Protein 2EJ7 (pdb70)

Sequence (82 aa):
GSSGSSGMVDYYEVLDVPRQASSEAIKKAYRKLALKWHPDKNPENKEEAERRFKQVAEAYEVLSDAKKRDIYDRYGSGPSSGGSSGSSGMVDYYEVLDVPRQASSEAIKKAYRKLALKWHPDKNPENKEEAERRFKQVAEAYEVLSDAKKRDIYDRYGSGPSSGGSSGSSGMVDYYEVLDVPRQASSEAIKKAYRKLALKWHPDKNPENKEEAERRFKQVAEAYEVLSDAKKRDIYDRYGSGPSSGGSSGSSGMVDYYEVLDVPRQASSEAIKKAYRKLALKWHPDKNPENKEEAERRFKQVAEAYEVLSDAKKRDIYDRYGSGPSSGGSSGSSGMVDYYEVLDVPRQASSEAIKKAYRKLALKWHPDKNPENKEEAERRFKQVAEAYEVLSDAKKRDIYDRYGSGPSSGGSSGSSGMVDYYEVLDVPRQASSEAIKKAYRKLALKWHPDKNPENKEEAERRFKQVAEAYEVLSDAKKRDIYDRYGSGPSSGGSSGSSGMVDYYEVLDVPRQASSEAIKKAYRKLALKWHPDKNPENKEEAERRFKQVAEAYEVLSDAKKRDIYDRYGSGPSSGGSSGSSGMVDYYEVLDVPRQASSEAIKKAYRKLALKWHPDKNPENKEEAERRFKQVAEAYEVLSDAKKRDIYDRYGSGPSSGGSSGSSGMVDYYEVLDVPRQASSEAIKKAYRKLALKWHPDKNPENKEEAERRFKQVAEAYEVLSDAKKRDIYDRYGSGPSSGGSSGSSGMVDYYEVLDVPRQASSEAIKKAYRKLALKWHPDKNPENKEEAERRFKQVAEAYEVLSDAKKRDIYDRYGSGPSSGGSSGSSGMVDYYEVLDVPRQASSEAIKKAYRKLALKWHPDKNPENKEEAERRFKQVAEAYEVLSDAKKRDIYDRYGSGPSSGGSSGSSGMVDYYEVLDVPRQASSEAIKKAYRKLALKWHPDKNPENKEEAERRFKQVAEAYEVLSDAKKRDIYDRYGSGPSSGGSSGSSGMVDYYEVLDVPRQASSEAIKKAYRKLALKWHPDKNPENKEEAERRFKQVAEAYEVLSDAKKRDIYDRYGSGPSSGGSSGSSGMVDYYEVLDVPRQASSEAIKKAYRKLALKWHPDKNPENKEEAERRFKQVAEAYEVLSDAKKRDIYDRYGSGPSSGGSSGSSGMVDYYEVLDVPRQASSEAIKKAYRKLALKWHPDKNPENKEEAERRFKQVAEAYEVLSDAKKRDIYDRYGSGPSSGGSSGSSGMVDYYEVLDVPRQASSEAIKKAYRKLALKWHPDKNPENKEEAERRFKQVAEAYEVLSDAKKRDIYDRYGSGPSSGGSSGSSGMVDYYEVLDVPRQASSEAIKKAYRKLALKWHPDKNPENKEEAERRFKQVAEAYEVLSDAKKRDIYDRYGSGPSSGGSSGSSGMVDYYEVLDVPRQASSEAIKKAYRKLALKWHPDKNPENKEEAERRFKQVAEAYEVLSDAKKRDIYDRYGSGPSSGGSSGSSGMVDYYEVLDVPRQASSEAIKKAYRKLALKWHPDKNPENKEEAERRFKQVAEAYEVLSDAKKRDIYDRYGSGPSSGGSSGSSGMVDYYEVLDVPRQASSEAIKKAYRKLALKWHPDKNPENKEEAERRFKQVAEAYEVLSDAKKRDIYDRYGSGPSSG

Foldseek 3Di:
DDDDPPDDQQLCVLLPHDPPQDLVRSCVSLVCLLQVLPLVNCVPVSVRSVVSNVSSVVSNVQCNDPVSVVCCVVPNDDPPHD

InterPro domains:
  IPR001623 DnaJ domain [PF00226] (3-66)
  IPR001623 DnaJ domain [PR00625] (5-23)
  IPR001623 DnaJ domain [PR00625] (23-38)
  IPR001623 DnaJ domain [PR00625] (41-61)
  IPR001623 DnaJ domain [PR00625] (61-80)
  IPR001623 DnaJ domain [PS50076] (3-69)
  IPR001623 DnaJ domain [SM00271] (2-61)
  IPR001623 DnaJ domain [cd06257] (3-58)
  IPR018253 DnaJ domain, conserved site [PS00636] (46-65)
  IPR036869 Chaperone J-domain superfamily [G3DSA:1.10.287.110] (2-113)
  IPR036869 Chaperone J-domain superfamily [SSF46565] (1-105)
  IPR043183 DnaJ homolog subfamily B member 2/6-like [PTHR45168] (1-122)

Secondary structure (DSSP, 8-state):
--S--SSS--HHHHTT--TT--HHHHHHHHHHHHTTS-TTT-STTHHHHHHHHHHHHHHHHHHSSTTHHHHHHHT---S---

Solvent-accessible surface area: 6365 Å² total; per-residue (Å²): 122,134,122,65,92,126,70,159,67,44,35,12,118,10,0,106,14,85,186,148,4,75,62,100,42,0,73,129,14,30,153,126,16,9,104,114,47,46,28,122,120,28,76,144,46,90,133,86,0,88,192,60,49,152,49,0,21,79,0,53,99,9,2,42,53,82,154,76,57,74,91,42,90,163,160,24,109,65,126,126,111,134

Structure (mmCIF, N/CA/C/O backbone):
data_2EJ7
#
_entry.id   2EJ7
#
loop_
_atom_site.group_PDB
_atom_site.id
_atom_site.type_symbol
_atom_site.label_atom_id
_atom_site.label_alt_id
_atom_site.label_comp_id
_atom_site.label_asym_id
_atom_site.label_entity_id
_atom_site.label_seq_id
_atom_site.pdbx_PDB_ins_code
_atom_site.Cartn_x
_atom_site.Cartn_y
_atom_site.Cartn_z
_atom_site.occupancy
_atom_site.B_iso_or_equiv
_atom_site.auth_seq_id
_atom_site.auth_comp_id
_atom_site.auth_asym_id
_atom_site.auth_atom_id
_atom_site.pdbx_PDB_model_num
ATOM 1 N N . GLY A 1 1 ? 12.078 -7.947 -15.166 1.00 0.00 1 GLY A N 1
ATOM 2 C CA . GLY A 1 1 ? 11.824 -6.638 -15.739 1.00 0.00 1 GLY A CA 1
ATOM 3 C C . GLY A 1 1 ? 12.956 -5.663 -15.482 1.00 0.00 1 GLY A C 1
ATOM 4 O O . GLY A 1 1 ? 13.538 -5.649 -14.397 1.00 0.00 1 GLY A O 1
ATOM 8 N N . SER A 1 2 ? 13.269 -4.845 -16.482 1.00 0.00 2 SER A N 1
ATOM 9 C CA . SER A 1 2 ? 14.343 -3.866 -16.361 1.00 0.00 2 SER A CA 1
ATOM 10 C C . SER A 1 2 ? 13.993 -2.801 -15.325 1.00 0.00 2 SER A C 1
ATOM 11 O O . SER A 1 2 ? 14.815 -2.447 -14.481 1.00 0.00 2 SER A O 1
ATOM 19 N N . SER A 1 3 ? 12.766 -2.295 -15.398 1.00 0.00 3 SER A N 1
ATOM 20 C CA . SER A 1 3 ? 12.306 -1.268 -14.470 1.00 0.00 3 SER A CA 1
ATOM 21 C C . SER A 1 3 ? 10.929 -1.616 -13.913 1.00 0.00 3 SER A C 1
ATOM 22 O O . SER A 1 3 ? 10.702 -1.553 -12.706 1.00 0.00 3 SER A O 1
ATOM 30 N N . GLY A 1 4 ? 10.013 -1.984 -14.803 1.00 0.00 4 GLY A N 1
ATOM 31 C CA . GLY A 1 4 ? 8.669 -2.336 -14.383 1.00 0.00 4 GLY A CA 1
ATOM 32 C C . GLY A 1 4 ? 7.613 -1.869 -15.365 1.00 0.00 4 GLY A C 1
ATOM 33 O O . GLY A 1 4 ? 7.561 -2.340 -16.501 1.00 0.00 4 GLY A O 1
ATOM 37 N N . SER A 1 5 ? 6.768 -0.942 -14.927 1.00 0.00 5 SER A N 1
ATOM 38 C CA . SER A 1 5 ? 5.704 -0.415 -15.774 1.00 0.00 5 SER A CA 1
ATOM 39 C C . SER A 1 5 ? 5.247 0.955 -15.282 1.00 0.00 5 SER A C 1
ATOM 40 O O . SER A 1 5 ? 5.198 1.210 -14.079 1.00 0.00 5 SER A O 1
ATOM 48 N N . SER A 1 6 ? 4.913 1.832 -16.223 1.00 0.00 6 SER A N 1
ATOM 49 C CA . SER A 1 6 ? 4.463 3.178 -15.887 1.00 0.00 6 SER A CA 1
ATOM 50 C C . SER A 1 6 ? 2.987 3.358 -16.229 1.00 0.00 6 SER A C 1
ATOM 51 O O . SER A 1 6 ? 2.590 3.261 -17.389 1.00 0.00 6 SER A O 1
ATOM 59 N N . GLY A 1 7 ? 2.178 3.622 -15.207 1.00 0.00 7 GLY A N 1
ATOM 60 C CA . GLY A 1 7 ? 0.754 3.811 -15.418 1.00 0.00 7 GLY A CA 1
ATOM 61 C C . GLY A 1 7 ? -0.057 3.554 -14.164 1.00 0.00 7 GLY A C 1
ATOM 62 O O . GLY A 1 7 ? -0.202 4.437 -13.319 1.00 0.00 7 GLY A O 1
ATOM 66 N N . MET A 1 8 ? -0.588 2.342 -14.043 1.00 0.00 8 MET A N 1
ATOM 67 C CA . MET A 1 8 ? -1.390 1.972 -12.882 1.00 0.00 8 MET A CA 1
ATOM 68 C C . MET A 1 8 ? -0.501 1.694 -11.674 1.00 0.00 8 MET A C 1
ATOM 69 O O . MET A 1 8 ? 0.724 1.771 -11.761 1.00 0.00 8 MET A O 1
ATOM 83 N N . VAL A 1 9 ? -1.127 1.373 -10.546 1.00 0.00 9 VAL A N 1
ATOM 84 C CA . VAL A 1 9 ? -0.393 1.084 -9.320 1.00 0.00 9 VAL A CA 1
ATOM 85 C C . VAL A 1 9 ? -0.872 -0.218 -8.687 1.00 0.00 9 VAL A C 1
ATOM 86 O O . VAL A 1 9 ? -1.809 -0.224 -7.889 1.00 0.00 9 VAL A O 1
ATOM 99 N N . ASP A 1 10 ? -0.221 -1.319 -9.048 1.00 0.00 10 ASP A N 1
ATOM 100 C CA . ASP A 1 10 ? -0.579 -2.628 -8.513 1.00 0.00 10 ASP A CA 1
ATOM 101 C C . ASP A 1 10 ? 0.168 -2.907 -7.213 1.00 0.00 10 ASP A C 1
ATOM 102 O O . ASP A 1 10 ? 1.341 -3.278 -7.227 1.00 0.00 10 ASP A O 1
ATOM 111 N N . TYR A 1 11 ? -0.520 -2.725 -6.091 1.00 0.00 11 TYR A N 1
ATOM 112 C CA . TYR A 1 11 ? 0.079 -2.953 -4.782 1.00 0.00 11 TYR A CA 1
ATOM 113 C C . TYR A 1 11 ? 1.076 -4.107 -4.833 1.00 0.00 11 TYR A C 1
ATOM 114 O O . TYR A 1 11 ? 2.276 -3.914 -4.636 1.00 0.00 11 TYR A O 1
ATOM 132 N N . TYR A 1 12 ? 0.570 -5.306 -5.099 1.00 0.00 12 TYR A N 1
ATOM 133 C CA . TYR A 1 12 ? 1.415 -6.492 -5.175 1.00 0.00 12 TYR A CA 1
ATOM 134 C C . TYR A 1 12 ? 2.722 -6.185 -5.900 1.00 0.00 12 TYR A C 1
ATOM 135 O O . TYR A 1 12 ? 3.801 -6.560 -5.443 1.00 0.00 12 TYR A O 1
ATOM 153 N N . GLU A 1 13 ? 2.614 -5.499 -7.034 1.00 0.00 13 GLU A N 1
ATOM 154 C CA . GLU A 1 13 ? 3.787 -5.142 -7.823 1.00 0.00 13 GLU A CA 1
ATOM 155 C C . GLU A 1 13 ? 4.520 -3.955 -7.203 1.00 0.00 13 GLU A C 1
ATOM 156 O O . GLU A 1 13 ? 5.711 -3.754 -7.440 1.00 0.00 13 GLU A O 1
ATOM 168 N N . VAL A 1 14 ? 3.798 -3.172 -6.408 1.00 0.00 14 VAL A N 1
ATOM 169 C CA . VAL A 1 14 ? 4.378 -2.006 -5.752 1.00 0.00 14 VAL A CA 1
ATOM 170 C C . VAL A 1 14 ? 5.203 -2.413 -4.536 1.00 0.00 14 VAL A C 1
ATOM 171 O O . VAL A 1 14 ? 6.170 -1.741 -4.176 1.00 0.00 14 VAL A O 1
ATOM 184 N N . LEU A 1 15 ? 4.814 -3.516 -3.907 1.00 0.00 15 LEU A N 1
ATOM 185 C CA . LEU A 1 15 ? 5.518 -4.014 -2.730 1.00 0.00 15 LEU A CA 1
ATOM 186 C C . LEU A 1 15 ? 6.512 -5.105 -3.112 1.00 0.00 15 LEU A C 1
ATOM 187 O O . LEU A 1 15 ? 7.096 -5.758 -2.246 1.00 0.00 15 LEU A O 1
ATOM 203 N N . ASP A 1 16 ? 6.702 -5.297 -4.412 1.00 0.00 16 ASP A N 1
ATOM 204 C CA . ASP A 1 16 ? 7.629 -6.307 -4.909 1.00 0.00 16 ASP A CA 1
ATOM 205 C C . ASP A 1 16 ? 7.227 -7.698 -4.428 1.00 0.00 16 ASP A C 1
ATOM 206 O O . ASP A 1 16 ? 8.049 -8.443 -3.894 1.00 0.00 16 ASP A O 1
ATOM 215 N N . VAL A 1 17 ? 5.957 -8.040 -4.619 1.00 0.00 17 VAL A N 1
ATOM 216 C CA . VAL A 1 17 ? 5.445 -9.341 -4.204 1.00 0.00 17 VAL A CA 1
ATOM 217 C C . VAL A 1 17 ? 4.399 -9.858 -5.185 1.00 0.00 17 VAL A C 1
ATOM 218 O O . VAL A 1 17 ? 3.700 -9.091 -5.847 1.00 0.00 17 VAL A O 1
ATOM 231 N N . PRO A 1 18 ? 4.285 -11.191 -5.281 1.00 0.00 18 PRO A N 1
ATOM 232 C CA . PRO A 1 18 ? 3.325 -11.841 -6.178 1.00 0.00 18 PRO A CA 1
ATOM 233 C C . PRO A 1 18 ? 1.884 -11.654 -5.718 1.00 0.00 18 PRO A C 1
ATOM 234 O O . PRO A 1 18 ? 1.632 -11.263 -4.578 1.00 0.00 18 PRO A O 1
ATOM 245 N N . ARG A 1 19 ? 0.941 -11.936 -6.611 1.00 0.00 19 ARG A N 1
ATOM 246 C CA . ARG A 1 19 ? -0.476 -11.797 -6.296 1.00 0.00 19 ARG A CA 1
ATOM 247 C C . ARG A 1 19 ? -0.871 -12.722 -5.148 1.00 0.00 19 ARG A C 1
ATOM 248 O O . ARG A 1 19 ? -1.768 -12.408 -4.367 1.00 0.00 19 ARG A O 1
ATOM 269 N N . GLN A 1 20 ? -0.194 -13.862 -5.054 1.00 0.00 20 GLN A N 1
ATOM 270 C CA . GLN A 1 20 ? -0.475 -14.832 -4.002 1.00 0.00 20 GLN A CA 1
ATOM 271 C C . GLN A 1 20 ? 0.455 -14.629 -2.811 1.00 0.00 20 GLN A C 1
ATOM 272 O O . GLN A 1 20 ? 0.434 -15.403 -1.855 1.00 0.00 20 GLN A O 1
ATOM 286 N N . ALA A 1 21 ? 1.272 -13.582 -2.876 1.00 0.00 21 ALA A N 1
ATOM 287 C CA . ALA A 1 21 ? 2.209 -13.276 -1.802 1.00 0.00 21 ALA A CA 1
ATOM 288 C C . ALA A 1 21 ? 1.531 -13.367 -0.439 1.00 0.00 21 ALA A C 1
ATOM 289 O O . ALA A 1 21 ? 0.474 -12.775 -0.221 1.00 0.00 21 ALA A O 1
ATOM 296 N N . SER A 1 22 ? 2.145 -14.112 0.474 1.00 0.00 22 SER A N 1
ATOM 297 C CA . SER A 1 22 ? 1.598 -14.283 1.815 1.00 0.00 22 SER A CA 1
ATOM 298 C C . SER A 1 22 ? 1.817 -13.029 2.656 1.00 0.00 22 SER A C 1
ATOM 299 O O . SER A 1 22 ? 2.817 -12.329 2.498 1.00 0.00 22 SER A O 1
ATOM 307 N N . SER A 1 23 ? 0.874 -12.752 3.550 1.00 0.00 23 SER A N 1
ATOM 308 C CA . SER A 1 23 ? 0.960 -11.580 4.414 1.00 0.00 23 SER A CA 1
ATOM 309 C C . SER A 1 23 ? 2.407 -11.301 4.807 1.00 0.00 23 SER A C 1
ATOM 310 O O . SER A 1 23 ? 2.937 -10.223 4.540 1.00 0.00 23 SER A O 1
ATOM 318 N N . GLU A 1 24 ? 3.040 -12.281 5.444 1.00 0.00 24 GLU A N 1
ATOM 319 C CA . GLU A 1 24 ? 4.426 -12.140 5.875 1.00 0.00 24 GLU A CA 1
ATOM 320 C C . GLU A 1 24 ? 5.315 -11.702 4.715 1.00 0.00 24 GLU A C 1
ATOM 321 O O . GLU A 1 24 ? 6.222 -10.887 4.887 1.00 0.00 24 GLU A O 1
ATOM 333 N N . ALA A 1 25 ? 5.049 -12.250 3.534 1.00 0.00 25 ALA A N 1
ATOM 334 C CA . ALA A 1 25 ? 5.823 -11.915 2.345 1.00 0.00 25 ALA A CA 1
ATOM 335 C C . ALA A 1 25 ? 5.512 -10.501 1.867 1.00 0.00 25 ALA A C 1
ATOM 336 O O . ALA A 1 25 ? 6.331 -9.866 1.202 1.00 0.00 25 ALA A O 1
ATOM 343 N N . ILE A 1 26 ? 4.323 -10.015 2.209 1.00 0.00 26 ILE A N 1
ATOM 344 C CA . ILE A 1 26 ? 3.904 -8.676 1.814 1.00 0.00 26 ILE A CA 1
ATOM 345 C C . ILE A 1 26 ? 4.502 -7.619 2.736 1.00 0.00 26 ILE A C 1
ATOM 346 O O . ILE A 1 26 ? 4.935 -6.558 2.285 1.00 0.00 26 ILE A O 1
ATOM 362 N N . LYS A 1 27 ? 4.525 -7.916 4.031 1.00 0.00 27 LYS A N 1
ATOM 363 C CA . LYS A 1 27 ? 5.072 -6.993 5.019 1.00 0.00 27 LYS A CA 1
ATOM 364 C C . LYS A 1 27 ? 6.596 -6.963 4.949 1.00 0.00 27 LYS A C 1
ATOM 365 O O . LYS A 1 27 ? 7.210 -5.898 5.021 1.00 0.00 27 LYS A O 1
ATOM 384 N N . LYS A 1 28 ? 7.201 -8.137 4.806 1.00 0.00 28 LYS A N 1
ATOM 385 C CA . LYS A 1 28 ? 8.652 -8.245 4.723 1.00 0.00 28 LYS A CA 1
ATOM 386 C C . LYS A 1 28 ? 9.172 -7.621 3.431 1.00 0.00 28 LYS A C 1
ATOM 387 O O . LYS A 1 28 ? 10.329 -7.212 3.350 1.00 0.00 28 LYS A O 1
ATOM 406 N N . ALA A 1 29 ? 8.307 -7.550 2.424 1.00 0.00 29 ALA A N 1
ATOM 407 C CA . ALA A 1 29 ? 8.678 -6.973 1.138 1.00 0.00 29 ALA A CA 1
ATOM 408 C C . ALA A 1 29 ? 8.299 -5.497 1.070 1.00 0.00 29 ALA A C 1
ATOM 409 O O . ALA A 1 29 ? 8.805 -4.755 0.227 1.00 0.00 29 ALA A O 1
ATOM 416 N N . TYR A 1 30 ? 7.406 -5.079 1.960 1.00 0.00 30 TYR A N 1
ATOM 417 C CA . TYR A 1 30 ? 6.957 -3.692 1.998 1.00 0.00 30 TYR A CA 1
ATOM 418 C C . TYR A 1 30 ? 7.784 -2.879 2.989 1.00 0.00 30 TYR A C 1
ATOM 419 O O . TYR A 1 30 ? 8.333 -1.832 2.645 1.00 0.00 30 TYR A O 1
ATOM 437 N N . ARG A 1 31 ? 7.868 -3.369 4.221 1.00 0.00 31 ARG A N 1
ATOM 438 C CA . ARG A 1 31 ? 8.627 -2.689 5.264 1.00 0.00 31 ARG A CA 1
ATOM 439 C C . ARG A 1 31 ? 9.976 -2.213 4.732 1.00 0.00 31 ARG A C 1
ATOM 440 O O . ARG A 1 31 ? 10.520 -1.211 5.197 1.00 0.00 31 ARG A O 1
ATOM 461 N N . LYS A 1 32 ? 10.510 -2.938 3.756 1.00 0.00 32 LYS A N 1
ATOM 462 C CA . LYS A 1 32 ? 11.794 -2.591 3.159 1.00 0.00 32 LYS A CA 1
ATOM 463 C C . LYS A 1 32 ? 11.650 -1.409 2.207 1.00 0.00 32 LYS A C 1
ATOM 464 O O . LYS A 1 32 ? 12.553 -0.579 2.090 1.00 0.00 32 LYS A O 1
ATOM 483 N N . LEU A 1 33 ? 10.510 -1.337 1.529 1.00 0.00 33 LEU A N 1
ATOM 484 C CA . LEU A 1 33 ? 10.247 -0.254 0.587 1.00 0.00 33 LEU A CA 1
ATOM 485 C C . LEU A 1 33 ? 9.794 1.006 1.318 1.00 0.00 33 LEU A C 1
ATOM 486 O O . LEU A 1 33 ? 10.300 2.099 1.063 1.00 0.00 33 LEU A O 1
ATOM 502 N N . ALA A 1 34 ? 8.840 0.845 2.229 1.00 0.00 34 ALA A N 1
ATOM 503 C CA . ALA A 1 34 ? 8.323 1.968 3.000 1.00 0.00 34 ALA A CA 1
ATOM 504 C C . ALA A 1 34 ? 9.456 2.765 3.637 1.00 0.00 34 ALA A C 1
ATOM 505 O O . ALA A 1 34 ? 9.351 3.979 3.817 1.00 0.00 34 ALA A O 1
ATOM 512 N N . LEU A 1 35 ? 10.540 2.076 3.978 1.00 0.00 35 LEU A N 1
ATOM 513 C CA . LEU A 1 35 ? 11.694 2.720 4.596 1.00 0.00 35 LEU A CA 1
ATOM 514 C C . LEU A 1 35 ? 12.755 3.052 3.552 1.00 0.00 35 LEU A C 1
ATOM 515 O O . LEU A 1 35 ? 13.700 3.792 3.826 1.00 0.00 35 LEU A O 1
ATOM 531 N N . LYS A 1 36 ? 12.592 2.502 2.354 1.00 0.00 36 LYS A N 1
ATOM 532 C CA . LYS A 1 36 ? 13.534 2.743 1.267 1.00 0.00 36 LYS A CA 1
ATOM 533 C C . LYS A 1 36 ? 13.151 3.993 0.482 1.00 0.00 36 LYS A C 1
ATOM 534 O O . LYS A 1 36 ? 14.017 4.720 -0.005 1.00 0.00 36 LYS A O 1
ATOM 553 N N . TRP A 1 37 ? 11.851 4.239 0.366 1.00 0.00 37 TRP A N 1
ATOM 554 C CA . TRP A 1 37 ? 11.355 5.403 -0.359 1.00 0.00 37 TRP A CA 1
ATOM 555 C C . TRP A 1 37 ? 10.788 6.441 0.603 1.00 0.00 37 TRP A C 1
ATOM 556 O O . TRP A 1 37 ? 10.050 7.340 0.197 1.00 0.00 37 TRP A O 1
ATOM 577 N N . HIS A 1 38 ? 11.136 6.312 1.879 1.00 0.00 38 HIS A N 1
ATOM 578 C CA . HIS A 1 38 ? 10.661 7.241 2.899 1.00 0.00 38 HIS A CA 1
ATOM 579 C C . HIS A 1 38 ? 11.305 8.613 2.726 1.00 0.00 38 HIS A C 1
ATOM 580 O O . HIS A 1 38 ? 12.489 8.735 2.411 1.00 0.00 38 HIS A O 1
ATOM 594 N N . PRO A 1 39 ? 10.509 9.672 2.936 1.00 0.00 39 PRO A N 1
ATOM 595 C CA . PRO A 1 39 ? 10.980 11.054 2.809 1.00 0.00 39 PRO A CA 1
ATOM 596 C C . PRO A 1 39 ? 11.951 11.441 3.920 1.00 0.00 39 PRO A C 1
ATOM 597 O O . PRO A 1 39 ? 12.737 12.377 3.772 1.00 0.00 39 PRO A O 1
ATOM 608 N N . ASP A 1 40 ? 11.892 10.714 5.030 1.00 0.00 40 ASP A N 1
ATOM 609 C CA . ASP A 1 40 ? 12.767 10.980 6.166 1.00 0.00 40 ASP A CA 1
ATOM 610 C C . ASP A 1 40 ? 14.101 10.258 6.004 1.00 0.00 40 ASP A C 1
ATOM 611 O O . ASP A 1 40 ? 15.069 10.554 6.705 1.00 0.00 40 ASP A O 1
ATOM 620 N N . LYS A 1 41 ? 14.145 9.308 5.076 1.00 0.00 41 LYS A N 1
ATOM 621 C CA . LYS A 1 41 ? 15.360 8.543 4.821 1.00 0.00 41 LYS A CA 1
ATOM 622 C C . LYS A 1 41 ? 16.011 8.976 3.511 1.00 0.00 41 LYS A C 1
ATOM 623 O O . LYS A 1 41 ? 17.226 8.875 3.348 1.00 0.00 41 LYS A O 1
ATOM 642 N N . ASN A 1 42 ? 15.194 9.460 2.581 1.00 0.00 42 ASN A N 1
ATOM 643 C CA . ASN A 1 42 ? 15.692 9.910 1.286 1.00 0.00 42 ASN A CA 1
ATOM 644 C C . ASN A 1 42 ? 15.593 11.427 1.162 1.00 0.00 42 ASN A C 1
ATOM 645 O O . ASN A 1 42 ? 14.646 11.968 0.590 1.00 0.00 42 ASN A O 1
ATOM 656 N N . PRO A 1 43 ? 16.593 12.132 1.711 1.00 0.00 43 PRO A N 1
ATOM 657 C CA . PRO A 1 43 ? 16.643 13.597 1.674 1.00 0.00 43 PRO A CA 1
ATOM 658 C C . PRO A 1 43 ? 16.903 14.133 0.271 1.00 0.00 43 PRO A C 1
ATOM 659 O O . PRO A 1 43 ? 16.188 15.010 -0.211 1.00 0.00 43 PRO A O 1
ATOM 670 N N . GLU A 1 44 ? 17.932 13.599 -0.380 1.00 0.00 44 GLU A N 1
ATOM 671 C CA . GLU A 1 44 ? 18.287 14.026 -1.729 1.00 0.00 44 GLU A CA 1
ATOM 672 C C . GLU A 1 44 ? 17.166 13.704 -2.713 1.00 0.00 44 GLU A C 1
ATOM 673 O O . GLU A 1 44 ? 16.885 14.481 -3.625 1.00 0.00 44 GLU A O 1
ATOM 685 N N . ASN A 1 45 ? 16.529 12.554 -2.521 1.00 0.00 45 ASN A N 1
ATOM 686 C CA . ASN A 1 45 ? 15.439 12.128 -3.392 1.00 0.00 45 ASN A CA 1
ATOM 687 C C . ASN A 1 45 ? 14.095 12.255 -2.682 1.00 0.00 45 ASN A C 1
ATOM 688 O O . ASN A 1 45 ? 13.116 11.613 -3.063 1.00 0.00 45 ASN A O 1
ATOM 699 N N . LYS A 1 46 ? 14.054 13.088 -1.648 1.00 0.00 46 LYS A N 1
ATOM 700 C CA . LYS A 1 46 ? 12.830 13.303 -0.885 1.00 0.00 46 LYS A CA 1
ATOM 701 C C . LYS A 1 46 ? 11.643 13.536 -1.815 1.00 0.00 46 LYS A C 1
ATOM 702 O O . LYS A 1 46 ? 10.542 13.047 -1.564 1.00 0.00 46 LYS A O 1
ATOM 721 N N . GLU A 1 47 ? 11.876 14.284 -2.888 1.00 0.00 47 GLU A N 1
ATOM 722 C CA . GLU A 1 47 ? 10.826 14.581 -3.855 1.00 0.00 47 GLU A CA 1
ATOM 723 C C . GLU A 1 47 ? 10.235 13.296 -4.428 1.00 0.00 47 GLU A C 1
ATOM 724 O O . GLU A 1 47 ? 9.020 13.172 -4.577 1.00 0.00 47 GLU A O 1
ATOM 736 N N . GLU A 1 48 ? 11.106 12.343 -4.749 1.00 0.00 48 GLU A N 1
ATOM 737 C CA . GLU A 1 48 ? 10.671 11.068 -5.307 1.00 0.00 48 GLU A CA 1
ATOM 738 C C . GLU A 1 48 ? 10.117 10.157 -4.216 1.00 0.00 48 GLU A C 1
ATOM 739 O O . GLU A 1 48 ? 9.012 9.629 -4.335 1.00 0.00 48 GLU A O 1
ATOM 751 N N . ALA A 1 49 ? 10.893 9.978 -3.152 1.00 0.00 49 ALA A N 1
ATOM 752 C CA . ALA A 1 49 ? 10.481 9.132 -2.039 1.00 0.00 49 ALA A CA 1
ATOM 753 C C . ALA A 1 49 ? 9.124 9.565 -1.494 1.00 0.00 49 ALA A C 1
ATOM 754 O O . ALA A 1 49 ? 8.298 8.730 -1.125 1.00 0.00 49 ALA A O 1
ATOM 761 N N . GLU A 1 50 ? 8.900 10.875 -1.447 1.00 0.00 50 GLU A N 1
ATOM 762 C CA . GLU A 1 50 ? 7.643 11.417 -0.945 1.00 0.00 50 GLU A CA 1
ATOM 763 C C . GLU A 1 50 ? 6.465 10.914 -1.774 1.00 0.00 50 GLU A C 1
ATOM 764 O O . GLU A 1 50 ? 5.333 10.857 -1.292 1.00 0.00 50 GLU A O 1
ATOM 776 N N . ARG A 1 51 ? 6.739 10.550 -3.022 1.00 0.00 51 ARG A N 1
ATOM 777 C CA . ARG A 1 51 ? 5.702 10.053 -3.918 1.00 0.00 51 ARG A CA 1
ATOM 778 C C . ARG A 1 51 ? 5.662 8.528 -3.911 1.00 0.00 51 ARG A C 1
ATOM 779 O O . ARG A 1 51 ? 4.589 7.926 -3.867 1.00 0.00 51 ARG A O 1
ATOM 800 N N . ARG A 1 52 ? 6.837 7.909 -3.954 1.00 0.00 52 ARG A N 1
ATOM 801 C CA . ARG A 1 52 ? 6.936 6.455 -3.953 1.00 0.00 52 ARG A CA 1
ATOM 802 C C . ARG A 1 52 ? 6.377 5.872 -2.659 1.00 0.00 52 ARG A C 1
ATOM 803 O O . ARG A 1 52 ? 5.717 4.833 -2.668 1.00 0.00 52 ARG A O 1
ATOM 824 N N . PHE A 1 53 ? 6.646 6.549 -1.547 1.00 0.00 53 PHE A N 1
ATOM 825 C CA . PHE A 1 53 ? 6.171 6.098 -0.244 1.00 0.00 53 PHE A CA 1
ATOM 826 C C . PHE A 1 53 ? 4.648 6.161 -0.168 1.00 0.00 53 PHE A C 1
ATOM 827 O O . PHE A 1 53 ? 4.019 5.405 0.572 1.00 0.00 53 PHE A O 1
ATOM 844 N N . LYS A 1 54 ? 4.061 7.070 -0.940 1.00 0.00 54 LYS A N 1
ATOM 845 C CA . LYS A 1 54 ? 2.612 7.233 -0.963 1.00 0.00 54 LYS A CA 1
ATOM 846 C C . LYS A 1 54 ? 1.935 6.004 -1.560 1.00 0.00 54 LYS A C 1
ATOM 847 O O . LYS A 1 54 ? 0.903 5.551 -1.065 1.00 0.00 54 LYS A O 1
ATOM 866 N N . GLN A 1 55 ? 2.523 5.470 -2.626 1.00 0.00 55 GLN A N 1
ATOM 867 C CA . GLN A 1 55 ? 1.975 4.292 -3.289 1.00 0.00 55 GLN A CA 1
ATOM 868 C C . GLN A 1 55 ? 2.340 3.021 -2.531 1.00 0.00 55 GLN A C 1
ATOM 869 O O . GLN A 1 55 ? 1.537 2.093 -2.430 1.00 0.00 55 GLN A O 1
ATOM 883 N N . VAL A 1 56 ? 3.557 2.984 -1.998 1.00 0.00 56 VAL A N 1
ATOM 884 C CA . VAL A 1 56 ? 4.029 1.826 -1.247 1.00 0.00 56 VAL A CA 1
ATOM 885 C C . VAL A 1 56 ? 3.197 1.612 0.012 1.00 0.00 56 VAL A C 1
ATOM 886 O O . VAL A 1 56 ? 2.756 0.499 0.296 1.00 0.00 56 VAL A O 1
ATOM 899 N N . ALA A 1 57 ? 2.986 2.687 0.765 1.00 0.00 57 ALA A N 1
ATOM 900 C CA . ALA A 1 57 ? 2.205 2.618 1.994 1.00 0.00 57 ALA A CA 1
ATOM 901 C C . ALA A 1 57 ? 0.786 2.134 1.715 1.00 0.00 57 ALA A C 1
ATOM 902 O O . ALA A 1 57 ? 0.287 1.230 2.384 1.00 0.00 57 ALA A O 1
ATOM 909 N N . GLU A 1 58 ? 0.141 2.743 0.725 1.00 0.00 58 GLU A N 1
ATOM 910 C CA . GLU A 1 58 ? -1.222 2.373 0.360 1.00 0.00 58 GLU A CA 1
ATOM 911 C C . GLU A 1 58 ? -1.290 0.915 -0.084 1.00 0.00 58 GLU A C 1
ATOM 912 O O . GLU A 1 58 ? -2.267 0.218 0.188 1.00 0.00 58 GLU A O 1
ATOM 924 N N . ALA A 1 59 ? -0.245 0.461 -0.768 1.00 0.00 59 ALA A N 1
ATOM 925 C CA . ALA A 1 59 ? -0.185 -0.914 -1.248 1.00 0.00 59 ALA A CA 1
ATOM 926 C C . ALA A 1 59 ? -0.222 -1.903 -0.088 1.00 0.00 59 ALA A C 1
ATOM 927 O O . ALA A 1 59 ? -1.076 -2.789 -0.042 1.00 0.00 59 ALA A O 1
ATOM 934 N N . TYR A 1 60 ? 0.709 -1.746 0.847 1.00 0.00 60 TYR A N 1
ATOM 935 C CA . TYR A 1 60 ? 0.784 -2.628 2.005 1.00 0.00 60 TYR A CA 1
ATOM 936 C C . TYR A 1 60 ? -0.421 -2.428 2.921 1.00 0.00 60 TYR A C 1
ATOM 937 O O . TYR A 1 60 ? -0.897 -3.371 3.551 1.00 0.00 60 TYR A O 1
ATOM 955 N N . GLU A 1 61 ? -0.907 -1.193 2.987 1.00 0.00 61 GLU A N 1
ATOM 956 C CA . GLU A 1 61 ? -2.055 -0.868 3.825 1.00 0.00 61 GLU A CA 1
ATOM 957 C C . GLU A 1 61 ? -3.313 -1.567 3.318 1.00 0.00 61 GLU A C 1
ATOM 958 O O . GLU A 1 61 ? -4.272 -1.763 4.066 1.00 0.00 61 GLU A O 1
ATOM 970 N N . VAL A 1 62 ? -3.303 -1.940 2.043 1.00 0.00 62 VAL A N 1
ATOM 971 C CA . VAL A 1 62 ? -4.442 -2.618 1.435 1.00 0.00 62 VAL A CA 1
ATOM 972 C C . VAL A 1 62 ? -4.221 -4.125 1.383 1.00 0.00 62 VAL A C 1
ATOM 973 O O . VAL A 1 62 ? -5.142 -4.907 1.621 1.00 0.00 62 VAL A O 1
ATOM 986 N N . LEU A 1 63 ? -2.994 -4.527 1.069 1.00 0.00 63 LEU A N 1
ATOM 987 C CA . LEU A 1 63 ? -2.650 -5.942 0.986 1.00 0.00 63 LEU A CA 1
ATOM 988 C C . LEU A 1 63 ? -2.504 -6.550 2.378 1.00 0.00 63 LEU A C 1
ATOM 989 O O . LEU A 1 63 ? -3.041 -7.621 2.658 1.00 0.00 63 LEU A O 1
ATOM 1005 N N . SER A 1 64 ? -1.773 -5.857 3.246 1.00 0.00 64 SER A N 1
ATOM 1006 C CA . SER A 1 64 ? -1.554 -6.329 4.608 1.00 0.00 64 SER A CA 1
ATOM 1007 C C . SER A 1 64 ? -2.880 -6.506 5.342 1.00 0.00 64 SER A C 1
ATOM 1008 O O . SER A 1 64 ? -2.963 -7.234 6.331 1.00 0.00 64 SER A O 1
ATOM 1016 N N . ASP A 1 65 ? -3.915 -5.834 4.849 1.00 0.00 65 ASP A N 1
ATOM 1017 C CA . ASP A 1 65 ? -5.238 -5.917 5.456 1.00 0.00 65 ASP A CA 1
ATOM 1018 C C . ASP A 1 65 ? -5.999 -7.134 4.940 1.00 0.00 65 ASP A C 1
ATOM 1019 O O . ASP A 1 65 ? -5.766 -7.595 3.822 1.00 0.00 65 ASP A O 1
ATOM 1028 N N . ALA A 1 66 ? -6.907 -7.651 5.761 1.00 0.00 66 ALA A N 1
ATOM 1029 C CA . ALA A 1 66 ? -7.701 -8.814 5.386 1.00 0.00 66 ALA A CA 1
ATOM 1030 C C . ALA A 1 66 ? -9.005 -8.395 4.715 1.00 0.00 66 ALA A C 1
ATOM 1031 O O . ALA A 1 66 ? -9.637 -9.187 4.015 1.00 0.00 66 ALA A O 1
ATOM 1038 N N . LYS A 1 67 ? -9.402 -7.146 4.932 1.00 0.00 67 LYS A N 1
ATOM 1039 C CA . LYS A 1 67 ? -10.631 -6.621 4.348 1.00 0.00 67 LYS A CA 1
ATOM 1040 C C . LYS A 1 67 ? -10.338 -5.860 3.059 1.00 0.00 67 LYS A C 1
ATOM 1041 O O . LYS A 1 67 ? -10.985 -6.080 2.035 1.00 0.00 67 LYS A O 1
ATOM 1060 N N . LYS A 1 68 ? -9.357 -4.965 3.115 1.00 0.00 68 LYS A N 1
ATOM 1061 C CA . LYS A 1 68 ? -8.976 -4.173 1.952 1.00 0.00 68 LYS A CA 1
ATOM 1062 C C . LYS A 1 68 ? -8.398 -5.061 0.855 1.00 0.00 68 LYS A C 1
ATOM 1063 O O . LYS A 1 68 ? -8.725 -4.902 -0.322 1.00 0.00 68 LYS A O 1
ATOM 1082 N N . ARG A 1 69 ? -7.540 -5.997 1.247 1.00 0.00 69 ARG A N 1
ATOM 1083 C CA . ARG A 1 69 ? -6.918 -6.910 0.297 1.00 0.00 69 ARG A CA 1
ATOM 1084 C C . ARG A 1 69 ? -7.972 -7.739 -0.431 1.00 0.00 69 ARG A C 1
ATOM 1085 O O . ARG A 1 69 ? -8.048 -7.725 -1.660 1.00 0.00 69 ARG A O 1
ATOM 1106 N N . ASP A 1 70 ? -8.783 -8.460 0.336 1.00 0.00 70 ASP A N 1
ATOM 1107 C CA . ASP A 1 70 ? -9.833 -9.295 -0.235 1.00 0.00 70 ASP A CA 1
ATOM 1108 C C . ASP A 1 70 ? -10.659 -8.511 -1.250 1.00 0.00 70 ASP A C 1
ATOM 1109 O O . ASP A 1 70 ? -10.923 -8.991 -2.353 1.00 0.00 70 ASP A O 1
ATOM 1118 N N . ILE A 1 71 ? -11.064 -7.304 -0.870 1.00 0.00 71 ILE A N 1
ATOM 1119 C CA . ILE A 1 71 ? -11.860 -6.454 -1.748 1.00 0.00 71 ILE A CA 1
ATOM 1120 C C . ILE A 1 71 ? -11.081 -6.079 -3.004 1.00 0.00 71 ILE A C 1
ATOM 1121 O O . ILE A 1 71 ? -11.613 -6.124 -4.113 1.00 0.00 71 ILE A O 1
ATOM 1137 N N . TYR A 1 72 ? -9.817 -5.712 -2.822 1.00 0.00 72 TYR A N 1
ATOM 1138 C CA . TYR A 1 72 ? -8.964 -5.329 -3.941 1.00 0.00 72 TYR A CA 1
ATOM 1139 C C . TYR A 1 72 ? -8.790 -6.489 -4.915 1.00 0.00 72 TYR A C 1
ATOM 1140 O O . TYR A 1 72 ? -9.127 -6.381 -6.094 1.00 0.00 72 TYR A O 1
ATOM 1158 N N . ASP A 1 73 ? -8.260 -7.600 -4.413 1.00 0.00 73 ASP A N 1
ATOM 1159 C CA . ASP A 1 73 ? -8.041 -8.783 -5.238 1.00 0.00 73 ASP A CA 1
ATOM 1160 C C . ASP A 1 73 ? -9.329 -9.201 -5.941 1.00 0.00 73 ASP A C 1
ATOM 1161 O O . ASP A 1 73 ? -9.316 -9.565 -7.117 1.00 0.00 73 ASP A O 1
ATOM 1170 N N . ARG A 1 74 ? -10.439 -9.148 -5.212 1.00 0.00 74 ARG A N 1
ATOM 1171 C CA . ARG A 1 74 ? -11.735 -9.523 -5.765 1.00 0.00 74 ARG A CA 1
ATOM 1172 C C . ARG A 1 74 ? -12.169 -8.540 -6.848 1.00 0.00 74 ARG A C 1
ATOM 1173 O O . ARG A 1 74 ? -12.254 -8.894 -8.024 1.00 0.00 74 ARG A O 1
ATOM 1194 N N . TYR A 1 75 ? -12.444 -7.305 -6.442 1.00 0.00 75 TYR A N 1
ATOM 1195 C CA . TYR A 1 75 ? -12.872 -6.271 -7.377 1.00 0.00 75 TYR A CA 1
ATOM 1196 C C . TYR A 1 75 ? -11.692 -5.409 -7.814 1.00 0.00 75 TYR A C 1
ATOM 1197 O O . TYR A 1 75 ? -11.361 -5.344 -8.998 1.00 0.00 75 TYR A O 1
ATOM 1215 N N . GLY A 1 76 ? -11.060 -4.748 -6.849 1.00 0.00 76 GLY A N 1
ATOM 1216 C CA . GLY A 1 76 ? -9.924 -3.899 -7.153 1.00 0.00 76 GLY A CA 1
ATOM 1217 C C . GLY A 1 76 ? -10.211 -2.433 -6.897 1.00 0.00 76 GLY A C 1
ATOM 1218 O O . GLY A 1 76 ? -9.913 -1.913 -5.822 1.00 0.00 76 GLY A O 1
ATOM 1222 N N . SER A 1 77 ? -10.790 -1.763 -7.889 1.00 0.00 77 SER A N 1
ATOM 1223 C CA . SER A 1 77 ? -11.113 -0.346 -7.768 1.00 0.00 77 SER A CA 1
ATOM 1224 C C . SER A 1 77 ? -12.288 0.022 -8.668 1.00 0.00 77 SER A C 1
ATOM 1225 O O . SER A 1 77 ? -12.305 -0.309 -9.853 1.00 0.00 77 SER A O 1
ATOM 1233 N N . GLY A 1 78 ? -13.272 0.709 -8.095 1.00 0.00 78 GLY A N 1
ATOM 1234 C CA . GLY A 1 78 ? -14.439 1.111 -8.859 1.00 0.00 78 GLY A CA 1
ATOM 1235 C C . GLY A 1 78 ? -14.371 2.559 -9.301 1.00 0.00 78 GLY A C 1
ATOM 1236 O O . GLY A 1 78 ? -13.483 3.312 -8.902 1.00 0.00 78 GLY A O 1
ATOM 1240 N N . PRO A 1 79 ? -15.328 2.969 -10.148 1.00 0.00 79 PRO A N 1
ATOM 1241 C CA . PRO A 1 79 ? -15.395 4.339 -10.664 1.00 0.00 79 PRO A CA 1
ATOM 1242 C C . PRO A 1 79 ? -15.780 5.346 -9.587 1.00 0.00 79 PRO A C 1
ATOM 1243 O O . PRO A 1 79 ? -16.059 4.974 -8.447 1.00 0.00 79 PRO A O 1
ATOM 1254 N N . SE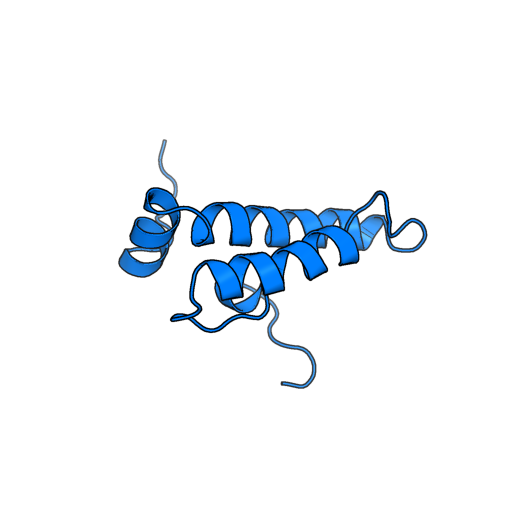R A 1 80 ? -15.795 6.623 -9.955 1.00 0.00 80 SER A N 1
ATOM 1255 C CA . SER A 1 80 ? -16.144 7.685 -9.018 1.00 0.00 80 SER A CA 1
ATOM 1256 C C . SER A 1 80 ? -17.371 7.304 -8.197 1.00 0.00 80 SER A C 1
ATOM 1257 O O . SER A 1 80 ? -18.402 6.914 -8.746 1.00 0.00 80 SER A O 1
ATOM 1265 N N . SER A 1 81 ? -17.253 7.419 -6.878 1.00 0.00 81 SER A N 1
ATOM 1266 C CA . SER A 1 81 ? -18.351 7.083 -5.979 1.00 0.00 81 SER A CA 1
ATOM 1267 C C . SER A 1 81 ? -18.582 8.198 -4.964 1.00 0.00 81 SER A C 1
ATOM 1268 O O . SER A 1 81 ? -17.795 8.381 -4.036 1.00 0.00 81 SER A O 1
ATOM 1276 N N . GLY A 1 82 ? -19.670 8.940 -5.147 1.00 0.00 82 GLY A N 1
ATOM 1277 C CA . GLY A 1 82 ? -19.987 10.028 -4.240 1.00 0.00 82 GLY A CA 1
ATOM 1278 C C . GLY A 1 82 ? -20.023 11.373 -4.939 1.00 0.00 82 GLY A C 1
ATOM 1279 O O . GLY A 1 82 ? -20.366 12.387 -4.330 1.00 0.00 82 GLY A O 1
ATOM 1283 N N . GLY A 1 1 ? 14.649 -7.111 -15.430 1.00 0.00 1 GLY A N 2
ATOM 1284 C CA . GLY A 1 1 ? 15.223 -6.069 -16.260 1.00 0.00 1 GLY A CA 2
ATOM 1285 C C . GLY A 1 1 ? 14.287 -4.890 -16.441 1.00 0.00 1 GLY A C 2
ATOM 1286 O O . GLY A 1 1 ? 13.200 -5.033 -17.001 1.00 0.00 1 GLY A O 2
ATOM 1290 N N . SER A 1 2 ? 14.708 -3.723 -15.963 1.00 0.00 2 SER A N 2
ATOM 1291 C CA . SER A 1 2 ? 13.896 -2.517 -16.070 1.00 0.00 2 SER A CA 2
ATOM 1292 C C . SER A 1 2 ? 12.528 -2.724 -15.429 1.00 0.00 2 SER A C 2
ATOM 1293 O O . SER A 1 2 ? 11.505 -2.312 -15.976 1.00 0.00 2 SER A O 2
ATOM 1301 N N . SER A 1 3 ? 12.517 -3.365 -14.264 1.00 0.00 3 SER A N 2
ATOM 1302 C CA . SER A 1 3 ? 11.275 -3.631 -13.549 1.00 0.00 3 SER A CA 2
ATOM 1303 C C . SER A 1 3 ? 10.529 -2.333 -13.255 1.00 0.00 3 SER A C 2
ATOM 1304 O O . SER A 1 3 ? 11.139 -1.278 -13.084 1.00 0.00 3 SER A O 2
ATOM 1312 N N . GLY A 1 4 ? 9.203 -2.420 -13.197 1.00 0.00 4 GLY A N 2
ATOM 1313 C CA . GLY A 1 4 ? 8.395 -1.246 -12.924 1.00 0.00 4 GLY A CA 2
ATOM 1314 C C . GLY A 1 4 ? 7.595 -0.799 -14.132 1.00 0.00 4 GLY A C 2
ATOM 1315 O O . GLY A 1 4 ? 7.694 -1.393 -15.205 1.00 0.00 4 GLY A O 2
ATOM 1319 N N . SER A 1 5 ? 6.799 0.251 -13.957 1.00 0.00 5 SER A N 2
ATOM 1320 C CA . SER A 1 5 ? 5.975 0.775 -15.040 1.00 0.00 5 SER A CA 2
ATOM 1321 C C . SER A 1 5 ? 5.343 2.106 -14.647 1.00 0.00 5 SER A C 2
ATOM 1322 O O . SER A 1 5 ? 5.095 2.365 -13.470 1.00 0.00 5 SER A O 2
ATOM 1330 N N . SER A 1 6 ? 5.085 2.949 -15.643 1.00 0.00 6 SER A N 2
ATOM 1331 C CA . SER A 1 6 ? 4.486 4.256 -15.402 1.00 0.00 6 SER A CA 2
ATOM 1332 C C . SER A 1 6 ? 3.056 4.304 -15.932 1.00 0.00 6 SER A C 2
ATOM 1333 O O . SER A 1 6 ? 2.830 4.525 -17.121 1.00 0.00 6 SER A O 2
ATOM 1341 N N . GLY A 1 7 ? 2.093 4.094 -15.039 1.00 0.00 7 GLY A N 2
ATOM 1342 C CA . GLY A 1 7 ? 0.697 4.116 -15.435 1.00 0.00 7 GLY A CA 2
ATOM 1343 C C . GLY A 1 7 ? -0.238 3.829 -14.278 1.00 0.00 7 GLY A C 2
ATOM 1344 O O . GLY A 1 7 ? -0.875 4.737 -13.745 1.00 0.00 7 GLY A O 2
ATOM 1348 N N . MET A 1 8 ? -0.323 2.561 -13.888 1.00 0.00 8 MET A N 2
ATOM 1349 C CA . MET A 1 8 ? -1.189 2.156 -12.787 1.00 0.00 8 MET A CA 2
ATOM 1350 C C . MET A 1 8 ? -0.376 1.907 -11.520 1.00 0.00 8 MET A C 2
ATOM 1351 O O . MET A 1 8 ? 0.850 2.028 -11.523 1.00 0.00 8 MET A O 2
ATOM 1365 N N . VAL A 1 9 ? -1.065 1.559 -10.438 1.00 0.00 9 VAL A N 2
ATOM 1366 C CA . VAL A 1 9 ? -0.407 1.292 -9.165 1.00 0.00 9 VAL A CA 2
ATOM 1367 C C . VAL A 1 9 ? -0.895 -0.019 -8.559 1.00 0.00 9 VAL A C 2
ATOM 1368 O O . VAL A 1 9 ? -1.840 -0.036 -7.770 1.00 0.00 9 VAL A O 2
ATOM 1381 N N . ASP A 1 10 ? -0.244 -1.116 -8.932 1.00 0.00 10 ASP A N 2
ATOM 1382 C CA . ASP A 1 10 ? -0.610 -2.432 -8.423 1.00 0.00 10 ASP A CA 2
ATOM 1383 C C . ASP A 1 10 ? 0.125 -2.735 -7.121 1.00 0.00 10 ASP A C 2
ATOM 1384 O O . ASP A 1 10 ? 1.298 -3.108 -7.130 1.00 0.00 10 ASP A O 2
ATOM 1393 N N . TYR A 1 11 ? -0.573 -2.572 -6.002 1.00 0.00 11 TYR A N 2
ATOM 1394 C CA . TYR A 1 11 ? 0.013 -2.825 -4.692 1.00 0.00 11 TYR A CA 2
ATOM 1395 C C . TYR A 1 11 ? 1.008 -3.980 -4.753 1.00 0.00 11 TYR A C 2
ATOM 1396 O O . TYR A 1 11 ? 2.201 -3.801 -4.506 1.00 0.00 11 TYR A O 2
ATOM 1414 N N . TYR A 1 12 ? 0.508 -5.165 -5.085 1.00 0.00 12 TYR A N 2
ATOM 1415 C CA . TYR A 1 12 ? 1.350 -6.351 -5.178 1.00 0.00 12 TYR A CA 2
ATOM 1416 C C . TYR A 1 12 ? 2.657 -6.036 -5.899 1.00 0.00 12 TYR A C 2
ATOM 1417 O O . TYR A 1 12 ? 3.734 -6.430 -5.453 1.00 0.00 12 TYR A O 2
ATOM 1435 N N . GLU A 1 13 ? 2.552 -5.322 -7.016 1.00 0.00 13 GLU A N 2
ATOM 1436 C CA . GLU A 1 13 ? 3.726 -4.954 -7.799 1.00 0.00 13 GLU A CA 2
ATOM 1437 C C . GLU A 1 13 ? 4.445 -3.762 -7.173 1.00 0.00 13 GLU A C 2
ATOM 1438 O O . GLU A 1 13 ? 5.619 -3.516 -7.451 1.00 0.00 13 GLU A O 2
ATOM 1450 N N . VAL A 1 14 ? 3.732 -3.025 -6.327 1.00 0.00 14 VAL A N 2
ATOM 1451 C CA . VAL A 1 14 ? 4.301 -1.860 -5.662 1.00 0.00 14 VAL A CA 2
ATOM 1452 C C . VAL A 1 14 ? 5.123 -2.269 -4.444 1.00 0.00 14 VAL A C 2
ATOM 1453 O O . VAL A 1 14 ? 6.070 -1.581 -4.061 1.00 0.00 14 VAL A O 2
ATOM 1466 N N . LEU A 1 15 ? 4.755 -3.393 -3.840 1.00 0.00 15 LEU A N 2
ATOM 1467 C CA . LEU A 1 15 ? 5.459 -3.896 -2.665 1.00 0.00 15 LEU A CA 2
ATOM 1468 C C . LEU A 1 15 ? 6.470 -4.970 -3.054 1.00 0.00 15 LEU A C 2
ATOM 1469 O O . LEU A 1 15 ? 7.080 -5.603 -2.193 1.00 0.00 15 LEU A O 2
ATOM 1485 N N . ASP A 1 16 ? 6.644 -5.168 -4.356 1.00 0.00 16 ASP A N 2
ATOM 1486 C CA . ASP A 1 16 ? 7.584 -6.162 -4.860 1.00 0.00 16 ASP A CA 2
ATOM 1487 C C . ASP A 1 16 ? 7.175 -7.566 -4.424 1.00 0.00 16 ASP A C 2
ATOM 1488 O O . ASP A 1 16 ? 8.012 -8.366 -4.006 1.00 0.00 16 ASP A O 2
ATOM 1497 N N . VAL A 1 17 ? 5.882 -7.858 -4.524 1.00 0.00 17 VAL A N 2
ATOM 1498 C CA . VAL A 1 17 ? 5.361 -9.165 -4.140 1.00 0.00 17 VAL A CA 2
ATOM 1499 C C . VAL A 1 17 ? 4.329 -9.662 -5.145 1.00 0.00 17 VAL A C 2
ATOM 1500 O O . VAL A 1 17 ? 3.637 -8.881 -5.800 1.00 0.00 17 VAL A O 2
ATOM 1513 N N . PRO A 1 18 ? 4.220 -10.993 -5.273 1.00 0.00 18 PRO A N 2
ATOM 1514 C CA . PRO A 1 18 ? 3.273 -11.625 -6.196 1.00 0.00 18 PRO A CA 2
ATOM 1515 C C . PRO A 1 18 ? 1.825 -11.451 -5.751 1.00 0.00 18 PRO A C 2
ATOM 1516 O O . PRO A 1 18 ? 1.558 -11.077 -4.608 1.00 0.00 18 PRO A O 2
ATOM 1527 N N . ARG A 1 19 ? 0.895 -11.724 -6.659 1.00 0.00 19 ARG A N 2
ATOM 1528 C CA . ARG A 1 19 ? -0.526 -11.596 -6.360 1.00 0.00 19 ARG A CA 2
ATOM 1529 C C . ARG A 1 19 ? -0.928 -12.530 -5.222 1.00 0.00 19 ARG A C 2
ATOM 1530 O O . ARG A 1 19 ? -1.828 -12.221 -4.441 1.00 0.00 19 ARG A O 2
ATOM 1551 N N . GLN A 1 20 ? -0.255 -13.673 -5.135 1.00 0.00 20 GLN A N 2
ATOM 1552 C CA . GLN A 1 20 ? -0.543 -14.652 -4.094 1.00 0.00 20 GLN A CA 2
ATOM 1553 C C . GLN A 1 20 ? 0.374 -14.453 -2.892 1.00 0.00 20 GLN A C 2
ATOM 1554 O O . GLN A 1 20 ? 0.346 -15.235 -1.942 1.00 0.00 20 GLN A O 2
ATOM 1568 N N . ALA A 1 21 ? 1.186 -13.402 -2.940 1.00 0.00 21 ALA A N 2
ATOM 1569 C CA . ALA A 1 21 ? 2.110 -13.100 -1.854 1.00 0.00 21 ALA A CA 2
ATOM 1570 C C . ALA A 1 21 ? 1.422 -13.220 -0.499 1.00 0.00 21 ALA A C 2
ATOM 1571 O O . ALA A 1 21 ? 0.346 -12.662 -0.287 1.00 0.00 21 ALA A O 2
ATOM 1578 N N . SER A 1 22 ? 2.050 -13.952 0.416 1.00 0.00 22 SER A N 2
ATOM 1579 C CA . SER A 1 22 ? 1.496 -14.149 1.750 1.00 0.00 22 SER A CA 2
ATOM 1580 C C . SER A 1 22 ? 1.686 -12.901 2.607 1.00 0.00 22 SER A C 2
ATOM 1581 O O . SER A 1 22 ? 2.704 -12.215 2.506 1.00 0.00 22 SER A O 2
ATOM 1589 N N . SER A 1 23 ? 0.700 -12.613 3.450 1.00 0.00 23 SER A N 2
ATOM 1590 C CA . SER A 1 23 ? 0.756 -11.446 4.322 1.00 0.00 23 SER A CA 2
ATOM 1591 C C . SER A 1 23 ? 2.180 -11.201 4.812 1.00 0.00 23 SER A C 2
ATOM 1592 O O . SER A 1 23 ? 2.763 -10.149 4.555 1.00 0.00 23 SER A O 2
ATOM 1600 N N . GLU A 1 24 ? 2.732 -12.182 5.520 1.00 0.00 24 GLU A N 2
ATOM 1601 C CA . GLU A 1 24 ? 4.087 -12.074 6.047 1.00 0.00 24 GLU A CA 2
ATOM 1602 C C . GLU A 1 24 ? 5.069 -11.681 4.947 1.00 0.00 24 GLU A C 2
ATOM 1603 O O . GLU A 1 24 ? 6.007 -10.919 5.180 1.00 0.00 24 GLU A O 2
ATOM 1615 N N . ALA A 1 25 ? 4.846 -12.208 3.747 1.00 0.00 25 ALA A N 2
ATOM 1616 C CA . ALA A 1 25 ? 5.709 -11.913 2.610 1.00 0.00 25 ALA A CA 2
ATOM 1617 C C . ALA A 1 25 ? 5.517 -10.477 2.134 1.00 0.00 25 ALA A C 2
ATOM 1618 O O . ALA A 1 25 ? 6.440 -9.861 1.600 1.00 0.00 25 ALA A O 2
ATOM 1625 N N . ILE A 1 26 ? 4.313 -9.950 2.330 1.00 0.00 26 ILE A N 2
ATOM 1626 C CA . ILE A 1 26 ? 4.001 -8.586 1.920 1.00 0.00 26 ILE A CA 2
ATOM 1627 C C . ILE A 1 26 ? 4.665 -7.569 2.843 1.00 0.00 26 ILE A C 2
ATOM 1628 O O . ILE A 1 26 ? 5.328 -6.639 2.385 1.00 0.00 26 ILE A O 2
ATOM 1644 N N . LYS A 1 27 ? 4.482 -7.754 4.146 1.00 0.00 27 LYS A N 2
ATOM 1645 C CA . LYS A 1 27 ? 5.065 -6.856 5.135 1.00 0.00 27 LYS A CA 2
ATOM 1646 C C . LYS A 1 27 ? 6.588 -6.856 5.040 1.00 0.00 27 LYS A C 2
ATOM 1647 O O . LYS A 1 27 ? 7.227 -5.808 5.138 1.00 0.00 27 LYS A O 2
ATOM 1666 N N . LYS A 1 28 ? 7.164 -8.038 4.848 1.00 0.00 28 LYS A N 2
ATOM 1667 C CA . LYS A 1 28 ? 8.611 -8.175 4.737 1.00 0.00 28 LYS A CA 2
ATOM 1668 C C . LYS A 1 28 ? 9.122 -7.525 3.455 1.00 0.00 28 LYS A C 2
ATOM 1669 O O . LYS A 1 28 ? 10.272 -7.091 3.384 1.00 0.00 28 LYS A O 2
ATOM 1688 N N . ALA A 1 29 ? 8.261 -7.460 2.445 1.00 0.00 29 ALA A N 2
ATOM 1689 C CA . ALA A 1 29 ? 8.624 -6.859 1.168 1.00 0.00 29 ALA A CA 2
ATOM 1690 C C . ALA A 1 29 ? 8.206 -5.394 1.111 1.00 0.00 29 ALA A C 2
ATOM 1691 O O . ALA A 1 29 ? 8.678 -4.636 0.263 1.00 0.00 29 ALA A O 2
ATOM 1698 N N . TYR A 1 30 ? 7.318 -5.002 2.018 1.00 0.00 30 TYR A N 2
ATOM 1699 C CA . TYR A 1 30 ? 6.834 -3.627 2.068 1.00 0.00 30 TYR A CA 2
ATOM 1700 C C . TYR A 1 30 ? 7.655 -2.796 3.050 1.00 0.00 30 TYR A C 2
ATOM 1701 O O . TYR A 1 30 ? 8.178 -1.739 2.699 1.00 0.00 30 TYR A O 2
ATOM 1719 N N . ARG A 1 31 ? 7.763 -3.284 4.282 1.00 0.00 31 ARG A N 2
ATOM 1720 C CA . ARG A 1 31 ? 8.519 -2.587 5.315 1.00 0.00 31 ARG A CA 2
ATOM 1721 C C . ARG A 1 31 ? 9.882 -2.149 4.789 1.00 0.00 31 ARG A C 2
ATOM 1722 O O . ARG A 1 31 ? 10.448 -1.156 5.249 1.00 0.00 31 ARG A O 2
ATOM 1743 N N . LYS A 1 32 ? 10.406 -2.895 3.823 1.00 0.00 32 LYS A N 2
ATOM 1744 C CA . LYS A 1 32 ? 11.702 -2.585 3.233 1.00 0.00 32 LYS A CA 2
ATOM 1745 C C . LYS A 1 32 ? 11.591 -1.415 2.260 1.00 0.00 32 LYS A C 2
ATOM 1746 O O . LYS A 1 32 ? 12.535 -0.641 2.094 1.00 0.00 32 LYS A O 2
ATOM 1765 N N . LEU A 1 33 ? 10.434 -1.291 1.621 1.00 0.00 33 LEU A N 2
ATOM 1766 C CA . LEU A 1 33 ? 10.199 -0.214 0.666 1.00 0.00 33 LEU A CA 2
ATOM 1767 C C . LEU A 1 33 ? 9.764 1.062 1.379 1.00 0.00 33 LEU A C 2
ATOM 1768 O O . LEU A 1 33 ? 10.241 2.153 1.067 1.00 0.00 33 LEU A O 2
ATOM 1784 N N . ALA A 1 34 ? 8.859 0.917 2.341 1.00 0.00 34 ALA A N 2
ATOM 1785 C CA . ALA A 1 34 ? 8.364 2.057 3.102 1.00 0.00 34 ALA A CA 2
ATOM 1786 C C . ALA A 1 34 ? 9.514 2.852 3.711 1.00 0.00 34 ALA A C 2
ATOM 1787 O O . ALA A 1 34 ? 9.424 4.070 3.873 1.00 0.00 34 ALA A O 2
ATOM 1794 N N . LEU A 1 35 ? 10.594 2.156 4.048 1.00 0.00 35 LEU A N 2
ATOM 1795 C CA . LEU A 1 35 ? 11.763 2.797 4.640 1.00 0.00 35 LEU A CA 2
ATOM 1796 C C . LEU A 1 35 ? 12.816 3.098 3.578 1.00 0.00 35 LEU A C 2
ATOM 1797 O O . LEU A 1 35 ? 13.769 3.838 3.824 1.00 0.00 35 LEU A O 2
ATOM 1813 N N . LYS A 1 36 ? 12.637 2.520 2.395 1.00 0.00 36 LYS A N 2
ATOM 1814 C CA . LYS A 1 36 ? 13.569 2.728 1.293 1.00 0.00 36 LYS A CA 2
ATOM 1815 C C . LYS A 1 36 ? 13.197 3.972 0.493 1.00 0.00 36 LYS A C 2
ATOM 1816 O O . LYS A 1 36 ? 14.068 4.678 -0.014 1.00 0.00 36 LYS A O 2
ATOM 1835 N N . TRP A 1 37 ? 11.900 4.235 0.386 1.00 0.00 37 TRP A N 2
ATOM 1836 C CA . TRP A 1 37 ? 11.413 5.395 -0.351 1.00 0.00 37 TRP A CA 2
ATOM 1837 C C . TRP A 1 37 ? 10.874 6.458 0.600 1.00 0.00 37 TRP A C 2
ATOM 1838 O O . TRP A 1 37 ? 10.160 7.372 0.186 1.00 0.00 37 TRP A O 2
ATOM 1859 N N . HIS A 1 38 ? 11.219 6.332 1.878 1.00 0.00 38 HIS A N 2
ATOM 1860 C CA . HIS A 1 38 ? 10.769 7.283 2.888 1.00 0.00 38 HIS A CA 2
ATOM 1861 C C . HIS A 1 38 ? 11.436 8.641 2.692 1.00 0.00 38 HIS A C 2
ATOM 1862 O O . HIS A 1 38 ? 12.620 8.736 2.367 1.00 0.00 38 HIS A O 2
ATOM 1876 N N . PRO A 1 39 ? 10.661 9.716 2.892 1.00 0.00 39 PRO A N 2
ATOM 1877 C CA . PRO A 1 39 ? 11.156 11.088 2.742 1.00 0.00 39 PRO A CA 2
ATOM 1878 C C . PRO A 1 39 ? 12.141 11.472 3.841 1.00 0.00 39 PRO A C 2
ATOM 1879 O O . PRO A 1 39 ? 12.895 12.435 3.703 1.00 0.00 39 PRO A O 2
ATOM 1890 N N . ASP A 1 40 ? 12.130 10.713 4.931 1.00 0.00 40 ASP A N 2
ATOM 1891 C CA . ASP A 1 40 ? 13.024 10.973 6.053 1.00 0.00 40 ASP A CA 2
ATOM 1892 C C . ASP A 1 40 ? 14.353 10.248 5.868 1.00 0.00 40 ASP A C 2
ATOM 1893 O O . ASP A 1 40 ? 15.352 10.588 6.504 1.00 0.00 40 ASP A O 2
ATOM 1902 N N . LYS A 1 41 ? 14.359 9.247 4.995 1.00 0.00 41 LYS A N 2
ATOM 1903 C CA . LYS A 1 41 ? 15.565 8.473 4.725 1.00 0.00 41 LYS A CA 2
ATOM 1904 C C . LYS A 1 41 ? 16.180 8.874 3.388 1.00 0.00 41 LYS A C 2
ATOM 1905 O O . LYS A 1 41 ? 17.375 8.686 3.164 1.00 0.00 41 LYS A O 2
ATOM 1924 N N . ASN A 1 42 ? 15.356 9.427 2.504 1.00 0.00 42 ASN A N 2
ATOM 1925 C CA . ASN A 1 42 ? 15.821 9.854 1.189 1.00 0.00 42 ASN A CA 2
ATOM 1926 C C . ASN A 1 42 ? 15.745 11.372 1.053 1.00 0.00 42 ASN A C 2
ATOM 1927 O O . ASN A 1 42 ? 14.795 11.924 0.498 1.00 0.00 42 ASN A O 2
ATOM 1938 N N . PRO A 1 43 ? 16.771 12.064 1.571 1.00 0.00 43 PRO A N 2
ATOM 1939 C CA . PRO A 1 43 ? 16.845 13.527 1.519 1.00 0.00 43 PRO A CA 2
ATOM 1940 C C . PRO A 1 43 ? 17.082 14.045 0.104 1.00 0.00 43 PRO A C 2
ATOM 1941 O O . PRO A 1 43 ? 16.415 14.976 -0.345 1.00 0.00 43 PRO A O 2
ATOM 1952 N N . GLU A 1 44 ? 18.037 13.436 -0.592 1.00 0.00 44 GLU A N 2
ATOM 1953 C CA . GLU A 1 44 ? 18.361 13.838 -1.956 1.00 0.00 44 GLU A CA 2
ATOM 1954 C C . GLU A 1 44 ? 17.195 13.554 -2.898 1.00 0.00 44 GLU A C 2
ATOM 1955 O O . GLU A 1 44 ? 16.853 14.379 -3.745 1.00 0.00 44 GLU A O 2
ATOM 1967 N N . ASN A 1 45 ? 16.588 12.382 -2.744 1.00 0.00 45 ASN A N 2
ATOM 1968 C CA . ASN A 1 45 ? 15.461 11.988 -3.581 1.00 0.00 45 ASN A CA 2
ATOM 1969 C C . ASN A 1 45 ? 14.142 12.159 -2.833 1.00 0.00 45 ASN A C 2
ATOM 1970 O O . ASN A 1 45 ? 13.130 11.557 -3.191 1.00 0.00 45 ASN A O 2
ATOM 1981 N N . LYS A 1 46 ? 14.161 12.985 -1.793 1.00 0.00 46 LYS A N 2
ATOM 1982 C CA . LYS A 1 46 ? 12.968 13.237 -0.994 1.00 0.00 46 LYS A CA 2
ATOM 1983 C C . LYS A 1 46 ? 11.750 13.449 -1.888 1.00 0.00 46 LYS A C 2
ATOM 1984 O O . LYS A 1 46 ? 10.676 12.906 -1.627 1.00 0.00 46 LYS A O 2
ATOM 2003 N N . GLU A 1 47 ? 11.925 14.238 -2.943 1.00 0.00 47 GLU A N 2
ATOM 2004 C CA . GLU A 1 47 ? 10.839 14.519 -3.874 1.00 0.00 47 GLU A CA 2
ATOM 2005 C C . GLU A 1 47 ? 10.218 13.225 -4.392 1.00 0.00 47 GLU A C 2
ATOM 2006 O O . GLU A 1 47 ? 9.001 13.049 -4.350 1.00 0.00 47 GLU A O 2
ATOM 2018 N N . GLU A 1 48 ? 11.064 12.324 -4.880 1.00 0.00 48 GLU A N 2
ATOM 2019 C CA . GLU A 1 48 ? 10.598 11.046 -5.408 1.00 0.00 48 GLU A CA 2
ATOM 2020 C C . GLU A 1 48 ? 10.075 10.153 -4.287 1.00 0.00 48 GLU A C 2
ATOM 2021 O O . GLU A 1 48 ? 8.945 9.669 -4.341 1.00 0.00 48 GLU A O 2
ATOM 2033 N N . ALA A 1 49 ? 10.905 9.940 -3.271 1.00 0.00 49 ALA A N 2
ATOM 2034 C CA . ALA A 1 49 ? 10.527 9.107 -2.137 1.00 0.00 49 ALA A CA 2
ATOM 2035 C C . ALA A 1 49 ? 9.176 9.531 -1.570 1.00 0.00 49 ALA A C 2
ATOM 2036 O O . ALA A 1 49 ? 8.369 8.692 -1.173 1.00 0.00 49 ALA A O 2
ATOM 2043 N N . GLU A 1 50 ? 8.938 10.839 -1.537 1.00 0.00 50 GLU A N 2
ATOM 2044 C CA . GLU A 1 50 ? 7.684 11.373 -1.018 1.00 0.00 50 GLU A CA 2
ATOM 2045 C C . GLU A 1 50 ? 6.496 10.852 -1.821 1.00 0.00 50 GLU A C 2
ATOM 2046 O O . GLU A 1 50 ? 5.372 10.796 -1.322 1.00 0.00 50 GLU A O 2
ATOM 2058 N N . ARG A 1 51 ? 6.754 10.473 -3.069 1.00 0.00 51 ARG A N 2
ATOM 2059 C CA . ARG A 1 51 ? 5.706 9.959 -3.943 1.00 0.00 51 ARG A CA 2
ATOM 2060 C C . ARG A 1 51 ? 5.673 8.434 -3.912 1.00 0.00 51 ARG A C 2
ATOM 2061 O O . ARG A 1 51 ? 4.603 7.826 -3.926 1.00 0.00 51 ARG A O 2
ATOM 2082 N N . ARG A 1 52 ? 6.852 7.822 -3.871 1.00 0.00 52 ARG A N 2
ATOM 2083 C CA . ARG A 1 52 ? 6.958 6.368 -3.841 1.00 0.00 52 ARG A CA 2
ATOM 2084 C C . ARG A 1 52 ? 6.418 5.811 -2.527 1.00 0.00 52 ARG A C 2
ATOM 2085 O O . ARG A 1 52 ? 5.748 4.779 -2.507 1.00 0.00 52 ARG A O 2
ATOM 2106 N N . PHE A 1 53 ? 6.716 6.502 -1.431 1.00 0.00 53 PHE A N 2
ATOM 2107 C CA . PHE A 1 53 ? 6.262 6.076 -0.112 1.00 0.00 53 PHE A CA 2
ATOM 2108 C C . PHE A 1 53 ? 4.741 6.150 -0.010 1.00 0.00 53 PHE A C 2
ATOM 2109 O O . PHE A 1 53 ? 4.115 5.361 0.698 1.00 0.00 53 PHE A O 2
ATOM 2126 N N . LYS A 1 54 ? 4.153 7.106 -0.722 1.00 0.00 54 LYS A N 2
ATOM 2127 C CA . LYS A 1 54 ? 2.706 7.285 -0.714 1.00 0.00 54 LYS A CA 2
ATOM 2128 C C . LYS A 1 54 ? 2.003 6.067 -1.305 1.00 0.00 54 LYS A C 2
ATOM 2129 O O . LYS A 1 54 ? 1.006 5.591 -0.763 1.00 0.00 54 LYS A O 2
ATOM 2148 N N . GLN A 1 55 ? 2.531 5.567 -2.418 1.00 0.00 55 GLN A N 2
ATOM 2149 C CA . GLN A 1 55 ? 1.953 4.404 -3.081 1.00 0.00 55 GLN A CA 2
ATOM 2150 C C . GLN A 1 55 ? 2.306 3.122 -2.335 1.00 0.00 55 GLN A C 2
ATOM 2151 O O . GLN A 1 55 ? 1.485 2.210 -2.223 1.00 0.00 55 GLN A O 2
ATOM 2165 N N . VAL A 1 56 ? 3.532 3.057 -1.825 1.00 0.00 56 VAL A N 2
ATOM 2166 C CA . VAL A 1 56 ? 3.993 1.886 -1.089 1.00 0.00 56 VAL A CA 2
ATOM 2167 C C . VAL A 1 56 ? 3.157 1.662 0.167 1.00 0.00 56 VAL A C 2
ATOM 2168 O O . VAL A 1 56 ? 2.746 0.540 0.459 1.00 0.00 56 VAL A O 2
ATOM 2181 N N . ALA A 1 57 ? 2.910 2.739 0.906 1.00 0.00 57 ALA A N 2
ATOM 2182 C CA . ALA A 1 57 ? 2.121 2.661 2.129 1.00 0.00 57 ALA A CA 2
ATOM 2183 C C . ALA A 1 57 ? 0.713 2.151 1.842 1.00 0.00 57 ALA A C 2
ATOM 2184 O O . ALA A 1 57 ? 0.239 1.216 2.487 1.00 0.00 57 ALA A O 2
ATOM 2191 N N . GLU A 1 58 ? 0.049 2.771 0.872 1.00 0.00 58 GLU A N 2
ATOM 2192 C CA . GLU A 1 58 ? -1.306 2.379 0.503 1.00 0.00 58 GLU A CA 2
ATOM 2193 C C . GLU A 1 58 ? -1.346 0.925 0.044 1.00 0.00 58 GLU A C 2
ATOM 2194 O O . GLU A 1 58 ? -2.262 0.179 0.388 1.00 0.00 58 GLU A O 2
ATOM 2206 N N . ALA A 1 59 ? -0.345 0.529 -0.736 1.00 0.00 59 ALA A N 2
ATOM 2207 C CA . ALA A 1 59 ? -0.264 -0.836 -1.241 1.00 0.00 59 ALA A CA 2
ATOM 2208 C C . ALA A 1 59 ? -0.294 -1.847 -0.099 1.00 0.00 59 ALA A C 2
ATOM 2209 O O . ALA A 1 59 ? -1.091 -2.785 -0.109 1.00 0.00 59 ALA A O 2
ATOM 2216 N N . TYR A 1 60 ? 0.579 -1.649 0.882 1.00 0.00 60 TYR A N 2
ATOM 2217 C CA . TYR A 1 60 ? 0.655 -2.545 2.030 1.00 0.00 60 TYR A CA 2
ATOM 2218 C C . TYR A 1 60 ? -0.559 -2.371 2.938 1.00 0.00 60 TYR A C 2
ATOM 2219 O O . TYR A 1 60 ? -1.014 -3.322 3.573 1.00 0.00 60 TYR A O 2
ATOM 2237 N N . GLU A 1 61 ? -1.079 -1.149 2.992 1.00 0.00 61 GLU A N 2
ATOM 2238 C CA . GLU A 1 61 ? -2.240 -0.850 3.822 1.00 0.00 61 GLU A CA 2
ATOM 2239 C C . GLU A 1 61 ? -3.468 -1.612 3.335 1.00 0.00 61 GLU A C 2
ATOM 2240 O O . GLU A 1 61 ? -4.334 -1.988 4.126 1.00 0.00 61 GLU A O 2
ATOM 2252 N N . VAL A 1 62 ? -3.538 -1.837 2.026 1.00 0.00 62 VAL A N 2
ATOM 2253 C CA . VAL A 1 62 ? -4.659 -2.555 1.432 1.00 0.00 62 VAL A CA 2
ATOM 2254 C C . VAL A 1 62 ? -4.383 -4.053 1.372 1.00 0.00 62 VAL A C 2
ATOM 2255 O O . VAL A 1 62 ? -5.280 -4.870 1.584 1.00 0.00 62 VAL A O 2
ATOM 2268 N N . LEU A 1 63 ? -3.136 -4.408 1.083 1.00 0.00 63 LEU A N 2
ATOM 2269 C CA . LEU A 1 63 ? -2.739 -5.809 0.996 1.00 0.00 63 LEU A CA 2
ATOM 2270 C C . LEU A 1 63 ? -2.590 -6.420 2.385 1.00 0.00 63 LEU A C 2
ATOM 2271 O O . LEU A 1 63 ? -3.198 -7.445 2.692 1.00 0.00 63 LEU A O 2
ATOM 2287 N N . SER A 1 64 ? -1.777 -5.783 3.222 1.00 0.00 64 SER A N 2
ATOM 2288 C CA . SER A 1 64 ? -1.547 -6.264 4.579 1.00 0.00 64 SER A CA 2
ATOM 2289 C C . SER A 1 64 ? -2.868 -6.552 5.286 1.00 0.00 64 SER A C 2
ATOM 2290 O O . SER A 1 64 ? -2.914 -7.308 6.256 1.00 0.00 64 SER A O 2
ATOM 2298 N N . ASP A 1 65 ? -3.940 -5.942 4.792 1.00 0.00 65 ASP A N 2
ATOM 2299 C CA . ASP A 1 65 ? -5.263 -6.132 5.374 1.00 0.00 65 ASP A CA 2
ATOM 2300 C C . ASP A 1 65 ? -5.963 -7.336 4.751 1.00 0.00 65 ASP A C 2
ATOM 2301 O O . ASP A 1 65 ? -5.822 -7.600 3.558 1.00 0.00 65 ASP A O 2
ATOM 2310 N N . ALA A 1 66 ? -6.718 -8.063 5.569 1.00 0.00 66 ALA A N 2
ATOM 2311 C CA . ALA A 1 66 ? -7.441 -9.238 5.098 1.00 0.00 66 ALA A CA 2
ATOM 2312 C C . ALA A 1 66 ? -8.772 -8.847 4.465 1.00 0.00 66 ALA A C 2
ATOM 2313 O O . ALA A 1 66 ? -9.355 -9.613 3.697 1.00 0.00 66 ALA A O 2
ATOM 2320 N N . LYS A 1 67 ? -9.248 -7.651 4.792 1.00 0.00 67 LYS A N 2
ATOM 2321 C CA . LYS A 1 67 ? -10.511 -7.157 4.256 1.00 0.00 67 LYS A CA 2
ATOM 2322 C C . LYS A 1 67 ? -10.280 -6.334 2.992 1.00 0.00 67 LYS A C 2
ATOM 2323 O O . LYS A 1 67 ? -10.925 -6.558 1.967 1.00 0.00 67 LYS A O 2
ATOM 2342 N N . LYS A 1 68 ? -9.357 -5.382 3.072 1.00 0.00 68 LYS A N 2
ATOM 2343 C CA . LYS A 1 68 ? -9.039 -4.528 1.934 1.00 0.00 68 LYS A CA 2
ATOM 2344 C C . LYS A 1 68 ? -8.384 -5.332 0.816 1.00 0.00 68 LYS A C 2
ATOM 2345 O O . LYS A 1 68 ? -8.696 -5.145 -0.360 1.00 0.00 68 LYS A O 2
ATOM 2364 N N . ARG A 1 69 ? -7.476 -6.228 1.190 1.00 0.00 69 ARG A N 2
ATOM 2365 C CA . ARG A 1 69 ? -6.778 -7.061 0.218 1.00 0.00 69 ARG A CA 2
ATOM 2366 C C . ARG A 1 69 ? -7.758 -7.960 -0.530 1.00 0.00 69 ARG A C 2
ATOM 2367 O O . ARG A 1 69 ? -7.811 -7.949 -1.760 1.00 0.00 69 ARG A O 2
ATOM 2388 N N . ASP A 1 70 ? -8.530 -8.738 0.221 1.00 0.00 70 ASP A N 2
ATOM 2389 C CA . ASP A 1 70 ? -9.508 -9.644 -0.371 1.00 0.00 70 ASP A CA 2
ATOM 2390 C C . ASP A 1 70 ? -10.427 -8.898 -1.332 1.00 0.00 70 ASP A C 2
ATOM 2391 O O . ASP A 1 70 ? -10.700 -9.368 -2.437 1.00 0.00 70 ASP A O 2
ATOM 2400 N N . ILE A 1 71 ? -10.903 -7.733 -0.904 1.00 0.00 71 ILE A N 2
ATOM 2401 C CA . ILE A 1 71 ? -11.792 -6.922 -1.727 1.00 0.00 71 ILE A CA 2
ATOM 2402 C C . ILE A 1 71 ? -11.075 -6.413 -2.973 1.00 0.00 71 ILE A C 2
ATOM 2403 O O . ILE A 1 71 ? -11.635 -6.416 -4.069 1.00 0.00 71 ILE A O 2
ATOM 2419 N N . TYR A 1 72 ? -9.833 -5.977 -2.797 1.00 0.00 72 TYR A N 2
ATOM 2420 C CA . TYR A 1 72 ? -9.038 -5.463 -3.906 1.00 0.00 72 TYR A CA 2
ATOM 2421 C C . TYR A 1 72 ? -8.781 -6.553 -4.943 1.00 0.00 72 TYR A C 2
ATOM 2422 O O . TYR A 1 72 ? -9.086 -6.387 -6.124 1.00 0.00 72 TYR A O 2
ATOM 2440 N N . ASP A 1 73 ? -8.219 -7.669 -4.491 1.00 0.00 73 ASP A N 2
ATOM 2441 C CA . ASP A 1 73 ? -7.922 -8.788 -5.378 1.00 0.00 73 ASP A CA 2
ATOM 2442 C C . ASP A 1 73 ? -9.184 -9.271 -6.085 1.00 0.00 73 ASP A C 2
ATOM 2443 O O . ASP A 1 73 ? -9.138 -9.688 -7.242 1.00 0.00 73 ASP A O 2
ATOM 2452 N N . ARG A 1 74 ? -10.310 -9.213 -5.381 1.00 0.00 74 ARG A N 2
ATOM 2453 C CA . ARG A 1 74 ? -11.584 -9.647 -5.941 1.00 0.00 74 ARG A CA 2
ATOM 2454 C C . ARG A 1 74 ? -12.106 -8.633 -6.955 1.00 0.00 74 ARG A C 2
ATOM 2455 O O . ARG A 1 74 ? -12.207 -8.927 -8.146 1.00 0.00 74 ARG A O 2
ATOM 2476 N N . TYR A 1 75 ? -12.436 -7.439 -6.475 1.00 0.00 75 TYR A N 2
ATOM 2477 C CA . TYR A 1 75 ? -12.949 -6.383 -7.339 1.00 0.00 75 TYR A CA 2
ATOM 2478 C C . TYR A 1 75 ? -11.832 -5.436 -7.765 1.00 0.00 75 TYR A C 2
ATOM 2479 O O . TYR A 1 75 ? -11.571 -5.261 -8.954 1.00 0.00 75 TYR A O 2
ATOM 2497 N N . GLY A 1 76 ? -11.174 -4.827 -6.782 1.00 0.00 76 GLY A N 2
ATOM 2498 C CA . GLY A 1 76 ? -10.092 -3.906 -7.074 1.00 0.00 76 GLY A CA 2
ATOM 2499 C C . GLY A 1 76 ? -10.420 -2.481 -6.674 1.00 0.00 76 GLY A C 2
ATOM 2500 O O . GLY A 1 76 ? -10.112 -2.055 -5.560 1.00 0.00 76 GLY A O 2
ATOM 2504 N N . SER A 1 77 ? -11.044 -1.741 -7.584 1.00 0.00 77 SER A N 2
ATOM 2505 C CA . SER A 1 77 ? -11.409 -0.353 -7.322 1.00 0.00 77 SER A CA 2
ATOM 2506 C C . SER A 1 77 ? -12.888 -0.117 -7.612 1.00 0.00 77 SER A C 2
ATOM 2507 O O . SER A 1 77 ? -13.269 0.198 -8.739 1.00 0.00 77 SER A O 2
ATOM 2515 N N . GLY A 1 78 ? -13.719 -0.270 -6.585 1.00 0.00 78 GLY A N 2
ATOM 2516 C CA . GLY A 1 78 ? -15.146 -0.070 -6.748 1.00 0.00 78 GLY A CA 2
ATOM 2517 C C . GLY A 1 78 ? -15.815 0.406 -5.474 1.00 0.00 78 GLY A C 2
ATOM 2518 O O . GLY A 1 78 ? -15.837 1.598 -5.167 1.00 0.00 78 GLY A O 2
ATOM 2522 N N . PRO A 1 79 ? -16.378 -0.541 -4.708 1.00 0.00 79 PRO A N 2
ATOM 2523 C CA . PRO A 1 79 ? -17.062 -0.236 -3.448 1.00 0.00 79 PRO A CA 2
ATOM 2524 C C . PRO A 1 79 ? -16.095 0.211 -2.356 1.00 0.00 79 PRO A C 2
ATOM 2525 O O . PRO A 1 79 ? -16.511 0.586 -1.260 1.00 0.00 79 PRO A O 2
ATOM 2536 N N . SER A 1 80 ? -14.802 0.169 -2.664 1.00 0.00 80 SER A N 2
ATOM 2537 C CA . SER A 1 80 ? -13.776 0.567 -1.708 1.00 0.00 80 SER A CA 2
ATOM 2538 C C . SER A 1 80 ? -14.156 1.872 -1.014 1.00 0.00 80 SER A C 2
ATOM 2539 O O . SER A 1 80 ? -13.943 2.958 -1.552 1.00 0.00 80 SER A O 2
ATOM 2547 N N . SER A 1 81 ? -14.719 1.755 0.184 1.00 0.00 81 SER A N 2
ATOM 2548 C CA . SER A 1 81 ? -15.133 2.925 0.951 1.00 0.00 81 SER A CA 2
ATOM 2549 C C . SER A 1 81 ? -13.920 3.701 1.454 1.00 0.00 81 SER A C 2
ATOM 2550 O O . SER A 1 81 ? -12.845 3.135 1.653 1.00 0.00 81 SER A O 2
ATOM 2558 N N . GLY A 1 82 ? -14.101 5.002 1.658 1.00 0.00 82 GLY A N 2
ATOM 2559 C CA . GLY A 1 82 ? -13.014 5.836 2.137 1.00 0.00 82 GLY A CA 2
ATOM 2560 C C . GLY A 1 82 ? -13.178 7.289 1.736 1.00 0.00 82 GLY A C 2
ATOM 2561 O O . GLY A 1 82 ? -12.800 8.192 2.482 1.00 0.00 82 GLY A O 2
ATOM 2565 N N . GLY A 1 1 ? 21.256 -0.599 -12.135 1.00 0.00 1 GLY A N 3
ATOM 2566 C CA . GLY A 1 1 ? 19.936 -1.197 -12.217 1.00 0.00 1 GLY A CA 3
ATOM 2567 C C . GLY A 1 1 ? 19.008 -0.431 -13.139 1.00 0.00 1 GLY A C 3
ATOM 2568 O O . GLY A 1 1 ? 19.329 0.674 -13.575 1.00 0.00 1 GLY A O 3
ATOM 2572 N N . SER A 1 2 ? 17.855 -1.020 -13.438 1.00 0.00 2 SER A N 3
ATOM 2573 C CA . SER A 1 2 ? 16.880 -0.388 -14.319 1.00 0.00 2 SER A CA 3
ATOM 2574 C C . SER A 1 2 ? 15.507 -0.328 -13.656 1.00 0.00 2 SER A C 3
ATOM 2575 O O . SER A 1 2 ? 15.232 -1.061 -12.706 1.00 0.00 2 SER A O 3
ATOM 2583 N N . SER A 1 3 ? 14.649 0.551 -14.164 1.00 0.00 3 SER A N 3
ATOM 2584 C CA . SER A 1 3 ? 13.305 0.710 -13.620 1.00 0.00 3 SER A CA 3
ATOM 2585 C C . SER A 1 3 ? 12.448 1.579 -14.535 1.00 0.00 3 SER A C 3
ATOM 2586 O O . SER A 1 3 ? 12.854 2.671 -14.932 1.00 0.00 3 SER A O 3
ATOM 2594 N N . GLY A 1 4 ? 11.259 1.086 -14.866 1.00 0.00 4 GLY A N 3
ATOM 2595 C CA . GLY A 1 4 ? 10.362 1.829 -15.732 1.00 0.00 4 GLY A CA 3
ATOM 2596 C C . GLY A 1 4 ? 8.942 1.865 -15.202 1.00 0.00 4 GLY A C 3
ATOM 2597 O O . GLY A 1 4 ? 8.364 0.826 -14.884 1.00 0.00 4 GLY A O 3
ATOM 2601 N N . SER A 1 5 ? 8.379 3.065 -15.105 1.00 0.00 5 SER A N 3
ATOM 2602 C CA . SER A 1 5 ? 7.019 3.233 -14.605 1.00 0.00 5 SER A CA 3
ATOM 2603 C C . SER A 1 5 ? 6.000 3.022 -15.720 1.00 0.00 5 SER A C 3
ATOM 2604 O O . SER A 1 5 ? 5.949 3.787 -16.683 1.00 0.00 5 SER A O 3
ATOM 2612 N N . SER A 1 6 ? 5.190 1.977 -15.583 1.00 0.00 6 SER A N 3
ATOM 2613 C CA . SER A 1 6 ? 4.173 1.661 -16.580 1.00 0.00 6 SER A CA 3
ATOM 2614 C C . SER A 1 6 ? 3.013 2.649 -16.504 1.00 0.00 6 SER A C 3
ATOM 2615 O O . SER A 1 6 ? 2.691 3.322 -17.481 1.00 0.00 6 SER A O 3
ATOM 2623 N N . GLY A 1 7 ? 2.387 2.728 -15.333 1.00 0.00 7 GLY A N 3
ATOM 2624 C CA . GLY A 1 7 ? 1.268 3.634 -15.150 1.00 0.00 7 GLY A CA 3
ATOM 2625 C C . GLY A 1 7 ? 0.446 3.299 -13.921 1.00 0.00 7 GLY A C 3
ATOM 2626 O O . GLY A 1 7 ? 0.597 3.929 -12.875 1.00 0.00 7 GLY A O 3
ATOM 2630 N N . MET A 1 8 ? -0.428 2.306 -14.049 1.00 0.00 8 MET A N 3
ATOM 2631 C CA . MET A 1 8 ? -1.278 1.890 -12.939 1.00 0.00 8 MET A CA 3
ATOM 2632 C C . MET A 1 8 ? -0.453 1.669 -11.675 1.00 0.00 8 MET A C 3
ATOM 2633 O O . MET A 1 8 ? 0.768 1.825 -11.684 1.00 0.00 8 MET A O 3
ATOM 2647 N N . VAL A 1 9 ? -1.128 1.305 -10.590 1.00 0.00 9 VAL A N 3
ATOM 2648 C CA . VAL A 1 9 ? -0.457 1.062 -9.318 1.00 0.00 9 VAL A CA 3
ATOM 2649 C C . VAL A 1 9 ? -0.935 -0.238 -8.684 1.00 0.00 9 VAL A C 3
ATOM 2650 O O . VAL A 1 9 ? -1.901 -0.250 -7.920 1.00 0.00 9 VAL A O 3
ATOM 2663 N N . ASP A 1 10 ? -0.254 -1.333 -9.005 1.00 0.00 10 ASP A N 3
ATOM 2664 C CA . ASP A 1 10 ? -0.609 -2.640 -8.465 1.00 0.00 10 ASP A CA 3
ATOM 2665 C C . ASP A 1 10 ? 0.134 -2.909 -7.160 1.00 0.00 10 ASP A C 3
ATOM 2666 O O . ASP A 1 10 ? 1.314 -3.261 -7.166 1.00 0.00 10 ASP A O 3
ATOM 2675 N N . TYR A 1 11 ? -0.564 -2.739 -6.042 1.00 0.00 11 TYR A N 3
ATOM 2676 C CA . TYR A 1 11 ? 0.030 -2.960 -4.729 1.00 0.00 11 TYR A CA 3
ATOM 2677 C C . TYR A 1 11 ? 1.043 -4.100 -4.774 1.00 0.00 11 TYR A C 3
ATOM 2678 O O . TYR A 1 11 ? 2.228 -3.903 -4.505 1.00 0.00 11 TYR A O 3
ATOM 2696 N N . TYR A 1 12 ? 0.567 -5.291 -5.117 1.00 0.00 12 TYR A N 3
ATOM 2697 C CA . TYR A 1 12 ? 1.429 -6.465 -5.195 1.00 0.00 12 TYR A CA 3
ATOM 2698 C C . TYR A 1 12 ? 2.724 -6.141 -5.934 1.00 0.00 12 TYR A C 3
ATOM 2699 O O . TYR A 1 12 ? 3.811 -6.518 -5.498 1.00 0.00 12 TYR A O 3
ATOM 2717 N N . GLU A 1 13 ? 2.598 -5.438 -7.056 1.00 0.00 13 GLU A N 3
ATOM 2718 C CA . GLU A 1 13 ? 3.758 -5.062 -7.856 1.00 0.00 13 GLU A CA 3
ATOM 2719 C C . GLU A 1 13 ? 4.467 -3.854 -7.252 1.00 0.00 13 GLU A C 3
ATOM 2720 O O . GLU A 1 13 ? 5.626 -3.581 -7.564 1.00 0.00 13 GLU A O 3
ATOM 2732 N N . VAL A 1 14 ? 3.762 -3.133 -6.386 1.00 0.00 14 VAL A N 3
ATOM 2733 C CA . VAL A 1 14 ? 4.324 -1.954 -5.737 1.00 0.00 14 VAL A CA 3
ATOM 2734 C C . VAL A 1 14 ? 5.148 -2.340 -4.514 1.00 0.00 14 VAL A C 3
ATOM 2735 O O . VAL A 1 14 ? 6.101 -1.650 -4.151 1.00 0.00 14 VAL A O 3
ATOM 2748 N N . LEU A 1 15 ? 4.774 -3.447 -3.881 1.00 0.00 15 LEU A N 3
ATOM 2749 C CA . LEU A 1 15 ? 5.479 -3.926 -2.697 1.00 0.00 15 LEU A CA 3
ATOM 2750 C C . LEU A 1 15 ? 6.489 -5.008 -3.065 1.00 0.00 15 LEU A C 3
ATOM 2751 O O . LEU A 1 15 ? 7.090 -5.633 -2.192 1.00 0.00 15 LEU A O 3
ATOM 2767 N N . ASP A 1 16 ? 6.672 -5.222 -4.364 1.00 0.00 16 ASP A N 3
ATOM 2768 C CA . ASP A 1 16 ? 7.612 -6.226 -4.848 1.00 0.00 16 ASP A CA 3
ATOM 2769 C C . ASP A 1 16 ? 7.219 -7.618 -4.362 1.00 0.00 16 ASP A C 3
ATOM 2770 O O . ASP A 1 16 ? 8.048 -8.360 -3.836 1.00 0.00 16 ASP A O 3
ATOM 2779 N N . VAL A 1 17 ? 5.948 -7.964 -4.540 1.00 0.00 17 VAL A N 3
ATOM 2780 C CA . VAL A 1 17 ? 5.444 -9.267 -4.120 1.00 0.00 17 VAL A CA 3
ATOM 2781 C C . VAL A 1 17 ? 4.438 -9.817 -5.125 1.00 0.00 17 VAL A C 3
ATOM 2782 O O . VAL A 1 17 ? 3.748 -9.073 -5.821 1.00 0.00 17 VAL A O 3
ATOM 2795 N N . PRO A 1 18 ? 4.352 -11.154 -5.203 1.00 0.00 18 PRO A N 3
ATOM 2796 C CA . PRO A 1 18 ? 3.432 -11.835 -6.119 1.00 0.00 18 PRO A CA 3
ATOM 2797 C C . PRO A 1 18 ? 1.973 -11.666 -5.707 1.00 0.00 18 PRO A C 3
ATOM 2798 O O . PRO A 1 18 ? 1.679 -11.269 -4.580 1.00 0.00 18 PRO A O 3
ATOM 2809 N N . ARG A 1 19 ? 1.064 -11.971 -6.628 1.00 0.00 19 ARG A N 3
ATOM 2810 C CA . ARG A 1 19 ? -0.364 -11.852 -6.360 1.00 0.00 19 ARG A CA 3
ATOM 2811 C C . ARG A 1 19 ? -0.777 -12.757 -5.203 1.00 0.00 19 ARG A C 3
ATOM 2812 O O . ARG A 1 19 ? -1.698 -12.438 -4.452 1.00 0.00 19 ARG A O 3
ATOM 2833 N N . GLN A 1 20 ? -0.090 -13.887 -5.068 1.00 0.00 20 GLN A N 3
ATOM 2834 C CA . GLN A 1 20 ? -0.388 -14.839 -4.004 1.00 0.00 20 GLN A CA 3
ATOM 2835 C C . GLN A 1 20 ? 0.496 -14.587 -2.787 1.00 0.00 20 GLN A C 3
ATOM 2836 O O . GLN A 1 20 ? 0.454 -15.337 -1.812 1.00 0.00 20 GLN A O 3
ATOM 2850 N N . ALA A 1 21 ? 1.295 -13.528 -2.851 1.00 0.00 21 ALA A N 3
ATOM 2851 C CA . ALA A 1 21 ? 2.188 -13.177 -1.753 1.00 0.00 21 ALA A CA 3
ATOM 2852 C C . ALA A 1 21 ? 1.469 -13.267 -0.411 1.00 0.00 21 ALA A C 3
ATOM 2853 O O . ALA A 1 21 ? 0.395 -12.692 -0.231 1.00 0.00 21 ALA A O 3
ATOM 2860 N N . SER A 1 22 ? 2.068 -13.992 0.528 1.00 0.00 22 SER A N 3
ATOM 2861 C CA . SER A 1 22 ? 1.482 -14.160 1.853 1.00 0.00 22 SER A CA 3
ATOM 2862 C C . SER A 1 22 ? 1.709 -12.918 2.710 1.00 0.00 22 SER A C 3
ATOM 2863 O O . SER A 1 22 ? 2.729 -12.241 2.583 1.00 0.00 22 SER A O 3
ATOM 2871 N N . SER A 1 23 ? 0.749 -12.625 3.582 1.00 0.00 23 SER A N 3
ATOM 2872 C CA . SER A 1 23 ? 0.841 -11.463 4.457 1.00 0.00 23 SER A CA 3
ATOM 2873 C C . SER A 1 23 ? 2.286 -11.212 4.877 1.00 0.00 23 SER A C 3
ATOM 2874 O O . SER A 1 23 ? 2.874 -10.186 4.535 1.00 0.00 23 SER A O 3
ATOM 2882 N N . GLU A 1 24 ? 2.852 -12.157 5.621 1.00 0.00 24 GLU A N 3
ATOM 2883 C CA . GLU A 1 24 ? 4.229 -12.038 6.089 1.00 0.00 24 GLU A CA 3
ATOM 2884 C C . GLU A 1 24 ? 5.165 -11.680 4.938 1.00 0.00 24 GLU A C 3
ATOM 2885 O O . GLU A 1 24 ? 6.114 -10.915 5.112 1.00 0.00 24 GLU A O 3
ATOM 2897 N N . ALA A 1 25 ? 4.891 -12.239 3.764 1.00 0.00 25 ALA A N 3
ATOM 2898 C CA . ALA A 1 25 ? 5.707 -11.978 2.585 1.00 0.00 25 ALA A CA 3
ATOM 2899 C C . ALA A 1 25 ? 5.473 -10.567 2.056 1.00 0.00 25 ALA A C 3
ATOM 2900 O O . ALA A 1 25 ? 6.336 -9.991 1.393 1.00 0.00 25 ALA A O 3
ATOM 2907 N N . ILE A 1 26 ? 4.301 -10.016 2.354 1.00 0.00 26 ILE A N 3
ATOM 2908 C CA . ILE A 1 26 ? 3.955 -8.672 1.908 1.00 0.00 26 ILE A CA 3
ATOM 2909 C C . ILE A 1 26 ? 4.578 -7.615 2.814 1.00 0.00 26 ILE A C 3
ATOM 2910 O O . ILE A 1 26 ? 5.087 -6.598 2.341 1.00 0.00 26 ILE A O 3
ATOM 2926 N N . LYS A 1 27 ? 4.537 -7.862 4.118 1.00 0.00 27 LYS A N 3
ATOM 2927 C CA . LYS A 1 27 ? 5.100 -6.934 5.092 1.00 0.00 27 LYS A CA 3
ATOM 2928 C C . LYS A 1 27 ? 6.623 -6.926 5.017 1.00 0.00 27 LYS A C 3
ATOM 2929 O O . LYS A 1 27 ? 7.257 -5.879 5.154 1.00 0.00 27 LYS A O 3
ATOM 2948 N N . LYS A 1 28 ? 7.207 -8.099 4.797 1.00 0.00 28 LYS A N 3
ATOM 2949 C CA . LYS A 1 28 ? 8.656 -8.227 4.701 1.00 0.00 28 LYS A CA 3
ATOM 2950 C C . LYS A 1 28 ? 9.174 -7.600 3.411 1.00 0.00 28 LYS A C 3
ATOM 2951 O O . LYS A 1 28 ? 10.338 -7.212 3.322 1.00 0.00 28 LYS A O 3
ATOM 2970 N N . ALA A 1 29 ? 8.300 -7.503 2.414 1.00 0.00 29 ALA A N 3
ATOM 2971 C CA . ALA A 1 29 ? 8.668 -6.919 1.130 1.00 0.00 29 ALA A CA 3
ATOM 2972 C C . ALA A 1 29 ? 8.284 -5.445 1.067 1.00 0.00 29 ALA A C 3
ATOM 2973 O O . ALA A 1 29 ? 8.797 -4.695 0.235 1.00 0.00 29 ALA A O 3
ATOM 2980 N N . TYR A 1 30 ? 7.380 -5.036 1.949 1.00 0.00 30 TYR A N 3
ATOM 2981 C CA . TYR A 1 30 ? 6.925 -3.651 1.991 1.00 0.00 30 TYR A CA 3
ATOM 2982 C C . TYR A 1 30 ? 7.773 -2.828 2.955 1.00 0.00 30 TYR A C 3
ATOM 2983 O O . TYR A 1 30 ? 8.364 -1.818 2.572 1.00 0.00 30 TYR A O 3
ATOM 3001 N N . ARG A 1 31 ? 7.830 -3.268 4.207 1.00 0.00 31 ARG A N 3
ATOM 3002 C CA . ARG A 1 31 ? 8.605 -2.573 5.228 1.00 0.00 31 ARG A CA 3
ATOM 3003 C C . ARG A 1 31 ? 9.947 -2.109 4.668 1.00 0.00 31 ARG A C 3
ATOM 3004 O O . ARG A 1 31 ? 10.487 -1.085 5.088 1.00 0.00 31 ARG A O 3
ATOM 3025 N N . LYS A 1 32 ? 10.481 -2.869 3.718 1.00 0.00 32 LYS A N 3
ATOM 3026 C CA . LYS A 1 32 ? 11.759 -2.537 3.100 1.00 0.00 32 LYS A CA 3
ATOM 3027 C C . LYS A 1 32 ? 11.613 -1.351 2.152 1.00 0.00 32 LYS A C 3
ATOM 3028 O O . LYS A 1 32 ? 12.495 -0.495 2.071 1.00 0.00 32 LYS A O 3
ATOM 3047 N N . LEU A 1 33 ? 10.494 -1.305 1.438 1.00 0.00 33 LEU A N 3
ATOM 3048 C CA . LEU A 1 33 ? 10.231 -0.222 0.496 1.00 0.00 33 LEU A CA 3
ATOM 3049 C C . LEU A 1 33 ? 9.775 1.037 1.227 1.00 0.00 33 LEU A C 3
ATOM 3050 O O . LEU A 1 33 ? 10.240 2.138 0.937 1.00 0.00 33 LEU A O 3
ATOM 3066 N N . ALA A 1 34 ? 8.863 0.864 2.178 1.00 0.00 34 ALA A N 3
ATOM 3067 C CA . ALA A 1 34 ? 8.347 1.985 2.954 1.00 0.00 34 ALA A CA 3
ATOM 3068 C C . ALA A 1 34 ? 9.483 2.810 3.549 1.00 0.00 34 ALA A C 3
ATOM 3069 O O . ALA A 1 34 ? 9.359 4.024 3.720 1.00 0.00 34 ALA A O 3
ATOM 3076 N N . LEU A 1 35 ? 10.589 2.145 3.863 1.00 0.00 35 LEU A N 3
ATOM 3077 C CA . LEU A 1 35 ? 11.748 2.817 4.440 1.00 0.00 35 LEU A CA 3
ATOM 3078 C C . LEU A 1 35 ? 12.774 3.154 3.363 1.00 0.00 35 LEU A C 3
ATOM 3079 O O . LEU A 1 35 ? 13.682 3.956 3.584 1.00 0.00 35 LEU A O 3
ATOM 3095 N N . LYS A 1 36 ? 12.624 2.537 2.196 1.00 0.00 36 LYS A N 3
ATOM 3096 C CA . LYS A 1 36 ? 13.535 2.773 1.082 1.00 0.00 36 LYS A CA 3
ATOM 3097 C C . LYS A 1 36 ? 13.149 4.038 0.323 1.00 0.00 36 LYS A C 3
ATOM 3098 O O . LYS A 1 36 ? 14.011 4.755 -0.185 1.00 0.00 36 LYS A O 3
ATOM 3117 N N . TRP A 1 37 ? 11.851 4.306 0.250 1.00 0.00 37 TRP A N 3
ATOM 3118 C CA . TRP A 1 37 ? 11.352 5.487 -0.446 1.00 0.00 37 TRP A CA 3
ATOM 3119 C C . TRP A 1 37 ? 10.800 6.509 0.541 1.00 0.00 37 TRP A C 3
ATOM 3120 O O . TRP A 1 37 ? 10.065 7.421 0.160 1.00 0.00 37 TRP A O 3
ATOM 3141 N N . HIS A 1 38 ? 11.159 6.352 1.812 1.00 0.00 38 HIS A N 3
ATOM 3142 C CA . HIS A 1 38 ? 10.699 7.263 2.854 1.00 0.00 38 HIS A CA 3
ATOM 3143 C C . HIS A 1 38 ? 11.344 8.637 2.697 1.00 0.00 38 HIS A C 3
ATOM 3144 O O . HIS A 1 38 ? 12.528 8.762 2.386 1.00 0.00 38 HIS A O 3
ATOM 3158 N N . PRO A 1 39 ? 10.547 9.693 2.917 1.00 0.00 39 PRO A N 3
ATOM 3159 C CA . PRO A 1 39 ? 11.019 11.077 2.806 1.00 0.00 39 PRO A CA 3
ATOM 3160 C C . PRO A 1 39 ? 11.987 11.451 3.923 1.00 0.00 39 PRO A C 3
ATOM 3161 O O . PRO A 1 39 ? 12.724 12.432 3.816 1.00 0.00 39 PRO A O 3
ATOM 3172 N N . ASP A 1 40 ? 11.981 10.664 4.993 1.00 0.00 40 ASP A N 3
ATOM 3173 C CA . ASP A 1 40 ? 12.860 10.912 6.130 1.00 0.00 40 ASP A CA 3
ATOM 3174 C C . ASP A 1 40 ? 14.186 10.176 5.962 1.00 0.00 40 ASP A C 3
ATOM 3175 O O . ASP A 1 40 ? 15.173 10.493 6.625 1.00 0.00 40 ASP A O 3
ATOM 3184 N N . LYS A 1 41 ? 14.201 9.190 5.071 1.00 0.00 41 LYS A N 3
ATOM 3185 C CA . LYS A 1 41 ? 15.404 8.408 4.814 1.00 0.00 41 LYS A CA 3
ATOM 3186 C C . LYS A 1 41 ? 16.067 8.841 3.510 1.00 0.00 41 LYS A C 3
ATOM 3187 O O . LYS A 1 41 ? 17.282 8.733 3.355 1.00 0.00 41 LYS A O 3
ATOM 3206 N N . ASN A 1 42 ? 15.259 9.331 2.576 1.00 0.00 42 ASN A N 3
ATOM 3207 C CA . ASN A 1 42 ? 15.768 9.782 1.285 1.00 0.00 42 ASN A CA 3
ATOM 3208 C C . ASN A 1 42 ? 15.677 11.300 1.164 1.00 0.00 42 ASN A C 3
ATOM 3209 O O . ASN A 1 42 ? 14.737 11.846 0.587 1.00 0.00 42 ASN A O 3
ATOM 3220 N N . PRO A 1 43 ? 16.678 11.999 1.720 1.00 0.00 43 PRO A N 3
ATOM 3221 C CA . PRO A 1 43 ? 16.735 13.463 1.687 1.00 0.00 43 PRO A CA 3
ATOM 3222 C C . PRO A 1 43 ? 17.006 14.001 0.286 1.00 0.00 43 PRO A C 3
ATOM 3223 O O . PRO A 1 43 ? 16.379 14.965 -0.151 1.00 0.00 43 PRO A O 3
ATOM 3234 N N . GLU A 1 44 ? 17.946 13.371 -0.413 1.00 0.00 44 GLU A N 3
ATOM 3235 C CA . GLU A 1 44 ? 18.300 13.788 -1.765 1.00 0.00 44 GLU A CA 3
ATOM 3236 C C . GLU A 1 44 ? 17.136 13.562 -2.726 1.00 0.00 44 GLU A C 3
ATOM 3237 O O . GLU A 1 44 ? 16.816 14.425 -3.543 1.00 0.00 44 GLU A O 3
ATOM 3249 N N . ASN A 1 45 ? 16.508 12.396 -2.622 1.00 0.00 45 ASN A N 3
ATOM 3250 C CA . ASN A 1 45 ? 15.380 12.056 -3.482 1.00 0.00 45 ASN A CA 3
ATOM 3251 C C . ASN A 1 45 ? 14.057 12.254 -2.749 1.00 0.00 45 ASN A C 3
ATOM 3252 O O . ASN A 1 45 ? 13.025 11.715 -3.150 1.00 0.00 45 ASN A O 3
ATOM 3263 N N . LYS A 1 46 ? 14.094 13.032 -1.673 1.00 0.00 46 LYS A N 3
ATOM 3264 C CA . LYS A 1 46 ? 12.899 13.305 -0.883 1.00 0.00 46 LYS A CA 3
ATOM 3265 C C . LYS A 1 46 ? 11.697 13.558 -1.787 1.00 0.00 46 LYS A C 3
ATOM 3266 O O . LYS A 1 46 ? 10.592 13.093 -1.509 1.00 0.00 46 LYS A O 3
ATOM 3285 N N . GLU A 1 47 ? 11.920 14.297 -2.869 1.00 0.00 47 GLU A N 3
ATOM 3286 C CA . GLU A 1 47 ? 10.854 14.611 -3.813 1.00 0.00 47 GLU A CA 3
ATOM 3287 C C . GLU A 1 47 ? 10.219 13.335 -4.360 1.00 0.00 47 GLU A C 3
ATOM 3288 O O . GLU A 1 47 ? 8.996 13.203 -4.389 1.00 0.00 47 GLU A O 3
ATOM 3300 N N . GLU A 1 48 ? 11.060 12.401 -4.792 1.00 0.00 48 GLU A N 3
ATOM 3301 C CA . GLU A 1 48 ? 10.580 11.137 -5.339 1.00 0.00 48 GLU A CA 3
ATOM 3302 C C . GLU A 1 48 ? 10.048 10.232 -4.232 1.00 0.00 48 GLU A C 3
ATOM 3303 O O . GLU A 1 48 ? 8.926 9.732 -4.310 1.00 0.00 48 GLU A O 3
ATOM 3315 N N . ALA A 1 49 ? 10.862 10.026 -3.201 1.00 0.00 49 ALA A N 3
ATOM 3316 C CA . ALA A 1 49 ? 10.473 9.183 -2.077 1.00 0.00 49 ALA A CA 3
ATOM 3317 C C . ALA A 1 49 ? 9.124 9.612 -1.510 1.00 0.00 49 ALA A C 3
ATOM 3318 O O . ALA A 1 49 ? 8.308 8.775 -1.126 1.00 0.00 49 ALA A O 3
ATOM 3325 N N . GLU A 1 50 ? 8.897 10.921 -1.460 1.00 0.00 50 GLU A N 3
ATOM 3326 C CA . GLU A 1 50 ? 7.647 11.460 -0.938 1.00 0.00 50 GLU A CA 3
ATOM 3327 C C . GLU A 1 50 ? 6.458 10.968 -1.758 1.00 0.00 50 GLU A C 3
ATOM 3328 O O . GLU A 1 50 ? 5.329 10.921 -1.268 1.00 0.00 50 GLU A O 3
ATOM 3340 N N . ARG A 1 51 ? 6.720 10.604 -3.009 1.00 0.00 51 ARG A N 3
ATOM 3341 C CA . ARG A 1 51 ? 5.672 10.118 -3.899 1.00 0.00 51 ARG A CA 3
ATOM 3342 C C . ARG A 1 51 ? 5.618 8.593 -3.893 1.00 0.00 51 ARG A C 3
ATOM 3343 O O . ARG A 1 51 ? 4.540 8.000 -3.882 1.00 0.00 51 ARG A O 3
ATOM 3364 N N . ARG A 1 52 ? 6.790 7.965 -3.901 1.00 0.00 52 ARG A N 3
ATOM 3365 C CA . ARG A 1 52 ? 6.876 6.510 -3.899 1.00 0.00 52 ARG A CA 3
ATOM 3366 C C . ARG A 1 52 ? 6.335 5.935 -2.593 1.00 0.00 52 ARG A C 3
ATOM 3367 O O . ARG A 1 52 ? 5.606 4.943 -2.594 1.00 0.00 52 ARG A O 3
ATOM 3388 N N . PHE A 1 53 ? 6.697 6.565 -1.480 1.00 0.00 53 PHE A N 3
ATOM 3389 C CA . PHE A 1 53 ? 6.249 6.116 -0.167 1.00 0.00 53 PHE A CA 3
ATOM 3390 C C . PHE A 1 53 ? 4.729 6.201 -0.052 1.00 0.00 53 PHE A C 3
ATOM 3391 O O . PHE A 1 53 ? 4.114 5.485 0.738 1.00 0.00 53 PHE A O 3
ATOM 3408 N N . LYS A 1 54 ? 4.131 7.082 -0.846 1.00 0.00 54 LYS A N 3
ATOM 3409 C CA . LYS A 1 54 ? 2.684 7.262 -0.836 1.00 0.00 54 LYS A CA 3
ATOM 3410 C C . LYS A 1 54 ? 1.979 6.037 -1.410 1.00 0.00 54 LYS A C 3
ATOM 3411 O O . LYS A 1 54 ? 0.968 5.584 -0.874 1.00 0.00 54 LYS A O 3
ATOM 3430 N N . GLN A 1 55 ? 2.520 5.506 -2.502 1.00 0.00 55 GLN A N 3
ATOM 3431 C CA . GLN A 1 55 ? 1.942 4.332 -3.147 1.00 0.00 55 GLN A CA 3
ATOM 3432 C C . GLN A 1 55 ? 2.312 3.059 -2.393 1.00 0.00 55 GLN A C 3
ATOM 3433 O O . GLN A 1 55 ? 1.500 2.142 -2.267 1.00 0.00 55 GLN A O 3
ATOM 3447 N N . VAL A 1 56 ? 3.543 3.009 -1.894 1.00 0.00 56 VAL A N 3
ATOM 3448 C CA . VAL A 1 56 ? 4.021 1.849 -1.152 1.00 0.00 56 VAL A CA 3
ATOM 3449 C C . VAL A 1 56 ? 3.194 1.624 0.109 1.00 0.00 56 VAL A C 3
ATOM 3450 O O . VAL A 1 56 ? 2.751 0.510 0.383 1.00 0.00 56 VAL A O 3
ATOM 3463 N N . ALA A 1 57 ? 2.990 2.692 0.874 1.00 0.00 57 ALA A N 3
ATOM 3464 C CA . ALA A 1 57 ? 2.214 2.613 2.105 1.00 0.00 57 ALA A CA 3
ATOM 3465 C C . ALA A 1 57 ? 0.798 2.117 1.831 1.00 0.00 57 ALA A C 3
ATOM 3466 O O . ALA A 1 57 ? 0.303 1.219 2.511 1.00 0.00 57 ALA A O 3
ATOM 3473 N N . GLU A 1 58 ? 0.152 2.708 0.831 1.00 0.00 58 GLU A N 3
ATOM 3474 C CA . GLU A 1 58 ? -1.208 2.326 0.469 1.00 0.00 58 GLU A CA 3
ATOM 3475 C C . GLU A 1 58 ? -1.263 0.868 0.023 1.00 0.00 58 GLU A C 3
ATOM 3476 O O . GLU A 1 58 ? -2.198 0.141 0.357 1.00 0.00 58 GLU A O 3
ATOM 3488 N N . ALA A 1 59 ? -0.254 0.448 -0.734 1.00 0.00 59 ALA A N 3
ATOM 3489 C CA . ALA A 1 59 ? -0.187 -0.923 -1.225 1.00 0.00 59 ALA A CA 3
ATOM 3490 C C . ALA A 1 59 ? -0.217 -1.921 -0.072 1.00 0.00 59 ALA A C 3
ATOM 3491 O O . ALA A 1 59 ? -1.051 -2.826 -0.044 1.00 0.00 59 ALA A O 3
ATOM 3498 N N . TYR A 1 60 ? 0.697 -1.750 0.876 1.00 0.00 60 TYR A N 3
ATOM 3499 C CA . TYR A 1 60 ? 0.777 -2.638 2.030 1.00 0.00 60 TYR A CA 3
ATOM 3500 C C . TYR A 1 60 ? -0.434 -2.458 2.940 1.00 0.00 60 TYR A C 3
ATOM 3501 O O . TYR A 1 60 ? -0.913 -3.414 3.550 1.00 0.00 60 TYR A O 3
ATOM 3519 N N . GLU A 1 61 ? -0.925 -1.226 3.025 1.00 0.00 61 GLU A N 3
ATOM 3520 C CA . GLU A 1 61 ? -2.081 -0.920 3.860 1.00 0.00 61 GLU A CA 3
ATOM 3521 C C . GLU A 1 61 ? -3.322 -1.655 3.362 1.00 0.00 61 GLU A C 3
ATOM 3522 O O . GLU A 1 61 ? -4.226 -1.966 4.137 1.00 0.00 61 GLU A O 3
ATOM 3534 N N . VAL A 1 62 ? -3.358 -1.929 2.062 1.00 0.00 62 VAL A N 3
ATOM 3535 C CA . VAL A 1 62 ? -4.487 -2.627 1.459 1.00 0.00 62 VAL A CA 3
ATOM 3536 C C . VAL A 1 62 ? -4.242 -4.131 1.412 1.00 0.00 62 VAL A C 3
ATOM 3537 O O . VAL A 1 62 ? -5.130 -4.926 1.721 1.00 0.00 62 VAL A O 3
ATOM 3550 N N . LEU A 1 63 ? -3.031 -4.515 1.024 1.00 0.00 63 LEU A N 3
ATOM 3551 C CA . LEU A 1 63 ? -2.667 -5.925 0.937 1.00 0.00 63 LEU A CA 3
ATOM 3552 C C . LEU A 1 63 ? -2.538 -6.541 2.326 1.00 0.00 63 LEU A C 3
ATOM 3553 O O . LEU A 1 63 ? -3.117 -7.591 2.607 1.00 0.00 63 LEU A O 3
ATOM 3569 N N . SER A 1 64 ? -1.778 -5.880 3.193 1.00 0.00 64 SER A N 3
ATOM 3570 C CA . SER A 1 64 ? -1.573 -6.363 4.554 1.00 0.00 64 SER A CA 3
ATOM 3571 C C . SER A 1 64 ? -2.905 -6.534 5.277 1.00 0.00 64 SER A C 3
ATOM 3572 O O . SER A 1 64 ? -2.988 -7.222 6.294 1.00 0.00 64 SER A O 3
ATOM 3580 N N . ASP A 1 65 ? -3.945 -5.902 4.744 1.00 0.00 65 ASP A N 3
ATOM 3581 C CA . ASP A 1 65 ? -5.275 -5.984 5.336 1.00 0.00 65 ASP A CA 3
ATOM 3582 C C . ASP A 1 65 ? -6.037 -7.191 4.798 1.00 0.00 65 ASP A C 3
ATOM 3583 O O . ASP A 1 65 ? -5.874 -7.574 3.640 1.00 0.00 65 ASP A O 3
ATOM 3592 N N . ALA A 1 66 ? -6.867 -7.787 5.648 1.00 0.00 66 ALA A N 3
ATOM 3593 C CA . ALA A 1 66 ? -7.654 -8.950 5.258 1.00 0.00 66 ALA A CA 3
ATOM 3594 C C . ALA A 1 66 ? -8.954 -8.531 4.580 1.00 0.00 66 ALA A C 3
ATOM 3595 O O . ALA A 1 66 ? -9.576 -9.318 3.865 1.00 0.00 66 ALA A O 3
ATOM 3602 N N . LYS A 1 67 ? -9.361 -7.287 4.808 1.00 0.00 67 LYS A N 3
ATOM 3603 C CA . LYS A 1 67 ? -10.587 -6.762 4.219 1.00 0.00 67 LYS A CA 3
ATOM 3604 C C . LYS A 1 67 ? -10.285 -5.967 2.953 1.00 0.00 67 LYS A C 3
ATOM 3605 O O . LYS A 1 67 ? -10.955 -6.128 1.932 1.00 0.00 67 LYS A O 3
ATOM 3624 N N . LYS A 1 68 ? -9.273 -5.110 3.025 1.00 0.00 68 LYS A N 3
ATOM 3625 C CA . LYS A 1 68 ? -8.880 -4.292 1.884 1.00 0.00 68 LYS A CA 3
ATOM 3626 C C . LYS A 1 68 ? -8.251 -5.149 0.790 1.00 0.00 68 LYS A C 3
ATOM 3627 O O . LYS A 1 68 ? -8.506 -4.942 -0.397 1.00 0.00 68 LYS A O 3
ATOM 3646 N N . ARG A 1 69 ? -7.432 -6.113 1.197 1.00 0.00 69 ARG A N 3
ATOM 3647 C CA . ARG A 1 69 ? -6.767 -7.001 0.252 1.00 0.00 69 ARG A CA 3
ATOM 3648 C C . ARG A 1 69 ? -7.785 -7.858 -0.496 1.00 0.00 69 ARG A C 3
ATOM 3649 O O . ARG A 1 69 ? -7.829 -7.855 -1.727 1.00 0.00 69 ARG A O 3
ATOM 3670 N N . ASP A 1 70 ? -8.601 -8.589 0.255 1.00 0.00 70 ASP A N 3
ATOM 3671 C CA . ASP A 1 70 ? -9.619 -9.450 -0.336 1.00 0.00 70 ASP A CA 3
ATOM 3672 C C . ASP A 1 70 ? -10.510 -8.662 -1.290 1.00 0.00 70 ASP A C 3
ATOM 3673 O O . ASP A 1 70 ? -10.801 -9.113 -2.399 1.00 0.00 70 ASP A O 3
ATOM 3682 N N . ILE A 1 71 ? -10.941 -7.484 -0.852 1.00 0.00 71 ILE A N 3
ATOM 3683 C CA . ILE A 1 71 ? -11.799 -6.633 -1.668 1.00 0.00 71 ILE A CA 3
ATOM 3684 C C . ILE A 1 71 ? -11.075 -6.168 -2.927 1.00 0.00 71 ILE A C 3
ATOM 3685 O O . ILE A 1 71 ? -11.678 -6.050 -3.994 1.00 0.00 71 ILE A O 3
ATOM 3701 N N . TYR A 1 72 ? -9.779 -5.908 -2.796 1.00 0.00 72 TYR A N 3
ATOM 3702 C CA . TYR A 1 72 ? -8.973 -5.456 -3.923 1.00 0.00 72 TYR A CA 3
ATOM 3703 C C . TYR A 1 72 ? -8.859 -6.547 -4.984 1.00 0.00 72 TYR A C 3
ATOM 3704 O O . TYR A 1 72 ? -9.200 -6.335 -6.148 1.00 0.00 72 TYR A O 3
ATOM 3722 N N . ASP A 1 73 ? -8.377 -7.714 -4.573 1.00 0.00 73 ASP A N 3
ATOM 3723 C CA . ASP A 1 73 ? -8.219 -8.841 -5.486 1.00 0.00 73 ASP A CA 3
ATOM 3724 C C . ASP A 1 73 ? -9.560 -9.241 -6.092 1.00 0.00 73 ASP A C 3
ATOM 3725 O O . ASP A 1 73 ? -9.619 -9.747 -7.213 1.00 0.00 73 ASP A O 3
ATOM 3734 N N . ARG A 1 74 ? -10.634 -9.011 -5.344 1.00 0.00 74 ARG A N 3
ATOM 3735 C CA . ARG A 1 74 ? -11.974 -9.350 -5.807 1.00 0.00 74 ARG A CA 3
ATOM 3736 C C . ARG A 1 74 ? -12.465 -8.338 -6.839 1.00 0.00 74 ARG A C 3
ATOM 3737 O O . ARG A 1 74 ? -12.683 -8.678 -8.002 1.00 0.00 74 ARG A O 3
ATOM 3758 N N . TYR A 1 75 ? -12.637 -7.095 -6.404 1.00 0.00 75 TYR A N 3
ATOM 3759 C CA . TYR A 1 75 ? -13.105 -6.034 -7.289 1.00 0.00 75 TYR A CA 3
ATOM 3760 C C . TYR A 1 75 ? -11.947 -5.148 -7.737 1.00 0.00 75 TYR A C 3
ATOM 3761 O O . TYR A 1 75 ? -11.700 -4.987 -8.932 1.00 0.00 75 TYR A O 3
ATOM 3779 N N . GLY A 1 76 ? -11.238 -4.576 -6.768 1.00 0.00 76 GLY A N 3
ATOM 3780 C CA . GLY A 1 76 ? -10.113 -3.714 -7.082 1.00 0.00 76 GLY A CA 3
ATOM 3781 C C . GLY A 1 76 ? -10.221 -2.356 -6.418 1.00 0.00 76 GLY A C 3
ATOM 3782 O O . GLY A 1 76 ? -10.080 -2.240 -5.201 1.00 0.00 76 GLY A O 3
ATOM 3786 N N . SER A 1 77 ? -10.471 -1.325 -7.219 1.00 0.00 77 SER A N 3
ATOM 3787 C CA . SER A 1 77 ? -10.592 0.033 -6.703 1.00 0.00 77 SER A CA 3
ATOM 3788 C C . SER A 1 77 ? -12.027 0.535 -6.827 1.00 0.00 77 SER A C 3
ATOM 3789 O O . SER A 1 77 ? -12.371 1.236 -7.778 1.00 0.00 77 SER A O 3
ATOM 3797 N N . GLY A 1 78 ? -12.861 0.171 -5.858 1.00 0.00 78 GLY A N 3
ATOM 3798 C CA . GLY A 1 78 ? -14.250 0.593 -5.877 1.00 0.00 78 GLY A CA 3
ATOM 3799 C C . GLY A 1 78 ? -14.421 2.042 -5.466 1.00 0.00 78 GLY A C 3
ATOM 3800 O O . GLY A 1 78 ? -13.617 2.597 -4.718 1.00 0.00 78 GLY A O 3
ATOM 3804 N N . PRO A 1 79 ? -15.491 2.679 -5.964 1.00 0.00 79 PRO A N 3
ATOM 3805 C CA . PRO A 1 79 ? -15.790 4.082 -5.660 1.00 0.00 79 PRO A CA 3
ATOM 3806 C C . PRO A 1 79 ? -16.223 4.281 -4.211 1.00 0.00 79 PRO A C 3
ATOM 3807 O O . PRO A 1 79 ? -16.589 3.326 -3.526 1.00 0.00 79 PRO A O 3
ATOM 3818 N N . SER A 1 80 ? -16.180 5.527 -3.751 1.00 0.00 80 SER A N 3
ATOM 3819 C CA . SER A 1 80 ? -16.565 5.850 -2.382 1.00 0.00 80 SER A CA 3
ATOM 3820 C C . SER A 1 80 ? -15.918 4.885 -1.394 1.00 0.00 80 SER A C 3
ATOM 3821 O O . SER A 1 80 ? -16.561 4.419 -0.454 1.00 0.00 80 SER A O 3
ATOM 3829 N N . SER A 1 81 ? -14.641 4.590 -1.614 1.00 0.00 81 SER A N 3
ATOM 3830 C CA . SER A 1 81 ? -13.907 3.678 -0.745 1.00 0.00 81 SER A CA 3
ATOM 3831 C C . SER A 1 81 ? -12.402 3.830 -0.945 1.00 0.00 81 SER A C 3
ATOM 3832 O O . SER A 1 81 ? -11.952 4.459 -1.902 1.00 0.00 81 SER A O 3
ATOM 3840 N N . GLY A 1 82 ? -11.628 3.247 -0.034 1.00 0.00 82 GLY A N 3
ATOM 3841 C CA . GLY A 1 82 ? -10.182 3.329 -0.128 1.00 0.00 82 GLY A CA 3
ATOM 3842 C C . GLY A 1 82 ? -9.650 2.734 -1.416 1.00 0.00 82 GLY A C 3
ATOM 3843 O O . GLY A 1 82 ? -10.124 1.693 -1.869 1.00 0.00 82 GLY A O 3
ATOM 3847 N N . GLY A 1 1 ? 18.291 -1.347 -13.127 1.00 0.00 1 GLY A N 4
ATOM 3848 C CA . GLY A 1 1 ? 18.295 -1.147 -14.564 1.00 0.00 1 GLY A CA 4
ATOM 3849 C C . GLY A 1 1 ? 17.349 -0.045 -14.999 1.00 0.00 1 GLY A C 4
ATOM 3850 O O . GLY A 1 1 ? 17.768 1.092 -15.216 1.00 0.00 1 GLY A O 4
ATOM 3854 N N . SER A 1 2 ? 16.070 -0.382 -15.127 1.00 0.00 2 SER A N 4
ATOM 3855 C CA . SER A 1 2 ? 15.062 0.586 -15.543 1.00 0.00 2 SER A CA 4
ATOM 3856 C C . SER A 1 2 ? 13.981 0.738 -14.478 1.00 0.00 2 SER A C 4
ATOM 3857 O O . SER A 1 2 ? 13.563 -0.241 -13.859 1.00 0.00 2 SER A O 4
ATOM 3865 N N . SER A 1 3 ? 13.533 1.972 -14.270 1.00 0.00 3 SER A N 4
ATOM 3866 C CA . SER A 1 3 ? 12.503 2.254 -13.277 1.00 0.00 3 SER A CA 4
ATOM 3867 C C . SER A 1 3 ? 11.285 2.903 -13.927 1.00 0.00 3 SER A C 4
ATOM 3868 O O . SER A 1 3 ? 11.313 4.079 -14.287 1.00 0.00 3 SER A O 4
ATOM 3876 N N . GLY A 1 4 ? 10.215 2.127 -14.073 1.00 0.00 4 GLY A N 4
ATOM 3877 C CA . GLY A 1 4 ? 9.002 2.643 -14.679 1.00 0.00 4 GLY A CA 4
ATOM 3878 C C . GLY A 1 4 ? 7.911 2.906 -13.660 1.00 0.00 4 GLY A C 4
ATOM 3879 O O . GLY A 1 4 ? 8.021 3.824 -12.846 1.00 0.00 4 GLY A O 4
ATOM 3883 N N . SER A 1 5 ? 6.855 2.100 -13.704 1.00 0.00 5 SER A N 4
ATOM 3884 C CA . SER A 1 5 ? 5.737 2.254 -12.781 1.00 0.00 5 SER A CA 4
ATOM 3885 C C . SER A 1 5 ? 4.912 3.490 -13.128 1.00 0.00 5 SER A C 4
ATOM 3886 O O . SER A 1 5 ? 4.505 4.246 -12.246 1.00 0.00 5 SER A O 4
ATOM 3894 N N . SER A 1 6 ? 4.670 3.689 -14.420 1.00 0.00 6 SER A N 4
ATOM 3895 C CA . SER A 1 6 ? 3.897 4.834 -14.885 1.00 0.00 6 SER A CA 4
ATOM 3896 C C . SER A 1 6 ? 2.550 4.389 -15.446 1.00 0.00 6 SER A C 4
ATOM 3897 O O . SER A 1 6 ? 2.486 3.682 -16.450 1.00 0.00 6 SER A O 4
ATOM 3905 N N . GLY A 1 7 ? 1.474 4.809 -14.787 1.00 0.00 7 GLY A N 4
ATOM 3906 C CA . GLY A 1 7 ? 0.142 4.445 -15.233 1.00 0.00 7 GLY A CA 4
ATOM 3907 C C . GLY A 1 7 ? -0.713 3.889 -14.111 1.00 0.00 7 GLY A C 4
ATOM 3908 O O . GLY A 1 7 ? -1.429 4.633 -13.441 1.00 0.00 7 GLY A O 4
ATOM 3912 N N . MET A 1 8 ? -0.640 2.578 -13.907 1.00 0.00 8 MET A N 4
ATOM 3913 C CA . MET A 1 8 ? -1.415 1.924 -12.859 1.00 0.00 8 MET A CA 4
ATOM 3914 C C . MET A 1 8 ? -0.541 1.622 -11.645 1.00 0.00 8 MET A C 4
ATOM 3915 O O . MET A 1 8 ? 0.684 1.564 -11.749 1.00 0.00 8 MET A O 4
ATOM 3929 N N . VAL A 1 9 ? -1.179 1.430 -10.495 1.00 0.00 9 VAL A N 4
ATOM 3930 C CA . VAL A 1 9 ? -0.460 1.133 -9.262 1.00 0.00 9 VAL A CA 4
ATOM 3931 C C . VAL A 1 9 ? -0.910 -0.198 -8.670 1.00 0.00 9 VAL A C 4
ATOM 3932 O O . VAL A 1 9 ? -1.860 -0.251 -7.888 1.00 0.00 9 VAL A O 4
ATOM 3945 N N . ASP A 1 10 ? -0.223 -1.270 -9.048 1.00 0.00 10 ASP A N 4
ATOM 3946 C CA . ASP A 1 10 ? -0.552 -2.602 -8.553 1.00 0.00 10 ASP A CA 4
ATOM 3947 C C . ASP A 1 10 ? 0.185 -2.894 -7.249 1.00 0.00 10 ASP A C 4
ATOM 3948 O O . ASP A 1 10 ? 1.370 -3.227 -7.255 1.00 0.00 10 ASP A O 4
ATOM 3957 N N . TYR A 1 11 ? -0.525 -2.766 -6.133 1.00 0.00 11 TYR A N 4
ATOM 3958 C CA . TYR A 1 11 ? 0.062 -3.013 -4.822 1.00 0.00 11 TYR A CA 4
ATOM 3959 C C . TYR A 1 11 ? 1.104 -4.125 -4.891 1.00 0.00 11 TYR A C 4
ATOM 3960 O O . TYR A 1 11 ? 2.286 -3.901 -4.628 1.00 0.00 11 TYR A O 4
ATOM 3978 N N . TYR A 1 12 ? 0.657 -5.323 -5.249 1.00 0.00 12 TYR A N 4
ATOM 3979 C CA . TYR A 1 12 ? 1.549 -6.472 -5.352 1.00 0.00 12 TYR A CA 4
ATOM 3980 C C . TYR A 1 12 ? 2.855 -6.087 -6.042 1.00 0.00 12 TYR A C 4
ATOM 3981 O O . TYR A 1 12 ? 3.940 -6.442 -5.581 1.00 0.00 12 TYR A O 4
ATOM 3999 N N . GLU A 1 13 ? 2.740 -5.360 -7.148 1.00 0.00 13 GLU A N 4
ATOM 4000 C CA . GLU A 1 13 ? 3.911 -4.927 -7.902 1.00 0.00 13 GLU A CA 4
ATOM 4001 C C . GLU A 1 13 ? 4.578 -3.730 -7.230 1.00 0.00 13 GLU A C 4
ATOM 4002 O O . GLU A 1 13 ? 5.748 -3.437 -7.478 1.00 0.00 13 GLU A O 4
ATOM 4014 N N . VAL A 1 14 ? 3.825 -3.040 -6.379 1.00 0.00 14 VAL A N 4
ATOM 4015 C CA . VAL A 1 14 ? 4.342 -1.875 -5.671 1.00 0.00 14 VAL A CA 4
ATOM 4016 C C . VAL A 1 14 ? 5.158 -2.291 -4.452 1.00 0.00 14 VAL A C 4
ATOM 4017 O O . VAL A 1 14 ? 6.098 -1.601 -4.056 1.00 0.00 14 VAL A O 4
ATOM 4030 N N . LEU A 1 15 ? 4.792 -3.423 -3.860 1.00 0.00 15 LEU A N 4
ATOM 4031 C CA . LEU A 1 15 ? 5.491 -3.932 -2.685 1.00 0.00 15 LEU A CA 4
ATOM 4032 C C . LEU A 1 15 ? 6.524 -4.983 -3.078 1.00 0.00 15 LEU A C 4
ATOM 4033 O O . LEU A 1 15 ? 7.098 -5.654 -2.221 1.00 0.00 15 LEU A O 4
ATOM 4049 N N . ASP A 1 16 ? 6.756 -5.119 -4.379 1.00 0.00 16 ASP A N 4
ATOM 4050 C CA . ASP A 1 16 ? 7.722 -6.086 -4.886 1.00 0.00 16 ASP A CA 4
ATOM 4051 C C . ASP A 1 16 ? 7.359 -7.500 -4.444 1.00 0.00 16 ASP A C 4
ATOM 4052 O O . ASP A 1 16 ? 8.216 -8.261 -3.995 1.00 0.00 16 ASP A O 4
ATOM 4061 N N . VAL A 1 17 ? 6.082 -7.846 -4.574 1.00 0.00 17 VAL A N 4
ATOM 4062 C CA . VAL A 1 17 ? 5.604 -9.168 -4.188 1.00 0.00 17 VAL A CA 4
ATOM 4063 C C . VAL A 1 17 ? 4.620 -9.718 -5.215 1.00 0.00 17 VAL A C 4
ATOM 4064 O O . VAL A 1 17 ? 3.920 -8.973 -5.901 1.00 0.00 17 VAL A O 4
ATOM 4077 N N . PRO A 1 18 ? 4.564 -11.054 -5.324 1.00 0.00 18 PRO A N 4
ATOM 4078 C CA . PRO A 1 18 ? 3.668 -11.734 -6.263 1.00 0.00 18 PRO A CA 4
ATOM 4079 C C . PRO A 1 18 ? 2.202 -11.607 -5.862 1.00 0.00 18 PRO A C 4
ATOM 4080 O O . PRO A 1 18 ? 1.887 -11.147 -4.765 1.00 0.00 18 PRO A O 4
ATOM 4091 N N . ARG A 1 19 ? 1.310 -12.018 -6.758 1.00 0.00 19 ARG A N 4
ATOM 4092 C CA . ARG A 1 19 ? -0.122 -11.949 -6.497 1.00 0.00 19 ARG A CA 4
ATOM 4093 C C . ARG A 1 19 ? -0.513 -12.883 -5.356 1.00 0.00 19 ARG A C 4
ATOM 4094 O O . ARG A 1 19 ? -1.450 -12.607 -4.608 1.00 0.00 19 ARG A O 4
ATOM 4115 N N . GLN A 1 20 ? 0.212 -13.990 -5.230 1.00 0.00 20 GLN A N 4
ATOM 4116 C CA . GLN A 1 20 ? -0.060 -14.966 -4.181 1.00 0.00 20 GLN A CA 4
ATOM 4117 C C . GLN A 1 20 ? 0.831 -14.723 -2.967 1.00 0.00 20 GLN A C 4
ATOM 4118 O O . GLN A 1 20 ? 0.837 -15.510 -2.022 1.00 0.00 20 GLN A O 4
ATOM 4132 N N . ALA A 1 21 ? 1.583 -13.628 -3.002 1.00 0.00 21 ALA A N 4
ATOM 4133 C CA . ALA A 1 21 ? 2.477 -13.280 -1.904 1.00 0.00 21 ALA A CA 4
ATOM 4134 C C . ALA A 1 21 ? 1.779 -13.436 -0.557 1.00 0.00 21 ALA A C 4
ATOM 4135 O O . ALA A 1 21 ? 0.701 -12.884 -0.338 1.00 0.00 21 ALA A O 4
ATOM 4142 N N . SER A 1 22 ? 2.400 -14.192 0.342 1.00 0.00 22 SER A N 4
ATOM 4143 C CA . SER A 1 22 ? 1.836 -14.425 1.667 1.00 0.00 22 SER A CA 4
ATOM 4144 C C . SER A 1 22 ? 1.909 -13.161 2.518 1.00 0.00 22 SER A C 4
ATOM 4145 O O . SER A 1 22 ? 2.810 -12.338 2.351 1.00 0.00 22 SER A O 4
ATOM 4153 N N . SER A 1 23 ? 0.955 -13.014 3.432 1.00 0.00 23 SER A N 4
ATOM 4154 C CA . SER A 1 23 ? 0.908 -11.849 4.308 1.00 0.00 23 SER A CA 4
ATOM 4155 C C . SER A 1 23 ? 2.304 -11.490 4.810 1.00 0.00 23 SER A C 4
ATOM 4156 O O . SER A 1 23 ? 2.793 -10.385 4.577 1.00 0.00 23 SER A O 4
ATOM 4164 N N . GLU A 1 24 ? 2.939 -12.433 5.499 1.00 0.00 24 GLU A N 4
ATOM 4165 C CA . GLU A 1 24 ? 4.277 -12.216 6.035 1.00 0.00 24 GLU A CA 4
ATOM 4166 C C . GLU A 1 24 ? 5.245 -11.800 4.930 1.00 0.00 24 GLU A C 4
ATOM 4167 O O . GLU A 1 24 ? 6.211 -11.078 5.176 1.00 0.00 24 GLU A O 4
ATOM 4179 N N . ALA A 1 25 ? 4.977 -12.261 3.713 1.00 0.00 25 ALA A N 4
ATOM 4180 C CA . ALA A 1 25 ? 5.822 -11.936 2.570 1.00 0.00 25 ALA A CA 4
ATOM 4181 C C . ALA A 1 25 ? 5.537 -10.528 2.060 1.00 0.00 25 ALA A C 4
ATOM 4182 O O . ALA A 1 25 ? 6.412 -9.876 1.488 1.00 0.00 25 ALA A O 4
ATOM 4189 N N . ILE A 1 26 ? 4.309 -10.064 2.269 1.00 0.00 26 ILE A N 4
ATOM 4190 C CA . ILE A 1 26 ? 3.911 -8.733 1.830 1.00 0.00 26 ILE A CA 4
ATOM 4191 C C . ILE A 1 26 ? 4.481 -7.658 2.749 1.00 0.00 26 ILE A C 4
ATOM 4192 O O . ILE A 1 26 ? 4.827 -6.564 2.304 1.00 0.00 26 ILE A O 4
ATOM 4208 N N . LYS A 1 27 ? 4.577 -7.977 4.036 1.00 0.00 27 LYS A N 4
ATOM 4209 C CA . LYS A 1 27 ? 5.108 -7.040 5.019 1.00 0.00 27 LYS A CA 4
ATOM 4210 C C . LYS A 1 27 ? 6.630 -6.971 4.938 1.00 0.00 27 LYS A C 4
ATOM 4211 O O . LYS A 1 27 ? 7.215 -5.888 4.973 1.00 0.00 27 LYS A O 4
ATOM 4230 N N . LYS A 1 28 ? 7.266 -8.132 4.827 1.00 0.00 28 LYS A N 4
ATOM 4231 C CA . LYS A 1 28 ? 8.719 -8.203 4.738 1.00 0.00 28 LYS A CA 4
ATOM 4232 C C . LYS A 1 28 ? 9.218 -7.551 3.452 1.00 0.00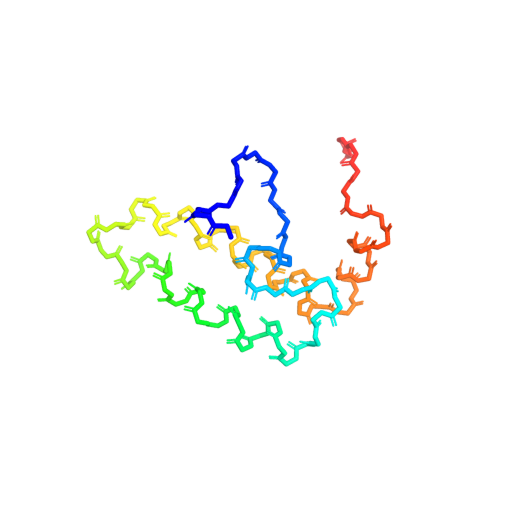 28 LYS A C 4
ATOM 4233 O O . LYS A 1 28 ? 10.366 -7.117 3.371 1.00 0.00 28 LYS A O 4
ATOM 4252 N N . ALA A 1 29 ? 8.346 -7.485 2.451 1.00 0.00 29 ALA A N 4
ATOM 4253 C CA . ALA A 1 29 ? 8.698 -6.882 1.171 1.00 0.00 29 ALA A CA 4
ATOM 4254 C C . ALA A 1 29 ? 8.289 -5.414 1.125 1.00 0.00 29 ALA A C 4
ATOM 4255 O O . ALA A 1 29 ? 8.765 -4.653 0.283 1.00 0.00 29 ALA A O 4
ATOM 4262 N N . TYR A 1 30 ? 7.404 -5.022 2.035 1.00 0.00 30 TYR A N 4
ATOM 4263 C CA . TYR A 1 30 ? 6.929 -3.645 2.096 1.00 0.00 30 TYR A CA 4
ATOM 4264 C C . TYR A 1 30 ? 7.758 -2.826 3.081 1.00 0.00 30 TYR A C 4
ATOM 4265 O O . TYR A 1 30 ? 8.311 -1.784 2.728 1.00 0.00 30 TYR A O 4
ATOM 4283 N N . ARG A 1 31 ? 7.839 -3.305 4.318 1.00 0.00 31 ARG A N 4
ATOM 4284 C CA . ARG A 1 31 ? 8.599 -2.618 5.355 1.00 0.00 31 ARG A CA 4
ATOM 4285 C C . ARG A 1 31 ? 9.937 -2.125 4.812 1.00 0.00 31 ARG A C 4
ATOM 4286 O O . ARG A 1 31 ? 10.467 -1.109 5.264 1.00 0.00 31 ARG A O 4
ATOM 4307 N N . LYS A 1 32 ? 10.479 -2.851 3.840 1.00 0.00 32 LYS A N 4
ATOM 4308 C CA . LYS A 1 32 ? 11.754 -2.488 3.233 1.00 0.00 32 LYS A CA 4
ATOM 4309 C C . LYS A 1 32 ? 11.586 -1.317 2.271 1.00 0.00 32 LYS A C 4
ATOM 4310 O O . LYS A 1 32 ? 12.466 -0.464 2.155 1.00 0.00 32 LYS A O 4
ATOM 4329 N N . LEU A 1 33 ? 10.449 -1.281 1.583 1.00 0.00 33 LEU A N 4
ATOM 4330 C CA . LEU A 1 33 ? 10.165 -0.213 0.632 1.00 0.00 33 LEU A CA 4
ATOM 4331 C C . LEU A 1 33 ? 9.710 1.052 1.353 1.00 0.00 33 LEU A C 4
ATOM 4332 O O . LEU A 1 33 ? 10.189 2.149 1.064 1.00 0.00 33 LEU A O 4
ATOM 4348 N N . ALA A 1 34 ? 8.785 0.891 2.293 1.00 0.00 34 ALA A N 4
ATOM 4349 C CA . ALA A 1 34 ? 8.269 2.020 3.059 1.00 0.00 34 ALA A CA 4
ATOM 4350 C C . ALA A 1 34 ? 9.405 2.828 3.678 1.00 0.00 34 ALA A C 4
ATOM 4351 O O . ALA A 1 34 ? 9.296 4.043 3.845 1.00 0.00 34 ALA A O 4
ATOM 4358 N N . LEU A 1 35 ? 10.493 2.146 4.018 1.00 0.00 35 LEU A N 4
ATOM 4359 C CA . LEU A 1 35 ? 11.649 2.800 4.620 1.00 0.00 35 LEU A CA 4
ATOM 4360 C C . LEU A 1 35 ? 12.701 3.126 3.565 1.00 0.00 35 LEU A C 4
ATOM 4361 O O . LEU A 1 35 ? 13.630 3.895 3.814 1.00 0.00 35 LEU A O 4
ATOM 4377 N N . LYS A 1 36 ? 12.549 2.538 2.383 1.00 0.00 36 LYS A N 4
ATOM 4378 C CA . LYS A 1 36 ? 13.483 2.767 1.287 1.00 0.00 36 LYS A CA 4
ATOM 4379 C C . LYS A 1 36 ? 13.103 4.017 0.501 1.00 0.00 36 LYS A C 4
ATOM 4380 O O . LYS A 1 36 ? 13.970 4.752 0.028 1.00 0.00 36 LYS A O 4
ATOM 4399 N N . TRP A 1 37 ? 11.803 4.253 0.366 1.00 0.00 37 TRP A N 4
ATOM 4400 C CA . TRP A 1 37 ? 11.309 5.416 -0.362 1.00 0.00 37 TRP A CA 4
ATOM 4401 C C . TRP A 1 37 ? 10.764 6.469 0.598 1.00 0.00 37 TRP A C 4
ATOM 4402 O O . TRP A 1 37 ? 10.060 7.392 0.188 1.00 0.00 37 TRP A O 4
ATOM 4423 N N . HIS A 1 38 ? 11.095 6.324 1.877 1.00 0.00 38 HIS A N 4
ATOM 4424 C CA . HIS A 1 38 ? 10.639 7.264 2.895 1.00 0.00 38 HIS A CA 4
ATOM 4425 C C . HIS A 1 38 ? 11.290 8.630 2.704 1.00 0.00 38 HIS A C 4
ATOM 4426 O O . HIS A 1 38 ? 12.480 8.742 2.410 1.00 0.00 38 HIS A O 4
ATOM 4440 N N . PRO A 1 39 ? 10.492 9.695 2.872 1.00 0.00 39 PRO A N 4
ATOM 4441 C CA . PRO A 1 39 ? 10.969 11.073 2.723 1.00 0.00 39 PRO A CA 4
ATOM 4442 C C . PRO A 1 39 ? 11.918 11.483 3.844 1.00 0.00 39 PRO A C 4
ATOM 4443 O O . PRO A 1 39 ? 12.659 12.458 3.717 1.00 0.00 39 PRO A O 4
ATOM 4454 N N . ASP A 1 40 ? 11.889 10.734 4.940 1.00 0.00 40 ASP A N 4
ATOM 4455 C CA . ASP A 1 40 ? 12.748 11.019 6.084 1.00 0.00 40 ASP A CA 4
ATOM 4456 C C . ASP A 1 40 ? 14.066 10.259 5.976 1.00 0.00 40 ASP A C 4
ATOM 4457 O O . ASP A 1 40 ? 15.025 10.553 6.691 1.00 0.00 40 ASP A O 4
ATOM 4466 N N . LYS A 1 41 ? 14.106 9.279 5.080 1.00 0.00 41 LYS A N 4
ATOM 4467 C CA . LYS A 1 41 ? 15.306 8.476 4.878 1.00 0.00 41 LYS A CA 4
ATOM 4468 C C . LYS A 1 41 ? 16.000 8.852 3.572 1.00 0.00 41 LYS A C 4
ATOM 4469 O O . LYS A 1 41 ? 17.208 8.672 3.426 1.00 0.00 41 LYS A O 4
ATOM 4488 N N . ASN A 1 42 ? 15.227 9.377 2.627 1.00 0.00 42 ASN A N 4
ATOM 4489 C CA . ASN A 1 42 ? 15.768 9.780 1.334 1.00 0.00 42 ASN A CA 4
ATOM 4490 C C . ASN A 1 42 ? 15.685 11.294 1.157 1.00 0.00 42 ASN A C 4
ATOM 4491 O O . ASN A 1 42 ? 14.763 11.821 0.535 1.00 0.00 42 ASN A O 4
ATOM 4502 N N . PRO A 1 43 ? 16.672 12.009 1.717 1.00 0.00 43 PRO A N 4
ATOM 4503 C CA . PRO A 1 43 ? 16.734 13.472 1.634 1.00 0.00 43 PRO A CA 4
ATOM 4504 C C . PRO A 1 43 ? 17.047 13.959 0.224 1.00 0.00 43 PRO A C 4
ATOM 4505 O O . PRO A 1 43 ? 16.470 14.939 -0.246 1.00 0.00 43 PRO A O 4
ATOM 4516 N N . GLU A 1 44 ? 17.965 13.269 -0.446 1.00 0.00 44 GLU A N 4
ATOM 4517 C CA . GLU A 1 44 ? 18.354 13.634 -1.803 1.00 0.00 44 GLU A CA 4
ATOM 4518 C C . GLU A 1 44 ? 17.205 13.401 -2.780 1.00 0.00 44 GLU A C 4
ATOM 4519 O O . GLU A 1 44 ? 16.932 14.233 -3.644 1.00 0.00 44 GLU A O 4
ATOM 4531 N N . ASN A 1 45 ? 16.535 12.262 -2.636 1.00 0.00 45 ASN A N 4
ATOM 4532 C CA . ASN A 1 45 ? 15.416 11.918 -3.505 1.00 0.00 45 ASN A CA 4
ATOM 4533 C C . ASN A 1 45 ? 14.087 12.083 -2.773 1.00 0.00 45 ASN A C 4
ATOM 4534 O O . ASN A 1 45 ? 13.121 11.371 -3.049 1.00 0.00 45 ASN A O 4
ATOM 4545 N N . LYS A 1 46 ? 14.046 13.026 -1.839 1.00 0.00 46 LYS A N 4
ATOM 4546 C CA . LYS A 1 46 ? 12.837 13.287 -1.067 1.00 0.00 46 LYS A CA 4
ATOM 4547 C C . LYS A 1 46 ? 11.635 13.479 -1.987 1.00 0.00 46 LYS A C 4
ATOM 4548 O O . LYS A 1 46 ? 10.536 13.012 -1.692 1.00 0.00 46 LYS A O 4
ATOM 4567 N N . GLU A 1 47 ? 11.854 14.169 -3.102 1.00 0.00 47 GLU A N 4
ATOM 4568 C CA . GLU A 1 47 ? 10.788 14.421 -4.065 1.00 0.00 47 GLU A CA 4
ATOM 4569 C C . GLU A 1 47 ? 10.161 13.113 -4.538 1.00 0.00 47 GLU A C 4
ATOM 4570 O O . GLU A 1 47 ? 8.943 12.945 -4.493 1.00 0.00 47 GLU A O 4
ATOM 4582 N N . GLU A 1 48 ? 11.003 12.189 -4.991 1.00 0.00 48 GLU A N 4
ATOM 4583 C CA . GLU A 1 48 ? 10.532 10.897 -5.474 1.00 0.00 48 GLU A CA 4
ATOM 4584 C C . GLU A 1 48 ? 9.997 10.049 -4.324 1.00 0.00 48 GLU A C 4
ATOM 4585 O O . GLU A 1 48 ? 8.861 9.578 -4.362 1.00 0.00 48 GLU A O 4
ATOM 4597 N N . ALA A 1 49 ? 10.826 9.858 -3.302 1.00 0.00 49 ALA A N 4
ATOM 4598 C CA . ALA A 1 49 ? 10.437 9.068 -2.141 1.00 0.00 49 ALA A CA 4
ATOM 4599 C C . ALA A 1 49 ? 9.084 9.518 -1.599 1.00 0.00 49 ALA A C 4
ATOM 4600 O O . ALA A 1 49 ? 8.264 8.695 -1.194 1.00 0.00 49 ALA A O 4
ATOM 4607 N N . GLU A 1 50 ? 8.860 10.828 -1.594 1.00 0.00 50 GLU A N 4
ATOM 4608 C CA . GLU A 1 50 ? 7.607 11.386 -1.100 1.00 0.00 50 GLU A CA 4
ATOM 4609 C C . GLU A 1 50 ? 6.422 10.858 -1.904 1.00 0.00 50 GLU A C 4
ATOM 4610 O O . GLU A 1 50 ? 5.296 10.808 -1.410 1.00 0.00 50 GLU A O 4
ATOM 4622 N N . ARG A 1 51 ? 6.685 10.467 -3.146 1.00 0.00 51 ARG A N 4
ATOM 4623 C CA . ARG A 1 51 ? 5.641 9.945 -4.020 1.00 0.00 51 ARG A CA 4
ATOM 4624 C C . ARG A 1 51 ? 5.607 8.420 -3.976 1.00 0.00 51 ARG A C 4
ATOM 4625 O O . ARG A 1 51 ? 4.536 7.812 -3.985 1.00 0.00 51 ARG A O 4
ATOM 4646 N N . ARG A 1 52 ? 6.786 7.808 -3.928 1.00 0.00 52 ARG A N 4
ATOM 4647 C CA . ARG A 1 52 ? 6.891 6.354 -3.884 1.00 0.00 52 ARG A CA 4
ATOM 4648 C C . ARG A 1 52 ? 6.332 5.808 -2.574 1.00 0.00 52 ARG A C 4
ATOM 4649 O O . ARG A 1 52 ? 5.660 4.777 -2.555 1.00 0.00 52 ARG A O 4
ATOM 4670 N N . PHE A 1 53 ? 6.614 6.507 -1.479 1.00 0.00 53 PHE A N 4
ATOM 4671 C CA . PHE A 1 53 ? 6.141 6.091 -0.164 1.00 0.00 53 PHE A CA 4
ATOM 4672 C C . PHE A 1 53 ? 4.618 6.155 -0.089 1.00 0.00 53 PHE A C 4
ATOM 4673 O O . PHE A 1 53 ? 3.988 5.383 0.634 1.00 0.00 53 PHE A O 4
ATOM 4690 N N . LYS A 1 54 ? 4.033 7.081 -0.841 1.00 0.00 54 LYS A N 4
ATOM 4691 C CA . LYS A 1 54 ? 2.585 7.247 -0.861 1.00 0.00 54 LYS A CA 4
ATOM 4692 C C . LYS A 1 54 ? 1.903 6.010 -1.437 1.00 0.00 54 LYS A C 4
ATOM 4693 O O . LYS A 1 54 ? 0.885 5.554 -0.918 1.00 0.00 54 LYS A O 4
ATOM 4712 N N . GLN A 1 55 ? 2.474 5.471 -2.510 1.00 0.00 55 GLN A N 4
ATOM 4713 C CA . GLN A 1 55 ? 1.921 4.285 -3.154 1.00 0.00 55 GLN A CA 4
ATOM 4714 C C . GLN A 1 55 ? 2.286 3.024 -2.379 1.00 0.00 55 GLN A C 4
ATOM 4715 O O . GLN A 1 55 ? 1.481 2.099 -2.262 1.00 0.00 55 GLN A O 4
ATOM 4729 N N . VAL A 1 56 ? 3.505 2.992 -1.850 1.00 0.00 56 VAL A N 4
ATOM 4730 C CA . VAL A 1 56 ? 3.977 1.844 -1.085 1.00 0.00 56 VAL A CA 4
ATOM 4731 C C . VAL A 1 56 ? 3.135 1.636 0.169 1.00 0.00 56 VAL A C 4
ATOM 4732 O O . VAL A 1 56 ? 2.655 0.534 0.431 1.00 0.00 56 VAL A O 4
ATOM 4745 N N . ALA A 1 57 ? 2.960 2.703 0.942 1.00 0.00 57 ALA A N 4
ATOM 4746 C CA . ALA A 1 57 ? 2.174 2.639 2.168 1.00 0.00 57 ALA A CA 4
ATOM 4747 C C . ALA A 1 57 ? 0.752 2.166 1.884 1.00 0.00 57 ALA A C 4
ATOM 4748 O O . ALA A 1 57 ? 0.269 1.219 2.503 1.00 0.00 57 ALA A O 4
ATOM 4755 N N . GLU A 1 58 ? 0.089 2.832 0.944 1.00 0.00 58 GLU A N 4
ATOM 4756 C CA . GLU A 1 58 ? -1.279 2.479 0.580 1.00 0.00 58 GLU A CA 4
ATOM 4757 C C . GLU A 1 58 ? -1.359 1.032 0.103 1.00 0.00 58 GLU A C 4
ATOM 4758 O O . GLU A 1 58 ? -2.350 0.343 0.341 1.00 0.00 58 GLU A O 4
ATOM 4770 N N . ALA A 1 59 ? -0.308 0.579 -0.573 1.00 0.00 59 ALA A N 4
ATOM 4771 C CA . ALA A 1 59 ? -0.258 -0.785 -1.083 1.00 0.00 59 ALA A CA 4
ATOM 4772 C C . ALA A 1 59 ? -0.291 -1.799 0.056 1.00 0.00 59 ALA A C 4
ATOM 4773 O O . ALA A 1 59 ? -1.175 -2.654 0.113 1.00 0.00 59 ALA A O 4
ATOM 4780 N N . TYR A 1 60 ? 0.677 -1.698 0.960 1.00 0.00 60 TYR A N 4
ATOM 4781 C CA . TYR A 1 60 ? 0.760 -2.608 2.096 1.00 0.00 60 TYR A CA 4
ATOM 4782 C C . TYR A 1 60 ? -0.466 -2.471 2.994 1.00 0.00 60 TYR A C 4
ATOM 4783 O O . TYR A 1 60 ? -0.900 -3.437 3.620 1.00 0.00 60 TYR A O 4
ATOM 4801 N N . GLU A 1 61 ? -1.019 -1.264 3.050 1.00 0.00 61 GLU A N 4
ATOM 4802 C CA . GLU A 1 61 ? -2.195 -1.000 3.871 1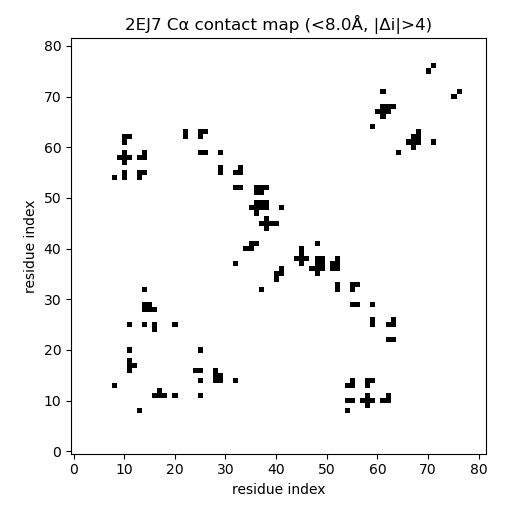.00 0.00 61 GLU A CA 4
ATOM 4803 C C . GLU A 1 61 ? -3.405 -1.771 3.352 1.00 0.00 61 GLU A C 4
ATOM 4804 O O . GLU A 1 61 ? -4.246 -2.225 4.128 1.00 0.00 61 GLU A O 4
ATOM 4816 N N . VAL A 1 62 ? -3.487 -1.914 2.033 1.00 0.00 62 VAL A N 4
ATOM 4817 C CA . VAL A 1 62 ? -4.593 -2.630 1.408 1.00 0.00 62 VAL A CA 4
ATOM 4818 C C . VAL A 1 62 ? -4.313 -4.127 1.347 1.00 0.00 62 VAL A C 4
ATOM 4819 O O . VAL A 1 62 ? -5.218 -4.946 1.513 1.00 0.00 62 VAL A O 4
ATOM 4832 N N . LEU A 1 63 ? -3.055 -4.479 1.108 1.00 0.00 63 LEU A N 4
ATOM 4833 C CA . LEU A 1 63 ? -2.655 -5.880 1.025 1.00 0.00 63 LEU A CA 4
ATOM 4834 C C . LEU A 1 63 ? -2.529 -6.493 2.416 1.00 0.00 63 LEU A C 4
ATOM 4835 O O . LEU A 1 63 ? -3.176 -7.494 2.725 1.00 0.00 63 LEU A O 4
ATOM 4851 N N . SER A 1 64 ? -1.694 -5.885 3.252 1.00 0.00 64 SER A N 4
ATOM 4852 C CA . SER A 1 64 ? -1.482 -6.372 4.610 1.00 0.00 64 SER A CA 4
ATOM 4853 C C . SER A 1 64 ? -2.813 -6.579 5.327 1.00 0.00 64 SER A C 4
ATOM 4854 O O . SER A 1 64 ? -2.908 -7.369 6.266 1.00 0.00 64 SER A O 4
ATOM 4862 N N . ASP A 1 65 ? -3.837 -5.863 4.876 1.00 0.00 65 ASP A N 4
ATOM 4863 C CA . ASP A 1 65 ? -5.164 -5.967 5.473 1.00 0.00 65 ASP A CA 4
ATOM 4864 C C . ASP A 1 65 ? -5.913 -7.177 4.923 1.00 0.00 65 ASP A C 4
ATOM 4865 O O . ASP A 1 65 ? -5.610 -7.666 3.835 1.00 0.00 65 ASP A O 4
ATOM 4874 N N . ALA A 1 66 ? -6.893 -7.655 5.683 1.00 0.00 66 ALA A N 4
ATOM 4875 C CA . ALA A 1 66 ? -7.686 -8.806 5.272 1.00 0.00 66 ALA A CA 4
ATOM 4876 C C . ALA A 1 66 ? -8.934 -8.370 4.511 1.00 0.00 66 ALA A C 4
ATOM 4877 O O . ALA A 1 66 ? -9.325 -8.997 3.526 1.00 0.00 66 ALA A O 4
ATOM 4884 N N . LYS A 1 67 ? -9.557 -7.292 4.975 1.00 0.00 67 LYS A N 4
ATOM 4885 C CA . LYS A 1 67 ? -10.760 -6.770 4.338 1.00 0.00 67 LYS A CA 4
ATOM 4886 C C . LYS A 1 67 ? -10.410 -5.952 3.099 1.00 0.00 67 LYS A C 4
ATOM 4887 O O . LYS A 1 67 ? -10.986 -6.150 2.029 1.00 0.00 67 LYS A O 4
ATOM 4906 N N . LYS A 1 68 ? -9.461 -5.035 3.250 1.00 0.00 68 LYS A N 4
ATOM 4907 C CA . LYS A 1 68 ? -9.031 -4.188 2.143 1.00 0.00 68 LYS A CA 4
ATOM 4908 C C . LYS A 1 68 ? -8.475 -5.030 0.999 1.00 0.00 68 LYS A C 4
ATOM 4909 O O . LYS A 1 68 ? -8.850 -4.846 -0.158 1.00 0.00 68 LYS A O 4
ATOM 4928 N N . ARG A 1 69 ? -7.579 -5.954 1.332 1.00 0.00 69 ARG A N 4
ATOM 4929 C CA . ARG A 1 69 ? -6.972 -6.824 0.332 1.00 0.00 69 ARG A CA 4
ATOM 4930 C C . ARG A 1 69 ? -8.040 -7.587 -0.445 1.00 0.00 69 ARG A C 4
ATOM 4931 O O . ARG A 1 69 ? -8.120 -7.489 -1.670 1.00 0.00 69 ARG A O 4
ATOM 4952 N N . ASP A 1 70 ? -8.857 -8.348 0.274 1.00 0.00 70 ASP A N 4
ATOM 4953 C CA . ASP A 1 70 ? -9.921 -9.128 -0.348 1.00 0.00 70 ASP A CA 4
ATOM 4954 C C . ASP A 1 70 ? -10.717 -8.276 -1.330 1.00 0.00 70 ASP A C 4
ATOM 4955 O O . ASP A 1 70 ? -10.957 -8.683 -2.468 1.00 0.00 70 ASP A O 4
ATOM 4964 N N . ILE A 1 71 ? -11.124 -7.092 -0.884 1.00 0.00 71 ILE A N 4
ATOM 4965 C CA . ILE A 1 71 ? -11.893 -6.183 -1.724 1.00 0.00 71 ILE A CA 4
ATOM 4966 C C . ILE A 1 71 ? -11.130 -5.833 -2.997 1.00 0.00 71 ILE A C 4
ATOM 4967 O O . ILE A 1 71 ? -11.701 -5.806 -4.088 1.00 0.00 71 ILE A O 4
ATOM 4983 N N . TYR A 1 72 ? -9.837 -5.566 -2.851 1.00 0.00 72 TYR A N 4
ATOM 4984 C CA . TYR A 1 72 ? -8.995 -5.217 -3.989 1.00 0.00 72 TYR A CA 4
ATOM 4985 C C . TYR A 1 72 ? -8.865 -6.393 -4.951 1.00 0.00 72 TYR A C 4
ATOM 4986 O O . TYR A 1 72 ? -9.154 -6.270 -6.142 1.00 0.00 72 TYR A O 4
ATOM 5004 N N . ASP A 1 73 ? -8.429 -7.533 -4.427 1.00 0.00 73 ASP A N 4
ATOM 5005 C CA . ASP A 1 73 ? -8.263 -8.734 -5.238 1.00 0.00 73 ASP A CA 4
ATOM 5006 C C . ASP A 1 73 ? -9.583 -9.140 -5.885 1.00 0.00 73 ASP A C 4
ATOM 5007 O O . ASP A 1 73 ? -9.604 -9.667 -6.998 1.00 0.00 73 ASP A O 4
ATOM 5016 N N . ARG A 1 74 ? -10.682 -8.893 -5.180 1.00 0.00 74 ARG A N 4
ATOM 5017 C CA . ARG A 1 74 ? -12.006 -9.236 -5.685 1.00 0.00 74 ARG A CA 4
ATOM 5018 C C . ARG A 1 74 ? -12.419 -8.294 -6.813 1.00 0.00 74 ARG A C 4
ATOM 5019 O O . ARG A 1 74 ? -12.554 -8.710 -7.964 1.00 0.00 74 ARG A O 4
ATOM 5040 N N . TYR A 1 75 ? -12.618 -7.025 -6.474 1.00 0.00 75 TYR A N 4
ATOM 5041 C CA . TYR A 1 75 ? -13.017 -6.025 -7.457 1.00 0.00 75 TYR A CA 4
ATOM 5042 C C . TYR A 1 75 ? -11.821 -5.191 -7.903 1.00 0.00 75 TYR A C 4
ATOM 5043 O O . TYR A 1 75 ? -11.504 -5.122 -9.090 1.00 0.00 75 TYR A O 4
ATOM 5061 N N . GLY A 1 76 ? -11.158 -4.557 -6.940 1.00 0.00 76 GLY A N 4
ATOM 5062 C CA . GLY A 1 76 ? -10.003 -3.735 -7.251 1.00 0.00 76 GLY A CA 4
ATOM 5063 C C . GLY A 1 76 ? -10.163 -2.306 -6.774 1.00 0.00 76 GLY A C 4
ATOM 5064 O O . GLY A 1 76 ? -10.125 -2.037 -5.573 1.00 0.00 76 GLY A O 4
ATOM 5068 N N . SER A 1 77 ? -10.341 -1.385 -7.716 1.00 0.00 77 SER A N 4
ATOM 5069 C CA . SER A 1 77 ? -10.501 0.026 -7.385 1.00 0.00 77 SER A CA 4
ATOM 5070 C C . SER A 1 77 ? -11.971 0.368 -7.160 1.00 0.00 77 SER A C 4
ATOM 5071 O O . SER A 1 77 ? -12.766 0.388 -8.099 1.00 0.00 77 SER A O 4
ATOM 5079 N N . GLY A 1 78 ? -12.325 0.636 -5.907 1.00 0.00 78 GLY A N 4
ATOM 5080 C CA . GLY A 1 78 ? -13.698 0.973 -5.580 1.00 0.00 78 GLY A CA 4
ATOM 5081 C C . GLY A 1 78 ? -13.815 1.721 -4.266 1.00 0.00 78 GLY A C 4
ATOM 5082 O O . GLY A 1 78 ? -12.883 1.757 -3.463 1.00 0.00 78 GLY A O 4
ATOM 5086 N N . PRO A 1 79 ? -14.983 2.337 -4.033 1.00 0.00 79 PRO A N 4
ATOM 5087 C CA . PRO A 1 79 ? -15.245 3.100 -2.809 1.00 0.00 79 PRO A CA 4
ATOM 5088 C C . PRO A 1 79 ? -15.362 2.204 -1.581 1.00 0.00 79 PRO A C 4
ATOM 5089 O O . PRO A 1 79 ? -16.006 1.156 -1.625 1.00 0.00 79 PRO A O 4
ATOM 5100 N N . SER A 1 80 ? -14.735 2.623 -0.487 1.00 0.00 80 SER A N 4
ATOM 5101 C CA . SER A 1 80 ? -14.766 1.856 0.753 1.00 0.00 80 SER A CA 4
ATOM 5102 C C . SER A 1 80 ? -16.196 1.705 1.263 1.00 0.00 80 SER A C 4
ATOM 5103 O O . SER A 1 80 ? -16.932 2.685 1.377 1.00 0.00 80 SER A O 4
ATOM 5111 N N . SER A 1 81 ? -16.581 0.471 1.570 1.00 0.00 81 SER A N 4
ATOM 5112 C CA . SER A 1 81 ? -17.924 0.190 2.065 1.00 0.00 81 SER A CA 4
ATOM 5113 C C . SER A 1 81 ? -18.144 0.831 3.431 1.00 0.00 81 SER A C 4
ATOM 5114 O O . SER A 1 81 ? -17.344 0.654 4.349 1.00 0.00 81 SER A O 4
ATOM 5122 N N . GLY A 1 82 ? -19.237 1.578 3.558 1.00 0.00 82 GLY A N 4
ATOM 5123 C CA . GLY A 1 82 ? -19.545 2.235 4.815 1.00 0.00 82 GLY A CA 4
ATOM 5124 C C . GLY A 1 82 ? -20.597 3.315 4.663 1.00 0.00 82 GLY A C 4
ATOM 5125 O O . GLY A 1 82 ? -21.254 3.692 5.633 1.00 0.00 82 GLY A O 4
ATOM 5129 N N . GLY A 1 1 ? 12.858 9.735 -21.994 1.00 0.00 1 GLY A N 5
ATOM 5130 C CA . GLY A 1 1 ? 12.013 10.755 -21.400 1.00 0.00 1 GLY A CA 5
ATOM 5131 C C . GLY A 1 1 ? 12.177 10.840 -19.896 1.00 0.00 1 GLY A C 5
ATOM 5132 O O . GLY A 1 1 ? 12.595 9.876 -19.254 1.00 0.00 1 GLY A O 5
ATOM 5136 N N . SER A 1 2 ? 11.849 11.998 -19.331 1.00 0.00 2 SER A N 5
ATOM 5137 C CA . SER A 1 2 ? 11.968 12.207 -17.893 1.00 0.00 2 SER A CA 5
ATOM 5138 C C . SER A 1 2 ? 10.594 12.222 -17.230 1.00 0.00 2 SER A C 5
ATOM 5139 O O . SER A 1 2 ? 10.314 11.422 -16.338 1.00 0.00 2 SER A O 5
ATOM 5147 N N . SER A 1 3 ? 9.740 13.139 -17.675 1.00 0.00 3 SER A N 5
ATOM 5148 C CA . SER A 1 3 ? 8.396 13.262 -17.123 1.00 0.00 3 SER A CA 5
ATOM 5149 C C . SER A 1 3 ? 7.561 12.026 -17.444 1.00 0.00 3 SER A C 5
ATOM 5150 O O . SER A 1 3 ? 7.097 11.851 -18.570 1.00 0.00 3 SER A O 5
ATOM 5158 N N . GLY A 1 4 ? 7.375 11.169 -16.445 1.00 0.00 4 GLY A N 5
ATOM 5159 C CA . GLY A 1 4 ? 6.598 9.959 -16.639 1.00 0.00 4 GLY A CA 5
ATOM 5160 C C . GLY A 1 4 ? 5.533 9.777 -15.576 1.00 0.00 4 GLY A C 5
ATOM 5161 O O . GLY A 1 4 ? 4.461 10.376 -15.652 1.00 0.00 4 GLY A O 5
ATOM 5165 N N . SER A 1 5 ? 5.829 8.946 -14.581 1.00 0.00 5 SER A N 5
ATOM 5166 C CA . SER A 1 5 ? 4.886 8.682 -13.500 1.00 0.00 5 SER A CA 5
ATOM 5167 C C . SER A 1 5 ? 3.508 8.335 -14.054 1.00 0.00 5 SER A C 5
ATOM 5168 O O . SER A 1 5 ? 2.488 8.813 -13.555 1.00 0.00 5 SER A O 5
ATOM 5176 N N . SER A 1 6 ? 3.485 7.502 -15.089 1.00 0.00 6 SER A N 5
ATOM 5177 C CA . SER A 1 6 ? 2.233 7.093 -15.714 1.00 0.00 6 SER A CA 5
ATOM 5178 C C . SER A 1 6 ? 2.036 5.585 -15.601 1.00 0.00 6 SER A C 5
ATOM 5179 O O . SER A 1 6 ? 2.992 4.835 -15.406 1.00 0.00 6 SER A O 5
ATOM 5187 N N . GLY A 1 7 ? 0.786 5.146 -15.725 1.00 0.00 7 GLY A N 5
ATOM 5188 C CA . GLY A 1 7 ? 0.485 3.730 -15.634 1.00 0.00 7 GLY A CA 5
ATOM 5189 C C . GLY A 1 7 ? -0.442 3.407 -14.479 1.00 0.00 7 GLY A C 5
ATOM 5190 O O . GLY A 1 7 ? -1.168 4.276 -13.997 1.00 0.00 7 GLY A O 5
ATOM 5194 N N . MET A 1 8 ? -0.420 2.154 -14.036 1.00 0.00 8 MET A N 5
ATOM 5195 C CA . MET A 1 8 ? -1.266 1.720 -12.931 1.00 0.00 8 MET A CA 5
ATOM 5196 C C . MET A 1 8 ? -0.444 1.525 -11.661 1.00 0.00 8 MET A C 5
ATOM 5197 O O . MET A 1 8 ? 0.771 1.726 -11.659 1.00 0.00 8 MET A O 5
ATOM 5211 N N . VAL A 1 9 ? -1.114 1.132 -10.582 1.00 0.00 9 VAL A N 5
ATOM 5212 C CA . VAL A 1 9 ? -0.445 0.909 -9.306 1.00 0.00 9 VAL A CA 5
ATOM 5213 C C . VAL A 1 9 ? -0.894 -0.402 -8.672 1.00 0.00 9 VAL A C 5
ATOM 5214 O O . VAL A 1 9 ? -1.842 -0.432 -7.887 1.00 0.00 9 VAL A O 5
ATOM 5227 N N . ASP A 1 10 ? -0.206 -1.485 -9.017 1.00 0.00 10 ASP A N 5
ATOM 5228 C CA . ASP A 1 10 ? -0.533 -2.801 -8.480 1.00 0.00 10 ASP A CA 5
ATOM 5229 C C . ASP A 1 10 ? 0.210 -3.054 -7.172 1.00 0.00 10 ASP A C 5
ATOM 5230 O O . ASP A 1 10 ? 1.392 -3.401 -7.174 1.00 0.00 10 ASP A O 5
ATOM 5239 N N . TYR A 1 11 ? -0.489 -2.877 -6.056 1.00 0.00 11 TYR A N 5
ATOM 5240 C CA . TYR A 1 11 ? 0.105 -3.083 -4.741 1.00 0.00 11 TYR A CA 5
ATOM 5241 C C . TYR A 1 11 ? 1.130 -4.213 -4.776 1.00 0.00 11 TYR A C 5
ATOM 5242 O O . TYR A 1 11 ? 2.310 -4.005 -4.491 1.00 0.00 11 TYR A O 5
ATOM 5260 N N . TYR A 1 12 ? 0.671 -5.408 -5.129 1.00 0.00 12 TYR A N 5
ATOM 5261 C CA . TYR A 1 12 ? 1.546 -6.572 -5.201 1.00 0.00 12 TYR A CA 5
ATOM 5262 C C . TYR A 1 12 ? 2.848 -6.231 -5.920 1.00 0.00 12 TYR A C 5
ATOM 5263 O O . TYR A 1 12 ? 3.932 -6.601 -5.470 1.00 0.00 12 TYR A O 5
ATOM 5281 N N . GLU A 1 13 ? 2.731 -5.524 -7.039 1.00 0.00 13 GLU A N 5
ATOM 5282 C CA . GLU A 1 13 ? 3.898 -5.133 -7.820 1.00 0.00 13 GLU A CA 5
ATOM 5283 C C . GLU A 1 13 ? 4.590 -3.924 -7.197 1.00 0.00 13 GLU A C 5
ATOM 5284 O O . GLU A 1 13 ? 5.761 -3.657 -7.469 1.00 0.00 13 GLU A O 5
ATOM 5296 N N . VAL A 1 14 ? 3.857 -3.196 -6.361 1.00 0.00 14 VAL A N 5
ATOM 5297 C CA . VAL A 1 14 ? 4.399 -2.016 -5.698 1.00 0.00 14 VAL A CA 5
ATOM 5298 C C . VAL A 1 14 ? 5.210 -2.401 -4.465 1.00 0.00 14 VAL A C 5
ATOM 5299 O O . VAL A 1 14 ? 6.149 -1.702 -4.083 1.00 0.00 14 VAL A O 5
ATOM 5312 N N . LEU A 1 15 ? 4.841 -3.518 -3.847 1.00 0.00 15 LEU A N 5
ATOM 5313 C CA . LEU A 1 15 ? 5.534 -3.998 -2.657 1.00 0.00 15 LEU A CA 5
ATOM 5314 C C . LEU A 1 15 ? 6.571 -5.056 -3.020 1.00 0.00 15 LEU A C 5
ATOM 5315 O O . LEU A 1 15 ? 7.197 -5.652 -2.143 1.00 0.00 15 LEU A O 5
ATOM 5331 N N . ASP A 1 16 ? 6.749 -5.282 -4.317 1.00 0.00 16 ASP A N 5
ATOM 5332 C CA . ASP A 1 16 ? 7.712 -6.266 -4.796 1.00 0.00 16 ASP A CA 5
ATOM 5333 C C . ASP A 1 16 ? 7.338 -7.668 -4.326 1.00 0.00 16 ASP A C 5
ATOM 5334 O O . ASP A 1 16 ? 8.173 -8.400 -3.796 1.00 0.00 16 ASP A O 5
ATOM 5343 N N . VAL A 1 17 ? 6.075 -8.035 -4.524 1.00 0.00 17 VAL A N 5
ATOM 5344 C CA . VAL A 1 17 ? 5.589 -9.349 -4.120 1.00 0.00 17 VAL A CA 5
ATOM 5345 C C . VAL A 1 17 ? 4.580 -9.894 -5.124 1.00 0.00 17 VAL A C 5
ATOM 5346 O O . VAL A 1 17 ? 3.880 -9.145 -5.806 1.00 0.00 17 VAL A O 5
ATOM 5359 N N . PRO A 1 18 ? 4.501 -11.229 -5.219 1.00 0.00 18 PRO A N 5
ATOM 5360 C CA . PRO A 1 18 ? 3.579 -11.905 -6.137 1.00 0.00 18 PRO A CA 5
ATOM 5361 C C . PRO A 1 18 ? 2.123 -11.751 -5.713 1.00 0.00 18 PRO A C 5
ATOM 5362 O O . PRO A 1 18 ? 1.834 -11.372 -4.578 1.00 0.00 18 PRO A O 5
ATOM 5373 N N . ARG A 1 19 ? 1.209 -12.048 -6.631 1.00 0.00 19 ARG A N 5
ATOM 5374 C CA . ARG A 1 19 ? -0.217 -11.942 -6.352 1.00 0.00 19 ARG A CA 5
ATOM 5375 C C . ARG A 1 19 ? -0.619 -12.874 -5.212 1.00 0.00 19 ARG A C 5
ATOM 5376 O O . ARG A 1 19 ? -1.544 -12.580 -4.455 1.00 0.00 19 ARG A O 5
ATOM 5397 N N . GLN A 1 20 ? 0.082 -13.997 -5.098 1.00 0.00 20 GLN A N 5
ATOM 5398 C CA . GLN A 1 20 ? -0.203 -14.972 -4.052 1.00 0.00 20 GLN A CA 5
ATOM 5399 C C . GLN A 1 20 ? 0.685 -14.738 -2.834 1.00 0.00 20 GLN A C 5
ATOM 5400 O O . GLN A 1 20 ? 0.648 -15.504 -1.871 1.00 0.00 20 GLN A O 5
ATOM 5414 N N . ALA A 1 21 ? 1.481 -13.676 -2.884 1.00 0.00 21 ALA A N 5
ATOM 5415 C CA . ALA A 1 21 ? 2.377 -13.340 -1.784 1.00 0.00 21 ALA A CA 5
ATOM 5416 C C . ALA A 1 21 ? 1.666 -13.461 -0.440 1.00 0.00 21 ALA A C 5
ATOM 5417 O O . ALA A 1 21 ? 0.574 -12.923 -0.254 1.00 0.00 21 ALA A O 5
ATOM 5424 N N . SER A 1 22 ? 2.292 -14.170 0.494 1.00 0.00 22 SER A N 5
ATOM 5425 C CA . SER A 1 22 ? 1.716 -14.365 1.819 1.00 0.00 22 SER A CA 5
ATOM 5426 C C . SER A 1 22 ? 1.851 -13.100 2.661 1.00 0.00 22 SER A C 5
ATOM 5427 O O . SER A 1 22 ? 2.818 -12.350 2.524 1.00 0.00 22 SER A O 5
ATOM 5435 N N . SER A 1 23 ? 0.875 -12.870 3.534 1.00 0.00 23 SER A N 5
ATOM 5436 C CA . SER A 1 23 ? 0.882 -11.694 4.396 1.00 0.00 23 SER A CA 5
ATOM 5437 C C . SER A 1 23 ? 2.297 -11.373 4.866 1.00 0.00 23 SER A C 5
ATOM 5438 O O . SER A 1 23 ? 2.803 -10.275 4.640 1.00 0.00 23 SER A O 5
ATOM 5446 N N . GLU A 1 24 ? 2.930 -12.342 5.522 1.00 0.00 24 GLU A N 5
ATOM 5447 C CA . GLU A 1 24 ? 4.287 -12.162 6.025 1.00 0.00 24 GLU A CA 5
ATOM 5448 C C . GLU A 1 24 ? 5.229 -11.729 4.905 1.00 0.00 24 GLU A C 5
ATOM 5449 O O . GLU A 1 24 ? 6.151 -10.943 5.124 1.00 0.00 24 GLU A O 5
ATOM 5461 N N . ALA A 1 25 ? 4.992 -12.250 3.705 1.00 0.00 25 ALA A N 5
ATOM 5462 C CA . ALA A 1 25 ? 5.817 -11.917 2.551 1.00 0.00 25 ALA A CA 5
ATOM 5463 C C . ALA A 1 25 ? 5.525 -10.505 2.056 1.00 0.00 25 ALA A C 5
ATOM 5464 O O . ALA A 1 25 ? 6.389 -9.852 1.469 1.00 0.00 25 ALA A O 5
ATOM 5471 N N . ILE A 1 26 ? 4.304 -10.039 2.296 1.00 0.00 26 ILE A N 5
ATOM 5472 C CA . ILE A 1 26 ? 3.899 -8.704 1.874 1.00 0.00 26 ILE A CA 5
ATOM 5473 C C . ILE A 1 26 ? 4.489 -7.636 2.790 1.00 0.00 26 ILE A C 5
ATOM 5474 O O . ILE A 1 26 ? 4.867 -6.555 2.338 1.00 0.00 26 ILE A O 5
ATOM 5490 N N . LYS A 1 27 ? 4.565 -7.947 4.079 1.00 0.00 27 LYS A N 5
ATOM 5491 C CA . LYS A 1 27 ? 5.111 -7.017 5.060 1.00 0.00 27 LYS A CA 5
ATOM 5492 C C . LYS A 1 27 ? 6.633 -6.969 4.976 1.00 0.00 27 LYS A C 5
ATOM 5493 O O . LYS A 1 27 ? 7.235 -5.897 5.043 1.00 0.00 27 LYS A O 5
ATOM 5512 N N . LYS A 1 28 ? 7.250 -8.136 4.826 1.00 0.00 28 LYS A N 5
ATOM 5513 C CA . LYS A 1 28 ? 8.702 -8.227 4.730 1.00 0.00 28 LYS A CA 5
ATOM 5514 C C . LYS A 1 28 ? 9.202 -7.599 3.433 1.00 0.00 28 LYS A C 5
ATOM 5515 O O . LYS A 1 28 ? 10.361 -7.198 3.333 1.00 0.00 28 LYS A O 5
ATOM 5534 N N . ALA A 1 29 ? 8.319 -7.514 2.443 1.00 0.00 29 ALA A N 5
ATOM 5535 C CA . ALA A 1 29 ? 8.670 -6.930 1.154 1.00 0.00 29 ALA A CA 5
ATOM 5536 C C . ALA A 1 29 ? 8.278 -5.458 1.093 1.00 0.00 29 ALA A C 5
ATOM 5537 O O . ALA A 1 29 ? 8.754 -4.714 0.236 1.00 0.00 29 ALA A O 5
ATOM 5544 N N . TYR A 1 30 ? 7.407 -5.044 2.007 1.00 0.00 30 TYR A N 5
ATOM 5545 C CA . TYR A 1 30 ? 6.949 -3.661 2.055 1.00 0.00 30 TYR A CA 5
ATOM 5546 C C . TYR A 1 30 ? 7.792 -2.841 3.026 1.00 0.00 30 TYR A C 5
ATOM 5547 O O . TYR A 1 30 ? 8.323 -1.789 2.669 1.00 0.00 30 TYR A O 5
ATOM 5565 N N . ARG A 1 31 ? 7.912 -3.331 4.256 1.00 0.00 31 ARG A N 5
ATOM 5566 C CA . ARG A 1 31 ? 8.690 -2.644 5.280 1.00 0.00 31 ARG A CA 5
ATOM 5567 C C . ARG A 1 31 ? 10.028 -2.171 4.720 1.00 0.00 31 ARG A C 5
ATOM 5568 O O . ARG A 1 31 ? 10.581 -1.167 5.169 1.00 0.00 31 ARG A O 5
ATOM 5589 N N . LYS A 1 32 ? 10.543 -2.901 3.736 1.00 0.00 32 LYS A N 5
ATOM 5590 C CA . LYS A 1 32 ? 11.816 -2.557 3.113 1.00 0.00 32 LYS A CA 5
ATOM 5591 C C . LYS A 1 32 ? 11.654 -1.374 2.163 1.00 0.00 32 LYS A C 5
ATOM 5592 O O . LYS A 1 32 ? 12.560 -0.552 2.020 1.00 0.00 32 LYS A O 5
ATOM 5611 N N . LEU A 1 33 ? 10.496 -1.294 1.518 1.00 0.00 33 LEU A N 5
ATOM 5612 C CA . LEU A 1 33 ? 10.216 -0.210 0.582 1.00 0.00 33 LEU A CA 5
ATOM 5613 C C . LEU A 1 33 ? 9.781 1.050 1.324 1.00 0.00 33 LEU A C 5
ATOM 5614 O O . LEU A 1 33 ? 10.272 2.144 1.049 1.00 0.00 33 LEU A O 5
ATOM 5630 N N . ALA A 1 34 ? 8.857 0.887 2.266 1.00 0.00 34 ALA A N 5
ATOM 5631 C CA . ALA A 1 34 ? 8.359 2.010 3.049 1.00 0.00 34 ALA A CA 5
ATOM 5632 C C . ALA A 1 34 ? 9.509 2.817 3.644 1.00 0.00 34 ALA A C 5
ATOM 5633 O O . ALA A 1 34 ? 9.403 4.032 3.819 1.00 0.00 34 ALA A O 5
ATOM 5640 N N . LEU A 1 35 ? 10.606 2.136 3.954 1.00 0.00 35 LEU A N 5
ATOM 5641 C CA . LEU A 1 35 ? 11.776 2.789 4.530 1.00 0.00 35 LEU A CA 5
ATOM 5642 C C . LEU A 1 35 ? 12.804 3.116 3.451 1.00 0.00 35 LEU A C 5
ATOM 5643 O O . LEU A 1 35 ? 13.754 3.861 3.688 1.00 0.00 35 LEU A O 5
ATOM 5659 N N . LYS A 1 36 ? 12.606 2.553 2.263 1.00 0.00 36 LYS A N 5
ATOM 5660 C CA . LYS A 1 36 ? 13.513 2.786 1.145 1.00 0.00 36 LYS A CA 5
ATOM 5661 C C . LYS A 1 36 ? 13.114 4.040 0.374 1.00 0.00 36 LYS A C 5
ATOM 5662 O O . LYS A 1 36 ? 13.969 4.758 -0.145 1.00 0.00 36 LYS A O 5
ATOM 5681 N N . TRP A 1 37 ? 11.813 4.297 0.303 1.00 0.00 37 TRP A N 5
ATOM 5682 C CA . TRP A 1 37 ? 11.303 5.466 -0.404 1.00 0.00 37 TRP A CA 5
ATOM 5683 C C . TRP A 1 37 ? 10.744 6.493 0.574 1.00 0.00 37 TRP A C 5
ATOM 5684 O O . TRP A 1 37 ? 9.989 7.386 0.188 1.00 0.00 37 TRP A O 5
ATOM 5705 N N . HIS A 1 38 ? 11.120 6.363 1.842 1.00 0.00 38 HIS A N 5
ATOM 5706 C CA . HIS A 1 38 ? 10.657 7.281 2.876 1.00 0.00 38 HIS A CA 5
ATOM 5707 C C . HIS A 1 38 ? 11.320 8.648 2.725 1.00 0.00 38 HIS A C 5
ATOM 5708 O O . HIS A 1 38 ? 12.511 8.758 2.433 1.00 0.00 38 HIS A O 5
ATOM 5722 N N . PRO A 1 39 ? 10.532 9.714 2.928 1.00 0.00 39 PRO A N 5
ATOM 5723 C CA . PRO A 1 39 ? 11.021 11.091 2.820 1.00 0.00 39 PRO A CA 5
ATOM 5724 C C . PRO A 1 39 ? 11.975 11.459 3.951 1.00 0.00 39 PRO A C 5
ATOM 5725 O O . PRO A 1 39 ? 12.719 12.435 3.856 1.00 0.00 39 PRO A O 5
ATOM 5736 N N . ASP A 1 40 ? 11.948 10.671 5.020 1.00 0.00 40 ASP A N 5
ATOM 5737 C CA . ASP A 1 40 ? 12.812 10.912 6.170 1.00 0.00 40 ASP A CA 5
ATOM 5738 C C . ASP A 1 40 ? 14.146 10.191 6.008 1.00 0.00 40 ASP A C 5
ATOM 5739 O O . ASP A 1 40 ? 15.106 10.468 6.728 1.00 0.00 40 ASP A O 5
ATOM 5748 N N . LYS A 1 41 ? 14.200 9.263 5.059 1.00 0.00 41 LYS A N 5
ATOM 5749 C CA . LYS A 1 41 ? 15.416 8.500 4.801 1.00 0.00 41 LYS A CA 5
ATOM 5750 C C . LYS A 1 41 ? 16.078 8.955 3.504 1.00 0.00 41 LYS A C 5
ATOM 5751 O O . LYS A 1 41 ? 17.292 8.836 3.341 1.00 0.00 41 LYS A O 5
ATOM 5770 N N . ASN A 1 42 ? 15.272 9.476 2.584 1.00 0.00 42 ASN A N 5
ATOM 5771 C CA . ASN A 1 42 ? 15.781 9.949 1.302 1.00 0.00 42 ASN A CA 5
ATOM 5772 C C . ASN A 1 42 ? 15.666 11.467 1.197 1.00 0.00 42 ASN A C 5
ATOM 5773 O O . ASN A 1 42 ? 14.722 12.004 0.617 1.00 0.00 42 ASN A O 5
ATOM 5784 N N . PRO A 1 43 ? 16.649 12.176 1.772 1.00 0.00 43 PRO A N 5
ATOM 5785 C CA . PRO A 1 43 ? 16.681 13.641 1.756 1.00 0.00 43 PRO A CA 5
ATOM 5786 C C . PRO A 1 43 ? 16.958 14.200 0.364 1.00 0.00 43 PRO A C 5
ATOM 5787 O O . PRO A 1 43 ? 16.425 15.242 -0.013 1.00 0.00 43 PRO A O 5
ATOM 5798 N N . GLU A 1 44 ? 17.795 13.499 -0.395 1.00 0.00 44 GLU A N 5
ATOM 5799 C CA . GLU A 1 44 ? 18.142 13.926 -1.745 1.00 0.00 44 GLU A CA 5
ATOM 5800 C C . GLU A 1 44 ? 16.987 13.674 -2.709 1.00 0.00 44 GLU A C 5
ATOM 5801 O O . GLU A 1 44 ? 16.601 14.555 -3.476 1.00 0.00 44 GLU A O 5
ATOM 5813 N N . ASN A 1 45 ? 16.440 12.463 -2.664 1.00 0.00 45 ASN A N 5
ATOM 5814 C CA . ASN A 1 45 ? 15.330 12.093 -3.535 1.00 0.00 45 ASN A CA 5
ATOM 5815 C C . ASN A 1 45 ? 13.999 12.209 -2.798 1.00 0.00 45 ASN A C 5
ATOM 5816 O O . ASN A 1 45 ? 13.036 11.513 -3.118 1.00 0.00 45 ASN A O 5
ATOM 5827 N N . LYS A 1 46 ? 13.952 13.095 -1.808 1.00 0.00 46 LYS A N 5
ATOM 5828 C CA . LYS A 1 46 ? 12.740 13.305 -1.026 1.00 0.00 46 LYS A CA 5
ATOM 5829 C C . LYS A 1 46 ? 11.539 13.540 -1.936 1.00 0.00 46 LYS A C 5
ATOM 5830 O O . LYS A 1 46 ? 10.432 13.085 -1.647 1.00 0.00 46 LYS A O 5
ATOM 5849 N N . GLU A 1 47 ? 11.766 14.250 -3.036 1.00 0.00 47 GLU A N 5
ATOM 5850 C CA . GLU A 1 47 ? 10.701 14.544 -3.988 1.00 0.00 47 GLU A CA 5
ATOM 5851 C C . GLU A 1 47 ? 10.088 13.257 -4.532 1.00 0.00 47 GLU A C 5
ATOM 5852 O O . GLU A 1 47 ? 8.868 13.134 -4.636 1.00 0.00 47 GLU A O 5
ATOM 5864 N N . GLU A 1 48 ? 10.944 12.300 -4.878 1.00 0.00 48 GLU A N 5
ATOM 5865 C CA . GLU A 1 48 ? 10.486 11.023 -5.413 1.00 0.00 48 GLU A CA 5
ATOM 5866 C C . GLU A 1 48 ? 9.959 10.124 -4.299 1.00 0.00 48 GLU A C 5
ATOM 5867 O O . GLU A 1 48 ? 8.844 9.610 -4.377 1.00 0.00 48 GLU A O 5
ATOM 5879 N N . ALA A 1 49 ? 10.771 9.939 -3.263 1.00 0.00 49 ALA A N 5
ATOM 5880 C CA . ALA A 1 49 ? 10.387 9.103 -2.132 1.00 0.00 49 ALA A CA 5
ATOM 5881 C C . ALA A 1 49 ? 9.034 9.528 -1.570 1.00 0.00 49 ALA A C 5
ATOM 5882 O O . ALA A 1 49 ? 8.225 8.689 -1.176 1.00 0.00 49 ALA A O 5
ATOM 5889 N N . GLU A 1 50 ? 8.797 10.836 -1.535 1.00 0.00 50 GLU A N 5
ATOM 5890 C CA . GLU A 1 50 ? 7.543 11.371 -1.019 1.00 0.00 50 GLU A CA 5
ATOM 5891 C C . GLU A 1 50 ? 6.359 10.869 -1.841 1.00 0.00 50 GLU A C 5
ATOM 5892 O O . GLU A 1 50 ? 5.229 10.815 -1.353 1.00 0.00 50 GLU A O 5
ATOM 5904 N N . ARG A 1 51 ? 6.625 10.505 -3.091 1.00 0.00 51 ARG A N 5
ATOM 5905 C CA . ARG A 1 51 ? 5.582 10.010 -3.981 1.00 0.00 51 ARG A CA 5
ATOM 5906 C C . ARG A 1 51 ? 5.538 8.484 -3.971 1.00 0.00 51 ARG A C 5
ATOM 5907 O O . ARG A 1 51 ? 4.465 7.884 -4.034 1.00 0.00 51 ARG A O 5
ATOM 5928 N N . ARG A 1 52 ? 6.711 7.864 -3.892 1.00 0.00 52 ARG A N 5
ATOM 5929 C CA . ARG A 1 52 ? 6.806 6.409 -3.875 1.00 0.00 52 ARG A CA 5
ATOM 5930 C C . ARG A 1 52 ? 6.252 5.843 -2.571 1.00 0.00 52 ARG A C 5
ATOM 5931 O O . ARG A 1 52 ? 5.507 4.863 -2.574 1.00 0.00 52 ARG A O 5
ATOM 5952 N N . PHE A 1 53 ? 6.621 6.467 -1.457 1.00 0.00 53 PHE A N 5
ATOM 5953 C CA . PHE A 1 53 ? 6.163 6.024 -0.145 1.00 0.00 53 PHE A CA 5
ATOM 5954 C C . PHE A 1 53 ? 4.640 6.074 -0.056 1.00 0.00 53 PHE A C 5
ATOM 5955 O O . PHE A 1 53 ? 4.024 5.302 0.679 1.00 0.00 53 PHE A O 5
ATOM 5972 N N . LYS A 1 54 ? 4.039 6.988 -0.810 1.00 0.00 54 LYS A N 5
ATOM 5973 C CA . LYS A 1 54 ? 2.589 7.141 -0.818 1.00 0.00 54 LYS A CA 5
ATOM 5974 C C . LYS A 1 54 ? 1.915 5.898 -1.391 1.00 0.00 54 LYS A C 5
ATOM 5975 O O . LYS A 1 54 ? 0.937 5.400 -0.834 1.00 0.00 54 LYS A O 5
ATOM 5994 N N . GLN A 1 55 ? 2.445 5.403 -2.504 1.00 0.00 55 GLN A N 5
ATOM 5995 C CA . GLN A 1 55 ? 1.893 4.218 -3.151 1.00 0.00 55 GLN A CA 5
ATOM 5996 C C . GLN A 1 55 ? 2.289 2.953 -2.397 1.00 0.00 55 GLN A C 5
ATOM 5997 O O . GLN A 1 55 ? 1.498 2.017 -2.276 1.00 0.00 55 GLN A O 5
ATOM 6011 N N . VAL A 1 56 ? 3.518 2.931 -1.890 1.00 0.00 56 VAL A N 5
ATOM 6012 C CA . VAL A 1 56 ? 4.018 1.781 -1.147 1.00 0.00 56 VAL A CA 5
ATOM 6013 C C . VAL A 1 56 ? 3.188 1.534 0.108 1.00 0.00 56 VAL A C 5
ATOM 6014 O O . VAL A 1 56 ? 2.753 0.412 0.365 1.00 0.00 56 VAL A O 5
ATOM 6027 N N . ALA A 1 57 ? 2.972 2.590 0.885 1.00 0.00 57 ALA A N 5
ATOM 6028 C CA . ALA A 1 57 ? 2.191 2.489 2.112 1.00 0.00 57 ALA A CA 5
ATOM 6029 C C . ALA A 1 57 ? 0.777 1.997 1.823 1.00 0.00 57 ALA A C 5
ATOM 6030 O O . ALA A 1 57 ? 0.284 1.078 2.477 1.00 0.00 57 ALA A O 5
ATOM 6037 N N . GLU A 1 58 ? 0.129 2.617 0.842 1.00 0.00 58 GLU A N 5
ATOM 6038 C CA . GLU A 1 58 ? -1.231 2.242 0.469 1.00 0.00 58 GLU A CA 5
ATOM 6039 C C . GLU A 1 58 ? -1.290 0.785 0.020 1.00 0.00 58 GLU A C 5
ATOM 6040 O O . GLU A 1 58 ? -2.236 0.064 0.337 1.00 0.00 58 GLU A O 5
ATOM 6052 N N . ALA A 1 59 ? -0.272 0.358 -0.720 1.00 0.00 59 ALA A N 5
ATOM 6053 C CA . ALA A 1 59 ? -0.206 -1.013 -1.212 1.00 0.00 59 ALA A CA 5
ATOM 6054 C C . ALA A 1 59 ? -0.205 -2.010 -0.059 1.00 0.00 59 ALA A C 5
ATOM 6055 O O . ALA A 1 59 ? -1.027 -2.925 -0.016 1.00 0.00 59 ALA A O 5
ATOM 6062 N N . TYR A 1 60 ? 0.724 -1.828 0.874 1.00 0.00 60 TYR A N 5
ATOM 6063 C CA . TYR A 1 60 ? 0.834 -2.714 2.026 1.00 0.00 60 TYR A CA 5
ATOM 6064 C C . TYR A 1 60 ? -0.380 -2.574 2.939 1.00 0.00 60 TYR A C 5
ATOM 6065 O O . TYR A 1 60 ? -0.839 -3.550 3.532 1.00 0.00 60 TYR A O 5
ATOM 6083 N N . GLU A 1 61 ? -0.896 -1.353 3.045 1.00 0.00 61 GLU A N 5
ATOM 6084 C CA . GLU A 1 61 ? -2.057 -1.086 3.885 1.00 0.00 61 GLU A CA 5
ATOM 6085 C C . GLU A 1 61 ? -3.279 -1.850 3.384 1.00 0.00 61 GLU A C 5
ATOM 6086 O O . GLU A 1 61 ? -4.086 -2.340 4.175 1.00 0.00 61 GLU A O 5
ATOM 6098 N N . VAL A 1 62 ? -3.409 -1.948 2.065 1.00 0.00 62 VAL A N 5
ATOM 6099 C CA . VAL A 1 62 ? -4.531 -2.653 1.458 1.00 0.00 62 VAL A CA 5
ATOM 6100 C C . VAL A 1 62 ? -4.276 -4.155 1.410 1.00 0.00 62 VAL A C 5
ATOM 6101 O O . VAL A 1 62 ? -5.168 -4.957 1.690 1.00 0.00 62 VAL A O 5
ATOM 6114 N N . LEU A 1 63 ? -3.053 -4.530 1.053 1.00 0.00 63 LEU A N 5
ATOM 6115 C CA . LEU A 1 63 ? -2.678 -5.938 0.969 1.00 0.00 63 LEU A CA 5
ATOM 6116 C C . LEU A 1 63 ? -2.547 -6.550 2.360 1.00 0.00 63 LEU A C 5
ATOM 6117 O O . LEU A 1 63 ? -3.218 -7.531 2.683 1.00 0.00 63 LEU A O 5
ATOM 6133 N N . SER A 1 64 ? -1.680 -5.965 3.179 1.00 0.00 64 SER A N 5
ATOM 6134 C CA . SER A 1 64 ? -1.460 -6.454 4.535 1.00 0.00 64 SER A CA 5
ATOM 6135 C C . SER A 1 64 ? -2.785 -6.642 5.267 1.00 0.00 64 SER A C 5
ATOM 6136 O O . SER A 1 64 ? -2.866 -7.383 6.247 1.00 0.00 64 SER A O 5
ATOM 6144 N N . ASP A 1 65 ? -3.821 -5.966 4.784 1.00 0.00 65 ASP A N 5
ATOM 6145 C CA . ASP A 1 65 ? -5.144 -6.058 5.391 1.00 0.00 65 ASP A CA 5
ATOM 6146 C C . ASP A 1 65 ? -5.934 -7.220 4.798 1.00 0.00 65 ASP A C 5
ATOM 6147 O O . ASP A 1 65 ? -5.737 -7.592 3.641 1.00 0.00 65 ASP A O 5
ATOM 6156 N N . ALA A 1 66 ? -6.828 -7.791 5.598 1.00 0.00 66 ALA A N 5
ATOM 6157 C CA . ALA A 1 66 ? -7.648 -8.911 5.153 1.00 0.00 66 ALA A CA 5
ATOM 6158 C C . ALA A 1 66 ? -8.929 -8.422 4.486 1.00 0.00 66 ALA A C 5
ATOM 6159 O O . ALA A 1 66 ? -9.517 -9.120 3.660 1.00 0.00 66 ALA A O 5
ATOM 6166 N N . LYS A 1 67 ? -9.358 -7.218 4.850 1.00 0.00 67 LYS A N 5
ATOM 6167 C CA . LYS A 1 67 ? -10.570 -6.634 4.287 1.00 0.00 67 LYS A CA 5
ATOM 6168 C C . LYS A 1 67 ? -10.252 -5.825 3.034 1.00 0.00 67 LYS A C 5
ATOM 6169 O O . LYS A 1 67 ? -10.857 -6.027 1.981 1.00 0.00 67 LYS A O 5
ATOM 6188 N N . LYS A 1 68 ? -9.298 -4.907 3.154 1.00 0.00 68 LYS A N 5
ATOM 6189 C CA . LYS A 1 68 ? -8.898 -4.068 2.031 1.00 0.00 68 LYS A CA 5
ATOM 6190 C C . LYS A 1 68 ? -8.345 -4.915 0.889 1.00 0.00 68 LYS A C 5
ATOM 6191 O O . LYS A 1 68 ? -8.688 -4.705 -0.274 1.00 0.00 68 LYS A O 5
ATOM 6210 N N . ARG A 1 69 ? -7.488 -5.873 1.230 1.00 0.00 69 ARG A N 5
ATOM 6211 C CA . ARG A 1 69 ? -6.889 -6.751 0.232 1.00 0.00 69 ARG A CA 5
ATOM 6212 C C . ARG A 1 69 ? -7.964 -7.499 -0.551 1.00 0.00 69 ARG A C 5
ATOM 6213 O O . ARG A 1 69 ? -8.027 -7.412 -1.777 1.00 0.00 69 ARG A O 5
ATOM 6234 N N . ASP A 1 70 ? -8.808 -8.233 0.166 1.00 0.00 70 ASP A N 5
ATOM 6235 C CA . ASP A 1 70 ? -9.881 -8.996 -0.461 1.00 0.00 70 ASP A CA 5
ATOM 6236 C C . ASP A 1 70 ? -10.683 -8.119 -1.417 1.00 0.00 70 ASP A C 5
ATOM 6237 O O . ASP A 1 70 ? -10.946 -8.506 -2.556 1.00 0.00 70 ASP A O 5
ATOM 6246 N N . ILE A 1 71 ? -11.069 -6.938 -0.947 1.00 0.00 71 ILE A N 5
ATOM 6247 C CA . ILE A 1 71 ? -11.842 -6.007 -1.760 1.00 0.00 71 ILE A CA 5
ATOM 6248 C C . ILE A 1 71 ? -11.090 -5.637 -3.035 1.00 0.00 71 ILE A C 5
ATOM 6249 O O . ILE A 1 71 ? -11.676 -5.570 -4.116 1.00 0.00 71 ILE A O 5
ATOM 6265 N N . TYR A 1 72 ? -9.790 -5.401 -2.901 1.00 0.00 72 TYR A N 5
ATOM 6266 C CA . TYR A 1 72 ? -8.958 -5.037 -4.042 1.00 0.00 72 TYR A CA 5
ATOM 6267 C C . TYR A 1 72 ? -8.839 -6.200 -5.022 1.00 0.00 72 TYR A C 5
ATOM 6268 O O . TYR A 1 72 ? -8.978 -6.023 -6.232 1.00 0.00 72 TYR A O 5
ATOM 6286 N N . ASP A 1 73 ? -8.581 -7.390 -4.489 1.00 0.00 73 ASP A N 5
ATOM 6287 C CA . ASP A 1 73 ? -8.445 -8.584 -5.315 1.00 0.00 73 ASP A CA 5
ATOM 6288 C C . ASP A 1 73 ? -9.777 -8.955 -5.958 1.00 0.00 73 ASP A C 5
ATOM 6289 O O . ASP A 1 73 ? -9.814 -9.509 -7.057 1.00 0.00 73 ASP A O 5
ATOM 6298 N N . ARG A 1 74 ? -10.869 -8.646 -5.266 1.00 0.00 74 ARG A N 5
ATOM 6299 C CA . ARG A 1 74 ? -12.203 -8.949 -5.769 1.00 0.00 74 ARG A CA 5
ATOM 6300 C C . ARG A 1 74 ? -12.630 -7.934 -6.825 1.00 0.00 74 ARG A C 5
ATOM 6301 O O . ARG A 1 74 ? -12.848 -8.284 -7.985 1.00 0.00 74 ARG A O 5
ATOM 6322 N N . TYR A 1 75 ? -12.749 -6.676 -6.414 1.00 0.00 75 TYR A N 5
ATOM 6323 C CA . TYR A 1 75 ? -13.152 -5.610 -7.324 1.00 0.00 75 TYR A CA 5
ATOM 6324 C C . TYR A 1 75 ? -11.942 -4.811 -7.798 1.00 0.00 75 TYR A C 5
ATOM 6325 O O . TYR A 1 75 ? -11.703 -4.677 -8.997 1.00 0.00 75 TYR A O 5
ATOM 6343 N N . GLY A 1 76 ? -11.181 -4.281 -6.845 1.00 0.00 76 GLY A N 5
ATOM 6344 C CA . GLY A 1 76 ? -10.005 -3.502 -7.183 1.00 0.00 76 GLY A CA 5
ATOM 6345 C C . GLY A 1 76 ? -10.213 -2.015 -6.970 1.00 0.00 76 GLY A C 5
ATOM 6346 O O . GLY A 1 76 ? -9.775 -1.457 -5.965 1.00 0.00 76 GLY A O 5
ATOM 6350 N N . SER A 1 77 ? -10.883 -1.372 -7.921 1.00 0.00 77 SER A N 5
ATOM 6351 C CA . SER A 1 77 ? -11.144 0.060 -7.836 1.00 0.00 77 SER A CA 5
ATOM 6352 C C . SER A 1 77 ? -12.620 0.359 -8.083 1.00 0.00 77 SER A C 5
ATOM 6353 O O . SER A 1 77 ? -13.106 0.256 -9.208 1.00 0.00 77 SER A O 5
ATOM 6361 N N . GLY A 1 78 ? -13.328 0.732 -7.021 1.00 0.00 78 GLY A N 5
ATOM 6362 C CA . GLY A 1 78 ? -14.741 1.040 -7.142 1.00 0.00 78 GLY A CA 5
ATOM 6363 C C . GLY A 1 78 ? -15.131 2.283 -6.368 1.00 0.00 78 GLY A C 5
ATOM 6364 O O . GLY A 1 78 ? -14.298 3.135 -6.059 1.00 0.00 78 GLY A O 5
ATOM 6368 N N . PRO A 1 79 ? -16.427 2.401 -6.044 1.00 0.00 79 PRO A N 5
ATOM 6369 C CA . PRO A 1 79 ? -16.957 3.546 -5.298 1.00 0.00 79 PRO A CA 5
ATOM 6370 C C . PRO A 1 79 ? -16.491 3.558 -3.846 1.00 0.00 79 PRO A C 5
ATOM 6371 O O . PRO A 1 79 ? -16.860 2.686 -3.059 1.00 0.00 79 PRO A O 5
ATOM 6382 N N . SER A 1 80 ? -15.680 4.552 -3.497 1.00 0.00 80 SER A N 5
ATOM 6383 C CA . SER A 1 80 ? -15.162 4.674 -2.139 1.00 0.00 80 SER A CA 5
ATOM 6384 C C . SER A 1 80 ? -16.228 5.228 -1.199 1.00 0.00 80 SER A C 5
ATOM 6385 O O . SER A 1 80 ? -16.504 4.652 -0.146 1.00 0.00 80 SER A O 5
ATOM 6393 N N . SER A 1 81 ? -16.825 6.350 -1.587 1.00 0.00 81 SER A N 5
ATOM 6394 C CA . SER A 1 81 ? -17.859 6.986 -0.777 1.00 0.00 81 SER A CA 5
ATOM 6395 C C . SER A 1 81 ? -19.219 6.893 -1.463 1.00 0.00 81 SER A C 5
ATOM 6396 O O . SER A 1 81 ? -19.472 7.571 -2.458 1.00 0.00 81 SER A O 5
ATOM 6404 N N . GLY A 1 82 ? -20.091 6.049 -0.921 1.00 0.00 82 GLY A N 5
ATOM 6405 C CA . GLY A 1 82 ? -21.415 5.882 -1.493 1.00 0.00 82 GLY A CA 5
ATOM 6406 C C . GLY A 1 82 ? -22.370 6.982 -1.074 1.00 0.00 82 GLY A C 5
ATOM 6407 O O . GLY A 1 82 ? -23.484 7.074 -1.588 1.00 0.00 82 GLY A O 5
ATOM 6411 N N . GLY A 1 1 ? 15.859 -8.358 -19.704 1.00 0.00 1 GLY A N 6
ATOM 6412 C CA . GLY A 1 1 ? 16.205 -7.770 -18.423 1.00 0.00 1 GLY A CA 6
ATOM 6413 C C . GLY A 1 1 ? 14.997 -7.218 -17.693 1.00 0.00 1 GLY A C 6
ATOM 6414 O O . GLY A 1 1 ? 14.544 -7.794 -16.703 1.00 0.00 1 GLY A O 6
ATOM 6418 N N . SER A 1 2 ? 14.473 -6.098 -18.181 1.00 0.00 2 SER A N 6
ATOM 6419 C CA . SER A 1 2 ? 13.313 -5.465 -17.565 1.00 0.00 2 SER A CA 6
ATOM 6420 C C . SER A 1 2 ? 12.583 -4.576 -18.568 1.00 0.00 2 SER A C 6
ATOM 6421 O O . SER A 1 2 ? 13.167 -4.121 -19.551 1.00 0.00 2 SER A O 6
ATOM 6429 N N . SER A 1 3 ? 11.302 -4.334 -18.311 1.00 0.00 3 SER A N 6
ATOM 6430 C CA . SER A 1 3 ? 10.490 -3.503 -19.191 1.00 0.00 3 SER A CA 6
ATOM 6431 C C . SER A 1 3 ? 9.971 -2.272 -18.453 1.00 0.00 3 SER A C 6
ATOM 6432 O O . SER A 1 3 ? 10.171 -1.141 -18.892 1.00 0.00 3 SER A O 6
ATOM 6440 N N . GLY A 1 4 ? 9.304 -2.504 -17.326 1.00 0.00 4 GLY A N 6
ATOM 6441 C CA . GLY A 1 4 ? 8.767 -1.406 -16.543 1.00 0.00 4 GLY A CA 6
ATOM 6442 C C . GLY A 1 4 ? 7.366 -1.018 -16.973 1.00 0.00 4 GLY A C 6
ATOM 6443 O O . GLY A 1 4 ? 7.190 -0.252 -17.920 1.00 0.00 4 GLY A O 6
ATOM 6447 N N . SER A 1 5 ? 6.367 -1.549 -16.276 1.00 0.00 5 SER A N 6
ATOM 6448 C CA . SER A 1 5 ? 4.974 -1.259 -16.595 1.00 0.00 5 SER A CA 6
ATOM 6449 C C . SER A 1 5 ? 4.503 0.000 -15.873 1.00 0.00 5 SER A C 6
ATOM 6450 O O . SER A 1 5 ? 4.185 -0.035 -14.684 1.00 0.00 5 SER A O 6
ATOM 6458 N N . SER A 1 6 ? 4.460 1.111 -16.601 1.00 0.00 6 SER A N 6
ATOM 6459 C CA . SER A 1 6 ? 4.032 2.383 -16.031 1.00 0.00 6 SER A CA 6
ATOM 6460 C C . SER A 1 6 ? 2.608 2.720 -16.463 1.00 0.00 6 SER A C 6
ATOM 6461 O O . SER A 1 6 ? 2.209 2.446 -17.594 1.00 0.00 6 SER A O 6
ATOM 6469 N N . GLY A 1 7 ? 1.845 3.317 -15.552 1.00 0.00 7 GLY A N 6
ATOM 6470 C CA . GLY A 1 7 ? 0.474 3.682 -15.856 1.00 0.00 7 GLY A CA 6
ATOM 6471 C C . GLY A 1 7 ? -0.473 3.387 -14.710 1.00 0.00 7 GLY A C 6
ATOM 6472 O O . GLY A 1 7 ? -1.332 4.204 -14.380 1.00 0.00 7 GLY A O 6
ATOM 6476 N N . MET A 1 8 ? -0.316 2.216 -14.101 1.00 0.00 8 MET A N 6
ATOM 6477 C CA . MET A 1 8 ? -1.165 1.816 -12.985 1.00 0.00 8 MET A CA 6
ATOM 6478 C C . MET A 1 8 ? -0.335 1.591 -11.725 1.00 0.00 8 MET A C 6
ATOM 6479 O O . MET A 1 8 ? 0.888 1.729 -11.742 1.00 0.00 8 MET A O 6
ATOM 6493 N N . VAL A 1 9 ? -1.008 1.243 -10.632 1.00 0.00 9 VAL A N 6
ATOM 6494 C CA . VAL A 1 9 ? -0.333 0.998 -9.364 1.00 0.00 9 VAL A CA 6
ATOM 6495 C C . VAL A 1 9 ? -0.824 -0.294 -8.721 1.00 0.00 9 VAL A C 6
ATOM 6496 O O . VAL A 1 9 ? -1.786 -0.292 -7.953 1.00 0.00 9 VAL A O 6
ATOM 6509 N N . ASP A 1 10 ? -0.155 -1.397 -9.039 1.00 0.00 10 ASP A N 6
ATOM 6510 C CA . ASP A 1 10 ? -0.522 -2.698 -8.492 1.00 0.00 10 ASP A CA 6
ATOM 6511 C C . ASP A 1 10 ? 0.208 -2.960 -7.178 1.00 0.00 10 ASP A C 6
ATOM 6512 O O . ASP A 1 10 ? 1.388 -3.311 -7.170 1.00 0.00 10 ASP A O 6
ATOM 6521 N N . TYR A 1 11 ? -0.502 -2.785 -6.068 1.00 0.00 11 TYR A N 6
ATOM 6522 C CA . TYR A 1 11 ? 0.079 -2.999 -4.748 1.00 0.00 11 TYR A CA 6
ATOM 6523 C C . TYR A 1 11 ? 1.094 -4.138 -4.777 1.00 0.00 11 TYR A C 6
ATOM 6524 O O . TYR A 1 11 ? 2.289 -3.925 -4.569 1.00 0.00 11 TYR A O 6
ATOM 6542 N N . TYR A 1 12 ? 0.609 -5.347 -5.038 1.00 0.00 12 TYR A N 6
ATOM 6543 C CA . TYR A 1 12 ? 1.472 -6.521 -5.093 1.00 0.00 12 TYR A CA 6
ATOM 6544 C C . TYR A 1 12 ? 2.775 -6.205 -5.820 1.00 0.00 12 TYR A C 6
ATOM 6545 O O . TYR A 1 12 ? 3.857 -6.577 -5.367 1.00 0.00 12 TYR A O 6
ATOM 6563 N N . GLU A 1 13 ? 2.662 -5.516 -6.952 1.00 0.00 13 GLU A N 6
ATOM 6564 C CA . GLU A 1 13 ? 3.831 -5.150 -7.743 1.00 0.00 13 GLU A CA 6
ATOM 6565 C C . GLU A 1 13 ? 4.559 -3.962 -7.120 1.00 0.00 13 GLU A C 6
ATOM 6566 O O . GLU A 1 13 ? 5.751 -3.758 -7.353 1.00 0.00 13 GLU A O 6
ATOM 6578 N N . VAL A 1 14 ? 3.834 -3.181 -6.327 1.00 0.00 14 VAL A N 6
ATOM 6579 C CA . VAL A 1 14 ? 4.409 -2.013 -5.670 1.00 0.00 14 VAL A CA 6
ATOM 6580 C C . VAL A 1 14 ? 5.211 -2.415 -4.438 1.00 0.00 14 VAL A C 6
ATOM 6581 O O . VAL A 1 14 ? 6.173 -1.743 -4.063 1.00 0.00 14 VAL A O 6
ATOM 6594 N N . LEU A 1 15 ? 4.811 -3.516 -3.812 1.00 0.00 15 LEU A N 6
ATOM 6595 C CA . LEU A 1 15 ? 5.493 -4.010 -2.621 1.00 0.00 15 LEU A CA 6
ATOM 6596 C C . LEU A 1 15 ? 6.505 -5.094 -2.982 1.00 0.00 15 LEU A C 6
ATOM 6597 O O . LEU A 1 15 ? 7.043 -5.771 -2.107 1.00 0.00 15 LEU A O 6
ATOM 6613 N N . ASP A 1 16 ? 6.759 -5.250 -4.277 1.00 0.00 16 ASP A N 6
ATOM 6614 C CA . ASP A 1 16 ? 7.708 -6.248 -4.755 1.00 0.00 16 ASP A CA 6
ATOM 6615 C C . ASP A 1 16 ? 7.305 -7.646 -4.293 1.00 0.00 16 ASP A C 6
ATOM 6616 O O . ASP A 1 16 ? 8.134 -8.411 -3.800 1.00 0.00 16 ASP A O 6
ATOM 6625 N N . VAL A 1 17 ? 6.027 -7.972 -4.457 1.00 0.00 17 VAL A N 6
ATOM 6626 C CA . VAL A 1 17 ? 5.514 -9.277 -4.058 1.00 0.00 17 VAL A CA 6
ATOM 6627 C C . VAL A 1 17 ? 4.497 -9.800 -5.067 1.00 0.00 17 VAL A C 6
ATOM 6628 O O . VAL A 1 17 ? 3.813 -9.036 -5.749 1.00 0.00 17 VAL A O 6
ATOM 6641 N N . PRO A 1 18 ? 4.394 -11.133 -5.165 1.00 0.00 18 PRO A N 6
ATOM 6642 C CA . PRO A 1 18 ? 3.462 -11.789 -6.088 1.00 0.00 18 PRO A CA 6
ATOM 6643 C C . PRO A 1 18 ? 2.008 -11.609 -5.668 1.00 0.00 18 PRO A C 6
ATOM 6644 O O . PRO A 1 18 ? 1.722 -11.238 -4.529 1.00 0.00 18 PRO A O 6
ATOM 6655 N N . ARG A 1 19 ? 1.092 -11.874 -6.594 1.00 0.00 19 ARG A N 6
ATOM 6656 C CA . ARG A 1 19 ? -0.333 -11.740 -6.320 1.00 0.00 19 ARG A CA 6
ATOM 6657 C C . ARG A 1 19 ? -0.759 -12.673 -5.190 1.00 0.00 19 ARG A C 6
ATOM 6658 O O . ARG A 1 19 ? -1.684 -12.369 -4.437 1.00 0.00 19 ARG A O 6
ATOM 6679 N N . GLN A 1 20 ? -0.079 -13.809 -5.080 1.00 0.00 20 GLN A N 6
ATOM 6680 C CA . GLN A 1 20 ? -0.388 -14.787 -4.043 1.00 0.00 20 GLN A CA 6
ATOM 6681 C C . GLN A 1 20 ? 0.495 -14.579 -2.817 1.00 0.00 20 GLN A C 6
ATOM 6682 O O . GLN A 1 20 ? 0.422 -15.337 -1.851 1.00 0.00 20 GLN A O 6
ATOM 6696 N N . ALA A 1 21 ? 1.331 -13.546 -2.865 1.00 0.00 21 ALA A N 6
ATOM 6697 C CA . ALA A 1 21 ? 2.228 -13.238 -1.758 1.00 0.00 21 ALA A CA 6
ATOM 6698 C C . ALA A 1 21 ? 1.502 -13.331 -0.421 1.00 0.00 21 ALA A C 6
ATOM 6699 O O . ALA A 1 21 ? 0.433 -12.747 -0.242 1.00 0.00 21 ALA A O 6
ATOM 6706 N N . SER A 1 22 ? 2.088 -14.070 0.516 1.00 0.00 22 SER A N 6
ATOM 6707 C CA . SER A 1 22 ? 1.494 -14.244 1.836 1.00 0.00 22 SER A CA 6
ATOM 6708 C C . SER A 1 22 ? 1.713 -13.004 2.697 1.00 0.00 22 SER A C 6
ATOM 6709 O O . SER A 1 22 ? 2.723 -12.313 2.566 1.00 0.00 22 SER A O 6
ATOM 6717 N N . SER A 1 23 ? 0.758 -12.727 3.579 1.00 0.00 23 SER A N 6
ATOM 6718 C CA . SER A 1 23 ? 0.842 -11.569 4.460 1.00 0.00 23 SER A CA 6
ATOM 6719 C C . SER A 1 23 ? 2.289 -11.297 4.863 1.00 0.00 23 SER A C 6
ATOM 6720 O O . SER A 1 23 ? 2.845 -10.247 4.545 1.00 0.00 23 SER A O 6
ATOM 6728 N N . GLU A 1 24 ? 2.890 -12.252 5.565 1.00 0.00 24 GLU A N 6
ATOM 6729 C CA . GLU A 1 24 ? 4.271 -12.116 6.012 1.00 0.00 24 GLU A CA 6
ATOM 6730 C C . GLU A 1 24 ? 5.175 -11.680 4.862 1.00 0.00 24 GLU A C 6
ATOM 6731 O O . GLU A 1 24 ? 6.063 -10.847 5.038 1.00 0.00 24 GLU A O 6
ATOM 6743 N N . ALA A 1 25 ? 4.942 -12.251 3.685 1.00 0.00 25 ALA A N 6
ATOM 6744 C CA . ALA A 1 25 ? 5.733 -11.921 2.506 1.00 0.00 25 ALA A CA 6
ATOM 6745 C C . ALA A 1 25 ? 5.423 -10.511 2.014 1.00 0.00 25 ALA A C 6
ATOM 6746 O O . ALA A 1 25 ? 6.236 -9.890 1.329 1.00 0.00 25 ALA A O 6
ATOM 6753 N N . ILE A 1 26 ? 4.243 -10.012 2.367 1.00 0.00 26 ILE A N 6
ATOM 6754 C CA . ILE A 1 26 ? 3.828 -8.675 1.961 1.00 0.00 26 ILE A CA 6
ATOM 6755 C C . ILE A 1 26 ? 4.414 -7.613 2.885 1.00 0.00 26 ILE A C 6
ATOM 6756 O O . ILE A 1 26 ? 4.800 -6.532 2.441 1.00 0.00 26 ILE A O 6
ATOM 6772 N N . LYS A 1 27 ? 4.479 -7.929 4.174 1.00 0.00 27 LYS A N 6
ATOM 6773 C CA . LYS A 1 27 ? 5.021 -7.004 5.163 1.00 0.00 27 LYS A CA 6
ATOM 6774 C C . LYS A 1 27 ? 6.545 -6.978 5.105 1.00 0.00 27 LYS A C 6
ATOM 6775 O O . LYS A 1 27 ? 7.163 -5.918 5.207 1.00 0.00 27 LYS A O 6
ATOM 6794 N N . LYS A 1 28 ? 7.147 -8.151 4.939 1.00 0.00 28 LYS A N 6
ATOM 6795 C CA . LYS A 1 28 ? 8.598 -8.263 4.864 1.00 0.00 28 LYS A CA 6
ATOM 6796 C C . LYS A 1 28 ? 9.126 -7.649 3.572 1.00 0.00 28 LYS A C 6
ATOM 6797 O O . LYS A 1 28 ? 10.290 -7.259 3.489 1.00 0.00 28 LYS A O 6
ATOM 6816 N N . ALA A 1 29 ? 8.261 -7.564 2.566 1.00 0.00 29 ALA A N 6
ATOM 6817 C CA . ALA A 1 29 ? 8.640 -6.994 1.279 1.00 0.00 29 ALA A CA 6
ATOM 6818 C C . ALA A 1 29 ? 8.267 -5.517 1.202 1.00 0.00 29 ALA A C 6
ATOM 6819 O O . ALA A 1 29 ? 8.783 -4.779 0.363 1.00 0.00 29 ALA A O 6
ATOM 6826 N N . TYR A 1 30 ? 7.367 -5.093 2.082 1.00 0.00 30 TYR A N 6
ATOM 6827 C CA . TYR A 1 30 ? 6.922 -3.704 2.112 1.00 0.00 30 TYR A CA 6
ATOM 6828 C C . TYR A 1 30 ? 7.775 -2.879 3.071 1.00 0.00 30 TYR A C 6
ATOM 6829 O O . TYR A 1 30 ? 8.349 -1.860 2.689 1.00 0.00 30 TYR A O 6
ATOM 6847 N N . ARG A 1 31 ? 7.852 -3.329 4.319 1.00 0.00 31 ARG A N 6
ATOM 6848 C CA . ARG A 1 31 ? 8.634 -2.633 5.335 1.00 0.00 31 ARG A CA 6
ATOM 6849 C C . ARG A 1 31 ? 9.969 -2.163 4.765 1.00 0.00 31 ARG A C 6
ATOM 6850 O O . ARG A 1 31 ? 10.512 -1.143 5.189 1.00 0.00 31 ARG A O 6
ATOM 6871 N N . LYS A 1 32 ? 10.493 -2.913 3.802 1.00 0.00 32 LYS A N 6
ATOM 6872 C CA . LYS A 1 32 ? 11.764 -2.574 3.173 1.00 0.00 32 LYS A CA 6
ATOM 6873 C C . LYS A 1 32 ? 11.602 -1.392 2.221 1.00 0.00 32 LYS A C 6
ATOM 6874 O O . LYS A 1 32 ? 12.483 -0.538 2.120 1.00 0.00 32 LYS A O 6
ATOM 6893 N N . LEU A 1 33 ? 10.470 -1.349 1.527 1.00 0.00 33 LEU A N 6
ATOM 6894 C CA . LEU A 1 33 ? 10.192 -0.271 0.585 1.00 0.00 33 LEU A CA 6
ATOM 6895 C C . LEU A 1 33 ? 9.741 0.990 1.317 1.00 0.00 33 LEU A C 6
ATOM 6896 O O . LEU A 1 33 ? 10.208 2.090 1.024 1.00 0.00 33 LEU A O 6
ATOM 6912 N N . ALA A 1 34 ? 8.832 0.820 2.272 1.00 0.00 34 ALA A N 6
ATOM 6913 C CA . ALA A 1 34 ? 8.322 1.943 3.049 1.00 0.00 34 ALA A CA 6
ATOM 6914 C C . ALA A 1 34 ? 9.463 2.766 3.638 1.00 0.00 34 ALA A C 6
ATOM 6915 O O . ALA A 1 34 ? 9.342 3.979 3.811 1.00 0.00 34 ALA A O 6
ATOM 6922 N N . LEU A 1 35 ? 10.570 2.099 3.945 1.00 0.00 35 LEU A N 6
ATOM 6923 C CA . LEU A 1 35 ? 11.733 2.769 4.516 1.00 0.00 35 LEU A CA 6
ATOM 6924 C C . LEU A 1 35 ? 12.754 3.106 3.434 1.00 0.00 35 LEU A C 6
ATOM 6925 O O . LEU A 1 35 ? 13.662 3.909 3.649 1.00 0.00 35 LEU A O 6
ATOM 6941 N N . LYS A 1 36 ? 12.597 2.488 2.268 1.00 0.00 36 LYS A N 6
ATOM 6942 C CA . LYS A 1 36 ? 13.502 2.724 1.149 1.00 0.00 36 LYS A CA 6
ATOM 6943 C C . LYS A 1 36 ? 13.113 3.989 0.392 1.00 0.00 36 LYS A C 6
ATOM 6944 O O . LYS A 1 36 ? 13.974 4.725 -0.090 1.00 0.00 36 LYS A O 6
ATOM 6963 N N . TRP A 1 37 ? 11.812 4.236 0.291 1.00 0.00 37 TRP A N 6
ATOM 6964 C CA . TRP A 1 37 ? 11.309 5.414 -0.407 1.00 0.00 37 TRP A CA 6
ATOM 6965 C C . TRP A 1 37 ? 10.816 6.464 0.583 1.00 0.00 37 TRP A C 6
ATOM 6966 O O . TRP A 1 37 ? 10.122 7.409 0.206 1.00 0.00 37 TRP A O 6
ATOM 6987 N N . HIS A 1 38 ? 11.177 6.292 1.851 1.00 0.00 38 HIS A N 6
ATOM 6988 C CA . HIS A 1 38 ? 10.771 7.227 2.894 1.00 0.00 38 HIS A CA 6
ATOM 6989 C C . HIS A 1 38 ? 11.423 8.590 2.687 1.00 0.00 38 HIS A C 6
ATOM 6990 O O . HIS A 1 38 ? 12.595 8.696 2.324 1.00 0.00 38 HIS A O 6
ATOM 7004 N N . PRO A 1 39 ? 10.648 9.659 2.922 1.00 0.00 39 PRO A N 6
ATOM 7005 C CA . PRO A 1 39 ? 11.129 11.035 2.767 1.00 0.00 39 PRO A CA 6
ATOM 7006 C C . PRO A 1 39 ? 12.148 11.417 3.835 1.00 0.00 39 PRO A C 6
ATOM 7007 O O . PRO A 1 39 ? 12.901 12.377 3.673 1.00 0.00 39 PRO A O 6
ATOM 7018 N N . ASP A 1 40 ? 12.166 10.659 4.926 1.00 0.00 40 ASP A N 6
ATOM 7019 C CA . ASP A 1 40 ? 13.094 10.918 6.021 1.00 0.00 40 ASP A CA 6
ATOM 7020 C C . ASP A 1 40 ? 14.415 10.189 5.797 1.00 0.00 40 ASP A C 6
ATOM 7021 O O . ASP A 1 40 ? 15.428 10.511 6.418 1.00 0.00 40 ASP A O 6
ATOM 7030 N N . LYS A 1 41 ? 14.398 9.204 4.905 1.00 0.00 41 LYS A N 6
ATOM 7031 C CA . LYS A 1 41 ? 15.594 8.428 4.598 1.00 0.00 41 LYS A CA 6
ATOM 7032 C C . LYS A 1 41 ? 16.196 8.862 3.265 1.00 0.00 41 LYS A C 6
ATOM 7033 O O . LYS A 1 41 ? 17.388 8.677 3.023 1.00 0.00 41 LYS A O 6
ATOM 7052 N N . ASN A 1 42 ? 15.365 9.443 2.406 1.00 0.00 42 ASN A N 6
ATOM 7053 C CA . ASN A 1 42 ? 15.817 9.905 1.099 1.00 0.00 42 ASN A CA 6
ATOM 7054 C C . ASN A 1 42 ? 15.688 11.421 0.983 1.00 0.00 42 ASN A C 6
ATOM 7055 O O . ASN A 1 42 ? 14.717 11.947 0.439 1.00 0.00 42 ASN A O 6
ATOM 7066 N N . PRO A 1 43 ? 16.691 12.141 1.506 1.00 0.00 43 PRO A N 6
ATOM 7067 C CA . PRO A 1 43 ? 16.714 13.607 1.473 1.00 0.00 43 PRO A CA 6
ATOM 7068 C C . PRO A 1 43 ? 16.927 14.151 0.065 1.00 0.00 43 PRO A C 6
ATOM 7069 O O . PRO A 1 43 ? 16.183 15.018 -0.394 1.00 0.00 43 PRO A O 6
ATOM 7080 N N . GLU A 1 44 ? 17.947 13.637 -0.616 1.00 0.00 44 GLU A N 6
ATOM 7081 C CA . GLU A 1 44 ? 18.257 14.074 -1.972 1.00 0.00 44 GLU A CA 6
ATOM 7082 C C . GLU A 1 44 ? 17.100 13.768 -2.919 1.00 0.00 44 GLU A C 6
ATOM 7083 O O . GLU A 1 44 ? 16.799 14.549 -3.821 1.00 0.00 44 GLU A O 6
ATOM 7095 N N . ASN A 1 45 ? 16.457 12.624 -2.708 1.00 0.00 45 ASN A N 6
ATOM 7096 C CA . ASN A 1 45 ? 15.334 12.213 -3.543 1.00 0.00 45 ASN A CA 6
ATOM 7097 C C . ASN A 1 45 ? 14.017 12.332 -2.782 1.00 0.00 45 ASN A C 6
ATOM 7098 O O . ASN A 1 45 ? 13.039 11.656 -3.101 1.00 0.00 45 ASN A O 6
ATOM 7109 N N . LYS A 1 46 ? 13.999 13.198 -1.774 1.00 0.00 46 LYS A N 6
ATOM 7110 C CA . LYS A 1 46 ? 12.803 13.409 -0.967 1.00 0.00 46 LYS A CA 6
ATOM 7111 C C . LYS A 1 46 ? 11.579 13.615 -1.853 1.00 0.00 46 LYS A C 6
ATOM 7112 O O . LYS A 1 46 ? 10.495 13.113 -1.556 1.00 0.00 46 LYS A O 6
ATOM 7131 N N . GLU A 1 47 ? 11.759 14.356 -2.942 1.00 0.00 47 GLU A N 6
ATOM 7132 C CA . GLU A 1 47 ? 10.668 14.627 -3.871 1.00 0.00 47 GLU A CA 6
ATOM 7133 C C . GLU A 1 47 ? 10.061 13.327 -4.391 1.00 0.00 47 GLU A C 6
ATOM 7134 O O . GLU A 1 47 ? 8.842 13.155 -4.388 1.00 0.00 47 GLU A O 6
ATOM 7146 N N . GLU A 1 48 ? 10.920 12.415 -4.836 1.00 0.00 48 GLU A N 6
ATOM 7147 C CA . GLU A 1 48 ? 10.468 11.132 -5.360 1.00 0.00 48 GLU A CA 6
ATOM 7148 C C . GLU A 1 48 ? 9.967 10.231 -4.235 1.00 0.00 48 GLU A C 6
ATOM 7149 O O . GLU A 1 48 ? 8.846 9.726 -4.282 1.00 0.00 48 GLU A O 6
ATOM 7161 N N . ALA A 1 49 ? 10.807 10.034 -3.224 1.00 0.00 49 ALA A N 6
ATOM 7162 C CA . ALA A 1 49 ? 10.450 9.195 -2.086 1.00 0.00 49 ALA A CA 6
ATOM 7163 C C . ALA A 1 49 ? 9.103 9.609 -1.501 1.00 0.00 49 ALA A C 6
ATOM 7164 O O . ALA A 1 49 ? 8.295 8.762 -1.123 1.00 0.00 49 ALA A O 6
ATOM 7171 N N . GLU A 1 50 ? 8.871 10.916 -1.429 1.00 0.00 50 GLU A N 6
ATOM 7172 C CA . GLU A 1 50 ? 7.622 11.440 -0.888 1.00 0.00 50 GLU A CA 6
ATOM 7173 C C . GLU A 1 50 ? 6.426 10.930 -1.687 1.00 0.00 50 GLU A C 6
ATOM 7174 O O . GLU A 1 50 ? 5.306 10.874 -1.180 1.00 0.00 50 GLU A O 6
ATOM 7186 N N . ARG A 1 51 ? 6.673 10.561 -2.939 1.00 0.00 51 ARG A N 6
ATOM 7187 C CA . ARG A 1 51 ? 5.618 10.057 -3.810 1.00 0.00 51 ARG A CA 6
ATOM 7188 C C . ARG A 1 51 ? 5.579 8.532 -3.792 1.00 0.00 51 ARG A C 6
ATOM 7189 O O . ARG A 1 51 ? 4.507 7.929 -3.753 1.00 0.00 51 ARG A O 6
ATOM 7210 N N . ARG A 1 52 ? 6.756 7.916 -3.823 1.00 0.00 52 ARG A N 6
ATOM 7211 C CA . ARG A 1 52 ? 6.857 6.461 -3.812 1.00 0.00 52 ARG A CA 6
ATOM 7212 C C . ARG A 1 52 ? 6.286 5.886 -2.519 1.00 0.00 52 ARG A C 6
ATOM 7213 O O . ARG A 1 52 ? 5.562 4.890 -2.537 1.00 0.00 52 ARG A O 6
ATOM 7234 N N . PHE A 1 53 ? 6.618 6.519 -1.399 1.00 0.00 53 PHE A N 6
ATOM 7235 C CA . PHE A 1 53 ? 6.140 6.070 -0.096 1.00 0.00 53 PHE A CA 6
ATOM 7236 C C . PHE A 1 53 ? 4.615 6.094 -0.039 1.00 0.00 53 PHE A C 6
ATOM 7237 O O . PHE A 1 53 ? 3.996 5.290 0.658 1.00 0.00 53 PHE A O 6
ATOM 7254 N N . LYS A 1 54 ? 4.016 7.023 -0.775 1.00 0.00 54 LYS A N 6
ATOM 7255 C CA . LYS A 1 54 ? 2.565 7.154 -0.810 1.00 0.00 54 LYS A CA 6
ATOM 7256 C C . LYS A 1 54 ? 1.920 5.906 -1.404 1.00 0.00 54 LYS A C 6
ATOM 7257 O O . LYS A 1 54 ? 0.962 5.368 -0.850 1.00 0.00 54 LYS A O 6
ATOM 7276 N N . GLN A 1 55 ? 2.452 5.451 -2.534 1.00 0.00 55 GLN A N 6
ATOM 7277 C CA . GLN A 1 55 ? 1.928 4.265 -3.201 1.00 0.00 55 GLN A CA 6
ATOM 7278 C C . GLN A 1 55 ? 2.319 2.998 -2.447 1.00 0.00 55 GLN A C 6
ATOM 7279 O O . GLN A 1 55 ? 1.533 2.055 -2.348 1.00 0.00 55 GLN A O 6
ATOM 7293 N N . VAL A 1 56 ? 3.538 2.983 -1.918 1.00 0.00 56 VAL A N 6
ATOM 7294 C CA . VAL A 1 56 ? 4.033 1.832 -1.172 1.00 0.00 56 VAL A CA 6
ATOM 7295 C C . VAL A 1 56 ? 3.218 1.608 0.098 1.00 0.00 56 VAL A C 6
ATOM 7296 O O . VAL A 1 56 ? 2.782 0.493 0.378 1.00 0.00 56 VAL A O 6
ATOM 7309 N N . ALA A 1 57 ? 3.018 2.677 0.861 1.00 0.00 57 ALA A N 6
ATOM 7310 C CA . ALA A 1 57 ? 2.253 2.599 2.100 1.00 0.00 57 ALA A CA 6
ATOM 7311 C C . ALA A 1 57 ? 0.834 2.104 1.839 1.00 0.00 57 ALA A C 6
ATOM 7312 O O . ALA A 1 57 ? 0.347 1.203 2.521 1.00 0.00 57 ALA A O 6
ATOM 7319 N N . GLU A 1 58 ? 0.177 2.700 0.849 1.00 0.00 58 GLU A N 6
ATOM 7320 C CA . GLU A 1 58 ? -1.186 2.320 0.500 1.00 0.00 58 GLU A CA 6
ATOM 7321 C C . GLU A 1 58 ? -1.248 0.862 0.055 1.00 0.00 58 GLU A C 6
ATOM 7322 O O . GLU A 1 58 ? -2.196 0.144 0.372 1.00 0.00 58 GLU A O 6
ATOM 7334 N N . ALA A 1 59 ? -0.229 0.431 -0.682 1.00 0.00 59 ALA A N 6
ATOM 7335 C CA . ALA A 1 59 ? -0.166 -0.941 -1.170 1.00 0.00 59 ALA A CA 6
ATOM 7336 C C . ALA A 1 59 ? -0.195 -1.937 -0.015 1.00 0.00 59 ALA A C 6
ATOM 7337 O O . ALA A 1 59 ? -1.032 -2.839 0.018 1.00 0.00 59 ALA A O 6
ATOM 7344 N N . TYR A 1 60 ? 0.723 -1.766 0.930 1.00 0.00 60 TYR A N 6
ATOM 7345 C CA . TYR A 1 60 ? 0.803 -2.652 2.085 1.00 0.00 60 TYR A CA 6
ATOM 7346 C C . TYR A 1 60 ? -0.411 -2.476 2.992 1.00 0.00 60 TYR A C 6
ATOM 7347 O O . TYR A 1 60 ? -0.882 -3.432 3.608 1.00 0.00 60 TYR A O 6
ATOM 7365 N N . GLU A 1 61 ? -0.911 -1.247 3.068 1.00 0.00 61 GLU A N 6
ATOM 7366 C CA . GLU A 1 61 ? -2.070 -0.945 3.900 1.00 0.00 61 GLU A CA 6
ATOM 7367 C C . GLU A 1 61 ? -3.311 -1.674 3.390 1.00 0.00 61 GLU A C 6
ATOM 7368 O O . GLU A 1 61 ? -4.215 -1.996 4.160 1.00 0.00 61 GLU A O 6
ATOM 7380 N N . VAL A 1 62 ? -3.346 -1.929 2.086 1.00 0.00 62 VAL A N 6
ATOM 7381 C CA . VAL A 1 62 ? -4.473 -2.619 1.472 1.00 0.00 62 VAL A CA 6
ATOM 7382 C C . VAL A 1 62 ? -4.227 -4.122 1.405 1.00 0.00 62 VAL A C 6
ATOM 7383 O O . VAL A 1 62 ? -5.134 -4.922 1.639 1.00 0.00 62 VAL A O 6
ATOM 7396 N N . LEU A 1 63 ? -2.995 -4.500 1.083 1.00 0.00 63 LEU A N 6
ATOM 7397 C CA . LEU A 1 63 ? -2.628 -5.909 0.986 1.00 0.00 63 LEU A CA 6
ATOM 7398 C C . LEU A 1 63 ? -2.502 -6.536 2.370 1.00 0.00 63 LEU A C 6
ATOM 7399 O O . LEU A 1 63 ? -3.094 -7.580 2.646 1.00 0.00 63 LEU A O 6
ATOM 7415 N N . SER A 1 64 ? -1.729 -5.892 3.238 1.00 0.00 64 SER A N 6
ATOM 7416 C CA . SER A 1 64 ? -1.524 -6.388 4.594 1.00 0.00 64 SER A CA 6
ATOM 7417 C C . SER A 1 64 ? -2.859 -6.604 5.301 1.00 0.00 64 SER A C 6
ATOM 7418 O O . SER A 1 64 ? -2.934 -7.309 6.307 1.00 0.00 64 SER A O 6
ATOM 7426 N N . ASP A 1 65 ? -3.910 -5.992 4.766 1.00 0.00 65 ASP A N 6
ATOM 7427 C CA . ASP A 1 65 ? -5.243 -6.117 5.344 1.00 0.00 65 ASP A CA 6
ATOM 7428 C C . ASP A 1 65 ? -5.980 -7.317 4.756 1.00 0.00 65 ASP A C 6
ATOM 7429 O O . ASP A 1 65 ? -5.790 -7.663 3.590 1.00 0.00 65 ASP A O 6
ATOM 7438 N N . ALA A 1 66 ? -6.819 -7.947 5.571 1.00 0.00 66 ALA A N 6
ATOM 7439 C CA . ALA A 1 66 ? -7.584 -9.107 5.131 1.00 0.00 66 ALA A CA 6
ATOM 7440 C C . ALA A 1 66 ? -8.880 -8.683 4.448 1.00 0.00 66 ALA A C 6
ATOM 7441 O O . ALA A 1 66 ? -9.455 -9.436 3.662 1.00 0.00 66 ALA A O 6
ATOM 7448 N N . LYS A 1 67 ? -9.336 -7.473 4.753 1.00 0.00 67 LYS A N 6
ATOM 7449 C CA . LYS A 1 67 ? -10.564 -6.947 4.169 1.00 0.00 67 LYS A CA 6
ATOM 7450 C C . LYS A 1 67 ? -10.265 -6.140 2.910 1.00 0.00 67 LYS A C 6
ATOM 7451 O O . LYS A 1 67 ? -10.852 -6.378 1.854 1.00 0.00 67 LYS A O 6
ATOM 7470 N N . LYS A 1 68 ? -9.348 -5.185 3.028 1.00 0.00 68 LYS A N 6
ATOM 7471 C CA . LYS A 1 68 ? -8.969 -4.345 1.898 1.00 0.00 68 LYS A CA 6
ATOM 7472 C C . LYS A 1 68 ? -8.354 -5.180 0.780 1.00 0.00 68 LYS A C 6
ATOM 7473 O O . LYS A 1 68 ? -8.673 -4.994 -0.394 1.00 0.00 68 LYS A O 6
ATOM 7492 N N . ARG A 1 69 ? -7.471 -6.101 1.153 1.00 0.00 69 ARG A N 6
ATOM 7493 C CA . ARG A 1 69 ? -6.812 -6.965 0.182 1.00 0.00 69 ARG A CA 6
ATOM 7494 C C . ARG A 1 69 ? -7.835 -7.788 -0.596 1.00 0.00 69 ARG A C 6
ATOM 7495 O O . ARG A 1 69 ? -7.888 -7.730 -1.825 1.00 0.00 69 ARG A O 6
ATOM 7516 N N . ASP A 1 70 ? -8.643 -8.554 0.127 1.00 0.00 70 ASP A N 6
ATOM 7517 C CA . ASP A 1 70 ? -9.665 -9.389 -0.495 1.00 0.00 70 ASP A CA 6
ATOM 7518 C C . ASP A 1 70 ? -10.548 -8.564 -1.426 1.00 0.00 70 ASP A C 6
ATOM 7519 O O . ASP A 1 70 ? -10.817 -8.965 -2.559 1.00 0.00 70 ASP A O 6
ATOM 7528 N N . ILE A 1 71 ? -10.997 -7.412 -0.940 1.00 0.00 71 ILE A N 6
ATOM 7529 C CA . ILE A 1 71 ? -11.850 -6.531 -1.728 1.00 0.00 71 ILE A CA 6
ATOM 7530 C C . ILE A 1 71 ? -11.109 -5.998 -2.950 1.00 0.00 71 ILE A C 6
ATOM 7531 O O . ILE A 1 71 ? -11.692 -5.842 -4.023 1.00 0.00 71 ILE A O 6
ATOM 7547 N N . TYR A 1 72 ? -9.820 -5.723 -2.781 1.00 0.00 72 TYR A N 6
ATOM 7548 C CA . TYR A 1 72 ? -8.999 -5.208 -3.869 1.00 0.00 72 TYR A CA 6
ATOM 7549 C C . TYR A 1 72 ? -8.879 -6.232 -4.993 1.00 0.00 72 TYR A C 6
ATOM 7550 O O . TYR A 1 72 ? -9.181 -5.939 -6.150 1.00 0.00 72 TYR A O 6
ATOM 7568 N N . ASP A 1 73 ? -8.436 -7.435 -4.644 1.00 0.00 73 ASP A N 6
ATOM 7569 C CA . ASP A 1 73 ? -8.277 -8.505 -5.622 1.00 0.00 73 ASP A CA 6
ATOM 7570 C C . ASP A 1 73 ? -9.603 -8.812 -6.312 1.00 0.00 73 ASP A C 6
ATOM 7571 O O . ASP A 1 73 ? -9.633 -9.159 -7.492 1.00 0.00 73 ASP A O 6
ATOM 7580 N N . ARG A 1 74 ? -10.696 -8.683 -5.567 1.00 0.00 74 ARG A N 6
ATOM 7581 C CA . ARG A 1 74 ? -12.024 -8.949 -6.106 1.00 0.00 74 ARG A CA 6
ATOM 7582 C C . ARG A 1 74 ? -12.456 -7.838 -7.058 1.00 0.00 74 ARG A C 6
ATOM 7583 O O . ARG A 1 74 ? -12.628 -8.065 -8.256 1.00 0.00 74 ARG A O 6
ATOM 7604 N N . TYR A 1 75 ? -12.631 -6.637 -6.518 1.00 0.00 75 TYR A N 6
ATOM 7605 C CA . TYR A 1 75 ? -13.046 -5.492 -7.318 1.00 0.00 75 TYR A CA 6
ATOM 7606 C C . TYR A 1 75 ? -11.852 -4.609 -7.666 1.00 0.00 75 TYR A C 6
ATOM 7607 O O . TYR A 1 75 ? -11.558 -4.376 -8.838 1.00 0.00 75 TYR A O 6
ATOM 7625 N N . GLY A 1 76 ? -11.166 -4.119 -6.638 1.00 0.00 76 GLY A N 6
ATOM 7626 C CA . GLY A 1 76 ? -10.011 -3.268 -6.855 1.00 0.00 76 GLY A CA 6
ATOM 7627 C C . GLY A 1 76 ? -10.239 -1.848 -6.375 1.00 0.00 76 GLY A C 6
ATOM 7628 O O . GLY A 1 76 ? -9.779 -1.467 -5.299 1.00 0.00 76 GLY A O 6
ATOM 7632 N N . SER A 1 77 ? -10.951 -1.062 -7.177 1.00 0.00 77 SER A N 6
ATOM 7633 C CA . SER A 1 77 ? -11.235 0.326 -6.831 1.00 0.00 77 SER A CA 6
ATOM 7634 C C . SER A 1 77 ? -12.500 0.812 -7.531 1.00 0.00 77 SER A C 6
ATOM 7635 O O . SER A 1 77 ? -12.850 0.333 -8.609 1.00 0.00 77 SER A O 6
ATOM 7643 N N . GLY A 1 78 ? -13.183 1.769 -6.910 1.00 0.00 78 GLY A N 6
ATOM 7644 C CA . GLY A 1 78 ? -14.402 2.306 -7.487 1.00 0.00 78 GLY A CA 6
ATOM 7645 C C . GLY A 1 78 ? -14.742 3.681 -6.949 1.00 0.00 78 GLY A C 6
ATOM 7646 O O . GLY A 1 78 ? -14.242 4.700 -7.427 1.00 0.00 78 GLY A O 6
ATOM 7650 N N . PRO A 1 79 ? -15.613 3.724 -5.930 1.00 0.00 79 PRO A N 6
ATOM 7651 C CA . PRO A 1 79 ? -16.040 4.979 -5.305 1.00 0.00 79 PRO A CA 6
ATOM 7652 C C . PRO A 1 79 ? -14.921 5.637 -4.504 1.00 0.00 79 PRO A C 6
ATOM 7653 O O . PRO A 1 79 ? -14.312 5.009 -3.639 1.00 0.00 79 PRO A O 6
ATOM 7664 N N . SER A 1 80 ? -14.658 6.907 -4.798 1.00 0.00 80 SER A N 6
ATOM 7665 C CA . SER A 1 80 ? -13.610 7.649 -4.107 1.00 0.00 80 SER A CA 6
ATOM 7666 C C . SER A 1 80 ? -14.211 8.657 -3.133 1.00 0.00 80 SER A C 6
ATOM 7667 O O . SER A 1 80 ? -14.009 8.564 -1.922 1.00 0.00 80 SER A O 6
ATOM 7675 N N . SER A 1 81 ? -14.951 9.622 -3.670 1.00 0.00 81 SER A N 6
ATOM 7676 C CA . SER A 1 81 ? -15.579 10.651 -2.850 1.00 0.00 81 SER A CA 6
ATOM 7677 C C . SER A 1 81 ? -16.735 10.070 -2.041 1.00 0.00 81 SER A C 6
ATOM 7678 O O . SER A 1 81 ? -16.879 10.353 -0.852 1.00 0.00 81 SER A O 6
ATOM 7686 N N . GLY A 1 82 ? -17.557 9.255 -2.696 1.00 0.00 82 GLY A N 6
ATOM 7687 C CA . GLY A 1 82 ? -18.690 8.647 -2.023 1.00 0.00 82 GLY A CA 6
ATOM 7688 C C . GLY A 1 82 ? -19.904 9.554 -1.998 1.00 0.00 82 GLY A C 6
ATOM 7689 O O . GLY A 1 82 ? -20.115 10.294 -1.036 1.00 0.00 82 GLY A O 6
ATOM 7693 N N . GLY A 1 1 ? 1.480 -11.090 -25.142 1.00 0.00 1 GLY A N 7
ATOM 7694 C CA . GLY A 1 1 ? 1.968 -10.041 -24.266 1.00 0.00 1 GLY A CA 7
ATOM 7695 C C . GLY A 1 1 ? 1.180 -8.754 -24.408 1.00 0.00 1 GLY A C 7
ATOM 7696 O O . GLY A 1 1 ? 0.203 -8.696 -25.155 1.00 0.00 1 GLY A O 7
ATOM 7700 N N . SER A 1 2 ? 1.604 -7.721 -23.687 1.00 0.00 2 SER A N 7
ATOM 7701 C CA . SER A 1 2 ? 0.927 -6.430 -23.732 1.00 0.00 2 SER A CA 7
ATOM 7702 C C . SER A 1 2 ? 1.929 -5.298 -23.944 1.00 0.00 2 SER A C 7
ATOM 7703 O O . SER A 1 2 ? 1.744 -4.446 -24.812 1.00 0.00 2 SER A O 7
ATOM 7711 N N . SER A 1 3 ? 2.990 -5.298 -23.143 1.00 0.00 3 SER A N 7
ATOM 7712 C CA . SER A 1 3 ? 4.020 -4.270 -23.240 1.00 0.00 3 SER A CA 7
ATOM 7713 C C . SER A 1 3 ? 3.395 -2.880 -23.297 1.00 0.00 3 SER A C 7
ATOM 7714 O O . SER A 1 3 ? 3.826 -2.025 -24.070 1.00 0.00 3 SER A O 7
ATOM 7722 N N . GLY A 1 4 ? 2.376 -2.661 -22.473 1.00 0.00 4 GLY A N 7
ATOM 7723 C CA . GLY A 1 4 ? 1.707 -1.373 -22.445 1.00 0.00 4 GLY A CA 7
ATOM 7724 C C . GLY A 1 4 ? 1.149 -1.039 -21.076 1.00 0.00 4 GLY A C 7
ATOM 7725 O O . GLY A 1 4 ? 0.023 -1.415 -20.749 1.00 0.00 4 GLY A O 7
ATOM 7729 N N . SER A 1 5 ? 1.937 -0.331 -20.273 1.00 0.00 5 SER A N 7
ATOM 7730 C CA . SER A 1 5 ? 1.517 0.048 -18.929 1.00 0.00 5 SER A CA 7
ATOM 7731 C C . SER A 1 5 ? 1.382 1.563 -18.810 1.00 0.00 5 SER A C 7
ATOM 7732 O O . SER A 1 5 ? 2.342 2.258 -18.477 1.00 0.00 5 SER A O 7
ATOM 7740 N N . SER A 1 6 ? 0.184 2.068 -19.085 1.00 0.00 6 SER A N 7
ATOM 7741 C CA . SER A 1 6 ? -0.077 3.501 -19.012 1.00 0.00 6 SER A CA 7
ATOM 7742 C C . SER A 1 6 ? 0.496 4.094 -17.728 1.00 0.00 6 SER A C 7
ATOM 7743 O O . SER A 1 6 ? 1.302 5.022 -17.765 1.00 0.00 6 SER A O 7
ATOM 7751 N N . GLY A 1 7 ? 0.072 3.548 -16.592 1.00 0.00 7 GLY A N 7
ATOM 7752 C CA . GLY A 1 7 ? 0.552 4.034 -15.311 1.00 0.00 7 GLY A CA 7
ATOM 7753 C C . GLY A 1 7 ? -0.316 3.578 -14.156 1.00 0.00 7 GLY A C 7
ATOM 7754 O O . GLY A 1 7 ? -0.858 4.398 -13.417 1.00 0.00 7 GLY A O 7
ATOM 7758 N N . MET A 1 8 ? -0.448 2.264 -14.000 1.00 0.00 8 MET A N 7
ATOM 7759 C CA . MET A 1 8 ? -1.257 1.701 -12.926 1.00 0.00 8 MET A CA 7
ATOM 7760 C C . MET A 1 8 ? -0.401 1.402 -11.699 1.00 0.00 8 MET A C 7
ATOM 7761 O O . MET A 1 8 ? 0.819 1.270 -11.799 1.00 0.00 8 MET A O 7
ATOM 7775 N N . VAL A 1 9 ? -1.048 1.298 -10.543 1.00 0.00 9 VAL A N 7
ATOM 7776 C CA . VAL A 1 9 ? -0.345 1.015 -9.297 1.00 0.00 9 VAL A CA 7
ATOM 7777 C C . VAL A 1 9 ? -0.809 -0.306 -8.692 1.00 0.00 9 VAL A C 7
ATOM 7778 O O . VAL A 1 9 ? -1.768 -0.345 -7.922 1.00 0.00 9 VAL A O 7
ATOM 7791 N N . ASP A 1 10 ? -0.122 -1.386 -9.047 1.00 0.00 10 ASP A N 7
ATOM 7792 C CA . ASP A 1 10 ? -0.462 -2.710 -8.538 1.00 0.00 10 ASP A CA 7
ATOM 7793 C C . ASP A 1 10 ? 0.267 -2.992 -7.228 1.00 0.00 10 ASP A C 7
ATOM 7794 O O . ASP A 1 10 ? 1.449 -3.334 -7.225 1.00 0.00 10 ASP A O 7
ATOM 7803 N N . TYR A 1 11 ? -0.447 -2.846 -6.117 1.00 0.00 11 TYR A N 7
ATOM 7804 C CA . TYR A 1 11 ? 0.133 -3.081 -4.800 1.00 0.00 11 TYR A CA 7
ATOM 7805 C C . TYR A 1 11 ? 1.167 -4.202 -4.852 1.00 0.00 11 TYR A C 7
ATOM 7806 O O . TYR A 1 11 ? 2.343 -3.991 -4.558 1.00 0.00 11 TYR A O 7
ATOM 7824 N N . TYR A 1 12 ? 0.718 -5.394 -5.230 1.00 0.00 12 TYR A N 7
ATOM 7825 C CA . TYR A 1 12 ? 1.603 -6.550 -5.320 1.00 0.00 12 TYR A CA 7
ATOM 7826 C C . TYR A 1 12 ? 2.906 -6.185 -6.025 1.00 0.00 12 TYR A C 7
ATOM 7827 O O . TYR A 1 12 ? 3.991 -6.551 -5.574 1.00 0.00 12 TYR A O 7
ATOM 7845 N N . GLU A 1 13 ? 2.789 -5.461 -7.134 1.00 0.00 13 GLU A N 7
ATOM 7846 C CA . GLU A 1 13 ? 3.957 -5.047 -7.902 1.00 0.00 13 GLU A CA 7
ATOM 7847 C C . GLU A 1 13 ? 4.644 -3.852 -7.245 1.00 0.00 13 GLU A C 7
ATOM 7848 O O . GLU A 1 13 ? 5.808 -3.562 -7.522 1.00 0.00 13 GLU A O 7
ATOM 7860 N N . VAL A 1 14 ? 3.914 -3.163 -6.374 1.00 0.00 14 VAL A N 7
ATOM 7861 C CA . VAL A 1 14 ? 4.452 -2.000 -5.677 1.00 0.00 14 VAL A CA 7
ATOM 7862 C C . VAL A 1 14 ? 5.270 -2.419 -4.461 1.00 0.00 14 VAL A C 7
ATOM 7863 O O . VAL A 1 14 ? 6.227 -1.743 -4.080 1.00 0.00 14 VAL A O 7
ATOM 7876 N N . LEU A 1 15 ? 4.888 -3.537 -3.854 1.00 0.00 15 LEU A N 7
ATOM 7877 C CA . LEU A 1 15 ? 5.586 -4.047 -2.680 1.00 0.00 15 LEU A CA 7
ATOM 7878 C C . LEU A 1 15 ? 6.603 -5.114 -3.072 1.00 0.00 15 LEU A C 7
ATOM 7879 O O . LEU A 1 15 ? 7.155 -5.805 -2.215 1.00 0.00 15 LEU A O 7
ATOM 7895 N N . ASP A 1 16 ? 6.848 -5.242 -4.371 1.00 0.00 16 ASP A N 7
ATOM 7896 C CA . ASP A 1 16 ? 7.801 -6.223 -4.877 1.00 0.00 16 ASP A CA 7
ATOM 7897 C C . ASP A 1 16 ? 7.391 -7.636 -4.476 1.00 0.00 16 ASP A C 7
ATOM 7898 O O . ASP A 1 16 ? 8.237 -8.471 -4.153 1.00 0.00 16 ASP A O 7
ATOM 7907 N N . VAL A 1 17 ? 6.088 -7.898 -4.497 1.00 0.00 17 VAL A N 7
ATOM 7908 C CA . VAL A 1 17 ? 5.566 -9.210 -4.135 1.00 0.00 17 VAL A CA 7
ATOM 7909 C C . VAL A 1 17 ? 4.582 -9.718 -5.183 1.00 0.00 17 VAL A C 7
ATOM 7910 O O . VAL A 1 17 ? 3.915 -8.945 -5.871 1.00 0.00 17 VAL A O 7
ATOM 7923 N N . PRO A 1 18 ? 4.487 -11.050 -5.309 1.00 0.00 18 PRO A N 7
ATOM 7924 C CA . PRO A 1 18 ? 3.586 -11.692 -6.271 1.00 0.00 18 PRO A CA 7
ATOM 7925 C C . PRO A 1 18 ? 2.119 -11.525 -5.891 1.00 0.00 18 PRO A C 7
ATOM 7926 O O . PRO A 1 18 ? 1.799 -10.964 -4.843 1.00 0.00 18 PRO A O 7
ATOM 7937 N N . ARG A 1 19 ? 1.231 -12.017 -6.749 1.00 0.00 19 ARG A N 7
ATOM 7938 C CA . ARG A 1 19 ? -0.203 -11.921 -6.503 1.00 0.00 19 ARG A CA 7
ATOM 7939 C C . ARG A 1 19 ? -0.616 -12.822 -5.343 1.00 0.00 19 ARG A C 7
ATOM 7940 O O . ARG A 1 19 ? -1.535 -12.498 -4.591 1.00 0.00 19 ARG A O 7
ATOM 7961 N N . GLN A 1 20 ? 0.069 -13.953 -5.205 1.00 0.00 20 GLN A N 7
ATOM 7962 C CA . GLN A 1 20 ? -0.229 -14.900 -4.137 1.00 0.00 20 GLN A CA 7
ATOM 7963 C C . GLN A 1 20 ? 0.661 -14.650 -2.924 1.00 0.00 20 GLN A C 7
ATOM 7964 O O . GLN A 1 20 ? 0.660 -15.428 -1.971 1.00 0.00 20 GLN A O 7
ATOM 7978 N N . ALA A 1 21 ? 1.419 -13.559 -2.967 1.00 0.00 21 ALA A N 7
ATOM 7979 C CA . ALA A 1 21 ? 2.312 -13.206 -1.871 1.00 0.00 21 ALA A CA 7
ATOM 7980 C C . ALA A 1 21 ? 1.612 -13.351 -0.524 1.00 0.00 21 ALA A C 7
ATOM 7981 O O . ALA A 1 21 ? 0.538 -12.789 -0.308 1.00 0.00 21 ALA A O 7
ATOM 7988 N N . SER A 1 22 ? 2.227 -14.108 0.379 1.00 0.00 22 SER A N 7
ATOM 7989 C CA . SER A 1 22 ? 1.660 -14.330 1.704 1.00 0.00 22 SER A CA 7
ATOM 7990 C C . SER A 1 22 ? 1.773 -13.073 2.561 1.00 0.00 22 SER A C 7
ATOM 7991 O O . SER A 1 22 ? 2.743 -12.322 2.458 1.00 0.00 22 SER A O 7
ATOM 7999 N N . SER A 1 23 ? 0.772 -12.850 3.408 1.00 0.00 23 SER A N 7
ATOM 8000 C CA . SER A 1 23 ? 0.756 -11.682 4.281 1.00 0.00 23 SER A CA 7
ATOM 8001 C C . SER A 1 23 ? 2.156 -11.374 4.802 1.00 0.00 23 SER A C 7
ATOM 8002 O O . SER A 1 23 ? 2.730 -10.330 4.490 1.00 0.00 23 SER A O 7
ATOM 8010 N N . GLU A 1 24 ? 2.700 -12.289 5.598 1.00 0.00 24 GLU A N 7
ATOM 8011 C CA . GLU A 1 24 ? 4.032 -12.115 6.163 1.00 0.00 24 GLU A CA 7
ATOM 8012 C C . GLU A 1 24 ? 5.040 -11.747 5.078 1.00 0.00 24 GLU A C 7
ATOM 8013 O O . GLU A 1 24 ? 5.980 -10.990 5.320 1.00 0.00 24 GLU A O 7
ATOM 8025 N N . ALA A 1 25 ? 4.837 -12.289 3.882 1.00 0.00 25 ALA A N 7
ATOM 8026 C CA . ALA A 1 25 ? 5.725 -12.017 2.759 1.00 0.00 25 ALA A CA 7
ATOM 8027 C C . ALA A 1 25 ? 5.489 -10.619 2.198 1.00 0.00 25 ALA A C 7
ATOM 8028 O O . ALA A 1 25 ? 6.372 -10.036 1.567 1.00 0.00 25 ALA A O 7
ATOM 8035 N N . ILE A 1 26 ? 4.294 -10.087 2.430 1.00 0.00 26 ILE A N 7
ATOM 8036 C CA . ILE A 1 26 ? 3.944 -8.757 1.948 1.00 0.00 26 ILE A CA 7
ATOM 8037 C C . ILE A 1 26 ? 4.526 -7.674 2.850 1.00 0.00 26 ILE A C 7
ATOM 8038 O O . ILE A 1 26 ? 4.971 -6.629 2.376 1.00 0.00 26 ILE A O 7
ATOM 8054 N N . LYS A 1 27 ? 4.521 -7.932 4.153 1.00 0.00 27 LYS A N 7
ATOM 8055 C CA . LYS A 1 27 ? 5.052 -6.981 5.123 1.00 0.00 27 LYS A CA 7
ATOM 8056 C C . LYS A 1 27 ? 6.575 -6.932 5.060 1.00 0.00 27 LYS A C 7
ATOM 8057 O O . LYS A 1 27 ? 7.177 -5.864 5.173 1.00 0.00 27 LYS A O 7
ATOM 8076 N N . LYS A 1 28 ? 7.193 -8.093 4.876 1.00 0.00 28 LYS A N 7
ATOM 8077 C CA . LYS A 1 28 ? 8.646 -8.183 4.795 1.00 0.00 28 LYS A CA 7
ATOM 8078 C C . LYS A 1 28 ? 9.157 -7.563 3.498 1.00 0.00 28 LYS A C 7
ATOM 8079 O O . LYS A 1 28 ? 10.305 -7.126 3.419 1.00 0.00 28 LYS A O 7
ATOM 8098 N N . ALA A 1 29 ? 8.297 -7.527 2.485 1.00 0.00 29 ALA A N 7
ATOM 8099 C CA . ALA A 1 29 ? 8.662 -6.957 1.194 1.00 0.00 29 ALA A CA 7
ATOM 8100 C C . ALA A 1 29 ? 8.280 -5.483 1.118 1.00 0.00 29 ALA A C 7
ATOM 8101 O O . ALA A 1 29 ? 8.769 -4.749 0.259 1.00 0.00 29 ALA A O 7
ATOM 8108 N N . TYR A 1 30 ? 7.404 -5.056 2.020 1.00 0.00 30 TYR A N 7
ATOM 8109 C CA . TYR A 1 30 ? 6.955 -3.669 2.053 1.00 0.00 30 TYR A CA 7
ATOM 8110 C C . TYR A 1 30 ? 7.793 -2.847 3.027 1.00 0.00 30 TYR A C 7
ATOM 8111 O O . TYR A 1 30 ? 8.353 -1.813 2.663 1.00 0.00 30 TYR A O 7
ATOM 8129 N N . ARG A 1 31 ? 7.875 -3.316 4.268 1.00 0.00 31 ARG A N 7
ATOM 8130 C CA . ARG A 1 31 ? 8.644 -2.626 5.296 1.00 0.00 31 ARG A CA 7
ATOM 8131 C C . ARG A 1 31 ? 9.990 -2.161 4.749 1.00 0.00 31 ARG A C 7
ATOM 8132 O O . ARG A 1 31 ? 10.539 -1.153 5.192 1.00 0.00 31 ARG A O 7
ATOM 8153 N N . LYS A 1 32 ? 10.518 -2.904 3.782 1.00 0.00 32 LYS A N 7
ATOM 8154 C CA . LYS A 1 32 ? 11.799 -2.570 3.172 1.00 0.00 32 LYS A CA 7
ATOM 8155 C C . LYS A 1 32 ? 11.657 -1.385 2.221 1.00 0.00 32 LYS A C 7
ATOM 8156 O O . LYS A 1 32 ? 12.558 -0.553 2.111 1.00 0.00 32 LYS A O 7
ATOM 8175 N N . LEU A 1 33 ? 10.520 -1.314 1.538 1.00 0.00 33 LEU A N 7
ATOM 8176 C CA . LEU A 1 33 ? 10.259 -0.230 0.598 1.00 0.00 33 LEU A CA 7
ATOM 8177 C C . LEU A 1 33 ? 9.814 1.032 1.332 1.00 0.00 33 LEU A C 7
ATOM 8178 O O . LEU A 1 33 ? 10.280 2.131 1.035 1.00 0.00 33 LEU A O 7
ATOM 8194 N N . ALA A 1 34 ? 8.911 0.864 2.293 1.00 0.00 34 ALA A N 7
ATOM 8195 C CA . ALA A 1 34 ? 8.407 1.988 3.072 1.00 0.00 34 ALA A CA 7
ATOM 8196 C C . ALA A 1 34 ? 9.552 2.802 3.665 1.00 0.00 34 ALA A C 7
ATOM 8197 O O . ALA A 1 34 ? 9.440 4.017 3.836 1.00 0.00 34 ALA A O 7
ATOM 8204 N N . LEU A 1 35 ? 10.652 2.127 3.978 1.00 0.00 35 LEU A N 7
ATOM 8205 C CA . LEU A 1 35 ? 11.818 2.788 4.554 1.00 0.00 35 LEU A CA 7
ATOM 8206 C C . LEU A 1 35 ? 12.847 3.112 3.476 1.00 0.00 35 LEU A C 7
ATOM 8207 O O . LEU A 1 35 ? 13.783 3.879 3.705 1.00 0.00 35 LEU A O 7
ATOM 8223 N N . LYS A 1 36 ? 12.668 2.524 2.298 1.00 0.00 36 LYS A N 7
ATOM 8224 C CA . LYS A 1 36 ? 13.578 2.751 1.182 1.00 0.00 36 LYS A CA 7
ATOM 8225 C C . LYS A 1 36 ? 13.195 4.013 0.415 1.00 0.00 36 LYS A C 7
ATOM 8226 O O . LYS A 1 36 ? 14.059 4.738 -0.076 1.00 0.00 36 LYS A O 7
ATOM 8245 N N . TRP A 1 37 ? 11.895 4.268 0.319 1.00 0.00 37 TRP A N 7
ATOM 8246 C CA . TRP A 1 37 ? 11.398 5.444 -0.387 1.00 0.00 37 TRP A CA 7
ATOM 8247 C C . TRP A 1 37 ? 10.873 6.486 0.594 1.00 0.00 37 TRP A C 7
ATOM 8248 O O . TRP A 1 37 ? 10.159 7.412 0.208 1.00 0.00 37 TRP A O 7
ATOM 8269 N N . HIS A 1 38 ? 11.232 6.331 1.865 1.00 0.00 38 HIS A N 7
ATOM 8270 C CA . HIS A 1 38 ? 10.797 7.260 2.901 1.00 0.00 38 HIS A CA 7
ATOM 8271 C C . HIS A 1 38 ? 11.446 8.628 2.711 1.00 0.00 38 HIS A C 7
ATOM 8272 O O . HIS A 1 38 ? 12.622 8.741 2.364 1.00 0.00 38 HIS A O 7
ATOM 8286 N N . PRO A 1 39 ? 10.664 9.692 2.943 1.00 0.00 39 PRO A N 7
ATOM 8287 C CA . PRO A 1 39 ? 11.142 11.071 2.804 1.00 0.00 39 PRO A CA 7
ATOM 8288 C C . PRO A 1 39 ? 12.145 11.450 3.888 1.00 0.00 39 PRO A C 7
ATOM 8289 O O . PRO A 1 39 ? 12.909 12.403 3.734 1.00 0.00 39 PRO A O 7
ATOM 8300 N N . ASP A 1 40 ? 12.138 10.697 4.983 1.00 0.00 40 ASP A N 7
ATOM 8301 C CA . ASP A 1 40 ? 13.049 10.953 6.092 1.00 0.00 40 ASP A CA 7
ATOM 8302 C C . ASP A 1 40 ? 14.374 10.227 5.885 1.00 0.00 40 ASP A C 7
ATOM 8303 O O . ASP A 1 40 ? 15.370 10.530 6.544 1.00 0.00 40 ASP A O 7
ATOM 8312 N N . LYS A 1 41 ? 14.380 9.267 4.967 1.00 0.00 41 LYS A N 7
ATOM 8313 C CA . LYS A 1 41 ? 15.582 8.496 4.673 1.00 0.00 41 LYS A CA 7
ATOM 8314 C C . LYS A 1 41 ? 16.191 8.926 3.342 1.00 0.00 41 LYS A C 7
ATOM 8315 O O . LYS A 1 41 ? 17.387 8.754 3.111 1.00 0.00 41 LYS A O 7
ATOM 8334 N N . ASN A 1 42 ? 15.360 9.488 2.470 1.00 0.00 42 ASN A N 7
ATOM 8335 C CA . ASN A 1 42 ? 15.817 9.943 1.162 1.00 0.00 42 ASN A CA 7
ATOM 8336 C C . ASN A 1 42 ? 15.714 11.461 1.048 1.00 0.00 42 ASN A C 7
ATOM 8337 O O . ASN A 1 42 ? 14.751 12.004 0.505 1.00 0.00 42 ASN A O 7
ATOM 8348 N N . PRO A 1 43 ? 16.730 12.164 1.570 1.00 0.00 43 PRO A N 7
ATOM 8349 C CA . PRO A 1 43 ? 16.778 13.628 1.539 1.00 0.00 43 PRO A CA 7
ATOM 8350 C C . PRO A 1 43 ? 16.998 14.171 0.131 1.00 0.00 43 PRO A C 7
ATOM 8351 O O . PRO A 1 43 ? 16.322 15.106 -0.296 1.00 0.00 43 PRO A O 7
ATOM 8362 N N . GLU A 1 44 ? 17.948 13.577 -0.586 1.00 0.00 44 GLU A N 7
ATOM 8363 C CA . GLU A 1 44 ? 18.256 14.003 -1.946 1.00 0.00 44 GLU A CA 7
ATOM 8364 C C . GLU A 1 44 ? 17.085 13.719 -2.883 1.00 0.00 44 GLU A C 7
ATOM 8365 O O . GLU A 1 44 ? 16.731 14.550 -3.719 1.00 0.00 44 GLU A O 7
ATOM 8377 N N . ASN A 1 45 ? 16.490 12.540 -2.737 1.00 0.00 45 ASN A N 7
ATOM 8378 C CA . ASN A 1 45 ? 15.360 12.146 -3.570 1.00 0.00 45 ASN A CA 7
ATOM 8379 C C . ASN A 1 45 ? 14.046 12.289 -2.808 1.00 0.00 45 ASN A C 7
ATOM 8380 O O . ASN A 1 45 ? 13.036 11.686 -3.171 1.00 0.00 45 ASN A O 7
ATOM 8391 N N . LYS A 1 46 ? 14.066 13.092 -1.750 1.00 0.00 46 LYS A N 7
ATOM 8392 C CA . LYS A 1 46 ? 12.877 13.318 -0.937 1.00 0.00 46 LYS A CA 7
ATOM 8393 C C . LYS A 1 46 ? 11.653 13.549 -1.816 1.00 0.00 46 LYS A C 7
ATOM 8394 O O . LYS A 1 46 ? 10.582 12.999 -1.561 1.00 0.00 46 LYS A O 7
ATOM 8413 N N . GLU A 1 47 ? 11.819 14.366 -2.852 1.00 0.00 47 GLU A N 7
ATOM 8414 C CA . GLU A 1 47 ? 10.726 14.669 -3.768 1.00 0.00 47 GLU A CA 7
ATOM 8415 C C . GLU A 1 47 ? 10.103 13.387 -4.314 1.00 0.00 47 GLU A C 7
ATOM 8416 O O . GLU A 1 47 ? 8.883 13.229 -4.314 1.00 0.00 47 GLU A O 7
ATOM 8428 N N . GLU A 1 48 ? 10.951 12.475 -4.780 1.00 0.00 48 GLU A N 7
ATOM 8429 C CA . GLU A 1 48 ? 10.484 11.208 -5.330 1.00 0.00 48 GLU A CA 7
ATOM 8430 C C . GLU A 1 48 ? 9.975 10.289 -4.223 1.00 0.00 48 GLU A C 7
ATOM 8431 O O . GLU A 1 48 ? 8.848 9.797 -4.280 1.00 0.00 48 GLU A O 7
ATOM 8443 N N . ALA A 1 49 ? 10.813 10.063 -3.217 1.00 0.00 49 ALA A N 7
ATOM 8444 C CA . ALA A 1 49 ? 10.448 9.205 -2.097 1.00 0.00 49 ALA A CA 7
ATOM 8445 C C . ALA A 1 49 ? 9.099 9.610 -1.512 1.00 0.00 49 ALA A C 7
ATOM 8446 O O . ALA A 1 49 ? 8.296 8.757 -1.136 1.00 0.00 49 ALA A O 7
ATOM 8453 N N . GLU A 1 50 ? 8.858 10.915 -1.439 1.00 0.00 50 GLU A N 7
ATOM 8454 C CA . GLU A 1 50 ? 7.607 11.431 -0.899 1.00 0.00 50 GLU A CA 7
ATOM 8455 C C . GLU A 1 50 ? 6.415 10.921 -1.704 1.00 0.00 50 GLU A C 7
ATOM 8456 O O . GLU A 1 50 ? 5.297 10.841 -1.195 1.00 0.00 50 GLU A O 7
ATOM 8468 N N . ARG A 1 51 ? 6.663 10.577 -2.963 1.00 0.00 51 ARG A N 7
ATOM 8469 C CA . ARG A 1 51 ? 5.611 10.077 -3.840 1.00 0.00 51 ARG A CA 7
ATOM 8470 C C . ARG A 1 51 ? 5.591 8.551 -3.849 1.00 0.00 51 ARG A C 7
ATOM 8471 O O . ARG A 1 51 ? 4.526 7.934 -3.846 1.00 0.00 51 ARG A O 7
ATOM 8492 N N . ARG A 1 52 ? 6.776 7.949 -3.862 1.00 0.00 52 ARG A N 7
ATOM 8493 C CA . ARG A 1 52 ? 6.895 6.496 -3.873 1.00 0.00 52 ARG A CA 7
ATOM 8494 C C . ARG A 1 52 ? 6.362 5.897 -2.575 1.00 0.00 52 ARG A C 7
ATOM 8495 O O . ARG A 1 52 ? 5.693 4.863 -2.585 1.00 0.00 52 ARG A O 7
ATOM 8516 N N . PHE A 1 53 ? 6.663 6.552 -1.459 1.00 0.00 53 PHE A N 7
ATOM 8517 C CA . PHE A 1 53 ? 6.216 6.083 -0.153 1.00 0.00 53 PHE A CA 7
ATOM 8518 C C . PHE A 1 53 ? 4.695 6.136 -0.048 1.00 0.00 53 PHE A C 7
ATOM 8519 O O . PHE A 1 53 ? 4.090 5.415 0.746 1.00 0.00 53 PHE A O 7
ATOM 8536 N N . LYS A 1 54 ? 4.082 6.996 -0.854 1.00 0.00 54 LYS A N 7
ATOM 8537 C CA . LYS A 1 54 ? 2.631 7.145 -0.854 1.00 0.00 54 LYS A CA 7
ATOM 8538 C C . LYS A 1 54 ? 1.957 5.905 -1.434 1.00 0.00 54 LYS A C 7
ATOM 8539 O O . LYS A 1 54 ? 0.958 5.424 -0.900 1.00 0.00 54 LYS A O 7
ATOM 8558 N N . GLN A 1 55 ? 2.511 5.393 -2.528 1.00 0.00 55 GLN A N 7
ATOM 8559 C CA . GLN A 1 55 ? 1.963 4.209 -3.179 1.00 0.00 55 GLN A CA 7
ATOM 8560 C C . GLN A 1 55 ? 2.324 2.946 -2.404 1.00 0.00 55 GLN A C 7
ATOM 8561 O O . GLN A 1 55 ? 1.517 2.023 -2.292 1.00 0.00 55 GLN A O 7
ATOM 8575 N N . VAL A 1 56 ? 3.541 2.912 -1.871 1.00 0.00 56 VAL A N 7
ATOM 8576 C CA . VAL A 1 56 ? 4.008 1.762 -1.106 1.00 0.00 56 VAL A CA 7
ATOM 8577 C C . VAL A 1 56 ? 3.167 1.558 0.149 1.00 0.00 56 VAL A C 7
ATOM 8578 O O . VAL A 1 56 ? 2.737 0.444 0.446 1.00 0.00 56 VAL A O 7
ATOM 8591 N N . ALA A 1 57 ? 2.934 2.642 0.881 1.00 0.00 57 ALA A N 7
ATOM 8592 C CA . ALA A 1 57 ? 2.141 2.583 2.103 1.00 0.00 57 ALA A CA 7
ATOM 8593 C C . ALA A 1 57 ? 0.728 2.085 1.817 1.00 0.00 57 ALA A C 7
ATOM 8594 O O . ALA A 1 57 ? 0.261 1.128 2.434 1.00 0.00 57 ALA A O 7
ATOM 8601 N N . GLU A 1 58 ? 0.053 2.740 0.878 1.00 0.00 58 GLU A N 7
ATOM 8602 C CA . GLU A 1 58 ? -1.307 2.363 0.512 1.00 0.00 58 GLU A CA 7
ATOM 8603 C C . GLU A 1 58 ? -1.361 0.916 0.032 1.00 0.00 58 GLU A C 7
ATOM 8604 O O . GLU A 1 58 ? -2.334 0.204 0.279 1.00 0.00 58 GLU A O 7
ATOM 8616 N N . ALA A 1 59 ? -0.307 0.488 -0.656 1.00 0.00 59 ALA A N 7
ATOM 8617 C CA . ALA A 1 59 ? -0.233 -0.874 -1.170 1.00 0.00 59 ALA A CA 7
ATOM 8618 C C . ALA A 1 59 ? -0.262 -1.892 -0.034 1.00 0.00 59 ALA A C 7
ATOM 8619 O O . ALA A 1 59 ? -1.095 -2.799 -0.022 1.00 0.00 59 ALA A O 7
ATOM 8626 N N . TYR A 1 60 ? 0.650 -1.735 0.918 1.00 0.00 60 TYR A N 7
ATOM 8627 C CA . TYR A 1 60 ? 0.730 -2.642 2.057 1.00 0.00 60 TYR A CA 7
ATOM 8628 C C . TYR A 1 60 ? -0.497 -2.503 2.952 1.00 0.00 60 TYR A C 7
ATOM 8629 O O . TYR A 1 60 ? -0.971 -3.480 3.531 1.00 0.00 60 TYR A O 7
ATOM 8647 N N . GLU A 1 61 ? -1.007 -1.280 3.059 1.00 0.00 61 GLU A N 7
ATOM 8648 C CA . GLU A 1 61 ? -2.180 -1.011 3.884 1.00 0.00 61 GLU A CA 7
ATOM 8649 C C . GLU A 1 61 ? -3.401 -1.757 3.352 1.00 0.00 61 GLU A C 7
ATOM 8650 O O . GLU A 1 61 ? -4.297 -2.124 4.112 1.00 0.00 61 GLU A O 7
ATOM 8662 N N . VAL A 1 62 ? -3.429 -1.977 2.042 1.00 0.00 62 VAL A N 7
ATOM 8663 C CA . VAL A 1 62 ? -4.539 -2.678 1.408 1.00 0.00 62 VAL A CA 7
ATOM 8664 C C . VAL A 1 62 ? -4.281 -4.180 1.356 1.00 0.00 62 VAL A C 7
ATOM 8665 O O . VAL A 1 62 ? -5.167 -4.983 1.651 1.00 0.00 62 VAL A O 7
ATOM 8678 N N . LEU A 1 63 ? -3.063 -4.553 0.980 1.00 0.00 63 LEU A N 7
ATOM 8679 C CA . LEU A 1 63 ? -2.688 -5.960 0.890 1.00 0.00 63 LEU A CA 7
ATOM 8680 C C . LEU A 1 63 ? -2.570 -6.582 2.278 1.00 0.00 63 LEU A C 7
ATOM 8681 O O . LEU A 1 63 ? -3.165 -7.624 2.554 1.00 0.00 63 LEU A O 7
ATOM 8697 N N . SER A 1 64 ? -1.801 -5.936 3.147 1.00 0.00 64 SER A N 7
ATOM 8698 C CA . SER A 1 64 ? -1.604 -6.426 4.506 1.00 0.00 64 SER A CA 7
ATOM 8699 C C . SER A 1 64 ? -2.940 -6.582 5.226 1.00 0.00 64 SER A C 7
ATOM 8700 O O . SER A 1 64 ? -3.043 -7.305 6.217 1.00 0.00 64 SER A O 7
ATOM 8708 N N . ASP A 1 65 ? -3.961 -5.899 4.720 1.00 0.00 65 ASP A N 7
ATOM 8709 C CA . ASP A 1 65 ? -5.292 -5.962 5.313 1.00 0.00 65 ASP A CA 7
ATOM 8710 C C . ASP A 1 65 ? -6.056 -7.181 4.806 1.00 0.00 65 ASP A C 7
ATOM 8711 O O . ASP A 1 65 ? -5.827 -7.649 3.691 1.00 0.00 65 ASP A O 7
ATOM 8720 N N . ALA A 1 66 ? -6.964 -7.690 5.632 1.00 0.00 66 ALA A N 7
ATOM 8721 C CA . ALA A 1 66 ? -7.762 -8.854 5.267 1.00 0.00 66 ALA A CA 7
ATOM 8722 C C . ALA A 1 66 ? -9.025 -8.440 4.519 1.00 0.00 66 ALA A C 7
ATOM 8723 O O . ALA A 1 66 ? -9.476 -9.136 3.609 1.00 0.00 66 ALA A O 7
ATOM 8730 N N . LYS A 1 67 ? -9.592 -7.303 4.908 1.00 0.00 67 LYS A N 7
ATOM 8731 C CA . LYS A 1 67 ? -10.803 -6.796 4.274 1.00 0.00 67 LYS A CA 7
ATOM 8732 C C . LYS A 1 67 ? -10.466 -6.000 3.017 1.00 0.00 67 LYS A C 7
ATOM 8733 O O . LYS A 1 67 ? -11.019 -6.249 1.945 1.00 0.00 67 LYS A O 7
ATOM 8752 N N . LYS A 1 68 ? -9.556 -5.042 3.154 1.00 0.00 68 LYS A N 7
ATOM 8753 C CA . LYS A 1 68 ? -9.143 -4.211 2.030 1.00 0.00 68 LYS A CA 7
ATOM 8754 C C . LYS A 1 68 ? -8.570 -5.065 0.903 1.00 0.00 68 LYS A C 7
ATOM 8755 O O . LYS A 1 68 ? -8.946 -4.910 -0.258 1.00 0.00 68 LYS A O 7
ATOM 8774 N N . ARG A 1 69 ? -7.660 -5.967 1.255 1.00 0.00 69 ARG A N 7
ATOM 8775 C CA . ARG A 1 69 ? -7.036 -6.846 0.274 1.00 0.00 69 ARG A CA 7
ATOM 8776 C C . ARG A 1 69 ? -8.086 -7.672 -0.462 1.00 0.00 69 ARG A C 7
ATOM 8777 O O . ARG A 1 69 ? -8.190 -7.615 -1.687 1.00 0.00 69 ARG A O 7
ATOM 8798 N N . ASP A 1 70 ? -8.863 -8.440 0.294 1.00 0.00 70 ASP A N 7
ATOM 8799 C CA . ASP A 1 70 ? -9.906 -9.278 -0.285 1.00 0.00 70 ASP A CA 7
ATOM 8800 C C . ASP A 1 70 ? -10.760 -8.482 -1.268 1.00 0.00 70 ASP A C 7
ATOM 8801 O O . ASP A 1 70 ? -11.058 -8.951 -2.367 1.00 0.00 70 ASP A O 7
ATOM 8810 N N . ILE A 1 71 ? -11.149 -7.278 -0.864 1.00 0.00 71 ILE A N 7
ATOM 8811 C CA . ILE A 1 71 ? -11.968 -6.418 -1.709 1.00 0.00 71 ILE A CA 7
ATOM 8812 C C . ILE A 1 71 ? -11.210 -5.996 -2.963 1.00 0.00 71 ILE A C 7
ATOM 8813 O O . ILE A 1 71 ? -11.775 -5.947 -4.056 1.00 0.00 71 ILE A O 7
ATOM 8829 N N . TYR A 1 72 ? -9.927 -5.693 -2.797 1.00 0.00 72 TYR A N 7
ATOM 8830 C CA . TYR A 1 72 ? -9.090 -5.274 -3.916 1.00 0.00 72 TYR A CA 7
ATOM 8831 C C . TYR A 1 72 ? -8.937 -6.401 -4.933 1.00 0.00 72 TYR A C 7
ATOM 8832 O O . TYR A 1 72 ? -9.222 -6.225 -6.118 1.00 0.00 72 TYR A O 7
ATOM 8850 N N . ASP A 1 73 ? -8.486 -7.557 -4.461 1.00 0.00 73 ASP A N 7
ATOM 8851 C CA . ASP A 1 73 ? -8.296 -8.715 -5.328 1.00 0.00 73 ASP A CA 7
ATOM 8852 C C . ASP A 1 73 ? -9.615 -9.140 -5.963 1.00 0.00 73 ASP A C 7
ATOM 8853 O O . ASP A 1 73 ? -9.659 -9.518 -7.134 1.00 0.00 73 ASP A O 7
ATOM 8862 N N . ARG A 1 74 ? -10.689 -9.078 -5.183 1.00 0.00 74 ARG A N 7
ATOM 8863 C CA . ARG A 1 74 ? -12.010 -9.459 -5.669 1.00 0.00 74 ARG A CA 7
ATOM 8864 C C . ARG A 1 74 ? -12.468 -8.527 -6.787 1.00 0.00 74 ARG A C 7
ATOM 8865 O O . ARG A 1 74 ? -12.586 -8.938 -7.942 1.00 0.00 74 ARG A O 7
ATOM 8886 N N . TYR A 1 75 ? -12.724 -7.272 -6.436 1.00 0.00 75 TYR A N 7
ATOM 8887 C CA . TYR A 1 75 ? -13.171 -6.283 -7.409 1.00 0.00 75 TYR A CA 7
ATOM 8888 C C . TYR A 1 75 ? -11.998 -5.456 -7.925 1.00 0.00 75 TYR A C 7
ATOM 8889 O O . TYR A 1 75 ? -11.733 -5.414 -9.125 1.00 0.00 75 TYR A O 7
ATOM 8907 N N . GLY A 1 76 ? -11.296 -4.799 -7.006 1.00 0.00 76 GLY A N 7
ATOM 8908 C CA . GLY A 1 76 ? -10.158 -3.982 -7.385 1.00 0.00 76 GLY A CA 7
ATOM 8909 C C . GLY A 1 76 ? -10.552 -2.810 -8.261 1.00 0.00 76 GLY A C 7
ATOM 8910 O O . GLY A 1 76 ? -10.744 -2.964 -9.467 1.00 0.00 76 GLY A O 7
ATOM 8914 N N . SER A 1 77 ? -10.675 -1.634 -7.654 1.00 0.00 77 SER A N 7
ATOM 8915 C CA . SER A 1 77 ? -11.055 -0.431 -8.385 1.00 0.00 77 SER A CA 7
ATOM 8916 C C . SER A 1 77 ? -10.205 -0.269 -9.641 1.00 0.00 77 SER A C 7
ATOM 8917 O O . SER A 1 77 ? -9.072 -0.746 -9.704 1.00 0.00 77 SER A O 7
ATOM 8925 N N . GLY A 1 78 ? -10.760 0.410 -10.641 1.00 0.00 78 GLY A N 7
ATOM 8926 C CA . GLY A 1 78 ? -10.040 0.624 -11.882 1.00 0.00 78 GLY A CA 7
ATOM 8927 C C . GLY A 1 78 ? -10.939 1.124 -12.996 1.00 0.00 78 GLY A C 7
ATOM 8928 O O . GLY A 1 78 ? -11.203 2.320 -13.120 1.00 0.00 78 GLY A O 7
ATOM 8932 N N . PRO A 1 79 ? -11.425 0.194 -13.831 1.00 0.00 79 PRO A N 7
ATOM 8933 C CA . PRO A 1 79 ? -12.307 0.523 -14.955 1.00 0.00 79 PRO A CA 7
ATOM 8934 C C . PRO A 1 79 ? -13.689 0.974 -14.496 1.00 0.00 79 PRO A C 7
ATOM 8935 O O . PRO A 1 79 ? -14.570 1.240 -15.313 1.00 0.00 79 PRO A O 7
ATOM 8946 N N . SER A 1 80 ? -13.873 1.058 -13.182 1.00 0.00 80 SER A N 7
ATOM 8947 C CA . SER A 1 80 ? -15.150 1.473 -12.613 1.00 0.00 80 SER A CA 7
ATOM 8948 C C . SER A 1 80 ? -15.299 2.991 -12.664 1.00 0.00 80 SER A C 7
ATOM 8949 O O . SER A 1 80 ? -15.474 3.643 -11.634 1.00 0.00 80 SER A O 7
ATOM 8957 N N . SER A 1 81 ? -15.228 3.546 -13.869 1.00 0.00 81 SER A N 7
ATOM 8958 C CA . SER A 1 81 ? -15.351 4.987 -14.055 1.00 0.00 81 SER A CA 7
ATOM 8959 C C . SER A 1 81 ? -16.745 5.353 -14.554 1.00 0.00 81 SER A C 7
ATOM 8960 O O . SER A 1 81 ? -17.559 4.480 -14.852 1.00 0.00 81 SER A O 7
ATOM 8968 N N . GLY A 1 82 ? -17.013 6.653 -14.643 1.00 0.00 82 GLY A N 7
ATOM 8969 C CA . GLY A 1 82 ? -18.309 7.113 -15.106 1.00 0.00 82 GLY A CA 7
ATOM 8970 C C . GLY A 1 82 ? -19.355 7.099 -14.009 1.00 0.00 82 GLY A C 7
ATOM 8971 O O . GLY A 1 82 ? -19.416 8.013 -13.187 1.00 0.00 82 GLY A O 7
ATOM 8975 N N . GLY A 1 1 ? 10.679 -5.361 -29.132 1.00 0.00 1 GLY A N 8
ATOM 8976 C CA . GLY A 1 1 ? 10.868 -4.019 -28.612 1.00 0.00 1 GLY A CA 8
ATOM 8977 C C . GLY A 1 1 ? 10.450 -3.896 -27.160 1.00 0.00 1 GLY A C 8
ATOM 8978 O O . GLY A 1 1 ? 9.260 -3.907 -26.846 1.00 0.00 1 GLY A O 8
ATOM 8982 N N . SER A 1 2 ? 11.431 -3.779 -26.271 1.00 0.00 2 SER A N 8
ATOM 8983 C CA . SER A 1 2 ? 11.160 -3.659 -24.844 1.00 0.00 2 SER A CA 8
ATOM 8984 C C . SER A 1 2 ? 11.646 -2.315 -24.309 1.00 0.00 2 SER A C 8
ATOM 8985 O O . SER A 1 2 ? 12.843 -2.028 -24.317 1.00 0.00 2 SER A O 8
ATOM 8993 N N . SER A 1 3 ? 10.708 -1.496 -23.846 1.00 0.00 3 SER A N 8
ATOM 8994 C CA . SER A 1 3 ? 11.038 -0.180 -23.311 1.00 0.00 3 SER A CA 8
ATOM 8995 C C . SER A 1 3 ? 10.421 0.016 -21.930 1.00 0.00 3 SER A C 8
ATOM 8996 O O . SER A 1 3 ? 9.216 -0.156 -21.746 1.00 0.00 3 SER A O 8
ATOM 9004 N N . GLY A 1 4 ? 11.256 0.377 -20.960 1.00 0.00 4 GLY A N 8
ATOM 9005 C CA . GLY A 1 4 ? 10.775 0.590 -19.608 1.00 0.00 4 GLY A CA 8
ATOM 9006 C C . GLY A 1 4 ? 9.635 1.588 -19.549 1.00 0.00 4 GLY A C 8
ATOM 9007 O O . GLY A 1 4 ? 9.823 2.773 -19.824 1.00 0.00 4 GLY A O 8
ATOM 9011 N N . SER A 1 5 ? 8.449 1.108 -19.189 1.00 0.00 5 SER A N 8
ATOM 9012 C CA . SER A 1 5 ? 7.273 1.965 -19.100 1.00 0.00 5 SER A CA 8
ATOM 9013 C C . SER A 1 5 ? 6.493 1.686 -17.819 1.00 0.00 5 SER A C 8
ATOM 9014 O O . SER A 1 5 ? 6.617 0.615 -17.224 1.00 0.00 5 SER A O 8
ATOM 9022 N N . SER A 1 6 ? 5.690 2.658 -17.399 1.00 0.00 6 SER A N 8
ATOM 9023 C CA . SER A 1 6 ? 4.892 2.520 -16.186 1.00 0.00 6 SER A CA 8
ATOM 9024 C C . SER A 1 6 ? 3.531 3.190 -16.351 1.00 0.00 6 SER A C 8
ATOM 9025 O O . SER A 1 6 ? 3.303 3.928 -17.308 1.00 0.00 6 SER A O 8
ATOM 9033 N N . GLY A 1 7 ? 2.630 2.927 -15.409 1.00 0.00 7 GLY A N 8
ATOM 9034 C CA . GLY A 1 7 ? 1.303 3.511 -15.468 1.00 0.00 7 GLY A CA 8
ATOM 9035 C C . GLY A 1 7 ? 0.472 3.187 -14.243 1.00 0.00 7 GLY A C 8
ATOM 9036 O O . GLY A 1 7 ? 0.489 3.927 -13.260 1.00 0.00 7 GLY A O 8
ATOM 9040 N N . MET A 1 8 ? -0.258 2.078 -14.302 1.00 0.00 8 MET A N 8
ATOM 9041 C CA . MET A 1 8 ? -1.100 1.658 -13.188 1.00 0.00 8 MET A CA 8
ATOM 9042 C C . MET A 1 8 ? -0.264 1.413 -11.936 1.00 0.00 8 MET A C 8
ATOM 9043 O O . MET A 1 8 ? 0.966 1.450 -11.982 1.00 0.00 8 MET A O 8
ATOM 9057 N N . VAL A 1 9 ? -0.938 1.162 -10.818 1.00 0.00 9 VAL A N 8
ATOM 9058 C CA . VAL A 1 9 ? -0.256 0.910 -9.554 1.00 0.00 9 VAL A CA 8
ATOM 9059 C C . VAL A 1 9 ? -0.780 -0.360 -8.892 1.00 0.00 9 VAL A C 8
ATOM 9060 O O . VAL A 1 9 ? -1.753 -0.323 -8.138 1.00 0.00 9 VAL A O 8
ATOM 9073 N N . ASP A 1 10 ? -0.127 -1.481 -9.176 1.00 0.00 10 ASP A N 8
ATOM 9074 C CA . ASP A 1 10 ? -0.525 -2.763 -8.606 1.00 0.00 10 ASP A CA 8
ATOM 9075 C C . ASP A 1 10 ? 0.205 -3.024 -7.293 1.00 0.00 10 ASP A C 8
ATOM 9076 O O . ASP A 1 10 ? 1.382 -3.388 -7.287 1.00 0.00 10 ASP A O 8
ATOM 9085 N N . TYR A 1 11 ? -0.499 -2.835 -6.183 1.00 0.00 11 TYR A N 8
ATOM 9086 C CA . TYR A 1 11 ? 0.084 -3.047 -4.863 1.00 0.00 11 TYR A CA 8
ATOM 9087 C C . TYR A 1 11 ? 1.085 -4.197 -4.887 1.00 0.00 11 TYR A C 8
ATOM 9088 O O . TYR A 1 11 ? 2.277 -4.003 -4.646 1.00 0.00 11 TYR A O 8
ATOM 9106 N N . TYR A 1 12 ? 0.593 -5.395 -5.181 1.00 0.00 12 TYR A N 8
ATOM 9107 C CA . TYR A 1 12 ? 1.443 -6.579 -5.236 1.00 0.00 12 TYR A CA 8
ATOM 9108 C C . TYR A 1 12 ? 2.744 -6.281 -5.976 1.00 0.00 12 TYR A C 8
ATOM 9109 O O . TYR A 1 12 ? 3.826 -6.657 -5.526 1.00 0.00 12 TYR A O 8
ATOM 9127 N N . GLU A 1 13 ? 2.629 -5.602 -7.113 1.00 0.00 13 GLU A N 8
ATOM 9128 C CA . GLU A 1 13 ? 3.795 -5.253 -7.915 1.00 0.00 13 GLU A CA 8
ATOM 9129 C C . GLU A 1 13 ? 4.519 -4.045 -7.328 1.00 0.00 13 GLU A C 8
ATOM 9130 O O . GLU A 1 13 ? 5.686 -3.798 -7.631 1.00 0.00 13 GLU A O 8
ATOM 9142 N N . VAL A 1 14 ? 3.816 -3.295 -6.485 1.00 0.00 14 VAL A N 8
ATOM 9143 C CA . VAL A 1 14 ? 4.390 -2.112 -5.853 1.00 0.00 14 VAL A CA 8
ATOM 9144 C C . VAL A 1 14 ? 5.208 -2.489 -4.623 1.00 0.00 14 VAL A C 8
ATOM 9145 O O . VAL A 1 14 ? 6.171 -1.806 -4.272 1.00 0.00 14 VAL A O 8
ATOM 9158 N N . LEU A 1 15 ? 4.819 -3.579 -3.972 1.00 0.00 15 LEU A N 8
ATOM 9159 C CA . LEU A 1 15 ? 5.517 -4.048 -2.780 1.00 0.00 15 LEU A CA 8
ATOM 9160 C C . LEU A 1 15 ? 6.532 -5.131 -3.133 1.00 0.00 15 LEU A C 8
ATOM 9161 O O . LEU A 1 15 ? 7.113 -5.762 -2.251 1.00 0.00 15 LEU A O 8
ATOM 9177 N N . ASP A 1 16 ? 6.741 -5.338 -4.428 1.00 0.00 16 ASP A N 8
ATOM 9178 C CA . ASP A 1 16 ? 7.688 -6.342 -4.899 1.00 0.00 16 ASP A CA 8
ATOM 9179 C C . ASP A 1 16 ? 7.266 -7.738 -4.453 1.00 0.00 16 ASP A C 8
ATOM 9180 O O . ASP A 1 16 ? 8.102 -8.561 -4.079 1.00 0.00 16 ASP A O 8
ATOM 9189 N N . VAL A 1 17 ? 5.964 -7.999 -4.495 1.00 0.00 17 VAL A N 8
ATOM 9190 C CA . VAL A 1 17 ? 5.430 -9.296 -4.095 1.00 0.00 17 VAL A CA 8
ATOM 9191 C C . VAL A 1 17 ? 4.416 -9.810 -5.111 1.00 0.00 17 VAL A C 8
ATOM 9192 O O . VAL A 1 17 ? 3.742 -9.040 -5.796 1.00 0.00 17 VAL A O 8
ATOM 9205 N N . PRO A 1 18 ? 4.303 -11.142 -5.212 1.00 0.00 18 PRO A N 8
ATOM 9206 C CA . PRO A 1 18 ? 3.372 -11.790 -6.142 1.00 0.00 18 PRO A CA 8
ATOM 9207 C C . PRO A 1 18 ? 1.916 -11.599 -5.730 1.00 0.00 18 PRO A C 8
ATOM 9208 O O . PRO A 1 18 ? 1.629 -11.101 -4.641 1.00 0.00 18 PRO A O 8
ATOM 9219 N N . ARG A 1 19 ? 1.001 -11.998 -6.608 1.00 0.00 19 ARG A N 8
ATOM 9220 C CA . ARG A 1 19 ? -0.425 -11.870 -6.336 1.00 0.00 19 ARG A CA 8
ATOM 9221 C C . ARG A 1 19 ? -0.840 -12.769 -5.174 1.00 0.00 19 ARG A C 8
ATOM 9222 O O . ARG A 1 19 ? -1.751 -12.438 -4.416 1.00 0.00 19 ARG A O 8
ATOM 9243 N N . GLN A 1 20 ? -0.164 -13.906 -5.042 1.00 0.00 20 GLN A N 8
ATOM 9244 C CA . GLN A 1 20 ? -0.464 -14.852 -3.975 1.00 0.00 20 GLN A CA 8
ATOM 9245 C C . GLN A 1 20 ? 0.435 -14.612 -2.766 1.00 0.00 20 GLN A C 8
ATOM 9246 O O . GLN A 1 20 ? 0.375 -15.346 -1.780 1.00 0.00 20 GLN A O 8
ATOM 9260 N N . ALA A 1 21 ? 1.268 -13.580 -2.851 1.00 0.00 21 ALA A N 8
ATOM 9261 C CA . ALA A 1 21 ? 2.179 -13.243 -1.764 1.00 0.00 21 ALA A CA 8
ATOM 9262 C C . ALA A 1 21 ? 1.474 -13.317 -0.414 1.00 0.00 21 ALA A C 8
ATOM 9263 O O . ALA A 1 21 ? 0.430 -12.696 -0.213 1.00 0.00 21 ALA A O 8
ATOM 9270 N N . SER A 1 22 ? 2.049 -14.082 0.508 1.00 0.00 22 SER A N 8
ATOM 9271 C CA . SER A 1 22 ? 1.473 -14.241 1.838 1.00 0.00 22 SER A CA 8
ATOM 9272 C C . SER A 1 22 ? 1.665 -12.975 2.669 1.00 0.00 22 SER A C 8
ATOM 9273 O O . SER A 1 22 ? 2.645 -12.250 2.498 1.00 0.00 22 SER A O 8
ATOM 9281 N N . SER A 1 23 ? 0.722 -12.717 3.568 1.00 0.00 23 SER A N 8
ATOM 9282 C CA . SER A 1 23 ? 0.784 -11.537 4.423 1.00 0.00 23 SER A CA 8
ATOM 9283 C C . SER A 1 23 ? 2.216 -11.266 4.872 1.00 0.00 23 SER A C 8
ATOM 9284 O O . SER A 1 23 ? 2.796 -10.233 4.542 1.00 0.00 23 SER A O 8
ATOM 9292 N N . GLU A 1 24 ? 2.780 -12.203 5.628 1.00 0.00 24 GLU A N 8
ATOM 9293 C CA . GLU A 1 24 ? 4.145 -12.066 6.123 1.00 0.00 24 GLU A CA 8
ATOM 9294 C C . GLU A 1 24 ? 5.104 -11.725 4.987 1.00 0.00 24 GLU A C 8
ATOM 9295 O O . GLU A 1 24 ? 6.060 -10.973 5.172 1.00 0.00 24 GLU A O 8
ATOM 9307 N N . ALA A 1 25 ? 4.841 -12.284 3.811 1.00 0.00 25 ALA A N 8
ATOM 9308 C CA . ALA A 1 25 ? 5.680 -12.039 2.644 1.00 0.00 25 ALA A CA 8
ATOM 9309 C C . ALA A 1 25 ? 5.453 -10.637 2.089 1.00 0.00 25 ALA A C 8
ATOM 9310 O O . ALA A 1 25 ? 6.327 -10.070 1.433 1.00 0.00 25 ALA A O 8
ATOM 9317 N N . ILE A 1 26 ? 4.274 -10.084 2.357 1.00 0.00 26 ILE A N 8
ATOM 9318 C CA . ILE A 1 26 ? 3.934 -8.747 1.885 1.00 0.00 26 ILE A CA 8
ATOM 9319 C C . ILE A 1 26 ? 4.567 -7.675 2.765 1.00 0.00 26 ILE A C 8
ATOM 9320 O O . ILE A 1 26 ? 5.066 -6.664 2.269 1.00 0.00 26 ILE A O 8
ATOM 9336 N N . LYS A 1 27 ? 4.546 -7.903 4.073 1.00 0.00 27 LYS A N 8
ATOM 9337 C CA . LYS A 1 27 ? 5.121 -6.959 5.024 1.00 0.00 27 LYS A CA 8
ATOM 9338 C C . LYS A 1 27 ? 6.642 -6.938 4.918 1.00 0.00 27 LYS A C 8
ATOM 9339 O O . LYS A 1 27 ? 7.262 -5.874 4.933 1.00 0.00 27 LYS A O 8
ATOM 9358 N N . LYS A 1 28 ? 7.240 -8.120 4.808 1.00 0.00 28 LYS A N 8
ATOM 9359 C CA . LYS A 1 28 ? 8.689 -8.238 4.696 1.00 0.00 28 LYS A CA 8
ATOM 9360 C C . LYS A 1 28 ? 9.188 -7.596 3.405 1.00 0.00 28 LYS A C 8
ATOM 9361 O O . LYS A 1 28 ? 10.340 -7.170 3.318 1.00 0.00 28 LYS A O 8
ATOM 9380 N N . ALA A 1 29 ? 8.315 -7.530 2.406 1.00 0.00 29 ALA A N 8
ATOM 9381 C CA . ALA A 1 29 ? 8.667 -6.937 1.122 1.00 0.00 29 ALA A CA 8
ATOM 9382 C C . ALA A 1 29 ? 8.281 -5.462 1.074 1.00 0.00 29 ALA A C 8
ATOM 9383 O O . ALA A 1 29 ? 8.793 -4.703 0.250 1.00 0.00 29 ALA A O 8
ATOM 9390 N N . TYR A 1 30 ? 7.376 -5.063 1.960 1.00 0.00 30 TYR A N 8
ATOM 9391 C CA . TYR A 1 30 ? 6.919 -3.680 2.016 1.00 0.00 30 TYR A CA 8
ATOM 9392 C C . TYR A 1 30 ? 7.775 -2.862 2.979 1.00 0.00 30 TYR A C 8
ATOM 9393 O O . TYR A 1 30 ? 8.360 -1.848 2.598 1.00 0.00 30 TYR A O 8
ATOM 9411 N N . ARG A 1 31 ? 7.844 -3.312 4.227 1.00 0.00 31 ARG A N 8
ATOM 9412 C CA . ARG A 1 31 ? 8.627 -2.624 5.246 1.00 0.00 31 ARG A CA 8
ATOM 9413 C C . ARG A 1 31 ? 9.957 -2.141 4.674 1.00 0.00 31 ARG A C 8
ATOM 9414 O O . ARG A 1 31 ? 10.493 -1.117 5.099 1.00 0.00 31 ARG A O 8
ATOM 9435 N N . LYS A 1 32 ? 10.486 -2.886 3.709 1.00 0.00 32 LYS A N 8
ATOM 9436 C CA . LYS A 1 32 ? 11.752 -2.535 3.078 1.00 0.00 32 LYS A CA 8
ATOM 9437 C C . LYS A 1 32 ? 11.584 -1.338 2.148 1.00 0.00 32 LYS A C 8
ATOM 9438 O O . LYS A 1 32 ? 12.453 -0.469 2.074 1.00 0.00 32 LYS A O 8
ATOM 9457 N N . LEU A 1 33 ? 10.460 -1.298 1.440 1.00 0.00 33 LEU A N 8
ATOM 9458 C CA . LEU A 1 33 ? 10.176 -0.206 0.515 1.00 0.00 33 LEU A CA 8
ATOM 9459 C C . LEU A 1 33 ? 9.721 1.040 1.267 1.00 0.00 33 LEU A C 8
ATOM 9460 O O . LEU A 1 33 ? 10.151 2.152 0.963 1.00 0.00 33 LEU A O 8
ATOM 9476 N N . ALA A 1 34 ? 8.851 0.846 2.253 1.00 0.00 34 ALA A N 8
ATOM 9477 C CA . ALA A 1 34 ? 8.341 1.953 3.052 1.00 0.00 34 ALA A CA 8
ATOM 9478 C C . ALA A 1 34 ? 9.482 2.780 3.636 1.00 0.00 34 ALA A C 8
ATOM 9479 O O . ALA A 1 34 ? 9.351 3.989 3.829 1.00 0.00 34 ALA A O 8
ATOM 9486 N N . LEU A 1 35 ? 10.601 2.120 3.917 1.00 0.00 35 LEU A N 8
ATOM 9487 C CA . LEU A 1 35 ? 11.766 2.794 4.480 1.00 0.00 35 LEU A CA 8
ATOM 9488 C C . LEU A 1 35 ? 12.766 3.156 3.387 1.00 0.00 35 LEU A C 8
ATOM 9489 O O . LEU A 1 35 ? 13.653 3.985 3.593 1.00 0.00 35 LEU A O 8
ATOM 9505 N N . LYS A 1 36 ? 12.617 2.531 2.224 1.00 0.00 36 LYS A N 8
ATOM 9506 C CA . LYS A 1 36 ? 13.505 2.789 1.097 1.00 0.00 36 LYS A CA 8
ATOM 9507 C C . LYS A 1 36 ? 13.101 4.067 0.368 1.00 0.00 36 LYS A C 8
ATOM 9508 O O . LYS A 1 36 ? 13.953 4.807 -0.124 1.00 0.00 36 LYS A O 8
ATOM 9527 N N . TRP A 1 37 ? 11.799 4.319 0.304 1.00 0.00 37 TRP A N 8
ATOM 9528 C CA . TRP A 1 37 ? 11.283 5.509 -0.364 1.00 0.00 37 TRP A CA 8
ATOM 9529 C C . TRP A 1 37 ? 10.764 6.521 0.651 1.00 0.00 37 TRP A C 8
ATOM 9530 O O . TRP A 1 37 ? 10.039 7.452 0.299 1.00 0.00 37 TRP A O 8
ATOM 9551 N N . HIS A 1 38 ? 11.140 6.334 1.912 1.00 0.00 38 HIS A N 8
ATOM 9552 C CA . HIS A 1 38 ? 10.713 7.233 2.979 1.00 0.00 38 HIS A CA 8
ATOM 9553 C C . HIS A 1 38 ? 11.355 8.608 2.821 1.00 0.00 38 HIS A C 8
ATOM 9554 O O . HIS A 1 38 ? 12.526 8.735 2.461 1.00 0.00 38 HIS A O 8
ATOM 9568 N N . PRO A 1 39 ? 10.573 9.662 3.096 1.00 0.00 39 PRO A N 8
ATOM 9569 C CA . PRO A 1 39 ? 11.045 11.046 2.991 1.00 0.00 39 PRO A CA 8
ATOM 9570 C C . PRO A 1 39 ? 12.062 11.396 4.071 1.00 0.00 39 PRO A C 8
ATOM 9571 O O . PRO A 1 39 ? 12.809 12.366 3.944 1.00 0.00 39 PRO A O 8
ATOM 9582 N N . ASP A 1 40 ? 12.087 10.598 5.134 1.00 0.00 40 ASP A N 8
ATOM 9583 C CA . ASP A 1 40 ? 13.015 10.823 6.236 1.00 0.00 40 ASP A CA 8
ATOM 9584 C C . ASP A 1 40 ? 14.316 10.056 6.017 1.00 0.00 40 ASP A C 8
ATOM 9585 O O . ASP A 1 40 ? 15.325 10.324 6.669 1.00 0.00 40 ASP A O 8
ATOM 9594 N N . LYS A 1 41 ? 14.284 9.100 5.094 1.00 0.00 41 LYS A N 8
ATOM 9595 C CA . LYS A 1 41 ? 15.460 8.294 4.787 1.00 0.00 41 LYS A CA 8
ATOM 9596 C C . LYS A 1 41 ? 16.095 8.736 3.473 1.00 0.00 41 LYS A C 8
ATOM 9597 O O . LYS A 1 41 ? 17.298 8.576 3.269 1.00 0.00 41 LYS A O 8
ATOM 9616 N N . ASN A 1 42 ? 15.279 9.295 2.585 1.00 0.00 42 ASN A N 8
ATOM 9617 C CA . ASN A 1 42 ? 15.762 9.762 1.290 1.00 0.00 42 ASN A CA 8
ATOM 9618 C C . ASN A 1 42 ? 15.685 11.283 1.197 1.00 0.00 42 ASN A C 8
ATOM 9619 O O . ASN A 1 42 ? 14.738 11.849 0.651 1.00 0.00 42 ASN A O 8
ATOM 9630 N N . PRO A 1 43 ? 16.706 11.961 1.742 1.00 0.00 43 PRO A N 8
ATOM 9631 C CA . PRO A 1 43 ? 16.778 13.425 1.732 1.00 0.00 43 PRO A CA 8
ATOM 9632 C C . PRO A 1 43 ? 17.025 13.984 0.335 1.00 0.00 43 PRO A C 8
ATOM 9633 O O . PRO A 1 43 ? 16.416 14.978 -0.061 1.00 0.00 43 PRO A O 8
ATOM 9644 N N . GLU A 1 44 ? 17.919 13.339 -0.406 1.00 0.00 44 GLU A N 8
ATOM 9645 C CA . GLU A 1 44 ? 18.245 13.773 -1.760 1.00 0.00 44 GLU A CA 8
ATOM 9646 C C . GLU A 1 44 ? 17.058 13.569 -2.697 1.00 0.00 44 GLU A C 8
ATOM 9647 O O . GLU A 1 44 ? 16.719 14.450 -3.486 1.00 0.00 44 GLU A O 8
ATOM 9659 N N . ASN A 1 45 ? 16.433 12.401 -2.605 1.00 0.00 45 ASN A N 8
ATOM 9660 C CA . ASN A 1 45 ? 15.284 12.080 -3.444 1.00 0.00 45 ASN A CA 8
ATOM 9661 C C . ASN A 1 45 ? 13.979 12.290 -2.684 1.00 0.00 45 ASN A C 8
ATOM 9662 O O . ASN A 1 45 ? 12.928 11.785 -3.081 1.00 0.00 45 ASN A O 8
ATOM 9673 N N . LYS A 1 46 ? 14.052 13.040 -1.590 1.00 0.00 46 LYS A N 8
ATOM 9674 C CA . LYS A 1 46 ? 12.876 13.320 -0.774 1.00 0.00 46 LYS A CA 8
ATOM 9675 C C . LYS A 1 46 ? 11.664 13.620 -1.650 1.00 0.00 46 LYS A C 8
ATOM 9676 O O . LYS A 1 46 ? 10.564 13.133 -1.390 1.00 0.00 46 LYS A O 8
ATOM 9695 N N . GLU A 1 47 ? 11.875 14.422 -2.689 1.00 0.00 47 GLU A N 8
ATOM 9696 C CA . GLU A 1 47 ? 10.798 14.785 -3.603 1.00 0.00 47 GLU A CA 8
ATOM 9697 C C . GLU A 1 47 ? 10.144 13.540 -4.195 1.00 0.00 47 GLU A C 8
ATOM 9698 O O . GLU A 1 47 ? 8.919 13.424 -4.223 1.00 0.00 47 GLU A O 8
ATOM 9710 N N . GLU A 1 48 ? 10.970 12.611 -4.667 1.00 0.00 48 GLU A N 8
ATOM 9711 C CA . GLU A 1 48 ? 10.472 11.376 -5.259 1.00 0.00 48 GLU A CA 8
ATOM 9712 C C . GLU A 1 48 ? 9.914 10.445 -4.186 1.00 0.00 48 GLU A C 8
ATOM 9713 O O . GLU A 1 48 ? 8.769 10.002 -4.268 1.00 0.00 48 GLU A O 8
ATOM 9725 N N . ALA A 1 49 ? 10.733 10.152 -3.181 1.00 0.00 49 ALA A N 8
ATOM 9726 C CA . ALA A 1 49 ? 10.322 9.275 -2.091 1.00 0.00 49 ALA A CA 8
ATOM 9727 C C . ALA A 1 49 ? 8.970 9.697 -1.527 1.00 0.00 49 ALA A C 8
ATOM 9728 O O . ALA A 1 49 ? 8.089 8.865 -1.315 1.00 0.00 49 ALA A O 8
ATOM 9735 N N . GLU A 1 50 ? 8.813 10.995 -1.287 1.00 0.00 50 GLU A N 8
ATOM 9736 C CA . GLU A 1 50 ? 7.567 11.526 -0.746 1.00 0.00 50 GLU A CA 8
ATOM 9737 C C . GLU A 1 50 ? 6.376 11.093 -1.596 1.00 0.00 50 GLU A C 8
ATOM 9738 O O . GLU A 1 50 ? 5.243 11.044 -1.116 1.00 0.00 50 GLU A O 8
ATOM 9750 N N . ARG A 1 51 ? 6.642 10.780 -2.860 1.00 0.00 51 ARG A N 8
ATOM 9751 C CA . ARG A 1 51 ? 5.593 10.352 -3.777 1.00 0.00 51 ARG A CA 8
ATOM 9752 C C . ARG A 1 51 ? 5.511 8.830 -3.839 1.00 0.00 51 ARG A C 8
ATOM 9753 O O . ARG A 1 51 ? 4.422 8.257 -3.868 1.00 0.00 51 ARG A O 8
ATOM 9774 N N . ARG A 1 52 ? 6.671 8.180 -3.857 1.00 0.00 52 ARG A N 8
ATOM 9775 C CA . ARG A 1 52 ? 6.731 6.725 -3.917 1.00 0.00 52 ARG A CA 8
ATOM 9776 C C . ARG A 1 52 ? 6.128 6.104 -2.660 1.00 0.00 52 ARG A C 8
ATOM 9777 O O . ARG A 1 52 ? 5.258 5.236 -2.740 1.00 0.00 52 ARG A O 8
ATOM 9798 N N . PHE A 1 53 ? 6.596 6.555 -1.501 1.00 0.00 53 PHE A N 8
ATOM 9799 C CA . PHE A 1 53 ? 6.104 6.043 -0.227 1.00 0.00 53 PHE A CA 8
ATOM 9800 C C . PHE A 1 53 ? 4.579 6.014 -0.205 1.00 0.00 53 PHE A C 8
ATOM 9801 O O . PHE A 1 53 ? 3.972 5.185 0.474 1.00 0.00 53 PHE A O 8
ATOM 9818 N N . LYS A 1 54 ? 3.965 6.926 -0.951 1.00 0.00 54 LYS A N 8
ATOM 9819 C CA . LYS A 1 54 ? 2.511 7.007 -1.019 1.00 0.00 54 LYS A CA 8
ATOM 9820 C C . LYS A 1 54 ? 1.923 5.733 -1.619 1.00 0.00 54 LYS A C 8
ATOM 9821 O O . LYS A 1 54 ? 1.056 5.098 -1.020 1.00 0.00 54 LYS A O 8
ATOM 9840 N N . GLN A 1 55 ? 2.401 5.367 -2.804 1.00 0.00 55 GLN A N 8
ATOM 9841 C CA . GLN A 1 55 ? 1.922 4.168 -3.483 1.00 0.00 55 GLN A CA 8
ATOM 9842 C C . GLN A 1 55 ? 2.313 2.912 -2.711 1.00 0.00 55 GLN A C 8
ATOM 9843 O O . GLN A 1 55 ? 1.547 1.952 -2.638 1.00 0.00 55 GLN A O 8
ATOM 9857 N N . VAL A 1 56 ? 3.512 2.926 -2.137 1.00 0.00 56 VAL A N 8
ATOM 9858 C CA . VAL A 1 56 ? 4.005 1.788 -1.370 1.00 0.00 56 VAL A CA 8
ATOM 9859 C C . VAL A 1 56 ? 3.213 1.610 -0.079 1.00 0.00 56 VAL A C 8
ATOM 9860 O O . VAL A 1 56 ? 2.891 0.490 0.314 1.00 0.00 56 VAL A O 8
ATOM 9873 N N . ALA A 1 57 ? 2.902 2.724 0.576 1.00 0.00 57 ALA A N 8
ATOM 9874 C CA . ALA A 1 57 ? 2.145 2.692 1.821 1.00 0.00 57 ALA A CA 8
ATOM 9875 C C . ALA A 1 57 ? 0.732 2.167 1.591 1.00 0.00 57 ALA A C 8
ATOM 9876 O O . ALA A 1 57 ? 0.241 1.330 2.348 1.00 0.00 57 ALA A O 8
ATOM 9883 N N . GLU A 1 58 ? 0.084 2.664 0.543 1.00 0.00 58 GLU A N 8
ATOM 9884 C CA . GLU A 1 58 ? -1.274 2.245 0.215 1.00 0.00 58 GLU A CA 8
ATOM 9885 C C . GLU A 1 58 ? -1.305 0.776 -0.195 1.00 0.00 58 GLU A C 8
ATOM 9886 O O . GLU A 1 58 ? -2.233 0.044 0.149 1.00 0.00 58 GLU A O 8
ATOM 9898 N N . ALA A 1 59 ? -0.285 0.351 -0.933 1.00 0.00 59 ALA A N 8
ATOM 9899 C CA . ALA A 1 59 ? -0.194 -1.030 -1.389 1.00 0.00 59 ALA A CA 8
ATOM 9900 C C . ALA A 1 59 ? -0.173 -1.997 -0.210 1.00 0.00 59 ALA A C 8
ATOM 9901 O O . ALA A 1 59 ? -0.962 -2.940 -0.153 1.00 0.00 59 ALA A O 8
ATOM 9908 N N . TYR A 1 60 ? 0.736 -1.758 0.729 1.00 0.00 60 TYR A N 8
ATOM 9909 C CA . TYR A 1 60 ? 0.863 -2.610 1.905 1.00 0.00 60 TYR A CA 8
ATOM 9910 C C . TYR A 1 60 ? -0.338 -2.441 2.831 1.00 0.00 60 TYR A C 8
ATOM 9911 O O . TYR A 1 60 ? -0.779 -3.395 3.473 1.00 0.00 60 TYR A O 8
ATOM 9929 N N . GLU A 1 61 ? -0.862 -1.221 2.895 1.00 0.00 61 GLU A N 8
ATOM 9930 C CA . GLU A 1 61 ? -2.011 -0.927 3.742 1.00 0.00 61 GLU A CA 8
ATOM 9931 C C . GLU A 1 61 ? -3.252 -1.667 3.252 1.00 0.00 61 GLU A C 8
ATOM 9932 O O . GLU A 1 61 ? -4.141 -1.999 4.036 1.00 0.00 61 GLU A O 8
ATOM 9944 N N . VAL A 1 62 ? -3.306 -1.922 1.948 1.00 0.00 62 VAL A N 8
ATOM 9945 C CA . VAL A 1 62 ? -4.436 -2.623 1.352 1.00 0.00 62 VAL A CA 8
ATOM 9946 C C . VAL A 1 62 ? -4.193 -4.127 1.315 1.00 0.00 62 VAL A C 8
ATOM 9947 O O . VAL A 1 62 ? -5.099 -4.920 1.576 1.00 0.00 62 VAL A O 8
ATOM 9960 N N . LEU A 1 63 ? -2.965 -4.515 0.990 1.00 0.00 63 LEU A N 8
ATOM 9961 C CA . LEU A 1 63 ? -2.601 -5.926 0.920 1.00 0.00 63 LEU A CA 8
ATOM 9962 C C . LEU A 1 63 ? -2.447 -6.519 2.317 1.00 0.00 63 LEU A C 8
ATOM 9963 O O . LEU A 1 63 ? -3.039 -7.551 2.632 1.00 0.00 63 LEU A O 8
ATOM 9979 N N . SER A 1 64 ? -1.649 -5.858 3.150 1.00 0.00 64 SER A N 8
ATOM 9980 C CA . SER A 1 64 ? -1.416 -6.321 4.513 1.00 0.00 64 SER A CA 8
ATOM 9981 C C . SER A 1 64 ? -2.733 -6.468 5.269 1.00 0.00 64 SER A C 8
ATOM 9982 O O . SER A 1 64 ? -2.804 -7.159 6.286 1.00 0.00 64 SER A O 8
ATOM 9990 N N . ASP A 1 65 ? -3.773 -5.813 4.766 1.00 0.00 65 ASP A N 8
ATOM 9991 C CA . ASP A 1 65 ? -5.089 -5.871 5.392 1.00 0.00 65 ASP A CA 8
ATOM 9992 C C . ASP A 1 65 ? -5.875 -7.081 4.895 1.00 0.00 65 ASP A C 8
ATOM 9993 O O . ASP A 1 65 ? -5.648 -7.569 3.789 1.00 0.00 65 ASP A O 8
ATOM 10002 N N . ALA A 1 66 ? -6.798 -7.560 5.722 1.00 0.00 66 ALA A N 8
ATOM 10003 C CA . ALA A 1 66 ? -7.617 -8.712 5.367 1.00 0.00 66 ALA A CA 8
ATOM 10004 C C . ALA A 1 66 ? -8.901 -8.278 4.667 1.00 0.00 66 ALA A C 8
ATOM 10005 O O . ALA A 1 66 ? -9.480 -9.033 3.885 1.00 0.00 66 ALA A O 8
ATOM 10012 N N . LYS A 1 67 ? -9.342 -7.058 4.953 1.00 0.00 67 LYS A N 8
ATOM 10013 C CA . LYS A 1 67 ? -10.557 -6.522 4.351 1.00 0.00 67 LYS A CA 8
ATOM 10014 C C . LYS A 1 67 ? -10.239 -5.766 3.065 1.00 0.00 67 LYS A C 8
ATOM 10015 O O . LYS A 1 67 ? -10.865 -5.992 2.029 1.00 0.00 67 LYS A O 8
ATOM 10034 N N . LYS A 1 68 ? -9.262 -4.868 3.138 1.00 0.00 68 LYS A N 8
ATOM 10035 C CA . LYS A 1 68 ? -8.858 -4.080 1.980 1.00 0.00 68 LYS A CA 8
ATOM 10036 C C . LYS A 1 68 ? -8.283 -4.975 0.886 1.00 0.00 68 LYS A C 8
ATOM 10037 O O . LYS A 1 68 ? -8.618 -4.827 -0.289 1.00 0.00 68 LYS A O 8
ATOM 10056 N N . ARG A 1 69 ? -7.419 -5.904 1.282 1.00 0.00 69 ARG A N 8
ATOM 10057 C CA . ARG A 1 69 ? -6.798 -6.822 0.335 1.00 0.00 69 ARG A CA 8
ATOM 10058 C C . ARG A 1 69 ? -7.855 -7.640 -0.401 1.00 0.00 69 ARG A C 8
ATOM 10059 O O . ARG A 1 69 ? -7.913 -7.634 -1.631 1.00 0.00 69 ARG A O 8
ATOM 10080 N N . ASP A 1 70 ? -8.687 -8.343 0.359 1.00 0.00 70 ASP A N 8
ATOM 10081 C CA . ASP A 1 70 ? -9.742 -9.166 -0.221 1.00 0.00 70 ASP A CA 8
ATOM 10082 C C . ASP A 1 70 ? -10.547 -8.374 -1.247 1.00 0.00 70 ASP A C 8
ATOM 10083 O O . ASP A 1 70 ? -10.795 -8.849 -2.356 1.00 0.00 70 ASP A O 8
ATOM 10092 N N . ILE A 1 71 ? -10.951 -7.166 -0.870 1.00 0.00 71 ILE A N 8
ATOM 10093 C CA . ILE A 1 71 ? -11.727 -6.309 -1.758 1.00 0.00 71 ILE A CA 8
ATOM 10094 C C . ILE A 1 71 ? -10.959 -6.006 -3.040 1.00 0.00 71 ILE A C 8
ATOM 10095 O O . ILE A 1 71 ? -11.524 -6.026 -4.134 1.00 0.00 71 ILE A O 8
ATOM 10111 N N . TYR A 1 72 ? -9.668 -5.728 -2.897 1.00 0.00 72 TYR A N 8
ATOM 10112 C CA . TYR A 1 72 ? -8.821 -5.421 -4.044 1.00 0.00 72 TYR A CA 8
ATOM 10113 C C . TYR A 1 72 ? -8.675 -6.636 -4.955 1.00 0.00 72 TYR A C 8
ATOM 10114 O O . TYR A 1 72 ? -8.979 -6.573 -6.146 1.00 0.00 72 TYR A O 8
ATOM 10132 N N . ASP A 1 73 ? -8.208 -7.741 -4.384 1.00 0.00 73 ASP A N 8
ATOM 10133 C CA . ASP A 1 73 ? -8.022 -8.973 -5.142 1.00 0.00 73 ASP A CA 8
ATOM 10134 C C . ASP A 1 73 ? -9.342 -9.446 -5.742 1.00 0.00 73 ASP A C 8
ATOM 10135 O O . ASP A 1 73 ? -9.368 -10.038 -6.822 1.00 0.00 73 ASP A O 8
ATOM 10144 N N . ARG A 1 74 ? -10.436 -9.182 -5.035 1.00 0.00 74 ARG A N 8
ATOM 10145 C CA . ARG A 1 74 ? -11.759 -9.583 -5.497 1.00 0.00 74 ARG A CA 8
ATOM 10146 C C . ARG A 1 74 ? -12.214 -8.715 -6.666 1.00 0.00 74 ARG A C 8
ATOM 10147 O O . ARG A 1 74 ? -12.380 -9.200 -7.785 1.00 0.00 74 ARG A O 8
ATOM 10168 N N . TYR A 1 75 ? -12.413 -7.429 -6.399 1.00 0.00 75 TYR A N 8
ATOM 10169 C CA . TYR A 1 75 ? -12.850 -6.493 -7.428 1.00 0.00 75 TYR A CA 8
ATOM 10170 C C . TYR A 1 75 ? -11.684 -5.643 -7.923 1.00 0.00 75 TYR A C 8
ATOM 10171 O O . TYR A 1 75 ? -11.378 -5.623 -9.114 1.00 0.00 75 TYR A O 8
ATOM 10189 N N . GLY A 1 76 ? -11.036 -4.942 -6.998 1.00 0.00 76 GLY A N 8
ATOM 10190 C CA . GLY A 1 76 ? -9.911 -4.100 -7.358 1.00 0.00 76 GLY A CA 8
ATOM 10191 C C . GLY A 1 76 ? -10.124 -2.650 -6.972 1.00 0.00 76 GLY A C 8
ATOM 10192 O O . GLY A 1 76 ? -10.092 -2.304 -5.791 1.00 0.00 76 GLY A O 8
ATOM 10196 N N . SER A 1 77 ? -10.342 -1.799 -7.970 1.00 0.00 77 SER A N 8
ATOM 10197 C CA . SER A 1 77 ? -10.556 -0.377 -7.729 1.00 0.00 77 SER A CA 8
ATOM 10198 C C . SER A 1 77 ? -11.722 0.146 -8.563 1.00 0.00 77 SER A C 8
ATOM 10199 O O . SER A 1 77 ? -11.698 0.083 -9.791 1.00 0.00 77 SER A O 8
ATOM 10207 N N . GLY A 1 78 ? -12.742 0.662 -7.885 1.00 0.00 78 GLY A N 8
ATOM 10208 C CA . GLY A 1 78 ? -13.903 1.189 -8.578 1.00 0.00 78 GLY A CA 8
ATOM 10209 C C . GLY A 1 78 ? -14.840 1.939 -7.652 1.00 0.00 78 GLY A C 8
ATOM 10210 O O . GLY A 1 78 ? -14.448 2.407 -6.583 1.00 0.00 78 GLY A O 8
ATOM 10214 N N . PRO A 1 79 ? -16.110 2.064 -8.064 1.00 0.00 79 PRO A N 8
ATOM 10215 C CA . PRO A 1 79 ? -17.132 2.763 -7.280 1.00 0.00 79 PRO A CA 8
ATOM 10216 C C . PRO A 1 79 ? -17.514 2.001 -6.015 1.00 0.00 79 PRO A C 8
ATOM 10217 O O . PRO A 1 79 ? -17.426 0.775 -5.968 1.00 0.00 79 PRO A O 8
ATOM 10228 N N . SER A 1 80 ? -17.938 2.737 -4.992 1.00 0.00 80 SER A N 8
ATOM 10229 C CA . SER A 1 80 ? -18.331 2.130 -3.726 1.00 0.00 80 SER A CA 8
ATOM 10230 C C . SER A 1 80 ? -19.642 2.724 -3.222 1.00 0.00 80 SER A C 8
ATOM 10231 O O . SER A 1 80 ? -19.933 3.899 -3.450 1.00 0.00 80 SER A O 8
ATOM 10239 N N . SER A 1 81 ? -20.432 1.904 -2.536 1.00 0.00 81 SER A N 8
ATOM 10240 C CA . SER A 1 81 ? -21.715 2.346 -2.002 1.00 0.00 81 SER A CA 8
ATOM 10241 C C . SER A 1 81 ? -21.516 3.338 -0.861 1.00 0.00 81 SER A C 8
ATOM 10242 O O . SER A 1 81 ? -20.618 3.180 -0.035 1.00 0.00 81 SER A O 8
ATOM 10250 N N . GLY A 1 82 ? -22.361 4.364 -0.822 1.00 0.00 82 GLY A N 8
ATOM 10251 C CA . GLY A 1 82 ? -22.263 5.368 0.221 1.00 0.00 82 GLY A CA 8
ATOM 10252 C C . GLY A 1 82 ? -23.455 5.352 1.156 1.00 0.00 82 GLY A C 8
ATOM 10253 O O . GLY A 1 82 ? -23.296 5.348 2.376 1.00 0.00 82 GLY A O 8
ATOM 10257 N N . GLY A 1 1 ? 16.257 -9.688 -10.935 1.00 0.00 1 GLY A N 9
ATOM 10258 C CA . GLY A 1 1 ? 15.088 -8.936 -10.518 1.00 0.00 1 GLY A CA 9
ATOM 10259 C C . GLY A 1 1 ? 14.804 -7.755 -11.426 1.00 0.00 1 GLY A C 9
ATOM 10260 O O . GLY A 1 1 ? 15.646 -6.871 -11.587 1.00 0.00 1 GLY A O 9
ATOM 10264 N N . SER A 1 2 ? 13.616 -7.740 -12.022 1.00 0.00 2 SER A N 9
ATOM 10265 C CA . SER A 1 2 ? 13.226 -6.662 -12.923 1.00 0.00 2 SER A CA 9
ATOM 10266 C C . SER A 1 2 ? 11.850 -6.116 -12.553 1.00 0.00 2 SER A C 9
ATOM 10267 O O . SER A 1 2 ? 10.845 -6.820 -12.648 1.00 0.00 2 SER A O 9
ATOM 10275 N N . SER A 1 3 ? 11.815 -4.856 -12.130 1.00 0.00 3 SER A N 9
ATOM 10276 C CA . SER A 1 3 ? 10.564 -4.216 -11.741 1.00 0.00 3 SER A CA 9
ATOM 10277 C C . SER A 1 3 ? 10.654 -2.702 -11.909 1.00 0.00 3 SER A C 9
ATOM 10278 O O . SER A 1 3 ? 11.703 -2.102 -11.681 1.00 0.00 3 SER A O 9
ATOM 10286 N N . GLY A 1 4 ? 9.543 -2.090 -12.310 1.00 0.00 4 GLY A N 9
ATOM 10287 C CA . GLY A 1 4 ? 9.517 -0.652 -12.502 1.00 0.00 4 GLY A CA 9
ATOM 10288 C C . GLY A 1 4 ? 8.728 -0.245 -13.731 1.00 0.00 4 GLY A C 9
ATOM 10289 O O . GLY A 1 4 ? 9.305 0.046 -14.779 1.00 0.00 4 GLY A O 9
ATOM 10293 N N . SER A 1 5 ? 7.405 -0.227 -13.604 1.00 0.00 5 SER A N 9
ATOM 10294 C CA . SER A 1 5 ? 6.535 0.141 -14.715 1.00 0.00 5 SER A CA 9
ATOM 10295 C C . SER A 1 5 ? 5.843 1.473 -14.444 1.00 0.00 5 SER A C 9
ATOM 10296 O O . SER A 1 5 ? 5.573 1.823 -13.295 1.00 0.00 5 SER A O 9
ATOM 10304 N N . SER A 1 6 ? 5.558 2.213 -15.511 1.00 0.00 6 SER A N 9
ATOM 10305 C CA . SER A 1 6 ? 4.901 3.509 -15.390 1.00 0.00 6 SER A CA 9
ATOM 10306 C C . SER A 1 6 ? 3.425 3.406 -15.761 1.00 0.00 6 SER A C 9
ATOM 10307 O O . SER A 1 6 ? 3.080 3.068 -16.893 1.00 0.00 6 SER A O 9
ATOM 10315 N N . GLY A 1 7 ? 2.557 3.701 -14.798 1.00 0.00 7 GLY A N 9
ATOM 10316 C CA . GLY A 1 7 ? 1.128 3.636 -15.042 1.00 0.00 7 GLY A CA 9
ATOM 10317 C C . GLY A 1 7 ? 0.345 3.252 -13.802 1.00 0.00 7 GLY A C 9
ATOM 10318 O O . GLY A 1 7 ? 0.544 3.826 -12.732 1.00 0.00 7 GLY A O 9
ATOM 10322 N N . MET A 1 8 ? -0.550 2.280 -13.947 1.00 0.00 8 MET A N 9
ATOM 10323 C CA . MET A 1 8 ? -1.366 1.821 -12.829 1.00 0.00 8 MET A CA 9
ATOM 10324 C C . MET A 1 8 ? -0.504 1.559 -11.598 1.00 0.00 8 MET A C 9
ATOM 10325 O O . MET A 1 8 ? 0.724 1.534 -11.681 1.00 0.00 8 MET A O 9
ATOM 10339 N N . VAL A 1 9 ? -1.155 1.367 -10.455 1.00 0.00 9 VAL A N 9
ATOM 10340 C CA . VAL A 1 9 ? -0.448 1.107 -9.207 1.00 0.00 9 VAL A CA 9
ATOM 10341 C C . VAL A 1 9 ? -0.929 -0.188 -8.562 1.00 0.00 9 VAL A C 9
ATOM 10342 O O . VAL A 1 9 ? -1.865 -0.185 -7.761 1.00 0.00 9 VAL A O 9
ATOM 10355 N N . ASP A 1 10 ? -0.283 -1.294 -8.915 1.00 0.00 10 ASP A N 9
ATOM 10356 C CA . ASP A 1 10 ? -0.644 -2.598 -8.370 1.00 0.00 10 ASP A CA 9
ATOM 10357 C C . ASP A 1 10 ? 0.118 -2.876 -7.078 1.00 0.00 10 ASP A C 9
ATOM 10358 O O . ASP A 1 10 ? 1.291 -3.249 -7.105 1.00 0.00 10 ASP A O 9
ATOM 10367 N N . TYR A 1 11 ? -0.555 -2.690 -5.948 1.00 0.00 11 TYR A N 9
ATOM 10368 C CA . TYR A 1 11 ? 0.059 -2.918 -4.646 1.00 0.00 11 TYR A CA 9
ATOM 10369 C C . TYR A 1 11 ? 1.054 -4.073 -4.707 1.00 0.00 11 TYR A C 9
ATOM 10370 O O . TYR A 1 11 ? 2.252 -3.888 -4.491 1.00 0.00 11 TYR A O 9
ATOM 10388 N N . TYR A 1 12 ? 0.548 -5.265 -5.003 1.00 0.00 12 TYR A N 9
ATOM 10389 C CA . TYR A 1 12 ? 1.390 -6.452 -5.092 1.00 0.00 12 TYR A CA 9
ATOM 10390 C C . TYR A 1 12 ? 2.683 -6.148 -5.842 1.00 0.00 12 TYR A C 9
ATOM 10391 O O . TYR A 1 12 ? 3.769 -6.534 -5.410 1.00 0.00 12 TYR A O 9
ATOM 10409 N N . GLU A 1 13 ? 2.558 -5.452 -6.967 1.00 0.00 13 GLU A N 9
ATOM 10410 C CA . GLU A 1 13 ? 3.716 -5.096 -7.778 1.00 0.00 13 GLU A CA 9
ATOM 10411 C C . GLU A 1 13 ? 4.448 -3.896 -7.183 1.00 0.00 13 GLU A C 9
ATOM 10412 O O . GLU A 1 13 ? 5.616 -3.653 -7.488 1.00 0.00 13 GLU A O 9
ATOM 10424 N N . VAL A 1 14 ? 3.752 -3.148 -6.332 1.00 0.00 14 VAL A N 9
ATOM 10425 C CA . VAL A 1 14 ? 4.335 -1.974 -5.694 1.00 0.00 14 VAL A CA 9
ATOM 10426 C C . VAL A 1 14 ? 5.187 -2.368 -4.493 1.00 0.00 14 VAL A C 9
ATOM 10427 O O . VAL A 1 14 ? 6.152 -1.683 -4.151 1.00 0.00 14 VAL A O 9
ATOM 10440 N N . LEU A 1 15 ? 4.825 -3.475 -3.855 1.00 0.00 15 LEU A N 9
ATOM 10441 C CA . LEU A 1 15 ? 5.557 -3.962 -2.691 1.00 0.00 15 LEU A CA 9
ATOM 10442 C C . LEU A 1 15 ? 6.545 -5.055 -3.086 1.00 0.00 15 LEU A C 9
ATOM 10443 O O . LEU A 1 15 ? 7.093 -5.749 -2.230 1.00 0.00 15 LEU A O 9
ATOM 10459 N N . ASP A 1 16 ? 6.770 -5.199 -4.388 1.00 0.00 16 ASP A N 9
ATOM 10460 C CA . ASP A 1 16 ? 7.695 -6.205 -4.897 1.00 0.00 16 ASP A CA 9
ATOM 10461 C C . ASP A 1 16 ? 7.286 -7.601 -4.438 1.00 0.00 16 ASP A C 9
ATOM 10462 O O . ASP A 1 16 ? 8.110 -8.368 -3.940 1.00 0.00 16 ASP A O 9
ATOM 10471 N N . VAL A 1 17 ? 6.008 -7.924 -4.609 1.00 0.00 17 VAL A N 9
ATOM 10472 C CA . VAL A 1 17 ? 5.490 -9.228 -4.213 1.00 0.00 17 VAL A CA 9
ATOM 10473 C C . VAL A 1 17 ? 4.433 -9.721 -5.195 1.00 0.00 17 VAL A C 9
ATOM 10474 O O . VAL A 1 17 ? 3.736 -8.937 -5.840 1.00 0.00 17 VAL A O 9
ATOM 10487 N N . PRO A 1 18 ? 4.308 -11.051 -5.312 1.00 0.00 18 PRO A N 9
ATOM 10488 C CA . PRO A 1 18 ? 3.337 -11.679 -6.213 1.00 0.00 18 PRO A CA 9
ATOM 10489 C C . PRO A 1 18 ? 1.900 -11.488 -5.740 1.00 0.00 18 PRO A C 9
ATOM 10490 O O . PRO A 1 18 ? 1.659 -10.986 -4.642 1.00 0.00 18 PRO A O 9
ATOM 10501 N N . ARG A 1 19 ? 0.949 -11.892 -6.576 1.00 0.00 19 ARG A N 9
ATOM 10502 C CA . ARG A 1 19 ? -0.465 -11.764 -6.243 1.00 0.00 19 ARG A CA 9
ATOM 10503 C C . ARG A 1 19 ? -0.832 -12.671 -5.073 1.00 0.00 19 ARG A C 9
ATOM 10504 O O . ARG A 1 19 ? -1.708 -12.344 -4.273 1.00 0.00 19 ARG A O 9
ATOM 10525 N N . GLN A 1 20 ? -0.157 -13.812 -4.981 1.00 0.00 20 GLN A N 9
ATOM 10526 C CA . GLN A 1 20 ? -0.414 -14.767 -3.909 1.00 0.00 20 GLN A CA 9
ATOM 10527 C C . GLN A 1 20 ? 0.537 -14.540 -2.738 1.00 0.00 20 GLN A C 9
ATOM 10528 O O . GLN A 1 20 ? 0.552 -15.312 -1.780 1.00 0.00 20 GLN A O 9
ATOM 10542 N N . ALA A 1 21 ? 1.329 -13.477 -2.824 1.00 0.00 21 ALA A N 9
ATOM 10543 C CA . ALA A 1 21 ? 2.282 -13.148 -1.770 1.00 0.00 21 ALA A CA 9
ATOM 10544 C C . ALA A 1 21 ? 1.645 -13.285 -0.392 1.00 0.00 21 ALA A C 9
ATOM 10545 O O . ALA A 1 21 ? 0.594 -12.704 -0.122 1.00 0.00 21 ALA A O 9
ATOM 10552 N N . SER A 1 22 ? 2.288 -14.059 0.477 1.00 0.00 22 SER A N 9
ATOM 10553 C CA . SER A 1 22 ? 1.782 -14.276 1.827 1.00 0.00 22 SER A CA 9
ATOM 10554 C C . SER A 1 22 ? 1.943 -13.020 2.677 1.00 0.00 22 SER A C 9
ATOM 10555 O O . SER A 1 22 ? 2.912 -12.276 2.527 1.00 0.00 22 SER A O 9
ATOM 10563 N N . SER A 1 23 ? 0.987 -12.791 3.571 1.00 0.00 23 SER A N 9
ATOM 10564 C CA . SER A 1 23 ? 1.020 -11.622 4.444 1.00 0.00 23 SER A CA 9
ATOM 10565 C C . SER A 1 23 ? 2.439 -11.348 4.930 1.00 0.00 23 SER A C 9
ATOM 10566 O O . SER A 1 23 ? 2.998 -10.281 4.676 1.00 0.00 23 SER A O 9
ATOM 10574 N N . GLU A 1 24 ? 3.017 -12.319 5.630 1.00 0.00 24 GLU A N 9
ATOM 10575 C CA . GLU A 1 24 ? 4.371 -12.181 6.153 1.00 0.00 24 GLU A CA 9
ATOM 10576 C C . GLU A 1 24 ? 5.340 -11.761 5.051 1.00 0.00 24 GLU A C 9
ATOM 10577 O O . GLU A 1 24 ? 6.297 -11.028 5.298 1.00 0.00 24 GLU A O 9
ATOM 10589 N N . ALA A 1 25 ? 5.084 -12.232 3.835 1.00 0.00 25 ALA A N 9
ATOM 10590 C CA . ALA A 1 25 ? 5.931 -11.905 2.695 1.00 0.00 25 ALA A CA 9
ATOM 10591 C C . ALA A 1 25 ? 5.702 -10.469 2.236 1.00 0.00 25 ALA A C 9
ATOM 10592 O O . ALA A 1 25 ? 6.642 -9.776 1.845 1.00 0.00 25 ALA A O 9
ATOM 10599 N N . ILE A 1 26 ? 4.449 -10.030 2.284 1.00 0.00 26 ILE A N 9
ATOM 10600 C CA . ILE A 1 26 ? 4.099 -8.676 1.873 1.00 0.00 26 ILE A CA 9
ATOM 10601 C C . ILE A 1 26 ? 4.749 -7.639 2.783 1.00 0.00 26 ILE A C 9
ATOM 10602 O O . ILE A 1 26 ? 5.296 -6.641 2.313 1.00 0.00 26 ILE A O 9
ATOM 10618 N N . LYS A 1 27 ? 4.689 -7.884 4.087 1.00 0.00 27 LYS A N 9
ATOM 10619 C CA . LYS A 1 27 ? 5.274 -6.974 5.064 1.00 0.00 27 LYS A CA 9
ATOM 10620 C C . LYS A 1 27 ? 6.796 -6.964 4.956 1.00 0.00 27 LYS A C 9
ATOM 10621 O O . LYS A 1 27 ? 7.429 -5.913 5.053 1.00 0.00 27 LYS A O 9
ATOM 10640 N N . LYS A 1 28 ? 7.377 -8.142 4.753 1.00 0.00 28 LYS A N 9
ATOM 10641 C CA . LYS A 1 28 ? 8.824 -8.270 4.628 1.00 0.00 28 LYS A CA 9
ATOM 10642 C C . LYS A 1 28 ? 9.319 -7.616 3.342 1.00 0.00 28 LYS A C 9
ATOM 10643 O O . LYS A 1 28 ? 10.467 -7.179 3.258 1.00 0.00 28 LYS A O 9
ATOM 10662 N N . ALA A 1 29 ? 8.446 -7.551 2.342 1.00 0.00 29 ALA A N 9
ATOM 10663 C CA . ALA A 1 29 ? 8.793 -6.947 1.062 1.00 0.00 29 ALA A CA 9
ATOM 10664 C C . ALA A 1 29 ? 8.376 -5.481 1.015 1.00 0.00 29 ALA A C 9
ATOM 10665 O O . ALA A 1 29 ? 8.838 -4.721 0.163 1.00 0.00 29 ALA A O 9
ATOM 10672 N N . TYR A 1 30 ? 7.500 -5.091 1.934 1.00 0.00 30 TYR A N 9
ATOM 10673 C CA . TYR A 1 30 ? 7.018 -3.716 1.996 1.00 0.00 30 TYR A CA 9
ATOM 10674 C C . TYR A 1 30 ? 7.845 -2.892 2.978 1.00 0.00 30 TYR A C 9
ATOM 10675 O O . TYR A 1 30 ? 8.373 -1.836 2.629 1.00 0.00 30 TYR A O 9
ATOM 10693 N N . ARG A 1 31 ? 7.954 -3.384 4.208 1.00 0.00 31 ARG A N 9
ATOM 10694 C CA . ARG A 1 31 ? 8.716 -2.694 5.242 1.00 0.00 31 ARG A CA 9
ATOM 10695 C C . ARG A 1 31 ? 10.057 -2.211 4.698 1.00 0.00 31 ARG A C 9
ATOM 10696 O O . ARG A 1 31 ? 10.600 -1.205 5.157 1.00 0.00 31 ARG A O 9
ATOM 10717 N N . LYS A 1 32 ? 10.587 -2.934 3.718 1.00 0.00 32 LYS A N 9
ATOM 10718 C CA . LYS A 1 32 ? 11.864 -2.581 3.110 1.00 0.00 32 LYS A CA 9
ATOM 10719 C C . LYS A 1 32 ? 11.706 -1.399 2.158 1.00 0.00 32 LYS A C 9
ATOM 10720 O O . LYS A 1 32 ? 12.609 -0.572 2.023 1.00 0.00 32 LYS A O 9
ATOM 10739 N N . LEU A 1 33 ? 10.553 -1.324 1.503 1.00 0.00 33 LEU A N 9
ATOM 10740 C CA . LEU A 1 33 ? 10.275 -0.241 0.565 1.00 0.00 33 LEU A CA 9
ATOM 10741 C C . LEU A 1 33 ? 9.818 1.014 1.302 1.00 0.00 33 LEU A C 9
ATOM 10742 O O . LEU A 1 33 ? 10.307 2.112 1.039 1.00 0.00 33 LEU A O 9
ATOM 10758 N N . ALA A 1 34 ? 8.879 0.842 2.227 1.00 0.00 34 ALA A N 9
ATOM 10759 C CA . ALA A 1 34 ? 8.360 1.960 3.005 1.00 0.00 34 ALA A CA 9
ATOM 10760 C C . ALA A 1 34 ? 9.493 2.772 3.623 1.00 0.00 34 ALA A C 9
ATOM 10761 O O . ALA A 1 34 ? 9.376 3.985 3.799 1.00 0.00 34 ALA A O 9
ATOM 10768 N N . LEU A 1 35 ? 10.588 2.096 3.952 1.00 0.00 35 LEU A N 9
ATOM 10769 C CA . LEU A 1 35 ? 11.743 2.755 4.552 1.00 0.00 35 LEU A CA 9
ATOM 10770 C C . LEU A 1 35 ? 12.786 3.096 3.493 1.00 0.00 35 LEU A C 9
ATOM 10771 O O . LEU A 1 35 ? 13.726 3.847 3.751 1.00 0.00 35 LEU A O 9
ATOM 10787 N N . LYS A 1 36 ? 12.613 2.540 2.298 1.00 0.00 36 LYS A N 9
ATOM 10788 C CA . LYS A 1 36 ? 13.537 2.787 1.198 1.00 0.00 36 LYS A CA 9
ATOM 10789 C C . LYS A 1 36 ? 13.125 4.027 0.410 1.00 0.00 36 LYS A C 9
ATOM 10790 O O . LYS A 1 36 ? 13.972 4.748 -0.117 1.00 0.00 36 LYS A O 9
ATOM 10809 N N . TRP A 1 37 ? 11.822 4.269 0.336 1.00 0.00 37 TRP A N 9
ATOM 10810 C CA . TRP A 1 37 ? 11.299 5.424 -0.386 1.00 0.00 37 TRP A CA 9
ATOM 10811 C C . TRP A 1 37 ? 10.709 6.447 0.577 1.00 0.00 37 TRP A C 9
ATOM 10812 O O . TRP A 1 37 ? 9.936 7.318 0.177 1.00 0.00 37 TRP A O 9
ATOM 10833 N N . HIS A 1 38 ? 11.079 6.338 1.850 1.00 0.00 38 HIS A N 9
ATOM 10834 C CA . HIS A 1 38 ? 10.586 7.255 2.871 1.00 0.00 38 HIS A CA 9
ATOM 10835 C C . HIS A 1 38 ? 11.204 8.640 2.700 1.00 0.00 38 HIS A C 9
ATOM 10836 O O . HIS A 1 38 ? 12.395 8.786 2.425 1.00 0.00 38 HIS A O 9
ATOM 10850 N N . PRO A 1 39 ? 10.376 9.683 2.866 1.00 0.00 39 PRO A N 9
ATOM 10851 C CA . PRO A 1 39 ? 10.819 11.074 2.735 1.00 0.00 39 PRO A CA 9
ATOM 10852 C C . PRO A 1 39 ? 11.740 11.499 3.873 1.00 0.00 39 PRO A C 9
ATOM 10853 O O . PRO A 1 39 ? 12.434 12.511 3.778 1.00 0.00 39 PRO A O 9
ATOM 10864 N N . ASP A 1 40 ? 11.742 10.719 4.949 1.00 0.00 40 ASP A N 9
ATOM 10865 C CA . ASP A 1 40 ? 12.579 11.014 6.106 1.00 0.00 40 ASP A CA 9
ATOM 10866 C C . ASP A 1 40 ? 13.924 10.302 5.999 1.00 0.00 40 ASP A C 9
ATOM 10867 O O . ASP A 1 40 ? 14.881 10.651 6.691 1.00 0.00 40 ASP A O 9
ATOM 10876 N N . LYS A 1 41 ? 13.990 9.301 5.127 1.00 0.00 41 LYS A N 9
ATOM 10877 C CA . LYS A 1 41 ? 15.217 8.539 4.928 1.00 0.00 41 LYS A CA 9
ATOM 10878 C C . LYS A 1 41 ? 15.882 8.913 3.607 1.00 0.00 41 LYS A C 9
ATOM 10879 O O . LYS A 1 41 ? 17.091 8.758 3.445 1.00 0.00 41 LYS A O 9
ATOM 10898 N N . ASN A 1 42 ? 15.083 9.407 2.667 1.00 0.00 42 ASN A N 9
ATOM 10899 C CA . ASN A 1 42 ? 15.595 9.804 1.361 1.00 0.00 42 ASN A CA 9
ATOM 10900 C C . ASN A 1 42 ? 15.509 11.317 1.180 1.00 0.00 42 ASN A C 9
ATOM 10901 O O . ASN A 1 42 ? 14.576 11.842 0.572 1.00 0.00 42 ASN A O 9
ATOM 10912 N N . PRO A 1 43 ? 16.506 12.034 1.719 1.00 0.00 43 PRO A N 9
ATOM 10913 C CA . PRO A 1 43 ? 16.567 13.496 1.629 1.00 0.00 43 PRO A CA 9
ATOM 10914 C C . PRO A 1 43 ? 16.855 13.979 0.211 1.00 0.00 43 PRO A C 9
ATOM 10915 O O . PRO A 1 43 ? 16.150 14.837 -0.317 1.00 0.00 43 PRO A O 9
ATOM 10926 N N . GLU A 1 44 ? 17.895 13.420 -0.399 1.00 0.00 44 GLU A N 9
ATOM 10927 C CA . GLU A 1 44 ? 18.276 13.794 -1.756 1.00 0.00 44 GLU A CA 9
ATOM 10928 C C . GLU A 1 44 ? 17.157 13.473 -2.743 1.00 0.00 44 GLU A C 9
ATOM 10929 O O . GLU A 1 44 ? 16.900 14.233 -3.676 1.00 0.00 44 GLU A O 9
ATOM 10941 N N . ASN A 1 45 ? 16.494 12.341 -2.530 1.00 0.00 45 ASN A N 9
ATOM 10942 C CA . ASN A 1 45 ? 15.404 11.917 -3.400 1.00 0.00 45 ASN A CA 9
ATOM 10943 C C . ASN A 1 45 ? 14.057 12.074 -2.701 1.00 0.00 45 ASN A C 9
ATOM 10944 O O . ASN A 1 45 ? 13.096 11.371 -3.014 1.00 0.00 45 ASN A O 9
ATOM 10955 N N . LYS A 1 46 ? 13.994 13.001 -1.751 1.00 0.00 46 LYS A N 9
ATOM 10956 C CA . LYS A 1 46 ? 12.766 13.253 -1.007 1.00 0.00 46 LYS A CA 9
ATOM 10957 C C . LYS A 1 46 ? 11.586 13.447 -1.954 1.00 0.00 46 LYS A C 9
ATOM 10958 O O . LYS A 1 46 ? 10.488 12.952 -1.701 1.00 0.00 46 LYS A O 9
ATOM 10977 N N . GLU A 1 47 ? 11.821 14.169 -3.045 1.00 0.00 47 GLU A N 9
ATOM 10978 C CA . GLU A 1 47 ? 10.777 14.427 -4.030 1.00 0.00 47 GLU A CA 9
ATOM 10979 C C . GLU A 1 47 ? 10.173 13.121 -4.536 1.00 0.00 47 GLU A C 9
ATOM 10980 O O . GLU A 1 47 ? 8.953 12.984 -4.628 1.00 0.00 47 GLU A O 9
ATOM 10992 N N . GLU A 1 48 ? 11.036 12.164 -4.864 1.00 0.00 48 GLU A N 9
ATOM 10993 C CA . GLU A 1 48 ? 10.587 10.869 -5.363 1.00 0.00 48 GLU A CA 9
ATOM 10994 C C . GLU A 1 48 ? 10.026 10.014 -4.230 1.00 0.00 48 GLU A C 9
ATOM 10995 O O . GLU A 1 48 ? 8.891 9.544 -4.297 1.00 0.00 48 GLU A O 9
ATOM 11007 N N . ALA A 1 49 ? 10.831 9.817 -3.192 1.00 0.00 49 ALA A N 9
ATOM 11008 C CA . ALA A 1 49 ? 10.416 9.020 -2.044 1.00 0.00 49 ALA A CA 9
ATOM 11009 C C . ALA A 1 49 ? 9.057 9.474 -1.523 1.00 0.00 49 ALA A C 9
ATOM 11010 O O . ALA A 1 49 ? 8.244 8.658 -1.092 1.00 0.00 49 ALA A O 9
ATOM 11017 N N . GLU A 1 50 ? 8.818 10.781 -1.567 1.00 0.00 50 GLU A N 9
ATOM 11018 C CA . GLU A 1 50 ? 7.556 11.342 -1.097 1.00 0.00 50 GLU A CA 9
ATOM 11019 C C . GLU A 1 50 ? 6.387 10.825 -1.930 1.00 0.00 50 GLU A C 9
ATOM 11020 O O . GLU A 1 50 ? 5.250 10.774 -1.460 1.00 0.00 50 GLU A O 9
ATOM 11032 N N . ARG A 1 51 ? 6.675 10.441 -3.170 1.00 0.00 51 ARG A N 9
ATOM 11033 C CA . ARG A 1 51 ? 5.649 9.929 -4.069 1.00 0.00 51 ARG A CA 9
ATOM 11034 C C . ARG A 1 51 ? 5.609 8.404 -4.037 1.00 0.00 51 ARG A C 9
ATOM 11035 O O . ARG A 1 51 ? 4.540 7.799 -4.112 1.00 0.00 51 ARG A O 9
ATOM 11056 N N . ARG A 1 52 ? 6.782 7.789 -3.926 1.00 0.00 52 ARG A N 9
ATOM 11057 C CA . ARG A 1 52 ? 6.882 6.335 -3.886 1.00 0.00 52 ARG A CA 9
ATOM 11058 C C . ARG A 1 52 ? 6.326 5.788 -2.574 1.00 0.00 52 ARG A C 9
ATOM 11059 O O . ARG A 1 52 ? 5.622 4.778 -2.560 1.00 0.00 52 ARG A O 9
ATOM 11080 N N . PHE A 1 53 ? 6.647 6.461 -1.475 1.00 0.00 53 PHE A N 9
ATOM 11081 C CA . PHE A 1 53 ? 6.180 6.042 -0.158 1.00 0.00 53 PHE A CA 9
ATOM 11082 C C . PHE A 1 53 ? 4.657 6.078 -0.084 1.00 0.00 53 PHE A C 9
ATOM 11083 O O . PHE A 1 53 ? 4.035 5.238 0.568 1.00 0.00 53 PHE A O 9
ATOM 11100 N N . LYS A 1 54 ? 4.060 7.056 -0.757 1.00 0.00 54 LYS A N 9
ATOM 11101 C CA . LYS A 1 54 ? 2.610 7.203 -0.769 1.00 0.00 54 LYS A CA 9
ATOM 11102 C C . LYS A 1 54 ? 1.943 5.967 -1.365 1.00 0.00 54 LYS A C 9
ATOM 11103 O O . LYS A 1 54 ? 0.990 5.432 -0.799 1.00 0.00 54 LYS A O 9
ATOM 11122 N N . GLN A 1 55 ? 2.451 5.519 -2.508 1.00 0.00 55 GLN A N 9
ATOM 11123 C CA . GLN A 1 55 ? 1.905 4.346 -3.179 1.00 0.00 55 GLN A CA 9
ATOM 11124 C C . GLN A 1 55 ? 2.287 3.068 -2.439 1.00 0.00 55 GLN A C 9
ATOM 11125 O O . GLN A 1 55 ? 1.491 2.134 -2.340 1.00 0.00 55 GLN A O 9
ATOM 11139 N N . VAL A 1 56 ? 3.510 3.034 -1.921 1.00 0.00 56 VAL A N 9
ATOM 11140 C CA . VAL A 1 56 ? 3.998 1.871 -1.188 1.00 0.00 56 VAL A CA 9
ATOM 11141 C C . VAL A 1 56 ? 3.170 1.626 0.068 1.00 0.00 56 VAL A C 9
ATOM 11142 O O . VAL A 1 56 ? 2.675 0.522 0.292 1.00 0.00 56 VAL A O 9
ATOM 11155 N N . ALA A 1 57 ? 3.024 2.663 0.886 1.00 0.00 57 ALA A N 9
ATOM 11156 C CA . ALA A 1 57 ? 2.254 2.561 2.119 1.00 0.00 57 ALA A CA 9
ATOM 11157 C C . ALA A 1 57 ? 0.848 2.036 1.847 1.00 0.00 57 ALA A C 9
ATOM 11158 O O . ALA A 1 57 ? 0.394 1.091 2.492 1.00 0.00 57 ALA A O 9
ATOM 11165 N N . GLU A 1 58 ? 0.165 2.654 0.888 1.00 0.00 58 GLU A N 9
ATOM 11166 C CA . GLU A 1 58 ? -1.189 2.248 0.533 1.00 0.00 58 GLU A CA 9
ATOM 11167 C C . GLU A 1 58 ? -1.221 0.789 0.087 1.00 0.00 58 GLU A C 9
ATOM 11168 O O . GLU A 1 58 ? -2.138 0.043 0.431 1.00 0.00 58 GLU A O 9
ATOM 11180 N N . ALA A 1 59 ? -0.212 0.389 -0.681 1.00 0.00 59 ALA A N 9
ATOM 11181 C CA . ALA A 1 59 ? -0.123 -0.980 -1.173 1.00 0.00 59 ALA A CA 9
ATOM 11182 C C . ALA A 1 59 ? -0.156 -1.980 -0.022 1.00 0.00 59 ALA A C 9
ATOM 11183 O O . ALA A 1 59 ? -0.978 -2.897 -0.008 1.00 0.00 59 ALA A O 9
ATOM 11190 N N . TYR A 1 60 ? 0.741 -1.798 0.940 1.00 0.00 60 TYR A N 9
ATOM 11191 C CA . TYR A 1 60 ? 0.816 -2.687 2.094 1.00 0.00 60 TYR A CA 9
ATOM 11192 C C . TYR A 1 60 ? -0.395 -2.502 3.003 1.00 0.00 60 TYR A C 9
ATOM 11193 O O . TYR A 1 60 ? -0.891 -3.459 3.597 1.00 0.00 60 TYR A O 9
ATOM 11211 N N . GLU A 1 61 ? -0.866 -1.263 3.106 1.00 0.00 61 GLU A N 9
ATOM 11212 C CA . GLU A 1 61 ? -2.019 -0.952 3.943 1.00 0.00 61 GLU A CA 9
ATOM 11213 C C . GLU A 1 61 ? -3.266 -1.673 3.441 1.00 0.00 61 GLU A C 9
ATOM 11214 O O . GLU A 1 61 ? -4.138 -2.049 4.225 1.00 0.00 61 GLU A O 9
ATOM 11226 N N . VAL A 1 62 ? -3.346 -1.862 2.128 1.00 0.00 62 VAL A N 9
ATOM 11227 C CA . VAL A 1 62 ? -4.485 -2.538 1.520 1.00 0.00 62 VAL A CA 9
ATOM 11228 C C . VAL A 1 62 ? -4.243 -4.040 1.418 1.00 0.00 62 VAL A C 9
ATOM 11229 O O . VAL A 1 62 ? -5.147 -4.843 1.655 1.00 0.00 62 VAL A O 9
ATOM 11242 N N . LEU A 1 63 ? -3.018 -4.413 1.065 1.00 0.00 63 LEU A N 9
ATOM 11243 C CA . LEU A 1 63 ? -2.656 -5.820 0.932 1.00 0.00 63 LEU A CA 9
ATOM 11244 C C . LEU A 1 63 ? -2.543 -6.484 2.301 1.00 0.00 63 LEU A C 9
ATOM 11245 O O . LEU A 1 63 ? -3.174 -7.509 2.558 1.00 0.00 63 LEU A O 9
ATOM 11261 N N . SER A 1 64 ? -1.735 -5.893 3.175 1.00 0.00 64 SER A N 9
ATOM 11262 C CA . SER A 1 64 ? -1.538 -6.429 4.517 1.00 0.00 64 SER A CA 9
ATOM 11263 C C . SER A 1 64 ? -2.874 -6.616 5.229 1.00 0.00 64 SER A C 9
ATOM 11264 O O . SER A 1 64 ? -2.975 -7.375 6.193 1.00 0.00 64 SER A O 9
ATOM 11272 N N . ASP A 1 65 ? -3.897 -5.919 4.747 1.00 0.00 65 ASP A N 9
ATOM 11273 C CA . ASP A 1 65 ? -5.228 -6.008 5.335 1.00 0.00 65 ASP A CA 9
ATOM 11274 C C . ASP A 1 65 ? -5.981 -7.220 4.794 1.00 0.00 65 ASP A C 9
ATOM 11275 O O . ASP A 1 65 ? -5.739 -7.664 3.672 1.00 0.00 65 ASP A O 9
ATOM 11284 N N . ALA A 1 66 ? -6.894 -7.751 5.601 1.00 0.00 66 ALA A N 9
ATOM 11285 C CA . ALA A 1 66 ? -7.683 -8.911 5.203 1.00 0.00 66 ALA A CA 9
ATOM 11286 C C . ALA A 1 66 ? -8.949 -8.487 4.468 1.00 0.00 66 ALA A C 9
ATOM 11287 O O . ALA A 1 66 ? -9.481 -9.233 3.645 1.00 0.00 66 ALA A O 9
ATOM 11294 N N . LYS A 1 67 ? -9.429 -7.285 4.769 1.00 0.00 67 LYS A N 9
ATOM 11295 C CA . LYS A 1 67 ? -10.633 -6.761 4.136 1.00 0.00 67 LYS A CA 9
ATOM 11296 C C . LYS A 1 67 ? -10.286 -5.959 2.885 1.00 0.00 67 LYS A C 9
ATOM 11297 O O . LYS A 1 67 ? -10.842 -6.192 1.812 1.00 0.00 67 LYS A O 9
ATOM 11316 N N . LYS A 1 68 ? -9.362 -5.016 3.031 1.00 0.00 68 LYS A N 9
ATOM 11317 C CA . LYS A 1 68 ? -8.937 -4.181 1.913 1.00 0.00 68 LYS A CA 9
ATOM 11318 C C . LYS A 1 68 ? -8.354 -5.032 0.789 1.00 0.00 68 LYS A C 9
ATOM 11319 O O . LYS A 1 68 ? -8.691 -4.848 -0.380 1.00 0.00 68 LYS A O 9
ATOM 11338 N N . ARG A 1 69 ? -7.480 -5.965 1.152 1.00 0.00 69 ARG A N 9
ATOM 11339 C CA . ARG A 1 69 ? -6.851 -6.845 0.174 1.00 0.00 69 ARG A CA 9
ATOM 11340 C C . ARG A 1 69 ? -7.900 -7.648 -0.588 1.00 0.00 69 ARG A C 9
ATOM 11341 O O . ARG A 1 69 ? -7.956 -7.607 -1.818 1.00 0.00 69 ARG A O 9
ATOM 11362 N N . ASP A 1 70 ? -8.729 -8.379 0.149 1.00 0.00 70 ASP A N 9
ATOM 11363 C CA . ASP A 1 70 ? -9.777 -9.192 -0.457 1.00 0.00 70 ASP A CA 9
ATOM 11364 C C . ASP A 1 70 ? -10.618 -8.363 -1.423 1.00 0.00 70 ASP A C 9
ATOM 11365 O O . ASP A 1 70 ? -10.867 -8.776 -2.556 1.00 0.00 70 ASP A O 9
ATOM 11374 N N . ILE A 1 71 ? -11.053 -7.193 -0.967 1.00 0.00 71 ILE A N 9
ATOM 11375 C CA . ILE A 1 71 ? -11.866 -6.307 -1.790 1.00 0.00 71 ILE A CA 9
ATOM 11376 C C . ILE A 1 71 ? -11.097 -5.843 -3.022 1.00 0.00 71 ILE A C 9
ATOM 11377 O O . ILE A 1 71 ? -11.651 -5.761 -4.119 1.00 0.00 71 ILE A O 9
ATOM 11393 N N . TYR A 1 72 ? -9.816 -5.542 -2.835 1.00 0.00 72 TYR A N 9
ATOM 11394 C CA . TYR A 1 72 ? -8.970 -5.085 -3.931 1.00 0.00 72 TYR A CA 9
ATOM 11395 C C . TYR A 1 72 ? -8.829 -6.166 -4.998 1.00 0.00 72 TYR A C 9
ATOM 11396 O O . TYR A 1 72 ? -9.091 -5.929 -6.177 1.00 0.00 72 TYR A O 9
ATOM 11414 N N . ASP A 1 73 ? -8.414 -7.355 -4.574 1.00 0.00 73 ASP A N 9
ATOM 11415 C CA . ASP A 1 73 ? -8.239 -8.475 -5.491 1.00 0.00 73 ASP A CA 9
ATOM 11416 C C . ASP A 1 73 ? -9.572 -8.881 -6.114 1.00 0.00 73 ASP A C 9
ATOM 11417 O O . ASP A 1 73 ? -9.638 -9.218 -7.296 1.00 0.00 73 ASP A O 9
ATOM 11426 N N . ARG A 1 74 ? -10.630 -8.845 -5.310 1.00 0.00 74 ARG A N 9
ATOM 11427 C CA . ARG A 1 74 ? -11.960 -9.211 -5.782 1.00 0.00 74 ARG A CA 9
ATOM 11428 C C . ARG A 1 74 ? -12.448 -8.232 -6.846 1.00 0.00 74 ARG A C 9
ATOM 11429 O O . ARG A 1 74 ? -12.661 -8.608 -7.999 1.00 0.00 74 ARG A O 9
ATOM 11450 N N . TYR A 1 75 ? -12.623 -6.976 -6.450 1.00 0.00 75 TYR A N 9
ATOM 11451 C CA . TYR A 1 75 ? -13.089 -5.944 -7.369 1.00 0.00 75 TYR A CA 9
ATOM 11452 C C . TYR A 1 75 ? -11.921 -5.114 -7.893 1.00 0.00 75 TYR A C 9
ATOM 11453 O O . TYR A 1 75 ? -11.697 -5.030 -9.100 1.00 0.00 75 TYR A O 9
ATOM 11471 N N . GLY A 1 76 ? -11.179 -4.502 -6.975 1.00 0.00 76 GLY A N 9
ATOM 11472 C CA . GLY A 1 76 ? -10.042 -3.687 -7.363 1.00 0.00 76 GLY A CA 9
ATOM 11473 C C . GLY A 1 76 ? -10.410 -2.228 -7.545 1.00 0.00 76 GLY A C 9
ATOM 11474 O O . GLY A 1 76 ? -10.272 -1.678 -8.638 1.00 0.00 76 GLY A O 9
ATOM 11478 N N . SER A 1 77 ? -10.881 -1.600 -6.473 1.00 0.00 77 SER A N 9
ATOM 11479 C CA . SER A 1 77 ? -11.276 -0.197 -6.520 1.00 0.00 77 SER A CA 9
ATOM 11480 C C . SER A 1 77 ? -12.452 0.005 -7.471 1.00 0.00 77 SER A C 9
ATOM 11481 O O . SER A 1 77 ? -12.484 0.962 -8.243 1.00 0.00 77 SER A O 9
ATOM 11489 N N . GLY A 1 78 ? -13.418 -0.907 -7.410 1.00 0.00 78 GLY A N 9
ATOM 11490 C CA . GLY A 1 78 ? -14.583 -0.812 -8.270 1.00 0.00 78 GLY A CA 9
ATOM 11491 C C . GLY A 1 78 ? -15.423 0.414 -7.975 1.00 0.00 78 GLY A C 9
ATOM 11492 O O . GLY A 1 78 ? -15.308 1.032 -6.916 1.00 0.00 78 GLY A O 9
ATOM 11496 N N . PRO A 1 79 ? -16.291 0.785 -8.928 1.00 0.00 79 PRO A N 9
ATOM 11497 C CA . PRO A 1 79 ? -17.171 1.949 -8.788 1.00 0.00 79 PRO A CA 9
ATOM 11498 C C . PRO A 1 79 ? -18.260 1.731 -7.743 1.00 0.00 79 PRO A C 9
ATOM 11499 O O . PRO A 1 79 ? -19.367 1.301 -8.067 1.00 0.00 79 PRO A O 9
ATOM 11510 N N . SER A 1 80 ? -17.939 2.031 -6.489 1.00 0.00 80 SER A N 9
ATOM 11511 C CA . SER A 1 80 ? -18.890 1.864 -5.396 1.00 0.00 80 SER A CA 9
ATOM 11512 C C . SER A 1 80 ? -20.062 2.829 -5.544 1.00 0.00 80 SER A C 9
ATOM 11513 O O . SER A 1 80 ? -20.039 3.937 -5.010 1.00 0.00 80 SER A O 9
ATOM 11521 N N . SER A 1 81 ? -21.086 2.398 -6.274 1.00 0.00 81 SER A N 9
ATOM 11522 C CA . SER A 1 81 ? -22.267 3.224 -6.496 1.00 0.00 81 SER A CA 9
ATOM 11523 C C . SER A 1 81 ? -23.472 2.362 -6.863 1.00 0.00 81 SER A C 9
ATOM 11524 O O . SER A 1 81 ? -23.327 1.292 -7.453 1.00 0.00 81 SER A O 9
ATOM 11532 N N . GLY A 1 82 ? -24.662 2.837 -6.508 1.00 0.00 82 GLY A N 9
ATOM 11533 C CA . GLY A 1 82 ? -25.875 2.099 -6.807 1.00 0.00 82 GLY A CA 9
ATOM 11534 C C . GLY A 1 82 ? -26.858 2.908 -7.630 1.00 0.00 82 GLY A C 9
ATOM 11535 O O . GLY A 1 82 ? -27.118 2.587 -8.789 1.00 0.00 82 GLY A O 9
ATOM 11539 N N . GLY A 1 1 ? 18.747 -5.891 -20.367 1.00 0.00 1 GLY A N 10
ATOM 11540 C CA . GLY A 1 1 ? 17.338 -5.556 -20.466 1.00 0.00 1 GLY A CA 10
ATOM 11541 C C . GLY A 1 1 ? 17.013 -4.223 -19.824 1.00 0.00 1 GLY A C 10
ATOM 11542 O O . GLY A 1 1 ? 17.643 -3.828 -18.843 1.00 0.00 1 GLY A O 10
ATOM 11546 N N . SER A 1 2 ? 16.026 -3.525 -20.379 1.00 0.00 2 SER A N 10
ATOM 11547 C CA . SER A 1 2 ? 15.622 -2.225 -19.857 1.00 0.00 2 SER A CA 10
ATOM 11548 C C . SER A 1 2 ? 14.128 -1.996 -20.067 1.00 0.00 2 SER A C 10
ATOM 11549 O O . SER A 1 2 ? 13.487 -2.693 -20.853 1.00 0.00 2 SER A O 10
ATOM 11557 N N . SER A 1 3 ? 13.581 -1.014 -19.358 1.00 0.00 3 SER A N 10
ATOM 11558 C CA . SER A 1 3 ? 12.162 -0.694 -19.464 1.00 0.00 3 SER A CA 10
ATOM 11559 C C . SER A 1 3 ? 11.831 0.572 -18.679 1.00 0.00 3 SER A C 10
ATOM 11560 O O . SER A 1 3 ? 12.295 0.758 -17.555 1.00 0.00 3 SER A O 10
ATOM 11568 N N . GLY A 1 4 ? 11.024 1.440 -19.281 1.00 0.00 4 GLY A N 10
ATOM 11569 C CA . GLY A 1 4 ? 10.644 2.678 -18.626 1.00 0.00 4 GLY A CA 10
ATOM 11570 C C . GLY A 1 4 ? 9.238 3.116 -18.985 1.00 0.00 4 GLY A C 10
ATOM 11571 O O . GLY A 1 4 ? 9.049 3.959 -19.862 1.00 0.00 4 GLY A O 10
ATOM 11575 N N . SER A 1 5 ? 8.249 2.542 -18.308 1.00 0.00 5 SER A N 10
ATOM 11576 C CA . SER A 1 5 ? 6.853 2.875 -18.565 1.00 0.00 5 SER A CA 10
ATOM 11577 C C . SER A 1 5 ? 5.974 2.483 -17.381 1.00 0.00 5 SER A C 10
ATOM 11578 O O . SER A 1 5 ? 6.132 1.405 -16.807 1.00 0.00 5 SER A O 10
ATOM 11586 N N . SER A 1 6 ? 5.048 3.366 -17.021 1.00 0.00 6 SER A N 10
ATOM 11587 C CA . SER A 1 6 ? 4.146 3.115 -15.903 1.00 0.00 6 SER A CA 10
ATOM 11588 C C . SER A 1 6 ? 2.760 3.686 -16.185 1.00 0.00 6 SER A C 10
ATOM 11589 O O . SER A 1 6 ? 2.527 4.294 -17.229 1.00 0.00 6 SER A O 10
ATOM 11597 N N . GLY A 1 7 ? 1.841 3.487 -15.244 1.00 0.00 7 GLY A N 10
ATOM 11598 C CA . GLY A 1 7 ? 0.489 3.987 -15.409 1.00 0.00 7 GLY A CA 10
ATOM 11599 C C . GLY A 1 7 ? -0.396 3.669 -14.220 1.00 0.00 7 GLY A C 10
ATOM 11600 O O . GLY A 1 7 ? -0.880 4.573 -13.539 1.00 0.00 7 GLY A O 10
ATOM 11604 N N . MET A 1 8 ? -0.609 2.381 -13.971 1.00 0.00 8 MET A N 10
ATOM 11605 C CA . MET A 1 8 ? -1.443 1.946 -12.856 1.00 0.00 8 MET A CA 10
ATOM 11606 C C . MET A 1 8 ? -0.600 1.712 -11.606 1.00 0.00 8 MET A C 10
ATOM 11607 O O . MET A 1 8 ? 0.621 1.868 -11.630 1.00 0.00 8 MET A O 10
ATOM 11621 N N . VAL A 1 9 ? -1.260 1.337 -10.515 1.00 0.00 9 VAL A N 10
ATOM 11622 C CA . VAL A 1 9 ? -0.571 1.080 -9.256 1.00 0.00 9 VAL A CA 10
ATOM 11623 C C . VAL A 1 9 ? -1.025 -0.239 -8.640 1.00 0.00 9 VAL A C 10
ATOM 11624 O O . VAL A 1 9 ? -1.943 -0.270 -7.821 1.00 0.00 9 VAL A O 10
ATOM 11637 N N . ASP A 1 10 ? -0.375 -1.326 -9.040 1.00 0.00 10 ASP A N 10
ATOM 11638 C CA . ASP A 1 10 ? -0.709 -2.650 -8.527 1.00 0.00 10 ASP A CA 10
ATOM 11639 C C . ASP A 1 10 ? 0.039 -2.934 -7.228 1.00 0.00 10 ASP A C 10
ATOM 11640 O O . ASP A 1 10 ? 1.210 -3.313 -7.245 1.00 0.00 10 ASP A O 10
ATOM 11649 N N . TYR A 1 11 ? -0.645 -2.747 -6.105 1.00 0.00 11 TYR A N 10
ATOM 11650 C CA . TYR A 1 11 ? -0.045 -2.980 -4.797 1.00 0.00 11 TYR A CA 10
ATOM 11651 C C . TYR A 1 11 ? 0.970 -4.117 -4.858 1.00 0.00 11 TYR A C 10
ATOM 11652 O O . TYR A 1 11 ? 2.170 -3.905 -4.678 1.00 0.00 11 TYR A O 10
ATOM 11670 N N . TYR A 1 12 ? 0.480 -5.325 -5.114 1.00 0.00 12 TYR A N 10
ATOM 11671 C CA . TYR A 1 12 ? 1.343 -6.498 -5.197 1.00 0.00 12 TYR A CA 10
ATOM 11672 C C . TYR A 1 12 ? 2.642 -6.168 -5.925 1.00 0.00 12 TYR A C 10
ATOM 11673 O O . TYR A 1 12 ? 3.728 -6.533 -5.475 1.00 0.00 12 TYR A O 10
ATOM 11691 N N . GLU A 1 13 ? 2.521 -5.474 -7.053 1.00 0.00 13 GLU A N 10
ATOM 11692 C CA . GLU A 1 13 ? 3.686 -5.094 -7.844 1.00 0.00 13 GLU A CA 10
ATOM 11693 C C . GLU A 1 13 ? 4.423 -3.924 -7.199 1.00 0.00 13 GLU A C 10
ATOM 11694 O O . GLU A 1 13 ? 5.625 -3.748 -7.397 1.00 0.00 13 GLU A O 10
ATOM 11706 N N . VAL A 1 14 ? 3.693 -3.125 -6.427 1.00 0.00 14 VAL A N 10
ATOM 11707 C CA . VAL A 1 14 ? 4.277 -1.972 -5.753 1.00 0.00 14 VAL A CA 10
ATOM 11708 C C . VAL A 1 14 ? 5.113 -2.401 -4.553 1.00 0.00 14 VAL A C 10
ATOM 11709 O O . VAL A 1 14 ? 6.103 -1.755 -4.209 1.00 0.00 14 VAL A O 10
ATOM 11722 N N . LEU A 1 15 ? 4.708 -3.496 -3.919 1.00 0.00 15 LEU A N 10
ATOM 11723 C CA . LEU A 1 15 ? 5.420 -4.014 -2.756 1.00 0.00 15 LEU A CA 10
ATOM 11724 C C . LEU A 1 15 ? 6.406 -5.105 -3.162 1.00 0.00 15 LEU A C 10
ATOM 11725 O O . LEU A 1 15 ? 6.841 -5.904 -2.332 1.00 0.00 15 LEU A O 10
ATOM 11741 N N . ASP A 1 16 ? 6.756 -5.131 -4.444 1.00 0.00 16 ASP A N 10
ATOM 11742 C CA . ASP A 1 16 ? 7.693 -6.122 -4.960 1.00 0.00 16 ASP A CA 10
ATOM 11743 C C . ASP A 1 16 ? 7.306 -7.525 -4.506 1.00 0.00 16 ASP A C 10
ATOM 11744 O O . ASP A 1 16 ? 8.154 -8.305 -4.071 1.00 0.00 16 ASP A O 10
ATOM 11753 N N . VAL A 1 17 ? 6.019 -7.841 -4.610 1.00 0.00 17 VAL A N 10
ATOM 11754 C CA . VAL A 1 17 ? 5.518 -9.151 -4.210 1.00 0.00 17 VAL A CA 10
ATOM 11755 C C . VAL A 1 17 ? 4.500 -9.680 -5.214 1.00 0.00 17 VAL A C 10
ATOM 11756 O O . VAL A 1 17 ? 3.802 -8.921 -5.886 1.00 0.00 17 VAL A O 10
ATOM 11769 N N . PRO A 1 18 ? 4.412 -11.015 -5.319 1.00 0.00 18 PRO A N 10
ATOM 11770 C CA . PRO A 1 18 ? 3.481 -11.676 -6.238 1.00 0.00 18 PRO A CA 10
ATOM 11771 C C . PRO A 1 18 ? 2.028 -11.516 -5.806 1.00 0.00 18 PRO A C 10
ATOM 11772 O O . PRO A 1 18 ? 1.747 -11.076 -4.691 1.00 0.00 18 PRO A O 10
ATOM 11783 N N . ARG A 1 19 ? 1.108 -11.877 -6.695 1.00 0.00 19 ARG A N 10
ATOM 11784 C CA . ARG A 1 19 ? -0.317 -11.772 -6.405 1.00 0.00 19 ARG A CA 10
ATOM 11785 C C . ARG A 1 19 ? -0.702 -12.675 -5.237 1.00 0.00 19 ARG A C 10
ATOM 11786 O O . ARG A 1 19 ? -1.602 -12.353 -4.462 1.00 0.00 19 ARG A O 10
ATOM 11807 N N . GLN A 1 20 ? -0.014 -1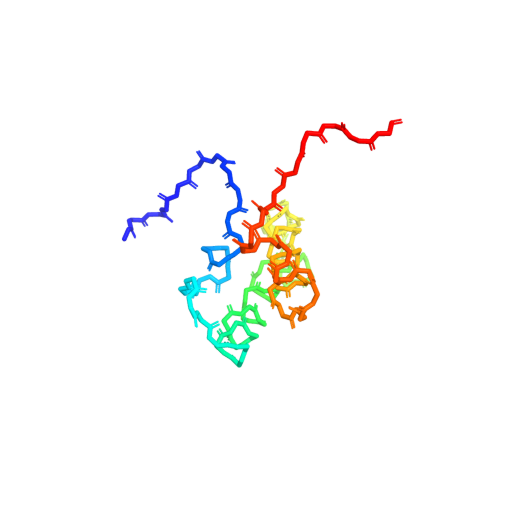3.806 -5.118 1.00 0.00 20 GLN A N 10
ATOM 11808 C CA . GLN A 1 20 ? -0.285 -14.756 -4.046 1.00 0.00 20 GLN A CA 10
ATOM 11809 C C . GLN A 1 20 ? 0.621 -14.496 -2.847 1.00 0.00 20 GLN A C 10
ATOM 11810 O O . GLN A 1 20 ? 0.630 -15.264 -1.885 1.00 0.00 20 GLN A O 10
ATOM 11824 N N . ALA A 1 21 ? 1.383 -13.409 -2.911 1.00 0.00 21 ALA A N 10
ATOM 11825 C CA . ALA A 1 21 ? 2.292 -13.048 -1.830 1.00 0.00 21 ALA A CA 10
ATOM 11826 C C . ALA A 1 21 ? 1.612 -13.187 -0.472 1.00 0.00 21 ALA A C 10
ATOM 11827 O O . ALA A 1 21 ? 0.567 -12.585 -0.226 1.00 0.00 21 ALA A O 10
ATOM 11834 N N . SER A 1 22 ? 2.212 -13.984 0.405 1.00 0.00 22 SER A N 10
ATOM 11835 C CA . SER A 1 22 ? 1.661 -14.206 1.738 1.00 0.00 22 SER A CA 10
ATOM 11836 C C . SER A 1 22 ? 1.818 -12.960 2.604 1.00 0.00 22 SER A C 10
ATOM 11837 O O . SER A 1 22 ? 2.738 -12.166 2.408 1.00 0.00 22 SER A O 10
ATOM 11845 N N . SER A 1 23 ? 0.913 -12.797 3.564 1.00 0.00 23 SER A N 10
ATOM 11846 C CA . SER A 1 23 ? 0.948 -11.646 4.459 1.00 0.00 23 SER A CA 10
ATOM 11847 C C . SER A 1 23 ? 2.375 -11.353 4.912 1.00 0.00 23 SER A C 10
ATOM 11848 O O . SER A 1 23 ? 2.917 -10.284 4.636 1.00 0.00 23 SER A O 10
ATOM 11856 N N . GLU A 1 24 ? 2.977 -12.312 5.609 1.00 0.00 24 GLU A N 10
ATOM 11857 C CA . GLU A 1 24 ? 4.341 -12.156 6.101 1.00 0.00 24 GLU A CA 10
ATOM 11858 C C . GLU A 1 24 ? 5.285 -11.756 4.971 1.00 0.00 24 GLU A C 10
ATOM 11859 O O . GLU A 1 24 ? 6.232 -10.998 5.178 1.00 0.00 24 GLU A O 10
ATOM 11871 N N . ALA A 1 25 ? 5.018 -12.272 3.775 1.00 0.00 25 ALA A N 10
ATOM 11872 C CA . ALA A 1 25 ? 5.842 -11.968 2.612 1.00 0.00 25 ALA A CA 10
ATOM 11873 C C . ALA A 1 25 ? 5.592 -10.546 2.119 1.00 0.00 25 ALA A C 10
ATOM 11874 O O . ALA A 1 25 ? 6.491 -9.899 1.580 1.00 0.00 25 ALA A O 10
ATOM 11881 N N . ILE A 1 26 ? 4.367 -10.067 2.305 1.00 0.00 26 ILE A N 10
ATOM 11882 C CA . ILE A 1 26 ? 4.001 -8.722 1.879 1.00 0.00 26 ILE A CA 10
ATOM 11883 C C . ILE A 1 26 ? 4.587 -7.670 2.815 1.00 0.00 26 ILE A C 10
ATOM 11884 O O . ILE A 1 26 ? 5.134 -6.662 2.368 1.00 0.00 26 ILE A O 10
ATOM 11900 N N . LYS A 1 27 ? 4.471 -7.913 4.116 1.00 0.00 27 LYS A N 10
ATOM 11901 C CA . LYS A 1 27 ? 4.991 -6.989 5.116 1.00 0.00 27 LYS A CA 10
ATOM 11902 C C . LYS A 1 27 ? 6.515 -6.943 5.074 1.00 0.00 27 LYS A C 10
ATOM 11903 O O . LYS A 1 27 ? 7.120 -5.884 5.243 1.00 0.00 27 LYS A O 10
ATOM 11922 N N . LYS A 1 28 ? 7.131 -8.098 4.845 1.00 0.00 28 LYS A N 10
ATOM 11923 C CA . LYS A 1 28 ? 8.585 -8.191 4.777 1.00 0.00 28 LYS A CA 10
ATOM 11924 C C . LYS A 1 28 ? 9.111 -7.554 3.494 1.00 0.00 28 LYS A C 10
ATOM 11925 O O . LYS A 1 28 ? 10.265 -7.133 3.428 1.00 0.00 28 LYS A O 10
ATOM 11944 N N . ALA A 1 29 ? 8.256 -7.486 2.479 1.00 0.00 29 ALA A N 10
ATOM 11945 C CA . ALA A 1 29 ? 8.634 -6.898 1.200 1.00 0.00 29 ALA A CA 10
ATOM 11946 C C . ALA A 1 29 ? 8.250 -5.424 1.139 1.00 0.00 29 ALA A C 10
ATOM 11947 O O . ALA A 1 29 ? 8.746 -4.677 0.294 1.00 0.00 29 ALA A O 10
ATOM 11954 N N . TYR A 1 30 ? 7.364 -5.010 2.039 1.00 0.00 30 TYR A N 10
ATOM 11955 C CA . TYR A 1 30 ? 6.911 -3.625 2.085 1.00 0.00 30 TYR A CA 10
ATOM 11956 C C . TYR A 1 30 ? 7.742 -2.813 3.073 1.00 0.00 30 TYR A C 10
ATOM 11957 O O . TYR A 1 30 ? 8.301 -1.773 2.724 1.00 0.00 30 TYR A O 10
ATOM 11975 N N . ARG A 1 31 ? 7.818 -3.296 4.309 1.00 0.00 31 ARG A N 10
ATOM 11976 C CA . ARG A 1 31 ? 8.579 -2.616 5.350 1.00 0.00 31 ARG A CA 10
ATOM 11977 C C . ARG A 1 31 ? 9.922 -2.131 4.812 1.00 0.00 31 ARG A C 10
ATOM 11978 O O . ARG A 1 31 ? 10.459 -1.122 5.270 1.00 0.00 31 ARG A O 10
ATOM 11999 N N . LYS A 1 32 ? 10.460 -2.856 3.837 1.00 0.00 32 LYS A N 10
ATOM 12000 C CA . LYS A 1 32 ? 11.740 -2.501 3.235 1.00 0.00 32 LYS A CA 10
ATOM 12001 C C . LYS A 1 32 ? 11.581 -1.328 2.272 1.00 0.00 32 LYS A C 10
ATOM 12002 O O . LYS A 1 32 ? 12.469 -0.482 2.157 1.00 0.00 32 LYS A O 10
ATOM 12021 N N . LEU A 1 33 ? 10.446 -1.283 1.584 1.00 0.00 33 LEU A N 10
ATOM 12022 C CA . LEU A 1 33 ? 10.170 -0.213 0.632 1.00 0.00 33 LEU A CA 10
ATOM 12023 C C . LEU A 1 33 ? 9.721 1.055 1.353 1.00 0.00 33 LEU A C 10
ATOM 12024 O O . LEU A 1 33 ? 10.201 2.149 1.061 1.00 0.00 33 LEU A O 10
ATOM 12040 N N . ALA A 1 34 ? 8.798 0.897 2.296 1.00 0.00 34 ALA A N 10
ATOM 12041 C CA . ALA A 1 34 ? 8.288 2.028 3.062 1.00 0.00 34 ALA A CA 10
ATOM 12042 C C . ALA A 1 34 ? 9.427 2.831 3.681 1.00 0.00 34 ALA A C 10
ATOM 12043 O O . ALA A 1 34 ? 9.325 4.047 3.846 1.00 0.00 34 ALA A O 10
ATOM 12050 N N . LEU A 1 35 ? 10.511 2.144 4.023 1.00 0.00 35 LEU A N 10
ATOM 12051 C CA . LEU A 1 35 ? 11.670 2.793 4.625 1.00 0.00 35 LEU A CA 10
ATOM 12052 C C . LEU A 1 35 ? 12.725 3.113 3.570 1.00 0.00 35 LEU A C 10
ATOM 12053 O O . LEU A 1 35 ? 13.657 3.877 3.820 1.00 0.00 35 LEU A O 10
ATOM 12069 N N . LYS A 1 36 ? 12.570 2.523 2.390 1.00 0.00 36 LYS A N 10
ATOM 12070 C CA . LYS A 1 36 ? 13.506 2.746 1.294 1.00 0.00 36 LYS A CA 10
ATOM 12071 C C . LYS A 1 36 ? 13.128 3.993 0.501 1.00 0.00 36 LYS A C 10
ATOM 12072 O O . LYS A 1 36 ? 13.996 4.715 0.010 1.00 0.00 36 LYS A O 10
ATOM 12091 N N . TRP A 1 37 ? 11.829 4.241 0.381 1.00 0.00 37 TRP A N 10
ATOM 12092 C CA . TRP A 1 37 ? 11.336 5.402 -0.351 1.00 0.00 37 TRP A CA 10
ATOM 12093 C C . TRP A 1 37 ? 10.787 6.456 0.604 1.00 0.00 37 TRP A C 10
ATOM 12094 O O . TRP A 1 37 ? 10.065 7.365 0.193 1.00 0.00 37 TRP A O 10
ATOM 12115 N N . HIS A 1 38 ? 11.132 6.328 1.881 1.00 0.00 38 HIS A N 10
ATOM 12116 C CA . HIS A 1 38 ? 10.674 7.271 2.895 1.00 0.00 38 HIS A CA 10
ATOM 12117 C C . HIS A 1 38 ? 11.313 8.641 2.692 1.00 0.00 38 HIS A C 10
ATOM 12118 O O . HIS A 1 38 ? 12.494 8.760 2.365 1.00 0.00 38 HIS A O 10
ATOM 12132 N N . PRO A 1 39 ? 10.515 9.702 2.889 1.00 0.00 39 PRO A N 10
ATOM 12133 C CA . PRO A 1 39 ? 10.982 11.083 2.732 1.00 0.00 39 PRO A CA 10
ATOM 12134 C C . PRO A 1 39 ? 11.961 11.492 3.828 1.00 0.00 39 PRO A C 10
ATOM 12135 O O . PRO A 1 39 ? 12.747 12.423 3.655 1.00 0.00 39 PRO A O 10
ATOM 12146 N N . ASP A 1 40 ? 11.907 10.789 4.954 1.00 0.00 40 ASP A N 10
ATOM 12147 C CA . ASP A 1 40 ? 12.791 11.079 6.078 1.00 0.00 40 ASP A CA 10
ATOM 12148 C C . ASP A 1 40 ? 14.097 10.301 5.957 1.00 0.00 40 ASP A C 10
ATOM 12149 O O . ASP A 1 40 ? 15.080 10.606 6.633 1.00 0.00 40 ASP A O 10
ATOM 12158 N N . LYS A 1 41 ? 14.101 9.293 5.091 1.00 0.00 41 LYS A N 10
ATOM 12159 C CA . LYS A 1 41 ? 15.286 8.469 4.880 1.00 0.00 41 LYS A CA 10
ATOM 12160 C C . LYS A 1 41 ? 15.970 8.828 3.564 1.00 0.00 41 LYS A C 10
ATOM 12161 O O . LYS A 1 41 ? 17.173 8.624 3.404 1.00 0.00 41 LYS A O 10
ATOM 12180 N N . ASN A 1 42 ? 15.195 9.364 2.626 1.00 0.00 42 ASN A N 10
ATOM 12181 C CA . ASN A 1 42 ? 15.727 9.751 1.325 1.00 0.00 42 ASN A CA 10
ATOM 12182 C C . ASN A 1 42 ? 15.650 11.263 1.134 1.00 0.00 42 ASN A C 10
ATOM 12183 O O . ASN A 1 42 ? 14.725 11.789 0.515 1.00 0.00 42 ASN A O 10
ATOM 12194 N N . PRO A 1 43 ? 16.646 11.979 1.677 1.00 0.00 43 PRO A N 10
ATOM 12195 C CA . PRO A 1 43 ? 16.714 13.440 1.579 1.00 0.00 43 PRO A CA 10
ATOM 12196 C C . PRO A 1 43 ? 17.017 13.913 0.161 1.00 0.00 43 PRO A C 10
ATOM 12197 O O . PRO A 1 43 ? 16.416 14.870 -0.325 1.00 0.00 43 PRO A O 10
ATOM 12208 N N . GLU A 1 44 ? 17.951 13.234 -0.497 1.00 0.00 44 GLU A N 10
ATOM 12209 C CA . GLU A 1 44 ? 18.333 13.586 -1.860 1.00 0.00 44 GLU A CA 10
ATOM 12210 C C . GLU A 1 44 ? 17.176 13.349 -2.827 1.00 0.00 44 GLU A C 10
ATOM 12211 O O . GLU A 1 44 ? 16.917 14.163 -3.712 1.00 0.00 44 GLU A O 10
ATOM 12223 N N . ASN A 1 45 ? 16.485 12.228 -2.649 1.00 0.00 45 ASN A N 10
ATOM 12224 C CA . ASN A 1 45 ? 15.356 11.882 -3.506 1.00 0.00 45 ASN A CA 10
ATOM 12225 C C . ASN A 1 45 ? 14.034 12.079 -2.770 1.00 0.00 45 ASN A C 10
ATOM 12226 O O . ASN A 1 45 ? 13.026 11.456 -3.104 1.00 0.00 45 ASN A O 10
ATOM 12237 N N . LYS A 1 46 ? 14.046 12.950 -1.767 1.00 0.00 46 LYS A N 10
ATOM 12238 C CA . LYS A 1 46 ? 12.848 13.231 -0.984 1.00 0.00 46 LYS A CA 10
ATOM 12239 C C . LYS A 1 46 ? 11.642 13.446 -1.892 1.00 0.00 46 LYS A C 10
ATOM 12240 O O . LYS A 1 46 ? 10.548 12.956 -1.613 1.00 0.00 46 LYS A O 10
ATOM 12259 N N . GLU A 1 47 ? 11.850 14.180 -2.981 1.00 0.00 47 GLU A N 10
ATOM 12260 C CA . GLU A 1 47 ? 10.778 14.457 -3.930 1.00 0.00 47 GLU A CA 10
ATOM 12261 C C . GLU A 1 47 ? 10.137 13.163 -4.422 1.00 0.00 47 GLU A C 10
ATOM 12262 O O . GLU A 1 47 ? 8.923 12.987 -4.332 1.00 0.00 47 GLU A O 10
ATOM 12274 N N . GLU A 1 48 ? 10.964 12.261 -4.942 1.00 0.00 48 GLU A N 10
ATOM 12275 C CA . GLU A 1 48 ? 10.478 10.983 -5.449 1.00 0.00 48 GLU A CA 10
ATOM 12276 C C . GLU A 1 48 ? 9.946 10.113 -4.313 1.00 0.00 48 GLU A C 10
ATOM 12277 O O . GLU A 1 48 ? 8.805 9.655 -4.350 1.00 0.00 48 GLU A O 10
ATOM 12289 N N . ALA A 1 49 ? 10.784 9.890 -3.306 1.00 0.00 49 ALA A N 10
ATOM 12290 C CA . ALA A 1 49 ? 10.399 9.077 -2.159 1.00 0.00 49 ALA A CA 10
ATOM 12291 C C . ALA A 1 49 ? 9.056 9.527 -1.593 1.00 0.00 49 ALA A C 10
ATOM 12292 O O . ALA A 1 49 ? 8.220 8.702 -1.226 1.00 0.00 49 ALA A O 10
ATOM 12299 N N . GLU A 1 50 ? 8.857 10.839 -1.526 1.00 0.00 50 GLU A N 10
ATOM 12300 C CA . GLU A 1 50 ? 7.616 11.397 -1.003 1.00 0.00 50 GLU A CA 10
ATOM 12301 C C . GLU A 1 50 ? 6.415 10.895 -1.799 1.00 0.00 50 GLU A C 10
ATOM 12302 O O . GLU A 1 50 ? 5.292 10.860 -1.295 1.00 0.00 50 GLU A O 10
ATOM 12314 N N . ARG A 1 51 ? 6.661 10.506 -3.046 1.00 0.00 51 ARG A N 10
ATOM 12315 C CA . ARG A 1 51 ? 5.601 10.007 -3.914 1.00 0.00 51 ARG A CA 10
ATOM 12316 C C . ARG A 1 51 ? 5.541 8.483 -3.878 1.00 0.00 51 ARG A C 10
ATOM 12317 O O . ARG A 1 51 ? 4.462 7.896 -3.793 1.00 0.00 51 ARG A O 10
ATOM 12338 N N . ARG A 1 52 ? 6.707 7.848 -3.943 1.00 0.00 52 ARG A N 10
ATOM 12339 C CA . ARG A 1 52 ? 6.787 6.393 -3.920 1.00 0.00 52 ARG A CA 10
ATOM 12340 C C . ARG A 1 52 ? 6.236 5.839 -2.609 1.00 0.00 52 ARG A C 10
ATOM 12341 O O . ARG A 1 52 ? 5.490 4.860 -2.601 1.00 0.00 52 ARG A O 10
ATOM 12362 N N . PHE A 1 53 ? 6.610 6.472 -1.502 1.00 0.00 53 PHE A N 10
ATOM 12363 C CA . PHE A 1 53 ? 6.155 6.042 -0.185 1.00 0.00 53 PHE A CA 10
ATOM 12364 C C . PHE A 1 53 ? 4.632 6.088 -0.094 1.00 0.00 53 PHE A C 10
ATOM 12365 O O . PHE A 1 53 ? 4.017 5.293 0.616 1.00 0.00 53 PHE A O 10
ATOM 12382 N N . LYS A 1 54 ? 4.030 7.026 -0.817 1.00 0.00 54 LYS A N 10
ATOM 12383 C CA . LYS A 1 54 ? 2.580 7.178 -0.820 1.00 0.00 54 LYS A CA 10
ATOM 12384 C C . LYS A 1 54 ? 1.904 5.934 -1.388 1.00 0.00 54 LYS A C 10
ATOM 12385 O O . LYS A 1 54 ? 0.956 5.411 -0.804 1.00 0.00 54 LYS A O 10
ATOM 12404 N N . GLN A 1 55 ? 2.400 5.465 -2.528 1.00 0.00 55 GLN A N 10
ATOM 12405 C CA . GLN A 1 55 ? 1.844 4.281 -3.173 1.00 0.00 55 GLN A CA 10
ATOM 12406 C C . GLN A 1 55 ? 2.234 3.015 -2.418 1.00 0.00 55 GLN A C 10
ATOM 12407 O O . GLN A 1 55 ? 1.440 2.082 -2.298 1.00 0.00 55 GLN A O 10
ATOM 12421 N N . VAL A 1 56 ? 3.462 2.989 -1.910 1.00 0.00 56 VAL A N 10
ATOM 12422 C CA . VAL A 1 56 ? 3.957 1.838 -1.165 1.00 0.00 56 VAL A CA 10
ATOM 12423 C C . VAL A 1 56 ? 3.146 1.615 0.106 1.00 0.00 56 VAL A C 10
ATOM 12424 O O . VAL A 1 56 ? 2.710 0.500 0.388 1.00 0.00 56 VAL A O 10
ATOM 12437 N N . ALA A 1 57 ? 2.946 2.685 0.869 1.00 0.00 57 ALA A N 10
ATOM 12438 C CA . ALA A 1 57 ? 2.185 2.607 2.109 1.00 0.00 57 ALA A CA 10
ATOM 12439 C C . ALA A 1 57 ? 0.755 2.144 1.848 1.00 0.00 57 ALA A C 10
ATOM 12440 O O . ALA A 1 57 ? 0.222 1.306 2.574 1.00 0.00 57 ALA A O 10
ATOM 12447 N N . GLU A 1 58 ? 0.141 2.696 0.806 1.00 0.00 58 GLU A N 10
ATOM 12448 C CA . GLU A 1 58 ? -1.228 2.340 0.451 1.00 0.00 58 GLU A CA 10
ATOM 12449 C C . GLU A 1 58 ? -1.306 0.895 -0.034 1.00 0.00 58 GLU A C 10
ATOM 12450 O O . GLU A 1 58 ? -2.308 0.213 0.175 1.00 0.00 58 GLU A O 10
ATOM 12462 N N . ALA A 1 59 ? -0.240 0.437 -0.683 1.00 0.00 59 ALA A N 10
ATOM 12463 C CA . ALA A 1 59 ? -0.187 -0.926 -1.197 1.00 0.00 59 ALA A CA 10
ATOM 12464 C C . ALA A 1 59 ? -0.196 -1.942 -0.060 1.00 0.00 59 ALA A C 10
ATOM 12465 O O . ALA A 1 59 ? -1.009 -2.866 -0.046 1.00 0.00 59 ALA A O 10
ATOM 12472 N N . TYR A 1 60 ? 0.714 -1.765 0.892 1.00 0.00 60 TYR A N 10
ATOM 12473 C CA . TYR A 1 60 ? 0.812 -2.669 2.032 1.00 0.00 60 TYR A CA 10
ATOM 12474 C C . TYR A 1 60 ? -0.381 -2.498 2.968 1.00 0.00 60 TYR A C 10
ATOM 12475 O O . TYR A 1 60 ? -0.840 -3.457 3.587 1.00 0.00 60 TYR A O 10
ATOM 12493 N N . GLU A 1 61 ? -0.878 -1.269 3.063 1.00 0.00 61 GLU A N 10
ATOM 12494 C CA . GLU A 1 61 ? -2.018 -0.972 3.923 1.00 0.00 61 GLU A CA 10
ATOM 12495 C C . GLU A 1 61 ? -3.273 -1.685 3.429 1.00 0.00 61 GLU A C 10
ATOM 12496 O O . GLU A 1 61 ? -4.183 -1.975 4.206 1.00 0.00 61 GLU A O 10
ATOM 12508 N N . VAL A 1 62 ? -3.315 -1.965 2.130 1.00 0.00 62 VAL A N 10
ATOM 12509 C CA . VAL A 1 62 ? -4.457 -2.645 1.531 1.00 0.00 62 VAL A CA 10
ATOM 12510 C C . VAL A 1 62 ? -4.206 -4.144 1.417 1.00 0.00 62 VAL A C 10
ATOM 12511 O O . VAL A 1 62 ? -5.100 -4.955 1.663 1.00 0.00 62 VAL A O 10
ATOM 12524 N N . LEU A 1 63 ? -2.984 -4.507 1.043 1.00 0.00 63 LEU A N 10
ATOM 12525 C CA . LEU A 1 63 ? -2.614 -5.911 0.896 1.00 0.00 63 LEU A CA 10
ATOM 12526 C C . LEU A 1 63 ? -2.444 -6.574 2.259 1.00 0.00 63 LEU A C 10
ATOM 12527 O O . LEU A 1 63 ? -2.992 -7.647 2.512 1.00 0.00 63 LEU A O 10
ATOM 12543 N N . SER A 1 64 ? -1.683 -5.927 3.136 1.00 0.00 64 SER A N 10
ATOM 12544 C CA . SER A 1 64 ? -1.439 -6.454 4.473 1.00 0.00 64 SER A CA 10
ATOM 12545 C C . SER A 1 64 ? -2.752 -6.676 5.217 1.00 0.00 64 SER A C 10
ATOM 12546 O O . SER A 1 64 ? -2.821 -7.474 6.152 1.00 0.00 64 SER A O 10
ATOM 12554 N N . ASP A 1 65 ? -3.791 -5.965 4.795 1.00 0.00 65 ASP A N 10
ATOM 12555 C CA . ASP A 1 65 ? -5.104 -6.083 5.420 1.00 0.00 65 ASP A CA 10
ATOM 12556 C C . ASP A 1 65 ? -5.858 -7.291 4.873 1.00 0.00 65 ASP A C 10
ATOM 12557 O O . ASP A 1 65 ? -5.595 -7.749 3.761 1.00 0.00 65 ASP A O 10
ATOM 12566 N N . ALA A 1 66 ? -6.796 -7.804 5.663 1.00 0.00 66 ALA A N 10
ATOM 12567 C CA . ALA A 1 66 ? -7.589 -8.958 5.259 1.00 0.00 66 ALA A CA 10
ATOM 12568 C C . ALA A 1 66 ? -8.865 -8.524 4.545 1.00 0.00 66 ALA A C 10
ATOM 12569 O O . ALA A 1 66 ? -9.411 -9.262 3.724 1.00 0.00 66 ALA A O 10
ATOM 12576 N N . LYS A 1 67 ? -9.336 -7.323 4.862 1.00 0.00 67 LYS A N 10
ATOM 12577 C CA . LYS A 1 67 ? -10.547 -6.790 4.251 1.00 0.00 67 LYS A CA 10
ATOM 12578 C C . LYS A 1 67 ? -10.214 -5.967 3.011 1.00 0.00 67 LYS A C 10
ATOM 12579 O O . LYS A 1 67 ? -10.784 -6.180 1.940 1.00 0.00 67 LYS A O 10
ATOM 12598 N N . LYS A 1 68 ? -9.287 -5.027 3.161 1.00 0.00 68 LYS A N 10
ATOM 12599 C CA . LYS A 1 68 ? -8.875 -4.174 2.053 1.00 0.00 68 LYS A CA 10
ATOM 12600 C C . LYS A 1 68 ? -8.284 -5.003 0.918 1.00 0.00 68 LYS A C 10
ATOM 12601 O O . LYS A 1 68 ? -8.580 -4.769 -0.254 1.00 0.00 68 LYS A O 10
ATOM 12620 N N . ARG A 1 69 ? -7.448 -5.973 1.273 1.00 0.00 69 ARG A N 10
ATOM 12621 C CA . ARG A 1 69 ? -6.816 -6.838 0.284 1.00 0.00 69 ARG A CA 10
ATOM 12622 C C . ARG A 1 69 ? -7.863 -7.611 -0.511 1.00 0.00 69 ARG A C 10
ATOM 12623 O O . ARG A 1 69 ? -7.947 -7.485 -1.733 1.00 0.00 69 ARG A O 10
ATOM 12644 N N . ASP A 1 70 ? -8.660 -8.410 0.190 1.00 0.00 70 ASP A N 10
ATOM 12645 C CA . ASP A 1 70 ? -9.702 -9.204 -0.450 1.00 0.00 70 ASP A CA 10
ATOM 12646 C C . ASP A 1 70 ? -10.536 -8.344 -1.395 1.00 0.00 70 ASP A C 10
ATOM 12647 O O . ASP A 1 70 ? -10.840 -8.753 -2.516 1.00 0.00 70 ASP A O 10
ATOM 12656 N N . ILE A 1 71 ? -10.904 -7.153 -0.935 1.00 0.00 71 ILE A N 10
ATOM 12657 C CA . ILE A 1 71 ? -11.702 -6.237 -1.739 1.00 0.00 71 ILE A CA 10
ATOM 12658 C C . ILE A 1 71 ? -10.962 -5.833 -3.010 1.00 0.00 71 ILE A C 10
ATOM 12659 O O . ILE A 1 71 ? -11.555 -5.746 -4.085 1.00 0.00 71 ILE A O 10
ATOM 12675 N N . TYR A 1 72 ? -9.663 -5.589 -2.879 1.00 0.00 72 TYR A N 10
ATOM 12676 C CA . TYR A 1 72 ? -8.841 -5.193 -4.017 1.00 0.00 72 TYR A CA 10
ATOM 12677 C C . TYR A 1 72 ? -8.686 -6.347 -5.003 1.00 0.00 72 TYR A C 10
ATOM 12678 O O . TYR A 1 72 ? -8.939 -6.195 -6.198 1.00 0.00 72 TYR A O 10
ATOM 12696 N N . ASP A 1 73 ? -8.268 -7.500 -4.493 1.00 0.00 73 ASP A N 10
ATOM 12697 C CA . ASP A 1 73 ? -8.080 -8.681 -5.328 1.00 0.00 73 ASP A CA 10
ATOM 12698 C C . ASP A 1 73 ? -9.395 -9.104 -5.975 1.00 0.00 73 ASP A C 10
ATOM 12699 O O . ASP A 1 73 ? -9.407 -9.653 -7.077 1.00 0.00 73 ASP A O 10
ATOM 12708 N N . ARG A 1 74 ? -10.500 -8.846 -5.283 1.00 0.00 74 ARG A N 10
ATOM 12709 C CA . ARG A 1 74 ? -11.819 -9.202 -5.790 1.00 0.00 74 ARG A CA 10
ATOM 12710 C C . ARG A 1 74 ? -12.257 -8.240 -6.890 1.00 0.00 74 ARG A C 10
ATOM 12711 O O . ARG A 1 74 ? -12.442 -8.638 -8.040 1.00 0.00 74 ARG A O 10
ATOM 12732 N N . TYR A 1 75 ? -12.422 -6.972 -6.528 1.00 0.00 75 TYR A N 10
ATOM 12733 C CA . TYR A 1 75 ? -12.841 -5.953 -7.483 1.00 0.00 75 TYR A CA 10
ATOM 12734 C C . TYR A 1 75 ? -11.658 -5.093 -7.916 1.00 0.00 75 TYR A C 10
ATOM 12735 O O . TYR A 1 75 ? -11.358 -4.982 -9.104 1.00 0.00 75 TYR A O 10
ATOM 12753 N N . GLY A 1 76 ? -10.988 -4.485 -6.941 1.00 0.00 76 GLY A N 10
ATOM 12754 C CA . GLY A 1 76 ? -9.845 -3.642 -7.239 1.00 0.00 76 GLY A CA 10
ATOM 12755 C C . GLY A 1 76 ? -10.039 -2.214 -6.769 1.00 0.00 76 GLY A C 10
ATOM 12756 O O . GLY A 1 76 ? -10.001 -1.937 -5.571 1.00 0.00 76 GLY A O 10
ATOM 12760 N N . SER A 1 77 ? -10.247 -1.304 -7.716 1.00 0.00 77 SER A N 10
ATOM 12761 C CA . SER A 1 77 ? -10.442 0.104 -7.392 1.00 0.00 77 SER A CA 10
ATOM 12762 C C . SER A 1 77 ? -11.884 0.528 -7.657 1.00 0.00 77 SER A C 10
ATOM 12763 O O . SER A 1 77 ? -12.707 -0.273 -8.098 1.00 0.00 77 SER A O 10
ATOM 12771 N N . GLY A 1 78 ? -12.182 1.794 -7.384 1.00 0.00 78 GLY A N 10
ATOM 12772 C CA . GLY A 1 78 ? -13.524 2.304 -7.598 1.00 0.00 78 GLY A CA 10
ATOM 12773 C C . GLY A 1 78 ? -14.203 2.710 -6.305 1.00 0.00 78 GLY A C 10
ATOM 12774 O O . GLY A 1 78 ? -13.723 2.420 -5.209 1.00 0.00 78 GLY A O 10
ATOM 12778 N N . PRO A 1 79 ? -15.347 3.400 -6.425 1.00 0.00 79 PRO A N 10
ATOM 12779 C CA . PRO A 1 79 ? -16.117 3.863 -5.266 1.00 0.00 79 PRO A CA 10
ATOM 12780 C C . PRO A 1 79 ? -16.774 2.713 -4.510 1.00 0.00 79 PRO A C 10
ATOM 12781 O O . PRO A 1 79 ? -17.964 2.447 -4.678 1.00 0.00 79 PRO A O 10
ATOM 12792 N N . SER A 1 80 ? -15.992 2.035 -3.676 1.00 0.00 80 SER A N 10
ATOM 12793 C CA . SER A 1 80 ? -16.498 0.912 -2.896 1.00 0.00 80 SER A CA 10
ATOM 12794 C C . SER A 1 80 ? -17.543 0.129 -3.686 1.00 0.00 80 SER A C 10
ATOM 12795 O O . SER A 1 80 ? -18.618 -0.183 -3.174 1.00 0.00 80 SER A O 10
ATOM 12803 N N . SER A 1 81 ? -17.219 -0.184 -4.936 1.00 0.00 81 SER A N 10
ATOM 12804 C CA . SER A 1 81 ? -18.130 -0.927 -5.799 1.00 0.00 81 SER A CA 10
ATOM 12805 C C . SER A 1 81 ? -17.358 -1.841 -6.746 1.00 0.00 81 SER A C 10
ATOM 12806 O O . SER A 1 81 ? -16.129 -1.807 -6.796 1.00 0.00 81 SER A O 10
ATOM 12814 N N . GLY A 1 82 ? -18.090 -2.659 -7.496 1.00 0.00 82 GLY A N 10
ATOM 12815 C CA . GLY A 1 82 ? -17.459 -3.572 -8.431 1.00 0.00 82 GLY A CA 10
ATOM 12816 C C . GLY A 1 82 ? -18.123 -4.934 -8.449 1.00 0.00 82 GLY A C 10
ATOM 12817 O O . GLY A 1 82 ? -19.307 -5.050 -8.763 1.00 0.00 82 GLY A O 10
ATOM 12821 N N . GLY A 1 1 ? 21.137 -2.242 -14.639 1.00 0.00 1 GLY A N 11
ATOM 12822 C CA . GLY A 1 1 ? 19.793 -2.294 -15.185 1.00 0.00 1 GLY A CA 11
ATOM 12823 C C . GLY A 1 1 ? 18.819 -1.432 -14.407 1.00 0.00 1 GLY A C 11
ATOM 12824 O O . GLY A 1 1 ? 18.533 -1.704 -13.240 1.00 0.00 1 GLY A O 11
ATOM 12828 N N . SER A 1 2 ? 18.307 -0.389 -15.052 1.00 0.00 2 SER A N 11
ATOM 12829 C CA . SER A 1 2 ? 17.363 0.519 -14.412 1.00 0.00 2 SER A CA 11
ATOM 12830 C C . SER A 1 2 ? 15.991 0.433 -15.074 1.00 0.00 2 SER A C 11
ATOM 12831 O O . SER A 1 2 ? 15.811 0.864 -16.213 1.00 0.00 2 SER A O 11
ATOM 12839 N N . SER A 1 3 ? 15.027 -0.129 -14.352 1.00 0.00 3 SER A N 11
ATOM 12840 C CA . SER A 1 3 ? 13.672 -0.276 -14.870 1.00 0.00 3 SER A CA 11
ATOM 12841 C C . SER A 1 3 ? 12.646 -0.174 -13.744 1.00 0.00 3 SER A C 11
ATOM 12842 O O . SER A 1 3 ? 12.996 -0.213 -12.566 1.00 0.00 3 SER A O 11
ATOM 12850 N N . GLY A 1 4 ? 11.377 -0.044 -14.119 1.00 0.00 4 GLY A N 11
ATOM 12851 C CA . GLY A 1 4 ? 10.319 0.062 -13.131 1.00 0.00 4 GLY A CA 11
ATOM 12852 C C . GLY A 1 4 ? 8.942 -0.131 -13.733 1.00 0.00 4 GLY A C 11
ATOM 12853 O O . GLY A 1 4 ? 8.686 -1.130 -14.406 1.00 0.00 4 GLY A O 11
ATOM 12857 N N . SER A 1 5 ? 8.052 0.825 -13.490 1.00 0.00 5 SER A N 11
ATOM 12858 C CA . SER A 1 5 ? 6.691 0.753 -14.009 1.00 0.00 5 SER A CA 11
ATOM 12859 C C . SER A 1 5 ? 6.110 2.150 -14.206 1.00 0.00 5 SER A C 11
ATOM 12860 O O . SER A 1 5 ? 6.741 3.150 -13.866 1.00 0.00 5 SER A O 11
ATOM 12868 N N . SER A 1 6 ? 4.903 2.209 -14.759 1.00 0.00 6 SER A N 11
ATOM 12869 C CA . SER A 1 6 ? 4.237 3.483 -15.006 1.00 0.00 6 SER A CA 11
ATOM 12870 C C . SER A 1 6 ? 2.795 3.264 -15.453 1.00 0.00 6 SER A C 11
ATOM 12871 O O . SER A 1 6 ? 2.491 2.305 -16.162 1.00 0.00 6 SER A O 11
ATOM 12879 N N . GLY A 1 7 ? 1.908 4.161 -15.033 1.00 0.00 7 GLY A N 11
ATOM 12880 C CA . GLY A 1 7 ? 0.509 4.050 -15.399 1.00 0.00 7 GLY A CA 11
ATOM 12881 C C . GLY A 1 7 ? -0.373 3.696 -14.217 1.00 0.00 7 GLY A C 11
ATOM 12882 O O . GLY A 1 7 ? -1.000 4.570 -13.619 1.00 0.00 7 GLY A O 11
ATOM 12886 N N . MET A 1 8 ? -0.422 2.412 -13.881 1.00 0.00 8 MET A N 11
ATOM 12887 C CA . MET A 1 8 ? -1.235 1.945 -12.763 1.00 0.00 8 MET A CA 11
ATOM 12888 C C . MET A 1 8 ? -0.365 1.650 -11.545 1.00 0.00 8 MET A C 11
ATOM 12889 O O . MET A 1 8 ? 0.863 1.658 -11.630 1.00 0.00 8 MET A O 11
ATOM 12903 N N . VAL A 1 9 ? -1.010 1.389 -10.412 1.00 0.00 9 VAL A N 11
ATOM 12904 C CA . VAL A 1 9 ? -0.295 1.091 -9.177 1.00 0.00 9 VAL A CA 11
ATOM 12905 C C . VAL A 1 9 ? -0.794 -0.207 -8.553 1.00 0.00 9 VAL A C 11
ATOM 12906 O O . VAL A 1 9 ? -1.742 -0.206 -7.767 1.00 0.00 9 VAL A O 11
ATOM 12919 N N . ASP A 1 10 ? -0.151 -1.314 -8.908 1.00 0.00 10 ASP A N 11
ATOM 12920 C CA . ASP A 1 10 ? -0.529 -2.621 -8.382 1.00 0.00 10 ASP A CA 11
ATOM 12921 C C . ASP A 1 10 ? 0.209 -2.916 -7.080 1.00 0.00 10 ASP A C 11
ATOM 12922 O O . ASP A 1 10 ? 1.381 -3.294 -7.091 1.00 0.00 10 ASP A O 11
ATOM 12931 N N . TYR A 1 11 ? -0.484 -2.739 -5.960 1.00 0.00 11 TYR A N 11
ATOM 12932 C CA . TYR A 1 11 ? 0.107 -2.983 -4.650 1.00 0.00 11 TYR A CA 11
ATOM 12933 C C . TYR A 1 11 ? 1.099 -4.141 -4.706 1.00 0.00 11 TYR A C 11
ATOM 12934 O O . TYR A 1 11 ? 2.290 -3.966 -4.447 1.00 0.00 11 TYR A O 11
ATOM 12952 N N . TYR A 1 12 ? 0.600 -5.323 -5.047 1.00 0.00 12 TYR A N 11
ATOM 12953 C CA . TYR A 1 12 ? 1.440 -6.511 -5.137 1.00 0.00 12 TYR A CA 11
ATOM 12954 C C . TYR A 1 12 ? 2.750 -6.199 -5.854 1.00 0.00 12 TYR A C 11
ATOM 12955 O O . TYR A 1 12 ? 3.825 -6.597 -5.406 1.00 0.00 12 TYR A O 11
ATOM 12973 N N . GLU A 1 13 ? 2.651 -5.482 -6.969 1.00 0.00 13 GLU A N 11
ATOM 12974 C CA . GLU A 1 13 ? 3.828 -5.116 -7.748 1.00 0.00 13 GLU A CA 11
ATOM 12975 C C . GLU A 1 13 ? 4.531 -3.908 -7.136 1.00 0.00 13 GLU A C 11
ATOM 12976 O O . GLU A 1 13 ? 5.700 -3.645 -7.422 1.00 0.00 13 GLU A O 11
ATOM 12988 N N . VAL A 1 14 ? 3.811 -3.176 -6.292 1.00 0.00 14 VAL A N 11
ATOM 12989 C CA . VAL A 1 14 ? 4.365 -1.996 -5.638 1.00 0.00 14 VAL A CA 11
ATOM 12990 C C . VAL A 1 14 ? 5.179 -2.381 -4.408 1.00 0.00 14 VAL A C 11
ATOM 12991 O O . VAL A 1 14 ? 6.099 -1.665 -4.010 1.00 0.00 14 VAL A O 11
ATOM 13004 N N . LEU A 1 15 ? 4.836 -3.516 -3.809 1.00 0.00 15 LEU A N 11
ATOM 13005 C CA . LEU A 1 15 ? 5.536 -3.997 -2.624 1.00 0.00 15 LEU A CA 11
ATOM 13006 C C . LEU A 1 15 ? 6.565 -5.061 -2.993 1.00 0.00 15 LEU A C 11
ATOM 13007 O O . LEU A 1 15 ? 7.142 -5.710 -2.120 1.00 0.00 15 LEU A O 11
ATOM 13023 N N . ASP A 1 16 ? 6.789 -5.234 -4.291 1.00 0.00 16 ASP A N 11
ATOM 13024 C CA . ASP A 1 16 ? 7.751 -6.217 -4.776 1.00 0.00 16 ASP A CA 11
ATOM 13025 C C . ASP A 1 16 ? 7.357 -7.625 -4.338 1.00 0.00 16 ASP A C 11
ATOM 13026 O O . ASP A 1 16 ? 8.203 -8.416 -3.920 1.00 0.00 16 ASP A O 11
ATOM 13035 N N . VAL A 1 17 ? 6.067 -7.930 -4.435 1.00 0.00 17 VAL A N 11
ATOM 13036 C CA . VAL A 1 17 ? 5.561 -9.242 -4.049 1.00 0.00 17 VAL A CA 11
ATOM 13037 C C . VAL A 1 17 ? 4.553 -9.763 -5.068 1.00 0.00 17 VAL A C 11
ATOM 13038 O O . VAL A 1 17 ? 3.865 -8.999 -5.745 1.00 0.00 17 VAL A O 11
ATOM 13051 N N . PRO A 1 18 ? 4.461 -11.096 -5.180 1.00 0.00 18 PRO A N 11
ATOM 13052 C CA . PRO A 1 18 ? 3.539 -11.751 -6.113 1.00 0.00 18 PRO A CA 11
ATOM 13053 C C . PRO A 1 18 ? 2.081 -11.587 -5.697 1.00 0.00 18 PRO A C 11
ATOM 13054 O O . PRO A 1 18 ? 1.788 -11.085 -4.612 1.00 0.00 18 PRO A O 11
ATOM 13065 N N . ARG A 1 19 ? 1.171 -12.015 -6.566 1.00 0.00 19 ARG A N 11
ATOM 13066 C CA . ARG A 1 19 ? -0.257 -11.915 -6.288 1.00 0.00 19 ARG A CA 11
ATOM 13067 C C . ARG A 1 19 ? -0.651 -12.828 -5.131 1.00 0.00 19 ARG A C 11
ATOM 13068 O O . ARG A 1 19 ? -1.565 -12.518 -4.367 1.00 0.00 19 ARG A O 11
ATOM 13089 N N . GLN A 1 20 ? 0.044 -13.954 -5.009 1.00 0.00 20 GLN A N 11
ATOM 13090 C CA . GLN A 1 20 ? -0.234 -14.912 -3.946 1.00 0.00 20 GLN A CA 11
ATOM 13091 C C . GLN A 1 20 ? 0.669 -14.667 -2.742 1.00 0.00 20 GLN A C 11
ATOM 13092 O O . GLN A 1 20 ? 0.651 -15.428 -1.775 1.00 0.00 20 GLN A O 11
ATOM 13106 N N . ALA A 1 21 ? 1.457 -13.599 -2.807 1.00 0.00 21 ALA A N 11
ATOM 13107 C CA . ALA A 1 21 ? 2.366 -13.253 -1.722 1.00 0.00 21 ALA A CA 11
ATOM 13108 C C . ALA A 1 21 ? 1.676 -13.378 -0.367 1.00 0.00 21 ALA A C 11
ATOM 13109 O O . ALA A 1 21 ? 0.578 -12.859 -0.169 1.00 0.00 21 ALA A O 11
ATOM 13116 N N . SER A 1 22 ? 2.328 -14.070 0.561 1.00 0.00 22 SER A N 11
ATOM 13117 C CA . SER A 1 22 ? 1.775 -14.268 1.896 1.00 0.00 22 SER A CA 11
ATOM 13118 C C . SER A 1 22 ? 1.943 -13.011 2.745 1.00 0.00 22 SER A C 11
ATOM 13119 O O . SER A 1 22 ? 2.944 -12.303 2.635 1.00 0.00 22 SER A O 11
ATOM 13127 N N . SER A 1 23 ? 0.955 -12.741 3.592 1.00 0.00 23 SER A N 11
ATOM 13128 C CA . SER A 1 23 ? 0.990 -11.568 4.458 1.00 0.00 23 SER A CA 11
ATOM 13129 C C . SER A 1 23 ? 2.410 -11.294 4.944 1.00 0.00 23 SER A C 11
ATOM 13130 O O . SER A 1 23 ? 2.974 -10.233 4.678 1.00 0.00 23 SER A O 11
ATOM 13138 N N . GLU A 1 24 ? 2.981 -12.259 5.658 1.00 0.00 24 GLU A N 11
ATOM 13139 C CA . GLU A 1 24 ? 4.335 -12.121 6.183 1.00 0.00 24 GLU A CA 11
ATOM 13140 C C . GLU A 1 24 ? 5.314 -11.755 5.071 1.00 0.00 24 GLU A C 11
ATOM 13141 O O . GLU A 1 24 ? 6.273 -11.016 5.293 1.00 0.00 24 GLU A O 11
ATOM 13153 N N . ALA A 1 25 ? 5.065 -12.278 3.875 1.00 0.00 25 ALA A N 11
ATOM 13154 C CA . ALA A 1 25 ? 5.923 -12.005 2.728 1.00 0.00 25 ALA A CA 11
ATOM 13155 C C . ALA A 1 25 ? 5.702 -10.591 2.201 1.00 0.00 25 ALA A C 11
ATOM 13156 O O . ALA A 1 25 ? 6.588 -10.006 1.578 1.00 0.00 25 ALA A O 11
ATOM 13163 N N . ILE A 1 26 ? 4.516 -10.049 2.455 1.00 0.00 26 ILE A N 11
ATOM 13164 C CA . ILE A 1 26 ? 4.180 -8.703 2.006 1.00 0.00 26 ILE A CA 11
ATOM 13165 C C . ILE A 1 26 ? 4.825 -7.649 2.899 1.00 0.00 26 ILE A C 11
ATOM 13166 O O . ILE A 1 26 ? 5.386 -6.667 2.413 1.00 0.00 26 ILE A O 11
ATOM 13182 N N . LYS A 1 27 ? 4.742 -7.859 4.208 1.00 0.00 27 LYS A N 11
ATOM 13183 C CA . LYS A 1 27 ? 5.320 -6.929 5.171 1.00 0.00 27 LYS A CA 11
ATOM 13184 C C . LYS A 1 27 ? 6.841 -6.914 5.067 1.00 0.00 27 LYS A C 11
ATOM 13185 O O . LYS A 1 27 ? 7.470 -5.860 5.163 1.00 0.00 27 LYS A O 11
ATOM 13204 N N . LYS A 1 28 ? 7.428 -8.089 4.868 1.00 0.00 28 LYS A N 11
ATOM 13205 C CA . LYS A 1 28 ? 8.876 -8.211 4.748 1.00 0.00 28 LYS A CA 11
ATOM 13206 C C . LYS A 1 28 ? 9.371 -7.564 3.459 1.00 0.00 28 LYS A C 11
ATOM 13207 O O . LYS A 1 28 ? 10.521 -7.134 3.371 1.00 0.00 28 LYS A O 11
ATOM 13226 N N . ALA A 1 29 ? 8.496 -7.496 2.461 1.00 0.00 29 ALA A N 11
ATOM 13227 C CA . ALA A 1 29 ? 8.843 -6.897 1.179 1.00 0.00 29 ALA A CA 11
ATOM 13228 C C . ALA A 1 29 ? 8.407 -5.437 1.118 1.00 0.00 29 ALA A C 11
ATOM 13229 O O . ALA A 1 29 ? 8.869 -4.676 0.267 1.00 0.00 29 ALA A O 11
ATOM 13236 N N . TYR A 1 30 ? 7.514 -5.054 2.024 1.00 0.00 30 TYR A N 11
ATOM 13237 C CA . TYR A 1 30 ? 7.013 -3.685 2.071 1.00 0.00 30 TYR A CA 11
ATOM 13238 C C . TYR A 1 30 ? 7.831 -2.839 3.042 1.00 0.00 30 TYR A C 11
ATOM 13239 O O . TYR A 1 30 ? 8.315 -1.763 2.690 1.00 0.00 30 TYR A O 11
ATOM 13257 N N . ARG A 1 31 ? 7.980 -3.334 4.267 1.00 0.00 31 ARG A N 11
ATOM 13258 C CA . ARG A 1 31 ? 8.738 -2.624 5.290 1.00 0.00 31 ARG A CA 11
ATOM 13259 C C . ARG A 1 31 ? 10.071 -2.131 4.736 1.00 0.00 31 ARG A C 11
ATOM 13260 O O . ARG A 1 31 ? 10.620 -1.133 5.203 1.00 0.00 31 ARG A O 11
ATOM 13281 N N . LYS A 1 32 ? 10.588 -2.838 3.737 1.00 0.00 32 LYS A N 11
ATOM 13282 C CA . LYS A 1 32 ? 11.857 -2.474 3.117 1.00 0.00 32 LYS A CA 11
ATOM 13283 C C . LYS A 1 32 ? 11.678 -1.297 2.163 1.00 0.00 32 LYS A C 11
ATOM 13284 O O . LYS A 1 32 ? 12.583 -0.479 1.995 1.00 0.00 32 LYS A O 11
ATOM 13303 N N . LEU A 1 33 ? 10.506 -1.216 1.543 1.00 0.00 33 LEU A N 11
ATOM 13304 C CA . LEU A 1 33 ? 10.209 -0.138 0.607 1.00 0.00 33 LEU A CA 11
ATOM 13305 C C . LEU A 1 33 ? 9.744 1.112 1.347 1.00 0.00 33 LEU A C 11
ATOM 13306 O O . LEU A 1 33 ? 10.150 2.227 1.020 1.00 0.00 33 LEU A O 11
ATOM 13322 N N . ALA A 1 34 ? 8.891 0.918 2.348 1.00 0.00 34 ALA A N 11
ATOM 13323 C CA . ALA A 1 34 ? 8.374 2.029 3.137 1.00 0.00 34 ALA A CA 11
ATOM 13324 C C . ALA A 1 34 ? 9.509 2.862 3.723 1.00 0.00 34 ALA A C 11
ATOM 13325 O O . ALA A 1 34 ? 9.377 4.073 3.900 1.00 0.00 34 ALA A O 11
ATOM 13332 N N . LEU A 1 35 ? 10.624 2.205 4.022 1.00 0.00 35 LEU A N 11
ATOM 13333 C CA . LEU A 1 35 ? 11.784 2.884 4.590 1.00 0.00 35 LEU A CA 11
ATOM 13334 C C . LEU A 1 35 ? 12.797 3.231 3.503 1.00 0.00 35 LEU A C 11
ATOM 13335 O O . LEU A 1 35 ? 13.715 4.021 3.724 1.00 0.00 35 LEU A O 11
ATOM 13351 N N . LYS A 1 36 ? 12.624 2.635 2.328 1.00 0.00 36 LYS A N 11
ATOM 13352 C CA . LYS A 1 36 ? 13.520 2.882 1.205 1.00 0.00 36 LYS A CA 11
ATOM 13353 C C . LYS A 1 36 ? 13.095 4.127 0.434 1.00 0.00 36 LYS A C 11
ATOM 13354 O O . LYS A 1 36 ? 13.935 4.873 -0.070 1.00 0.00 36 LYS A O 11
ATOM 13373 N N . TRP A 1 37 ? 11.788 4.346 0.346 1.00 0.00 37 TRP A N 11
ATOM 13374 C CA . TRP A 1 37 ? 11.253 5.503 -0.363 1.00 0.00 37 TRP A CA 11
ATOM 13375 C C . TRP A 1 37 ? 10.758 6.561 0.617 1.00 0.00 37 TRP A C 11
ATOM 13376 O O . TRP A 1 37 ? 10.049 7.492 0.234 1.00 0.00 37 TRP A O 11
ATOM 13397 N N . HIS A 1 38 ? 11.136 6.412 1.883 1.00 0.00 38 HIS A N 11
ATOM 13398 C CA . HIS A 1 38 ? 10.730 7.357 2.918 1.00 0.00 38 HIS A CA 11
ATOM 13399 C C . HIS A 1 38 ? 11.387 8.717 2.699 1.00 0.00 38 HIS A C 11
ATOM 13400 O O . HIS A 1 38 ? 12.564 8.816 2.353 1.00 0.00 38 HIS A O 11
ATOM 13414 N N . PRO A 1 39 ? 10.609 9.790 2.906 1.00 0.00 39 PRO A N 11
ATOM 13415 C CA . PRO A 1 39 ? 11.094 11.163 2.737 1.00 0.00 39 PRO A CA 11
ATOM 13416 C C . PRO A 1 39 ? 12.097 11.560 3.815 1.00 0.00 39 PRO A C 11
ATOM 13417 O O . PRO A 1 39 ? 12.847 12.523 3.654 1.00 0.00 39 PRO A O 11
ATOM 13428 N N . ASP A 1 40 ? 12.105 10.812 4.913 1.00 0.00 40 ASP A N 11
ATOM 13429 C CA . ASP A 1 40 ? 13.017 11.086 6.018 1.00 0.00 40 ASP A CA 11
ATOM 13430 C C . ASP A 1 40 ? 14.322 10.313 5.849 1.00 0.00 40 ASP A C 11
ATOM 13431 O O . ASP A 1 40 ? 15.334 10.639 6.469 1.00 0.00 40 ASP A O 11
ATOM 13440 N N . LYS A 1 41 ? 14.291 9.287 5.005 1.00 0.00 41 LYS A N 11
ATOM 13441 C CA . LYS A 1 41 ? 15.470 8.467 4.753 1.00 0.00 41 LYS A CA 11
ATOM 13442 C C . LYS A 1 41 ? 16.108 8.828 3.415 1.00 0.00 41 LYS A C 11
ATOM 13443 O O . LYS A 1 41 ? 17.305 8.630 3.215 1.00 0.00 41 LYS A O 11
ATOM 13462 N N . ASN A 1 42 ? 15.299 9.358 2.503 1.00 0.00 42 ASN A N 11
ATOM 13463 C CA . ASN A 1 42 ? 15.785 9.746 1.184 1.00 0.00 42 ASN A CA 11
ATOM 13464 C C . ASN A 1 42 ? 15.703 11.258 0.998 1.00 0.00 42 ASN A C 11
ATOM 13465 O O . ASN A 1 42 ? 14.762 11.786 0.406 1.00 0.00 42 ASN A O 11
ATOM 13476 N N . PRO A 1 43 ? 16.713 11.973 1.516 1.00 0.00 43 PRO A N 11
ATOM 13477 C CA . PRO A 1 43 ? 16.780 13.435 1.418 1.00 0.00 43 PRO A CA 11
ATOM 13478 C C . PRO A 1 43 ? 17.044 13.909 -0.007 1.00 0.00 43 PRO A C 11
ATOM 13479 O O . PRO A 1 43 ? 16.424 14.862 -0.477 1.00 0.00 43 PRO A O 11
ATOM 13490 N N . GLU A 1 44 ? 17.968 13.238 -0.688 1.00 0.00 44 GLU A N 11
ATOM 13491 C CA . GLU A 1 44 ? 18.313 13.593 -2.059 1.00 0.00 44 GLU A CA 11
ATOM 13492 C C . GLU A 1 44 ? 17.122 13.386 -2.991 1.00 0.00 44 GLU A C 11
ATOM 13493 O O . GLU A 1 44 ? 16.845 14.216 -3.855 1.00 0.00 44 GLU A O 11
ATOM 13505 N N . ASN A 1 45 ? 16.423 12.270 -2.808 1.00 0.00 45 ASN A N 11
ATOM 13506 C CA . ASN A 1 45 ? 15.263 11.952 -3.633 1.00 0.00 45 ASN A CA 11
ATOM 13507 C C . ASN A 1 45 ? 13.968 12.153 -2.851 1.00 0.00 45 ASN A C 11
ATOM 13508 O O . ASN A 1 45 ? 12.945 11.540 -3.155 1.00 0.00 45 ASN A O 11
ATOM 13519 N N . LYS A 1 46 ? 14.021 13.017 -1.843 1.00 0.00 46 LYS A N 11
ATOM 13520 C CA . LYS A 1 46 ? 12.853 13.302 -1.018 1.00 0.00 46 LYS A CA 11
ATOM 13521 C C . LYS A 1 46 ? 11.619 13.535 -1.883 1.00 0.00 46 LYS A C 11
ATOM 13522 O O . LYS A 1 46 ? 10.530 13.056 -1.568 1.00 0.00 46 LYS A O 11
ATOM 13541 N N . GLU A 1 47 ? 11.797 14.271 -2.975 1.00 0.00 47 GLU A N 11
ATOM 13542 C CA . GLU A 1 47 ? 10.697 14.565 -3.886 1.00 0.00 47 GLU A CA 11
ATOM 13543 C C . GLU A 1 47 ? 10.033 13.279 -4.370 1.00 0.00 47 GLU A C 11
ATOM 13544 O O . GLU A 1 47 ? 8.821 13.109 -4.242 1.00 0.00 47 GLU A O 11
ATOM 13556 N N . GLU A 1 48 ? 10.837 12.379 -4.928 1.00 0.00 48 GLU A N 11
ATOM 13557 C CA . GLU A 1 48 ? 10.326 11.109 -5.432 1.00 0.00 48 GLU A CA 11
ATOM 13558 C C . GLU A 1 48 ? 9.829 10.230 -4.289 1.00 0.00 48 GLU A C 11
ATOM 13559 O O . GLU A 1 48 ? 8.681 9.787 -4.287 1.00 0.00 48 GLU A O 11
ATOM 13571 N N . ALA A 1 49 ? 10.703 9.981 -3.319 1.00 0.00 49 ALA A N 11
ATOM 13572 C CA . ALA A 1 49 ? 10.353 9.156 -2.169 1.00 0.00 49 ALA A CA 11
ATOM 13573 C C . ALA A 1 49 ? 9.037 9.610 -1.547 1.00 0.00 49 ALA A C 11
ATOM 13574 O O . ALA A 1 49 ? 8.219 8.789 -1.135 1.00 0.00 49 ALA A O 11
ATOM 13581 N N . GLU A 1 50 ? 8.841 10.924 -1.482 1.00 0.00 50 GLU A N 11
ATOM 13582 C CA . GLU A 1 50 ? 7.624 11.486 -0.908 1.00 0.00 50 GLU A CA 11
ATOM 13583 C C . GLU A 1 50 ? 6.388 10.962 -1.634 1.00 0.00 50 GLU A C 11
ATOM 13584 O O . GLU A 1 50 ? 5.299 10.904 -1.063 1.00 0.00 50 GLU A O 11
ATOM 13596 N N . ARG A 1 51 ? 6.565 10.583 -2.895 1.00 0.00 51 ARG A N 11
ATOM 13597 C CA . ARG A 1 51 ? 5.465 10.066 -3.699 1.00 0.00 51 ARG A CA 11
ATOM 13598 C C . ARG A 1 51 ? 5.441 8.540 -3.671 1.00 0.00 51 ARG A C 11
ATOM 13599 O O . ARG A 1 51 ? 4.378 7.928 -3.570 1.00 0.00 51 ARG A O 11
ATOM 13620 N N . ARG A 1 52 ? 6.620 7.934 -3.762 1.00 0.00 52 ARG A N 11
ATOM 13621 C CA . ARG A 1 52 ? 6.734 6.480 -3.749 1.00 0.00 52 ARG A CA 11
ATOM 13622 C C . ARG A 1 52 ? 6.215 5.906 -2.434 1.00 0.00 52 ARG A C 11
ATOM 13623 O O . ARG A 1 52 ? 5.499 4.905 -2.421 1.00 0.00 52 ARG A O 11
ATOM 13644 N N . PHE A 1 53 ? 6.583 6.546 -1.329 1.00 0.00 53 PHE A N 11
ATOM 13645 C CA . PHE A 1 53 ? 6.156 6.098 -0.008 1.00 0.00 53 PHE A CA 11
ATOM 13646 C C . PHE A 1 53 ? 4.636 5.990 0.065 1.00 0.00 53 PHE A C 11
ATOM 13647 O O . PHE A 1 53 ? 4.096 5.115 0.742 1.00 0.00 53 PHE A O 11
ATOM 13664 N N . LYS A 1 54 ? 3.951 6.886 -0.638 1.00 0.00 54 LYS A N 11
ATOM 13665 C CA . LYS A 1 54 ? 2.493 6.892 -0.656 1.00 0.00 54 LYS A CA 11
ATOM 13666 C C . LYS A 1 54 ? 1.950 5.603 -1.263 1.00 0.00 54 LYS A C 11
ATOM 13667 O O . LYS A 1 54 ? 1.201 4.870 -0.617 1.00 0.00 54 LYS A O 11
ATOM 13686 N N . GLN A 1 55 ? 2.334 5.332 -2.506 1.00 0.00 55 GLN A N 11
ATOM 13687 C CA . GLN A 1 55 ? 1.886 4.130 -3.199 1.00 0.00 55 GLN A CA 11
ATOM 13688 C C . GLN A 1 55 ? 2.308 2.875 -2.441 1.00 0.00 55 GLN A C 11
ATOM 13689 O O . GLN A 1 55 ? 1.562 1.898 -2.374 1.00 0.00 55 GLN A O 11
ATOM 13703 N N . VAL A 1 56 ? 3.508 2.910 -1.872 1.00 0.00 56 VAL A N 11
ATOM 13704 C CA . VAL A 1 56 ? 4.030 1.776 -1.118 1.00 0.00 56 VAL A CA 11
ATOM 13705 C C . VAL A 1 56 ? 3.205 1.527 0.140 1.00 0.00 56 VAL A C 11
ATOM 13706 O O . VAL A 1 56 ? 2.814 0.395 0.424 1.00 0.00 56 VAL A O 11
ATOM 13719 N N . ALA A 1 57 ? 2.945 2.592 0.891 1.00 0.00 57 ALA A N 11
ATOM 13720 C CA . ALA A 1 57 ? 2.165 2.490 2.118 1.00 0.00 57 ALA A CA 11
ATOM 13721 C C . ALA A 1 57 ? 0.757 1.978 1.833 1.00 0.00 57 ALA A C 11
ATOM 13722 O O . ALA A 1 57 ? 0.280 1.053 2.488 1.00 0.00 57 ALA A O 11
ATOM 13729 N N . GLU A 1 58 ? 0.099 2.586 0.851 1.00 0.00 58 GLU A N 11
ATOM 1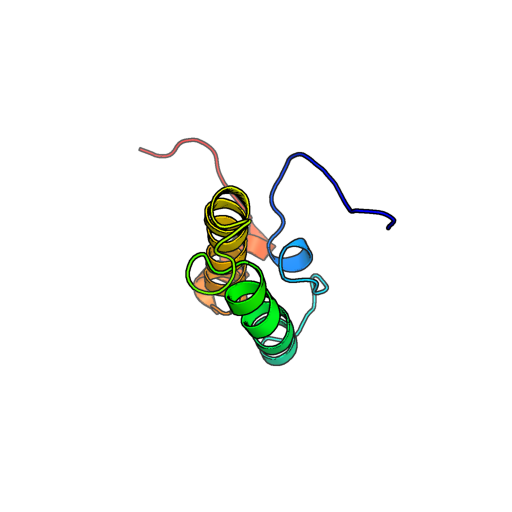3730 C CA . GLU A 1 58 ? -1.255 2.190 0.481 1.00 0.00 58 GLU A CA 11
ATOM 13731 C C . GLU A 1 58 ? -1.292 0.734 0.025 1.00 0.00 58 GLU A C 11
ATOM 13732 O O . GLU A 1 58 ? -2.244 0.008 0.308 1.00 0.00 58 GLU A O 11
ATOM 13744 N N . ALA A 1 59 ? -0.248 0.316 -0.683 1.00 0.00 59 ALA A N 11
ATOM 13745 C CA . ALA A 1 59 ? -0.159 -1.053 -1.177 1.00 0.00 59 ALA A CA 11
ATOM 13746 C C . ALA A 1 59 ? -0.167 -2.053 -0.026 1.00 0.00 59 ALA A C 11
ATOM 13747 O O . ALA A 1 59 ? -0.965 -2.991 -0.011 1.00 0.00 59 ALA A O 11
ATOM 13754 N N . TYR A 1 60 ? 0.726 -1.848 0.936 1.00 0.00 60 TYR A N 11
ATOM 13755 C CA . TYR A 1 60 ? 0.824 -2.735 2.089 1.00 0.00 60 TYR A CA 11
ATOM 13756 C C . TYR A 1 60 ? -0.392 -2.583 2.998 1.00 0.00 60 TYR A C 11
ATOM 13757 O O . TYR A 1 60 ? -0.881 -3.559 3.565 1.00 0.00 60 TYR A O 11
ATOM 13775 N N . GLU A 1 61 ? -0.874 -1.351 3.129 1.00 0.00 61 GLU A N 11
ATOM 13776 C CA . GLU A 1 61 ? -2.033 -1.070 3.969 1.00 0.00 61 GLU A CA 11
ATOM 13777 C C . GLU A 1 61 ? -3.272 -1.788 3.442 1.00 0.00 61 GLU A C 11
ATOM 13778 O O . GLU A 1 61 ? -4.168 -2.147 4.207 1.00 0.00 61 GLU A O 11
ATOM 13790 N N . VAL A 1 62 ? -3.317 -1.993 2.129 1.00 0.00 62 VAL A N 11
ATOM 13791 C CA . VAL A 1 62 ? -4.446 -2.667 1.499 1.00 0.00 62 VAL A CA 11
ATOM 13792 C C . VAL A 1 62 ? -4.200 -4.168 1.393 1.00 0.00 62 VAL A C 11
ATOM 13793 O O . VAL A 1 62 ? -5.096 -4.975 1.644 1.00 0.00 62 VAL A O 11
ATOM 13806 N N . LEU A 1 63 ? -2.979 -4.536 1.019 1.00 0.00 63 LEU A N 11
ATOM 13807 C CA . LEU A 1 63 ? -2.614 -5.941 0.879 1.00 0.00 63 LEU A CA 11
ATOM 13808 C C . LEU A 1 63 ? -2.523 -6.619 2.243 1.00 0.00 63 LEU A C 11
ATOM 13809 O O . LEU A 1 63 ? -3.130 -7.666 2.468 1.00 0.00 63 LEU A O 11
ATOM 13825 N N . SER A 1 64 ? -1.763 -6.013 3.149 1.00 0.00 64 SER A N 11
ATOM 13826 C CA . SER A 1 64 ? -1.592 -6.558 4.491 1.00 0.00 64 SER A CA 11
ATOM 13827 C C . SER A 1 64 ? -2.941 -6.742 5.179 1.00 0.00 64 SER A C 11
ATOM 13828 O O . SER A 1 64 ? -3.054 -7.473 6.163 1.00 0.00 64 SER A O 11
ATOM 13836 N N . ASP A 1 65 ? -3.962 -6.075 4.652 1.00 0.00 65 ASP A N 11
ATOM 13837 C CA . ASP A 1 65 ? -5.305 -6.165 5.214 1.00 0.00 65 ASP A CA 11
ATOM 13838 C C . ASP A 1 65 ? -6.066 -7.345 4.616 1.00 0.00 65 ASP A C 11
ATOM 13839 O O . ASP A 1 65 ? -5.797 -7.763 3.490 1.00 0.00 65 ASP A O 11
ATOM 13848 N N . ALA A 1 66 ? -7.016 -7.877 5.378 1.00 0.00 66 ALA A N 11
ATOM 13849 C CA . ALA A 1 66 ? -7.816 -9.007 4.924 1.00 0.00 66 ALA A CA 11
ATOM 13850 C C . ALA A 1 66 ? -9.031 -8.537 4.132 1.00 0.00 66 ALA A C 11
ATOM 13851 O O . ALA A 1 66 ? -9.397 -9.136 3.121 1.00 0.00 66 ALA A O 11
ATOM 13858 N N . LYS A 1 67 ? -9.655 -7.461 4.600 1.00 0.00 67 LYS A N 11
ATOM 13859 C CA . LYS A 1 67 ? -10.830 -6.908 3.936 1.00 0.00 67 LYS A CA 11
ATOM 13860 C C . LYS A 1 67 ? -10.429 -6.072 2.725 1.00 0.00 67 LYS A C 11
ATOM 13861 O O . LYS A 1 67 ? -10.940 -6.271 1.623 1.00 0.00 67 LYS A O 11
ATOM 13880 N N . LYS A 1 68 ? -9.509 -5.137 2.937 1.00 0.00 68 LYS A N 11
ATOM 13881 C CA . LYS A 1 68 ? -9.036 -4.272 1.863 1.00 0.00 68 LYS A CA 11
ATOM 13882 C C . LYS A 1 68 ? -8.436 -5.094 0.726 1.00 0.00 68 LYS A C 11
ATOM 13883 O O . LYS A 1 68 ? -8.767 -4.889 -0.442 1.00 0.00 68 LYS A O 11
ATOM 13902 N N . ARG A 1 69 ? -7.555 -6.025 1.076 1.00 0.00 69 ARG A N 11
ATOM 13903 C CA . ARG A 1 69 ? -6.910 -6.878 0.085 1.00 0.00 69 ARG A CA 11
ATOM 13904 C C . ARG A 1 69 ? -7.946 -7.680 -0.698 1.00 0.00 69 ARG A C 11
ATOM 13905 O O . ARG A 1 69 ? -8.010 -7.600 -1.924 1.00 0.00 69 ARG A O 11
ATOM 13926 N N . ASP A 1 70 ? -8.753 -8.453 0.020 1.00 0.00 70 ASP A N 11
ATOM 13927 C CA . ASP A 1 70 ? -9.786 -9.270 -0.607 1.00 0.00 70 ASP A CA 11
ATOM 13928 C C . ASP A 1 70 ? -10.689 -8.418 -1.493 1.00 0.00 70 ASP A C 11
ATOM 13929 O O . ASP A 1 70 ? -11.009 -8.799 -2.619 1.00 0.00 70 ASP A O 11
ATOM 13938 N N . ILE A 1 71 ? -11.098 -7.264 -0.976 1.00 0.00 71 ILE A N 11
ATOM 13939 C CA . ILE A 1 71 ? -11.964 -6.358 -1.721 1.00 0.00 71 ILE A CA 11
ATOM 13940 C C . ILE A 1 71 ? -11.243 -5.782 -2.935 1.00 0.00 71 ILE A C 11
ATOM 13941 O O . ILE A 1 71 ? -11.835 -5.620 -4.002 1.00 0.00 71 ILE A O 11
ATOM 13957 N N . TYR A 1 72 ? -9.962 -5.476 -2.765 1.00 0.00 72 TYR A N 11
ATOM 13958 C CA . TYR A 1 72 ? -9.160 -4.917 -3.846 1.00 0.00 72 TYR A CA 11
ATOM 13959 C C . TYR A 1 72 ? -9.094 -5.879 -5.029 1.00 0.00 72 TYR A C 11
ATOM 13960 O O . TYR A 1 72 ? -9.375 -5.501 -6.167 1.00 0.00 72 TYR A O 11
ATOM 13978 N N . ASP A 1 73 ? -8.721 -7.123 -4.751 1.00 0.00 73 ASP A N 11
ATOM 13979 C CA . ASP A 1 73 ? -8.620 -8.141 -5.790 1.00 0.00 73 ASP A CA 11
ATOM 13980 C C . ASP A 1 73 ? -9.996 -8.486 -6.349 1.00 0.00 73 ASP A C 11
ATOM 13981 O O . ASP A 1 73 ? -10.145 -8.747 -7.543 1.00 0.00 73 ASP A O 11
ATOM 13990 N N . ARG A 1 74 ? -11.000 -8.486 -5.478 1.00 0.00 74 ARG A N 11
ATOM 13991 C CA . ARG A 1 74 ? -12.364 -8.802 -5.885 1.00 0.00 74 ARG A CA 11
ATOM 13992 C C . ARG A 1 74 ? -12.874 -7.791 -6.908 1.00 0.00 74 ARG A C 11
ATOM 13993 O O . ARG A 1 74 ? -13.187 -8.146 -8.044 1.00 0.00 74 ARG A O 11
ATOM 14014 N N . TYR A 1 75 ? -12.956 -6.531 -6.496 1.00 0.00 75 TYR A N 11
ATOM 14015 C CA . TYR A 1 75 ? -13.430 -5.469 -7.375 1.00 0.00 75 TYR A CA 11
ATOM 14016 C C . TYR A 1 75 ? -12.263 -4.659 -7.932 1.00 0.00 75 TYR A C 11
ATOM 14017 O O . TYR A 1 75 ? -12.109 -4.523 -9.145 1.00 0.00 75 TYR A O 11
ATOM 14035 N N . GLY A 1 76 ? -11.441 -4.124 -7.034 1.00 0.00 76 GLY A N 11
ATOM 14036 C CA . GLY A 1 76 ? -10.297 -3.336 -7.453 1.00 0.00 76 GLY A CA 11
ATOM 14037 C C . GLY A 1 76 ? -9.647 -3.879 -8.710 1.00 0.00 76 GLY A C 11
ATOM 14038 O O . GLY A 1 76 ? -9.222 -3.115 -9.577 1.00 0.00 76 GLY A O 11
ATOM 14042 N N . SER A 1 77 ? -9.568 -5.202 -8.809 1.00 0.00 77 SER A N 11
ATOM 14043 C CA . SER A 1 77 ? -8.961 -5.847 -9.967 1.00 0.00 77 SER A CA 11
ATOM 14044 C C . SER A 1 77 ? -9.920 -6.854 -10.594 1.00 0.00 77 SER A C 11
ATOM 14045 O O . SER A 1 77 ? -10.337 -7.815 -9.949 1.00 0.00 77 SER A O 11
ATOM 14053 N N . GLY A 1 78 ? -10.266 -6.626 -11.857 1.00 0.00 78 GLY A N 11
ATOM 14054 C CA . GLY A 1 78 ? -11.173 -7.522 -12.551 1.00 0.00 78 GLY A CA 11
ATOM 14055 C C . GLY A 1 78 ? -10.497 -8.804 -12.994 1.00 0.00 78 GLY A C 11
ATOM 14056 O O . GLY A 1 78 ? -10.377 -9.763 -12.231 1.00 0.00 78 GLY A O 11
ATOM 14060 N N . PRO A 1 79 ? -10.042 -8.833 -14.255 1.00 0.00 79 PRO A N 11
ATOM 14061 C CA . PRO A 1 79 ? -9.368 -10.002 -14.827 1.00 0.00 79 PRO A CA 11
ATOM 14062 C C . PRO A 1 79 ? -7.987 -10.229 -14.221 1.00 0.00 79 PRO A C 11
ATOM 14063 O O . PRO A 1 79 ? -7.292 -9.279 -13.863 1.00 0.00 79 PRO A O 11
ATOM 14074 N N . SER A 1 80 ? -7.597 -11.495 -14.107 1.00 0.00 80 SER A N 11
ATOM 14075 C CA . SER A 1 80 ? -6.300 -11.847 -13.541 1.00 0.00 80 SER A CA 11
ATOM 14076 C C . SER A 1 80 ? -5.498 -12.707 -14.512 1.00 0.00 80 SER A C 11
ATOM 14077 O O . SER A 1 80 ? -4.304 -12.485 -14.716 1.00 0.00 80 SER A O 11
ATOM 14085 N N . SER A 1 81 ? -6.163 -13.690 -15.110 1.00 0.00 81 SER A N 11
ATOM 14086 C CA . SER A 1 81 ? -5.513 -14.588 -16.058 1.00 0.00 81 SER A CA 11
ATOM 14087 C C . SER A 1 81 ? -6.281 -14.636 -17.375 1.00 0.00 81 SER A C 11
ATOM 14088 O O . SER A 1 81 ? -7.425 -14.191 -17.456 1.00 0.00 81 SER A O 11
ATOM 14096 N N . GLY A 1 82 ? -5.642 -15.180 -18.406 1.00 0.00 82 GLY A N 11
ATOM 14097 C CA . GLY A 1 82 ? -6.279 -15.277 -19.707 1.00 0.00 82 GLY A CA 11
ATOM 14098 C C . GLY A 1 82 ? -5.835 -16.503 -20.480 1.00 0.00 82 GLY A C 11
ATOM 14099 O O . GLY A 1 82 ? -4.691 -16.941 -20.359 1.00 0.00 82 GLY A O 11
ATOM 14103 N N . GLY A 1 1 ? 21.621 -0.780 -17.477 1.00 0.00 1 GLY A N 12
ATOM 14104 C CA . GLY A 1 1 ? 20.495 -0.251 -16.730 1.00 0.00 1 GLY A CA 12
ATOM 14105 C C . GLY A 1 1 ? 19.169 -0.515 -17.416 1.00 0.00 1 GLY A C 12
ATOM 14106 O O . GLY A 1 1 ? 19.074 -0.458 -18.642 1.00 0.00 1 GLY A O 12
ATOM 14110 N N . SER A 1 2 ? 18.142 -0.805 -16.623 1.00 0.00 2 SER A N 12
ATOM 14111 C CA . SER A 1 2 ? 16.816 -1.085 -17.161 1.00 0.00 2 SER A CA 12
ATOM 14112 C C . SER A 1 2 ? 15.851 0.054 -16.845 1.00 0.00 2 SER A C 12
ATOM 14113 O O . SER A 1 2 ? 15.695 0.448 -15.689 1.00 0.00 2 SER A O 12
ATOM 14121 N N . SER A 1 3 ? 15.204 0.578 -17.882 1.00 0.00 3 SER A N 12
ATOM 14122 C CA . SER A 1 3 ? 14.257 1.674 -17.717 1.00 0.00 3 SER A CA 12
ATOM 14123 C C . SER A 1 3 ? 13.043 1.226 -16.908 1.00 0.00 3 SER A C 12
ATOM 14124 O O . SER A 1 3 ? 12.880 0.042 -16.617 1.00 0.00 3 SER A O 12
ATOM 14132 N N . GLY A 1 4 ? 12.193 2.183 -16.548 1.00 0.00 4 GLY A N 12
ATOM 14133 C CA . GLY A 1 4 ? 11.005 1.868 -15.776 1.00 0.00 4 GLY A CA 12
ATOM 14134 C C . GLY A 1 4 ? 9.727 2.148 -16.540 1.00 0.00 4 GLY A C 12
ATOM 14135 O O . GLY A 1 4 ? 9.711 2.967 -17.460 1.00 0.00 4 GLY A O 12
ATOM 14139 N N . SER A 1 5 ? 8.651 1.465 -16.161 1.00 0.00 5 SER A N 12
ATOM 14140 C CA . SER A 1 5 ? 7.363 1.640 -16.821 1.00 0.00 5 SER A CA 12
ATOM 14141 C C . SER A 1 5 ? 6.348 2.273 -15.873 1.00 0.00 5 SER A C 12
ATOM 14142 O O . SER A 1 5 ? 6.152 1.803 -14.753 1.00 0.00 5 SER A O 12
ATOM 14150 N N . SER A 1 6 ? 5.706 3.343 -16.332 1.00 0.00 6 SER A N 12
ATOM 14151 C CA . SER A 1 6 ? 4.715 4.044 -15.524 1.00 0.00 6 SER A CA 12
ATOM 14152 C C . SER A 1 6 ? 3.301 3.707 -15.988 1.00 0.00 6 SER A C 12
ATOM 14153 O O . SER A 1 6 ? 3.098 3.232 -17.105 1.00 0.00 6 SER A O 12
ATOM 14161 N N . GLY A 1 7 ? 2.324 3.958 -15.121 1.00 0.00 7 GLY A N 12
ATOM 14162 C CA . GLY A 1 7 ? 0.941 3.676 -15.459 1.00 0.00 7 GLY A CA 12
ATOM 14163 C C . GLY A 1 7 ? 0.110 3.315 -14.244 1.00 0.00 7 GLY A C 12
ATOM 14164 O O . GLY A 1 7 ? -0.037 4.119 -13.323 1.00 0.00 7 GLY A O 12
ATOM 14168 N N . MET A 1 8 ? -0.437 2.104 -14.242 1.00 0.00 8 MET A N 12
ATOM 14169 C CA . MET A 1 8 ? -1.259 1.639 -13.130 1.00 0.00 8 MET A CA 12
ATOM 14170 C C . MET A 1 8 ? -0.410 1.414 -11.883 1.00 0.00 8 MET A C 12
ATOM 14171 O O . MET A 1 8 ? 0.818 1.487 -11.934 1.00 0.00 8 MET A O 12
ATOM 14185 N N . VAL A 1 9 ? -1.072 1.141 -10.764 1.00 0.00 9 VAL A N 12
ATOM 14186 C CA . VAL A 1 9 ? -0.378 0.904 -9.503 1.00 0.00 9 VAL A CA 12
ATOM 14187 C C . VAL A 1 9 ? -0.859 -0.384 -8.844 1.00 0.00 9 VAL A C 12
ATOM 14188 O O . VAL A 1 9 ? -1.814 -0.377 -8.068 1.00 0.00 9 VAL A O 12
ATOM 14201 N N . ASP A 1 10 ? -0.189 -1.487 -9.158 1.00 0.00 10 ASP A N 12
ATOM 14202 C CA . ASP A 1 10 ? -0.547 -2.784 -8.596 1.00 0.00 10 ASP A CA 12
ATOM 14203 C C . ASP A 1 10 ? 0.191 -3.029 -7.283 1.00 0.00 10 ASP A C 12
ATOM 14204 O O . ASP A 1 10 ? 1.370 -3.381 -7.278 1.00 0.00 10 ASP A O 12
ATOM 14213 N N . TYR A 1 11 ? -0.512 -2.839 -6.171 1.00 0.00 11 TYR A N 12
ATOM 14214 C CA . TYR A 1 11 ? 0.077 -3.035 -4.852 1.00 0.00 11 TYR A CA 12
ATOM 14215 C C . TYR A 1 11 ? 1.099 -4.168 -4.874 1.00 0.00 11 TYR A C 12
ATOM 14216 O O . TYR A 1 11 ? 2.283 -3.957 -4.611 1.00 0.00 11 TYR A O 12
ATOM 14234 N N . TYR A 1 12 ? 0.632 -5.370 -5.191 1.00 0.00 12 TYR A N 12
ATOM 14235 C CA . TYR A 1 12 ? 1.503 -6.538 -5.247 1.00 0.00 12 TYR A CA 12
ATOM 14236 C C . TYR A 1 12 ? 2.802 -6.214 -5.978 1.00 0.00 12 TYR A C 12
ATOM 14237 O O . TYR A 1 12 ? 3.888 -6.573 -5.523 1.00 0.00 12 TYR A O 12
ATOM 14255 N N . GLU A 1 13 ? 2.682 -5.532 -7.112 1.00 0.00 13 GLU A N 12
ATOM 14256 C CA . GLU A 1 13 ? 3.846 -5.160 -7.906 1.00 0.00 13 GLU A CA 12
ATOM 14257 C C . GLU A 1 13 ? 4.545 -3.941 -7.309 1.00 0.00 13 GLU A C 12
ATOM 14258 O O . GLU A 1 13 ? 5.702 -3.661 -7.621 1.00 0.00 13 GLU A O 12
ATOM 14270 N N . VAL A 1 14 ? 3.833 -3.221 -6.448 1.00 0.00 14 VAL A N 12
ATOM 14271 C CA . VAL A 1 14 ? 4.383 -2.034 -5.806 1.00 0.00 14 VAL A CA 12
ATOM 14272 C C . VAL A 1 14 ? 5.217 -2.406 -4.585 1.00 0.00 14 VAL A C 12
ATOM 14273 O O . VAL A 1 14 ? 6.175 -1.713 -4.239 1.00 0.00 14 VAL A O 12
ATOM 14286 N N . LEU A 1 15 ? 4.847 -3.504 -3.935 1.00 0.00 15 LEU A N 12
ATOM 14287 C CA . LEU A 1 15 ? 5.562 -3.970 -2.752 1.00 0.00 15 LEU A CA 12
ATOM 14288 C C . LEU A 1 15 ? 6.576 -5.049 -3.118 1.00 0.00 15 LEU A C 12
ATOM 14289 O O . LEU A 1 15 ? 7.195 -5.655 -2.243 1.00 0.00 15 LEU A O 12
ATOM 14305 N N . ASP A 1 16 ? 6.742 -5.282 -4.415 1.00 0.00 16 ASP A N 12
ATOM 14306 C CA . ASP A 1 16 ? 7.684 -6.286 -4.897 1.00 0.00 16 ASP A CA 12
ATOM 14307 C C . ASP A 1 16 ? 7.295 -7.676 -4.404 1.00 0.00 16 ASP A C 12
ATOM 14308 O O . ASP A 1 16 ? 8.127 -8.414 -3.877 1.00 0.00 16 ASP A O 12
ATOM 14317 N N . VAL A 1 17 ? 6.025 -8.027 -4.579 1.00 0.00 17 VAL A N 12
ATOM 14318 C CA . VAL A 1 17 ? 5.526 -9.329 -4.153 1.00 0.00 17 VAL A CA 12
ATOM 14319 C C . VAL A 1 17 ? 4.515 -9.884 -5.151 1.00 0.00 17 VAL A C 12
ATOM 14320 O O . VAL A 1 17 ? 3.822 -9.142 -5.848 1.00 0.00 17 VAL A O 12
ATOM 14333 N N . PRO A 1 18 ? 4.427 -11.220 -5.222 1.00 0.00 18 PRO A N 12
ATOM 14334 C CA . PRO A 1 18 ? 3.503 -11.905 -6.131 1.00 0.00 18 PRO A CA 12
ATOM 14335 C C . PRO A 1 18 ? 2.046 -11.733 -5.714 1.00 0.00 18 PRO A C 12
ATOM 14336 O O . PRO A 1 18 ? 1.756 -11.341 -4.584 1.00 0.00 18 PRO A O 12
ATOM 14347 N N . ARG A 1 19 ? 1.133 -12.030 -6.633 1.00 0.00 19 ARG A N 12
ATOM 14348 C CA . ARG A 1 19 ? -0.294 -11.907 -6.361 1.00 0.00 19 ARG A CA 12
ATOM 14349 C C . ARG A 1 19 ? -0.707 -12.817 -5.207 1.00 0.00 19 ARG A C 12
ATOM 14350 O O . ARG A 1 19 ? -1.630 -12.502 -4.457 1.00 0.00 19 ARG A O 12
ATOM 14371 N N . GLN A 1 20 ? -0.016 -13.945 -5.073 1.00 0.00 20 GLN A N 12
ATOM 14372 C CA . GLN A 1 20 ? -0.313 -14.900 -4.011 1.00 0.00 20 GLN A CA 12
ATOM 14373 C C . GLN A 1 20 ? 0.579 -14.659 -2.798 1.00 0.00 20 GLN A C 12
ATOM 14374 O O . GLN A 1 20 ? 0.547 -15.420 -1.831 1.00 0.00 20 GLN A O 12
ATOM 14388 N N . ALA A 1 21 ? 1.375 -13.597 -2.856 1.00 0.00 21 ALA A N 12
ATOM 14389 C CA . ALA A 1 21 ? 2.275 -13.255 -1.762 1.00 0.00 21 ALA A CA 12
ATOM 14390 C C . ALA A 1 21 ? 1.560 -13.335 -0.418 1.00 0.00 21 ALA A C 12
ATOM 14391 O O . ALA A 1 21 ? 0.486 -12.760 -0.240 1.00 0.00 21 ALA A O 12
ATOM 14398 N N . SER A 1 22 ? 2.161 -14.052 0.526 1.00 0.00 22 SER A N 12
ATOM 14399 C CA . SER A 1 22 ? 1.578 -14.210 1.854 1.00 0.00 22 SER A CA 12
ATOM 14400 C C . SER A 1 22 ? 1.847 -12.980 2.715 1.00 0.00 22 SER A C 12
ATOM 14401 O O . SER A 1 22 ? 2.860 -12.300 2.548 1.00 0.00 22 SER A O 12
ATOM 14409 N N . SER A 1 23 ? 0.932 -12.700 3.638 1.00 0.00 23 SER A N 12
ATOM 14410 C CA . SER A 1 23 ? 1.067 -11.550 4.524 1.00 0.00 23 SER A CA 12
ATOM 14411 C C . SER A 1 23 ? 2.528 -11.319 4.895 1.00 0.00 23 SER A C 12
ATOM 14412 O O . SER A 1 23 ? 3.120 -10.305 4.526 1.00 0.00 23 SER A O 12
ATOM 14420 N N . GLU A 1 24 ? 3.103 -12.266 5.629 1.00 0.00 24 GLU A N 12
ATOM 14421 C CA . GLU A 1 24 ? 4.495 -12.166 6.052 1.00 0.00 24 GLU A CA 12
ATOM 14422 C C . GLU A 1 24 ? 5.396 -11.804 4.875 1.00 0.00 24 GLU A C 12
ATOM 14423 O O . GLU A 1 24 ? 6.402 -11.115 5.039 1.00 0.00 24 GLU A O 12
ATOM 14435 N N . ALA A 1 25 ? 5.027 -12.275 3.688 1.00 0.00 25 ALA A N 12
ATOM 14436 C CA . ALA A 1 25 ? 5.800 -12.001 2.483 1.00 0.00 25 ALA A CA 12
ATOM 14437 C C . ALA A 1 25 ? 5.594 -10.565 2.014 1.00 0.00 25 ALA A C 12
ATOM 14438 O O . ALA A 1 25 ? 6.521 -9.926 1.515 1.00 0.00 25 ALA A O 12
ATOM 14445 N N . ILE A 1 26 ? 4.375 -10.063 2.177 1.00 0.00 26 ILE A N 12
ATOM 14446 C CA . ILE A 1 26 ? 4.049 -8.702 1.771 1.00 0.00 26 ILE A CA 12
ATOM 14447 C C . ILE A 1 26 ? 4.695 -7.680 2.701 1.00 0.00 26 ILE A C 12
ATOM 14448 O O . ILE A 1 26 ? 5.292 -6.703 2.249 1.00 0.00 26 ILE A O 12
ATOM 14464 N N . LYS A 1 27 ? 4.573 -7.914 4.003 1.00 0.00 27 LYS A N 12
ATOM 14465 C CA . LYS A 1 27 ? 5.147 -7.017 4.999 1.00 0.00 27 LYS A CA 12
ATOM 14466 C C . LYS A 1 27 ? 6.668 -6.986 4.890 1.00 0.00 27 LYS A C 12
ATOM 14467 O O . LYS A 1 27 ? 7.283 -5.920 4.937 1.00 0.00 27 LYS A O 12
ATOM 14486 N N . LYS A 1 28 ? 7.270 -8.162 4.744 1.00 0.00 28 LYS A N 12
ATOM 14487 C CA . LYS A 1 28 ? 8.720 -8.270 4.626 1.00 0.00 28 LYS A CA 12
ATOM 14488 C C . LYS A 1 28 ? 9.217 -7.572 3.364 1.00 0.00 28 LYS A C 12
ATOM 14489 O O . LYS A 1 28 ? 10.345 -7.084 3.317 1.00 0.00 28 LYS A O 12
ATOM 14508 N N . ALA A 1 29 ? 8.366 -7.528 2.344 1.00 0.00 29 ALA A N 12
ATOM 14509 C CA . ALA A 1 29 ? 8.718 -6.887 1.083 1.00 0.00 29 ALA A CA 12
ATOM 14510 C C . ALA A 1 29 ? 8.310 -5.418 1.082 1.00 0.00 29 ALA A C 12
ATOM 14511 O O . ALA A 1 29 ? 8.805 -4.627 0.279 1.00 0.00 29 ALA A O 12
ATOM 14518 N N . TYR A 1 30 ? 7.406 -5.059 1.986 1.00 0.00 30 TYR A N 12
ATOM 14519 C CA . TYR A 1 30 ? 6.929 -3.685 2.087 1.00 0.00 30 TYR A CA 12
ATOM 14520 C C . TYR A 1 30 ? 7.760 -2.893 3.092 1.00 0.00 30 TYR A C 12
ATOM 14521 O O . TYR A 1 30 ? 8.379 -1.886 2.746 1.00 0.00 30 TYR A O 12
ATOM 14539 N N . ARG A 1 31 ? 7.768 -3.355 4.338 1.00 0.00 31 ARG A N 12
ATOM 14540 C CA . ARG A 1 31 ? 8.522 -2.691 5.394 1.00 0.00 31 ARG A CA 12
ATOM 14541 C C . ARG A 1 31 ? 9.824 -2.109 4.851 1.00 0.00 31 ARG A C 12
ATOM 14542 O O . ARG A 1 31 ? 10.287 -1.063 5.305 1.00 0.00 31 ARG A O 12
ATOM 14563 N N . LYS A 1 32 ? 10.410 -2.795 3.875 1.00 0.00 32 LYS A N 12
ATOM 14564 C CA . LYS A 1 32 ? 11.658 -2.348 3.268 1.00 0.00 32 LYS A CA 12
ATOM 14565 C C . LYS A 1 32 ? 11.418 -1.156 2.347 1.00 0.00 32 LYS A C 12
ATOM 14566 O O . LYS A 1 32 ? 12.131 -0.153 2.413 1.00 0.00 32 LYS A O 12
ATOM 14585 N N . LEU A 1 33 ? 10.410 -1.270 1.489 1.00 0.00 33 LEU A N 12
ATOM 14586 C CA . LEU A 1 33 ? 10.075 -0.201 0.555 1.00 0.00 33 LEU A CA 12
ATOM 14587 C C . LEU A 1 33 ? 9.589 1.039 1.298 1.00 0.00 33 LEU A C 12
ATOM 14588 O O . LEU A 1 33 ? 9.949 2.164 0.952 1.00 0.00 33 LEU A O 12
ATOM 14604 N N . A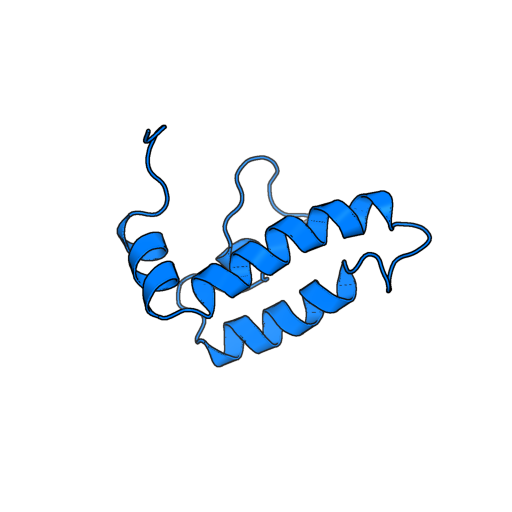LA A 1 34 ? 8.772 0.825 2.324 1.00 0.00 34 ALA A N 12
ATOM 14605 C CA . ALA A 1 34 ? 8.240 1.925 3.119 1.00 0.00 34 ALA A CA 12
ATOM 14606 C C . ALA A 1 34 ? 9.365 2.754 3.730 1.00 0.00 34 ALA A C 12
ATOM 14607 O O . ALA A 1 34 ? 9.244 3.972 3.875 1.00 0.00 34 ALA A O 12
ATOM 14614 N N . LEU A 1 35 ? 10.457 2.089 4.088 1.00 0.00 35 LEU A N 12
ATOM 14615 C CA . LEU A 1 35 ? 11.604 2.764 4.685 1.00 0.00 35 LEU A CA 12
ATOM 14616 C C . LEU A 1 35 ? 12.659 3.081 3.630 1.00 0.00 35 LEU A C 12
ATOM 14617 O O . LEU A 1 35 ? 13.592 3.845 3.878 1.00 0.00 35 LEU A O 12
ATOM 14633 N N . LYS A 1 36 ? 12.504 2.490 2.450 1.00 0.00 36 LYS A N 12
ATOM 14634 C CA . LYS A 1 36 ? 13.441 2.710 1.354 1.00 0.00 36 LYS A CA 12
ATOM 14635 C C . LYS A 1 36 ? 13.093 3.983 0.589 1.00 0.00 36 LYS A C 12
ATOM 14636 O O . LYS A 1 36 ? 13.979 4.726 0.167 1.00 0.00 36 LYS A O 12
ATOM 14655 N N . TRP A 1 37 ? 11.800 4.229 0.416 1.00 0.00 37 TRP A N 12
ATOM 14656 C CA . TRP A 1 37 ? 11.336 5.413 -0.298 1.00 0.00 37 TRP A CA 12
ATOM 14657 C C . TRP A 1 37 ? 10.802 6.460 0.674 1.00 0.00 37 TRP A C 12
ATOM 14658 O O . TRP A 1 37 ? 10.136 7.414 0.270 1.00 0.00 37 TRP A O 12
ATOM 14679 N N . HIS A 1 38 ? 11.097 6.275 1.957 1.00 0.00 38 HIS A N 12
ATOM 14680 C CA . HIS A 1 38 ? 10.646 7.205 2.987 1.00 0.00 38 HIS A CA 12
ATOM 14681 C C . HIS A 1 38 ? 11.267 8.583 2.784 1.00 0.00 38 HIS A C 12
ATOM 14682 O O . HIS A 1 38 ? 12.447 8.717 2.458 1.00 0.00 38 HIS A O 12
ATOM 14696 N N . PRO A 1 39 ? 10.456 9.633 2.979 1.00 0.00 39 PRO A N 12
ATOM 14697 C CA . PRO A 1 39 ? 10.904 11.020 2.822 1.00 0.00 39 PRO A CA 12
ATOM 14698 C C . PRO A 1 39 ? 11.876 11.442 3.919 1.00 0.00 39 PRO A C 12
ATOM 14699 O O . PRO A 1 39 ? 12.604 12.424 3.772 1.00 0.00 39 PRO A O 12
ATOM 14710 N N . ASP A 1 40 ? 11.883 10.695 5.017 1.00 0.00 40 ASP A N 12
ATOM 14711 C CA . ASP A 1 40 ? 12.766 10.991 6.138 1.00 0.00 40 ASP A CA 12
ATOM 14712 C C . ASP A 1 40 ? 14.094 10.254 5.994 1.00 0.00 40 ASP A C 12
ATOM 14713 O O . ASP A 1 40 ? 15.081 10.596 6.645 1.00 0.00 40 ASP A O 12
ATOM 14722 N N . LYS A 1 41 ? 14.110 9.238 5.137 1.00 0.00 41 LYS A N 12
ATOM 14723 C CA . LYS A 1 41 ? 15.316 8.451 4.905 1.00 0.00 41 LYS A CA 12
ATOM 14724 C C . LYS A 1 41 ? 16.002 8.875 3.610 1.00 0.00 41 LYS A C 12
ATOM 14725 O O . LYS A 1 41 ? 17.215 8.734 3.465 1.00 0.00 41 LYS A O 12
ATOM 14744 N N . ASN A 1 42 ? 15.216 9.395 2.673 1.00 0.00 42 ASN A N 12
ATOM 14745 C CA . ASN A 1 42 ? 15.749 9.840 1.390 1.00 0.00 42 ASN A CA 12
ATOM 14746 C C . ASN A 1 42 ? 15.650 11.357 1.256 1.00 0.00 42 ASN A C 12
ATOM 14747 O O . ASN A 1 42 ? 14.722 11.892 0.650 1.00 0.00 42 ASN A O 12
ATOM 14758 N N . PRO A 1 43 ? 16.629 12.067 1.836 1.00 0.00 43 PRO A N 12
ATOM 14759 C CA . PRO A 1 43 ? 16.676 13.531 1.794 1.00 0.00 43 PRO A CA 12
ATOM 14760 C C . PRO A 1 43 ? 16.983 14.062 0.398 1.00 0.00 43 PRO A C 12
ATOM 14761 O O . PRO A 1 43 ? 16.357 15.016 -0.064 1.00 0.00 43 PRO A O 12
ATOM 14772 N N . GLU A 1 44 ? 17.949 13.438 -0.268 1.00 0.00 44 GLU A N 12
ATOM 14773 C CA . GLU A 1 44 ? 18.338 13.849 -1.612 1.00 0.00 44 GLU A CA 12
ATOM 14774 C C . GLU A 1 44 ? 17.228 13.550 -2.616 1.00 0.00 44 GLU A C 12
ATOM 14775 O O . GLU A 1 44 ? 17.008 14.308 -3.559 1.00 0.00 44 GLU A O 12
ATOM 14787 N N . ASN A 1 45 ? 16.532 12.437 -2.405 1.00 0.00 45 ASN A N 12
ATOM 14788 C CA . ASN A 1 45 ? 15.446 12.036 -3.291 1.00 0.00 45 ASN A CA 12
ATOM 14789 C C . ASN A 1 45 ? 14.094 12.203 -2.604 1.00 0.00 45 ASN A C 12
ATOM 14790 O O . ASN A 1 45 ? 13.130 11.508 -2.927 1.00 0.00 45 ASN A O 12
ATOM 14801 N N . LYS A 1 46 ? 14.029 13.131 -1.655 1.00 0.00 46 LYS A N 12
ATOM 14802 C CA . LYS A 1 46 ? 12.796 13.393 -0.923 1.00 0.00 46 LYS A CA 12
ATOM 14803 C C . LYS A 1 46 ? 11.626 13.595 -1.882 1.00 0.00 46 LYS A C 12
ATOM 14804 O O . LYS A 1 46 ? 10.517 13.126 -1.629 1.00 0.00 46 LYS A O 12
ATOM 14823 N N . GLU A 1 47 ? 11.883 14.294 -2.983 1.00 0.00 47 GLU A N 12
ATOM 14824 C CA . GLU A 1 47 ? 10.851 14.556 -3.979 1.00 0.00 47 GLU A CA 12
ATOM 14825 C C . GLU A 1 47 ? 10.256 13.251 -4.502 1.00 0.00 47 GLU A C 12
ATOM 14826 O O . GLU A 1 47 ? 9.039 13.076 -4.519 1.00 0.00 47 GLU A O 12
ATOM 14838 N N . GLU A 1 48 ? 11.126 12.340 -4.928 1.00 0.00 48 GLU A N 12
ATOM 14839 C CA . GLU A 1 48 ? 10.686 11.053 -5.453 1.00 0.00 48 GLU A CA 12
ATOM 14840 C C . GLU A 1 48 ? 10.098 10.185 -4.344 1.00 0.00 48 GLU A C 12
ATOM 14841 O O . GLU A 1 48 ? 8.966 9.714 -4.444 1.00 0.00 48 GLU A O 12
ATOM 14853 N N . ALA A 1 49 ? 10.878 9.977 -3.288 1.00 0.00 49 ALA A N 12
ATOM 14854 C CA . ALA A 1 49 ? 10.435 9.168 -2.159 1.00 0.00 49 ALA A CA 12
ATOM 14855 C C . ALA A 1 49 ? 9.051 9.598 -1.684 1.00 0.00 49 ALA A C 12
ATOM 14856 O O . ALA A 1 49 ? 8.169 8.765 -1.479 1.00 0.00 49 ALA A O 12
ATOM 14863 N N . GLU A 1 50 ? 8.869 10.904 -1.511 1.00 0.00 50 GLU A N 12
ATOM 14864 C CA . GLU A 1 50 ? 7.592 11.443 -1.059 1.00 0.00 50 GLU A CA 12
ATOM 14865 C C . GLU A 1 50 ? 6.458 11.002 -1.980 1.00 0.00 50 GLU A C 12
ATOM 14866 O O . GLU A 1 50 ? 5.290 11.013 -1.593 1.00 0.00 50 GLU A O 12
ATOM 14878 N N . ARG A 1 51 ? 6.812 10.615 -3.201 1.00 0.00 51 ARG A N 12
ATOM 14879 C CA . ARG A 1 51 ? 5.825 10.172 -4.178 1.00 0.00 51 ARG A CA 12
ATOM 14880 C C . ARG A 1 51 ? 5.696 8.651 -4.170 1.00 0.00 51 ARG A C 12
ATOM 14881 O O . ARG A 1 51 ? 4.596 8.111 -4.283 1.00 0.00 51 ARG A O 12
ATOM 14902 N N . ARG A 1 52 ? 6.828 7.967 -4.035 1.00 0.00 52 ARG A N 12
ATOM 14903 C CA . ARG A 1 52 ? 6.841 6.510 -4.013 1.00 0.00 52 ARG A CA 12
ATOM 14904 C C . ARG A 1 52 ? 6.222 5.979 -2.724 1.00 0.00 52 ARG A C 12
ATOM 14905 O O . ARG A 1 52 ? 5.283 5.183 -2.756 1.00 0.00 52 ARG A O 12
ATOM 14926 N N . PHE A 1 53 ? 6.754 6.425 -1.591 1.00 0.00 53 PHE A N 12
ATOM 14927 C CA . PHE A 1 53 ? 6.254 5.994 -0.290 1.00 0.00 53 PHE A CA 12
ATOM 14928 C C . PHE A 1 53 ? 4.729 6.039 -0.252 1.00 0.00 53 PHE A C 12
ATOM 14929 O O . PHE A 1 53 ? 4.090 5.236 0.429 1.00 0.00 53 PHE A O 12
ATOM 14946 N N . LYS A 1 54 ? 4.152 6.983 -0.987 1.00 0.00 54 LYS A N 12
ATOM 14947 C CA . LYS A 1 54 ? 2.703 7.134 -1.039 1.00 0.00 54 LYS A CA 12
ATOM 14948 C C . LYS A 1 54 ? 2.044 5.875 -1.592 1.00 0.00 54 LYS A C 12
ATOM 14949 O O . LYS A 1 54 ? 1.182 5.280 -0.945 1.00 0.00 54 LYS A O 12
ATOM 14968 N N . GLN A 1 55 ? 2.456 5.474 -2.790 1.00 0.00 55 GLN A N 12
ATOM 14969 C CA . GLN A 1 55 ? 1.905 4.284 -3.428 1.00 0.00 55 GLN A CA 12
ATOM 14970 C C . GLN A 1 55 ? 2.260 3.029 -2.638 1.00 0.00 55 GLN A C 12
ATOM 14971 O O . GLN A 1 55 ? 1.451 2.108 -2.519 1.00 0.00 55 GLN A O 12
ATOM 14985 N N . VAL A 1 56 ? 3.474 2.998 -2.098 1.00 0.00 56 VAL A N 12
ATOM 14986 C CA . VAL A 1 56 ? 3.936 1.856 -1.318 1.00 0.00 56 VAL A CA 12
ATOM 14987 C C . VAL A 1 56 ? 3.077 1.657 -0.074 1.00 0.00 56 VAL A C 12
ATOM 14988 O O . VAL A 1 56 ? 2.558 0.568 0.166 1.00 0.00 56 VAL A O 12
ATOM 15001 N N . ALA A 1 57 ? 2.932 2.718 0.714 1.00 0.00 57 ALA A N 12
ATOM 15002 C CA . ALA A 1 57 ? 2.135 2.661 1.932 1.00 0.00 57 ALA A CA 12
ATOM 15003 C C . ALA A 1 57 ? 0.726 2.155 1.642 1.00 0.00 57 ALA A C 12
ATOM 15004 O O . ALA A 1 57 ? 0.259 1.201 2.264 1.00 0.00 57 ALA A O 12
ATOM 15011 N N . GLU A 1 58 ? 0.053 2.801 0.695 1.00 0.00 58 GLU A N 12
ATOM 15012 C CA . GLU A 1 58 ? -1.304 2.415 0.326 1.00 0.00 58 GLU A CA 12
ATOM 15013 C C . GLU A 1 58 ? -1.361 0.946 -0.083 1.00 0.00 58 GLU A C 12
ATOM 15014 O O . GLU A 1 58 ? -2.321 0.242 0.226 1.00 0.00 58 GLU A O 12
ATOM 15026 N N . ALA A 1 59 ? -0.324 0.492 -0.780 1.00 0.00 59 ALA A N 12
ATOM 15027 C CA . ALA A 1 59 ? -0.254 -0.893 -1.230 1.00 0.00 59 ALA A CA 12
ATOM 15028 C C . ALA A 1 59 ? -0.279 -1.856 -0.048 1.00 0.00 59 ALA A C 12
ATOM 15029 O O . ALA A 1 59 ? -1.190 -2.674 0.079 1.00 0.00 59 ALA A O 12
ATOM 15036 N N . TYR A 1 60 ? 0.727 -1.754 0.813 1.00 0.00 60 TYR A N 12
ATOM 15037 C CA . TYR A 1 60 ? 0.822 -2.619 1.983 1.00 0.00 60 TYR A CA 12
ATOM 15038 C C . TYR A 1 60 ? -0.376 -2.420 2.906 1.00 0.00 60 TYR A C 12
ATOM 15039 O O . TYR A 1 60 ? -0.842 -3.362 3.547 1.00 0.00 60 TYR A O 12
ATOM 15057 N N . GLU A 1 61 ? -0.870 -1.187 2.967 1.00 0.00 61 GLU A N 12
ATOM 15058 C CA . GLU A 1 61 ? -2.014 -0.865 3.812 1.00 0.00 61 GLU A CA 12
ATOM 15059 C C . GLU A 1 61 ? -3.255 -1.631 3.362 1.00 0.00 61 GLU A C 12
ATOM 15060 O O . GLU A 1 61 ? -4.110 -1.982 4.176 1.00 0.00 61 GLU A O 12
ATOM 15072 N N . VAL A 1 62 ? -3.348 -1.885 2.061 1.00 0.00 62 VAL A N 12
ATOM 15073 C CA . VAL A 1 62 ? -4.483 -2.609 1.502 1.00 0.00 62 VAL A CA 12
ATOM 15074 C C . VAL A 1 62 ? -4.222 -4.111 1.485 1.00 0.00 62 VAL A C 12
ATOM 15075 O O . VAL A 1 62 ? -5.102 -4.909 1.810 1.00 0.00 62 VAL A O 12
ATOM 15088 N N . LEU A 1 63 ? -3.007 -4.491 1.104 1.00 0.00 63 LEU A N 12
ATOM 15089 C CA . LEU A 1 63 ? -2.629 -5.898 1.045 1.00 0.00 63 LEU A CA 12
ATOM 15090 C C . LEU A 1 63 ? -2.479 -6.481 2.447 1.00 0.00 63 LEU A C 12
ATOM 15091 O O . LEU A 1 63 ? -3.085 -7.502 2.773 1.00 0.00 63 LEU A O 12
ATOM 15107 N N . SER A 1 64 ? -1.669 -5.825 3.271 1.00 0.00 64 SER A N 12
ATOM 15108 C CA . SER A 1 64 ? -1.438 -6.279 4.638 1.00 0.00 64 SER A CA 12
ATOM 15109 C C . SER A 1 64 ? -2.760 -6.502 5.367 1.00 0.00 64 SER A C 12
ATOM 15110 O O . SER A 1 64 ? -2.813 -7.201 6.379 1.00 0.00 64 SER A O 12
ATOM 15118 N N . ASP A 1 65 ? -3.825 -5.903 4.845 1.00 0.00 65 ASP A N 12
ATOM 15119 C CA . ASP A 1 65 ? -5.147 -6.036 5.444 1.00 0.00 65 ASP A CA 12
ATOM 15120 C C . ASP A 1 65 ? -5.869 -7.265 4.900 1.00 0.00 65 ASP A C 12
ATOM 15121 O O . ASP A 1 65 ? -5.622 -7.694 3.773 1.00 0.00 65 ASP A O 12
ATOM 15130 N N . ALA A 1 66 ? -6.762 -7.827 5.709 1.00 0.00 66 ALA A N 12
ATOM 15131 C CA . ALA A 1 66 ? -7.520 -9.006 5.308 1.00 0.00 66 ALA A CA 12
ATOM 15132 C C . ALA A 1 66 ? -8.793 -8.614 4.566 1.00 0.00 66 ALA A C 12
ATOM 15133 O O . ALA A 1 66 ? -9.342 -9.401 3.795 1.00 0.00 66 ALA A O 12
ATOM 15140 N N . LYS A 1 67 ? -9.259 -7.392 4.805 1.00 0.00 67 LYS A N 12
ATOM 15141 C CA . LYS A 1 67 ? -10.468 -6.894 4.159 1.00 0.00 67 LYS A CA 12
ATOM 15142 C C . LYS A 1 67 ? -10.125 -6.090 2.909 1.00 0.00 67 LYS A C 12
ATOM 15143 O O . LYS A 1 67 ? -10.668 -6.336 1.832 1.00 0.00 67 LYS A O 12
ATOM 15162 N N . LYS A 1 68 ? -9.220 -5.129 3.059 1.00 0.00 68 LYS A N 12
ATOM 15163 C CA . LYS A 1 68 ? -8.802 -4.289 1.943 1.00 0.00 68 LYS A CA 12
ATOM 15164 C C . LYS A 1 68 ? -8.186 -5.132 0.830 1.00 0.00 68 LYS A C 12
ATOM 15165 O O . LYS A 1 68 ? -8.423 -4.885 -0.352 1.00 0.00 68 LYS A O 12
ATOM 15184 N N . ARG A 1 69 ? -7.394 -6.127 1.217 1.00 0.00 69 ARG A N 12
ATOM 15185 C CA . ARG A 1 69 ? -6.744 -7.005 0.252 1.00 0.00 69 ARG A CA 12
ATOM 15186 C C . ARG A 1 69 ? -7.776 -7.820 -0.523 1.00 0.00 69 ARG A C 12
ATOM 15187 O O . ARG A 1 69 ? -7.816 -7.781 -1.753 1.00 0.00 69 ARG A O 12
ATOM 15208 N N . ASP A 1 70 ? -8.608 -8.557 0.205 1.00 0.00 70 ASP A N 12
ATOM 15209 C CA . ASP A 1 70 ? -9.640 -9.381 -0.413 1.00 0.00 70 ASP A CA 12
ATOM 15210 C C . ASP A 1 70 ? -10.577 -8.530 -1.265 1.00 0.00 70 ASP A C 12
ATOM 15211 O O . ASP A 1 70 ? -10.961 -8.925 -2.366 1.00 0.00 70 ASP A O 12
ATOM 15220 N N . ILE A 1 71 ? -10.941 -7.361 -0.747 1.00 0.00 71 ILE A N 12
ATOM 15221 C CA . ILE A 1 71 ? -11.833 -6.455 -1.460 1.00 0.00 71 ILE A CA 12
ATOM 15222 C C . ILE A 1 71 ? -11.178 -5.928 -2.732 1.00 0.00 71 ILE A C 12
ATOM 15223 O O . ILE A 1 71 ? -11.824 -5.816 -3.775 1.00 0.00 71 ILE A O 12
ATOM 15239 N N . TYR A 1 72 ? -9.892 -5.607 -2.640 1.00 0.00 72 TYR A N 12
ATOM 15240 C CA . TYR A 1 72 ? -9.150 -5.091 -3.784 1.00 0.00 72 TYR A CA 12
ATOM 15241 C C . TYR A 1 72 ? -9.117 -6.111 -4.917 1.00 0.00 72 TYR A C 12
ATOM 15242 O O . TYR A 1 72 ? -9.416 -5.788 -6.067 1.00 0.00 72 TYR A O 12
ATOM 15260 N N . ASP A 1 73 ? -8.751 -7.344 -4.584 1.00 0.00 73 ASP A N 12
ATOM 15261 C CA . ASP A 1 73 ? -8.680 -8.414 -5.573 1.00 0.00 73 ASP A CA 12
ATOM 15262 C C . ASP A 1 73 ? -10.074 -8.801 -6.055 1.00 0.00 73 ASP A C 12
ATOM 15263 O O . ASP A 1 73 ? -10.254 -9.205 -7.204 1.00 0.00 73 ASP A O 12
ATOM 15272 N N . ARG A 1 74 ? -11.057 -8.678 -5.169 1.00 0.00 74 ARG A N 12
ATOM 15273 C CA . ARG A 1 74 ? -12.435 -9.017 -5.504 1.00 0.00 74 ARG A CA 12
ATOM 15274 C C . ARG A 1 74 ? -12.998 -8.047 -6.538 1.00 0.00 74 ARG A C 12
ATOM 15275 O O . ARG A 1 74 ? -13.333 -8.441 -7.656 1.00 0.00 74 ARG A O 12
ATOM 15296 N N . TYR A 1 75 ? -13.099 -6.779 -6.159 1.00 0.00 75 TYR A N 12
ATOM 15297 C CA . TYR A 1 75 ? -13.624 -5.753 -7.052 1.00 0.00 75 TYR A CA 12
ATOM 15298 C C . TYR A 1 75 ? -12.492 -4.946 -7.680 1.00 0.00 75 TYR A C 12
ATOM 15299 O O . TYR A 1 75 ? -12.400 -4.829 -8.901 1.00 0.00 75 TYR A O 12
ATOM 15317 N N . GLY A 1 76 ? -11.629 -4.390 -6.833 1.00 0.00 76 GLY A N 12
ATOM 15318 C CA . GLY A 1 76 ? -10.514 -3.601 -7.322 1.00 0.00 76 GLY A CA 12
ATOM 15319 C C . GLY A 1 76 ? -9.956 -4.133 -8.628 1.00 0.00 76 GLY A C 12
ATOM 15320 O O . GLY A 1 76 ? -9.652 -3.364 -9.540 1.00 0.00 76 GLY A O 12
ATOM 15324 N N . SER A 1 77 ? -9.818 -5.452 -8.717 1.00 0.00 77 SER A N 12
ATOM 15325 C CA . SER A 1 77 ? -9.288 -6.085 -9.919 1.00 0.00 77 SER A CA 12
ATOM 15326 C C . SER A 1 77 ? -10.270 -7.114 -10.470 1.00 0.00 77 SER A C 12
ATOM 15327 O O . SER A 1 77 ? -10.940 -7.816 -9.715 1.00 0.00 77 SER A O 12
ATOM 15335 N N . GLY A 1 78 ? -10.351 -7.195 -11.795 1.00 0.00 78 GLY A N 12
ATOM 15336 C CA . GLY A 1 78 ? -11.254 -8.140 -12.426 1.00 0.00 78 GLY A CA 12
ATOM 15337 C C . GLY A 1 78 ? -11.994 -7.536 -13.604 1.00 0.00 78 GLY A C 12
ATOM 15338 O O . GLY A 1 78 ? -11.560 -6.548 -14.197 1.00 0.00 78 GLY A O 12
ATOM 15342 N N . PRO A 1 79 ? -13.139 -8.137 -13.959 1.00 0.00 79 PRO A N 12
ATOM 15343 C CA . PRO A 1 79 ? -13.965 -7.670 -15.077 1.00 0.00 79 PRO A CA 12
ATOM 15344 C C . PRO A 1 79 ? -14.642 -6.337 -14.779 1.00 0.00 79 PRO A C 12
ATOM 15345 O O . PRO A 1 79 ? -15.086 -5.638 -15.691 1.00 0.00 79 PRO A O 12
ATOM 15356 N N . SER A 1 80 ? -14.718 -5.989 -13.499 1.00 0.00 80 SER A N 12
ATOM 15357 C CA . SER A 1 80 ? -15.345 -4.740 -13.081 1.00 0.00 80 SER A CA 12
ATOM 15358 C C . SER A 1 80 ? -14.336 -3.832 -12.385 1.00 0.00 80 SER A C 12
ATOM 15359 O O . SER A 1 80 ? -13.577 -4.275 -11.523 1.00 0.00 80 SER A O 12
ATOM 15367 N N . SER A 1 81 ? -14.333 -2.559 -12.767 1.00 0.00 81 SER A N 12
ATOM 15368 C CA . SER A 1 81 ? -13.415 -1.588 -12.184 1.00 0.00 81 SER A CA 12
ATOM 15369 C C . SER A 1 81 ? -13.698 -1.398 -10.697 1.00 0.00 81 SER A C 12
ATOM 15370 O O . SER A 1 81 ? -14.739 -1.819 -10.193 1.00 0.00 81 SER A O 12
ATOM 15378 N N . GLY A 1 82 ? -12.763 -0.760 -9.999 1.00 0.00 82 GLY A N 12
ATOM 15379 C CA . GLY A 1 82 ? -12.929 -0.525 -8.577 1.00 0.00 82 GLY A CA 12
ATOM 15380 C C . GLY A 1 82 ? -12.958 0.951 -8.232 1.00 0.00 82 GLY A C 12
ATOM 15381 O O . GLY A 1 82 ? -12.779 1.328 -7.074 1.00 0.00 82 GLY A O 12
ATOM 15385 N N . GLY A 1 1 ? 17.303 -7.114 -18.880 1.00 0.00 1 GLY A N 13
ATOM 15386 C CA . GLY A 1 1 ? 16.848 -7.008 -17.507 1.00 0.00 1 GLY A CA 13
ATOM 15387 C C . GLY A 1 1 ? 16.566 -5.575 -17.099 1.00 0.00 1 GLY A C 13
ATOM 15388 O O . GLY A 1 1 ? 16.257 -4.732 -17.941 1.00 0.00 1 GLY A O 13
ATOM 15392 N N . SER A 1 2 ? 16.670 -5.299 -15.803 1.00 0.00 2 SER A N 13
ATOM 15393 C CA . SER A 1 2 ? 16.419 -3.959 -15.284 1.00 0.00 2 SER A CA 13
ATOM 15394 C C . SER A 1 2 ? 15.080 -3.425 -15.786 1.00 0.00 2 SER A C 13
ATOM 15395 O O . SER A 1 2 ? 14.967 -2.259 -16.162 1.00 0.00 2 SER A O 13
ATOM 15403 N N . SER A 1 3 ? 14.069 -4.288 -15.788 1.00 0.00 3 SER A N 13
ATOM 15404 C CA . SER A 1 3 ? 12.739 -3.906 -16.246 1.00 0.00 3 SER A CA 13
ATOM 15405 C C . SER A 1 3 ? 11.949 -3.238 -15.125 1.00 0.00 3 SER A C 13
ATOM 15406 O O . SER A 1 3 ? 12.098 -3.584 -13.954 1.00 0.00 3 SER A O 13
ATOM 15414 N N . GLY A 1 4 ? 11.108 -2.277 -15.493 1.00 0.00 4 GLY A N 13
ATOM 15415 C CA . GLY A 1 4 ? 10.306 -1.574 -14.508 1.00 0.00 4 GLY A CA 13
ATOM 15416 C C . GLY A 1 4 ? 8.835 -1.542 -14.874 1.00 0.00 4 GLY A C 13
ATOM 15417 O O . GLY A 1 4 ? 8.324 -2.470 -15.501 1.00 0.00 4 GLY A O 13
ATOM 15421 N N . SER A 1 5 ? 8.153 -0.472 -14.479 1.00 0.00 5 SER A N 13
ATOM 15422 C CA . SER A 1 5 ? 6.730 -0.325 -14.764 1.00 0.00 5 SER A CA 13
ATOM 15423 C C . SER A 1 5 ? 6.314 1.142 -14.713 1.00 0.00 5 SER A C 13
ATOM 15424 O O . SER A 1 5 ? 7.088 2.003 -14.295 1.00 0.00 5 SER A O 13
ATOM 15432 N N . SER A 1 6 ? 5.087 1.418 -15.141 1.00 0.00 6 SER A N 13
ATOM 15433 C CA . SER A 1 6 ? 4.568 2.780 -15.148 1.00 0.00 6 SER A CA 13
ATOM 15434 C C . SER A 1 6 ? 3.087 2.796 -15.516 1.00 0.00 6 SER A C 13
ATOM 15435 O O . SER A 1 6 ? 2.610 1.935 -16.252 1.00 0.00 6 SER A O 13
ATOM 15443 N N . GLY A 1 7 ? 2.365 3.784 -14.995 1.00 0.00 7 GLY A N 13
ATOM 15444 C CA . GLY A 1 7 ? 0.946 3.895 -15.278 1.00 0.00 7 GLY A CA 13
ATOM 15445 C C . GLY A 1 7 ? 0.086 3.529 -14.085 1.00 0.00 7 GLY A C 13
ATOM 15446 O O . GLY A 1 7 ? -0.095 4.335 -13.173 1.00 0.00 7 GLY A O 13
ATOM 15450 N N . MET A 1 8 ? -0.445 2.311 -14.091 1.00 0.00 8 MET A N 13
ATOM 15451 C CA . MET A 1 8 ? -1.291 1.841 -13.000 1.00 0.00 8 MET A CA 13
ATOM 15452 C C . MET A 1 8 ? -0.466 1.588 -11.742 1.00 0.00 8 MET A C 13
ATOM 15453 O O . MET A 1 8 ? 0.764 1.625 -11.777 1.00 0.00 8 MET A O 13
ATOM 15467 N N . VAL A 1 9 ? -1.151 1.333 -10.632 1.00 0.00 9 VAL A N 13
ATOM 15468 C CA . VAL A 1 9 ? -0.481 1.074 -9.363 1.00 0.00 9 VAL A CA 13
ATOM 15469 C C . VAL A 1 9 ? -0.936 -0.252 -8.762 1.00 0.00 9 VAL A C 13
ATOM 15470 O O . VAL A 1 9 ? -1.892 -0.298 -7.989 1.00 0.00 9 VAL A O 13
ATOM 15483 N N . ASP A 1 10 ? -0.245 -1.327 -9.123 1.00 0.00 10 ASP A N 13
ATOM 15484 C CA . ASP A 1 10 ? -0.576 -2.654 -8.619 1.00 0.00 10 ASP A CA 13
ATOM 15485 C C . ASP A 1 10 ? 0.139 -2.928 -7.299 1.00 0.00 10 ASP A C 13
ATOM 15486 O O . ASP A 1 10 ? 1.326 -3.255 -7.281 1.00 0.00 10 ASP A O 13
ATOM 15495 N N . TYR A 1 11 ? -0.590 -2.792 -6.198 1.00 0.00 11 TYR A N 13
ATOM 15496 C CA . TYR A 1 11 ? -0.025 -3.021 -4.873 1.00 0.00 11 TYR A CA 13
ATOM 15497 C C . TYR A 1 11 ? 1.023 -4.129 -4.913 1.00 0.00 11 TYR A C 13
ATOM 15498 O O . TYR A 1 11 ? 2.206 -3.890 -4.666 1.00 0.00 11 TYR A O 13
ATOM 15516 N N . TYR A 1 12 ? 0.581 -5.342 -5.226 1.00 0.00 12 TYR A N 13
ATOM 15517 C CA . TYR A 1 12 ? 1.478 -6.488 -5.297 1.00 0.00 12 TYR A CA 13
ATOM 15518 C C . TYR A 1 12 ? 2.785 -6.115 -5.991 1.00 0.00 12 TYR A C 13
ATOM 15519 O O . TYR A 1 12 ? 3.869 -6.467 -5.527 1.00 0.00 12 TYR A O 13
ATOM 15537 N N . GLU A 1 13 ? 2.672 -5.400 -7.106 1.00 0.00 13 GLU A N 13
ATOM 15538 C CA . GLU A 1 13 ? 3.843 -4.980 -7.866 1.00 0.00 13 GLU A CA 13
ATOM 15539 C C . GLU A 1 13 ? 4.524 -3.788 -7.199 1.00 0.00 13 GLU A C 13
ATOM 15540 O O . GLU A 1 13 ? 5.708 -3.532 -7.418 1.00 0.00 13 GLU A O 13
ATOM 15552 N N . VAL A 1 14 ? 3.767 -3.061 -6.383 1.00 0.00 14 VAL A N 13
ATOM 15553 C CA . VAL A 1 14 ? 4.296 -1.896 -5.683 1.00 0.00 14 VAL A CA 13
ATOM 15554 C C . VAL A 1 14 ? 5.122 -2.312 -4.471 1.00 0.00 14 VAL A C 13
ATOM 15555 O O . VAL A 1 14 ? 6.088 -1.642 -4.106 1.00 0.00 14 VAL A O 13
ATOM 15568 N N . LEU A 1 15 ? 4.735 -3.422 -3.851 1.00 0.00 15 LEU A N 13
ATOM 15569 C CA . LEU A 1 15 ? 5.440 -3.928 -2.679 1.00 0.00 15 LEU A CA 13
ATOM 15570 C C . LEU A 1 15 ? 6.474 -4.977 -3.077 1.00 0.00 15 LEU A C 13
ATOM 15571 O O . LEU A 1 15 ? 7.035 -5.665 -2.224 1.00 0.00 15 LEU A O 13
ATOM 15587 N N . ASP A 1 16 ? 6.723 -5.091 -4.377 1.00 0.00 16 ASP A N 13
ATOM 15588 C CA . ASP A 1 16 ? 7.693 -6.054 -4.888 1.00 0.00 16 ASP A CA 13
ATOM 15589 C C . ASP A 1 16 ? 7.325 -7.472 -4.464 1.00 0.00 16 ASP A C 13
ATOM 15590 O O . ASP A 1 16 ? 8.189 -8.258 -4.073 1.00 0.00 16 ASP A O 13
ATOM 15599 N N . VAL A 1 17 ? 6.038 -7.794 -4.543 1.00 0.00 17 VAL A N 13
ATOM 15600 C CA . VAL A 1 17 ? 5.556 -9.117 -4.168 1.00 0.00 17 VAL A CA 13
ATOM 15601 C C . VAL A 1 17 ? 4.573 -9.657 -5.201 1.00 0.00 17 VAL A C 13
ATOM 15602 O O . VAL A 1 17 ? 3.880 -8.906 -5.887 1.00 0.00 17 VAL A O 13
ATOM 15615 N N . PRO A 1 18 ? 4.508 -10.992 -5.315 1.00 0.00 18 PRO A N 13
ATOM 15616 C CA . PRO A 1 18 ? 3.612 -11.663 -6.261 1.00 0.00 18 PRO A CA 13
ATOM 15617 C C . PRO A 1 18 ? 2.146 -11.528 -5.866 1.00 0.00 18 PRO A C 13
ATOM 15618 O O . PRO A 1 18 ? 1.829 -11.157 -4.736 1.00 0.00 18 PRO A O 13
ATOM 15629 N N . ARG A 1 19 ? 1.254 -11.833 -6.804 1.00 0.00 19 ARG A N 13
ATOM 15630 C CA . ARG A 1 19 ? -0.179 -11.745 -6.553 1.00 0.00 19 ARG A CA 13
ATOM 15631 C C . ARG A 1 19 ? -0.594 -12.696 -5.433 1.00 0.00 19 ARG A C 13
ATOM 15632 O O . ARG A 1 19 ? -1.537 -12.421 -4.692 1.00 0.00 19 ARG A O 13
ATOM 15653 N N . GLN A 1 20 ? 0.116 -13.813 -5.319 1.00 0.00 20 GLN A N 13
ATOM 15654 C CA . GLN A 1 20 ? -0.181 -14.804 -4.291 1.00 0.00 20 GLN A CA 13
ATOM 15655 C C . GLN A 1 20 ? 0.681 -14.578 -3.053 1.00 0.00 20 GLN A C 13
ATOM 15656 O O . GLN A 1 20 ? 0.629 -15.354 -2.099 1.00 0.00 20 GLN A O 13
ATOM 15670 N N . ALA A 1 21 ? 1.472 -13.511 -3.076 1.00 0.00 21 ALA A N 13
ATOM 15671 C CA . ALA A 1 21 ? 2.344 -13.182 -1.954 1.00 0.00 21 ALA A CA 13
ATOM 15672 C C . ALA A 1 21 ? 1.605 -13.317 -0.627 1.00 0.00 21 ALA A C 13
ATOM 15673 O O . ALA A 1 21 ? 0.516 -12.770 -0.453 1.00 0.00 21 ALA A O 13
ATOM 15680 N N . SER A 1 22 ? 2.203 -14.051 0.306 1.00 0.00 22 SER A N 13
ATOM 15681 C CA . SER A 1 22 ? 1.599 -14.262 1.616 1.00 0.00 22 SER A CA 13
ATOM 15682 C C . SER A 1 22 ? 1.774 -13.030 2.499 1.00 0.00 22 SER A C 13
ATOM 15683 O O . SER A 1 22 ? 2.772 -12.317 2.398 1.00 0.00 22 SER A O 13
ATOM 15691 N N . SER A 1 23 ? 0.795 -12.787 3.365 1.00 0.00 23 SER A N 13
ATOM 15692 C CA . SER A 1 23 ? 0.838 -11.640 4.264 1.00 0.00 23 SER A CA 13
ATOM 15693 C C . SER A 1 23 ? 2.265 -11.363 4.726 1.00 0.00 23 SER A C 13
ATOM 15694 O O . SER A 1 23 ? 2.801 -10.278 4.504 1.00 0.00 23 SER A O 13
ATOM 15702 N N . GLU A 1 24 ? 2.875 -12.354 5.370 1.00 0.00 24 GLU A N 13
ATOM 15703 C CA . GLU A 1 24 ? 4.240 -12.218 5.863 1.00 0.00 24 GLU A CA 13
ATOM 15704 C C . GLU A 1 24 ? 5.177 -11.755 4.751 1.00 0.00 24 GLU A C 13
ATOM 15705 O O . GLU A 1 24 ? 6.082 -10.954 4.981 1.00 0.00 24 GLU A O 13
ATOM 15717 N N . ALA A 1 25 ? 4.952 -12.266 3.545 1.00 0.00 25 ALA A N 13
ATOM 15718 C CA . ALA A 1 25 ? 5.774 -11.905 2.397 1.00 0.00 25 ALA A CA 13
ATOM 15719 C C . ALA A 1 25 ? 5.469 -10.487 1.927 1.00 0.00 25 ALA A C 13
ATOM 15720 O O . ALA A 1 25 ? 6.294 -9.848 1.274 1.00 0.00 25 ALA A O 13
ATOM 15727 N N . ILE A 1 26 ? 4.279 -10.001 2.263 1.00 0.00 26 ILE A N 13
ATOM 15728 C CA . ILE A 1 26 ? 3.866 -8.658 1.876 1.00 0.00 26 ILE A CA 13
ATOM 15729 C C . ILE A 1 26 ? 4.449 -7.610 2.817 1.00 0.00 26 ILE A C 13
ATOM 15730 O O . ILE A 1 26 ? 4.863 -6.534 2.387 1.00 0.00 26 ILE A O 13
ATOM 15746 N N . LYS A 1 27 ? 4.480 -7.932 4.106 1.00 0.00 27 LYS A N 13
ATOM 15747 C CA . LYS A 1 27 ? 5.016 -7.021 5.110 1.00 0.00 27 LYS A CA 13
ATOM 15748 C C . LYS A 1 27 ? 6.539 -6.965 5.037 1.00 0.00 27 LYS A C 13
ATOM 15749 O O . LYS A 1 27 ? 7.135 -5.891 5.118 1.00 0.00 27 LYS A O 13
ATOM 15768 N N . LYS A 1 28 ? 7.162 -8.127 4.882 1.00 0.00 28 LYS A N 13
ATOM 15769 C CA . LYS A 1 28 ? 8.615 -8.211 4.794 1.00 0.00 28 LYS A CA 13
ATOM 15770 C C . LYS A 1 28 ? 9.123 -7.550 3.517 1.00 0.00 28 LYS A C 13
ATOM 15771 O O . LYS A 1 28 ? 10.264 -7.095 3.453 1.00 0.00 28 LYS A O 13
ATOM 15790 N N . ALA A 1 29 ? 8.266 -7.501 2.502 1.00 0.00 29 ALA A N 13
ATOM 15791 C CA . ALA A 1 29 ? 8.627 -6.892 1.227 1.00 0.00 29 ALA A CA 13
ATOM 15792 C C . ALA A 1 29 ? 8.225 -5.422 1.187 1.00 0.00 29 ALA A C 13
ATOM 15793 O O . ALA A 1 29 ? 8.706 -4.659 0.349 1.00 0.00 29 ALA A O 13
ATOM 15800 N N . TYR A 1 30 ? 7.340 -5.030 2.098 1.00 0.00 30 TYR A N 13
ATOM 15801 C CA . TYR A 1 30 ? 6.872 -3.651 2.164 1.00 0.00 30 TYR A CA 13
ATOM 15802 C C . TYR A 1 30 ? 7.709 -2.838 3.146 1.00 0.00 30 TYR A C 13
ATOM 15803 O O . TYR A 1 30 ? 8.259 -1.794 2.795 1.00 0.00 30 TYR A O 13
ATOM 15821 N N . ARG A 1 31 ? 7.803 -3.325 4.379 1.00 0.00 31 ARG A N 13
ATOM 15822 C CA . ARG A 1 31 ? 8.573 -2.644 5.413 1.00 0.00 31 ARG A CA 13
ATOM 15823 C C . ARG A 1 31 ? 9.923 -2.184 4.872 1.00 0.00 31 ARG A C 13
ATOM 15824 O O . ARG A 1 31 ? 10.476 -1.181 5.324 1.00 0.00 31 ARG A O 13
ATOM 15845 N N . LYS A 1 32 ? 10.448 -2.923 3.901 1.00 0.00 32 LYS A N 13
ATOM 15846 C CA . LYS A 1 32 ? 11.733 -2.592 3.296 1.00 0.00 32 LYS A CA 13
ATOM 15847 C C . LYS A 1 32 ? 11.593 -1.419 2.331 1.00 0.00 32 LYS A C 13
ATOM 15848 O O . LYS A 1 32 ? 12.507 -0.605 2.190 1.00 0.00 32 LYS A O 13
ATOM 15867 N N . LEU A 1 33 ? 10.444 -1.338 1.668 1.00 0.00 33 LEU A N 13
ATOM 15868 C CA . LEU A 1 33 ? 10.185 -0.263 0.717 1.00 0.00 33 LEU A CA 13
ATOM 15869 C C . LEU A 1 33 ? 9.757 1.011 1.438 1.00 0.00 33 LEU A C 13
ATOM 15870 O O . LEU A 1 33 ? 10.255 2.098 1.148 1.00 0.00 33 LEU A O 13
ATOM 15886 N N . ALA A 1 34 ? 8.831 0.869 2.382 1.00 0.00 34 ALA A N 13
ATOM 15887 C CA . ALA A 1 34 ? 8.340 2.007 3.148 1.00 0.00 34 ALA A CA 13
ATOM 15888 C C . ALA A 1 34 ? 9.492 2.799 3.756 1.00 0.00 34 ALA A C 13
ATOM 15889 O O . ALA A 1 34 ? 9.404 4.016 3.921 1.00 0.00 34 ALA A O 13
ATOM 15896 N N . LEU A 1 35 ? 10.573 2.101 4.088 1.00 0.00 35 LEU A N 13
ATOM 15897 C CA . LEU A 1 35 ? 11.744 2.739 4.679 1.00 0.00 35 LEU A CA 13
ATOM 15898 C C . LEU A 1 35 ? 12.793 3.044 3.615 1.00 0.00 35 LEU A C 13
ATOM 15899 O O . LEU A 1 35 ? 13.745 3.785 3.860 1.00 0.00 35 LEU A O 13
ATOM 15915 N N . LYS A 1 36 ? 12.611 2.470 2.431 1.00 0.00 36 LYS A N 13
ATOM 15916 C CA . LYS A 1 36 ? 13.539 2.682 1.326 1.00 0.00 36 LYS A CA 13
ATOM 15917 C C . LYS A 1 36 ? 13.160 3.926 0.528 1.00 0.00 36 LYS A C 13
ATOM 15918 O O . LYS A 1 36 ? 14.026 4.629 0.008 1.00 0.00 36 LYS A O 13
ATOM 15937 N N . TRP A 1 37 ? 11.862 4.192 0.438 1.00 0.00 37 TRP A N 13
ATOM 15938 C CA . TRP A 1 37 ? 11.369 5.352 -0.295 1.00 0.00 37 TRP A CA 13
ATOM 15939 C C . TRP A 1 37 ? 10.846 6.419 0.661 1.00 0.00 37 TRP A C 13
ATOM 15940 O O . TRP A 1 37 ? 10.128 7.333 0.254 1.00 0.00 37 TRP A O 13
ATOM 15961 N N . HIS A 1 38 ? 11.211 6.297 1.934 1.00 0.00 38 HIS A N 13
ATOM 15962 C CA . HIS A 1 38 ? 10.778 7.252 2.948 1.00 0.00 38 HIS A CA 13
ATOM 15963 C C . HIS A 1 38 ? 11.427 8.614 2.723 1.00 0.00 38 HIS A C 13
ATOM 15964 O O . HIS A 1 38 ? 12.608 8.719 2.391 1.00 0.00 38 HIS A O 13
ATOM 15978 N N . PRO A 1 39 ? 10.639 9.683 2.907 1.00 0.00 39 PRO A N 13
ATOM 15979 C CA . PRO A 1 39 ? 11.116 11.058 2.730 1.00 0.00 39 PRO A CA 13
ATOM 15980 C C . PRO A 1 39 ? 12.101 11.475 3.816 1.00 0.00 39 PRO A C 13
ATOM 15981 O O . PRO A 1 39 ? 12.860 12.430 3.647 1.00 0.00 39 PRO A O 13
ATOM 15992 N N . ASP A 1 40 ? 12.085 10.753 4.931 1.00 0.00 40 ASP A N 13
ATOM 15993 C CA . ASP A 1 40 ? 12.979 11.047 6.046 1.00 0.00 40 ASP A CA 13
ATOM 15994 C C . ASP A 1 40 ? 14.304 10.307 5.889 1.00 0.00 40 ASP A C 13
ATOM 15995 O O . ASP A 1 40 ? 15.292 10.637 6.545 1.00 0.00 40 ASP A O 13
ATOM 16004 N N . LYS A 1 41 ? 14.316 9.305 5.017 1.00 0.00 41 LYS A N 13
ATOM 16005 C CA . LYS A 1 41 ? 15.519 8.518 4.773 1.00 0.00 41 LYS A CA 13
ATOM 16006 C C . LYS A 1 41 ? 16.154 8.894 3.439 1.00 0.00 41 LYS A C 13
ATOM 16007 O O . LYS A 1 41 ? 17.356 8.721 3.242 1.00 0.00 41 LYS A O 13
ATOM 16026 N N . ASN A 1 42 ? 15.339 9.411 2.525 1.00 0.00 42 ASN A N 13
ATOM 16027 C CA . ASN A 1 42 ? 15.823 9.813 1.209 1.00 0.00 42 ASN A CA 13
ATOM 16028 C C . ASN A 1 42 ? 15.723 11.325 1.031 1.00 0.00 42 ASN A C 13
ATOM 16029 O O . ASN A 1 42 ? 14.771 11.844 0.448 1.00 0.00 42 ASN A O 13
ATOM 16040 N N . PRO A 1 43 ? 16.728 12.049 1.545 1.00 0.00 43 PRO A N 13
ATOM 16041 C CA . PRO A 1 43 ? 16.777 13.511 1.455 1.00 0.00 43 PRO A CA 13
ATOM 16042 C C . PRO A 1 43 ? 17.026 13.996 0.030 1.00 0.00 43 PRO A C 13
ATOM 16043 O O . PRO A 1 43 ? 16.320 14.871 -0.469 1.00 0.00 43 PRO A O 13
ATOM 16054 N N . GLU A 1 44 ? 18.034 13.420 -0.618 1.00 0.00 44 GLU A N 13
ATOM 16055 C CA . GLU A 1 44 ? 18.375 13.795 -1.985 1.00 0.00 44 GLU A CA 13
ATOM 16056 C C . GLU A 1 44 ? 17.221 13.491 -2.937 1.00 0.00 44 GLU A C 13
ATOM 16057 O O . GLU A 1 44 ? 16.939 14.262 -3.853 1.00 0.00 44 GLU A O 13
ATOM 16069 N N . ASN A 1 45 ? 16.558 12.362 -2.712 1.00 0.00 45 ASN A N 13
ATOM 16070 C CA . ASN A 1 45 ? 15.435 11.955 -3.549 1.00 0.00 45 ASN A CA 13
ATOM 16071 C C . ASN A 1 45 ? 14.115 12.112 -2.802 1.00 0.00 45 ASN A C 13
ATOM 16072 O O . ASN A 1 45 ? 13.141 11.413 -3.085 1.00 0.00 45 ASN A O 13
ATOM 16083 N N . LYS A 1 46 ? 14.088 13.035 -1.846 1.00 0.00 46 LYS A N 13
ATOM 16084 C CA . LYS A 1 46 ? 12.887 13.287 -1.059 1.00 0.00 46 LYS A CA 13
ATOM 16085 C C . LYS A 1 46 ? 11.675 13.487 -1.963 1.00 0.00 46 LYS A C 13
ATOM 16086 O O . LYS A 1 46 ? 10.589 12.983 -1.680 1.00 0.00 46 LYS A O 13
ATOM 16105 N N . GLU A 1 47 ? 11.870 14.224 -3.052 1.00 0.00 47 GLU A N 13
ATOM 16106 C CA . GLU A 1 47 ? 10.792 14.489 -3.998 1.00 0.00 47 GLU A CA 13
ATOM 16107 C C . GLU A 1 47 ? 10.170 13.186 -4.492 1.00 0.00 47 GLU A C 13
ATOM 16108 O O . GLU A 1 47 ? 8.949 13.034 -4.501 1.00 0.00 47 GLU A O 13
ATOM 16120 N N . GLU A 1 48 ? 11.019 12.250 -4.903 1.00 0.00 48 GLU A N 13
ATOM 16121 C CA . GLU A 1 48 ? 10.553 10.961 -5.400 1.00 0.00 48 GLU A CA 13
ATOM 16122 C C . GLU A 1 48 ? 10.012 10.102 -4.261 1.00 0.00 48 GLU A C 13
ATOM 16123 O O . GLU A 1 48 ? 8.875 9.632 -4.309 1.00 0.00 48 GLU A O 13
ATOM 16135 N N . ALA A 1 49 ? 10.836 9.900 -3.238 1.00 0.00 49 ALA A N 13
ATOM 16136 C CA . ALA A 1 49 ? 10.441 9.098 -2.086 1.00 0.00 49 ALA A CA 13
ATOM 16137 C C . ALA A 1 49 ? 9.088 9.546 -1.544 1.00 0.00 49 ALA A C 13
ATOM 16138 O O . ALA A 1 49 ? 8.268 8.723 -1.138 1.00 0.00 49 ALA A O 13
ATOM 16145 N N . GLU A 1 50 ? 8.861 10.856 -1.539 1.00 0.00 50 GLU A N 13
ATOM 16146 C CA . GLU A 1 50 ? 7.607 11.412 -1.045 1.00 0.00 50 GLU A CA 13
ATOM 16147 C C . GLU A 1 50 ? 6.427 10.914 -1.873 1.00 0.00 50 GLU A C 13
ATOM 16148 O O . GLU A 1 50 ? 5.293 10.871 -1.395 1.00 0.00 50 GLU A O 13
ATOM 16160 N N . ARG A 1 51 ? 6.702 10.538 -3.118 1.00 0.00 51 ARG A N 13
ATOM 16161 C CA . ARG A 1 51 ? 5.663 10.044 -4.014 1.00 0.00 51 ARG A CA 13
ATOM 16162 C C . ARG A 1 51 ? 5.607 8.519 -3.994 1.00 0.00 51 ARG A C 13
ATOM 16163 O O . ARG A 1 51 ? 4.529 7.927 -4.034 1.00 0.00 51 ARG A O 13
ATOM 16184 N N . ARG A 1 52 ? 6.776 7.890 -3.931 1.00 0.00 52 ARG A N 13
ATOM 16185 C CA . ARG A 1 52 ? 6.861 6.435 -3.907 1.00 0.00 52 ARG A CA 13
ATOM 16186 C C . ARG A 1 52 ? 6.304 5.880 -2.599 1.00 0.00 52 ARG A C 13
ATOM 16187 O O . ARG A 1 52 ? 5.586 4.880 -2.592 1.00 0.00 52 ARG A O 13
ATOM 16208 N N . PHE A 1 53 ? 6.643 6.535 -1.493 1.00 0.00 53 PHE A N 13
ATOM 16209 C CA . PHE A 1 53 ? 6.179 6.106 -0.178 1.00 0.00 53 PHE A CA 13
ATOM 16210 C C . PHE A 1 53 ? 4.658 6.187 -0.086 1.00 0.00 53 PHE A C 13
ATOM 16211 O O . PHE A 1 53 ? 4.029 5.438 0.663 1.00 0.00 53 PHE A O 13
ATOM 16228 N N . LYS A 1 54 ? 4.072 7.101 -0.851 1.00 0.00 54 LYS A N 13
ATOM 16229 C CA . LYS A 1 54 ? 2.625 7.282 -0.858 1.00 0.00 54 LYS A CA 13
ATOM 16230 C C . LYS A 1 54 ? 1.925 6.046 -1.415 1.00 0.00 54 LYS A C 13
ATOM 16231 O O . LYS A 1 54 ? 0.931 5.581 -0.858 1.00 0.00 54 LYS A O 13
ATOM 16250 N N . GLN A 1 55 ? 2.452 5.519 -2.515 1.00 0.00 55 GLN A N 13
ATOM 16251 C CA . GLN A 1 55 ? 1.878 4.337 -3.146 1.00 0.00 55 GLN A CA 13
ATOM 16252 C C . GLN A 1 55 ? 2.235 3.076 -2.367 1.00 0.00 55 GLN A C 13
ATOM 16253 O O . GLN A 1 55 ? 1.419 2.163 -2.235 1.00 0.00 55 GLN A O 13
ATOM 16267 N N . VAL A 1 56 ? 3.459 3.031 -1.852 1.00 0.00 56 VAL A N 13
ATOM 16268 C CA . VAL A 1 56 ? 3.925 1.882 -1.084 1.00 0.00 56 VAL A CA 13
ATOM 16269 C C . VAL A 1 56 ? 3.081 1.681 0.169 1.00 0.00 56 VAL A C 13
ATOM 16270 O O . VAL A 1 56 ? 2.556 0.594 0.408 1.00 0.00 56 VAL A O 13
ATOM 16283 N N . ALA A 1 57 ? 2.955 2.736 0.967 1.00 0.00 57 ALA A N 13
ATOM 16284 C CA . ALA A 1 57 ? 2.172 2.676 2.195 1.00 0.00 57 ALA A CA 13
ATOM 16285 C C . ALA A 1 57 ? 0.757 2.179 1.921 1.00 0.00 57 ALA A C 13
ATOM 16286 O O . ALA A 1 57 ? 0.306 1.204 2.520 1.00 0.00 57 ALA A O 13
ATOM 16293 N N . GLU A 1 58 ? 0.062 2.857 1.013 1.00 0.00 58 GLU A N 13
ATOM 16294 C CA . GLU A 1 58 ? -1.303 2.484 0.662 1.00 0.00 58 GLU A CA 13
ATOM 16295 C C . GLU A 1 58 ? -1.371 1.026 0.215 1.00 0.00 58 GLU A C 13
ATOM 16296 O O . GLU A 1 58 ? -2.331 0.318 0.516 1.00 0.00 58 GLU A O 13
ATOM 16308 N N . ALA A 1 59 ? -0.344 0.586 -0.506 1.00 0.00 59 ALA A N 13
ATOM 16309 C CA . ALA A 1 59 ? -0.286 -0.786 -0.993 1.00 0.00 59 ALA A CA 13
ATOM 16310 C C . ALA A 1 59 ? -0.343 -1.782 0.161 1.00 0.00 59 ALA A C 13
ATOM 16311 O O . ALA A 1 59 ? -1.257 -2.602 0.241 1.00 0.00 59 ALA A O 13
ATOM 16318 N N . TYR A 1 60 ? 0.640 -1.704 1.052 1.00 0.00 60 TYR A N 13
ATOM 16319 C CA . TYR A 1 60 ? 0.703 -2.600 2.200 1.00 0.00 60 TYR A CA 13
ATOM 16320 C C . TYR A 1 60 ? -0.527 -2.437 3.087 1.00 0.00 60 TYR A C 13
ATOM 16321 O O . TYR A 1 60 ? -1.008 -3.401 3.682 1.00 0.00 60 TYR A O 13
ATOM 16339 N N . GLU A 1 61 ? -1.031 -1.210 3.169 1.00 0.00 61 GLU A N 13
ATOM 16340 C CA . GLU A 1 61 ? -2.206 -0.920 3.983 1.00 0.00 61 GLU A CA 13
ATOM 16341 C C . GLU A 1 61 ? -3.432 -1.654 3.450 1.00 0.00 61 GLU A C 13
ATOM 16342 O O . GLU A 1 61 ? -4.345 -1.991 4.204 1.00 0.00 61 GLU A O 13
ATOM 16354 N N . VAL A 1 62 ? -3.447 -1.900 2.143 1.00 0.00 62 VAL A N 13
ATOM 16355 C CA . VAL A 1 62 ? -4.560 -2.594 1.508 1.00 0.00 62 VAL A CA 13
ATOM 16356 C C . VAL A 1 62 ? -4.312 -4.098 1.457 1.00 0.00 62 VAL A C 13
ATOM 16357 O O . VAL A 1 62 ? -5.216 -4.896 1.706 1.00 0.00 62 VAL A O 13
ATOM 16370 N N . LEU A 1 63 ? -3.081 -4.478 1.134 1.00 0.00 63 LEU A N 13
ATOM 16371 C CA . LEU A 1 63 ? -2.713 -5.887 1.051 1.00 0.00 63 LEU A CA 13
ATOM 16372 C C . LEU A 1 63 ? -2.592 -6.502 2.442 1.00 0.00 63 LEU A C 13
ATOM 16373 O O . LEU A 1 63 ? -3.193 -7.537 2.728 1.00 0.00 63 LEU A O 13
ATOM 16389 N N . SER A 1 64 ? -1.813 -5.855 3.303 1.00 0.00 64 SER A N 13
ATOM 16390 C CA . SER A 1 64 ? -1.613 -6.339 4.664 1.00 0.00 64 SER A CA 13
ATOM 16391 C C . SER A 1 64 ? -2.949 -6.536 5.373 1.00 0.00 64 SER A C 13
ATOM 16392 O O . SER A 1 64 ? -3.042 -7.279 6.351 1.00 0.00 64 SER A O 13
ATOM 16400 N N . ASP A 1 65 ? -3.982 -5.867 4.872 1.00 0.00 65 ASP A N 13
ATOM 16401 C CA . ASP A 1 65 ? -5.314 -5.969 5.456 1.00 0.00 65 ASP A CA 13
ATOM 16402 C C . ASP A 1 65 ? -6.058 -7.181 4.904 1.00 0.00 65 ASP A C 13
ATOM 16403 O O . ASP A 1 65 ? -5.815 -7.610 3.776 1.00 0.00 65 ASP A O 13
ATOM 16412 N N . ALA A 1 66 ? -6.964 -7.729 5.707 1.00 0.00 66 ALA A N 13
ATOM 16413 C CA . ALA A 1 66 ? -7.744 -8.891 5.298 1.00 0.00 66 ALA A CA 13
ATOM 16414 C C . ALA A 1 66 ? -9.032 -8.470 4.600 1.00 0.00 66 ALA A C 13
ATOM 16415 O O . ALA A 1 66 ? -9.602 -9.228 3.815 1.00 0.00 66 ALA A O 13
ATOM 16422 N N . LYS A 1 67 ? -9.487 -7.256 4.890 1.00 0.00 67 LYS A N 13
ATOM 16423 C CA . LYS A 1 67 ? -10.709 -6.732 4.290 1.00 0.00 67 LYS A CA 13
ATOM 16424 C C . LYS A 1 67 ? -10.399 -5.958 3.013 1.00 0.00 67 LYS A C 13
ATOM 16425 O O . LYS A 1 67 ? -11.014 -6.187 1.971 1.00 0.00 67 LYS A O 13
ATOM 16444 N N . LYS A 1 68 ? -9.441 -5.041 3.100 1.00 0.00 68 LYS A N 13
ATOM 16445 C CA . LYS A 1 68 ? -9.046 -4.235 1.951 1.00 0.00 68 LYS A CA 13
ATOM 16446 C C . LYS A 1 68 ? -8.443 -5.108 0.855 1.00 0.00 68 LYS A C 13
ATOM 16447 O O . LYS A 1 68 ? -8.780 -4.966 -0.321 1.00 0.00 68 LYS A O 13
ATOM 16466 N N . ARG A 1 69 ? -7.550 -6.011 1.248 1.00 0.00 69 ARG A N 13
ATOM 16467 C CA . ARG A 1 69 ? -6.900 -6.906 0.299 1.00 0.00 69 ARG A CA 13
ATOM 16468 C C . ARG A 1 69 ? -7.931 -7.746 -0.450 1.00 0.00 69 ARG A C 13
ATOM 16469 O O . ARG A 1 69 ? -7.987 -7.727 -1.679 1.00 0.00 69 ARG A O 13
ATOM 16490 N N . ASP A 1 70 ? -8.744 -8.482 0.300 1.00 0.00 70 ASP A N 13
ATOM 16491 C CA . ASP A 1 70 ? -9.773 -9.328 -0.292 1.00 0.00 70 ASP A CA 13
ATOM 16492 C C . ASP A 1 70 ? -10.588 -8.552 -1.322 1.00 0.00 70 ASP A C 13
ATOM 16493 O O . ASP A 1 70 ? -10.811 -9.026 -2.437 1.00 0.00 70 ASP A O 13
ATOM 16502 N N . ILE A 1 71 ? -11.031 -7.359 -0.942 1.00 0.00 71 ILE A N 13
ATOM 16503 C CA . ILE A 1 71 ? -11.821 -6.518 -1.832 1.00 0.00 71 ILE A CA 13
ATOM 16504 C C . ILE A 1 71 ? -11.030 -6.145 -3.082 1.00 0.00 71 ILE A C 13
ATOM 16505 O O . ILE A 1 71 ? -11.561 -6.161 -4.193 1.00 0.00 71 ILE A O 13
ATOM 16521 N N . TYR A 1 72 ? -9.758 -5.812 -2.893 1.00 0.00 72 TYR A N 13
ATOM 16522 C CA . TYR A 1 72 ? -8.894 -5.434 -4.004 1.00 0.00 72 TYR A CA 13
ATOM 16523 C C . TYR A 1 72 ? -8.726 -6.594 -4.982 1.00 0.00 72 TYR A C 13
ATOM 16524 O O . TYR A 1 72 ? -9.001 -6.459 -6.175 1.00 0.00 72 TYR A O 13
ATOM 16542 N N . ASP A 1 73 ? -8.275 -7.732 -4.468 1.00 0.00 73 ASP A N 13
ATOM 16543 C CA . ASP A 1 73 ? -8.072 -8.917 -5.294 1.00 0.00 73 ASP A CA 13
ATOM 16544 C C . ASP A 1 73 ? -9.381 -9.358 -5.941 1.00 0.00 73 ASP A C 13
ATOM 16545 O O . ASP A 1 73 ? -9.406 -9.755 -7.106 1.00 0.00 73 ASP A O 13
ATOM 16554 N N . ARG A 1 74 ? -10.466 -9.288 -5.177 1.00 0.00 74 ARG A N 13
ATOM 16555 C CA . ARG A 1 74 ? -11.778 -9.683 -5.676 1.00 0.00 74 ARG A CA 13
ATOM 16556 C C . ARG A 1 74 ? -12.211 -8.790 -6.835 1.00 0.00 74 ARG A C 13
ATOM 16557 O O . ARG A 1 74 ? -12.372 -9.255 -7.964 1.00 0.00 74 ARG A O 13
ATOM 16578 N N . TYR A 1 75 ? -12.397 -7.506 -6.549 1.00 0.00 75 TYR A N 13
ATOM 16579 C CA . TYR A 1 75 ? -12.813 -6.549 -7.566 1.00 0.00 75 TYR A CA 13
ATOM 16580 C C . TYR A 1 75 ? -11.623 -5.739 -8.072 1.00 0.00 75 TYR A C 13
ATOM 16581 O O . TYR A 1 75 ? -11.320 -5.738 -9.264 1.00 0.00 75 TYR A O 13
ATOM 16599 N N . GLY A 1 76 ? -10.952 -5.050 -7.154 1.00 0.00 76 GLY A N 13
ATOM 16600 C CA . GLY A 1 76 ? -9.802 -4.245 -7.524 1.00 0.00 76 GLY A CA 13
ATOM 16601 C C . GLY A 1 76 ? -10.159 -3.137 -8.495 1.00 0.00 76 GLY A C 13
ATOM 16602 O O . GLY A 1 76 ? -10.075 -3.317 -9.710 1.00 0.00 76 GLY A O 13
ATOM 16606 N N . SER A 1 77 ? -10.559 -1.989 -7.959 1.00 0.00 77 SER A N 13
ATOM 16607 C CA . SER A 1 77 ? -10.936 -0.849 -8.787 1.00 0.00 77 SER A CA 13
ATOM 16608 C C . SER A 1 77 ? -10.071 -0.780 -10.042 1.00 0.00 77 SER A C 13
ATOM 16609 O O . SER A 1 77 ? -8.862 -1.004 -9.990 1.00 0.00 77 SER A O 13
ATOM 16617 N N . GLY A 1 78 ? -10.701 -0.469 -11.171 1.00 0.00 78 GLY A N 13
ATOM 16618 C CA . GLY A 1 78 ? -9.975 -0.376 -12.424 1.00 0.00 78 GLY A CA 13
ATOM 16619 C C . GLY A 1 78 ? -10.204 0.945 -13.130 1.00 0.00 78 GLY A C 13
ATOM 16620 O O . GLY A 1 78 ? -11.003 1.775 -12.696 1.00 0.00 78 GLY A O 13
ATOM 16624 N N . PRO A 1 79 ? -9.489 1.157 -14.245 1.00 0.00 79 PRO A N 13
ATOM 16625 C CA . PRO A 1 79 ? -9.599 2.386 -15.036 1.00 0.00 79 PRO A CA 13
ATOM 16626 C C . PRO A 1 79 ? -10.938 2.493 -15.757 1.00 0.00 79 PRO A C 13
ATOM 16627 O O . PRO A 1 79 ? -11.661 1.506 -15.894 1.00 0.00 79 PRO A O 13
ATOM 16638 N N . SER A 1 80 ? -11.263 3.697 -16.216 1.00 0.00 80 SER A N 13
ATOM 16639 C CA . SER A 1 80 ? -12.518 3.934 -16.921 1.00 0.00 80 SER A CA 13
ATOM 16640 C C . SER A 1 80 ? -12.453 3.388 -18.344 1.00 0.00 80 SER A C 13
ATOM 16641 O O . SER A 1 80 ? -11.979 4.062 -19.259 1.00 0.00 80 SER A O 13
ATOM 16649 N N . SER A 1 81 ? -12.932 2.161 -18.523 1.00 0.00 81 SER A N 13
ATOM 16650 C CA . SER A 1 81 ? -12.925 1.521 -19.834 1.00 0.00 81 SER A CA 13
ATOM 16651 C C . SER A 1 81 ? -14.040 2.077 -20.715 1.00 0.00 81 SER A C 13
ATOM 16652 O O . SER A 1 81 ? -15.221 1.956 -20.393 1.00 0.00 81 SER A O 13
ATOM 16660 N N . GLY A 1 82 ? -13.654 2.688 -21.831 1.00 0.00 82 GLY A N 13
ATOM 16661 C CA . GLY A 1 82 ? -14.630 3.254 -22.743 1.00 0.00 82 GLY A CA 13
ATOM 16662 C C . GLY A 1 82 ? -15.221 4.551 -22.228 1.00 0.00 82 GLY A C 13
ATOM 16663 O O . GLY A 1 82 ? -15.123 5.589 -22.882 1.00 0.00 82 GLY A O 13
ATOM 16667 N N . GLY A 1 1 ? 18.530 -2.667 -14.108 1.00 0.00 1 GLY A N 14
ATOM 16668 C CA . GLY A 1 1 ? 17.734 -1.973 -13.113 1.00 0.00 1 GLY A CA 14
ATOM 16669 C C . GLY A 1 1 ? 16.304 -2.474 -13.061 1.00 0.00 1 GLY A C 14
ATOM 16670 O O . GLY A 1 1 ? 15.601 -2.471 -14.072 1.00 0.00 1 GLY A O 14
ATOM 16674 N N . SER A 1 2 ? 15.873 -2.908 -11.881 1.00 0.00 2 SER A N 14
ATOM 16675 C CA . SER A 1 2 ? 14.519 -3.420 -11.703 1.00 0.00 2 SER A CA 14
ATOM 16676 C C . SER A 1 2 ? 13.527 -2.641 -12.560 1.00 0.00 2 SER A C 14
ATOM 16677 O O . SER A 1 2 ? 13.341 -1.438 -12.377 1.00 0.00 2 SER A O 14
ATOM 16685 N N . SER A 1 3 ? 12.892 -3.337 -13.498 1.00 0.00 3 SER A N 14
ATOM 16686 C CA . SER A 1 3 ? 11.920 -2.711 -14.388 1.00 0.00 3 SER A CA 14
ATOM 16687 C C . SER A 1 3 ? 10.517 -3.248 -14.124 1.00 0.00 3 SER A C 14
ATOM 16688 O O . SER A 1 3 ? 10.224 -4.412 -14.393 1.00 0.00 3 SER A O 14
ATOM 16696 N N . GLY A 1 4 ? 9.651 -2.389 -13.594 1.00 0.00 4 GLY A N 14
ATOM 16697 C CA . GLY A 1 4 ? 8.289 -2.794 -13.301 1.00 0.00 4 GLY A CA 14
ATOM 16698 C C . GLY A 1 4 ? 7.319 -2.404 -14.399 1.00 0.00 4 GLY A C 14
ATOM 16699 O O . GLY A 1 4 ? 7.633 -2.521 -15.584 1.00 0.00 4 GLY A O 14
ATOM 16703 N N . SER A 1 5 ? 6.137 -1.940 -14.006 1.00 0.00 5 SER A N 14
ATOM 16704 C CA . SER A 1 5 ? 5.117 -1.537 -14.966 1.00 0.00 5 SER A CA 14
ATOM 16705 C C . SER A 1 5 ? 4.736 -0.072 -14.771 1.00 0.00 5 SER A C 14
ATOM 16706 O O . SER A 1 5 ? 5.081 0.541 -13.761 1.00 0.00 5 SER A O 14
ATOM 16714 N N . SER A 1 6 ? 4.023 0.482 -15.746 1.00 0.00 6 SER A N 14
ATOM 16715 C CA . SER A 1 6 ? 3.598 1.876 -15.685 1.00 0.00 6 SER A CA 14
ATOM 16716 C C . SER A 1 6 ? 2.130 2.014 -16.075 1.00 0.00 6 SER A C 14
ATOM 16717 O O . SER A 1 6 ? 1.529 1.084 -16.612 1.00 0.00 6 SER A O 14
ATOM 16725 N N . GLY A 1 7 ? 1.558 3.182 -15.801 1.00 0.00 7 GLY A N 14
ATOM 16726 C CA . GLY A 1 7 ? 0.165 3.422 -16.130 1.00 0.00 7 GLY A CA 14
ATOM 16727 C C . GLY A 1 7 ? -0.763 3.129 -14.968 1.00 0.00 7 GLY A C 14
ATOM 16728 O O . GLY A 1 7 ? -1.703 3.881 -14.712 1.00 0.00 7 GLY A O 14
ATOM 16732 N N . MET A 1 8 ? -0.499 2.034 -14.263 1.00 0.00 8 MET A N 14
ATOM 16733 C CA . MET A 1 8 ? -1.319 1.644 -13.122 1.00 0.00 8 MET A CA 14
ATOM 16734 C C . MET A 1 8 ? -0.458 1.429 -11.882 1.00 0.00 8 MET A C 14
ATOM 16735 O O . MET A 1 8 ? 0.766 1.554 -11.934 1.00 0.00 8 MET A O 14
ATOM 16749 N N . VAL A 1 9 ? -1.104 1.105 -10.766 1.00 0.00 9 VAL A N 14
ATOM 16750 C CA . VAL A 1 9 ? -0.397 0.872 -9.513 1.00 0.00 9 VAL A CA 14
ATOM 16751 C C . VAL A 1 9 ? -0.877 -0.410 -8.841 1.00 0.00 9 VAL A C 14
ATOM 16752 O O . VAL A 1 9 ? -1.801 -0.388 -8.028 1.00 0.00 9 VAL A O 14
ATOM 16765 N N . ASP A 1 10 ? -0.243 -1.525 -9.186 1.00 0.00 10 ASP A N 14
ATOM 16766 C CA . ASP A 1 10 ? -0.604 -2.817 -8.615 1.00 0.00 10 ASP A CA 14
ATOM 16767 C C . ASP A 1 10 ? 0.166 -3.075 -7.324 1.00 0.00 10 ASP A C 14
ATOM 16768 O O . ASP A 1 10 ? 1.338 -3.452 -7.353 1.00 0.00 10 ASP A O 14
ATOM 16777 N N . TYR A 1 11 ? -0.499 -2.869 -6.193 1.00 0.00 11 TYR A N 14
ATOM 16778 C CA . TYR A 1 11 ? 0.124 -3.075 -4.891 1.00 0.00 11 TYR A CA 14
ATOM 16779 C C . TYR A 1 11 ? 1.127 -4.224 -4.943 1.00 0.00 11 TYR A C 14
ATOM 16780 O O . TYR A 1 11 ? 2.323 -4.029 -4.728 1.00 0.00 11 TYR A O 14
ATOM 16798 N N . TYR A 1 12 ? 0.629 -5.422 -5.231 1.00 0.00 12 TYR A N 14
ATOM 16799 C CA . TYR A 1 12 ? 1.479 -6.604 -5.310 1.00 0.00 12 TYR A CA 14
ATOM 16800 C C . TYR A 1 12 ? 2.766 -6.299 -6.070 1.00 0.00 12 TYR A C 14
ATOM 16801 O O . TYR A 1 12 ? 3.857 -6.670 -5.639 1.00 0.00 12 TYR A O 14
ATOM 16819 N N . GLU A 1 13 ? 2.629 -5.620 -7.205 1.00 0.00 13 GLU A N 14
ATOM 16820 C CA . GLU A 1 13 ? 3.780 -5.266 -8.026 1.00 0.00 13 GLU A CA 14
ATOM 16821 C C . GLU A 1 13 ? 4.519 -4.066 -7.439 1.00 0.00 13 GLU A C 14
ATOM 16822 O O . GLU A 1 13 ? 5.683 -3.823 -7.758 1.00 0.00 13 GLU A O 14
ATOM 16834 N N . VAL A 1 14 ? 3.833 -3.320 -6.579 1.00 0.00 14 VAL A N 14
ATOM 16835 C CA . VAL A 1 14 ? 4.423 -2.146 -5.946 1.00 0.00 14 VAL A CA 14
ATOM 16836 C C . VAL A 1 14 ? 5.281 -2.540 -4.749 1.00 0.00 14 VAL A C 14
ATOM 16837 O O . VAL A 1 14 ? 6.274 -1.881 -4.440 1.00 0.00 14 VAL A O 14
ATOM 16850 N N . LEU A 1 15 ? 4.892 -3.619 -4.079 1.00 0.00 15 LEU A N 14
ATOM 16851 C CA . LEU A 1 15 ? 5.626 -4.103 -2.915 1.00 0.00 15 LEU A CA 14
ATOM 16852 C C . LEU A 1 15 ? 6.629 -5.181 -3.313 1.00 0.00 15 LEU A C 14
ATOM 16853 O O . LEU A 1 15 ? 7.326 -5.738 -2.465 1.00 0.00 15 LEU A O 14
ATOM 16869 N N . ASP A 1 16 ? 6.696 -5.470 -4.608 1.00 0.00 16 ASP A N 14
ATOM 16870 C CA . ASP A 1 16 ? 7.616 -6.480 -5.119 1.00 0.00 16 ASP A CA 14
ATOM 16871 C C . ASP A 1 16 ? 7.225 -7.870 -4.627 1.00 0.00 16 ASP A C 14
ATOM 16872 O O . ASP A 1 16 ? 8.084 -8.683 -4.285 1.00 0.00 16 ASP A O 14
ATOM 16881 N N . VAL A 1 17 ? 5.923 -8.135 -4.592 1.00 0.00 17 VAL A N 14
ATOM 16882 C CA . VAL A 1 17 ? 5.418 -9.427 -4.141 1.00 0.00 17 VAL A CA 14
ATOM 16883 C C . VAL A 1 17 ? 4.413 -10.001 -5.134 1.00 0.00 17 VAL A C 14
ATOM 16884 O O . VAL A 1 17 ? 3.725 -9.273 -5.850 1.00 0.00 17 VAL A O 14
ATOM 16897 N N . PRO A 1 18 ? 4.324 -11.338 -5.180 1.00 0.00 18 PRO A N 14
ATOM 16898 C CA . PRO A 1 18 ? 3.406 -12.040 -6.081 1.00 0.00 18 PRO A CA 14
ATOM 16899 C C . PRO A 1 18 ? 1.946 -11.859 -5.677 1.00 0.00 18 PRO A C 14
ATOM 16900 O O . PRO A 1 18 ? 1.650 -11.423 -4.564 1.00 0.00 18 PRO A O 14
ATOM 16911 N N . ARG A 1 19 ? 1.039 -12.198 -6.587 1.00 0.00 19 ARG A N 14
ATOM 16912 C CA . ARG A 1 19 ? -0.390 -12.072 -6.325 1.00 0.00 19 ARG A CA 14
ATOM 16913 C C . ARG A 1 19 ? -0.807 -12.953 -5.151 1.00 0.00 19 ARG A C 14
ATOM 16914 O O . ARG A 1 19 ? -1.734 -12.622 -4.413 1.00 0.00 19 ARG A O 14
ATOM 16935 N N . GLN A 1 20 ? -0.116 -14.077 -4.987 1.00 0.00 20 GLN A N 14
ATOM 16936 C CA . GLN A 1 20 ? -0.417 -15.006 -3.905 1.00 0.00 20 GLN A CA 14
ATOM 16937 C C . GLN A 1 20 ? 0.468 -14.734 -2.692 1.00 0.00 20 GLN A C 14
ATOM 16938 O O . GLN A 1 20 ? 0.413 -15.456 -1.697 1.00 0.00 20 GLN A O 14
ATOM 16952 N N . ALA A 1 21 ? 1.282 -13.688 -2.783 1.00 0.00 21 ALA A N 14
ATOM 16953 C CA . ALA A 1 21 ? 2.177 -13.320 -1.693 1.00 0.00 21 ALA A CA 14
ATOM 16954 C C . ALA A 1 21 ? 1.453 -13.355 -0.352 1.00 0.00 21 ALA A C 14
ATOM 16955 O O . ALA A 1 21 ? 0.392 -12.751 -0.193 1.00 0.00 21 ALA A O 14
ATOM 16962 N N . SER A 1 22 ? 2.032 -14.066 0.610 1.00 0.00 22 SER A N 14
ATOM 16963 C CA . SER A 1 22 ? 1.438 -14.183 1.937 1.00 0.00 22 SER A CA 14
ATOM 16964 C C . SER A 1 22 ? 1.690 -12.922 2.758 1.00 0.00 22 SER A C 14
ATOM 16965 O O . SER A 1 22 ? 2.677 -12.218 2.548 1.00 0.00 22 SER A O 14
ATOM 16973 N N . SER A 1 23 ? 0.789 -12.644 3.694 1.00 0.00 23 SER A N 14
ATOM 16974 C CA . SER A 1 23 ? 0.909 -11.466 4.545 1.00 0.00 23 SER A CA 14
ATOM 16975 C C . SER A 1 23 ? 2.359 -11.249 4.970 1.00 0.00 23 SER A C 14
ATOM 16976 O O . SER A 1 23 ? 2.952 -10.211 4.680 1.00 0.00 23 SER A O 14
ATOM 16984 N N . GLU A 1 24 ? 2.922 -12.238 5.658 1.00 0.00 24 GLU A N 14
ATOM 16985 C CA . GLU A 1 24 ? 4.301 -12.155 6.123 1.00 0.00 24 GLU A CA 14
ATOM 16986 C C . GLU A 1 24 ? 5.247 -11.842 4.968 1.00 0.00 24 GLU A C 14
ATOM 16987 O O . GLU A 1 24 ? 6.307 -11.247 5.163 1.00 0.00 24 GLU A O 14
ATOM 16999 N N . ALA A 1 25 ? 4.856 -12.248 3.764 1.00 0.00 25 ALA A N 14
ATOM 17000 C CA . ALA A 1 25 ? 5.668 -12.011 2.577 1.00 0.00 25 ALA A CA 14
ATOM 17001 C C . ALA A 1 25 ? 5.482 -10.588 2.061 1.00 0.00 25 ALA A C 14
ATOM 17002 O O . ALA A 1 25 ? 6.412 -9.987 1.521 1.00 0.00 25 ALA A O 14
ATOM 17009 N N . ILE A 1 26 ? 4.277 -10.055 2.229 1.00 0.00 26 ILE A N 14
ATOM 17010 C CA . ILE A 1 26 ? 3.970 -8.702 1.780 1.00 0.00 26 ILE A CA 14
ATOM 17011 C C . ILE A 1 26 ? 4.617 -7.662 2.688 1.00 0.00 26 ILE A C 14
ATOM 17012 O O . ILE A 1 26 ? 5.133 -6.647 2.220 1.00 0.00 26 ILE A O 14
ATOM 17028 N N . LYS A 1 27 ? 4.587 -7.922 3.991 1.00 0.00 27 LYS A N 14
ATOM 17029 C CA . LYS A 1 27 ? 5.173 -7.010 4.967 1.00 0.00 27 LYS A CA 14
ATOM 17030 C C . LYS A 1 27 ? 6.693 -6.991 4.849 1.00 0.00 27 LYS A C 14
ATOM 17031 O O . LYS A 1 27 ? 7.317 -5.930 4.902 1.00 0.00 27 LYS A O 14
ATOM 17050 N N . LYS A 1 28 ? 7.285 -8.169 4.687 1.00 0.00 28 LYS A N 14
ATOM 17051 C CA . LYS A 1 28 ? 8.733 -8.288 4.559 1.00 0.00 28 LYS A CA 14
ATOM 17052 C C . LYS A 1 28 ? 9.223 -7.612 3.282 1.00 0.00 28 LYS A C 14
ATOM 17053 O O . LYS A 1 28 ? 10.353 -7.130 3.219 1.00 0.00 28 LYS A O 14
ATOM 17072 N N . ALA A 1 29 ? 8.364 -7.580 2.268 1.00 0.00 29 ALA A N 14
ATOM 17073 C CA . ALA A 1 29 ? 8.709 -6.960 0.995 1.00 0.00 29 ALA A CA 14
ATOM 17074 C C . ALA A 1 29 ? 8.310 -5.488 0.975 1.00 0.00 29 ALA A C 14
ATOM 17075 O O . ALA A 1 29 ? 8.783 -4.718 0.139 1.00 0.00 29 ALA A O 14
ATOM 17082 N N . TYR A 1 30 ? 7.437 -5.104 1.900 1.00 0.00 30 TYR A N 14
ATOM 17083 C CA . TYR A 1 30 ? 6.973 -3.725 1.986 1.00 0.00 30 TYR A CA 14
ATOM 17084 C C . TYR A 1 30 ? 7.833 -2.920 2.955 1.00 0.00 30 TYR A C 14
ATOM 17085 O O . TYR A 1 30 ? 8.449 -1.923 2.575 1.00 0.00 30 TYR A O 14
ATOM 17103 N N . ARG A 1 31 ? 7.871 -3.360 4.208 1.00 0.00 31 ARG A N 14
ATOM 17104 C CA . ARG A 1 31 ? 8.656 -2.681 5.233 1.00 0.00 31 ARG A CA 14
ATOM 17105 C C . ARG A 1 31 ? 9.982 -2.186 4.664 1.00 0.00 31 ARG A C 14
ATOM 17106 O O . ARG A 1 31 ? 10.504 -1.153 5.084 1.00 0.00 31 ARG A O 14
ATOM 17127 N N . LYS A 1 32 ? 10.522 -2.930 3.704 1.00 0.00 32 LYS A N 14
ATOM 17128 C CA . LYS A 1 32 ? 11.787 -2.567 3.075 1.00 0.00 32 LYS A CA 14
ATOM 17129 C C . LYS A 1 32 ? 11.612 -1.362 2.157 1.00 0.00 32 LYS A C 14
ATOM 17130 O O . LYS A 1 32 ? 12.449 -0.459 2.135 1.00 0.00 32 LYS A O 14
ATOM 17149 N N . LEU A 1 33 ? 10.520 -1.354 1.401 1.00 0.00 33 LEU A N 14
ATOM 17150 C CA . LEU A 1 33 ? 10.235 -0.258 0.481 1.00 0.00 33 LEU A CA 14
ATOM 17151 C C . LEU A 1 33 ? 9.767 0.980 1.238 1.00 0.00 33 LEU A C 14
ATOM 17152 O O . LEU A 1 33 ? 10.191 2.097 0.942 1.00 0.00 33 LEU A O 14
ATOM 17168 N N . ALA A 1 34 ? 8.892 0.774 2.217 1.00 0.00 34 ALA A N 14
ATOM 17169 C CA . ALA A 1 34 ? 8.371 1.874 3.019 1.00 0.00 34 ALA A CA 14
ATOM 17170 C C . ALA A 1 34 ? 9.502 2.707 3.611 1.00 0.00 34 ALA A C 14
ATOM 17171 O O . ALA A 1 34 ? 9.366 3.917 3.794 1.00 0.00 34 ALA A O 14
ATOM 17178 N N . LEU A 1 35 ? 10.619 2.052 3.909 1.00 0.00 35 LEU A N 14
ATOM 17179 C CA . LEU A 1 35 ? 11.776 2.733 4.481 1.00 0.00 35 LEU A CA 14
ATOM 17180 C C . LEU A 1 35 ? 12.787 3.092 3.397 1.00 0.00 35 LEU A C 14
ATOM 17181 O O . LEU A 1 35 ? 13.700 3.887 3.623 1.00 0.00 35 LEU A O 14
ATOM 17197 N N . LYS A 1 36 ? 12.619 2.502 2.219 1.00 0.00 36 LYS A N 14
ATOM 17198 C CA . LYS A 1 36 ? 13.514 2.761 1.098 1.00 0.00 36 LYS A CA 14
ATOM 17199 C C . LYS A 1 36 ? 13.108 4.034 0.361 1.00 0.00 36 LYS A C 14
ATOM 17200 O O . LYS A 1 36 ? 13.959 4.772 -0.136 1.00 0.00 36 LYS A O 14
ATOM 17219 N N . TRP A 1 37 ? 11.806 4.284 0.295 1.00 0.00 37 TRP A N 14
ATOM 17220 C CA . TRP A 1 37 ? 11.289 5.468 -0.381 1.00 0.00 37 TRP A CA 14
ATOM 17221 C C . TRP A 1 37 ? 10.740 6.473 0.626 1.00 0.00 37 TRP A C 14
ATOM 17222 O O . TRP A 1 37 ? 10.004 7.392 0.263 1.00 0.00 37 TRP A O 14
ATOM 17243 N N . HIS A 1 38 ? 11.103 6.295 1.892 1.00 0.00 38 HIS A N 14
ATOM 17244 C CA . HIS A 1 38 ? 10.648 7.188 2.952 1.00 0.00 38 HIS A CA 14
ATOM 17245 C C . HIS A 1 38 ? 11.292 8.564 2.817 1.00 0.00 38 HIS A C 14
ATOM 17246 O O . HIS A 1 38 ? 12.474 8.695 2.500 1.00 0.00 38 HIS A O 14
ATOM 17260 N N . PRO A 1 39 ? 10.497 9.616 3.061 1.00 0.00 39 PRO A N 14
ATOM 17261 C CA . PRO A 1 39 ? 10.968 11.002 2.973 1.00 0.00 39 PRO A CA 14
ATOM 17262 C C . PRO A 1 39 ? 11.944 11.355 4.090 1.00 0.00 39 PRO A C 14
ATOM 17263 O O . PRO A 1 39 ? 12.715 12.307 3.976 1.00 0.00 39 PRO A O 14
ATOM 17274 N N . ASP A 1 40 ? 11.905 10.581 5.169 1.00 0.00 40 ASP A N 14
ATOM 17275 C CA . ASP A 1 40 ? 12.788 10.811 6.307 1.00 0.00 40 ASP A CA 14
ATOM 17276 C C . ASP A 1 40 ? 14.120 10.092 6.116 1.00 0.00 40 ASP A C 14
ATOM 17277 O O . ASP A 1 40 ? 15.116 10.426 6.757 1.00 0.00 40 ASP A O 14
ATOM 17286 N N . LYS A 1 41 ? 14.130 9.102 5.230 1.00 0.00 41 LYS A N 14
ATOM 17287 C CA . LYS A 1 41 ? 15.338 8.335 4.953 1.00 0.00 41 LYS A CA 14
ATOM 17288 C C . LYS A 1 41 ? 15.995 8.802 3.658 1.00 0.00 41 LYS A C 14
ATOM 17289 O O . LYS A 1 41 ? 17.214 8.726 3.507 1.00 0.00 41 LYS A O 14
ATOM 17308 N N . ASN A 1 42 ? 15.179 9.288 2.728 1.00 0.00 42 ASN A N 14
ATOM 17309 C CA . ASN A 1 42 ? 15.682 9.769 1.446 1.00 0.00 42 ASN A CA 14
ATOM 17310 C C . ASN A 1 42 ? 15.584 11.289 1.360 1.00 0.00 42 ASN A C 14
ATOM 17311 O O . ASN A 1 42 ? 14.643 11.844 0.793 1.00 0.00 42 ASN A O 14
ATOM 17322 N N . PRO A 1 43 ? 16.580 11.979 1.934 1.00 0.00 43 PRO A N 14
ATOM 17323 C CA . PRO A 1 43 ? 16.631 13.444 1.935 1.00 0.00 43 PRO A CA 14
ATOM 17324 C C . PRO A 1 43 ? 16.904 14.015 0.547 1.00 0.00 43 PRO A C 14
ATOM 17325 O O . PRO A 1 43 ? 16.220 14.935 0.100 1.00 0.00 43 PRO A O 14
ATOM 17336 N N . GLU A 1 44 ? 17.907 13.463 -0.128 1.00 0.00 44 GLU A N 14
ATOM 17337 C CA . GLU A 1 44 ? 18.270 13.919 -1.464 1.00 0.00 44 GLU A CA 14
ATOM 17338 C C . GLU A 1 44 ? 17.127 13.685 -2.448 1.00 0.00 44 GLU A C 14
ATOM 17339 O O . GLU A 1 44 ? 16.847 14.526 -3.302 1.00 0.00 44 GLU A O 14
ATOM 17351 N N . ASN A 1 45 ? 16.470 12.537 -2.320 1.00 0.00 45 ASN A N 14
ATOM 17352 C CA . ASN A 1 45 ? 15.358 12.191 -3.198 1.00 0.00 45 ASN A CA 14
ATOM 17353 C C . ASN A 1 45 ? 14.026 12.323 -2.466 1.00 0.00 45 ASN A C 14
ATOM 17354 O O . ASN A 1 45 ? 13.042 11.674 -2.822 1.00 0.00 45 ASN A O 14
ATOM 17365 N N . LYS A 1 46 ? 14.001 13.169 -1.442 1.00 0.00 46 LYS A N 14
ATOM 17366 C CA . LYS A 1 46 ? 12.791 13.389 -0.660 1.00 0.00 46 LYS A CA 14
ATOM 17367 C C . LYS A 1 46 ? 11.595 13.650 -1.570 1.00 0.00 46 LYS A C 14
ATOM 17368 O O . LYS A 1 46 ? 10.499 13.144 -1.330 1.00 0.00 46 LYS A O 14
ATOM 17387 N N . GLU A 1 47 ? 11.814 14.442 -2.615 1.00 0.00 47 GLU A N 14
ATOM 17388 C CA . GLU A 1 47 ? 10.753 14.768 -3.561 1.00 0.00 47 GLU A CA 14
ATOM 17389 C C . GLU A 1 47 ? 10.149 13.501 -4.160 1.00 0.00 47 GLU A C 14
ATOM 17390 O O . GLU A 1 47 ? 8.932 13.322 -4.161 1.00 0.00 47 GLU A O 14
ATOM 17402 N N . GLU A 1 48 ? 11.011 12.625 -4.668 1.00 0.00 48 GLU A N 14
ATOM 17403 C CA . GLU A 1 48 ? 10.562 11.375 -5.271 1.00 0.00 48 GLU A CA 14
ATOM 17404 C C . GLU A 1 48 ? 9.984 10.438 -4.214 1.00 0.00 48 GLU A C 14
ATOM 17405 O O . GLU A 1 48 ? 8.848 9.979 -4.331 1.00 0.00 48 GLU A O 14
ATOM 17417 N N . ALA A 1 49 ? 10.775 10.158 -3.184 1.00 0.00 49 ALA A N 14
ATOM 17418 C CA . ALA A 1 49 ? 10.343 9.277 -2.106 1.00 0.00 49 ALA A CA 14
ATOM 17419 C C . ALA A 1 49 ? 8.976 9.692 -1.573 1.00 0.00 49 ALA A C 14
ATOM 17420 O O . ALA A 1 49 ? 8.109 8.850 -1.340 1.00 0.00 49 ALA A O 14
ATOM 17427 N N . GLU A 1 50 ? 8.791 10.995 -1.381 1.00 0.00 50 GLU A N 14
ATOM 17428 C CA . GLU A 1 50 ? 7.529 11.520 -0.873 1.00 0.00 50 GLU A CA 14
ATOM 17429 C C . GLU A 1 50 ? 6.368 11.113 -1.776 1.00 0.00 50 GLU A C 14
ATOM 17430 O O . GLU A 1 50 ? 5.215 11.086 -1.347 1.00 0.00 50 GLU A O 14
ATOM 17442 N N . ARG A 1 51 ? 6.682 10.798 -3.028 1.00 0.00 51 ARG A N 14
ATOM 17443 C CA . ARG A 1 51 ? 5.666 10.394 -3.992 1.00 0.00 51 ARG A CA 14
ATOM 17444 C C . ARG A 1 51 ? 5.556 8.874 -4.062 1.00 0.00 51 ARG A C 14
ATOM 17445 O O . ARG A 1 51 ? 4.457 8.324 -4.139 1.00 0.00 51 ARG A O 14
ATOM 17466 N N . ARG A 1 52 ? 6.702 8.201 -4.035 1.00 0.00 52 ARG A N 14
ATOM 17467 C CA . ARG A 1 52 ? 6.735 6.745 -4.098 1.00 0.00 52 ARG A CA 14
ATOM 17468 C C . ARG A 1 52 ? 6.102 6.133 -2.851 1.00 0.00 52 ARG A C 14
ATOM 17469 O O . ARG A 1 52 ? 5.230 5.269 -2.945 1.00 0.00 52 ARG A O 14
ATOM 17490 N N . PHE A 1 53 ? 6.547 6.587 -1.684 1.00 0.00 53 PHE A N 14
ATOM 17491 C CA . PHE A 1 53 ? 6.025 6.084 -0.419 1.00 0.00 53 PHE A CA 14
ATOM 17492 C C . PHE A 1 53 ? 4.502 6.170 -0.385 1.00 0.00 53 PHE A C 14
ATOM 17493 O O . PHE A 1 53 ? 3.847 5.482 0.398 1.00 0.00 53 PHE A O 14
ATOM 17510 N N . LYS A 1 54 ? 3.945 7.020 -1.241 1.00 0.00 54 LYS A N 14
ATOM 17511 C CA . LYS A 1 54 ? 2.499 7.197 -1.312 1.00 0.00 54 LYS A CA 14
ATOM 17512 C C . LYS A 1 54 ? 1.828 5.961 -1.902 1.00 0.00 54 LYS A C 14
ATOM 17513 O O . LYS A 1 54 ? 0.766 5.542 -1.443 1.00 0.00 54 LYS A O 14
ATOM 17532 N N . GLN A 1 55 ? 2.455 5.382 -2.921 1.00 0.00 55 GLN A N 14
ATOM 17533 C CA . GLN A 1 55 ? 1.918 4.193 -3.572 1.00 0.00 55 GLN A CA 14
ATOM 17534 C C . GLN A 1 55 ? 2.276 2.934 -2.789 1.00 0.00 55 GLN A C 14
ATOM 17535 O O . GLN A 1 55 ? 1.480 2.000 -2.698 1.00 0.00 55 GLN A O 14
ATOM 17549 N N . VAL A 1 56 ? 3.480 2.917 -2.226 1.00 0.00 56 VAL A N 14
ATOM 17550 C CA . VAL A 1 56 ? 3.944 1.773 -1.450 1.00 0.00 56 VAL A CA 14
ATOM 17551 C C . VAL A 1 56 ? 3.137 1.616 -0.166 1.00 0.00 56 VAL A C 14
ATOM 17552 O O . VAL A 1 56 ? 2.588 0.549 0.108 1.00 0.00 56 VAL A O 14
ATOM 17565 N N . ALA A 1 57 ? 3.070 2.686 0.618 1.00 0.00 57 ALA A N 14
ATOM 17566 C CA . ALA A 1 57 ? 2.328 2.669 1.873 1.00 0.00 57 ALA A CA 14
ATOM 17567 C C . ALA A 1 57 ? 0.895 2.193 1.657 1.00 0.00 57 ALA A C 14
ATOM 17568 O O . ALA A 1 57 ? 0.388 1.361 2.408 1.00 0.00 57 ALA A O 14
ATOM 17575 N N . GLU A 1 58 ? 0.248 2.729 0.626 1.00 0.00 58 GLU A N 14
ATOM 17576 C CA . GLU A 1 58 ? -1.127 2.359 0.313 1.00 0.00 58 GLU A CA 14
ATOM 17577 C C . GLU A 1 58 ? -1.214 0.896 -0.112 1.00 0.00 58 GLU A C 14
ATOM 17578 O O . GLU A 1 58 ? -2.173 0.198 0.219 1.00 0.00 58 GLU A O 14
ATOM 17590 N N . ALA A 1 59 ? -0.207 0.439 -0.848 1.00 0.00 59 ALA A N 14
ATOM 17591 C CA . ALA A 1 59 ? -0.168 -0.940 -1.318 1.00 0.00 59 ALA A CA 14
ATOM 17592 C C . ALA A 1 59 ? -0.163 -1.919 -0.148 1.00 0.00 59 ALA A C 14
ATOM 17593 O O . ALA A 1 59 ? -1.004 -2.814 -0.072 1.00 0.00 59 ALA A O 14
ATOM 17600 N N . TYR A 1 60 ? 0.790 -1.742 0.760 1.00 0.00 60 TYR A N 14
ATOM 17601 C CA . TYR A 1 60 ? 0.907 -2.612 1.924 1.00 0.00 60 TYR A CA 14
ATOM 17602 C C . TYR A 1 60 ? -0.294 -2.446 2.851 1.00 0.00 60 TYR A C 14
ATOM 17603 O O . TYR A 1 60 ? -0.755 -3.407 3.465 1.00 0.00 60 TYR A O 14
ATOM 17621 N N . GLU A 1 61 ? -0.795 -1.218 2.945 1.00 0.00 61 GLU A N 14
ATOM 17622 C CA . GLU A 1 61 ? -1.942 -0.925 3.796 1.00 0.00 61 GLU A CA 14
ATOM 17623 C C . GLU A 1 61 ? -3.193 -1.638 3.289 1.00 0.00 61 GLU A C 14
ATOM 17624 O O . GLU A 1 61 ? -4.090 -1.969 4.064 1.00 0.00 61 GLU A O 14
ATOM 17636 N N . VAL A 1 62 ? -3.245 -1.871 1.981 1.00 0.00 62 VAL A N 14
ATOM 17637 C CA . VAL A 1 62 ? -4.384 -2.545 1.369 1.00 0.00 62 VAL A CA 14
ATOM 17638 C C . VAL A 1 62 ? -4.181 -4.056 1.348 1.00 0.00 62 VAL A C 14
ATOM 17639 O O . VAL A 1 62 ? -5.108 -4.821 1.620 1.00 0.00 62 VAL A O 14
ATOM 17652 N N . LEU A 1 63 ? -2.965 -4.480 1.024 1.00 0.00 63 LEU A N 14
ATOM 17653 C CA . LEU A 1 63 ? -2.640 -5.901 0.968 1.00 0.00 63 LEU A CA 14
ATOM 17654 C C . LEU A 1 63 ? -2.492 -6.481 2.371 1.00 0.00 63 LEU A C 14
ATOM 17655 O O . LEU A 1 63 ? -3.119 -7.487 2.707 1.00 0.00 63 LEU A O 14
ATOM 17671 N N . SER A 1 64 ? -1.662 -5.840 3.187 1.00 0.00 64 SER A N 14
ATOM 17672 C CA . SER A 1 64 ? -1.431 -6.294 4.553 1.00 0.00 64 SER A CA 14
ATOM 17673 C C . SER A 1 64 ? -2.748 -6.430 5.311 1.00 0.00 64 SER A C 14
ATOM 17674 O O . SER A 1 64 ? -2.828 -7.131 6.319 1.00 0.00 64 SER A O 14
ATOM 17682 N N . ASP A 1 65 ? -3.779 -5.753 4.817 1.00 0.00 65 ASP A N 14
ATOM 17683 C CA . ASP A 1 65 ? -5.095 -5.798 5.445 1.00 0.00 65 ASP A CA 14
ATOM 17684 C C . ASP A 1 65 ? -5.898 -6.993 4.940 1.00 0.00 65 ASP A C 14
ATOM 17685 O O . ASP A 1 65 ? -5.692 -7.463 3.822 1.00 0.00 65 ASP A O 14
ATOM 17694 N N . ALA A 1 66 ? -6.812 -7.479 5.773 1.00 0.00 66 ALA A N 14
ATOM 17695 C CA . ALA A 1 66 ? -7.647 -8.618 5.410 1.00 0.00 66 ALA A CA 14
ATOM 17696 C C . ALA A 1 66 ? -8.937 -8.161 4.737 1.00 0.00 66 ALA A C 14
ATOM 17697 O O . ALA A 1 66 ? -9.574 -8.923 4.010 1.00 0.00 66 ALA A O 14
ATOM 17704 N N . LYS A 1 67 ? -9.318 -6.912 4.985 1.00 0.00 67 LYS A N 14
ATOM 17705 C CA . LYS A 1 67 ? -10.532 -6.353 4.403 1.00 0.00 67 LYS A CA 14
ATOM 17706 C C . LYS A 1 67 ? -10.223 -5.616 3.104 1.00 0.00 67 LYS A C 14
ATOM 17707 O O . LYS A 1 67 ? -10.865 -5.847 2.079 1.00 0.00 67 LYS A O 14
ATOM 17726 N N . LYS A 1 68 ? -9.235 -4.729 3.153 1.00 0.00 68 LYS A N 14
ATOM 17727 C CA . LYS A 1 68 ? -8.838 -3.960 1.979 1.00 0.00 68 LYS A CA 14
ATOM 17728 C C . LYS A 1 68 ? -8.284 -4.874 0.891 1.00 0.00 68 LYS A C 14
ATOM 17729 O O . LYS A 1 68 ? -8.626 -4.735 -0.283 1.00 0.00 68 LYS A O 14
ATOM 17748 N N . ARG A 1 69 ? -7.428 -5.809 1.290 1.00 0.00 69 ARG A N 14
ATOM 17749 C CA . ARG A 1 69 ? -6.827 -6.746 0.348 1.00 0.00 69 ARG A CA 14
ATOM 17750 C C . ARG A 1 69 ? -7.900 -7.570 -0.358 1.00 0.00 69 ARG A C 14
ATOM 17751 O O . ARG A 1 69 ? -7.986 -7.573 -1.586 1.00 0.00 69 ARG A O 14
ATOM 17772 N N . ASP A 1 70 ? -8.714 -8.268 0.426 1.00 0.00 70 ASP A N 14
ATOM 17773 C CA . ASP A 1 70 ? -9.782 -9.095 -0.123 1.00 0.00 70 ASP A CA 14
ATOM 17774 C C . ASP A 1 70 ? -10.598 -8.317 -1.151 1.00 0.00 70 ASP A C 14
ATOM 17775 O O . ASP A 1 70 ? -10.873 -8.813 -2.244 1.00 0.00 70 ASP A O 14
ATOM 17784 N N . ILE A 1 71 ? -10.985 -7.098 -0.791 1.00 0.00 71 ILE A N 14
ATOM 17785 C CA . ILE A 1 71 ? -11.770 -6.252 -1.681 1.00 0.00 71 ILE A CA 14
ATOM 17786 C C . ILE A 1 71 ? -11.007 -5.950 -2.967 1.00 0.00 71 ILE A C 14
ATOM 17787 O O . ILE A 1 71 ? -11.588 -5.918 -4.052 1.00 0.00 71 ILE A O 14
ATOM 17803 N N . TYR A 1 72 ? -9.704 -5.731 -2.837 1.00 0.00 72 TYR A N 14
ATOM 17804 C CA . TYR A 1 72 ? -8.861 -5.431 -3.988 1.00 0.00 72 TYR A CA 14
ATOM 17805 C C . TYR A 1 72 ? -8.768 -6.632 -4.924 1.00 0.00 72 TYR A C 14
ATOM 17806 O O . TYR A 1 72 ? -9.066 -6.531 -6.114 1.00 0.00 72 TYR A O 14
ATOM 17824 N N . ASP A 1 73 ? -8.355 -7.770 -4.376 1.00 0.00 73 ASP A N 14
ATOM 17825 C CA . ASP A 1 73 ? -8.225 -8.993 -5.159 1.00 0.00 73 ASP A CA 14
ATOM 17826 C C . ASP A 1 73 ? -9.570 -9.407 -5.747 1.00 0.00 73 ASP A C 14
ATOM 17827 O O . ASP A 1 73 ? -9.644 -9.874 -6.884 1.00 0.00 73 ASP A O 14
ATOM 17836 N N . ARG A 1 74 ? -10.631 -9.234 -4.966 1.00 0.00 74 ARG A N 14
ATOM 17837 C CA . ARG A 1 74 ? -11.973 -9.592 -5.408 1.00 0.00 74 ARG A CA 14
ATOM 17838 C C . ARG A 1 74 ? -12.396 -8.743 -6.603 1.00 0.00 74 ARG A C 14
ATOM 17839 O O . ARG A 1 74 ? -12.563 -9.252 -7.711 1.00 0.00 74 ARG A O 14
ATOM 17860 N N . TYR A 1 75 ? -12.568 -7.446 -6.369 1.00 0.00 75 TYR A N 14
ATOM 17861 C CA . TYR A 1 75 ? -12.974 -6.527 -7.425 1.00 0.00 75 TYR A CA 14
ATOM 17862 C C . TYR A 1 75 ? -11.767 -5.802 -8.012 1.00 0.00 75 TYR A C 14
ATOM 17863 O O . TYR A 1 75 ? -11.514 -5.866 -9.214 1.00 0.00 75 TYR A O 14
ATOM 17881 N N . GLY A 1 76 ? -11.023 -5.113 -7.151 1.00 0.00 76 GLY A N 14
ATOM 17882 C CA . GLY A 1 76 ? -9.850 -4.386 -7.601 1.00 0.00 76 GLY A CA 14
ATOM 17883 C C . GLY A 1 76 ? -10.175 -2.969 -8.030 1.00 0.00 76 GLY A C 14
ATOM 17884 O O . GLY A 1 76 ? -10.353 -2.698 -9.217 1.00 0.00 76 GLY A O 14
ATOM 17888 N N . SER A 1 77 ? -10.255 -2.063 -7.060 1.00 0.00 77 SER A N 14
ATOM 17889 C CA . SER A 1 77 ? -10.567 -0.667 -7.343 1.00 0.00 77 SER A CA 14
ATOM 17890 C C . SER A 1 77 ? -9.548 -0.067 -8.308 1.00 0.00 77 SER A C 14
ATOM 17891 O O . SER A 1 77 ? -8.546 -0.698 -8.641 1.00 0.00 77 SER A O 14
ATOM 17899 N N . GLY A 1 78 ? -9.813 1.158 -8.753 1.00 0.00 78 GLY A N 14
ATOM 17900 C CA . GLY A 1 78 ? -8.911 1.823 -9.674 1.00 0.00 78 GLY A CA 14
ATOM 17901 C C . GLY A 1 78 ? -9.620 2.836 -10.551 1.00 0.00 78 GLY A C 14
ATOM 17902 O O . GLY A 1 78 ? -10.706 3.317 -10.226 1.00 0.00 78 GLY A O 14
ATOM 17906 N N . PRO A 1 79 ? -9.001 3.175 -11.691 1.00 0.00 79 PRO A N 14
ATOM 17907 C CA . PRO A 1 79 ? -9.562 4.141 -12.640 1.00 0.00 79 PRO A CA 14
ATOM 17908 C C . PRO A 1 79 ? -10.795 3.601 -13.356 1.00 0.00 79 PRO A C 14
ATOM 17909 O O . PRO A 1 79 ? -11.677 4.362 -13.755 1.00 0.00 79 PRO A O 14
ATOM 17920 N N . SER A 1 80 ? -10.851 2.282 -13.516 1.00 0.00 80 SER A N 14
ATOM 17921 C CA . SER A 1 80 ? -11.976 1.641 -14.187 1.00 0.00 80 SER A CA 14
ATOM 17922 C C . SER A 1 80 ? -13.280 1.917 -13.446 1.00 0.00 80 SER A C 14
ATOM 17923 O O . SER A 1 80 ? -14.275 2.322 -14.047 1.00 0.00 80 SER A O 14
ATOM 17931 N N . SER A 1 81 ? -13.268 1.694 -12.136 1.00 0.00 81 SER A N 14
ATOM 17932 C CA . SER A 1 81 ? -14.450 1.914 -11.311 1.00 0.00 81 SER A CA 14
ATOM 17933 C C . SER A 1 81 ? -15.024 3.308 -11.546 1.00 0.00 81 SER A C 14
ATOM 17934 O O . SER A 1 81 ? -14.409 4.313 -11.192 1.00 0.00 81 SER A O 14
ATOM 17942 N N . GLY A 1 82 ? -16.209 3.360 -12.148 1.00 0.00 82 GLY A N 14
ATOM 17943 C CA . GLY A 1 82 ? -16.847 4.635 -12.421 1.00 0.00 82 GLY A CA 14
ATOM 17944 C C . GLY A 1 82 ? -18.359 4.547 -12.378 1.00 0.00 82 GLY A C 14
ATOM 17945 O O . GLY A 1 82 ? -19.054 5.437 -12.868 1.00 0.00 82 GLY A O 14
ATOM 17949 N N . GLY A 1 1 ? 5.041 7.769 -29.245 1.00 0.00 1 GLY A N 15
ATOM 17950 C CA . GLY A 1 1 ? 5.463 6.441 -29.650 1.00 0.00 1 GLY A CA 15
ATOM 17951 C C . GLY A 1 1 ? 5.769 5.544 -28.467 1.00 0.00 1 GLY A C 15
ATOM 17952 O O . GLY A 1 1 ? 6.930 5.367 -28.097 1.00 0.00 1 GLY A O 15
ATOM 17956 N N . SER A 1 2 ? 4.725 4.977 -27.870 1.00 0.00 2 SER A N 15
ATOM 17957 C CA . SER A 1 2 ? 4.887 4.098 -26.718 1.00 0.00 2 SER A CA 15
ATOM 17958 C C . SER A 1 2 ? 5.524 4.845 -25.550 1.00 0.00 2 SER A C 15
ATOM 17959 O O . SER A 1 2 ? 6.385 4.309 -24.853 1.00 0.00 2 SER A O 15
ATOM 17967 N N . SER A 1 3 ? 5.093 6.085 -25.344 1.00 0.00 3 SER A N 15
ATOM 17968 C CA . SER A 1 3 ? 5.623 6.908 -24.263 1.00 0.00 3 SER A CA 15
ATOM 17969 C C . SER A 1 3 ? 4.509 7.345 -23.317 1.00 0.00 3 SER A C 15
ATOM 17970 O O . SER A 1 3 ? 4.763 7.729 -22.176 1.00 0.00 3 SER A O 15
ATOM 17978 N N . GLY A 1 4 ? 3.272 7.284 -23.800 1.00 0.00 4 GLY A N 15
ATOM 17979 C CA . GLY A 1 4 ? 2.137 7.677 -22.986 1.00 0.00 4 GLY A CA 15
ATOM 17980 C C . GLY A 1 4 ? 1.235 6.507 -22.646 1.00 0.00 4 GLY A C 15
ATOM 17981 O O . GLY A 1 4 ? 0.045 6.519 -22.963 1.00 0.00 4 GLY A O 15
ATOM 17985 N N . SER A 1 5 ? 1.802 5.493 -22.001 1.00 0.00 5 SER A N 15
ATOM 17986 C CA . SER A 1 5 ? 1.042 4.307 -21.623 1.00 0.00 5 SER A CA 15
ATOM 17987 C C . SER A 1 5 ? 0.493 4.442 -20.205 1.00 0.00 5 SER A C 15
ATOM 17988 O O . SER A 1 5 ? 1.252 4.538 -19.241 1.00 0.00 5 SER A O 15
ATOM 17996 N N . SER A 1 6 ? -0.831 4.448 -20.088 1.00 0.00 6 SER A N 15
ATOM 17997 C CA . SER A 1 6 ? -1.482 4.575 -18.790 1.00 0.00 6 SER A CA 15
ATOM 17998 C C . SER A 1 6 ? -0.790 3.704 -17.747 1.00 0.00 6 SER A C 15
ATOM 17999 O O . SER A 1 6 ? -0.815 2.477 -17.831 1.00 0.00 6 SER A O 15
ATOM 18007 N N . GLY A 1 7 ? -0.170 4.348 -16.762 1.00 0.00 7 GLY A N 15
ATOM 18008 C CA . GLY A 1 7 ? 0.521 3.618 -15.716 1.00 0.00 7 GLY A CA 15
ATOM 18009 C C . GLY A 1 7 ? -0.357 3.369 -14.506 1.00 0.00 7 GLY A C 15
ATOM 18010 O O . GLY A 1 7 ? -0.852 4.309 -13.886 1.00 0.00 7 GLY A O 15
ATOM 18014 N N . MET A 1 8 ? -0.550 2.098 -14.169 1.00 0.00 8 MET A N 15
ATOM 18015 C CA . MET A 1 8 ? -1.375 1.728 -13.024 1.00 0.00 8 MET A CA 15
ATOM 18016 C C . MET A 1 8 ? -0.517 1.521 -11.780 1.00 0.00 8 MET A C 15
ATOM 18017 O O . MET A 1 8 ? 0.706 1.648 -11.829 1.00 0.00 8 MET A O 15
ATOM 18031 N N . VAL A 1 9 ? -1.167 1.200 -10.666 1.00 0.00 9 VAL A N 15
ATOM 18032 C CA . VAL A 1 9 ? -0.463 0.974 -9.409 1.00 0.00 9 VAL A CA 15
ATOM 18033 C C . VAL A 1 9 ? -0.918 -0.323 -8.750 1.00 0.00 9 VAL A C 15
ATOM 18034 O O . VAL A 1 9 ? -1.838 -0.326 -7.932 1.00 0.00 9 VAL A O 15
ATOM 18047 N N . ASP A 1 10 ? -0.267 -1.423 -9.110 1.00 0.00 10 ASP A N 15
ATOM 18048 C CA . ASP A 1 10 ? -0.604 -2.728 -8.552 1.00 0.00 10 ASP A CA 15
ATOM 18049 C C . ASP A 1 10 ? 0.159 -2.978 -7.255 1.00 0.00 10 ASP A C 15
ATOM 18050 O O . ASP A 1 10 ? 1.333 -3.347 -7.275 1.00 0.00 10 ASP A O 15
ATOM 18059 N N . TYR A 1 11 ? -0.515 -2.772 -6.130 1.00 0.00 11 TYR A N 15
ATOM 18060 C CA . TYR A 1 11 ? 0.099 -2.971 -4.822 1.00 0.00 11 TYR A CA 15
ATOM 18061 C C . TYR A 1 11 ? 1.116 -4.108 -4.866 1.00 0.00 11 TYR A C 15
ATOM 18062 O O . TYR A 1 11 ? 2.310 -3.897 -4.656 1.00 0.00 11 TYR A O 15
ATOM 18080 N N . TYR A 1 12 ? 0.632 -5.314 -5.140 1.00 0.00 12 TYR A N 15
ATOM 18081 C CA . TYR A 1 12 ? 1.496 -6.486 -5.210 1.00 0.00 12 TYR A CA 15
ATOM 18082 C C . TYR A 1 12 ? 2.794 -6.164 -5.944 1.00 0.00 12 TYR A C 15
ATOM 18083 O O . TYR A 1 12 ? 3.881 -6.516 -5.489 1.00 0.00 12 TYR A O 15
ATOM 18101 N N . GLU A 1 13 ? 2.669 -5.491 -7.084 1.00 0.00 13 GLU A N 15
ATOM 18102 C CA . GLU A 1 13 ? 3.832 -5.120 -7.882 1.00 0.00 13 GLU A CA 15
ATOM 18103 C C . GLU A 1 13 ? 4.536 -3.905 -7.286 1.00 0.00 13 GLU A C 15
ATOM 18104 O O . GLU A 1 13 ? 5.713 -3.662 -7.555 1.00 0.00 13 GLU A O 15
ATOM 18116 N N . VAL A 1 14 ? 3.807 -3.144 -6.476 1.00 0.00 14 VAL A N 15
ATOM 18117 C CA . VAL A 1 14 ? 4.361 -1.954 -5.841 1.00 0.00 14 VAL A CA 15
ATOM 18118 C C . VAL A 1 14 ? 5.199 -2.322 -4.621 1.00 0.00 14 VAL A C 15
ATOM 18119 O O . VAL A 1 14 ? 6.152 -1.622 -4.275 1.00 0.00 14 VAL A O 15
ATOM 18132 N N . LEU A 1 15 ? 4.839 -3.424 -3.973 1.00 0.00 15 LEU A N 15
ATOM 18133 C CA . LEU A 1 15 ? 5.558 -3.886 -2.791 1.00 0.00 15 LEU A CA 15
ATOM 18134 C C . LEU A 1 15 ? 6.607 -4.928 -3.165 1.00 0.00 15 LEU A C 15
ATOM 18135 O O . LEU A 1 15 ? 7.220 -5.547 -2.295 1.00 0.00 15 LEU A O 15
ATOM 18151 N N . ASP A 1 16 ? 6.810 -5.115 -4.464 1.00 0.00 16 ASP A N 15
ATOM 18152 C CA . ASP A 1 16 ? 7.788 -6.080 -4.954 1.00 0.00 16 ASP A CA 15
ATOM 18153 C C . ASP A 1 16 ? 7.406 -7.498 -4.543 1.00 0.00 16 ASP A C 15
ATOM 18154 O O . ASP A 1 16 ? 8.266 -8.311 -4.202 1.00 0.00 16 ASP A O 15
ATOM 18163 N N . VAL A 1 17 ? 6.109 -7.789 -4.576 1.00 0.00 17 VAL A N 15
ATOM 18164 C CA . VAL A 1 17 ? 5.612 -9.109 -4.207 1.00 0.00 17 VAL A CA 15
ATOM 18165 C C . VAL A 1 17 ? 4.626 -9.635 -5.244 1.00 0.00 17 VAL A C 15
ATOM 18166 O O . VAL A 1 17 ? 3.941 -8.874 -5.927 1.00 0.00 17 VAL A O 15
ATOM 18179 N N . PRO A 1 18 ? 4.550 -10.969 -5.366 1.00 0.00 18 PRO A N 15
ATOM 18180 C CA . PRO A 1 18 ? 3.650 -11.627 -6.318 1.00 0.00 18 PRO A CA 15
ATOM 18181 C C . PRO A 1 18 ? 2.184 -11.482 -5.924 1.00 0.00 18 PRO A C 15
ATOM 18182 O O . PRO A 1 18 ? 1.869 -11.021 -4.827 1.00 0.00 18 PRO A O 15
ATOM 18193 N N . ARG A 1 19 ? 1.292 -11.879 -6.826 1.00 0.00 19 ARG A N 15
ATOM 18194 C CA . ARG A 1 19 ? -0.141 -11.792 -6.572 1.00 0.00 19 ARG A CA 15
ATOM 18195 C C . ARG A 1 19 ? -0.548 -12.718 -5.429 1.00 0.00 19 ARG A C 15
ATOM 18196 O O . ARG A 1 19 ? -1.477 -12.421 -4.679 1.00 0.00 19 ARG A O 15
ATOM 18217 N N . GLN A 1 20 ? 0.154 -13.840 -5.305 1.00 0.00 20 GLN A N 15
ATOM 18218 C CA . GLN A 1 20 ? -0.136 -14.809 -4.255 1.00 0.00 20 GLN A CA 15
ATOM 18219 C C . GLN A 1 20 ? 0.741 -14.565 -3.032 1.00 0.00 20 GLN A C 15
ATOM 18220 O O . GLN A 1 20 ? 0.728 -15.346 -2.081 1.00 0.00 20 GLN A O 15
ATOM 18234 N N . ALA A 1 21 ? 1.503 -13.476 -3.064 1.00 0.00 21 ALA A N 15
ATOM 18235 C CA . ALA A 1 21 ? 2.385 -13.128 -1.957 1.00 0.00 21 ALA A CA 15
ATOM 18236 C C . ALA A 1 21 ? 1.674 -13.288 -0.617 1.00 0.00 21 ALA A C 15
ATOM 18237 O O . ALA A 1 21 ? 0.574 -12.771 -0.422 1.00 0.00 21 ALA A O 15
ATOM 18244 N N . SER A 1 22 ? 2.310 -14.007 0.303 1.00 0.00 22 SER A N 15
ATOM 18245 C CA . SER A 1 22 ? 1.736 -14.238 1.623 1.00 0.00 22 SER A CA 15
ATOM 18246 C C . SER A 1 22 ? 1.880 -13.000 2.502 1.00 0.00 22 SER A C 15
ATOM 18247 O O . SER A 1 22 ? 2.882 -12.288 2.433 1.00 0.00 22 SER A O 15
ATOM 18255 N N . SER A 1 23 ? 0.870 -12.749 3.330 1.00 0.00 23 SER A N 15
ATOM 18256 C CA . SER A 1 23 ? 0.881 -11.595 4.221 1.00 0.00 23 SER A CA 15
ATOM 18257 C C . SER A 1 23 ? 2.284 -11.342 4.765 1.00 0.00 23 SER A C 15
ATOM 18258 O O . SER A 1 23 ? 2.845 -10.262 4.584 1.00 0.00 23 SER A O 15
ATOM 18266 N N . GLU A 1 24 ? 2.843 -12.346 5.432 1.00 0.00 24 GLU A N 15
ATOM 18267 C CA . GLU A 1 24 ? 4.180 -12.232 6.004 1.00 0.00 24 GLU A CA 15
ATOM 18268 C C . GLU A 1 24 ? 5.190 -11.803 4.943 1.00 0.00 24 GLU A C 15
ATOM 18269 O O . GLU A 1 24 ? 6.093 -11.012 5.215 1.00 0.00 24 GLU A O 15
ATOM 18281 N N . ALA A 1 25 ? 5.030 -12.331 3.734 1.00 0.00 25 ALA A N 15
ATOM 18282 C CA . ALA A 1 25 ? 5.926 -12.002 2.633 1.00 0.00 25 ALA A CA 15
ATOM 18283 C C . ALA A 1 25 ? 5.670 -10.589 2.120 1.00 0.00 25 ALA A C 15
ATOM 18284 O O . ALA A 1 25 ? 6.555 -9.960 1.538 1.00 0.00 25 ALA A O 15
ATOM 18291 N N . ILE A 1 26 ? 4.456 -10.096 2.339 1.00 0.00 26 ILE A N 15
ATOM 18292 C CA . ILE A 1 26 ? 4.085 -8.757 1.899 1.00 0.00 26 ILE A CA 15
ATOM 18293 C C . ILE A 1 26 ? 4.690 -7.692 2.808 1.00 0.00 26 ILE A C 15
ATOM 18294 O O . ILE A 1 26 ? 5.228 -6.690 2.337 1.00 0.00 26 ILE A O 15
ATOM 18310 N N . LYS A 1 27 ? 4.600 -7.917 4.115 1.00 0.00 27 LYS A N 15
ATOM 18311 C CA . LYS A 1 27 ? 5.140 -6.980 5.092 1.00 0.00 27 LYS A CA 15
ATOM 18312 C C . LYS A 1 27 ? 6.662 -6.920 5.005 1.00 0.00 27 LYS A C 15
ATOM 18313 O O . LYS A 1 27 ? 7.260 -5.852 5.132 1.00 0.00 27 LYS A O 15
ATOM 18332 N N . LYS A 1 28 ? 7.283 -8.074 4.786 1.00 0.00 28 LYS A N 15
ATOM 18333 C CA . LYS A 1 28 ? 8.735 -8.154 4.679 1.00 0.00 28 LYS A CA 15
ATOM 18334 C C . LYS A 1 28 ? 9.226 -7.461 3.412 1.00 0.00 28 LYS A C 15
ATOM 18335 O O . LYS A 1 28 ? 10.349 -6.961 3.362 1.00 0.00 28 LYS A O 15
ATOM 18354 N N . ALA A 1 29 ? 8.376 -7.433 2.391 1.00 0.00 29 ALA A N 15
ATOM 18355 C CA . ALA A 1 29 ? 8.722 -6.797 1.125 1.00 0.00 29 ALA A CA 15
ATOM 18356 C C . ALA A 1 29 ? 8.276 -5.339 1.103 1.00 0.00 29 ALA A C 15
ATOM 18357 O O . ALA A 1 29 ? 8.744 -4.549 0.282 1.00 0.00 29 ALA A O 15
ATOM 18364 N N . TYR A 1 30 ? 7.370 -4.989 2.009 1.00 0.00 30 TYR A N 15
ATOM 18365 C CA . TYR A 1 30 ? 6.858 -3.626 2.091 1.00 0.00 30 TYR A CA 15
ATOM 18366 C C . TYR A 1 30 ? 7.678 -2.795 3.073 1.00 0.00 30 TYR A C 15
ATOM 18367 O O . TYR A 1 30 ? 8.210 -1.742 2.720 1.00 0.00 30 TYR A O 15
ATOM 18385 N N . ARG A 1 31 ? 7.776 -3.276 4.308 1.00 0.00 31 ARG A N 15
ATOM 18386 C CA . ARG A 1 31 ? 8.530 -2.579 5.342 1.00 0.00 31 ARG A CA 15
ATOM 18387 C C . ARG A 1 31 ? 9.883 -2.117 4.811 1.00 0.00 31 ARG A C 15
ATOM 18388 O O . ARG A 1 31 ? 10.430 -1.111 5.264 1.00 0.00 31 ARG A O 15
ATOM 18409 N N . LYS A 1 32 ? 10.419 -2.858 3.847 1.00 0.00 32 LYS A N 15
ATOM 18410 C CA . LYS A 1 32 ? 11.708 -2.525 3.252 1.00 0.00 32 LYS A CA 15
ATOM 18411 C C . LYS A 1 32 ? 11.574 -1.354 2.284 1.00 0.00 32 LYS A C 15
ATOM 18412 O O . LYS A 1 32 ? 12.493 -0.547 2.140 1.00 0.00 32 LYS A O 15
ATOM 18431 N N . LEU A 1 33 ? 10.424 -1.265 1.625 1.00 0.00 33 LEU A N 15
ATOM 18432 C CA . LEU A 1 33 ? 10.170 -0.191 0.671 1.00 0.00 33 LEU A CA 15
ATOM 18433 C C . LEU A 1 33 ? 9.717 1.077 1.388 1.00 0.00 33 LEU A C 15
ATOM 18434 O O . LEU A 1 33 ? 10.208 2.170 1.107 1.00 0.00 33 LEU A O 15
ATOM 18450 N N . ALA A 1 34 ? 8.779 0.923 2.317 1.00 0.00 34 ALA A N 15
ATOM 18451 C CA . ALA A 1 34 ? 8.264 2.054 3.078 1.00 0.00 34 ALA A CA 15
ATOM 18452 C C . ALA A 1 34 ? 9.398 2.860 3.701 1.00 0.00 34 ALA A C 15
ATOM 18453 O O . ALA A 1 34 ? 9.291 4.076 3.869 1.00 0.00 34 ALA A O 15
ATOM 18460 N N . LEU A 1 35 ? 10.485 2.176 4.043 1.00 0.00 35 LEU A N 15
ATOM 18461 C CA . LEU A 1 35 ? 11.640 2.828 4.649 1.00 0.00 35 LEU A CA 15
ATOM 18462 C C . LEU A 1 35 ? 12.696 3.153 3.597 1.00 0.00 35 LEU A C 15
ATOM 18463 O O . LEU A 1 35 ? 13.632 3.910 3.854 1.00 0.00 35 LEU A O 15
ATOM 18479 N N . LYS A 1 36 ? 12.538 2.577 2.410 1.00 0.00 36 LYS A N 15
ATOM 18480 C CA . LYS A 1 36 ? 13.474 2.807 1.316 1.00 0.00 36 LYS A CA 15
ATOM 18481 C C . LYS A 1 36 ? 13.083 4.045 0.516 1.00 0.00 36 LYS A C 15
ATOM 18482 O O . LYS A 1 36 ? 13.943 4.760 0.001 1.00 0.00 36 LYS A O 15
ATOM 18501 N N . TRP A 1 37 ? 11.782 4.293 0.417 1.00 0.00 37 TRP A N 15
ATOM 18502 C CA . TRP A 1 37 ? 11.278 5.446 -0.319 1.00 0.00 37 TRP A CA 15
ATOM 18503 C C . TRP A 1 37 ? 10.704 6.491 0.631 1.00 0.00 37 TRP A C 15
ATOM 18504 O O . TRP A 1 37 ? 9.954 7.376 0.217 1.00 0.00 37 TRP A O 15
ATOM 18525 N N . HIS A 1 38 ? 11.060 6.383 1.907 1.00 0.00 38 HIS A N 15
ATOM 18526 C CA . HIS A 1 38 ? 10.580 7.320 2.917 1.00 0.00 38 HIS A CA 15
ATOM 18527 C C . HIS A 1 38 ? 11.252 8.680 2.759 1.00 0.00 38 HIS A C 15
ATOM 18528 O O . HIS A 1 38 ? 12.449 8.781 2.489 1.00 0.00 38 HIS A O 15
ATOM 18542 N N . PRO A 1 39 ? 10.466 9.753 2.931 1.00 0.00 39 PRO A N 15
ATOM 18543 C CA . PRO A 1 39 ? 10.963 11.127 2.812 1.00 0.00 39 PRO A CA 15
ATOM 18544 C C . PRO A 1 39 ? 11.897 11.506 3.956 1.00 0.00 39 PRO A C 15
ATOM 18545 O O . PRO A 1 39 ? 12.638 12.485 3.866 1.00 0.00 39 PRO A O 15
ATOM 18556 N N . ASP A 1 40 ? 11.856 10.726 5.030 1.00 0.00 40 ASP A N 15
ATOM 18557 C CA . ASP A 1 40 ? 12.700 10.979 6.192 1.00 0.00 40 ASP A CA 15
ATOM 18558 C C . ASP A 1 40 ? 14.015 10.215 6.086 1.00 0.00 40 ASP A C 15
ATOM 18559 O O . ASP A 1 40 ? 14.983 10.521 6.783 1.00 0.00 40 ASP A O 15
ATOM 18568 N N . LYS A 1 41 ? 14.044 9.216 5.210 1.00 0.00 41 LYS A N 15
ATOM 18569 C CA . LYS A 1 41 ? 15.240 8.406 5.011 1.00 0.00 41 LYS A CA 15
ATOM 18570 C C . LYS A 1 41 ? 15.945 8.786 3.712 1.00 0.00 41 LYS A C 15
ATOM 18571 O O . LYS A 1 41 ? 17.159 8.635 3.587 1.00 0.00 41 LYS A O 15
ATOM 18590 N N . ASN A 1 42 ? 15.174 9.282 2.749 1.00 0.00 42 ASN A N 15
ATOM 18591 C CA . ASN A 1 42 ? 15.726 9.685 1.461 1.00 0.00 42 ASN A CA 15
ATOM 18592 C C . ASN A 1 42 ? 15.645 11.198 1.283 1.00 0.00 42 ASN A C 15
ATOM 18593 O O . ASN A 1 42 ? 14.732 11.726 0.649 1.00 0.00 42 ASN A O 15
ATOM 18604 N N . PRO A 1 43 ? 16.624 11.913 1.857 1.00 0.00 43 PRO A N 15
ATOM 18605 C CA . PRO A 1 43 ? 16.687 13.376 1.776 1.00 0.00 43 PRO A CA 15
ATOM 18606 C C . PRO A 1 43 ? 17.020 13.864 0.370 1.00 0.00 43 PRO A C 15
ATOM 18607 O O . PRO A 1 43 ? 16.437 14.834 -0.114 1.00 0.00 43 PRO A O 15
ATOM 18618 N N . GLU A 1 44 ? 17.961 13.186 -0.280 1.00 0.00 44 GLU A N 15
ATOM 18619 C CA . GLU A 1 44 ? 18.370 13.553 -1.631 1.00 0.00 44 GLU A CA 15
ATOM 18620 C C . GLU A 1 44 ? 17.246 13.294 -2.630 1.00 0.00 44 GLU A C 15
ATOM 18621 O O . GLU A 1 44 ? 16.981 14.113 -3.508 1.00 0.00 44 GLU A O 15
ATOM 18633 N N . ASN A 1 45 ? 16.589 12.147 -2.487 1.00 0.00 45 ASN A N 15
ATOM 18634 C CA . ASN A 1 45 ? 15.494 11.778 -3.377 1.00 0.00 45 ASN A CA 15
ATOM 18635 C C . ASN A 1 45 ? 14.146 11.964 -2.687 1.00 0.00 45 ASN A C 15
ATOM 18636 O O . ASN A 1 45 ? 13.181 11.260 -2.985 1.00 0.00 45 ASN A O 15
ATOM 18647 N N . LYS A 1 46 ? 14.087 12.917 -1.763 1.00 0.00 46 LYS A N 15
ATOM 18648 C CA . LYS A 1 46 ? 12.858 13.199 -1.031 1.00 0.00 46 LYS A CA 15
ATOM 18649 C C . LYS A 1 46 ? 11.691 13.418 -1.989 1.00 0.00 46 LYS A C 15
ATOM 18650 O O . LYS A 1 46 ? 10.579 12.952 -1.744 1.00 0.00 46 LYS A O 15
ATOM 18669 N N . GLU A 1 47 ? 11.954 14.129 -3.081 1.00 0.00 47 GLU A N 15
ATOM 18670 C CA . GLU A 1 47 ? 10.925 14.409 -4.076 1.00 0.00 47 GLU A CA 15
ATOM 18671 C C . GLU A 1 47 ? 10.297 13.115 -4.587 1.00 0.00 47 GLU A C 15
ATOM 18672 O O . GLU A 1 47 ? 9.074 12.986 -4.639 1.00 0.00 47 GLU A O 15
ATOM 18684 N N . GLU A 1 48 ? 11.143 12.161 -4.962 1.00 0.00 48 GLU A N 15
ATOM 18685 C CA . GLU A 1 48 ? 10.670 10.878 -5.470 1.00 0.00 48 GLU A CA 15
ATOM 18686 C C . GLU A 1 48 ? 10.082 10.031 -4.345 1.00 0.00 48 GLU A C 15
ATOM 18687 O O . GLU A 1 48 ? 8.932 9.598 -4.416 1.00 0.00 48 GLU A O 15
ATOM 18699 N N . ALA A 1 49 ? 10.880 9.798 -3.309 1.00 0.00 49 ALA A N 15
ATOM 18700 C CA . ALA A 1 49 ? 10.440 9.005 -2.168 1.00 0.00 49 ALA A CA 15
ATOM 18701 C C . ALA A 1 49 ? 9.088 9.487 -1.653 1.00 0.00 49 ALA A C 15
ATOM 18702 O O . ALA A 1 49 ? 8.215 8.684 -1.327 1.00 0.00 49 ALA A O 15
ATOM 18709 N N . GLU A 1 50 ? 8.923 10.805 -1.581 1.00 0.00 50 GLU A N 15
ATOM 18710 C CA . GLU A 1 50 ? 7.678 11.393 -1.103 1.00 0.00 50 GLU A CA 15
ATOM 18711 C C . GLU A 1 50 ? 6.492 10.902 -1.929 1.00 0.00 50 GLU A C 15
ATOM 18712 O O . GLU A 1 50 ? 5.353 10.903 -1.461 1.00 0.00 50 GLU A O 15
ATOM 18724 N N . ARG A 1 51 ? 6.769 10.484 -3.160 1.00 0.00 51 ARG A N 15
ATOM 18725 C CA . ARG A 1 51 ? 5.726 9.992 -4.052 1.00 0.00 51 ARG A CA 15
ATOM 18726 C C . ARG A 1 51 ? 5.630 8.471 -3.990 1.00 0.00 51 ARG A C 15
ATOM 18727 O O . ARG A 1 51 ? 4.536 7.910 -3.922 1.00 0.00 51 ARG A O 15
ATOM 18748 N N . ARG A 1 52 ? 6.782 7.809 -4.014 1.00 0.00 52 ARG A N 15
ATOM 18749 C CA . ARG A 1 52 ? 6.828 6.353 -3.962 1.00 0.00 52 ARG A CA 15
ATOM 18750 C C . ARG A 1 52 ? 6.211 5.835 -2.666 1.00 0.00 52 ARG A C 15
ATOM 18751 O O . ARG A 1 52 ? 5.433 4.881 -2.674 1.00 0.00 52 ARG A O 15
ATOM 18772 N N . PHE A 1 53 ? 6.563 6.472 -1.554 1.00 0.00 53 PHE A N 15
ATOM 18773 C CA . PHE A 1 53 ? 6.046 6.075 -0.250 1.00 0.00 53 PHE A CA 15
ATOM 18774 C C . PHE A 1 53 ? 4.522 6.150 -0.223 1.00 0.00 53 PHE A C 15
ATOM 18775 O O . PHE A 1 53 ? 3.862 5.362 0.454 1.00 0.00 53 PHE A O 15
ATOM 18792 N N . LYS A 1 54 ? 3.970 7.104 -0.965 1.00 0.00 54 LYS A N 15
ATOM 18793 C CA . LYS A 1 54 ? 2.524 7.283 -1.030 1.00 0.00 54 LYS A CA 15
ATOM 18794 C C . LYS A 1 54 ? 1.847 6.046 -1.610 1.00 0.00 54 LYS A C 15
ATOM 18795 O O . LYS A 1 54 ? 0.847 5.567 -1.076 1.00 0.00 54 LYS A O 15
ATOM 18814 N N . GLN A 1 55 ? 2.400 5.533 -2.705 1.00 0.00 55 GLN A N 15
ATOM 18815 C CA . GLN A 1 55 ? 1.849 4.351 -3.356 1.00 0.00 55 GLN A CA 15
ATOM 18816 C C . GLN A 1 55 ? 2.218 3.085 -2.589 1.00 0.00 55 GLN A C 15
ATOM 18817 O O . GLN A 1 55 ? 1.416 2.157 -2.480 1.00 0.00 55 GLN A O 15
ATOM 18831 N N . VAL A 1 56 ? 3.436 3.054 -2.059 1.00 0.00 56 VAL A N 15
ATOM 18832 C CA . VAL A 1 56 ? 3.911 1.902 -1.301 1.00 0.00 56 VAL A CA 15
ATOM 18833 C C . VAL A 1 56 ? 3.076 1.690 -0.043 1.00 0.00 56 VAL A C 15
ATOM 18834 O O . VAL A 1 56 ? 2.562 0.598 0.196 1.00 0.00 56 VAL A O 15
ATOM 18847 N N . ALA A 1 57 ? 2.945 2.742 0.758 1.00 0.00 57 ALA A N 15
ATOM 18848 C CA . ALA A 1 57 ? 2.170 2.672 1.991 1.00 0.00 57 ALA A CA 15
ATOM 18849 C C . ALA A 1 57 ? 0.752 2.183 1.720 1.00 0.00 57 ALA A C 15
ATOM 18850 O O . ALA A 1 57 ? 0.269 1.259 2.374 1.00 0.00 57 ALA A O 15
ATOM 18857 N N . GLU A 1 58 ? 0.089 2.810 0.753 1.00 0.00 58 GLU A N 15
ATOM 18858 C CA . GLU A 1 58 ? -1.276 2.439 0.398 1.00 0.00 58 GLU A CA 15
ATOM 18859 C C . GLU A 1 58 ? -1.348 0.976 -0.030 1.00 0.00 58 GLU A C 15
ATOM 18860 O O . GLU A 1 58 ? -2.311 0.275 0.277 1.00 0.00 58 GLU A O 15
ATOM 18872 N N . ALA A 1 59 ? -0.321 0.523 -0.742 1.00 0.00 59 ALA A N 15
ATOM 18873 C CA . ALA A 1 59 ? -0.266 -0.856 -1.211 1.00 0.00 59 ALA A CA 15
ATOM 18874 C C . ALA A 1 59 ? -0.304 -1.836 -0.043 1.00 0.00 59 ALA A C 15
ATOM 18875 O O . ALA A 1 59 ? -1.208 -2.666 0.054 1.00 0.00 59 ALA A O 15
ATOM 18882 N N . TYR A 1 60 ? 0.683 -1.734 0.840 1.00 0.00 60 TYR A N 15
ATOM 18883 C CA . TYR A 1 60 ? 0.763 -2.614 2.000 1.00 0.00 60 TYR A CA 15
ATOM 18884 C C . TYR A 1 60 ? -0.451 -2.434 2.906 1.00 0.00 60 TYR A C 15
ATOM 18885 O O . TYR A 1 60 ? -0.899 -3.379 3.555 1.00 0.00 60 TYR A O 15
ATOM 18903 N N . GLU A 1 61 ? -0.979 -1.215 2.942 1.00 0.00 61 GLU A N 15
ATOM 18904 C CA . GLU A 1 61 ? -2.142 -0.910 3.768 1.00 0.00 61 GLU A CA 15
ATOM 18905 C C . GLU A 1 61 ? -3.370 -1.673 3.280 1.00 0.00 61 GLU A C 15
ATOM 18906 O O . GLU A 1 61 ? -4.255 -2.013 4.065 1.00 0.00 61 GLU A O 15
ATOM 18918 N N . VAL A 1 62 ? -3.416 -1.938 1.978 1.00 0.00 62 VAL A N 15
ATOM 18919 C CA . VAL A 1 62 ? -4.535 -2.661 1.384 1.00 0.00 62 VAL A CA 15
ATOM 18920 C C . VAL A 1 62 ? -4.252 -4.158 1.325 1.00 0.00 62 VAL A C 15
ATOM 18921 O O . VAL A 1 62 ? -5.144 -4.979 1.545 1.00 0.00 62 VAL A O 15
ATOM 18934 N N . LEU A 1 63 ? -3.006 -4.507 1.026 1.00 0.00 63 LEU A N 15
ATOM 18935 C CA . LEU A 1 63 ? -2.604 -5.907 0.938 1.00 0.00 63 LEU A CA 15
ATOM 18936 C C . LEU A 1 63 ? -2.452 -6.519 2.327 1.00 0.00 63 LEU A C 15
ATOM 18937 O O . LEU A 1 63 ? -3.036 -7.561 2.624 1.00 0.00 63 LEU A O 15
ATOM 18953 N N . SER A 1 64 ? -1.667 -5.862 3.175 1.00 0.00 64 SER A N 15
ATOM 18954 C CA . SER A 1 64 ? -1.437 -6.342 4.532 1.00 0.00 64 SER A CA 15
ATOM 18955 C C . SER A 1 64 ? -2.758 -6.535 5.271 1.00 0.00 64 SER A C 15
ATOM 18956 O O . SER A 1 64 ? -2.843 -7.313 6.221 1.00 0.00 64 SER A O 15
ATOM 18964 N N . ASP A 1 65 ? -3.786 -5.820 4.827 1.00 0.00 65 ASP A N 15
ATOM 18965 C CA . ASP A 1 65 ? -5.104 -5.911 5.445 1.00 0.00 65 ASP A CA 15
ATOM 18966 C C . ASP A 1 65 ? -5.856 -7.140 4.942 1.00 0.00 65 ASP A C 15
ATOM 18967 O O . ASP A 1 65 ? -5.600 -7.628 3.842 1.00 0.00 65 ASP A O 15
ATOM 18976 N N . ALA A 1 66 ? -6.782 -7.635 5.756 1.00 0.00 66 ALA A N 15
ATOM 18977 C CA . ALA A 1 66 ? -7.571 -8.805 5.394 1.00 0.00 66 ALA A CA 15
ATOM 18978 C C . ALA A 1 66 ? -8.864 -8.401 4.693 1.00 0.00 66 ALA A C 15
ATOM 18979 O O . ALA A 1 66 ? -9.342 -9.099 3.798 1.00 0.00 66 ALA A O 15
ATOM 18986 N N . LYS A 1 67 ? -9.426 -7.270 5.105 1.00 0.00 67 LYS A N 15
ATOM 18987 C CA . LYS A 1 67 ? -10.663 -6.771 4.517 1.00 0.00 67 LYS A CA 15
ATOM 18988 C C . LYS A 1 67 ? -10.379 -5.965 3.254 1.00 0.00 67 LYS A C 15
ATOM 18989 O O . LYS A 1 67 ? -11.011 -6.171 2.218 1.00 0.00 67 LYS A O 15
ATOM 19008 N N . LYS A 1 68 ? -9.423 -5.046 3.347 1.00 0.00 68 LYS A N 15
ATOM 19009 C CA . LYS A 1 68 ? -9.053 -4.210 2.211 1.00 0.00 68 LYS A CA 15
ATOM 19010 C C . LYS A 1 68 ? -8.517 -5.059 1.063 1.00 0.00 68 LYS A C 15
ATOM 19011 O O . LYS A 1 68 ? -8.922 -4.890 -0.087 1.00 0.00 68 LYS A O 15
ATOM 19030 N N . ARG A 1 69 ? -7.605 -5.971 1.382 1.00 0.00 69 ARG A N 15
ATOM 19031 C CA . ARG A 1 69 ? -7.014 -6.846 0.377 1.00 0.00 69 ARG A CA 15
ATOM 19032 C C . ARG A 1 69 ? -8.091 -7.658 -0.337 1.00 0.00 69 ARG A C 15
ATOM 19033 O O . ARG A 1 69 ? -8.231 -7.584 -1.558 1.00 0.00 69 ARG A O 15
ATOM 19054 N N . ASP A 1 70 ? -8.847 -8.434 0.433 1.00 0.00 70 ASP A N 15
ATOM 19055 C CA . ASP A 1 70 ? -9.911 -9.260 -0.125 1.00 0.00 70 ASP A CA 15
ATOM 19056 C C . ASP A 1 70 ? -10.746 -8.467 -1.126 1.00 0.00 70 ASP A C 15
ATOM 19057 O O . ASP A 1 70 ? -11.082 -8.965 -2.201 1.00 0.00 70 ASP A O 15
ATOM 19066 N N . ILE A 1 71 ? -11.079 -7.233 -0.765 1.00 0.00 71 ILE A N 15
ATOM 19067 C CA . ILE A 1 71 ? -11.874 -6.372 -1.631 1.00 0.00 71 ILE A CA 15
ATOM 19068 C C . ILE A 1 71 ? -11.109 -6.010 -2.900 1.00 0.00 71 ILE A C 15
ATOM 19069 O O . ILE A 1 71 ? -11.660 -6.040 -4.000 1.00 0.00 71 ILE A O 15
ATOM 19085 N N . TYR A 1 72 ? -9.835 -5.669 -2.738 1.00 0.00 72 TYR A N 15
ATOM 19086 C CA . TYR A 1 72 ? -8.993 -5.300 -3.870 1.00 0.00 72 TYR A CA 15
ATOM 19087 C C . TYR A 1 72 ? -8.865 -6.459 -4.854 1.00 0.00 72 TYR A C 15
ATOM 19088 O O . TYR A 1 72 ? -9.118 -6.305 -6.049 1.00 0.00 72 TYR A O 15
ATOM 19106 N N . ASP A 1 73 ? -8.471 -7.620 -4.342 1.00 0.00 73 ASP A N 15
ATOM 19107 C CA . ASP A 1 73 ? -8.311 -8.807 -5.174 1.00 0.00 73 ASP A CA 15
ATOM 19108 C C . ASP A 1 73 ? -9.645 -9.231 -5.779 1.00 0.00 73 ASP A C 15
ATOM 19109 O O . ASP A 1 73 ? -9.704 -9.682 -6.923 1.00 0.00 73 ASP A O 15
ATOM 19118 N N . ARG A 1 74 ? -10.714 -9.085 -5.003 1.00 0.00 74 ARG A N 15
ATOM 19119 C CA . ARG A 1 74 ? -12.048 -9.455 -5.461 1.00 0.00 74 ARG A CA 15
ATOM 19120 C C . ARG A 1 74 ? -12.486 -8.574 -6.627 1.00 0.00 74 ARG A C 15
ATOM 19121 O O . ARG A 1 74 ? -12.641 -9.048 -7.753 1.00 0.00 74 ARG A O 15
ATOM 19142 N N . TYR A 1 75 ? -12.684 -7.290 -6.350 1.00 0.00 75 TYR A N 15
ATOM 19143 C CA . TYR A 1 75 ? -13.107 -6.343 -7.375 1.00 0.00 75 TYR A CA 15
ATOM 19144 C C . TYR A 1 75 ? -11.916 -5.559 -7.916 1.00 0.00 75 TYR A C 15
ATOM 19145 O O . TYR A 1 75 ? -11.596 -5.633 -9.102 1.00 0.00 75 TYR A O 15
ATOM 19163 N N . GLY A 1 76 ? -11.263 -4.805 -7.037 1.00 0.00 76 GLY A N 15
ATOM 19164 C CA . GLY A 1 76 ? -10.114 -4.018 -7.444 1.00 0.00 76 GLY A CA 15
ATOM 19165 C C . GLY A 1 76 ? -10.439 -2.543 -7.572 1.00 0.00 76 GLY A C 15
ATOM 19166 O O . GLY A 1 76 ? -10.590 -2.027 -8.680 1.00 0.00 76 GLY A O 15
ATOM 19170 N N . SER A 1 77 ? -10.548 -1.861 -6.436 1.00 0.00 77 SER A N 15
ATOM 19171 C CA . SER A 1 77 ? -10.862 -0.437 -6.426 1.00 0.00 77 SER A CA 15
ATOM 19172 C C . SER A 1 77 ? -10.067 0.302 -7.498 1.00 0.00 77 SER A C 15
ATOM 19173 O O . SER A 1 77 ? -8.930 -0.056 -7.802 1.00 0.00 77 SER A O 15
ATOM 19181 N N . GLY A 1 78 ? -10.675 1.339 -8.067 1.00 0.00 78 GLY A N 15
ATOM 19182 C CA . GLY A 1 78 ? -10.010 2.113 -9.099 1.00 0.00 78 GLY A CA 15
ATOM 19183 C C . GLY A 1 78 ? -10.900 3.199 -9.673 1.00 0.00 78 GLY A C 15
ATOM 19184 O O . GLY A 1 78 ? -11.003 4.298 -9.129 1.00 0.00 78 GLY A O 15
ATOM 19188 N N . PRO A 1 79 ? -11.560 2.894 -10.800 1.00 0.00 79 PRO A N 15
ATOM 19189 C CA . PRO A 1 79 ? -12.456 3.839 -11.473 1.00 0.00 79 PRO A CA 15
ATOM 19190 C C . PRO A 1 79 ? -13.732 4.095 -10.678 1.00 0.00 79 PRO A C 15
ATOM 19191 O O . PRO A 1 79 ? -14.493 5.011 -10.987 1.00 0.00 79 PRO A O 15
ATOM 19202 N N . SER A 1 80 ? -13.959 3.279 -9.653 1.00 0.00 80 SER A N 15
ATOM 19203 C CA . SER A 1 80 ? -15.145 3.416 -8.816 1.00 0.00 80 SER A CA 15
ATOM 19204 C C . SER A 1 80 ? -14.758 3.612 -7.353 1.00 0.00 80 SER A C 15
ATOM 19205 O O . SER A 1 80 ? -13.923 2.883 -6.818 1.00 0.00 80 SER A O 15
ATOM 19213 N N . SER A 1 81 ? -15.371 4.602 -6.713 1.00 0.00 81 SER A N 15
ATOM 19214 C CA . SER A 1 81 ? -15.088 4.898 -5.313 1.00 0.00 81 SER A CA 15
ATOM 19215 C C . SER A 1 81 ? -16.299 4.587 -4.438 1.00 0.00 81 SER A C 15
ATOM 19216 O O . SER A 1 81 ? -17.350 4.184 -4.933 1.00 0.00 81 SER A O 15
ATOM 19224 N N . GLY A 1 82 ? -16.141 4.778 -3.131 1.00 0.00 82 GLY A N 15
ATOM 19225 C CA . GLY A 1 82 ? -17.227 4.514 -2.206 1.00 0.00 82 GLY A CA 15
ATOM 19226 C C . GLY A 1 82 ? -16.743 3.926 -0.896 1.00 0.00 82 GLY A C 15
ATOM 19227 O O . GLY A 1 82 ? -15.592 3.504 -0.785 1.00 0.00 82 GLY A O 15
ATOM 19231 N N . GLY A 1 1 ? 13.243 -7.670 -12.106 1.00 0.00 1 GLY A N 16
ATOM 19232 C CA . GLY A 1 1 ? 11.857 -7.906 -12.465 1.00 0.00 1 GLY A CA 16
ATOM 19233 C C . GLY A 1 1 ? 11.539 -7.452 -13.876 1.00 0.00 1 GLY A C 16
ATOM 19234 O O . GLY A 1 1 ? 11.986 -8.063 -14.847 1.00 0.00 1 GLY A O 16
ATOM 19238 N N . SER A 1 2 ? 10.763 -6.379 -13.990 1.00 0.00 2 SER A N 16
ATOM 19239 C CA . SER A 1 2 ? 10.380 -5.847 -15.293 1.00 0.00 2 SER A CA 16
ATOM 19240 C C . SER A 1 2 ? 10.667 -4.351 -15.375 1.00 0.00 2 SER A C 16
ATOM 19241 O O . SER A 1 2 ? 11.071 -3.731 -14.391 1.00 0.00 2 SER A O 16
ATOM 19249 N N . SER A 1 3 ? 10.455 -3.778 -16.555 1.00 0.00 3 SER A N 16
ATOM 19250 C CA . SER A 1 3 ? 10.694 -2.355 -16.768 1.00 0.00 3 SER A CA 16
ATOM 19251 C C . SER A 1 3 ? 10.112 -1.901 -18.103 1.00 0.00 3 SER A C 16
ATOM 19252 O O . SER A 1 3 ? 9.595 -2.707 -18.875 1.00 0.00 3 SER A O 16
ATOM 19260 N N . GLY A 1 4 ? 10.201 -0.601 -18.368 1.00 0.00 4 GLY A N 16
ATOM 19261 C CA . GLY A 1 4 ? 9.680 -0.060 -19.610 1.00 0.00 4 GLY A CA 16
ATOM 19262 C C . GLY A 1 4 ? 8.703 1.077 -19.382 1.00 0.00 4 GLY A C 16
ATOM 19263 O O . GLY A 1 4 ? 9.101 2.182 -19.013 1.00 0.00 4 GLY A O 16
ATOM 19267 N N . SER A 1 5 ? 7.421 0.807 -19.605 1.00 0.00 5 SER A N 16
ATOM 19268 C CA . SER A 1 5 ? 6.385 1.817 -19.427 1.00 0.00 5 SER A CA 16
ATOM 19269 C C . SER A 1 5 ? 5.537 1.515 -18.195 1.00 0.00 5 SER A C 16
ATOM 19270 O O . SER A 1 5 ? 5.009 0.413 -18.046 1.00 0.00 5 SER A O 16
ATOM 19278 N N . SER A 1 6 ? 5.412 2.502 -17.314 1.00 0.00 6 SER A N 16
ATOM 19279 C CA . SER A 1 6 ? 4.633 2.342 -16.092 1.00 0.00 6 SER A CA 16
ATOM 19280 C C . SER A 1 6 ? 3.351 3.168 -16.153 1.00 0.00 6 SER A C 16
ATOM 19281 O O . SER A 1 6 ? 3.283 4.178 -16.852 1.00 0.00 6 SER A O 16
ATOM 19289 N N . GLY A 1 7 ? 2.336 2.730 -15.415 1.00 0.00 7 GLY A N 16
ATOM 19290 C CA . GLY A 1 7 ? 1.070 3.439 -15.399 1.00 0.00 7 GLY A CA 16
ATOM 19291 C C . GLY A 1 7 ? 0.252 3.137 -14.159 1.00 0.00 7 GLY A C 16
ATOM 19292 O O . GLY A 1 7 ? 0.249 3.913 -13.205 1.00 0.00 7 GLY A O 16
ATOM 19296 N N . MET A 1 8 ? -0.446 2.006 -14.174 1.00 0.00 8 MET A N 16
ATOM 19297 C CA . MET A 1 8 ? -1.273 1.603 -13.042 1.00 0.00 8 MET A CA 16
ATOM 19298 C C . MET A 1 8 ? -0.420 1.382 -11.797 1.00 0.00 8 MET A C 16
ATOM 19299 O O . MET A 1 8 ? 0.808 1.451 -11.854 1.00 0.00 8 MET A O 16
ATOM 19313 N N . VAL A 1 9 ? -1.078 1.117 -10.673 1.00 0.00 9 VAL A N 16
ATOM 19314 C CA . VAL A 1 9 ? -0.379 0.885 -9.415 1.00 0.00 9 VAL A CA 16
ATOM 19315 C C . VAL A 1 9 ? -0.863 -0.397 -8.745 1.00 0.00 9 VAL A C 16
ATOM 19316 O O . VAL A 1 9 ? -1.804 -0.377 -7.952 1.00 0.00 9 VAL A O 16
ATOM 19329 N N . ASP A 1 10 ? -0.214 -1.509 -9.071 1.00 0.00 10 ASP A N 16
ATOM 19330 C CA . ASP A 1 10 ? -0.577 -2.801 -8.500 1.00 0.00 10 ASP A CA 16
ATOM 19331 C C . ASP A 1 10 ? 0.176 -3.050 -7.197 1.00 0.00 10 ASP A C 16
ATOM 19332 O O . ASP A 1 10 ? 1.348 -3.427 -7.207 1.00 0.00 10 ASP A O 16
ATOM 19341 N N . TYR A 1 11 ? -0.504 -2.836 -6.076 1.00 0.00 11 TYR A N 16
ATOM 19342 C CA . TYR A 1 11 ? 0.102 -3.034 -4.764 1.00 0.00 11 TYR A CA 16
ATOM 19343 C C . TYR A 1 11 ? 1.109 -4.179 -4.797 1.00 0.00 11 TYR A C 16
ATOM 19344 O O . TYR A 1 11 ? 2.304 -3.976 -4.580 1.00 0.00 11 TYR A O 16
ATOM 19362 N N . TYR A 1 12 ? 0.618 -5.382 -5.069 1.00 0.00 12 TYR A N 16
ATOM 19363 C CA . TYR A 1 12 ? 1.474 -6.562 -5.129 1.00 0.00 12 TYR A CA 16
ATOM 19364 C C . TYR A 1 12 ? 2.765 -6.260 -5.883 1.00 0.00 12 TYR A C 16
ATOM 19365 O O . TYR A 1 12 ? 3.854 -6.623 -5.440 1.00 0.00 12 TYR A O 16
ATOM 19383 N N . GLU A 1 13 ? 2.633 -5.593 -7.025 1.00 0.00 13 GLU A N 16
ATOM 19384 C CA . GLU A 1 13 ? 3.790 -5.243 -7.842 1.00 0.00 13 GLU A CA 16
ATOM 19385 C C . GLU A 1 13 ? 4.519 -4.034 -7.263 1.00 0.00 13 GLU A C 16
ATOM 19386 O O . GLU A 1 13 ? 5.694 -3.807 -7.549 1.00 0.00 13 GLU A O 16
ATOM 19398 N N . VAL A 1 14 ? 3.812 -3.259 -6.446 1.00 0.00 14 VAL A N 16
ATOM 19399 C CA . VAL A 1 14 ? 4.390 -2.074 -5.825 1.00 0.00 14 VAL A CA 16
ATOM 19400 C C . VAL A 1 14 ? 5.244 -2.446 -4.618 1.00 0.00 14 VAL A C 16
ATOM 19401 O O . VAL A 1 14 ? 6.222 -1.767 -4.302 1.00 0.00 14 VAL A O 16
ATOM 19414 N N . LEU A 1 15 ? 4.871 -3.531 -3.948 1.00 0.00 15 LEU A N 16
ATOM 19415 C CA . LEU A 1 15 ? 5.603 -3.995 -2.775 1.00 0.00 15 LEU A CA 16
ATOM 19416 C C . LEU A 1 15 ? 6.625 -5.061 -3.158 1.00 0.00 15 LEU A C 16
ATOM 19417 O O . LEU A 1 15 ? 7.233 -5.692 -2.294 1.00 0.00 15 LEU A O 16
ATOM 19433 N N . ASP A 1 16 ? 6.809 -5.256 -4.460 1.00 0.00 16 ASP A N 16
ATOM 19434 C CA . ASP A 1 16 ? 7.760 -6.243 -4.958 1.00 0.00 16 ASP A CA 16
ATOM 19435 C C . ASP A 1 16 ? 7.369 -7.648 -4.510 1.00 0.00 16 ASP A C 16
ATOM 19436 O O . ASP A 1 16 ? 8.222 -8.446 -4.121 1.00 0.00 16 ASP A O 16
ATOM 19445 N N . VAL A 1 17 ? 6.074 -7.943 -4.566 1.00 0.00 17 VAL A N 16
ATOM 19446 C CA . VAL A 1 17 ? 5.570 -9.251 -4.166 1.00 0.00 17 VAL A CA 16
ATOM 19447 C C . VAL A 1 17 ? 4.534 -9.768 -5.158 1.00 0.00 17 VAL A C 16
ATOM 19448 O O . VAL A 1 17 ? 3.832 -9.000 -5.816 1.00 0.00 17 VAL A O 16
ATOM 19461 N N . PRO A 1 18 ? 4.434 -11.101 -5.269 1.00 0.00 18 PRO A N 16
ATOM 19462 C CA . PRO A 1 18 ? 3.485 -11.750 -6.178 1.00 0.00 18 PRO A CA 16
ATOM 19463 C C . PRO A 1 18 ? 2.039 -11.581 -5.723 1.00 0.00 18 PRO A C 16
ATOM 19464 O O . PRO A 1 18 ? 1.777 -11.192 -4.585 1.00 0.00 18 PRO A O 16
ATOM 19475 N N . ARG A 1 19 ? 1.103 -11.877 -6.620 1.00 0.00 19 ARG A N 16
ATOM 19476 C CA . ARG A 1 19 ? -0.316 -11.757 -6.311 1.00 0.00 19 ARG A CA 16
ATOM 19477 C C . ARG A 1 19 ? -0.706 -12.694 -5.171 1.00 0.00 19 ARG A C 16
ATOM 19478 O O . ARG A 1 19 ? -1.612 -12.396 -4.393 1.00 0.00 19 ARG A O 16
ATOM 19499 N N . GLN A 1 20 ? -0.015 -13.826 -5.080 1.00 0.00 20 GLN A N 16
ATOM 19500 C CA . GLN A 1 20 ? -0.290 -14.806 -4.036 1.00 0.00 20 GLN A CA 16
ATOM 19501 C C . GLN A 1 20 ? 0.623 -14.591 -2.833 1.00 0.00 20 GLN A C 16
ATOM 19502 O O . GLN A 1 20 ? 0.577 -15.348 -1.864 1.00 0.00 20 GLN A O 16
ATOM 19516 N N . ALA A 1 21 ? 1.451 -13.554 -2.903 1.00 0.00 21 ALA A N 16
ATOM 19517 C CA . ALA A 1 21 ? 2.373 -13.238 -1.820 1.00 0.00 21 ALA A CA 16
ATOM 19518 C C . ALA A 1 21 ? 1.687 -13.356 -0.463 1.00 0.00 21 ALA A C 16
ATOM 19519 O O . ALA A 1 21 ? 0.638 -12.755 -0.233 1.00 0.00 21 ALA A O 16
ATOM 19526 N N . SER A 1 22 ? 2.285 -14.136 0.432 1.00 0.00 22 SER A N 16
ATOM 19527 C CA . SER A 1 22 ? 1.729 -14.337 1.765 1.00 0.00 22 SER A CA 16
ATOM 19528 C C . SER A 1 22 ? 1.896 -13.083 2.618 1.00 0.00 22 SER A C 16
ATOM 19529 O O . SER A 1 22 ? 2.866 -12.340 2.466 1.00 0.00 22 SER A O 16
ATOM 19537 N N . SER A 1 23 ? 0.943 -12.854 3.516 1.00 0.00 23 SER A N 16
ATOM 19538 C CA . SER A 1 23 ? 0.982 -11.688 4.391 1.00 0.00 23 SER A CA 16
ATOM 19539 C C . SER A 1 23 ? 2.406 -11.410 4.862 1.00 0.00 23 SER A C 16
ATOM 19540 O O . SER A 1 23 ? 2.976 -10.361 4.562 1.00 0.00 23 SER A O 16
ATOM 19548 N N . GLU A 1 24 ? 2.975 -12.357 5.601 1.00 0.00 24 GLU A N 16
ATOM 19549 C CA . GLU A 1 24 ? 4.332 -12.213 6.114 1.00 0.00 24 GLU A CA 16
ATOM 19550 C C . GLU A 1 24 ? 5.297 -11.822 4.999 1.00 0.00 24 GLU A C 16
ATOM 19551 O O . GLU A 1 24 ? 6.238 -11.060 5.217 1.00 0.00 24 GLU A O 16
ATOM 19563 N N . ALA A 1 25 ? 5.055 -12.349 3.803 1.00 0.00 25 ALA A N 16
ATOM 19564 C CA . ALA A 1 25 ? 5.901 -12.055 2.653 1.00 0.00 25 ALA A CA 16
ATOM 19565 C C . ALA A 1 25 ? 5.628 -10.654 2.116 1.00 0.00 25 ALA A C 16
ATOM 19566 O O . ALA A 1 25 ? 6.497 -10.035 1.502 1.00 0.00 25 ALA A O 16
ATOM 19573 N N . ILE A 1 26 ? 4.417 -10.161 2.350 1.00 0.00 26 ILE A N 16
ATOM 19574 C CA . ILE A 1 26 ? 4.031 -8.833 1.890 1.00 0.00 26 ILE A CA 16
ATOM 19575 C C . ILE A 1 26 ? 4.623 -7.748 2.783 1.00 0.00 26 ILE A C 16
ATOM 19576 O O . ILE A 1 26 ? 5.051 -6.698 2.303 1.00 0.00 26 ILE A O 16
ATOM 19592 N N . LYS A 1 27 ? 4.645 -8.008 4.086 1.00 0.00 27 LYS A N 16
ATOM 19593 C CA . LYS A 1 27 ? 5.187 -7.056 5.048 1.00 0.00 27 LYS A CA 16
ATOM 19594 C C . LYS A 1 27 ? 6.708 -6.992 4.951 1.00 0.00 27 LYS A C 16
ATOM 19595 O O . LYS A 1 27 ? 7.297 -5.911 4.986 1.00 0.00 27 LYS A O 16
ATOM 19614 N N . LYS A 1 28 ? 7.338 -8.155 4.828 1.00 0.00 28 LYS A N 16
ATOM 19615 C CA . LYS A 1 28 ? 8.791 -8.231 4.724 1.00 0.00 28 LYS A CA 16
ATOM 19616 C C . LYS A 1 28 ? 9.279 -7.574 3.437 1.00 0.00 28 LYS A C 16
ATOM 19617 O O . LYS A 1 28 ? 10.419 -7.117 3.356 1.00 0.00 28 LYS A O 16
ATOM 19636 N N . ALA A 1 29 ? 8.408 -7.528 2.434 1.00 0.00 29 ALA A N 16
ATOM 19637 C CA . ALA A 1 29 ? 8.750 -6.924 1.153 1.00 0.00 29 ALA A CA 16
ATOM 19638 C C . ALA A 1 29 ? 8.337 -5.456 1.110 1.00 0.00 29 ALA A C 16
ATOM 19639 O O . ALA A 1 29 ? 8.803 -4.694 0.263 1.00 0.00 29 ALA A O 16
ATOM 19646 N N . TYR A 1 30 ? 7.459 -5.067 2.029 1.00 0.00 30 TYR A N 16
ATOM 19647 C CA . TYR A 1 30 ? 6.981 -3.691 2.094 1.00 0.00 30 TYR A CA 16
ATOM 19648 C C . TYR A 1 30 ? 7.821 -2.868 3.065 1.00 0.00 30 TYR A C 16
ATOM 19649 O O . TYR A 1 30 ? 8.369 -1.827 2.701 1.00 0.00 30 TYR A O 16
ATOM 19667 N N . ARG A 1 31 ? 7.918 -3.342 4.303 1.00 0.00 31 ARG A N 16
ATOM 19668 C CA . ARG A 1 31 ? 8.691 -2.651 5.328 1.00 0.00 31 ARG A CA 16
ATOM 19669 C C . ARG A 1 31 ? 10.028 -2.173 4.770 1.00 0.00 31 ARG A C 16
ATOM 19670 O O . ARG A 1 31 ? 10.583 -1.174 5.228 1.00 0.00 31 ARG A O 16
ATOM 19691 N N . LYS A 1 32 ? 10.542 -2.894 3.779 1.00 0.00 32 LYS A N 16
ATOM 19692 C CA . LYS A 1 32 ? 11.814 -2.544 3.158 1.00 0.00 32 LYS A CA 16
ATOM 19693 C C . LYS A 1 32 ? 11.650 -1.360 2.211 1.00 0.00 32 LYS A C 16
ATOM 19694 O O . LYS A 1 32 ? 12.540 -0.516 2.096 1.00 0.00 32 LYS A O 16
ATOM 19713 N N . LEU A 1 33 ? 10.507 -1.301 1.537 1.00 0.00 33 LEU A N 16
ATOM 19714 C CA . LEU A 1 33 ? 10.225 -0.218 0.601 1.00 0.00 33 LEU A CA 16
ATOM 19715 C C . LEU A 1 33 ? 9.771 1.037 1.341 1.00 0.00 33 LEU A C 16
ATOM 19716 O O . LEU A 1 33 ? 10.239 2.139 1.058 1.00 0.00 33 LEU A O 16
ATOM 19732 N N . ALA A 1 34 ? 8.860 0.860 2.292 1.00 0.00 34 ALA A N 16
ATOM 19733 C CA . ALA A 1 34 ? 8.347 1.976 3.075 1.00 0.00 34 ALA A CA 16
ATOM 19734 C C . ALA A 1 34 ? 9.485 2.796 3.674 1.00 0.00 34 ALA A C 16
ATOM 19735 O O . ALA A 1 34 ? 9.366 4.010 3.844 1.00 0.00 34 ALA A O 16
ATOM 19742 N N . LEU A 1 35 ? 10.586 2.125 3.993 1.00 0.00 35 LEU A N 16
ATOM 19743 C CA . LEU A 1 35 ? 11.746 2.792 4.574 1.00 0.00 35 LEU A CA 16
ATOM 19744 C C . LEU A 1 35 ? 12.779 3.122 3.501 1.00 0.00 35 LEU A C 16
ATOM 19745 O O . LEU A 1 35 ? 13.713 3.888 3.737 1.00 0.00 35 LEU A O 16
ATOM 19761 N N . LYS A 1 36 ? 12.602 2.542 2.319 1.00 0.00 36 LYS A N 16
ATOM 19762 C CA . LYS A 1 36 ? 13.516 2.776 1.207 1.00 0.00 36 LYS A CA 16
ATOM 19763 C C . LYS A 1 36 ? 13.120 4.029 0.433 1.00 0.00 36 LYS A C 16
ATOM 19764 O O . LYS A 1 36 ? 13.977 4.751 -0.078 1.00 0.00 36 LYS A O 16
ATOM 19783 N N . TRP A 1 37 ? 11.819 4.282 0.351 1.00 0.00 37 TRP A N 16
ATOM 19784 C CA . TRP A 1 37 ? 11.310 5.450 -0.360 1.00 0.00 37 TRP A CA 16
ATOM 19785 C C . TRP A 1 37 ? 10.755 6.482 0.616 1.00 0.00 37 TRP A C 16
ATOM 19786 O O . TRP A 1 37 ? 10.024 7.392 0.223 1.00 0.00 37 TRP A O 16
ATOM 19807 N N . HIS A 1 38 ? 11.107 6.336 1.889 1.00 0.00 38 HIS A N 16
ATOM 19808 C CA . HIS A 1 38 ? 10.643 7.257 2.921 1.00 0.00 38 HIS A CA 16
ATOM 19809 C C . HIS A 1 38 ? 11.319 8.617 2.778 1.00 0.00 38 HIS A C 16
ATOM 19810 O O . HIS A 1 38 ? 12.515 8.717 2.500 1.00 0.00 38 HIS A O 16
ATOM 19824 N N . PRO A 1 39 ? 10.538 9.690 2.972 1.00 0.00 39 PRO A N 16
ATOM 19825 C CA . PRO A 1 39 ? 11.040 11.063 2.869 1.00 0.00 39 PRO A CA 16
ATOM 19826 C C . PRO A 1 39 ? 11.984 11.423 4.012 1.00 0.00 39 PRO A C 16
ATOM 19827 O O . PRO A 1 39 ? 12.795 12.341 3.894 1.00 0.00 39 PRO A O 16
ATOM 19838 N N . ASP A 1 40 ? 11.873 10.693 5.116 1.00 0.00 40 ASP A N 16
ATOM 19839 C CA . ASP A 1 40 ? 12.717 10.933 6.280 1.00 0.00 40 ASP A CA 16
ATOM 19840 C C . ASP A 1 40 ? 14.056 10.215 6.138 1.00 0.00 40 ASP A C 16
ATOM 19841 O O . ASP A 1 40 ? 15.013 10.516 6.850 1.00 0.00 40 ASP A O 16
ATOM 19850 N N . LYS A 1 41 ? 14.114 9.261 5.215 1.00 0.00 41 LYS A N 16
ATOM 19851 C CA . LYS A 1 41 ? 15.334 8.498 4.978 1.00 0.00 41 LYS A CA 16
ATOM 19852 C C . LYS A 1 41 ? 16.003 8.932 3.678 1.00 0.00 41 LYS A C 16
ATOM 19853 O O . LYS A 1 41 ? 17.217 8.803 3.521 1.00 0.00 41 LYS A O 16
ATOM 19872 N N . ASN A 1 42 ? 15.204 9.447 2.749 1.00 0.00 42 ASN A N 16
ATOM 19873 C CA . ASN A 1 42 ? 15.720 9.900 1.463 1.00 0.00 42 ASN A CA 16
ATOM 19874 C C . ASN A 1 42 ? 15.585 11.413 1.325 1.00 0.00 42 ASN A C 16
ATOM 19875 O O . ASN A 1 42 ? 14.639 11.926 0.726 1.00 0.00 42 ASN A O 16
ATOM 19886 N N . PRO A 1 43 ? 16.554 12.147 1.893 1.00 0.00 43 PRO A N 16
ATOM 19887 C CA . PRO A 1 43 ? 16.567 13.613 1.846 1.00 0.00 43 PRO A CA 16
ATOM 19888 C C . PRO A 1 43 ? 16.848 14.146 0.445 1.00 0.00 43 PRO A C 16
ATOM 19889 O O . PRO A 1 43 ? 16.275 15.151 0.028 1.00 0.00 43 PRO A O 16
ATOM 19900 N N . GLU A 1 44 ? 17.734 13.465 -0.275 1.00 0.00 44 GLU A N 16
ATOM 19901 C CA . GLU A 1 44 ? 18.090 13.872 -1.629 1.00 0.00 44 GLU A CA 16
ATOM 19902 C C . GLU A 1 44 ? 16.942 13.605 -2.598 1.00 0.00 44 GLU A C 16
ATOM 19903 O O . GLU A 1 44 ? 16.521 14.493 -3.338 1.00 0.00 44 GLU A O 16
ATOM 19915 N N . ASN A 1 45 ? 16.440 12.374 -2.587 1.00 0.00 45 ASN A N 16
ATOM 19916 C CA . ASN A 1 45 ? 15.340 11.989 -3.465 1.00 0.00 45 ASN A CA 16
ATOM 19917 C C . ASN A 1 45 ? 13.997 12.167 -2.764 1.00 0.00 45 ASN A C 16
ATOM 19918 O O . ASN A 1 45 ? 13.005 11.535 -3.129 1.00 0.00 45 ASN A O 16
ATOM 19929 N N . LYS A 1 46 ? 13.972 13.032 -1.755 1.00 0.00 46 LYS A N 16
ATOM 19930 C CA . LYS A 1 46 ? 12.751 13.295 -1.003 1.00 0.00 46 LYS A CA 16
ATOM 19931 C C . LYS A 1 46 ? 11.567 13.504 -1.943 1.00 0.00 46 LYS A C 16
ATOM 19932 O O . LYS A 1 46 ? 10.459 13.045 -1.670 1.00 0.00 46 LYS A O 16
ATOM 19951 N N . GLU A 1 47 ? 11.812 14.198 -3.050 1.00 0.00 47 GLU A N 16
ATOM 19952 C CA . GLU A 1 47 ? 10.765 14.466 -4.030 1.00 0.00 47 GLU A CA 16
ATOM 19953 C C . GLU A 1 47 ? 10.153 13.165 -4.541 1.00 0.00 47 GLU A C 16
ATOM 19954 O O . GLU A 1 47 ? 8.932 13.014 -4.575 1.00 0.00 47 GLU A O 16
ATOM 19966 N N . GLU A 1 48 ? 11.010 12.229 -4.937 1.00 0.00 48 GLU A N 16
ATOM 19967 C CA . GLU A 1 48 ? 10.553 10.942 -5.448 1.00 0.00 48 GLU A CA 16
ATOM 19968 C C . GLU A 1 48 ? 10.008 10.072 -4.319 1.00 0.00 48 GLU A C 16
ATOM 19969 O O . GLU A 1 48 ? 8.879 9.586 -4.386 1.00 0.00 48 GLU A O 16
ATOM 19981 N N . ALA A 1 49 ? 10.819 9.879 -3.284 1.00 0.00 49 ALA A N 16
ATOM 19982 C CA . ALA A 1 49 ? 10.418 9.069 -2.141 1.00 0.00 49 ALA A CA 16
ATOM 19983 C C . ALA A 1 49 ? 9.057 9.505 -1.608 1.00 0.00 49 ALA A C 16
ATOM 19984 O O . ALA A 1 49 ? 8.221 8.672 -1.262 1.00 0.00 49 ALA A O 16
ATOM 19991 N N . GLU A 1 50 ? 8.844 10.816 -1.545 1.00 0.00 50 GLU A N 16
ATOM 19992 C CA . GLU A 1 50 ? 7.585 11.361 -1.053 1.00 0.00 50 GLU A CA 16
ATOM 19993 C C . GLU A 1 50 ? 6.412 10.872 -1.899 1.00 0.00 50 GLU A C 16
ATOM 19994 O O . GLU A 1 50 ? 5.272 10.834 -1.436 1.00 0.00 50 GLU A O 16
ATOM 20006 N N . ARG A 1 51 ? 6.702 10.500 -3.142 1.00 0.00 51 ARG A N 16
ATOM 20007 C CA . ARG A 1 51 ? 5.673 10.015 -4.053 1.00 0.00 51 ARG A CA 16
ATOM 20008 C C . ARG A 1 51 ? 5.609 8.490 -4.039 1.00 0.00 51 ARG A C 16
ATOM 20009 O O . ARG A 1 51 ? 4.527 7.904 -4.084 1.00 0.00 51 ARG A O 16
ATOM 20030 N N . ARG A 1 52 ? 6.774 7.855 -3.978 1.00 0.00 52 ARG A N 16
ATOM 20031 C CA . ARG A 1 52 ? 6.851 6.399 -3.961 1.00 0.00 52 ARG A CA 16
ATOM 20032 C C . ARG A 1 52 ? 6.254 5.839 -2.673 1.00 0.00 52 ARG A C 16
ATOM 20033 O O . ARG A 1 52 ? 5.538 4.837 -2.693 1.00 0.00 52 ARG A O 16
ATOM 20054 N N . PHE A 1 53 ? 6.554 6.491 -1.555 1.00 0.00 53 PHE A N 16
ATOM 20055 C CA . PHE A 1 53 ? 6.048 6.058 -0.258 1.00 0.00 53 PHE A CA 16
ATOM 20056 C C . PHE A 1 53 ? 4.523 6.117 -0.221 1.00 0.00 53 PHE A C 16
ATOM 20057 O O . PHE A 1 53 ? 3.876 5.328 0.468 1.00 0.00 53 PHE A O 16
ATOM 20074 N N . LYS A 1 54 ? 3.956 7.058 -0.967 1.00 0.00 54 LYS A N 16
ATOM 20075 C CA . LYS A 1 54 ? 2.508 7.222 -1.022 1.00 0.00 54 LYS A CA 16
ATOM 20076 C C . LYS A 1 54 ? 1.843 5.987 -1.622 1.00 0.00 54 LYS A C 16
ATOM 20077 O O . LYS A 1 54 ? 0.830 5.509 -1.113 1.00 0.00 54 LYS A O 16
ATOM 20096 N N . GLN A 1 55 ? 2.421 5.476 -2.704 1.00 0.00 55 GLN A N 16
ATOM 20097 C CA . GLN A 1 55 ? 1.884 4.296 -3.371 1.00 0.00 55 GLN A CA 16
ATOM 20098 C C . GLN A 1 55 ? 2.255 3.025 -2.614 1.00 0.00 55 GLN A C 16
ATOM 20099 O O . GLN A 1 55 ? 1.460 2.090 -2.522 1.00 0.00 55 GLN A O 16
ATOM 20113 N N . VAL A 1 56 ? 3.469 2.999 -2.073 1.00 0.00 56 VAL A N 16
ATOM 20114 C CA . VAL A 1 56 ? 3.947 1.843 -1.322 1.00 0.00 56 VAL A CA 16
ATOM 20115 C C . VAL A 1 56 ? 3.099 1.609 -0.077 1.00 0.00 56 VAL A C 16
ATOM 20116 O O . VAL A 1 56 ? 2.663 0.489 0.187 1.00 0.00 56 VAL A O 16
ATOM 20129 N N . ALA A 1 57 ? 2.869 2.673 0.685 1.00 0.00 57 ALA A N 16
ATOM 20130 C CA . ALA A 1 57 ? 2.071 2.584 1.901 1.00 0.00 57 ALA A CA 16
ATOM 20131 C C . ALA A 1 57 ? 0.678 2.039 1.605 1.00 0.00 57 ALA A C 16
ATOM 20132 O O . ALA A 1 57 ? 0.208 1.117 2.271 1.00 0.00 57 ALA A O 16
ATOM 20139 N N . GLU A 1 58 ? 0.022 2.617 0.603 1.00 0.00 58 GLU A N 16
ATOM 20140 C CA . GLU A 1 58 ? -1.319 2.190 0.221 1.00 0.00 58 GLU A CA 16
ATOM 20141 C C . GLU A 1 58 ? -1.323 0.723 -0.199 1.00 0.00 58 GLU A C 16
ATOM 20142 O O . GLU A 1 58 ? -2.296 0.004 0.028 1.00 0.00 58 GLU A O 16
ATOM 20154 N N . ALA A 1 59 ? -0.229 0.287 -0.815 1.00 0.00 59 ALA A N 16
ATOM 20155 C CA . ALA A 1 59 ? -0.105 -1.094 -1.266 1.00 0.00 59 ALA A CA 16
ATOM 20156 C C . ALA A 1 59 ? -0.123 -2.060 -0.087 1.00 0.00 59 ALA A C 16
ATOM 20157 O O . ALA A 1 59 ? -0.949 -2.971 -0.031 1.00 0.00 59 ALA A O 16
ATOM 20164 N N . TYR A 1 60 ? 0.794 -1.857 0.853 1.00 0.00 60 TYR A N 16
ATOM 20165 C CA . TYR A 1 60 ? 0.886 -2.713 2.029 1.00 0.00 60 TYR A CA 16
ATOM 20166 C C . TYR A 1 60 ? -0.327 -2.524 2.936 1.00 0.00 60 TYR A C 16
ATOM 20167 O O . TYR A 1 60 ? -0.797 -3.470 3.566 1.00 0.00 60 TYR A O 16
ATOM 20185 N N . GLU A 1 61 ? -0.827 -1.294 2.996 1.00 0.00 61 GLU A N 16
ATOM 20186 C CA . GLU A 1 61 ? -1.984 -0.980 3.825 1.00 0.00 61 GLU A CA 16
ATOM 20187 C C . GLU A 1 61 ? -3.236 -1.677 3.300 1.00 0.00 61 GLU A C 16
ATOM 20188 O O . GLU A 1 61 ? -4.168 -1.955 4.054 1.00 0.00 61 GLU A O 16
ATOM 20200 N N . VAL A 1 62 ? -3.249 -1.957 2.001 1.00 0.00 62 VAL A N 16
ATOM 20201 C CA . VAL A 1 62 ? -4.384 -2.622 1.373 1.00 0.00 62 VAL A CA 16
ATOM 20202 C C . VAL A 1 62 ? -4.162 -4.128 1.291 1.00 0.00 62 VAL A C 16
ATOM 20203 O O . VAL A 1 62 ? -5.091 -4.916 1.473 1.00 0.00 62 VAL A O 16
ATOM 20216 N N . LEU A 1 63 ? -2.924 -4.524 1.015 1.00 0.00 63 LEU A N 16
ATOM 20217 C CA . LEU A 1 63 ? -2.578 -5.937 0.908 1.00 0.00 63 LEU A CA 16
ATOM 20218 C C . LEU A 1 63 ? -2.453 -6.572 2.289 1.00 0.00 63 LEU A C 16
ATOM 20219 O O . LEU A 1 63 ? -3.046 -7.617 2.559 1.00 0.00 63 LEU A O 16
ATOM 20235 N N . SER A 1 64 ? -1.679 -5.934 3.161 1.00 0.00 64 SER A N 16
ATOM 20236 C CA . SER A 1 64 ? -1.475 -6.438 4.514 1.00 0.00 64 SER A CA 16
ATOM 20237 C C . SER A 1 64 ? -2.804 -6.560 5.255 1.00 0.00 64 SER A C 16
ATOM 20238 O O . SER A 1 64 ? -2.889 -7.209 6.297 1.00 0.00 64 SER A O 16
ATOM 20246 N N . ASP A 1 65 ? -3.838 -5.930 4.708 1.00 0.00 65 ASP A N 16
ATOM 20247 C CA . ASP A 1 65 ? -5.163 -5.968 5.315 1.00 0.00 65 ASP A CA 16
ATOM 20248 C C . ASP A 1 65 ? -5.955 -7.173 4.816 1.00 0.00 65 ASP A C 16
ATOM 20249 O O . ASP A 1 65 ? -5.750 -7.643 3.698 1.00 0.00 65 ASP A O 16
ATOM 20258 N N . ALA A 1 66 ? -6.859 -7.669 5.655 1.00 0.00 66 ALA A N 16
ATOM 20259 C CA . ALA A 1 66 ? -7.682 -8.818 5.299 1.00 0.00 66 ALA A CA 16
ATOM 20260 C C . ALA A 1 66 ? -8.955 -8.381 4.583 1.00 0.00 66 ALA A C 16
ATOM 20261 O O . ALA A 1 66 ? -9.470 -9.093 3.720 1.00 0.00 66 ALA A O 16
ATOM 20268 N N . LYS A 1 67 ? -9.460 -7.207 4.947 1.00 0.00 67 LYS A N 16
ATOM 20269 C CA . LYS A 1 67 ? -10.673 -6.674 4.340 1.00 0.00 67 LYS A CA 16
ATOM 20270 C C . LYS A 1 67 ? -10.347 -5.873 3.083 1.00 0.00 67 LYS A C 16
ATOM 20271 O O . LYS A 1 67 ? -10.929 -6.098 2.022 1.00 0.00 67 LYS A O 16
ATOM 20290 N N . LYS A 1 68 ? -9.411 -4.939 3.210 1.00 0.00 68 LYS A N 16
ATOM 20291 C CA . LYS A 1 68 ? -9.003 -4.106 2.084 1.00 0.00 68 LYS A CA 16
ATOM 20292 C C . LYS A 1 68 ? -8.446 -4.959 0.950 1.00 0.00 68 LYS A C 16
ATOM 20293 O O . LYS A 1 68 ? -8.808 -4.776 -0.213 1.00 0.00 68 LYS A O 16
ATOM 20312 N N . ARG A 1 69 ? -7.565 -5.892 1.295 1.00 0.00 69 ARG A N 16
ATOM 20313 C CA . ARG A 1 69 ? -6.958 -6.774 0.304 1.00 0.00 69 ARG A CA 16
ATOM 20314 C C . ARG A 1 69 ? -8.025 -7.573 -0.438 1.00 0.00 69 ARG A C 16
ATOM 20315 O O . ARG A 1 69 ? -8.136 -7.492 -1.662 1.00 0.00 69 ARG A O 16
ATOM 20336 N N . ASP A 1 70 ? -8.806 -8.344 0.310 1.00 0.00 70 ASP A N 16
ATOM 20337 C CA . ASP A 1 70 ? -9.864 -9.158 -0.277 1.00 0.00 70 ASP A CA 16
ATOM 20338 C C . ASP A 1 70 ? -10.727 -8.328 -1.222 1.00 0.00 70 ASP A C 16
ATOM 20339 O O . ASP A 1 70 ? -11.058 -8.769 -2.324 1.00 0.00 70 ASP A O 16
ATOM 20348 N N . ILE A 1 71 ? -11.088 -7.127 -0.785 1.00 0.00 71 ILE A N 16
ATOM 20349 C CA . ILE A 1 71 ? -11.913 -6.237 -1.592 1.00 0.00 71 ILE A CA 16
ATOM 20350 C C . ILE A 1 71 ? -11.152 -5.746 -2.819 1.00 0.00 71 ILE A C 16
ATOM 20351 O O . ILE A 1 71 ? -11.722 -5.605 -3.901 1.00 0.00 71 ILE A O 16
ATOM 20367 N N . TYR A 1 72 ? -9.861 -5.488 -2.644 1.00 0.00 72 TYR A N 16
ATOM 20368 C CA . TYR A 1 72 ? -9.021 -5.012 -3.737 1.00 0.00 72 TYR A CA 16
ATOM 20369 C C . TYR A 1 72 ? -8.886 -6.075 -4.823 1.00 0.00 72 TYR A C 16
ATOM 20370 O O . TYR A 1 72 ? -9.146 -5.814 -5.998 1.00 0.00 72 TYR A O 16
ATOM 20388 N N . ASP A 1 73 ? -8.480 -7.274 -4.421 1.00 0.00 73 ASP A N 16
ATOM 20389 C CA . ASP A 1 73 ? -8.312 -8.379 -5.358 1.00 0.00 73 ASP A CA 16
ATOM 20390 C C . ASP A 1 73 ? -9.645 -8.757 -5.996 1.00 0.00 73 ASP A C 16
ATOM 20391 O O . ASP A 1 73 ? -9.696 -9.156 -7.160 1.00 0.00 73 ASP A O 16
ATOM 20400 N N . ARG A 1 74 ? -10.721 -8.630 -5.227 1.00 0.00 74 ARG A N 16
ATOM 20401 C CA . ARG A 1 74 ? -12.054 -8.961 -5.716 1.00 0.00 74 ARG A CA 16
ATOM 20402 C C . ARG A 1 74 ? -12.490 -7.987 -6.807 1.00 0.00 74 ARG A C 16
ATOM 20403 O O . ARG A 1 74 ? -12.653 -8.369 -7.966 1.00 0.00 74 ARG A O 16
ATOM 20424 N N . TYR A 1 75 ? -12.677 -6.728 -6.427 1.00 0.00 75 TYR A N 16
ATOM 20425 C CA . TYR A 1 75 ? -13.097 -5.700 -7.372 1.00 0.00 75 TYR A CA 16
ATOM 20426 C C . TYR A 1 75 ? -11.894 -4.936 -7.916 1.00 0.00 75 TYR A C 16
ATOM 20427 O O . TYR A 1 75 ? -11.707 -4.830 -9.127 1.00 0.00 75 TYR A O 16
ATOM 20445 N N . GLY A 1 76 ? -11.080 -4.404 -7.009 1.00 0.00 76 GLY A N 16
ATOM 20446 C CA . GLY A 1 76 ? -9.904 -3.656 -7.416 1.00 0.00 76 GLY A CA 16
ATOM 20447 C C . GLY A 1 76 ? -10.256 -2.365 -8.128 1.00 0.00 76 GLY A C 16
ATOM 20448 O O . GLY A 1 76 ? -9.948 -2.196 -9.308 1.00 0.00 76 GLY A O 16
ATOM 20452 N N . SER A 1 77 ? -10.905 -1.453 -7.412 1.00 0.00 77 SER A N 16
ATOM 20453 C CA . SER A 1 77 ? -11.304 -0.173 -7.984 1.00 0.00 77 SER A CA 16
ATOM 20454 C C . SER A 1 77 ? -11.730 -0.338 -9.440 1.00 0.00 77 SER A C 16
ATOM 20455 O O . SER A 1 77 ? -11.378 0.471 -10.297 1.00 0.00 77 SER A O 16
ATOM 20463 N N . GLY A 1 78 ? -12.490 -1.395 -9.711 1.00 0.00 78 GLY A N 16
ATOM 20464 C CA . GLY A 1 78 ? -12.952 -1.649 -11.064 1.00 0.00 78 GLY A CA 16
ATOM 20465 C C . GLY A 1 78 ? -14.451 -1.472 -11.207 1.00 0.00 78 GLY A C 16
ATOM 20466 O O . GLY A 1 78 ? -15.182 -1.364 -10.222 1.00 0.00 78 GLY A O 16
ATOM 20470 N N . PRO A 1 79 ? -14.930 -1.439 -12.459 1.00 0.00 79 PRO A N 16
ATOM 20471 C CA . PRO A 1 79 ? -16.355 -1.273 -12.758 1.00 0.00 79 PRO A CA 16
ATOM 20472 C C . PRO A 1 79 ? -17.174 -2.500 -12.373 1.00 0.00 79 PRO A C 16
ATOM 20473 O O . PRO A 1 79 ? -16.634 -3.594 -12.212 1.00 0.00 79 PRO A O 16
ATOM 20484 N N . SER A 1 80 ? -18.482 -2.311 -12.226 1.00 0.00 80 SER A N 16
ATOM 20485 C CA . SER A 1 80 ? -19.376 -3.402 -11.856 1.00 0.00 80 SER A CA 16
ATOM 20486 C C . SER A 1 80 ? -20.106 -3.945 -13.080 1.00 0.00 80 SER A C 16
ATOM 20487 O O . SER A 1 80 ? -20.468 -3.193 -13.985 1.00 0.00 80 SER A O 16
ATOM 20495 N N . SER A 1 81 ? -20.320 -5.257 -13.101 1.00 0.00 81 SER A N 16
ATOM 20496 C CA . SER A 1 81 ? -21.003 -5.902 -14.216 1.00 0.00 81 SER A CA 16
ATOM 20497 C C . SER A 1 81 ? -22.163 -5.044 -14.712 1.00 0.00 81 SER A C 16
ATOM 20498 O O . SER A 1 81 ? -22.281 -4.770 -15.905 1.00 0.00 81 SER A O 16
ATOM 20506 N N . GLY A 1 82 ? -23.019 -4.624 -13.785 1.00 0.00 82 GLY A N 16
ATOM 20507 C CA . GLY A 1 82 ? -24.159 -3.802 -14.147 1.00 0.00 82 GLY A CA 16
ATOM 20508 C C . GLY A 1 82 ? -25.098 -3.567 -12.980 1.00 0.00 82 GLY A C 16
ATOM 20509 O O . GLY A 1 82 ? -26.261 -3.968 -13.020 1.00 0.00 82 GLY A O 16
ATOM 20513 N N . GLY A 1 1 ? 17.087 -8.576 -12.128 1.00 0.00 1 GLY A N 17
ATOM 20514 C CA . GLY A 1 1 ? 15.852 -8.560 -12.890 1.00 0.00 1 GLY A CA 17
ATOM 20515 C C . GLY A 1 1 ? 14.846 -7.567 -12.344 1.00 0.00 1 GLY A C 17
ATOM 20516 O O . GLY A 1 1 ? 13.748 -7.946 -11.936 1.00 0.00 1 GLY A O 17
ATOM 20520 N N . SER A 1 2 ? 15.221 -6.292 -12.334 1.00 0.00 2 SER A N 17
ATOM 20521 C CA . SER A 1 2 ? 14.345 -5.242 -11.828 1.00 0.00 2 SER A CA 17
ATOM 20522 C C . SER A 1 2 ? 13.135 -5.058 -12.739 1.00 0.00 2 SER A C 17
ATOM 20523 O O . SER A 1 2 ? 13.276 -4.901 -13.952 1.00 0.00 2 SER A O 17
ATOM 20531 N N . SER A 1 3 ? 11.946 -5.078 -12.145 1.00 0.00 3 SER A N 17
ATOM 20532 C CA . SER A 1 3 ? 10.711 -4.917 -12.902 1.00 0.00 3 SER A CA 17
ATOM 20533 C C . SER A 1 3 ? 9.794 -3.897 -12.235 1.00 0.00 3 SER A C 17
ATOM 20534 O O . SER A 1 3 ? 9.645 -3.883 -11.014 1.00 0.00 3 SER A O 17
ATOM 20542 N N . GLY A 1 4 ? 9.180 -3.042 -13.048 1.00 0.00 4 GLY A N 17
ATOM 20543 C CA . GLY A 1 4 ? 8.285 -2.029 -12.520 1.00 0.00 4 GLY A CA 17
ATOM 20544 C C . GLY A 1 4 ? 7.640 -1.199 -13.612 1.00 0.00 4 GLY A C 17
ATOM 20545 O O . GLY A 1 4 ? 8.127 -0.120 -13.952 1.00 0.00 4 GLY A O 17
ATOM 20549 N N . SER A 1 5 ? 6.542 -1.702 -14.166 1.00 0.00 5 SER A N 17
ATOM 20550 C CA . SER A 1 5 ? 5.832 -1.003 -15.230 1.00 0.00 5 SER A CA 17
ATOM 20551 C C . SER A 1 5 ? 5.497 0.426 -14.812 1.00 0.00 5 SER A C 17
ATOM 20552 O O . SER A 1 5 ? 5.530 0.762 -13.628 1.00 0.00 5 SER A O 17
ATOM 20560 N N . SER A 1 6 ? 5.173 1.263 -15.793 1.00 0.00 6 SER A N 17
ATOM 20561 C CA . SER A 1 6 ? 4.835 2.656 -15.528 1.00 0.00 6 SER A CA 17
ATOM 20562 C C . SER A 1 6 ? 3.360 2.920 -15.811 1.00 0.00 6 SER A C 17
ATOM 20563 O O . SER A 1 6 ? 2.816 2.459 -16.814 1.00 0.00 6 SER A O 17
ATOM 20571 N N . GLY A 1 7 ? 2.716 3.667 -14.918 1.00 0.00 7 GLY A N 17
ATOM 20572 C CA . GLY A 1 7 ? 1.310 3.980 -15.089 1.00 0.00 7 GLY A CA 17
ATOM 20573 C C . GLY A 1 7 ? 0.474 3.564 -13.895 1.00 0.00 7 GLY A C 17
ATOM 20574 O O . GLY A 1 7 ? 0.540 4.187 -12.836 1.00 0.00 7 GLY A O 17
ATOM 20578 N N . MET A 1 8 ? -0.315 2.509 -14.066 1.00 0.00 8 MET A N 17
ATOM 20579 C CA . MET A 1 8 ? -1.168 2.011 -12.993 1.00 0.00 8 MET A CA 17
ATOM 20580 C C . MET A 1 8 ? -0.361 1.783 -11.718 1.00 0.00 8 MET A C 17
ATOM 20581 O O . MET A 1 8 ? 0.851 1.998 -11.692 1.00 0.00 8 MET A O 17
ATOM 20595 N N . VAL A 1 9 ? -1.041 1.347 -10.663 1.00 0.00 9 VAL A N 17
ATOM 20596 C CA . VAL A 1 9 ? -0.387 1.090 -9.385 1.00 0.00 9 VAL A CA 17
ATOM 20597 C C . VAL A 1 9 ? -0.835 -0.243 -8.797 1.00 0.00 9 VAL A C 17
ATOM 20598 O O . VAL A 1 9 ? -1.762 -0.296 -7.988 1.00 0.00 9 VAL A O 17
ATOM 20611 N N . ASP A 1 10 ? -0.172 -1.318 -9.208 1.00 0.00 10 ASP A N 17
ATOM 20612 C CA . ASP A 1 10 ? -0.501 -2.652 -8.720 1.00 0.00 10 ASP A CA 17
ATOM 20613 C C . ASP A 1 10 ? 0.210 -2.940 -7.402 1.00 0.00 10 ASP A C 17
ATOM 20614 O O . ASP A 1 10 ? 1.387 -3.303 -7.385 1.00 0.00 10 ASP A O 17
ATOM 20623 N N . TYR A 1 11 ? -0.511 -2.774 -6.298 1.00 0.00 11 TYR A N 17
ATOM 20624 C CA . TYR A 1 11 ? 0.052 -3.012 -4.975 1.00 0.00 11 TYR A CA 17
ATOM 20625 C C . TYR A 1 11 ? 1.092 -4.128 -5.017 1.00 0.00 11 TYR A C 17
ATOM 20626 O O . TYR A 1 11 ? 2.273 -3.901 -4.755 1.00 0.00 11 TYR A O 17
ATOM 20644 N N . TYR A 1 12 ? 0.643 -5.333 -5.349 1.00 0.00 12 TYR A N 17
ATOM 20645 C CA . TYR A 1 12 ? 1.532 -6.486 -5.425 1.00 0.00 12 TYR A CA 17
ATOM 20646 C C . TYR A 1 12 ? 2.859 -6.108 -6.076 1.00 0.00 12 TYR A C 17
ATOM 20647 O O . TYR A 1 12 ? 3.928 -6.479 -5.592 1.00 0.00 12 TYR A O 17
ATOM 20665 N N . GLU A 1 13 ? 2.781 -5.367 -7.177 1.00 0.00 13 GLU A N 17
ATOM 20666 C CA . GLU A 1 13 ? 3.975 -4.939 -7.896 1.00 0.00 13 GLU A CA 17
ATOM 20667 C C . GLU A 1 13 ? 4.641 -3.761 -7.191 1.00 0.00 13 GLU A C 17
ATOM 20668 O O . GLU A 1 13 ? 5.837 -3.520 -7.355 1.00 0.00 13 GLU A O 17
ATOM 20680 N N . VAL A 1 14 ? 3.857 -3.028 -6.406 1.00 0.00 14 VAL A N 17
ATOM 20681 C CA . VAL A 1 14 ? 4.370 -1.875 -5.675 1.00 0.00 14 VAL A CA 17
ATOM 20682 C C . VAL A 1 14 ? 5.172 -2.311 -4.454 1.00 0.00 14 VAL A C 17
ATOM 20683 O O . VAL A 1 14 ? 6.119 -1.637 -4.047 1.00 0.00 14 VAL A O 17
ATOM 20696 N N . LEU A 1 15 ? 4.786 -3.441 -3.872 1.00 0.00 15 LEU A N 17
ATOM 20697 C CA . LEU A 1 15 ? 5.470 -3.969 -2.696 1.00 0.00 15 LEU A CA 17
ATOM 20698 C C . LEU A 1 15 ? 6.504 -5.017 -3.092 1.00 0.00 15 LEU A C 17
ATOM 20699 O O . LEU A 1 15 ? 7.080 -5.690 -2.237 1.00 0.00 15 LEU A O 17
ATOM 20715 N N . ASP A 1 16 ? 6.737 -5.149 -4.394 1.00 0.00 16 ASP A N 17
ATOM 20716 C CA . ASP A 1 16 ? 7.705 -6.113 -4.903 1.00 0.00 16 ASP A CA 17
ATOM 20717 C C . ASP A 1 16 ? 7.320 -7.534 -4.502 1.00 0.00 16 ASP A C 17
ATOM 20718 O O . ASP A 1 16 ? 8.181 -8.359 -4.196 1.00 0.00 16 ASP A O 17
ATOM 20727 N N . VAL A 1 17 ? 6.020 -7.812 -4.503 1.00 0.00 17 VAL A N 17
ATOM 20728 C CA . VAL A 1 17 ? 5.521 -9.133 -4.139 1.00 0.00 17 VAL A CA 17
ATOM 20729 C C . VAL A 1 17 ? 4.511 -9.640 -5.163 1.00 0.00 17 VAL A C 17
ATOM 20730 O O . VAL A 1 17 ? 3.814 -8.866 -5.819 1.00 0.00 17 VAL A O 17
ATOM 20743 N N . PRO A 1 18 ? 4.429 -10.971 -5.303 1.00 0.00 18 PRO A N 17
ATOM 20744 C CA . PRO A 1 18 ? 3.506 -11.612 -6.245 1.00 0.00 18 PRO A CA 17
ATOM 20745 C C . PRO A 1 18 ? 2.049 -11.469 -5.817 1.00 0.00 18 PRO A C 17
ATOM 20746 O O . PRO A 1 18 ? 1.760 -11.092 -4.681 1.00 0.00 18 PRO A O 17
ATOM 20757 N N . ARG A 1 19 ? 1.136 -11.772 -6.734 1.00 0.00 19 ARG A N 17
ATOM 20758 C CA . ARG A 1 19 ? -0.291 -11.676 -6.451 1.00 0.00 19 ARG A CA 17
ATOM 20759 C C . ARG A 1 19 ? -0.689 -12.633 -5.332 1.00 0.00 19 ARG A C 17
ATOM 20760 O O . ARG A 1 19 ? -1.609 -12.355 -4.563 1.00 0.00 19 ARG A O 17
ATOM 20781 N N . GLN A 1 20 ? 0.009 -13.761 -5.248 1.00 0.00 20 GLN A N 17
ATOM 20782 C CA . GLN A 1 20 ? -0.273 -14.760 -4.224 1.00 0.00 20 GLN A CA 17
ATOM 20783 C C . GLN A 1 20 ? 0.618 -14.554 -3.003 1.00 0.00 20 GLN A C 17
ATOM 20784 O O . GLN A 1 20 ? 0.566 -15.327 -2.047 1.00 0.00 20 GLN A O 17
ATOM 20798 N N . ALA A 1 21 ? 1.436 -13.507 -3.043 1.00 0.00 21 ALA A N 17
ATOM 20799 C CA . ALA A 1 21 ? 2.337 -13.199 -1.940 1.00 0.00 21 ALA A CA 17
ATOM 20800 C C . ALA A 1 21 ? 1.632 -13.350 -0.596 1.00 0.00 21 ALA A C 17
ATOM 20801 O O . ALA A 1 21 ? 0.536 -12.826 -0.397 1.00 0.00 21 ALA A O 17
ATOM 20808 N N . SER A 1 22 ? 2.267 -14.070 0.323 1.00 0.00 22 SER A N 17
ATOM 20809 C CA . SER A 1 22 ? 1.697 -14.294 1.646 1.00 0.00 22 SER A CA 17
ATOM 20810 C C . SER A 1 22 ? 1.804 -13.036 2.503 1.00 0.00 22 SER A C 17
ATOM 20811 O O . SER A 1 22 ? 2.768 -12.278 2.395 1.00 0.00 22 SER A O 17
ATOM 20819 N N . SER A 1 23 ? 0.806 -12.821 3.355 1.00 0.00 23 SER A N 17
ATOM 20820 C CA . SER A 1 23 ? 0.785 -11.654 4.228 1.00 0.00 23 SER A CA 17
ATOM 20821 C C . SER A 1 23 ? 2.176 -11.367 4.786 1.00 0.00 23 SER A C 17
ATOM 20822 O O . SER A 1 23 ? 2.702 -10.266 4.631 1.00 0.00 23 SER A O 17
ATOM 20830 N N . GLU A 1 24 ? 2.764 -12.366 5.435 1.00 0.00 24 GLU A N 17
ATOM 20831 C CA . GLU A 1 24 ? 4.094 -12.221 6.017 1.00 0.00 24 GLU A CA 17
ATOM 20832 C C . GLU A 1 24 ? 5.111 -11.819 4.953 1.00 0.00 24 GLU A C 17
ATOM 20833 O O . GLU A 1 24 ? 6.075 -11.109 5.238 1.00 0.00 24 GLU A O 17
ATOM 20845 N N . ALA A 1 25 ? 4.890 -12.279 3.726 1.00 0.00 25 ALA A N 17
ATOM 20846 C CA . ALA A 1 25 ? 5.786 -11.967 2.620 1.00 0.00 25 ALA A CA 17
ATOM 20847 C C . ALA A 1 25 ? 5.566 -10.544 2.120 1.00 0.00 25 ALA A C 17
ATOM 20848 O O . ALA A 1 25 ? 6.467 -9.931 1.547 1.00 0.00 25 ALA A O 17
ATOM 20855 N N . ILE A 1 26 ? 4.363 -10.023 2.340 1.00 0.00 26 ILE A N 17
ATOM 20856 C CA . ILE A 1 26 ? 4.026 -8.671 1.912 1.00 0.00 26 ILE A CA 17
ATOM 20857 C C . ILE A 1 26 ? 4.618 -7.632 2.858 1.00 0.00 26 ILE A C 17
ATOM 20858 O O . ILE A 1 26 ? 5.070 -6.570 2.428 1.00 0.00 26 ILE A O 17
ATOM 20874 N N . LYS A 1 27 ? 4.613 -7.944 4.149 1.00 0.00 27 LYS A N 17
ATOM 20875 C CA . LYS A 1 27 ? 5.151 -7.040 5.158 1.00 0.00 27 LYS A CA 17
ATOM 20876 C C . LYS A 1 27 ? 6.673 -6.982 5.080 1.00 0.00 27 LYS A C 17
ATOM 20877 O O . LYS A 1 27 ? 7.273 -5.917 5.227 1.00 0.00 27 LYS A O 17
ATOM 20896 N N . LYS A 1 28 ? 7.293 -8.134 4.847 1.00 0.00 28 LYS A N 17
ATOM 20897 C CA . LYS A 1 28 ? 8.746 -8.215 4.746 1.00 0.00 28 LYS A CA 17
ATOM 20898 C C . LYS A 1 28 ? 9.240 -7.552 3.465 1.00 0.00 28 LYS A C 17
ATOM 20899 O O . LYS A 1 28 ? 10.380 -7.094 3.392 1.00 0.00 28 LYS A O 17
ATOM 20918 N N . ALA A 1 29 ? 8.375 -7.504 2.457 1.00 0.00 29 ALA A N 17
ATOM 20919 C CA . ALA A 1 29 ? 8.723 -6.894 1.180 1.00 0.00 29 ALA A CA 17
ATOM 20920 C C . ALA A 1 29 ? 8.318 -5.424 1.145 1.00 0.00 29 ALA A C 17
ATOM 20921 O O . ALA A 1 29 ? 8.797 -4.658 0.308 1.00 0.00 29 ALA A O 17
ATOM 20928 N N . TYR A 1 30 ? 7.434 -5.037 2.058 1.00 0.00 30 TYR A N 17
ATOM 20929 C CA . TYR A 1 30 ? 6.963 -3.659 2.129 1.00 0.00 30 TYR A CA 17
ATOM 20930 C C . TYR A 1 30 ? 7.798 -2.848 3.115 1.00 0.00 30 TYR A C 17
ATOM 20931 O O . TYR A 1 30 ? 8.365 -1.814 2.762 1.00 0.00 30 TYR A O 17
ATOM 20949 N N . ARG A 1 31 ? 7.869 -3.326 4.353 1.00 0.00 31 ARG A N 17
ATOM 20950 C CA . ARG A 1 31 ? 8.633 -2.646 5.392 1.00 0.00 31 ARG A CA 17
ATOM 20951 C C . ARG A 1 31 ? 9.975 -2.162 4.850 1.00 0.00 31 ARG A C 17
ATOM 20952 O O . ARG A 1 31 ? 10.510 -1.148 5.299 1.00 0.00 31 ARG A O 17
ATOM 20973 N N . LYS A 1 32 ? 10.516 -2.895 3.882 1.00 0.00 32 LYS A N 17
ATOM 20974 C CA . LYS A 1 32 ? 11.795 -2.541 3.277 1.00 0.00 32 LYS A CA 17
ATOM 20975 C C . LYS A 1 32 ? 11.637 -1.367 2.317 1.00 0.00 32 LYS A C 17
ATOM 20976 O O . LYS A 1 32 ? 12.522 -0.517 2.208 1.00 0.00 32 LYS A O 17
ATOM 20995 N N . LEU A 1 33 ? 10.504 -1.324 1.624 1.00 0.00 33 LEU A N 17
ATOM 20996 C CA . LEU A 1 33 ? 10.230 -0.252 0.674 1.00 0.00 33 LEU A CA 17
ATOM 20997 C C . LEU A 1 33 ? 9.781 1.015 1.396 1.00 0.00 33 LEU A C 17
ATOM 20998 O O . LEU A 1 33 ? 10.272 2.108 1.117 1.00 0.00 33 LEU A O 17
ATOM 21014 N N . ALA A 1 34 ? 8.845 0.859 2.327 1.00 0.00 34 ALA A N 17
ATOM 21015 C CA . ALA A 1 34 ? 8.333 1.988 3.092 1.00 0.00 34 ALA A CA 17
ATOM 21016 C C . ALA A 1 34 ? 9.471 2.795 3.709 1.00 0.00 34 ALA A C 17
ATOM 21017 O O . ALA A 1 34 ? 9.368 4.012 3.869 1.00 0.00 34 ALA A O 17
ATOM 21024 N N . LEU A 1 35 ? 10.556 2.110 4.053 1.00 0.00 35 LEU A N 17
ATOM 21025 C CA . LEU A 1 35 ? 11.714 2.763 4.653 1.00 0.00 35 LEU A CA 17
ATOM 21026 C C . LEU A 1 35 ? 12.770 3.077 3.598 1.00 0.00 35 LEU A C 17
ATOM 21027 O O . LEU A 1 35 ? 13.726 3.807 3.858 1.00 0.00 35 LEU A O 17
ATOM 21043 N N . LYS A 1 36 ? 12.589 2.522 2.404 1.00 0.00 36 LYS A N 17
ATOM 21044 C CA . LYS A 1 36 ? 13.523 2.744 1.307 1.00 0.00 36 LYS A CA 17
ATOM 21045 C C . LYS A 1 36 ? 13.134 3.981 0.504 1.00 0.00 36 LYS A C 17
ATOM 21046 O O . LYS A 1 36 ? 13.995 4.693 -0.012 1.00 0.00 36 LYS A O 17
ATOM 21065 N N . TRP A 1 37 ? 11.833 4.229 0.403 1.00 0.00 37 TRP A N 17
ATOM 21066 C CA . TRP A 1 37 ? 11.331 5.382 -0.337 1.00 0.00 37 TRP A CA 17
ATOM 21067 C C . TRP A 1 37 ? 10.770 6.436 0.611 1.00 0.00 37 TRP A C 17
ATOM 21068 O O . TRP A 1 37 ? 10.037 7.333 0.195 1.00 0.00 37 TRP A O 17
ATOM 21089 N N . HIS A 1 38 ? 11.120 6.322 1.889 1.00 0.00 38 HIS A N 17
ATOM 21090 C CA . HIS A 1 38 ? 10.652 7.267 2.897 1.00 0.00 38 HIS A CA 17
ATOM 21091 C C . HIS A 1 38 ? 11.292 8.637 2.695 1.00 0.00 38 HIS A C 17
ATOM 21092 O O . HIS A 1 38 ? 12.479 8.756 2.393 1.00 0.00 38 HIS A O 17
ATOM 21106 N N . PRO A 1 39 ? 10.488 9.697 2.866 1.00 0.00 39 PRO A N 17
ATOM 21107 C CA . PRO A 1 39 ? 10.954 11.078 2.708 1.00 0.00 39 PRO A CA 17
ATOM 21108 C C . PRO A 1 39 ? 11.907 11.499 3.821 1.00 0.00 39 PRO A C 17
ATOM 21109 O O . PRO A 1 39 ? 12.638 12.480 3.687 1.00 0.00 39 PRO A O 17
ATOM 21120 N N . ASP A 1 40 ? 11.895 10.751 4.918 1.00 0.00 40 ASP A N 17
ATOM 21121 C CA . ASP A 1 40 ? 12.760 11.046 6.054 1.00 0.00 40 ASP A CA 17
ATOM 21122 C C . ASP A 1 40 ? 14.096 10.320 5.923 1.00 0.00 40 ASP A C 17
ATOM 21123 O O . ASP A 1 40 ? 15.066 10.653 6.605 1.00 0.00 40 ASP A O 17
ATOM 21132 N N . LYS A 1 41 ? 14.139 9.325 5.043 1.00 0.00 41 LYS A N 17
ATOM 21133 C CA . LYS A 1 41 ? 15.355 8.551 4.822 1.00 0.00 41 LYS A CA 17
ATOM 21134 C C . LYS A 1 41 ? 16.012 8.938 3.501 1.00 0.00 41 LYS A C 17
ATOM 21135 O O . LYS A 1 41 ? 17.220 8.779 3.328 1.00 0.00 41 LYS A O 17
ATOM 21154 N N . ASN A 1 42 ? 15.210 9.447 2.572 1.00 0.00 42 ASN A N 17
ATOM 21155 C CA . ASN A 1 42 ? 15.715 9.858 1.267 1.00 0.00 42 ASN A CA 17
ATOM 21156 C C . ASN A 1 42 ? 15.610 11.370 1.094 1.00 0.00 42 ASN A C 17
ATOM 21157 O O . ASN A 1 42 ? 14.666 11.887 0.496 1.00 0.00 42 ASN A O 17
ATOM 21168 N N . PRO A 1 43 ? 16.602 12.097 1.629 1.00 0.00 43 PRO A N 17
ATOM 21169 C CA . PRO A 1 43 ? 16.645 13.560 1.546 1.00 0.00 43 PRO A CA 17
ATOM 21170 C C . PRO A 1 43 ? 16.916 14.052 0.128 1.00 0.00 43 PRO A C 17
ATOM 21171 O O . PRO A 1 43 ? 16.211 14.922 -0.382 1.00 0.00 43 PRO A O 17
ATOM 21182 N N . GLU A 1 44 ? 17.942 13.490 -0.503 1.00 0.00 44 GLU A N 17
ATOM 21183 C CA . GLU A 1 44 ? 18.306 13.873 -1.862 1.00 0.00 44 GLU A CA 17
ATOM 21184 C C . GLU A 1 44 ? 17.182 13.543 -2.839 1.00 0.00 44 GLU A C 17
ATOM 21185 O O . GLU A 1 44 ? 16.904 14.307 -3.762 1.00 0.00 44 GLU A O 17
ATOM 21197 N N . ASN A 1 45 ? 16.539 12.399 -2.629 1.00 0.00 45 ASN A N 17
ATOM 21198 C CA . ASN A 1 45 ? 15.445 11.967 -3.491 1.00 0.00 45 ASN A CA 17
ATOM 21199 C C . ASN A 1 45 ? 14.102 12.118 -2.784 1.00 0.00 45 ASN A C 17
ATOM 21200 O O . ASN A 1 45 ? 13.129 11.444 -3.123 1.00 0.00 45 ASN A O 17
ATOM 21211 N N . LYS A 1 46 ? 14.055 13.010 -1.800 1.00 0.00 46 LYS A N 17
ATOM 21212 C CA . LYS A 1 46 ? 12.832 13.253 -1.045 1.00 0.00 46 LYS A CA 17
ATOM 21213 C C . LYS A 1 46 ? 11.645 13.451 -1.982 1.00 0.00 46 LYS A C 17
ATOM 21214 O O . LYS A 1 46 ? 10.555 12.934 -1.736 1.00 0.00 46 LYS A O 17
ATOM 21233 N N . GLU A 1 47 ? 11.864 14.202 -3.057 1.00 0.00 47 GLU A N 17
ATOM 21234 C CA . GLU A 1 47 ? 10.811 14.467 -4.031 1.00 0.00 47 GLU A CA 17
ATOM 21235 C C . GLU A 1 47 ? 10.206 13.164 -4.546 1.00 0.00 47 GLU A C 17
ATOM 21236 O O . GLU A 1 47 ? 8.986 13.019 -4.615 1.00 0.00 47 GLU A O 17
ATOM 21248 N N . GLU A 1 48 ? 11.069 12.219 -4.906 1.00 0.00 48 GLU A N 17
ATOM 21249 C CA . GLU A 1 48 ? 10.619 10.929 -5.416 1.00 0.00 48 GLU A CA 17
ATOM 21250 C C . GLU A 1 48 ? 10.061 10.063 -4.290 1.00 0.00 48 GLU A C 17
ATOM 21251 O O . GLU A 1 48 ? 8.930 9.584 -4.363 1.00 0.00 48 GLU A O 17
ATOM 21263 N N . ALA A 1 49 ? 10.863 9.867 -3.249 1.00 0.00 49 ALA A N 17
ATOM 21264 C CA . ALA A 1 49 ? 10.450 9.061 -2.107 1.00 0.00 49 ALA A CA 17
ATOM 21265 C C . ALA A 1 49 ? 9.087 9.505 -1.587 1.00 0.00 49 ALA A C 17
ATOM 21266 O O . ALA A 1 49 ? 8.266 8.679 -1.190 1.00 0.00 49 ALA A O 17
ATOM 21273 N N . GLU A 1 50 ? 8.854 10.814 -1.591 1.00 0.00 50 GLU A N 17
ATOM 21274 C CA . GLU A 1 50 ? 7.589 11.365 -1.118 1.00 0.00 50 GLU A CA 17
ATOM 21275 C C . GLU A 1 50 ? 6.422 10.838 -1.946 1.00 0.00 50 GLU A C 17
ATOM 21276 O O . GLU A 1 50 ? 5.283 10.799 -1.479 1.00 0.00 50 GLU A O 17
ATOM 21288 N N . ARG A 1 51 ? 6.712 10.433 -3.178 1.00 0.00 51 ARG A N 17
ATOM 21289 C CA . ARG A 1 51 ? 5.687 9.909 -4.073 1.00 0.00 51 ARG A CA 17
ATOM 21290 C C . ARG A 1 51 ? 5.642 8.385 -4.015 1.00 0.00 51 ARG A C 17
ATOM 21291 O O . ARG A 1 51 ? 4.567 7.786 -4.022 1.00 0.00 51 ARG A O 17
ATOM 21312 N N . ARG A 1 52 ? 6.816 7.765 -3.958 1.00 0.00 52 ARG A N 17
ATOM 21313 C CA . ARG A 1 52 ? 6.910 6.312 -3.900 1.00 0.00 52 ARG A CA 17
ATOM 21314 C C . ARG A 1 52 ? 6.344 5.781 -2.586 1.00 0.00 52 ARG A C 17
ATOM 21315 O O . ARG A 1 52 ? 5.634 4.775 -2.565 1.00 0.00 52 ARG A O 17
ATOM 21336 N N . PHE A 1 53 ? 6.662 6.465 -1.492 1.00 0.00 53 PHE A N 17
ATOM 21337 C CA . PHE A 1 53 ? 6.186 6.062 -0.174 1.00 0.00 53 PHE A CA 17
ATOM 21338 C C . PHE A 1 53 ? 4.664 6.143 -0.097 1.00 0.00 53 PHE A C 17
ATOM 21339 O O . PHE A 1 53 ? 4.026 5.387 0.636 1.00 0.00 53 PHE A O 17
ATOM 21356 N N . LYS A 1 54 ? 4.087 7.066 -0.859 1.00 0.00 54 LYS A N 17
ATOM 21357 C CA . LYS A 1 54 ? 2.640 7.248 -0.880 1.00 0.00 54 LYS A CA 17
ATOM 21358 C C . LYS A 1 54 ? 1.946 6.014 -1.446 1.00 0.00 54 LYS A C 17
ATOM 21359 O O . LYS A 1 54 ? 0.928 5.567 -0.918 1.00 0.00 54 LYS A O 17
ATOM 21378 N N . GLN A 1 55 ? 2.503 5.468 -2.523 1.00 0.00 55 GLN A N 17
ATOM 21379 C CA . GLN A 1 55 ? 1.936 4.285 -3.159 1.00 0.00 55 GLN A CA 17
ATOM 21380 C C . GLN A 1 55 ? 2.294 3.024 -2.381 1.00 0.00 55 GLN A C 17
ATOM 21381 O O . GLN A 1 55 ? 1.484 2.104 -2.262 1.00 0.00 55 GLN A O 17
ATOM 21395 N N . VAL A 1 56 ? 3.513 2.986 -1.853 1.00 0.00 56 VAL A N 17
ATOM 21396 C CA . VAL A 1 56 ? 3.979 1.838 -1.085 1.00 0.00 56 VAL A CA 17
ATOM 21397 C C . VAL A 1 56 ? 3.137 1.638 0.170 1.00 0.00 56 VAL A C 17
ATOM 21398 O O . VAL A 1 56 ? 2.572 0.566 0.386 1.00 0.00 56 VAL A O 17
ATOM 21411 N N . ALA A 1 57 ? 3.056 2.677 0.994 1.00 0.00 57 ALA A N 17
ATOM 21412 C CA . ALA A 1 57 ? 2.281 2.617 2.227 1.00 0.00 57 ALA A CA 17
ATOM 21413 C C . ALA A 1 57 ? 0.858 2.141 1.957 1.00 0.00 57 ALA A C 17
ATOM 21414 O O . ALA A 1 57 ? 0.381 1.195 2.584 1.00 0.00 57 ALA A O 17
ATOM 21421 N N . GLU A 1 58 ? 0.184 2.803 1.021 1.00 0.00 58 GLU A N 17
ATOM 21422 C CA . GLU A 1 58 ? -1.186 2.447 0.671 1.00 0.00 58 GLU A CA 17
ATOM 21423 C C . GLU A 1 58 ? -1.269 0.995 0.209 1.00 0.00 58 GLU A C 17
ATOM 21424 O O . GLU A 1 58 ? -2.247 0.301 0.484 1.00 0.00 58 GLU A O 17
ATOM 21436 N N . ALA A 1 59 ? -0.237 0.544 -0.495 1.00 0.00 59 ALA A N 17
ATOM 21437 C CA . ALA A 1 59 ? -0.192 -0.825 -0.994 1.00 0.00 59 ALA A CA 17
ATOM 21438 C C . ALA A 1 59 ? -0.243 -1.829 0.152 1.00 0.00 59 ALA A C 17
ATOM 21439 O O . ALA A 1 59 ? -1.150 -2.659 0.223 1.00 0.00 59 ALA A O 17
ATOM 21446 N N . TYR A 1 60 ? 0.735 -1.749 1.047 1.00 0.00 60 TYR A N 17
ATOM 21447 C CA . TYR A 1 60 ? 0.804 -2.653 2.188 1.00 0.00 60 TYR A CA 17
ATOM 21448 C C . TYR A 1 60 ? -0.417 -2.486 3.089 1.00 0.00 60 TYR A C 17
ATOM 21449 O O . TYR A 1 60 ? -0.902 -3.451 3.679 1.00 0.00 60 TYR A O 17
ATOM 21467 N N . GLU A 1 61 ? -0.907 -1.254 3.188 1.00 0.00 61 GLU A N 17
ATOM 21468 C CA . GLU A 1 61 ? -2.070 -0.960 4.017 1.00 0.00 61 GLU A CA 17
ATOM 21469 C C . GLU A 1 61 ? -3.312 -1.668 3.482 1.00 0.00 61 GLU A C 17
ATOM 21470 O O . GLU A 1 61 ? -4.245 -1.959 4.230 1.00 0.00 61 GLU A O 17
ATOM 21482 N N . VAL A 1 62 ? -3.316 -1.941 2.181 1.00 0.00 62 VAL A N 17
ATOM 21483 C CA . VAL A 1 62 ? -4.442 -2.615 1.545 1.00 0.00 62 VAL A CA 17
ATOM 21484 C C . VAL A 1 62 ? -4.218 -4.122 1.485 1.00 0.00 62 VAL A C 17
ATOM 21485 O O . VAL A 1 62 ? -5.119 -4.907 1.783 1.00 0.00 62 VAL A O 17
ATOM 21498 N N . LEU A 1 63 ? -3.011 -4.520 1.099 1.00 0.00 63 LEU A N 17
ATOM 21499 C CA . LEU A 1 63 ? -2.667 -5.934 1.000 1.00 0.00 63 LEU A CA 17
ATOM 21500 C C . LEU A 1 63 ? -2.550 -6.564 2.385 1.00 0.00 63 LEU A C 17
ATOM 21501 O O . LEU A 1 63 ? -3.118 -7.624 2.646 1.00 0.00 63 LEU A O 17
ATOM 21517 N N . SER A 1 64 ? -1.810 -5.902 3.269 1.00 0.00 64 SER A N 17
ATOM 21518 C CA . SER A 1 64 ? -1.617 -6.398 4.627 1.00 0.00 64 SER A CA 17
ATOM 21519 C C . SER A 1 64 ? -2.955 -6.564 5.340 1.00 0.00 64 SER A C 17
ATOM 21520 O O . SER A 1 64 ? -3.055 -7.281 6.336 1.00 0.00 64 SER A O 17
ATOM 21528 N N . ASP A 1 65 ? -3.981 -5.898 4.823 1.00 0.00 65 ASP A N 17
ATOM 21529 C CA . ASP A 1 65 ? -5.315 -5.972 5.408 1.00 0.00 65 ASP A CA 17
ATOM 21530 C C . ASP A 1 65 ? -6.099 -7.145 4.828 1.00 0.00 65 ASP A C 17
ATOM 21531 O O . ASP A 1 65 ? -5.985 -7.454 3.642 1.00 0.00 65 ASP A O 17
ATOM 21540 N N . ALA A 1 66 ? -6.893 -7.794 5.672 1.00 0.00 66 ALA A N 17
ATOM 21541 C CA . ALA A 1 66 ? -7.696 -8.932 5.243 1.00 0.00 66 ALA A CA 17
ATOM 21542 C C . ALA A 1 66 ? -9.000 -8.473 4.599 1.00 0.00 66 ALA A C 17
ATOM 21543 O O . ALA A 1 66 ? -9.642 -9.226 3.867 1.00 0.00 66 ALA A O 17
ATOM 21550 N N . LYS A 1 67 ? -9.386 -7.232 4.876 1.00 0.00 67 LYS A N 17
ATOM 21551 C CA . LYS A 1 67 ? -10.613 -6.671 4.323 1.00 0.00 67 LYS A CA 17
ATOM 21552 C C . LYS A 1 67 ? -10.327 -5.895 3.041 1.00 0.00 67 LYS A C 17
ATOM 21553 O O . LYS A 1 67 ? -10.977 -6.107 2.017 1.00 0.00 67 LYS A O 17
ATOM 21572 N N . LYS A 1 68 ? -9.349 -4.998 3.103 1.00 0.00 68 LYS A N 17
ATOM 21573 C CA . LYS A 1 68 ? -8.974 -4.193 1.947 1.00 0.00 68 LYS A CA 17
ATOM 21574 C C . LYS A 1 68 ? -8.383 -5.066 0.844 1.00 0.00 68 LYS A C 17
ATOM 21575 O O . LYS A 1 68 ? -8.696 -4.891 -0.334 1.00 0.00 68 LYS A O 17
ATOM 21594 N N . ARG A 1 69 ? -7.529 -6.006 1.234 1.00 0.00 69 ARG A N 17
ATOM 21595 C CA . ARG A 1 69 ? -6.895 -6.907 0.279 1.00 0.00 69 ARG A CA 17
ATOM 21596 C C . ARG A 1 69 ? -7.938 -7.753 -0.445 1.00 0.00 69 ARG A C 17
ATOM 21597 O O . ARG A 1 69 ? -8.012 -7.749 -1.674 1.00 0.00 69 ARG A O 17
ATOM 21618 N N . ASP A 1 70 ? -8.742 -8.478 0.325 1.00 0.00 70 ASP A N 17
ATOM 21619 C CA . ASP A 1 70 ? -9.781 -9.329 -0.242 1.00 0.00 70 ASP A CA 17
ATOM 21620 C C . ASP A 1 70 ? -10.603 -8.567 -1.277 1.00 0.00 70 ASP A C 17
ATOM 21621 O O . ASP A 1 70 ? -10.875 -9.076 -2.365 1.00 0.00 70 ASP A O 17
ATOM 21630 N N . ILE A 1 71 ? -10.996 -7.346 -0.930 1.00 0.00 71 ILE A N 17
ATOM 21631 C CA . ILE A 1 71 ? -11.787 -6.515 -1.829 1.00 0.00 71 ILE A CA 17
ATOM 21632 C C . ILE A 1 71 ? -11.002 -6.168 -3.090 1.00 0.00 71 ILE A C 17
ATOM 21633 O O . ILE A 1 71 ? -11.498 -6.327 -4.206 1.00 0.00 71 ILE A O 17
ATOM 21649 N N . TYR A 1 72 ? -9.775 -5.695 -2.905 1.00 0.00 72 TYR A N 17
ATOM 21650 C CA . TYR A 1 72 ? -8.921 -5.325 -4.027 1.00 0.00 72 TYR A CA 17
ATOM 21651 C C . TYR A 1 72 ? -8.850 -6.453 -5.053 1.00 0.00 72 TYR A C 17
ATOM 21652 O O . TYR A 1 72 ? -9.065 -6.237 -6.245 1.00 0.00 72 TYR A O 17
ATOM 21670 N N . ASP A 1 73 ? -8.547 -7.656 -4.579 1.00 0.00 73 ASP A N 17
ATOM 21671 C CA . ASP A 1 73 ? -8.449 -8.820 -5.452 1.00 0.00 73 ASP A CA 17
ATOM 21672 C C . ASP A 1 73 ? -9.817 -9.192 -6.017 1.00 0.00 73 ASP A C 17
ATOM 21673 O O . ASP A 1 73 ? -9.929 -9.622 -7.165 1.00 0.00 73 ASP A O 17
ATOM 21682 N N . ARG A 1 74 ? -10.853 -9.026 -5.201 1.00 0.00 74 ARG A N 17
ATOM 21683 C CA . ARG A 1 74 ? -12.213 -9.347 -5.618 1.00 0.00 74 ARG A CA 17
ATOM 21684 C C . ARG A 1 74 ? -12.641 -8.473 -6.793 1.00 0.00 74 ARG A C 17
ATOM 21685 O O . ARG A 1 74 ? -12.950 -8.976 -7.874 1.00 0.00 74 ARG A O 17
ATOM 21706 N N . TYR A 1 75 ? -12.659 -7.163 -6.574 1.00 0.00 75 TYR A N 17
ATOM 21707 C CA . TYR A 1 75 ? -13.053 -6.219 -7.613 1.00 0.00 75 TYR A CA 17
ATOM 21708 C C . TYR A 1 75 ? -11.832 -5.522 -8.207 1.00 0.00 75 TYR A C 17
ATOM 21709 O O . TYR A 1 75 ? -11.585 -5.595 -9.410 1.00 0.00 75 TYR A O 17
ATOM 21727 N N . GLY A 1 76 ? -11.071 -4.846 -7.352 1.00 0.00 76 GLY A N 17
ATOM 21728 C CA . GLY A 1 76 ? -9.885 -4.145 -7.809 1.00 0.00 76 GLY A CA 17
ATOM 21729 C C . GLY A 1 76 ? -9.146 -4.902 -8.895 1.00 0.00 76 GLY A C 17
ATOM 21730 O O . GLY A 1 76 ? -8.626 -4.302 -9.835 1.00 0.00 76 GLY A O 17
ATOM 21734 N N . SER A 1 77 ? -9.099 -6.224 -8.764 1.00 0.00 77 SER A N 17
ATOM 21735 C CA . SER A 1 77 ? -8.413 -7.064 -9.740 1.00 0.00 77 SER A CA 17
ATOM 21736 C C . SER A 1 77 ? -9.416 -7.815 -10.610 1.00 0.00 77 SER A C 17
ATOM 21737 O O . SER A 1 77 ? -9.742 -8.971 -10.346 1.00 0.00 77 SER A O 17
ATOM 21745 N N . GLY A 1 78 ? -9.903 -7.146 -11.652 1.00 0.00 78 GLY A N 17
ATOM 21746 C CA . GLY A 1 78 ? -10.864 -7.765 -12.546 1.00 0.00 78 GLY A CA 17
ATOM 21747 C C . GLY A 1 78 ? -11.552 -6.756 -13.445 1.00 0.00 78 GLY A C 17
ATOM 21748 O O . GLY A 1 78 ? -11.379 -5.545 -13.302 1.00 0.00 78 GLY A O 17
ATOM 21752 N N . PRO A 1 79 ? -12.352 -7.256 -14.399 1.00 0.00 79 PRO A N 17
ATOM 21753 C CA . PRO A 1 79 ? -13.083 -6.407 -15.344 1.00 0.00 79 PRO A CA 17
ATOM 21754 C C . PRO A 1 79 ? -14.208 -5.627 -14.672 1.00 0.00 79 PRO A C 17
ATOM 21755 O O . PRO A 1 79 ? -14.953 -4.903 -15.332 1.00 0.00 79 PRO A O 17
ATOM 21766 N N . SER A 1 80 ? -14.325 -5.780 -13.357 1.00 0.00 80 SER A N 17
ATOM 21767 C CA . SER A 1 80 ? -15.361 -5.092 -12.597 1.00 0.00 80 SER A CA 17
ATOM 21768 C C . SER A 1 80 ? -15.564 -3.672 -13.116 1.00 0.00 80 SER A C 17
ATOM 21769 O O . SER A 1 80 ? -14.621 -3.025 -13.571 1.00 0.00 80 SER A O 17
ATOM 21777 N N . SER A 1 81 ? -16.802 -3.193 -13.044 1.00 0.00 81 SER A N 17
ATOM 21778 C CA . SER A 1 81 ? -17.131 -1.851 -13.510 1.00 0.00 81 SER A CA 17
ATOM 21779 C C . SER A 1 81 ? -16.163 -0.823 -12.933 1.00 0.00 81 SER A C 17
ATOM 21780 O O . SER A 1 81 ? -15.589 -0.016 -13.662 1.00 0.00 81 SER A O 17
ATOM 21788 N N . GLY A 1 82 ? -15.986 -0.860 -11.615 1.00 0.00 82 GLY A N 17
ATOM 21789 C CA . GLY A 1 82 ? -15.088 0.072 -10.961 1.00 0.00 82 GLY A CA 17
ATOM 21790 C C . GLY A 1 82 ? -15.569 1.506 -11.057 1.00 0.00 82 GLY A C 17
ATOM 21791 O O . GLY A 1 82 ? -15.700 2.194 -10.044 1.00 0.00 82 GLY A O 17
ATOM 21795 N N . GLY A 1 1 ? 13.350 -2.548 -7.532 1.00 0.00 1 GLY A N 18
ATOM 21796 C CA . GLY A 1 1 ? 13.158 -3.520 -8.592 1.00 0.00 1 GLY A CA 18
ATOM 21797 C C . GLY A 1 1 ? 12.175 -3.046 -9.644 1.00 0.00 1 GLY A C 18
ATOM 21798 O O . GLY A 1 1 ? 11.753 -1.889 -9.632 1.00 0.00 1 GLY A O 18
ATOM 21802 N N . SER A 1 2 ? 11.809 -3.940 -10.557 1.00 0.00 2 SER A N 18
ATOM 21803 C CA . SER A 1 2 ? 10.874 -3.605 -11.624 1.00 0.00 2 SER A CA 18
ATOM 21804 C C . SER A 1 2 ? 9.460 -4.054 -11.268 1.00 0.00 2 SER A C 18
ATOM 21805 O O . SER A 1 2 ? 9.266 -5.110 -10.664 1.00 0.00 2 SER A O 18
ATOM 21813 N N . SER A 1 3 ? 8.476 -3.245 -11.646 1.00 0.00 3 SER A N 18
ATOM 21814 C CA . SER A 1 3 ? 7.079 -3.557 -11.364 1.00 0.00 3 SER A CA 18
ATOM 21815 C C . SER A 1 3 ? 6.328 -3.894 -12.648 1.00 0.00 3 SER A C 18
ATOM 21816 O O . SER A 1 3 ? 5.171 -4.312 -12.613 1.00 0.00 3 SER A O 18
ATOM 21824 N N . GLY A 1 4 ? 6.995 -3.708 -13.783 1.00 0.00 4 GLY A N 18
ATOM 21825 C CA . GLY A 1 4 ? 6.376 -3.997 -15.064 1.00 0.00 4 GLY A CA 18
ATOM 21826 C C . GLY A 1 4 ? 5.004 -3.367 -15.199 1.00 0.00 4 GLY A C 18
ATOM 21827 O O . GLY A 1 4 ? 4.061 -4.010 -15.662 1.00 0.00 4 GLY A O 18
ATOM 21831 N N . SER A 1 5 ? 4.890 -2.107 -14.794 1.00 0.00 5 SER A N 18
ATOM 21832 C CA . SER A 1 5 ? 3.622 -1.391 -14.867 1.00 0.00 5 SER A CA 18
ATOM 21833 C C . SER A 1 5 ? 3.673 -0.303 -15.936 1.00 0.00 5 SER A C 18
ATOM 21834 O O . SER A 1 5 ? 4.749 0.154 -16.321 1.00 0.00 5 SER A O 18
ATOM 21842 N N . SER A 1 6 ? 2.501 0.106 -16.411 1.00 0.00 6 SER A N 18
ATOM 21843 C CA . SER A 1 6 ? 2.410 1.138 -17.437 1.00 0.00 6 SER A CA 18
ATOM 21844 C C . SER A 1 6 ? 1.582 2.321 -16.947 1.00 0.00 6 SER A C 18
ATOM 21845 O O . SER A 1 6 ? 0.796 2.897 -17.699 1.00 0.00 6 SER A O 18
ATOM 21853 N N . GLY A 1 7 ? 1.763 2.678 -15.679 1.00 0.00 7 GLY A N 18
ATOM 21854 C CA . GLY A 1 7 ? 1.026 3.791 -15.109 1.00 0.00 7 GLY A CA 18
ATOM 21855 C C . GLY A 1 7 ? 0.248 3.396 -13.870 1.00 0.00 7 GLY A C 18
ATOM 21856 O O . GLY A 1 7 ? 0.433 3.978 -12.801 1.00 0.00 7 GLY A O 18
ATOM 21860 N N . MET A 1 8 ? -0.627 2.405 -14.013 1.00 0.00 8 MET A N 18
ATOM 21861 C CA . MET A 1 8 ? -1.436 1.934 -12.895 1.00 0.00 8 MET A CA 18
ATOM 21862 C C . MET A 1 8 ? -0.568 1.664 -11.670 1.00 0.00 8 MET A C 18
ATOM 21863 O O . MET A 1 8 ? 0.658 1.763 -11.732 1.00 0.00 8 MET A O 18
ATOM 21877 N N . VAL A 1 9 ? -1.210 1.322 -10.558 1.00 0.00 9 VAL A N 18
ATOM 21878 C CA . VAL A 1 9 ? -0.496 1.036 -9.320 1.00 0.00 9 VAL A CA 18
ATOM 21879 C C . VAL A 1 9 ? -0.940 -0.296 -8.724 1.00 0.00 9 VAL A C 18
ATOM 21880 O O . VAL A 1 9 ? -1.892 -0.353 -7.946 1.00 0.00 9 VAL A O 18
ATOM 21893 N N . ASP A 1 10 ? -0.242 -1.364 -9.094 1.00 0.00 10 ASP A N 18
ATOM 21894 C CA . ASP A 1 10 ? -0.563 -2.697 -8.595 1.00 0.00 10 ASP A CA 18
ATOM 21895 C C . ASP A 1 10 ? 0.164 -2.975 -7.283 1.00 0.00 10 ASP A C 18
ATOM 21896 O O . ASP A 1 10 ? 1.352 -3.297 -7.276 1.00 0.00 10 ASP A O 18
ATOM 21905 N N . TYR A 1 11 ? -0.558 -2.847 -6.175 1.00 0.00 11 TYR A N 18
ATOM 21906 C CA . TYR A 1 11 ? 0.019 -3.082 -4.857 1.00 0.00 11 TYR A CA 18
ATOM 21907 C C . TYR A 1 11 ? 1.064 -4.192 -4.909 1.00 0.00 11 TYR A C 18
ATOM 21908 O O . TYR A 1 11 ? 2.249 -3.955 -4.673 1.00 0.00 11 TYR A O 18
ATOM 21926 N N . TYR A 1 12 ? 0.616 -5.403 -5.219 1.00 0.00 12 TYR A N 18
ATOM 21927 C CA . TYR A 1 12 ? 1.511 -6.551 -5.301 1.00 0.00 12 TYR A CA 18
ATOM 21928 C C . TYR A 1 12 ? 2.814 -6.178 -6.001 1.00 0.00 12 TYR A C 18
ATOM 21929 O O . TYR A 1 12 ? 3.900 -6.524 -5.538 1.00 0.00 12 TYR A O 18
ATOM 21947 N N . GLU A 1 13 ? 2.695 -5.469 -7.119 1.00 0.00 13 GLU A N 18
ATOM 21948 C CA . GLU A 1 13 ? 3.863 -5.048 -7.884 1.00 0.00 13 GLU A CA 18
ATOM 21949 C C . GLU A 1 13 ? 4.542 -3.850 -7.226 1.00 0.00 13 GLU A C 18
ATOM 21950 O O . GLU A 1 13 ? 5.723 -3.589 -7.452 1.00 0.00 13 GLU A O 18
ATOM 21962 N N . VAL A 1 14 ? 3.785 -3.123 -6.409 1.00 0.00 14 VAL A N 18
ATOM 21963 C CA . VAL A 1 14 ? 4.312 -1.953 -5.717 1.00 0.00 14 VAL A CA 18
ATOM 21964 C C . VAL A 1 14 ? 5.139 -2.359 -4.503 1.00 0.00 14 VAL A C 18
ATOM 21965 O O . VAL A 1 14 ? 6.088 -1.670 -4.127 1.00 0.00 14 VAL A O 18
ATOM 21978 N N . LEU A 1 15 ? 4.774 -3.481 -3.894 1.00 0.00 15 LEU A N 18
ATOM 21979 C CA . LEU A 1 15 ? 5.483 -3.980 -2.720 1.00 0.00 15 LEU A CA 18
ATOM 21980 C C . LEU A 1 15 ? 6.527 -5.019 -3.117 1.00 0.00 15 LEU A C 18
ATOM 21981 O O . LEU A 1 15 ? 7.142 -5.654 -2.260 1.00 0.00 15 LEU A O 18
ATOM 21997 N N . ASP A 1 16 ? 6.724 -5.185 -4.420 1.00 0.00 16 ASP A N 18
ATOM 21998 C CA . ASP A 1 16 ? 7.696 -6.144 -4.930 1.00 0.00 16 ASP A CA 18
ATOM 21999 C C . ASP A 1 16 ? 7.323 -7.566 -4.523 1.00 0.00 16 ASP A C 18
ATOM 22000 O O . ASP A 1 16 ? 8.192 -8.391 -4.242 1.00 0.00 16 ASP A O 18
ATOM 22009 N N . VAL A 1 17 ? 6.023 -7.846 -4.492 1.00 0.00 17 VAL A N 18
ATOM 22010 C CA . VAL A 1 17 ? 5.534 -9.167 -4.118 1.00 0.00 17 VAL A CA 18
ATOM 22011 C C . VAL A 1 17 ? 4.510 -9.679 -5.125 1.00 0.00 17 VAL A C 18
ATOM 22012 O O . VAL A 1 17 ? 3.805 -8.909 -5.777 1.00 0.00 17 VAL A O 18
ATOM 22025 N N . PRO A 1 18 ? 4.425 -11.011 -5.257 1.00 0.00 18 PRO A N 18
ATOM 22026 C CA . PRO A 1 18 ? 3.489 -11.657 -6.182 1.00 0.00 18 PRO A CA 18
ATOM 22027 C C . PRO A 1 18 ? 2.038 -11.509 -5.736 1.00 0.00 18 PRO A C 18
ATOM 22028 O O . PRO A 1 18 ? 1.764 -11.146 -4.592 1.00 0.00 18 PRO A O 18
ATOM 22039 N N . ARG A 1 19 ? 1.112 -11.792 -6.647 1.00 0.00 19 ARG A N 18
ATOM 22040 C CA . ARG A 1 19 ? -0.311 -11.690 -6.347 1.00 0.00 19 ARG A CA 18
ATOM 22041 C C . ARG A 1 19 ? -0.702 -12.656 -5.232 1.00 0.00 19 ARG A C 18
ATOM 22042 O O . ARG A 1 19 ? -1.623 -12.388 -4.461 1.00 0.00 19 ARG A O 18
ATOM 22063 N N . GLN A 1 20 ? 0.003 -13.780 -5.156 1.00 0.00 20 GLN A N 18
ATOM 22064 C CA . GLN A 1 20 ? -0.273 -14.787 -4.137 1.00 0.00 20 GLN A CA 18
ATOM 22065 C C . GLN A 1 20 ? 0.632 -14.594 -2.924 1.00 0.00 20 GLN A C 18
ATOM 22066 O O . GLN A 1 20 ? 0.592 -15.380 -1.978 1.00 0.00 20 GLN A O 18
ATOM 22080 N N . ALA A 1 21 ? 1.446 -13.545 -2.960 1.00 0.00 21 ALA A N 18
ATOM 22081 C CA . ALA A 1 21 ? 2.359 -13.249 -1.863 1.00 0.00 21 ALA A CA 18
ATOM 22082 C C . ALA A 1 21 ? 1.660 -13.385 -0.514 1.00 0.00 21 ALA A C 18
ATOM 22083 O O . ALA A 1 21 ? 0.590 -12.817 -0.299 1.00 0.00 21 ALA A O 18
ATOM 22090 N N . SER A 1 22 ? 2.271 -14.144 0.390 1.00 0.00 22 SER A N 18
ATOM 22091 C CA . SER A 1 22 ? 1.704 -14.359 1.716 1.00 0.00 22 SER A CA 18
ATOM 22092 C C . SER A 1 22 ? 1.829 -13.102 2.571 1.00 0.00 22 SER A C 18
ATOM 22093 O O . SER A 1 22 ? 2.782 -12.336 2.431 1.00 0.00 22 SER A O 18
ATOM 22101 N N . SER A 1 23 ? 0.859 -12.897 3.456 1.00 0.00 23 SER A N 18
ATOM 22102 C CA . SER A 1 23 ? 0.858 -11.731 4.332 1.00 0.00 23 SER A CA 18
ATOM 22103 C C . SER A 1 23 ? 2.268 -11.418 4.823 1.00 0.00 23 SER A C 18
ATOM 22104 O O . SER A 1 23 ? 2.820 -10.361 4.522 1.00 0.00 23 SER A O 18
ATOM 22112 N N . GLU A 1 24 ? 2.844 -12.347 5.580 1.00 0.00 24 GLU A N 18
ATOM 22113 C CA . GLU A 1 24 ? 4.189 -12.170 6.114 1.00 0.00 24 GLU A CA 18
ATOM 22114 C C . GLU A 1 24 ? 5.164 -11.770 5.010 1.00 0.00 24 GLU A C 18
ATOM 22115 O O . GLU A 1 24 ? 6.125 -11.040 5.250 1.00 0.00 24 GLU A O 18
ATOM 22127 N N . ALA A 1 25 ? 4.909 -12.256 3.799 1.00 0.00 25 ALA A N 18
ATOM 22128 C CA . ALA A 1 25 ? 5.762 -11.949 2.658 1.00 0.00 25 ALA A CA 18
ATOM 22129 C C . ALA A 1 25 ? 5.505 -10.537 2.144 1.00 0.00 25 ALA A C 18
ATOM 22130 O O . ALA A 1 25 ? 6.389 -9.907 1.563 1.00 0.00 25 ALA A O 18
ATOM 22137 N N . ILE A 1 26 ? 4.290 -10.045 2.361 1.00 0.00 26 ILE A N 18
ATOM 22138 C CA . ILE A 1 26 ? 3.917 -8.707 1.920 1.00 0.00 26 ILE A CA 18
ATOM 22139 C C . ILE A 1 26 ? 4.509 -7.641 2.836 1.00 0.00 26 ILE A C 18
ATOM 22140 O O . ILE A 1 26 ? 4.938 -6.582 2.379 1.00 0.00 26 ILE A O 18
ATOM 22156 N N . LYS A 1 27 ? 4.532 -7.930 4.133 1.00 0.00 27 LYS A N 18
ATOM 22157 C CA . LYS A 1 27 ? 5.074 -6.999 5.115 1.00 0.00 27 LYS A CA 18
ATOM 22158 C C . LYS A 1 27 ? 6.596 -6.943 5.029 1.00 0.00 27 LYS A C 18
ATOM 22159 O O . LYS A 1 27 ? 7.191 -5.866 5.066 1.00 0.00 27 LYS A O 18
ATOM 22178 N N . LYS A 1 28 ? 7.221 -8.110 4.913 1.00 0.00 28 LYS A N 18
ATOM 22179 C CA . LYS A 1 28 ? 8.674 -8.194 4.819 1.00 0.00 28 LYS A CA 18
ATOM 22180 C C . LYS A 1 28 ? 9.173 -7.553 3.528 1.00 0.00 28 LYS A C 18
ATOM 22181 O O . LYS A 1 28 ? 10.322 -7.122 3.442 1.00 0.00 28 LYS A O 18
ATOM 22200 N N . ALA A 1 29 ? 8.301 -7.494 2.526 1.00 0.00 29 ALA A N 18
ATOM 22201 C CA . ALA A 1 29 ? 8.653 -6.902 1.241 1.00 0.00 29 ALA A CA 18
ATOM 22202 C C . ALA A 1 29 ? 8.259 -5.430 1.188 1.00 0.00 29 ALA A C 18
ATOM 22203 O O . ALA A 1 29 ? 8.756 -4.675 0.353 1.00 0.00 29 ALA A O 18
ATOM 22210 N N . TYR A 1 30 ? 7.364 -5.030 2.084 1.00 0.00 30 TYR A N 18
ATOM 22211 C CA . TYR A 1 30 ? 6.901 -3.648 2.137 1.00 0.00 30 TYR A CA 18
ATOM 22212 C C . TYR A 1 30 ? 7.745 -2.827 3.106 1.00 0.00 30 TYR A C 18
ATOM 22213 O O . TYR A 1 30 ? 8.296 -1.788 2.741 1.00 0.00 30 TYR A O 18
ATOM 22231 N N . ARG A 1 31 ? 7.842 -3.302 4.344 1.00 0.00 31 ARG A N 18
ATOM 22232 C CA . ARG A 1 31 ? 8.619 -2.612 5.367 1.00 0.00 31 ARG A CA 18
ATOM 22233 C C . ARG A 1 31 ? 9.962 -2.150 4.811 1.00 0.00 31 ARG A C 18
ATOM 22234 O O . ARG A 1 31 ? 10.516 -1.143 5.253 1.00 0.00 31 ARG A O 18
ATOM 22255 N N . LYS A 1 32 ? 10.482 -2.892 3.840 1.00 0.00 32 LYS A N 18
ATOM 22256 C CA . LYS A 1 32 ? 11.760 -2.560 3.222 1.00 0.00 32 LYS A CA 18
ATOM 22257 C C . LYS A 1 32 ? 11.610 -1.384 2.261 1.00 0.00 32 LYS A C 18
ATOM 22258 O O . LYS A 1 32 ? 12.515 -0.559 2.128 1.00 0.00 32 LYS A O 18
ATOM 22277 N N . LEU A 1 33 ? 10.462 -1.312 1.596 1.00 0.00 33 LEU A N 18
ATOM 22278 C CA . LEU A 1 33 ? 10.193 -0.235 0.649 1.00 0.00 33 LEU A CA 18
ATOM 22279 C C . LEU A 1 33 ? 9.765 1.035 1.376 1.00 0.00 33 LEU A C 18
ATOM 22280 O O . LEU A 1 33 ? 10.263 2.123 1.091 1.00 0.00 33 LEU A O 18
ATOM 22296 N N . ALA A 1 34 ? 8.839 0.888 2.318 1.00 0.00 34 ALA A N 18
ATOM 22297 C CA . ALA A 1 34 ? 8.347 2.023 3.089 1.00 0.00 34 ALA A CA 18
ATOM 22298 C C . ALA A 1 34 ? 9.500 2.827 3.679 1.00 0.00 34 ALA A C 18
ATOM 22299 O O . ALA A 1 34 ? 9.405 4.045 3.836 1.00 0.00 34 ALA A O 18
ATOM 22306 N N . LEU A 1 35 ? 10.589 2.140 4.006 1.00 0.00 35 LEU A N 18
ATOM 22307 C CA . LEU A 1 35 ? 11.761 2.791 4.580 1.00 0.00 35 LEU A CA 18
ATOM 22308 C C . LEU A 1 35 ? 12.797 3.095 3.503 1.00 0.00 35 LEU A C 18
ATOM 22309 O O . LEU A 1 35 ? 13.745 3.847 3.731 1.00 0.00 35 LEU A O 18
ATOM 22325 N N . LYS A 1 36 ? 12.610 2.506 2.326 1.00 0.00 36 LYS A N 18
ATOM 22326 C CA . LYS A 1 36 ? 13.525 2.716 1.211 1.00 0.00 36 LYS A CA 18
ATOM 22327 C C . LYS A 1 36 ? 13.143 3.963 0.420 1.00 0.00 36 LYS A C 18
ATOM 22328 O O . LYS A 1 36 ? 14.006 4.659 -0.115 1.00 0.00 36 LYS A O 18
ATOM 22347 N N . TRP A 1 37 ? 11.846 4.238 0.350 1.00 0.00 37 TRP A N 18
ATOM 22348 C CA . TRP A 1 37 ? 11.350 5.403 -0.375 1.00 0.00 37 TRP A CA 18
ATOM 22349 C C . TRP A 1 37 ? 10.811 6.455 0.588 1.00 0.00 37 TRP A C 18
ATOM 22350 O O . TRP A 1 37 ? 10.109 7.382 0.182 1.00 0.00 37 TRP A O 18
ATOM 22371 N N . HIS A 1 38 ? 11.143 6.306 1.867 1.00 0.00 38 HIS A N 18
ATOM 22372 C CA . HIS A 1 38 ? 10.692 7.245 2.888 1.00 0.00 38 HIS A CA 18
ATOM 22373 C C . HIS A 1 38 ? 11.341 8.612 2.693 1.00 0.00 38 HIS A C 18
ATOM 22374 O O . HIS A 1 38 ? 12.522 8.725 2.363 1.00 0.00 38 HIS A O 18
ATOM 22388 N N . PRO A 1 39 ? 10.552 9.677 2.901 1.00 0.00 39 PRO A N 18
ATOM 22389 C CA . PRO A 1 39 ? 11.029 11.056 2.753 1.00 0.00 39 PRO A CA 18
ATOM 22390 C C . PRO A 1 39 ? 12.014 11.449 3.849 1.00 0.00 39 PRO A C 18
ATOM 22391 O O . PRO A 1 39 ? 12.722 12.449 3.730 1.00 0.00 39 PRO A O 18
ATOM 22402 N N . ASP A 1 40 ? 12.055 10.656 4.914 1.00 0.00 40 ASP A N 18
ATOM 22403 C CA . ASP A 1 40 ? 12.955 10.921 6.030 1.00 0.00 40 ASP A CA 18
ATOM 22404 C C . ASP A 1 40 ? 14.278 10.183 5.848 1.00 0.00 40 ASP A C 18
ATOM 22405 O O . ASP A 1 40 ? 15.286 10.532 6.463 1.00 0.00 40 ASP A O 18
ATOM 22414 N N . LYS A 1 41 ? 14.267 9.160 5.000 1.00 0.00 41 LYS A N 18
ATOM 22415 C CA . LYS A 1 41 ? 15.465 8.372 4.736 1.00 0.00 41 LYS A CA 18
ATOM 22416 C C . LYS A 1 41 ? 16.104 8.781 3.412 1.00 0.00 41 LYS A C 18
ATOM 22417 O O . LYS A 1 41 ? 17.304 8.603 3.211 1.00 0.00 41 LYS A O 18
ATOM 22436 N N . ASN A 1 42 ? 15.293 9.330 2.514 1.00 0.00 42 ASN A N 18
ATOM 22437 C CA . ASN A 1 42 ? 15.781 9.765 1.209 1.00 0.00 42 ASN A CA 18
ATOM 22438 C C . ASN A 1 42 ? 15.666 11.279 1.063 1.00 0.00 42 ASN A C 18
ATOM 22439 O O . ASN A 1 42 ? 14.716 11.801 0.480 1.00 0.00 42 ASN A O 18
ATOM 22450 N N . PRO A 1 43 ? 16.658 12.003 1.604 1.00 0.00 43 PRO A N 18
ATOM 22451 C CA . PRO A 1 43 ? 16.692 13.467 1.546 1.00 0.00 43 PRO A CA 18
ATOM 22452 C C . PRO A 1 43 ? 16.952 13.985 0.135 1.00 0.00 43 PRO A C 18
ATOM 22453 O O . PRO A 1 43 ? 16.290 14.914 -0.325 1.00 0.00 43 PRO A O 18
ATOM 22464 N N . GLU A 1 44 ? 17.918 13.377 -0.546 1.00 0.00 44 GLU A N 18
ATOM 22465 C CA . GLU A 1 44 ? 18.264 13.779 -1.904 1.00 0.00 44 GLU A CA 18
ATOM 22466 C C . GLU A 1 44 ? 17.111 13.500 -2.864 1.00 0.00 44 GLU A C 18
ATOM 22467 O O . GLU A 1 44 ? 16.849 14.279 -3.779 1.00 0.00 44 GLU A O 18
ATOM 22479 N N . ASN A 1 45 ? 16.426 12.381 -2.648 1.00 0.00 45 ASN A N 18
ATOM 22480 C CA . ASN A 1 45 ? 15.302 11.998 -3.494 1.00 0.00 45 ASN A CA 18
ATOM 22481 C C . ASN A 1 45 ? 13.978 12.192 -2.760 1.00 0.00 45 ASN A C 18
ATOM 22482 O O . ASN A 1 45 ? 12.964 11.591 -3.116 1.00 0.00 45 ASN A O 18
ATOM 22493 N N . LYS A 1 46 ? 13.995 13.036 -1.734 1.00 0.00 46 LYS A N 18
ATOM 22494 C CA . LYS A 1 46 ? 12.797 13.312 -0.950 1.00 0.00 46 LYS 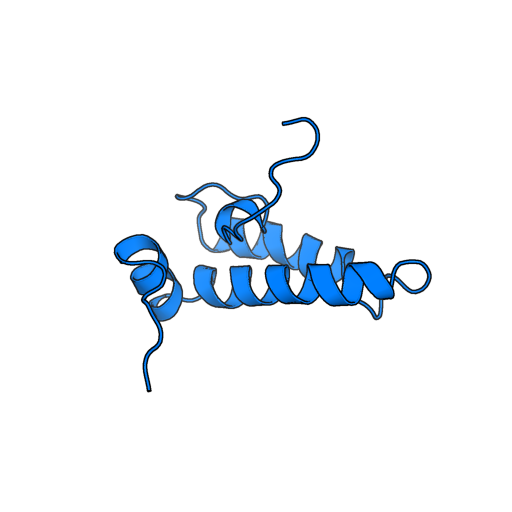A CA 18
ATOM 22495 C C . LYS A 1 46 ? 11.590 13.527 -1.858 1.00 0.00 46 LYS A C 18
ATOM 22496 O O . LYS A 1 46 ? 10.495 13.041 -1.576 1.00 0.00 46 LYS A O 18
ATOM 22515 N N . GLU A 1 47 ? 11.799 14.256 -2.950 1.00 0.00 47 GLU A N 18
ATOM 22516 C CA . GLU A 1 47 ? 10.727 14.534 -3.899 1.00 0.00 47 GLU A CA 18
ATOM 22517 C C . GLU A 1 47 ? 10.102 13.238 -4.408 1.00 0.00 47 GLU A C 18
ATOM 22518 O O . GLU A 1 47 ? 8.887 13.054 -4.338 1.00 0.00 47 GLU A O 18
ATOM 22530 N N . GLU A 1 48 ? 10.942 12.343 -4.919 1.00 0.00 48 GLU A N 18
ATOM 22531 C CA . GLU A 1 48 ? 10.471 11.066 -5.441 1.00 0.00 48 GLU A CA 18
ATOM 22532 C C . GLU A 1 48 ? 9.948 10.178 -4.316 1.00 0.00 48 GLU A C 18
ATOM 22533 O O . GLU A 1 48 ? 8.810 9.711 -4.358 1.00 0.00 48 GLU A O 18
ATOM 22545 N N . ALA A 1 49 ? 10.787 9.949 -3.311 1.00 0.00 49 ALA A N 18
ATOM 22546 C CA . ALA A 1 49 ? 10.410 9.119 -2.174 1.00 0.00 49 ALA A CA 18
ATOM 22547 C C . ALA A 1 49 ? 9.063 9.550 -1.604 1.00 0.00 49 ALA A C 18
ATOM 22548 O O . ALA A 1 49 ? 8.234 8.713 -1.247 1.00 0.00 49 ALA A O 18
ATOM 22555 N N . GLU A 1 50 ? 8.851 10.860 -1.521 1.00 0.00 50 GLU A N 18
ATOM 22556 C CA . GLU A 1 50 ? 7.604 11.399 -0.991 1.00 0.00 50 GLU A CA 18
ATOM 22557 C C . GLU A 1 50 ? 6.407 10.877 -1.780 1.00 0.00 50 GLU A C 18
ATOM 22558 O O . GLU A 1 50 ? 5.290 10.819 -1.267 1.00 0.00 50 GLU A O 18
ATOM 22570 N N . ARG A 1 51 ? 6.650 10.498 -3.031 1.00 0.00 51 ARG A N 18
ATOM 22571 C CA . ARG A 1 51 ? 5.593 9.982 -3.892 1.00 0.00 51 ARG A CA 18
ATOM 22572 C C . ARG A 1 51 ? 5.563 8.457 -3.862 1.00 0.00 51 ARG A C 18
ATOM 22573 O O . ARG A 1 51 ? 4.496 7.848 -3.773 1.00 0.00 51 ARG A O 18
ATOM 22594 N N . ARG A 1 52 ? 6.741 7.845 -3.937 1.00 0.00 52 ARG A N 18
ATOM 22595 C CA . ARG A 1 52 ? 6.850 6.392 -3.921 1.00 0.00 52 ARG A CA 18
ATOM 22596 C C . ARG A 1 52 ? 6.320 5.822 -2.608 1.00 0.00 52 ARG A C 18
ATOM 22597 O O . ARG A 1 52 ? 5.670 4.776 -2.591 1.00 0.00 52 ARG A O 18
ATOM 22618 N N . PHE A 1 53 ? 6.602 6.516 -1.511 1.00 0.00 53 PHE A N 18
ATOM 22619 C CA . PHE A 1 53 ? 6.155 6.079 -0.194 1.00 0.00 53 PHE A CA 18
ATOM 22620 C C . PHE A 1 53 ? 4.635 6.155 -0.081 1.00 0.00 53 PHE A C 18
ATOM 22621 O O . PHE A 1 53 ? 4.021 5.431 0.702 1.00 0.00 53 PHE A O 18
ATOM 22638 N N . LYS A 1 54 ? 4.034 7.040 -0.870 1.00 0.00 54 LYS A N 18
ATOM 22639 C CA . LYS A 1 54 ? 2.586 7.213 -0.862 1.00 0.00 54 LYS A CA 18
ATOM 22640 C C . LYS A 1 54 ? 1.888 5.988 -1.445 1.00 0.00 54 LYS A C 18
ATOM 22641 O O . LYS A 1 54 ? 0.878 5.527 -0.914 1.00 0.00 54 LYS A O 18
ATOM 22660 N N . GLN A 1 55 ? 2.434 5.466 -2.539 1.00 0.00 55 GLN A N 18
ATOM 22661 C CA . GLN A 1 55 ? 1.864 4.295 -3.193 1.00 0.00 55 GLN A CA 18
ATOM 22662 C C . GLN A 1 55 ? 2.217 3.021 -2.433 1.00 0.00 55 GLN A C 18
ATOM 22663 O O . GLN A 1 55 ? 1.401 2.107 -2.319 1.00 0.00 55 GLN A O 18
ATOM 22677 N N . VAL A 1 56 ? 3.440 2.967 -1.914 1.00 0.00 56 VAL A N 18
ATOM 22678 C CA . VAL A 1 56 ? 3.902 1.805 -1.164 1.00 0.00 56 VAL A CA 18
ATOM 22679 C C . VAL A 1 56 ? 3.099 1.625 0.119 1.00 0.00 56 VAL A C 18
ATOM 22680 O O . VAL A 1 56 ? 2.635 0.527 0.424 1.00 0.00 56 VAL A O 18
ATOM 22693 N N . ALA A 1 57 ? 2.938 2.711 0.868 1.00 0.00 57 ALA A N 18
ATOM 22694 C CA . ALA A 1 57 ? 2.188 2.674 2.117 1.00 0.00 57 ALA A CA 18
ATOM 22695 C C . ALA A 1 57 ? 0.757 2.202 1.885 1.00 0.00 57 ALA A C 18
ATOM 22696 O O . ALA A 1 57 ? 0.269 1.309 2.576 1.00 0.00 57 ALA A O 18
ATOM 22703 N N . GLU A 1 58 ? 0.090 2.810 0.908 1.00 0.00 58 GLU A N 18
ATOM 22704 C CA . GLU A 1 58 ? -1.287 2.452 0.587 1.00 0.00 58 GLU A CA 18
ATOM 22705 C C . GLU A 1 58 ? -1.377 1.003 0.116 1.00 0.00 58 GLU A C 18
ATOM 22706 O O . GLU A 1 58 ? -2.371 0.321 0.359 1.00 0.00 58 GLU A O 18
ATOM 22718 N N . ALA A 1 59 ? -0.330 0.542 -0.561 1.00 0.00 59 ALA A N 18
ATOM 22719 C CA . ALA A 1 59 ? -0.289 -0.825 -1.066 1.00 0.00 59 ALA A CA 18
ATOM 22720 C C . ALA A 1 59 ? -0.297 -1.833 0.078 1.00 0.00 59 ALA A C 18
ATOM 22721 O O . ALA A 1 59 ? -1.161 -2.708 0.142 1.00 0.00 59 ALA A O 18
ATOM 22728 N N . TYR A 1 60 ? 0.671 -1.706 0.979 1.00 0.00 60 TYR A N 18
ATOM 22729 C CA . TYR A 1 60 ? 0.777 -2.608 2.119 1.00 0.00 60 TYR A CA 18
ATOM 22730 C C . TYR A 1 60 ? -0.433 -2.470 3.038 1.00 0.00 60 TYR A C 18
ATOM 22731 O O . TYR A 1 60 ? -0.875 -3.441 3.650 1.00 0.00 60 TYR A O 18
ATOM 22749 N N . GLU A 1 61 ? -0.963 -1.254 3.129 1.00 0.00 61 GLU A N 18
ATOM 22750 C CA . GLU A 1 61 ? -2.121 -0.987 3.973 1.00 0.00 61 GLU A CA 18
ATOM 22751 C C . GLU A 1 61 ? -3.346 -1.747 3.471 1.00 0.00 61 GLU A C 18
ATOM 22752 O O . GLU A 1 61 ? -4.196 -2.165 4.258 1.00 0.00 61 GLU A O 18
ATOM 22764 N N . VAL A 1 62 ? -3.430 -1.921 2.156 1.00 0.00 62 VAL A N 18
ATOM 22765 C CA . VAL A 1 62 ? -4.550 -2.630 1.549 1.00 0.00 62 VAL A CA 18
ATOM 22766 C C . VAL A 1 62 ? -4.281 -4.129 1.484 1.00 0.00 62 VAL A C 18
ATOM 22767 O O . VAL A 1 62 ? -5.161 -4.942 1.771 1.00 0.00 62 VAL A O 18
ATOM 22780 N N . LEU A 1 63 ? -3.059 -4.490 1.106 1.00 0.00 63 LEU A N 18
ATOM 22781 C CA . LEU A 1 63 ? -2.673 -5.893 1.004 1.00 0.00 63 LEU A CA 18
ATOM 22782 C C . LEU A 1 63 ? -2.544 -6.524 2.387 1.00 0.00 63 LEU A C 18
ATOM 22783 O O . LEU A 1 63 ? -3.163 -7.549 2.673 1.00 0.00 63 LEU A O 18
ATOM 22799 N N . SER A 1 64 ? -1.738 -5.903 3.243 1.00 0.00 64 SER A N 18
ATOM 22800 C CA . SER A 1 64 ? -1.527 -6.404 4.595 1.00 0.00 64 SER A CA 18
ATOM 22801 C C . SER A 1 64 ? -2.858 -6.606 5.314 1.00 0.00 64 SER A C 18
ATOM 22802 O O . SER A 1 64 ? -2.934 -7.320 6.314 1.00 0.00 64 SER A O 18
ATOM 22810 N N . ASP A 1 65 ? -3.904 -5.971 4.797 1.00 0.00 65 ASP A N 18
ATOM 22811 C CA . ASP A 1 65 ? -5.233 -6.080 5.387 1.00 0.00 65 ASP A CA 18
ATOM 22812 C C . ASP A 1 65 ? -5.997 -7.259 4.793 1.00 0.00 65 ASP A C 18
ATOM 22813 O O . ASP A 1 65 ? -5.813 -7.605 3.626 1.00 0.00 65 ASP A O 18
ATOM 22822 N N . ALA A 1 66 ? -6.852 -7.873 5.603 1.00 0.00 66 ALA A N 18
ATOM 22823 C CA . ALA A 1 66 ? -7.644 -9.012 5.157 1.00 0.00 66 ALA A CA 18
ATOM 22824 C C . ALA A 1 66 ? -8.925 -8.554 4.466 1.00 0.00 66 ALA A C 18
ATOM 22825 O O . ALA A 1 66 ? -9.469 -9.257 3.614 1.00 0.00 66 ALA A O 18
ATOM 22832 N N . LYS A 1 67 ? -9.402 -7.371 4.839 1.00 0.00 67 LYS A N 18
ATOM 22833 C CA . LYS A 1 67 ? -10.618 -6.818 4.256 1.00 0.00 67 LYS A CA 18
ATOM 22834 C C . LYS A 1 67 ? -10.297 -5.977 3.025 1.00 0.00 67 LYS A C 18
ATOM 22835 O O . LYS A 1 67 ? -10.911 -6.141 1.970 1.00 0.00 67 LYS A O 18
ATOM 22854 N N . LYS A 1 68 ? -9.330 -5.076 3.165 1.00 0.00 68 LYS A N 18
ATOM 22855 C CA . LYS A 1 68 ? -8.925 -4.211 2.064 1.00 0.00 68 LYS A CA 18
ATOM 22856 C C . LYS A 1 68 ? -8.334 -5.027 0.919 1.00 0.00 68 LYS A C 18
ATOM 22857 O O . LYS A 1 68 ? -8.665 -4.810 -0.247 1.00 0.00 68 LYS A O 18
ATOM 22876 N N . ARG A 1 69 ? -7.459 -5.968 1.259 1.00 0.00 69 ARG A N 18
ATOM 22877 C CA . ARG A 1 69 ? -6.822 -6.817 0.259 1.00 0.00 69 ARG A CA 18
ATOM 22878 C C . ARG A 1 69 ? -7.865 -7.605 -0.528 1.00 0.00 69 ARG A C 18
ATOM 22879 O O . ARG A 1 69 ? -7.924 -7.523 -1.755 1.00 0.00 69 ARG A O 18
ATOM 22900 N N . ASP A 1 70 ? -8.685 -8.368 0.186 1.00 0.00 70 ASP A N 18
ATOM 22901 C CA . ASP A 1 70 ? -9.726 -9.172 -0.444 1.00 0.00 70 ASP A CA 18
ATOM 22902 C C . ASP A 1 70 ? -10.544 -8.331 -1.419 1.00 0.00 70 ASP A C 18
ATOM 22903 O O . ASP A 1 70 ? -10.819 -8.757 -2.542 1.00 0.00 70 ASP A O 18
ATOM 22912 N N . ILE A 1 71 ? -10.932 -7.138 -0.983 1.00 0.00 71 ILE A N 18
ATOM 22913 C CA . ILE A 1 71 ? -11.719 -6.238 -1.817 1.00 0.00 71 ILE A CA 18
ATOM 22914 C C . ILE A 1 71 ? -10.971 -5.879 -3.096 1.00 0.00 71 ILE A C 18
ATOM 22915 O O . ILE A 1 71 ? -11.544 -5.888 -4.186 1.00 0.00 71 ILE A O 18
ATOM 22931 N N . TYR A 1 72 ? -9.688 -5.564 -2.956 1.00 0.00 72 TYR A N 18
ATOM 22932 C CA . TYR A 1 72 ? -8.861 -5.201 -4.100 1.00 0.00 72 TYR A CA 18
ATOM 22933 C C . TYR A 1 72 ? -8.722 -6.374 -5.066 1.00 0.00 72 TYR A C 18
ATOM 22934 O O . TYR A 1 72 ? -9.026 -6.254 -6.253 1.00 0.00 72 TYR A O 18
ATOM 22952 N N . ASP A 1 73 ? -8.262 -7.507 -4.548 1.00 0.00 73 ASP A N 18
ATOM 22953 C CA . ASP A 1 73 ? -8.084 -8.704 -5.363 1.00 0.00 73 ASP A CA 18
ATOM 22954 C C . ASP A 1 73 ? -9.411 -9.151 -5.968 1.00 0.00 73 ASP A C 18
ATOM 22955 O O . ASP A 1 73 ? -9.445 -9.726 -7.056 1.00 0.00 73 ASP A O 18
ATOM 22964 N N . ARG A 1 74 ? -10.501 -8.884 -5.256 1.00 0.00 74 ARG A N 18
ATOM 22965 C CA . ARG A 1 74 ? -11.830 -9.261 -5.722 1.00 0.00 74 ARG A CA 18
ATOM 22966 C C . ARG A 1 74 ? -12.295 -8.337 -6.844 1.00 0.00 74 ARG A C 18
ATOM 22967 O O . ARG A 1 74 ? -12.551 -8.783 -7.962 1.00 0.00 74 ARG A O 18
ATOM 22988 N N . TYR A 1 75 ? -12.402 -7.049 -6.536 1.00 0.00 75 TYR A N 18
ATOM 22989 C CA . TYR A 1 75 ? -12.839 -6.063 -7.517 1.00 0.00 75 TYR A CA 18
ATOM 22990 C C . TYR A 1 75 ? -11.663 -5.223 -8.006 1.00 0.00 75 TYR A C 18
ATOM 22991 O O . TYR A 1 75 ? -11.389 -5.154 -9.203 1.00 0.00 75 TYR A O 18
ATOM 23009 N N . GLY A 1 76 ? -10.970 -4.584 -7.068 1.00 0.00 76 GLY A N 18
ATOM 23010 C CA . GLY A 1 76 ? -9.831 -3.757 -7.421 1.00 0.00 76 GLY A CA 18
ATOM 23011 C C . GLY A 1 76 ? -10.044 -2.297 -7.070 1.00 0.00 76 GLY A C 18
ATOM 23012 O O . GLY A 1 76 ? -9.589 -1.830 -6.026 1.00 0.00 76 GLY A O 18
ATOM 23016 N N . SER A 1 77 ? -10.736 -1.575 -7.946 1.00 0.00 77 SER A N 18
ATOM 23017 C CA . SER A 1 77 ? -11.003 -0.158 -7.726 1.00 0.00 77 SER A CA 18
ATOM 23018 C C . SER A 1 77 ? -12.498 0.133 -7.822 1.00 0.00 77 SER A C 18
ATOM 23019 O O . SER A 1 77 ? -13.099 0.009 -8.888 1.00 0.00 77 SER A O 18
ATOM 23027 N N . GLY A 1 78 ? -13.091 0.524 -6.698 1.00 0.00 78 GLY A N 18
ATOM 23028 C CA . GLY A 1 78 ? -14.510 0.827 -6.675 1.00 0.00 78 GLY A CA 18
ATOM 23029 C C . GLY A 1 78 ? -14.854 1.915 -5.677 1.00 0.00 78 GLY A C 18
ATOM 23030 O O . GLY A 1 78 ? -14.109 2.180 -4.733 1.00 0.00 78 GLY A O 18
ATOM 23034 N N . PRO A 1 79 ? -16.008 2.568 -5.882 1.00 0.00 79 PRO A N 18
ATOM 23035 C CA . PRO A 1 79 ? -16.475 3.645 -5.004 1.00 0.00 79 PRO A CA 18
ATOM 23036 C C . PRO A 1 79 ? -16.896 3.132 -3.631 1.00 0.00 79 PRO A C 18
ATOM 23037 O O . PRO A 1 79 ? -16.964 1.925 -3.403 1.00 0.00 79 PRO A O 18
ATOM 23048 N N . SER A 1 80 ? -17.177 4.058 -2.719 1.00 0.00 80 SER A N 18
ATOM 23049 C CA . SER A 1 80 ? -17.588 3.699 -1.367 1.00 0.00 80 SER A CA 18
ATOM 23050 C C . SER A 1 80 ? -19.100 3.510 -1.291 1.00 0.00 80 SER A C 18
ATOM 23051 O O . SER A 1 80 ? -19.841 4.450 -1.007 1.00 0.00 80 SER A O 18
ATOM 23059 N N . SER A 1 81 ? -19.550 2.286 -1.548 1.00 0.00 81 SER A N 18
ATOM 23060 C CA . SER A 1 81 ? -20.974 1.972 -1.513 1.00 0.00 81 SER A CA 18
ATOM 23061 C C . SER A 1 81 ? -21.413 1.595 -0.102 1.00 0.00 81 SER A C 18
ATOM 23062 O O . SER A 1 81 ? -22.416 2.096 0.403 1.00 0.00 81 SER A O 18
ATOM 23070 N N . GLY A 1 82 ? -20.652 0.706 0.530 1.00 0.00 82 GLY A N 18
ATOM 23071 C CA . GLY A 1 82 ? -20.977 0.276 1.878 1.00 0.00 82 GLY A CA 18
ATOM 23072 C C . GLY A 1 82 ? -19.772 0.289 2.797 1.00 0.00 82 GLY A C 18
ATOM 23073 O O . GLY A 1 82 ? -19.884 0.638 3.973 1.00 0.00 82 GLY A O 18
ATOM 23077 N N . GLY A 1 1 ? 14.385 3.101 -20.499 1.00 0.00 1 GLY A N 19
ATOM 23078 C CA . GLY A 1 1 ? 14.745 1.695 -20.530 1.00 0.00 1 GLY A CA 19
ATOM 23079 C C . GLY A 1 1 ? 13.543 0.793 -20.727 1.00 0.00 1 GLY A C 19
ATOM 23080 O O . GLY A 1 1 ? 13.245 0.380 -21.847 1.00 0.00 1 GLY A O 19
ATOM 23084 N N . SER A 1 2 ? 12.851 0.485 -19.634 1.00 0.00 2 SER A N 19
ATOM 23085 C CA . SER A 1 2 ? 11.678 -0.379 -19.691 1.00 0.00 2 SER A CA 19
ATOM 23086 C C . SER A 1 2 ? 10.850 -0.091 -20.939 1.00 0.00 2 SER A C 19
ATOM 23087 O O . SER A 1 2 ? 10.842 1.031 -21.447 1.00 0.00 2 SER A O 19
ATOM 23095 N N . SER A 1 3 ? 10.155 -1.112 -21.430 1.00 0.00 3 SER A N 19
ATOM 23096 C CA . SER A 1 3 ? 9.327 -0.970 -22.622 1.00 0.00 3 SER A CA 19
ATOM 23097 C C . SER A 1 3 ? 8.049 -0.198 -22.307 1.00 0.00 3 SER A C 19
ATOM 23098 O O . SER A 1 3 ? 7.343 -0.509 -21.349 1.00 0.00 3 SER A O 19
ATOM 23106 N N . GLY A 1 4 ? 7.760 0.812 -23.122 1.00 0.00 4 GLY A N 19
ATOM 23107 C CA . GLY A 1 4 ? 6.568 1.614 -22.915 1.00 0.00 4 GLY A CA 19
ATOM 23108 C C . GLY A 1 4 ? 6.703 2.560 -21.739 1.00 0.00 4 GLY A C 19
ATOM 23109 O O . GLY A 1 4 ? 7.629 3.370 -21.689 1.00 0.00 4 GLY A O 19
ATOM 23113 N N . SER A 1 5 ? 5.778 2.459 -20.791 1.00 0.00 5 SER A N 19
ATOM 23114 C CA . SER A 1 5 ? 5.795 3.317 -19.611 1.00 0.00 5 SER A CA 19
ATOM 23115 C C . SER A 1 5 ? 4.764 2.853 -18.587 1.00 0.00 5 SER A C 19
ATOM 23116 O O . SER A 1 5 ? 3.776 2.205 -18.933 1.00 0.00 5 SER A O 19
ATOM 23124 N N . SER A 1 6 ? 5.003 3.188 -17.323 1.00 0.00 6 SER A N 19
ATOM 23125 C CA . SER A 1 6 ? 4.098 2.802 -16.246 1.00 0.00 6 SER A CA 19
ATOM 23126 C C . SER A 1 6 ? 2.715 3.411 -16.454 1.00 0.00 6 SER A C 19
ATOM 23127 O O . SER A 1 6 ? 2.497 4.178 -17.391 1.00 0.00 6 SER A O 19
ATOM 23135 N N . GLY A 1 7 ? 1.783 3.062 -15.573 1.00 0.00 7 GLY A N 19
ATOM 23136 C CA . GLY A 1 7 ? 0.432 3.582 -15.677 1.00 0.00 7 GLY A CA 19
ATOM 23137 C C . GLY A 1 7 ? -0.378 3.347 -14.417 1.00 0.00 7 GLY A C 19
ATOM 23138 O O . GLY A 1 7 ? -0.727 4.292 -13.711 1.00 0.00 7 GLY A O 19
ATOM 23142 N N . MET A 1 8 ? -0.680 2.084 -14.136 1.00 0.00 8 MET A N 19
ATOM 23143 C CA . MET A 1 8 ? -1.455 1.728 -12.953 1.00 0.00 8 MET A CA 19
ATOM 23144 C C . MET A 1 8 ? -0.539 1.468 -11.761 1.00 0.00 8 MET A C 19
ATOM 23145 O O . MET A 1 8 ? 0.685 1.532 -11.880 1.00 0.00 8 MET A O 19
ATOM 23159 N N . VAL A 1 9 ? -1.139 1.173 -10.613 1.00 0.00 9 VAL A N 19
ATOM 23160 C CA . VAL A 1 9 ? -0.377 0.902 -9.399 1.00 0.00 9 VAL A CA 19
ATOM 23161 C C . VAL A 1 9 ? -0.868 -0.369 -8.715 1.00 0.00 9 VAL A C 19
ATOM 23162 O O . VAL A 1 9 ? -1.789 -0.330 -7.898 1.00 0.00 9 VAL A O 19
ATOM 23175 N N . ASP A 1 10 ? -0.246 -1.493 -9.052 1.00 0.00 10 ASP A N 19
ATOM 23176 C CA . ASP A 1 10 ? -0.618 -2.777 -8.469 1.00 0.00 10 ASP A CA 19
ATOM 23177 C C . ASP A 1 10 ? 0.149 -3.028 -7.175 1.00 0.00 10 ASP A C 19
ATOM 23178 O O . ASP A 1 10 ? 1.306 -3.449 -7.199 1.00 0.00 10 ASP A O 19
ATOM 23187 N N . TYR A 1 11 ? -0.502 -2.767 -6.047 1.00 0.00 11 TYR A N 19
ATOM 23188 C CA . TYR A 1 11 ? 0.121 -2.962 -4.742 1.00 0.00 11 TYR A CA 19
ATOM 23189 C C . TYR A 1 11 ? 1.106 -4.126 -4.777 1.00 0.00 11 TYR A C 19
ATOM 23190 O O . TYR A 1 11 ? 2.268 -3.982 -4.397 1.00 0.00 11 TYR A O 19
ATOM 23208 N N . TYR A 1 12 ? 0.633 -5.279 -5.237 1.00 0.00 12 TYR A N 19
ATOM 23209 C CA . TYR A 1 12 ? 1.471 -6.470 -5.321 1.00 0.00 12 TYR A CA 19
ATOM 23210 C C . TYR A 1 12 ? 2.811 -6.148 -5.977 1.00 0.00 12 TYR A C 19
ATOM 23211 O O . TYR A 1 12 ? 3.866 -6.542 -5.482 1.00 0.00 12 TYR A O 19
ATOM 23229 N N . GLU A 1 13 ? 2.758 -5.429 -7.094 1.00 0.00 13 GLU A N 19
ATOM 23230 C CA . GLU A 1 13 ? 3.967 -5.055 -7.818 1.00 0.00 13 GLU A CA 19
ATOM 23231 C C . GLU A 1 13 ? 4.646 -3.856 -7.160 1.00 0.00 13 GLU A C 19
ATOM 23232 O O . GLU A 1 13 ? 5.832 -3.606 -7.374 1.00 0.00 13 GLU A O 19
ATOM 23244 N N . VAL A 1 14 ? 3.884 -3.118 -6.359 1.00 0.00 14 VAL A N 19
ATOM 23245 C CA . VAL A 1 14 ? 4.411 -1.947 -5.669 1.00 0.00 14 VAL A CA 19
ATOM 23246 C C . VAL A 1 14 ? 5.186 -2.347 -4.419 1.00 0.00 14 VAL A C 19
ATOM 23247 O O . VAL A 1 14 ? 6.101 -1.643 -3.990 1.00 0.00 14 VAL A O 19
ATOM 23260 N N . LEU A 1 15 ? 4.814 -3.482 -3.838 1.00 0.00 15 LEU A N 19
ATOM 23261 C CA . LEU A 1 15 ? 5.474 -3.978 -2.635 1.00 0.00 15 LEU A CA 19
ATOM 23262 C C . LEU A 1 15 ? 6.488 -5.065 -2.980 1.00 0.00 15 LEU A C 19
ATOM 23263 O O . LEU A 1 15 ? 7.040 -5.716 -2.093 1.00 0.00 15 LEU A O 19
ATOM 23279 N N . ASP A 1 16 ? 6.729 -5.253 -4.272 1.00 0.00 16 ASP A N 19
ATOM 23280 C CA . ASP A 1 16 ? 7.678 -6.259 -4.734 1.00 0.00 16 ASP A CA 19
ATOM 23281 C C . ASP A 1 16 ? 7.252 -7.654 -4.289 1.00 0.00 16 ASP A C 19
ATOM 23282 O O . ASP A 1 16 ? 8.044 -8.405 -3.719 1.00 0.00 16 ASP A O 19
ATOM 23291 N N . VAL A 1 17 ? 5.995 -7.996 -4.553 1.00 0.00 17 VAL A N 19
ATOM 23292 C CA . VAL A 1 17 ? 5.462 -9.301 -4.180 1.00 0.00 17 VAL A CA 19
ATOM 23293 C C . VAL A 1 17 ? 4.462 -9.802 -5.215 1.00 0.00 17 VAL A C 19
ATOM 23294 O O . VAL A 1 17 ? 3.793 -9.025 -5.897 1.00 0.00 17 VAL A O 19
ATOM 23307 N N . PRO A 1 18 ? 4.354 -11.134 -5.338 1.00 0.00 18 PRO A N 19
ATOM 23308 C CA . PRO A 1 18 ? 3.436 -11.770 -6.287 1.00 0.00 18 PRO A CA 19
ATOM 23309 C C . PRO A 1 18 ? 1.975 -11.590 -5.890 1.00 0.00 18 PRO A C 19
ATOM 23310 O O . PRO A 1 18 ? 1.674 -11.091 -4.806 1.00 0.00 18 PRO A O 19
ATOM 23321 N N . ARG A 1 19 ? 1.071 -12.001 -6.774 1.00 0.00 19 ARG A N 19
ATOM 23322 C CA . ARG A 1 19 ? -0.359 -11.884 -6.515 1.00 0.00 19 ARG A CA 19
ATOM 23323 C C . ARG A 1 19 ? -0.780 -12.800 -5.370 1.00 0.00 19 ARG A C 19
ATOM 23324 O O . ARG A 1 19 ? -1.701 -12.484 -4.617 1.00 0.00 19 ARG A O 19
ATOM 23345 N N . GLN A 1 20 ? -0.101 -13.935 -5.246 1.00 0.00 20 GLN A N 19
ATOM 23346 C CA . GLN A 1 20 ? -0.406 -14.898 -4.194 1.00 0.00 20 GLN A CA 19
ATOM 23347 C C . GLN A 1 20 ? 0.502 -14.690 -2.987 1.00 0.00 20 GLN A C 19
ATOM 23348 O O . GLN A 1 20 ? 0.490 -15.483 -2.046 1.00 0.00 20 GLN A O 19
ATOM 23362 N N . ALA A 1 21 ? 1.288 -13.619 -3.020 1.00 0.00 21 ALA A N 19
ATOM 23363 C CA . ALA A 1 21 ? 2.201 -13.307 -1.928 1.00 0.00 21 ALA A CA 19
ATOM 23364 C C . ALA A 1 21 ? 1.498 -13.412 -0.578 1.00 0.00 21 ALA A C 19
ATOM 23365 O O . ALA A 1 21 ? 0.432 -12.831 -0.376 1.00 0.00 21 ALA A O 19
ATOM 23372 N N . SER A 1 22 ? 2.103 -14.156 0.342 1.00 0.00 22 SER A N 19
ATOM 23373 C CA . SER A 1 22 ? 1.533 -14.341 1.671 1.00 0.00 22 SER A CA 19
ATOM 23374 C C . SER A 1 22 ? 1.686 -13.075 2.509 1.00 0.00 22 SER A C 19
ATOM 23375 O O . SER A 1 22 ? 2.689 -12.369 2.409 1.00 0.00 22 SER A O 19
ATOM 23383 N N . SER A 1 23 ? 0.682 -12.794 3.334 1.00 0.00 23 SER A N 19
ATOM 23384 C CA . SER A 1 23 ? 0.702 -11.612 4.187 1.00 0.00 23 SER A CA 19
ATOM 23385 C C . SER A 1 23 ? 2.111 -11.336 4.701 1.00 0.00 23 SER A C 19
ATOM 23386 O O . SER A 1 23 ? 2.697 -10.294 4.408 1.00 0.00 23 SER A O 19
ATOM 23394 N N . GLU A 1 24 ? 2.649 -12.278 5.469 1.00 0.00 24 GLU A N 19
ATOM 23395 C CA . GLU A 1 24 ? 3.989 -12.137 6.026 1.00 0.00 24 GLU A CA 19
ATOM 23396 C C . GLU A 1 24 ? 4.997 -11.788 4.934 1.00 0.00 24 GLU A C 19
ATOM 23397 O O . GLU A 1 24 ? 5.969 -11.074 5.178 1.00 0.00 24 GLU A O 19
ATOM 23409 N N . ALA A 1 25 ? 4.758 -12.299 3.731 1.00 0.00 25 ALA A N 19
ATOM 23410 C CA . ALA A 1 25 ? 5.643 -12.041 2.602 1.00 0.00 25 ALA A CA 19
ATOM 23411 C C . ALA A 1 25 ? 5.458 -10.623 2.072 1.00 0.00 25 ALA A C 19
ATOM 23412 O O . ALA A 1 25 ? 6.383 -10.034 1.512 1.00 0.00 25 ALA A O 19
ATOM 23419 N N . ILE A 1 26 ? 4.258 -10.081 2.253 1.00 0.00 26 ILE A N 19
ATOM 23420 C CA . ILE A 1 26 ? 3.953 -8.731 1.793 1.00 0.00 26 ILE A CA 19
ATOM 23421 C C . ILE A 1 26 ? 4.582 -7.684 2.707 1.00 0.00 26 ILE A C 19
ATOM 23422 O O . ILE A 1 26 ? 5.153 -6.699 2.239 1.00 0.00 26 ILE A O 19
ATOM 23438 N N . LYS A 1 27 ? 4.473 -7.905 4.012 1.00 0.00 27 LYS A N 19
ATOM 23439 C CA . LYS A 1 27 ? 5.033 -6.983 4.994 1.00 0.00 27 LYS A CA 19
ATOM 23440 C C . LYS A 1 27 ? 6.556 -6.959 4.910 1.00 0.00 27 LYS A C 19
ATOM 23441 O O . LYS A 1 27 ? 7.175 -5.897 4.984 1.00 0.00 27 LYS A O 19
ATOM 23460 N N . LYS A 1 28 ? 7.154 -8.135 4.755 1.00 0.00 28 LYS A N 19
ATOM 23461 C CA . LYS A 1 28 ? 8.605 -8.249 4.659 1.00 0.00 28 LYS A CA 19
ATOM 23462 C C . LYS A 1 28 ? 9.118 -7.599 3.378 1.00 0.00 28 LYS A C 19
ATOM 23463 O O . LYS A 1 28 ? 10.279 -7.199 3.296 1.00 0.00 28 LYS A O 19
ATOM 23482 N N . ALA A 1 29 ? 8.245 -7.495 2.382 1.00 0.00 29 ALA A N 19
ATOM 23483 C CA . ALA A 1 29 ? 8.609 -6.890 1.107 1.00 0.00 29 ALA A CA 19
ATOM 23484 C C . ALA A 1 29 ? 8.228 -5.414 1.071 1.00 0.00 29 ALA A C 19
ATOM 23485 O O . ALA A 1 29 ? 8.722 -4.656 0.236 1.00 0.00 29 ALA A O 19
ATOM 23492 N N . TYR A 1 30 ? 7.347 -5.013 1.980 1.00 0.00 30 TYR A N 19
ATOM 23493 C CA . TYR A 1 30 ? 6.898 -3.628 2.050 1.00 0.00 30 TYR A CA 19
ATOM 23494 C C . TYR A 1 30 ? 7.747 -2.829 3.035 1.00 0.00 30 TYR A C 19
ATOM 23495 O O . TYR A 1 30 ? 8.356 -1.822 2.672 1.00 0.00 30 TYR A O 19
ATOM 23513 N N . ARG A 1 31 ? 7.782 -3.286 4.282 1.00 0.00 31 ARG A N 19
ATOM 23514 C CA . ARG A 1 31 ? 8.555 -2.615 5.320 1.00 0.00 31 ARG A CA 19
ATOM 23515 C C . ARG A 1 31 ? 9.881 -2.102 4.765 1.00 0.00 31 ARG A C 19
ATOM 23516 O O . ARG A 1 31 ? 10.394 -1.072 5.204 1.00 0.00 31 ARG A O 19
ATOM 23537 N N . LYS A 1 32 ? 10.431 -2.827 3.797 1.00 0.00 32 LYS A N 19
ATOM 23538 C CA . LYS A 1 32 ? 11.696 -2.446 3.180 1.00 0.00 32 LYS A CA 19
ATOM 23539 C C . LYS A 1 32 ? 11.508 -1.258 2.242 1.00 0.00 32 LYS A C 19
ATOM 23540 O O . LYS A 1 32 ? 12.329 -0.340 2.215 1.00 0.00 32 LYS A O 19
ATOM 23559 N N . LEU A 1 33 ? 10.423 -1.280 1.476 1.00 0.00 33 LEU A N 19
ATOM 23560 C CA . LEU A 1 33 ? 10.127 -0.203 0.538 1.00 0.00 33 LEU A CA 19
ATOM 23561 C C . LEU A 1 33 ? 9.677 1.054 1.276 1.00 0.00 33 LEU A C 19
ATOM 23562 O O . LEU A 1 33 ? 10.057 2.167 0.915 1.00 0.00 33 LEU A O 19
ATOM 23578 N N . ALA A 1 34 ? 8.867 0.867 2.313 1.00 0.00 34 ALA A N 19
ATOM 23579 C CA . ALA A 1 34 ? 8.370 1.985 3.105 1.00 0.00 34 ALA A CA 19
ATOM 23580 C C . ALA A 1 34 ? 9.520 2.801 3.687 1.00 0.00 34 ALA A C 19
ATOM 23581 O O . ALA A 1 34 ? 9.415 4.018 3.842 1.00 0.00 34 ALA A O 19
ATOM 23588 N N . LEU A 1 35 ? 10.616 2.123 4.008 1.00 0.00 35 LEU A N 19
ATOM 23589 C CA . LEU A 1 35 ? 11.786 2.785 4.574 1.00 0.00 35 LEU A CA 19
ATOM 23590 C C . LEU A 1 35 ? 12.813 3.097 3.490 1.00 0.00 35 LEU A C 19
ATOM 23591 O O . LEU A 1 35 ? 13.762 3.848 3.716 1.00 0.00 35 LEU A O 19
ATOM 23607 N N . LYS A 1 36 ? 12.615 2.518 2.311 1.00 0.00 36 LYS A N 19
ATOM 23608 C CA . LYS A 1 36 ? 13.520 2.737 1.189 1.00 0.00 36 LYS A CA 19
ATOM 23609 C C . LYS A 1 36 ? 13.142 4.000 0.423 1.00 0.00 36 LYS A C 19
ATOM 23610 O O . LYS A 1 36 ? 14.011 4.742 -0.037 1.00 0.00 36 LYS A O 19
ATOM 23629 N N . TRP A 1 37 ? 11.843 4.239 0.290 1.00 0.00 37 TRP A N 19
ATOM 23630 C CA . TRP A 1 37 ? 11.351 5.415 -0.419 1.00 0.00 37 TRP A CA 19
ATOM 23631 C C . TRP A 1 37 ? 10.814 6.455 0.557 1.00 0.00 37 TRP A C 19
ATOM 23632 O O . TRP A 1 37 ? 10.095 7.376 0.166 1.00 0.00 37 TRP A O 19
ATOM 23653 N N . HIS A 1 38 ? 11.166 6.303 1.830 1.00 0.00 38 HIS A N 19
ATOM 23654 C CA . HIS A 1 38 ? 10.719 7.231 2.863 1.00 0.00 38 HIS A CA 19
ATOM 23655 C C . HIS A 1 38 ? 11.410 8.584 2.714 1.00 0.00 38 HIS A C 19
ATOM 23656 O O . HIS A 1 38 ? 12.599 8.670 2.408 1.00 0.00 38 HIS A O 19
ATOM 23670 N N . PRO A 1 39 ? 10.648 9.665 2.934 1.00 0.00 39 PRO A N 19
ATOM 23671 C CA . PRO A 1 39 ? 11.166 11.033 2.830 1.00 0.00 39 PRO A CA 19
ATOM 23672 C C . PRO A 1 39 ? 12.142 11.370 3.952 1.00 0.00 39 PRO A C 19
ATOM 23673 O O . PRO A 1 39 ? 13.006 12.233 3.798 1.00 0.00 39 PRO A O 19
ATOM 23684 N N . ASP A 1 40 ? 11.999 10.684 5.081 1.00 0.00 40 ASP A N 19
ATOM 23685 C CA . ASP A 1 40 ? 12.869 10.910 6.229 1.00 0.00 40 ASP A CA 19
ATOM 23686 C C . ASP A 1 40 ? 14.185 10.156 6.070 1.00 0.00 40 ASP A C 19
ATOM 23687 O O . ASP A 1 40 ? 15.142 10.392 6.808 1.00 0.00 40 ASP A O 19
ATOM 23696 N N . LYS A 1 41 ? 14.227 9.247 5.101 1.00 0.00 41 LYS A N 19
ATOM 23697 C CA . LYS A 1 41 ? 15.426 8.458 4.844 1.00 0.00 41 LYS A CA 19
ATOM 23698 C C . LYS A 1 41 ? 16.127 8.932 3.575 1.00 0.00 41 LYS A C 19
ATOM 23699 O O . LYS A 1 41 ? 17.351 8.863 3.469 1.00 0.00 41 LYS A O 19
ATOM 23718 N N . ASN A 1 42 ? 15.344 9.414 2.616 1.00 0.00 42 ASN A N 19
ATOM 23719 C CA . ASN A 1 42 ? 15.891 9.900 1.355 1.00 0.00 42 ASN A CA 19
ATOM 23720 C C . ASN A 1 42 ? 15.737 11.414 1.243 1.00 0.00 42 ASN A C 19
ATOM 23721 O O . ASN A 1 42 ? 14.800 11.924 0.627 1.00 0.00 42 ASN A O 19
ATOM 23732 N N . PRO A 1 43 ? 16.678 12.151 1.851 1.00 0.00 43 PRO A N 19
ATOM 23733 C CA . PRO A 1 43 ? 16.670 13.617 1.833 1.00 0.00 43 PRO A CA 19
ATOM 23734 C C . PRO A 1 43 ? 16.981 14.182 0.451 1.00 0.00 43 PRO A C 19
ATOM 23735 O O . PRO A 1 43 ? 16.410 15.192 0.041 1.00 0.00 43 PRO A O 19
ATOM 23746 N N . GLU A 1 44 ? 17.889 13.523 -0.262 1.00 0.00 44 GLU A N 19
ATOM 23747 C CA . GLU A 1 44 ? 18.275 13.960 -1.598 1.00 0.00 44 GLU A CA 19
ATOM 23748 C C . GLU A 1 44 ? 17.138 13.744 -2.592 1.00 0.00 44 GLU A C 19
ATOM 23749 O O . GLU A 1 44 ? 16.804 14.634 -3.373 1.00 0.00 44 GLU A O 19
ATOM 23761 N N . ASN A 1 45 ? 16.546 12.554 -2.556 1.00 0.00 45 ASN A N 19
ATOM 23762 C CA . ASN A 1 45 ? 15.447 12.219 -3.453 1.00 0.00 45 ASN A CA 19
ATOM 23763 C C . ASN A 1 45 ? 14.104 12.352 -2.741 1.00 0.00 45 ASN A C 19
ATOM 23764 O O . ASN A 1 45 ? 13.130 11.690 -3.101 1.00 0.00 45 ASN A O 19
ATOM 23775 N N . LYS A 1 46 ? 14.059 13.212 -1.730 1.00 0.00 46 LYS A N 19
ATOM 23776 C CA . LYS A 1 46 ? 12.836 13.434 -0.967 1.00 0.00 46 LYS A CA 19
ATOM 23777 C C . LYS A 1 46 ? 11.647 13.653 -1.898 1.00 0.00 46 LYS A C 19
ATOM 23778 O O . LYS A 1 46 ? 10.545 13.174 -1.633 1.00 0.00 46 LYS A O 19
ATOM 23797 N N . GLU A 1 47 ? 11.879 14.377 -2.988 1.00 0.00 47 GLU A N 19
ATOM 23798 C CA . GLU A 1 47 ? 10.826 14.657 -3.957 1.00 0.00 47 GLU A CA 19
ATOM 23799 C C . GLU A 1 47 ? 10.230 13.362 -4.501 1.00 0.00 47 GLU A C 19
ATOM 23800 O O . GLU A 1 47 ? 9.011 13.218 -4.588 1.00 0.00 47 GLU A O 19
ATOM 23812 N N . GLU A 1 48 ? 11.099 12.425 -4.867 1.00 0.00 48 GLU A N 19
ATOM 23813 C CA . GLU A 1 48 ? 10.657 11.143 -5.404 1.00 0.00 48 GLU A CA 19
ATOM 23814 C C . GLU A 1 48 ? 10.128 10.241 -4.293 1.00 0.00 48 GLU A C 19
ATOM 23815 O O . GLU A 1 48 ? 9.004 9.744 -4.365 1.00 0.00 48 GLU A O 19
ATOM 23827 N N . ALA A 1 49 ? 10.947 10.033 -3.267 1.00 0.00 49 ALA A N 19
ATOM 23828 C CA . ALA A 1 49 ? 10.561 9.192 -2.141 1.00 0.00 49 ALA A CA 19
ATOM 23829 C C . ALA A 1 49 ? 9.202 9.605 -1.587 1.00 0.00 49 ALA A C 19
ATOM 23830 O O . ALA A 1 49 ? 8.378 8.758 -1.245 1.00 0.00 49 ALA A O 19
ATOM 23837 N N . GLU A 1 50 ? 8.976 10.912 -1.500 1.00 0.00 50 GLU A N 19
ATOM 23838 C CA . GLU A 1 50 ? 7.716 11.436 -0.986 1.00 0.00 50 GLU A CA 19
ATOM 23839 C C . GLU A 1 50 ? 6.543 10.974 -1.845 1.00 0.00 50 GLU A C 19
ATOM 23840 O O . GLU A 1 50 ? 5.398 10.954 -1.393 1.00 0.00 50 GLU A O 19
ATOM 23852 N N . ARG A 1 51 ? 6.837 10.604 -3.088 1.00 0.00 51 ARG A N 19
ATOM 23853 C CA . ARG A 1 51 ? 5.807 10.144 -4.011 1.00 0.00 51 ARG A CA 19
ATOM 23854 C C . ARG A 1 51 ? 5.716 8.621 -4.008 1.00 0.00 51 ARG A C 19
ATOM 23855 O O . ARG A 1 51 ? 4.625 8.055 -4.077 1.00 0.00 51 ARG A O 19
ATOM 23876 N N . ARG A 1 52 ? 6.868 7.964 -3.929 1.00 0.00 52 ARG A N 19
ATOM 23877 C CA . ARG A 1 52 ? 6.918 6.507 -3.919 1.00 0.00 52 ARG A CA 19
ATOM 23878 C C . ARG A 1 52 ? 6.329 5.952 -2.625 1.00 0.00 52 ARG A C 19
ATOM 23879 O O . ARG A 1 52 ? 5.529 5.017 -2.646 1.00 0.00 52 ARG A O 19
ATOM 23900 N N . PHE A 1 53 ? 6.732 6.534 -1.500 1.00 0.00 53 PHE A N 19
ATOM 23901 C CA . PHE A 1 53 ? 6.245 6.097 -0.197 1.00 0.00 53 PHE A CA 19
ATOM 23902 C C . PHE A 1 53 ? 4.721 6.153 -0.138 1.00 0.00 53 PHE A C 19
ATOM 23903 O O . PHE A 1 53 ? 4.091 5.426 0.630 1.00 0.00 53 PHE A O 19
ATOM 23920 N N . LYS A 1 54 ? 4.135 7.021 -0.955 1.00 0.00 54 LYS A N 19
ATOM 23921 C CA . LYS A 1 54 ? 2.686 7.174 -0.999 1.00 0.00 54 LYS A CA 19
ATOM 23922 C C . LYS A 1 54 ? 2.024 5.922 -1.567 1.00 0.00 54 LYS A C 19
ATOM 23923 O O . LYS A 1 54 ? 1.087 5.384 -0.977 1.00 0.00 54 LYS A O 19
ATOM 23942 N N . GLN A 1 55 ? 2.518 5.465 -2.712 1.00 0.00 55 GLN A N 19
ATOM 23943 C CA . GLN A 1 55 ? 1.974 4.276 -3.358 1.00 0.00 55 GLN A CA 19
ATOM 23944 C C . GLN A 1 55 ? 2.329 3.019 -2.571 1.00 0.00 55 GLN A C 19
ATOM 23945 O O . GLN A 1 55 ? 1.525 2.092 -2.466 1.00 0.00 55 GLN A O 19
ATOM 23959 N N . VAL A 1 56 ? 3.538 2.993 -2.019 1.00 0.00 56 VAL A N 19
ATOM 23960 C CA . VAL A 1 56 ? 3.999 1.850 -1.240 1.00 0.00 56 VAL A CA 19
ATOM 23961 C C . VAL A 1 56 ? 3.124 1.634 -0.010 1.00 0.00 56 VAL A C 19
ATOM 23962 O O . VAL A 1 56 ? 2.611 0.538 0.215 1.00 0.00 56 VAL A O 19
ATOM 23975 N N . ALA A 1 57 ? 2.958 2.688 0.783 1.00 0.00 57 ALA A N 19
ATOM 23976 C CA . ALA A 1 57 ? 2.144 2.615 1.989 1.00 0.00 57 ALA A CA 19
ATOM 23977 C C . ALA A 1 57 ? 0.731 2.137 1.670 1.00 0.00 57 ALA A C 19
ATOM 23978 O O . ALA A 1 57 ? 0.242 1.177 2.264 1.00 0.00 57 ALA A O 19
ATOM 23985 N N . GLU A 1 58 ? 0.081 2.815 0.729 1.00 0.00 58 GLU A N 19
ATOM 23986 C CA . GLU A 1 58 ? -1.277 2.460 0.333 1.00 0.00 58 GLU A CA 19
ATOM 23987 C C . GLU A 1 58 ? -1.350 1.002 -0.113 1.00 0.00 58 GLU A C 19
ATOM 23988 O O . GLU A 1 58 ? -2.336 0.313 0.142 1.00 0.00 58 GLU A O 19
ATOM 24000 N N . ALA A 1 59 ? -0.297 0.541 -0.781 1.00 0.00 59 ALA A N 19
ATOM 24001 C CA . ALA A 1 59 ? -0.241 -0.834 -1.262 1.00 0.00 59 ALA A CA 19
ATOM 24002 C C . ALA A 1 59 ? -0.272 -1.823 -0.101 1.00 0.00 59 ALA A C 19
ATOM 24003 O O . ALA A 1 59 ? -1.163 -2.668 -0.017 1.00 0.00 59 ALA A O 19
ATOM 24010 N N . TYR A 1 60 ? 0.706 -1.712 0.790 1.00 0.00 60 TYR A N 19
ATOM 24011 C CA . TYR A 1 60 ? 0.792 -2.599 1.944 1.00 0.00 60 TYR A CA 19
ATOM 24012 C C . TYR A 1 60 ? -0.406 -2.407 2.869 1.00 0.00 60 TYR A C 19
ATOM 24013 O O . TYR A 1 60 ? -0.863 -3.351 3.513 1.00 0.00 60 TYR A O 19
ATOM 24031 N N . GLU A 1 61 ? -0.908 -1.178 2.929 1.00 0.00 61 GLU A N 19
ATOM 24032 C CA . GLU A 1 61 ? -2.053 -0.862 3.775 1.00 0.00 61 GLU A CA 19
ATOM 24033 C C . GLU A 1 61 ? -3.308 -1.576 3.282 1.00 0.00 61 GLU A C 19
ATOM 24034 O O . GLU A 1 61 ? -4.235 -1.829 4.052 1.00 0.00 61 GLU A O 19
ATOM 24046 N N . VAL A 1 62 ? -3.331 -1.898 1.992 1.00 0.00 62 VAL A N 19
ATOM 24047 C CA . VAL A 1 62 ? -4.470 -2.584 1.395 1.00 0.00 62 VAL A CA 19
ATOM 24048 C C . VAL A 1 62 ? -4.255 -4.093 1.376 1.00 0.00 62 VAL A C 19
ATOM 24049 O O . VAL A 1 62 ? -5.170 -4.866 1.664 1.00 0.00 62 VAL A O 19
ATOM 24062 N N . LEU A 1 63 ? -3.040 -4.508 1.035 1.00 0.00 63 LEU A N 19
ATOM 24063 C CA . LEU A 1 63 ? -2.703 -5.926 0.978 1.00 0.00 63 LEU A CA 19
ATOM 24064 C C . LEU A 1 63 ? -2.548 -6.505 2.381 1.00 0.00 63 LEU A C 19
ATOM 24065 O O . LEU A 1 63 ? -3.123 -7.546 2.700 1.00 0.00 63 LEU A O 19
ATOM 24081 N N . SER A 1 64 ? -1.770 -5.823 3.215 1.00 0.00 64 SER A N 19
ATOM 24082 C CA . SER A 1 64 ? -1.538 -6.270 4.583 1.00 0.00 64 SER A CA 19
ATOM 24083 C C . SER A 1 64 ? -2.856 -6.418 5.337 1.00 0.00 64 SER A C 19
ATOM 24084 O O . SER A 1 64 ? -2.917 -7.065 6.383 1.00 0.00 64 SER A O 19
ATOM 24092 N N . ASP A 1 65 ? -3.909 -5.814 4.798 1.00 0.00 65 ASP A N 19
ATOM 24093 C CA . ASP A 1 65 ? -5.228 -5.878 5.418 1.00 0.00 65 ASP A CA 19
ATOM 24094 C C . ASP A 1 65 ? -6.012 -7.082 4.905 1.00 0.00 65 ASP A C 19
ATOM 24095 O O . ASP A 1 65 ? -5.894 -7.461 3.740 1.00 0.00 65 ASP A O 19
ATOM 24104 N N . ALA A 1 66 ? -6.810 -7.680 5.784 1.00 0.00 66 ALA A N 19
ATOM 24105 C CA . ALA A 1 66 ? -7.613 -8.840 5.419 1.00 0.00 66 ALA A CA 19
ATOM 24106 C C . ALA A 1 66 ? -8.929 -8.417 4.774 1.00 0.00 66 ALA A C 19
ATOM 24107 O O . ALA A 1 66 ? -9.567 -9.199 4.070 1.00 0.00 66 ALA A O 19
ATOM 24114 N N . LYS A 1 67 ? -9.329 -7.173 5.018 1.00 0.00 67 LYS A N 19
ATOM 24115 C CA . LYS A 1 67 ? -10.568 -6.644 4.461 1.00 0.00 67 LYS A CA 19
ATOM 24116 C C . LYS A 1 67 ? -10.304 -5.906 3.152 1.00 0.00 67 LYS A C 19
ATOM 24117 O O . LYS A 1 67 ? -10.972 -6.147 2.146 1.00 0.00 67 LYS A O 19
ATOM 24136 N N . LYS A 1 68 ? -9.326 -5.007 3.172 1.00 0.00 68 LYS A N 19
ATOM 24137 C CA . LYS A 1 68 ? -8.971 -4.235 1.987 1.00 0.00 68 LYS A CA 19
ATOM 24138 C C . LYS A 1 68 ? -8.402 -5.140 0.899 1.00 0.00 68 LYS A C 19
ATOM 24139 O O . LYS A 1 68 ? -8.737 -4.998 -0.277 1.00 0.00 68 LYS A O 19
ATOM 24158 N N . ARG A 1 69 ? -7.541 -6.069 1.299 1.00 0.00 69 ARG A N 19
ATOM 24159 C CA . ARG A 1 69 ? -6.925 -6.997 0.358 1.00 0.00 69 ARG A CA 19
ATOM 24160 C C . ARG A 1 69 ? -7.980 -7.875 -0.309 1.00 0.00 69 ARG A C 19
ATOM 24161 O O . ARG A 1 69 ? -8.082 -7.916 -1.535 1.00 0.00 69 ARG A O 19
ATOM 24182 N N . ASP A 1 70 ? -8.762 -8.574 0.506 1.00 0.00 70 ASP A N 19
ATOM 24183 C CA . ASP A 1 70 ? -9.810 -9.450 -0.004 1.00 0.00 70 ASP A CA 19
ATOM 24184 C C . ASP A 1 70 ? -10.660 -8.731 -1.047 1.00 0.00 70 ASP A C 19
ATOM 24185 O O . ASP A 1 70 ? -10.966 -9.287 -2.103 1.00 0.00 70 ASP A O 19
ATOM 24194 N N . ILE A 1 71 ? -11.038 -7.494 -0.744 1.00 0.00 71 ILE A N 19
ATOM 24195 C CA . ILE A 1 71 ? -11.852 -6.699 -1.656 1.00 0.00 71 ILE A CA 19
ATOM 24196 C C . ILE A 1 71 ? -11.071 -6.335 -2.914 1.00 0.00 71 ILE A C 19
ATOM 24197 O O . ILE A 1 71 ? -11.564 -6.495 -4.031 1.00 0.00 71 ILE A O 19
ATOM 24213 N N . TYR A 1 72 ? -9.851 -5.845 -2.726 1.00 0.00 72 TYR A N 19
ATOM 24214 C CA . TYR A 1 72 ? -9.002 -5.457 -3.846 1.00 0.00 72 TYR A CA 19
ATOM 24215 C C . TYR A 1 72 ? -8.851 -6.606 -4.838 1.00 0.00 72 TYR A C 19
ATOM 24216 O O . TYR A 1 72 ? -9.176 -6.469 -6.018 1.00 0.00 72 TYR A O 19
ATOM 24234 N N . ASP A 1 73 ? -8.356 -7.738 -4.351 1.00 0.00 73 ASP A N 19
ATOM 24235 C CA . ASP A 1 73 ? -8.162 -8.913 -5.193 1.00 0.00 73 ASP A CA 19
ATOM 24236 C C . ASP A 1 73 ? -9.471 -9.324 -5.861 1.00 0.00 73 ASP A C 19
ATOM 24237 O O . ASP A 1 73 ? -9.501 -9.630 -7.053 1.00 0.00 73 ASP A O 19
ATOM 24246 N N . ARG A 1 74 ? -10.549 -9.330 -5.085 1.00 0.00 74 ARG A N 19
ATOM 24247 C CA . ARG A 1 74 ? -11.860 -9.706 -5.600 1.00 0.00 74 ARG A CA 19
ATOM 24248 C C . ARG A 1 74 ? -12.285 -8.777 -6.734 1.00 0.00 74 ARG A C 19
ATOM 24249 O O . ARG A 1 74 ? -12.422 -9.204 -7.881 1.00 0.00 74 ARG A O 19
ATOM 24270 N N . TYR A 1 75 ? -12.492 -7.507 -6.406 1.00 0.00 75 TYR A N 19
ATOM 24271 C CA . TYR A 1 75 ? -12.904 -6.519 -7.396 1.00 0.00 75 TYR A CA 19
ATOM 24272 C C . TYR A 1 75 ? -11.708 -5.711 -7.889 1.00 0.00 75 TYR A C 19
ATOM 24273 O O . TYR A 1 75 ? -11.431 -5.657 -9.087 1.00 0.00 75 TYR A O 19
ATOM 24291 N N . GLY A 1 76 ? -11.001 -5.082 -6.955 1.00 0.00 76 GLY A N 19
ATOM 24292 C CA . GLY A 1 76 ? -9.842 -4.285 -7.312 1.00 0.00 76 GLY A CA 19
ATOM 24293 C C . GLY A 1 76 ? -10.205 -2.851 -7.643 1.00 0.00 76 GLY A C 19
ATOM 24294 O O . GLY A 1 76 ? -10.345 -2.493 -8.812 1.00 0.00 76 GLY A O 19
ATOM 24298 N N . SER A 1 77 ? -10.359 -2.028 -6.611 1.00 0.00 77 SER A N 19
ATOM 24299 C CA . SER A 1 77 ? -10.714 -0.625 -6.797 1.00 0.00 77 SER A CA 19
ATOM 24300 C C . SER A 1 77 ? -10.078 -0.069 -8.068 1.00 0.00 77 SER A C 19
ATOM 24301 O O . SER A 1 77 ? -8.964 -0.442 -8.433 1.00 0.00 77 SER A O 19
ATOM 24309 N N . GLY A 1 78 ? -10.795 0.828 -8.737 1.00 0.00 78 GLY A N 19
ATOM 24310 C CA . GLY A 1 78 ? -10.286 1.423 -9.959 1.00 0.00 78 GLY A CA 19
ATOM 24311 C C . GLY A 1 78 ? -9.998 2.903 -9.808 1.00 0.00 78 GLY A C 19
ATOM 24312 O O . GLY A 1 78 ? -8.929 3.305 -9.348 1.00 0.00 78 GLY A O 19
ATOM 24316 N N . PRO A 1 79 ? -10.967 3.742 -10.203 1.00 0.00 79 PRO A N 19
ATOM 24317 C CA . PRO A 1 79 ? -10.834 5.200 -10.119 1.00 0.00 79 PRO A CA 19
ATOM 24318 C C . PRO A 1 79 ? -10.851 5.702 -8.679 1.00 0.00 79 PRO A C 19
ATOM 24319 O O . PRO A 1 79 ? -11.824 5.500 -7.953 1.00 0.00 79 PRO A O 19
ATOM 24330 N N . SER A 1 80 ? -9.768 6.357 -8.273 1.00 0.00 80 SER A N 19
ATOM 24331 C CA . SER A 1 80 ? -9.658 6.885 -6.918 1.00 0.00 80 SER A CA 19
ATOM 24332 C C . SER A 1 80 ? -10.890 7.708 -6.554 1.00 0.00 80 SER A C 19
ATOM 24333 O O . SER A 1 80 ? -11.689 8.066 -7.419 1.00 0.00 80 SER A O 19
ATOM 24341 N N . SER A 1 81 ? -11.037 8.004 -5.267 1.00 0.00 81 SER A N 19
ATOM 24342 C CA . SER A 1 81 ? -12.172 8.781 -4.785 1.00 0.00 81 SER A CA 19
ATOM 24343 C C . SER A 1 81 ? -13.484 8.217 -5.324 1.00 0.00 81 SER A C 19
ATOM 24344 O O . SER A 1 81 ? -14.371 8.963 -5.737 1.00 0.00 81 SER A O 19
ATOM 24352 N N . GLY A 1 82 ? -13.599 6.892 -5.314 1.00 0.00 82 GLY A N 19
ATOM 24353 C CA . GLY A 1 82 ? -14.804 6.249 -5.804 1.00 0.00 82 GLY A CA 19
ATOM 24354 C C . GLY A 1 82 ? -15.961 6.370 -4.832 1.00 0.00 82 GLY A C 19
ATOM 24355 O O . GLY A 1 82 ? -16.380 7.476 -4.489 1.00 0.00 82 GLY A O 19
ATOM 24359 N N . GLY A 1 1 ? 15.804 -7.692 -12.645 1.00 0.00 1 GLY A N 20
ATOM 24360 C CA . GLY A 1 1 ? 15.383 -8.384 -13.850 1.00 0.00 1 GLY A CA 20
ATOM 24361 C C . GLY A 1 1 ? 14.692 -7.463 -14.836 1.00 0.00 1 GLY A C 20
ATOM 24362 O O . GLY A 1 1 ? 15.329 -6.914 -15.735 1.00 0.00 1 GLY A O 20
ATOM 24366 N N . SER A 1 2 ? 13.384 -7.294 -14.668 1.00 0.00 2 SER A N 20
ATOM 24367 C CA . SER A 1 2 ? 12.604 -6.438 -15.555 1.00 0.00 2 SER A CA 20
ATOM 24368 C C . SER A 1 2 ? 11.875 -5.357 -14.762 1.00 0.00 2 SER A C 20
ATOM 24369 O O . SER A 1 2 ? 10.938 -5.643 -14.018 1.00 0.00 2 SER A O 20
ATOM 24377 N N . SER A 1 3 ? 12.314 -4.113 -14.929 1.00 0.00 3 SER A N 20
ATOM 24378 C CA . SER A 1 3 ? 11.706 -2.988 -14.227 1.00 0.00 3 SER A CA 20
ATOM 24379 C C . SER A 1 3 ? 10.870 -2.141 -15.181 1.00 0.00 3 SER A C 20
ATOM 24380 O O . SER A 1 3 ? 11.079 -2.161 -16.393 1.00 0.00 3 SER A O 20
ATOM 24388 N N . GLY A 1 4 ? 9.921 -1.395 -14.623 1.00 0.00 4 GLY A N 20
ATOM 24389 C CA . GLY A 1 4 ? 9.066 -0.551 -15.437 1.00 0.00 4 GLY A CA 20
ATOM 24390 C C . GLY A 1 4 ? 7.602 -0.680 -15.067 1.00 0.00 4 GLY A C 20
ATOM 24391 O O . GLY A 1 4 ? 7.228 -0.492 -13.910 1.00 0.00 4 GLY A O 20
ATOM 24395 N N . SER A 1 5 ? 6.770 -1.001 -16.053 1.00 0.00 5 SER A N 20
ATOM 24396 C CA . SER A 1 5 ? 5.337 -1.149 -15.827 1.00 0.00 5 SER A CA 20
ATOM 24397 C C . SER A 1 5 ? 4.740 0.136 -15.262 1.00 0.00 5 SER A C 20
ATOM 24398 O O . SER A 1 5 ? 3.927 0.102 -14.339 1.00 0.00 5 SER A O 20
ATOM 24406 N N . SER A 1 6 ? 5.151 1.269 -15.824 1.00 0.00 6 SER A N 20
ATOM 24407 C CA . SER A 1 6 ? 4.661 2.566 -15.374 1.00 0.00 6 SER A CA 20
ATOM 24408 C C . SER A 1 6 ? 3.177 2.726 -15.692 1.00 0.00 6 SER A C 20
ATOM 24409 O O . SER A 1 6 ? 2.634 2.025 -16.544 1.00 0.00 6 SER A O 20
ATOM 24417 N N . GLY A 1 7 ? 2.526 3.656 -14.998 1.00 0.00 7 GLY A N 20
ATOM 24418 C CA . GLY A 1 7 ? 1.112 3.892 -15.219 1.00 0.00 7 GLY A CA 20
ATOM 24419 C C . GLY A 1 7 ? 0.263 3.480 -14.033 1.00 0.00 7 GLY A C 20
ATOM 24420 O O . GLY A 1 7 ? 0.142 4.224 -13.060 1.00 0.00 7 GLY A O 20
ATOM 24424 N N . MET A 1 8 ? -0.327 2.292 -14.114 1.00 0.00 8 MET A N 20
ATOM 24425 C CA . MET A 1 8 ? -1.170 1.783 -13.038 1.00 0.00 8 MET A CA 20
ATOM 24426 C C . MET A 1 8 ? -0.356 1.566 -11.766 1.00 0.00 8 MET A C 20
ATOM 24427 O O . MET A 1 8 ? 0.869 1.687 -11.773 1.00 0.00 8 MET A O 20
ATOM 24441 N N . VAL A 1 9 ? -1.045 1.246 -10.675 1.00 0.00 9 VAL A N 20
ATOM 24442 C CA . VAL A 1 9 ? -0.385 1.011 -9.396 1.00 0.00 9 VAL A CA 20
ATOM 24443 C C . VAL A 1 9 ? -0.824 -0.316 -8.787 1.00 0.00 9 VAL A C 20
ATOM 24444 O O . VAL A 1 9 ? -1.757 -0.364 -7.985 1.00 0.00 9 VAL A O 20
ATOM 24457 N N . ASP A 1 10 ? -0.144 -1.390 -9.171 1.00 0.00 10 ASP A N 20
ATOM 24458 C CA . ASP A 1 10 ? -0.463 -2.719 -8.661 1.00 0.00 10 ASP A CA 20
ATOM 24459 C C . ASP A 1 10 ? 0.254 -2.980 -7.341 1.00 0.00 10 ASP A C 20
ATOM 24460 O O . ASP A 1 10 ? 1.434 -3.332 -7.322 1.00 0.00 10 ASP A O 20
ATOM 24469 N N . TYR A 1 11 ? -0.465 -2.805 -6.238 1.00 0.00 11 TYR A N 20
ATOM 24470 C CA . TYR A 1 11 ? 0.103 -3.019 -4.912 1.00 0.00 11 TYR A CA 20
ATOM 24471 C C . TYR A 1 11 ? 1.135 -4.142 -4.936 1.00 0.00 11 TYR A C 20
ATOM 24472 O O . TYR A 1 11 ? 2.323 -3.914 -4.705 1.00 0.00 11 TYR A O 20
ATOM 24490 N N . TYR A 1 12 ? 0.673 -5.355 -5.219 1.00 0.00 12 TYR A N 20
ATOM 24491 C CA . TYR A 1 12 ? 1.554 -6.515 -5.272 1.00 0.00 12 TYR A CA 20
ATOM 24492 C C . TYR A 1 12 ? 2.877 -6.164 -5.946 1.00 0.00 12 TYR A C 20
ATOM 24493 O O . TYR A 1 12 ? 3.949 -6.504 -5.448 1.00 0.00 12 TYR A O 20
ATOM 24511 N N . GLU A 1 13 ? 2.790 -5.482 -7.084 1.00 0.00 13 GLU A N 20
ATOM 24512 C CA . GLU A 1 13 ? 3.980 -5.085 -7.827 1.00 0.00 13 GLU A CA 20
ATOM 24513 C C . GLU A 1 13 ? 4.660 -3.889 -7.167 1.00 0.00 13 GLU A C 20
ATOM 24514 O O . GLU A 1 13 ? 5.861 -3.672 -7.335 1.00 0.00 13 GLU A O 20
ATOM 24526 N N . VAL A 1 14 ? 3.884 -3.114 -6.416 1.00 0.00 14 VAL A N 20
ATOM 24527 C CA . VAL A 1 14 ? 4.410 -1.940 -5.730 1.00 0.00 14 VAL A CA 20
ATOM 24528 C C . VAL A 1 14 ? 5.224 -2.339 -4.504 1.00 0.00 14 VAL A C 20
ATOM 24529 O O . VAL A 1 14 ? 6.179 -1.656 -4.130 1.00 0.00 14 VAL A O 20
ATOM 24542 N N . LEU A 1 15 ? 4.841 -3.448 -3.882 1.00 0.00 15 LEU A N 20
ATOM 24543 C CA . LEU A 1 15 ? 5.536 -3.940 -2.697 1.00 0.00 15 LEU A CA 20
ATOM 24544 C C . LEU A 1 15 ? 6.567 -5.000 -3.071 1.00 0.00 15 LEU A C 20
ATOM 24545 O O . LEU A 1 15 ? 7.169 -5.629 -2.201 1.00 0.00 15 LEU A O 20
ATOM 24561 N N . ASP A 1 16 ? 6.766 -5.192 -4.370 1.00 0.00 16 ASP A N 20
ATOM 24562 C CA . ASP A 1 16 ? 7.727 -6.174 -4.860 1.00 0.00 16 ASP A CA 20
ATOM 24563 C C . ASP A 1 16 ? 7.362 -7.576 -4.382 1.00 0.00 16 ASP A C 20
ATOM 24564 O O . ASP A 1 16 ? 8.197 -8.291 -3.829 1.00 0.00 16 ASP A O 20
ATOM 24573 N N . VAL A 1 17 ? 6.109 -7.962 -4.599 1.00 0.00 17 VAL A N 20
ATOM 24574 C CA . VAL A 1 17 ? 5.633 -9.278 -4.192 1.00 0.00 17 VAL A CA 20
ATOM 24575 C C . VAL A 1 17 ? 4.633 -9.837 -5.197 1.00 0.00 17 VAL A C 20
ATOM 24576 O O . VAL A 1 17 ? 3.929 -9.099 -5.887 1.00 0.00 17 VAL A O 20
ATOM 24589 N N . PRO A 1 18 ? 4.566 -11.174 -5.285 1.00 0.00 18 PRO A N 20
ATOM 24590 C CA . PRO A 1 18 ? 3.654 -11.863 -6.203 1.00 0.00 18 PRO A CA 20
ATOM 24591 C C . PRO A 1 18 ? 2.195 -11.719 -5.787 1.00 0.00 18 PRO A C 20
ATOM 24592 O O . PRO A 1 18 ? 1.896 -11.386 -4.640 1.00 0.00 18 PRO A O 20
ATOM 24603 N N . ARG A 1 19 ? 1.288 -11.973 -6.725 1.00 0.00 19 ARG A N 20
ATOM 24604 C CA . ARG A 1 19 ? -0.141 -11.871 -6.455 1.00 0.00 19 ARG A CA 20
ATOM 24605 C C . ARG A 1 19 ? -0.548 -12.810 -5.324 1.00 0.00 19 ARG A C 20
ATOM 24606 O O . ARG A 1 19 ? -1.482 -12.525 -4.574 1.00 0.00 19 ARG A O 20
ATOM 24627 N N . GLN A 1 20 ? 0.158 -13.930 -5.208 1.00 0.00 20 GLN A N 20
ATOM 24628 C CA . GLN A 1 20 ? -0.132 -14.912 -4.169 1.00 0.00 20 GLN A CA 20
ATOM 24629 C C . GLN A 1 20 ? 0.742 -14.678 -2.941 1.00 0.00 20 GLN A C 20
ATOM 24630 O O . GLN A 1 20 ? 0.700 -15.448 -1.982 1.00 0.00 20 GLN A O 20
ATOM 24644 N N . ALA A 1 21 ? 1.532 -13.610 -2.978 1.00 0.00 21 ALA A N 20
ATOM 24645 C CA . ALA A 1 21 ? 2.414 -13.274 -1.867 1.00 0.00 21 ALA A CA 20
ATOM 24646 C C . ALA A 1 21 ? 1.687 -13.397 -0.532 1.00 0.00 21 ALA A C 20
ATOM 24647 O O . ALA A 1 21 ? 0.600 -12.847 -0.353 1.00 0.00 21 ALA A O 20
ATOM 24654 N N . SER A 1 22 ? 2.294 -14.121 0.403 1.00 0.00 22 SER A N 20
ATOM 24655 C CA . SER A 1 22 ? 1.702 -14.320 1.720 1.00 0.00 22 SER A CA 20
ATOM 24656 C C . SER A 1 22 ? 1.855 -13.068 2.579 1.00 0.00 22 SER A C 20
ATOM 24657 O O . SER A 1 22 ? 2.854 -12.356 2.485 1.00 0.00 22 SER A O 20
ATOM 24665 N N . SER A 1 23 ? 0.856 -12.807 3.416 1.00 0.00 23 SER A N 20
ATOM 24666 C CA . SER A 1 23 ? 0.876 -11.639 4.289 1.00 0.00 23 SER A CA 20
ATOM 24667 C C . SER A 1 23 ? 2.288 -11.368 4.801 1.00 0.00 23 SER A C 20
ATOM 24668 O O . SER A 1 23 ? 2.819 -10.271 4.634 1.00 0.00 23 SER A O 20
ATOM 24676 N N . GLU A 1 24 ? 2.888 -12.376 5.425 1.00 0.00 24 GLU A N 20
ATOM 24677 C CA . GLU A 1 24 ? 4.238 -12.247 5.962 1.00 0.00 24 GLU A CA 20
ATOM 24678 C C . GLU A 1 24 ? 5.212 -11.789 4.881 1.00 0.00 24 GLU A C 20
ATOM 24679 O O . GLU A 1 24 ? 6.122 -11.002 5.142 1.00 0.00 24 GLU A O 20
ATOM 24691 N N . ALA A 1 25 ? 5.015 -12.289 3.665 1.00 0.00 25 ALA A N 20
ATOM 24692 C CA . ALA A 1 25 ? 5.874 -11.931 2.543 1.00 0.00 25 ALA A CA 20
ATOM 24693 C C . ALA A 1 25 ? 5.601 -10.506 2.075 1.00 0.00 25 ALA A C 20
ATOM 24694 O O . ALA A 1 25 ? 6.496 -9.824 1.574 1.00 0.00 25 ALA A O 20
ATOM 24701 N N . ILE A 1 26 ? 4.359 -10.061 2.240 1.00 0.00 26 ILE A N 20
ATOM 24702 C CA . ILE A 1 26 ? 3.969 -8.717 1.835 1.00 0.00 26 ILE A CA 20
ATOM 24703 C C . ILE A 1 26 ? 4.562 -7.667 2.769 1.00 0.00 26 ILE A C 20
ATOM 24704 O O . ILE A 1 26 ? 5.037 -6.621 2.324 1.00 0.00 26 ILE A O 20
ATOM 24720 N N . LYS A 1 27 ? 4.534 -7.953 4.066 1.00 0.00 27 LYS A N 20
ATOM 24721 C CA . LYS A 1 27 ? 5.071 -7.037 5.064 1.00 0.00 27 LYS A CA 20
ATOM 24722 C C . LYS A 1 27 ? 6.594 -6.986 4.993 1.00 0.00 27 LYS A C 20
ATOM 24723 O O . LYS A 1 27 ? 7.195 -5.916 5.094 1.00 0.00 27 LYS A O 20
ATOM 24742 N N . LYS A 1 28 ? 7.212 -8.149 4.817 1.00 0.00 28 LYS A N 20
ATOM 24743 C CA . LYS A 1 28 ? 8.665 -8.238 4.729 1.00 0.00 28 LYS A CA 20
ATOM 24744 C C . LYS A 1 28 ? 9.174 -7.574 3.454 1.00 0.00 28 LYS A C 20
ATOM 24745 O O . LYS A 1 28 ? 10.317 -7.121 3.393 1.00 0.00 28 LYS A O 20
ATOM 24764 N N . ALA A 1 29 ? 8.319 -7.518 2.439 1.00 0.00 29 ALA A N 20
ATOM 24765 C CA . ALA A 1 29 ? 8.682 -6.907 1.167 1.00 0.00 29 ALA A CA 20
ATOM 24766 C C . ALA A 1 29 ? 8.257 -5.443 1.121 1.00 0.00 29 ALA A C 20
ATOM 24767 O O . ALA A 1 29 ? 8.720 -4.678 0.273 1.00 0.00 29 ALA A O 20
ATOM 24774 N N . TYR A 1 30 ? 7.375 -5.058 2.036 1.00 0.00 30 TYR A N 20
ATOM 24775 C CA . TYR A 1 30 ? 6.886 -3.686 2.097 1.00 0.00 30 TYR A CA 20
ATOM 24776 C C . TYR A 1 30 ? 7.711 -2.857 3.076 1.00 0.00 30 TYR A C 20
ATOM 24777 O O . TYR A 1 30 ? 8.263 -1.817 2.715 1.00 0.00 30 TYR A O 20
ATOM 24795 N N . ARG A 1 31 ? 7.791 -3.325 4.317 1.00 0.00 31 ARG A N 20
ATOM 24796 C CA . ARG A 1 31 ? 8.549 -2.628 5.350 1.00 0.00 31 ARG A CA 20
ATOM 24797 C C . ARG A 1 31 ? 9.901 -2.168 4.814 1.00 0.00 31 ARG A C 20
ATOM 24798 O O . ARG A 1 31 ? 10.446 -1.157 5.258 1.00 0.00 31 ARG A O 20
ATOM 24819 N N . LYS A 1 32 ? 10.439 -2.916 3.857 1.00 0.00 32 LYS A N 20
ATOM 24820 C CA . LYS A 1 32 ? 11.727 -2.586 3.259 1.00 0.00 32 LYS A CA 20
ATOM 24821 C C . LYS A 1 32 ? 11.596 -1.408 2.300 1.00 0.00 32 LYS A C 20
ATOM 24822 O O . LYS A 1 32 ? 12.506 -0.586 2.181 1.00 0.00 32 LYS A O 20
ATOM 24841 N N . LEU A 1 33 ? 10.458 -1.330 1.618 1.00 0.00 33 LEU A N 20
ATOM 24842 C CA . LEU A 1 33 ? 10.207 -0.251 0.669 1.00 0.00 33 LEU A CA 20
ATOM 24843 C C . LEU A 1 33 ? 9.764 1.017 1.392 1.00 0.00 33 LEU A C 20
ATOM 24844 O O . LEU A 1 33 ? 10.282 2.104 1.135 1.00 0.00 33 LEU A O 20
ATOM 24860 N N . ALA A 1 34 ? 8.804 0.870 2.299 1.00 0.00 34 ALA A N 20
ATOM 24861 C CA . ALA A 1 34 ? 8.294 2.002 3.062 1.00 0.00 34 ALA A CA 20
ATOM 24862 C C . ALA A 1 34 ? 9.433 2.807 3.678 1.00 0.00 34 ALA A C 20
ATOM 24863 O O . ALA A 1 34 ? 9.331 4.024 3.841 1.00 0.00 34 ALA A O 20
ATOM 24870 N N . LEU A 1 35 ? 10.519 2.121 4.019 1.00 0.00 35 LEU A N 20
ATOM 24871 C CA . LEU A 1 35 ? 11.678 2.772 4.619 1.00 0.00 35 LEU A CA 20
ATOM 24872 C C . LEU A 1 35 ? 12.735 3.083 3.563 1.00 0.00 35 LEU A C 20
ATOM 24873 O O . LEU A 1 35 ? 13.681 3.829 3.816 1.00 0.00 35 LEU A O 20
ATOM 24889 N N . LYS A 1 36 ? 12.566 2.507 2.377 1.00 0.00 36 LYS A N 20
ATOM 24890 C CA . LYS A 1 36 ? 13.502 2.724 1.281 1.00 0.00 36 LYS A CA 20
ATOM 24891 C C . LYS A 1 36 ? 13.137 3.979 0.494 1.00 0.00 36 LYS A C 20
ATOM 24892 O O . LYS A 1 36 ? 14.013 4.685 -0.006 1.00 0.00 36 LYS A O 20
ATOM 24911 N N . TRP A 1 37 ? 11.841 4.251 0.391 1.00 0.00 37 TRP A N 20
ATOM 24912 C CA . TRP A 1 37 ? 11.362 5.423 -0.333 1.00 0.00 37 TRP A CA 20
ATOM 24913 C C . TRP A 1 37 ? 10.831 6.478 0.630 1.00 0.00 37 TRP A C 20
ATOM 24914 O O . TRP A 1 37 ? 10.136 7.410 0.223 1.00 0.00 37 TRP A O 20
ATOM 24935 N N . HIS A 1 38 ? 11.161 6.327 1.908 1.00 0.00 38 HIS A N 20
ATOM 24936 C CA . HIS A 1 38 ? 10.717 7.269 2.930 1.00 0.00 38 HIS A CA 20
ATOM 24937 C C . HIS A 1 38 ? 11.397 8.623 2.752 1.00 0.00 38 HIS A C 20
ATOM 24938 O O . HIS A 1 38 ? 12.587 8.713 2.452 1.00 0.00 38 HIS A O 20
ATOM 24952 N N . PRO A 1 39 ? 10.623 9.703 2.940 1.00 0.00 39 PRO A N 20
ATOM 24953 C CA . PRO A 1 39 ? 11.130 11.072 2.805 1.00 0.00 39 PRO A CA 20
ATOM 24954 C C . PRO A 1 39 ? 12.094 11.447 3.925 1.00 0.00 39 PRO A C 20
ATOM 24955 O O . PRO A 1 39 ? 12.899 12.367 3.782 1.00 0.00 39 PRO A O 20
ATOM 24966 N N . ASP A 1 40 ? 12.008 10.728 5.039 1.00 0.00 40 ASP A N 20
ATOM 24967 C CA . ASP A 1 40 ? 12.874 10.984 6.183 1.00 0.00 40 ASP A CA 20
ATOM 24968 C C . ASP A 1 40 ? 14.203 10.249 6.034 1.00 0.00 40 ASP A C 20
ATOM 24969 O O . ASP A 1 40 ? 15.168 10.539 6.742 1.00 0.00 40 ASP A O 20
ATOM 24978 N N . LYS A 1 41 ? 14.245 9.296 5.109 1.00 0.00 41 LYS A N 20
ATOM 24979 C CA . LYS A 1 41 ? 15.455 8.519 4.866 1.00 0.00 41 LYS A CA 20
ATOM 24980 C C . LYS A 1 41 ? 16.118 8.939 3.558 1.00 0.00 41 LYS A C 20
ATOM 24981 O O . LYS A 1 41 ? 17.327 8.793 3.389 1.00 0.00 41 LYS A O 20
ATOM 25000 N N . ASN A 1 42 ? 15.317 9.464 2.636 1.00 0.00 42 ASN A N 20
ATOM 25001 C CA . ASN A 1 42 ? 15.827 9.907 1.343 1.00 0.00 42 ASN A CA 20
ATOM 25002 C C . ASN A 1 42 ? 15.723 11.423 1.208 1.00 0.00 42 ASN A C 20
ATOM 25003 O O . ASN A 1 42 ? 14.780 11.955 0.621 1.00 0.00 42 ASN A O 20
ATOM 25014 N N . PRO A 1 43 ? 16.714 12.136 1.762 1.00 0.00 43 PRO A N 20
ATOM 25015 C CA . PRO A 1 43 ? 16.758 13.600 1.716 1.00 0.00 43 PRO A CA 20
ATOM 25016 C C . PRO A 1 43 ? 17.032 14.128 0.311 1.00 0.00 43 PRO A C 20
ATOM 25017 O O . PRO A 1 43 ? 16.491 15.157 -0.091 1.00 0.00 43 PRO A O 20
ATOM 25028 N N . GLU A 1 44 ? 17.875 13.415 -0.429 1.00 0.00 44 GLU A N 20
ATOM 25029 C CA . GLU A 1 44 ? 18.220 13.813 -1.789 1.00 0.00 44 GLU A CA 20
ATOM 25030 C C . GLU A 1 44 ? 17.045 13.590 -2.736 1.00 0.00 44 GLU A C 20
ATOM 25031 O O . GLU A 1 44 ? 16.630 14.500 -3.453 1.00 0.00 44 GLU A O 20
ATOM 25043 N N . ASN A 1 45 ? 16.513 12.372 -2.734 1.00 0.00 45 ASN A N 20
ATOM 25044 C CA . ASN A 1 45 ? 15.387 12.028 -3.593 1.00 0.00 45 ASN A CA 20
ATOM 25045 C C . ASN A 1 45 ? 14.066 12.178 -2.845 1.00 0.00 45 ASN A C 20
ATOM 25046 O O . ASN A 1 45 ? 13.081 11.508 -3.159 1.00 0.00 45 ASN A O 20
ATOM 25057 N N . LYS A 1 46 ? 14.051 13.061 -1.852 1.00 0.00 46 LYS A N 20
ATOM 25058 C CA . LYS A 1 46 ? 12.852 13.302 -1.059 1.00 0.00 46 LYS A CA 20
ATOM 25059 C C . LYS A 1 46 ? 11.641 13.528 -1.958 1.00 0.00 46 LYS A C 20
ATOM 25060 O O . LYS A 1 46 ? 10.539 13.072 -1.655 1.00 0.00 46 LYS A O 20
ATOM 25079 N N . GLU A 1 47 ? 11.854 14.233 -3.065 1.00 0.00 47 GLU A N 20
ATOM 25080 C CA . GLU A 1 47 ? 10.779 14.518 -4.008 1.00 0.00 47 GLU A CA 20
ATOM 25081 C C . GLU A 1 47 ? 10.144 13.226 -4.516 1.00 0.00 47 GLU A C 20
ATOM 25082 O O . GLU A 1 47 ? 8.923 13.075 -4.501 1.00 0.00 47 GLU A O 20
ATOM 25094 N N . GLU A 1 48 ? 10.984 12.298 -4.966 1.00 0.00 48 GLU A N 20
ATOM 25095 C CA . GLU A 1 48 ? 10.505 11.020 -5.480 1.00 0.00 48 GLU A CA 20
ATOM 25096 C C . GLU A 1 48 ? 9.978 10.142 -4.348 1.00 0.00 48 GLU A C 20
ATOM 25097 O O . GLU A 1 48 ? 8.839 9.677 -4.388 1.00 0.00 48 GLU A O 20
ATOM 25109 N N . ALA A 1 49 ? 10.816 9.919 -3.341 1.00 0.00 49 ALA A N 20
ATOM 25110 C CA . ALA A 1 49 ? 10.435 9.098 -2.198 1.00 0.00 49 ALA A CA 20
ATOM 25111 C C . ALA A 1 49 ? 9.089 9.536 -1.632 1.00 0.00 49 ALA A C 20
ATOM 25112 O O . ALA A 1 49 ? 8.261 8.704 -1.264 1.00 0.00 49 ALA A O 20
ATOM 25119 N N . GLU A 1 50 ? 8.879 10.847 -1.565 1.00 0.00 50 GLU A N 20
ATOM 25120 C CA . GLU A 1 50 ? 7.632 11.394 -1.041 1.00 0.00 50 GLU A CA 20
ATOM 25121 C C . GLU A 1 50 ? 6.437 10.887 -1.842 1.00 0.00 50 GLU A C 20
ATOM 25122 O O . GLU A 1 50 ? 5.315 10.837 -1.338 1.00 0.00 50 GLU A O 20
ATOM 25134 N N . ARG A 1 51 ? 6.685 10.514 -3.093 1.00 0.00 51 ARG A N 20
ATOM 25135 C CA . ARG A 1 51 ? 5.630 10.013 -3.965 1.00 0.00 51 ARG A CA 20
ATOM 25136 C C . ARG A 1 51 ? 5.585 8.488 -3.943 1.00 0.00 51 ARG A C 20
ATOM 25137 O O . ARG A 1 51 ? 4.510 7.888 -3.937 1.00 0.00 51 ARG A O 20
ATOM 25158 N N . ARG A 1 52 ? 6.760 7.866 -3.933 1.00 0.00 52 ARG A N 20
ATOM 25159 C CA . ARG A 1 52 ? 6.855 6.412 -3.914 1.00 0.00 52 ARG A CA 20
ATOM 25160 C C . ARG A 1 52 ? 6.295 5.847 -2.611 1.00 0.00 52 ARG A C 20
ATOM 25161 O O . ARG A 1 52 ? 5.614 4.822 -2.609 1.00 0.00 52 ARG A O 20
ATOM 25182 N N . PHE A 1 53 ? 6.588 6.524 -1.505 1.00 0.00 53 PHE A N 20
ATOM 25183 C CA . PHE A 1 53 ? 6.115 6.089 -0.196 1.00 0.00 53 PHE A CA 20
ATOM 25184 C C . PHE A 1 53 ? 4.593 6.163 -0.115 1.00 0.00 53 PHE A C 20
ATOM 25185 O O . PHE A 1 53 ? 3.959 5.389 0.602 1.00 0.00 53 PHE A O 20
ATOM 25202 N N . LYS A 1 54 ? 4.012 7.101 -0.856 1.00 0.00 54 LYS A N 20
ATOM 25203 C CA . LYS A 1 54 ? 2.565 7.278 -0.870 1.00 0.00 54 LYS A CA 20
ATOM 25204 C C . LYS A 1 54 ? 1.873 6.053 -1.461 1.00 0.00 54 LYS A C 20
ATOM 25205 O O . LYS A 1 54 ? 0.838 5.614 -0.960 1.00 0.00 54 LYS A O 20
ATOM 25224 N N . GLN A 1 55 ? 2.452 5.508 -2.525 1.00 0.00 55 GLN A N 20
ATOM 25225 C CA . GLN A 1 55 ? 1.890 4.334 -3.182 1.00 0.00 55 GLN A CA 20
ATOM 25226 C C . GLN A 1 55 ? 2.262 3.060 -2.431 1.00 0.00 55 GLN A C 20
ATOM 25227 O O . GLN A 1 55 ? 1.460 2.132 -2.326 1.00 0.00 55 GLN A O 20
ATOM 25241 N N . VAL A 1 56 ? 3.484 3.021 -1.910 1.00 0.00 56 VAL A N 20
ATOM 25242 C CA . VAL A 1 56 ? 3.963 1.861 -1.167 1.00 0.00 56 VAL A CA 20
ATOM 25243 C C . VAL A 1 56 ? 3.135 1.635 0.093 1.00 0.00 56 VAL A C 20
ATOM 25244 O O . VAL A 1 56 ? 2.652 0.531 0.341 1.00 0.00 56 VAL A O 20
ATOM 25257 N N . ALA A 1 57 ? 2.974 2.690 0.885 1.00 0.00 57 ALA A N 20
ATOM 25258 C CA . ALA A 1 57 ? 2.202 2.608 2.119 1.00 0.00 57 ALA A CA 20
ATOM 25259 C C . ALA A 1 57 ? 0.783 2.120 1.847 1.00 0.00 57 ALA A C 20
ATOM 25260 O O . ALA A 1 57 ? 0.325 1.148 2.447 1.00 0.00 57 ALA A O 20
ATOM 25267 N N . GLU A 1 58 ? 0.091 2.803 0.940 1.00 0.00 58 GLU A N 20
ATOM 25268 C CA . GLU A 1 58 ? -1.277 2.439 0.590 1.00 0.00 58 GLU A CA 20
ATOM 25269 C C . GLU A 1 58 ? -1.346 1.001 0.085 1.00 0.00 58 GLU A C 20
ATOM 25270 O O . GLU A 1 58 ? -2.322 0.293 0.326 1.00 0.00 58 GLU A O 20
ATOM 25282 N N . ALA A 1 59 ? -0.301 0.577 -0.619 1.00 0.00 59 ALA A N 20
ATOM 25283 C CA . ALA A 1 59 ? -0.241 -0.776 -1.158 1.00 0.00 59 ALA A CA 20
ATOM 25284 C C . ALA A 1 59 ? -0.266 -1.813 -0.041 1.00 0.00 59 ALA A C 20
ATOM 25285 O O . ALA A 1 59 ? -1.144 -2.676 -0.001 1.00 0.00 59 ALA A O 20
ATOM 25292 N N . TYR A 1 60 ? 0.702 -1.724 0.865 1.00 0.00 60 TYR A N 20
ATOM 25293 C CA . TYR A 1 60 ? 0.792 -2.658 1.981 1.00 0.00 60 TYR A CA 20
ATOM 25294 C C . TYR A 1 60 ? -0.422 -2.531 2.897 1.00 0.00 60 TYR A C 20
ATOM 25295 O O . TYR A 1 60 ? -0.871 -3.511 3.489 1.00 0.00 60 TYR A O 20
ATOM 25313 N N . GLU A 1 61 ? -0.947 -1.314 3.007 1.00 0.00 61 GLU A N 20
ATOM 25314 C CA . GLU A 1 61 ? -2.109 -1.058 3.850 1.00 0.00 61 GLU A CA 20
ATOM 25315 C C . GLU A 1 61 ? -3.340 -1.786 3.317 1.00 0.00 61 GLU A C 20
ATOM 25316 O O . GLU A 1 61 ? -4.227 -2.170 4.080 1.00 0.00 61 GLU A O 20
ATOM 25328 N N . VAL A 1 62 ? -3.386 -1.972 2.002 1.00 0.00 62 VAL A N 20
ATOM 25329 C CA . VAL A 1 62 ? -4.507 -2.654 1.366 1.00 0.00 62 VAL A CA 20
ATOM 25330 C C . VAL A 1 62 ? -4.268 -4.158 1.297 1.00 0.00 62 VAL A C 20
ATOM 25331 O O . VAL A 1 62 ? -5.182 -4.954 1.518 1.00 0.00 62 VAL A O 20
ATOM 25344 N N . LEU A 1 63 ? -3.034 -4.542 0.990 1.00 0.00 63 LEU A N 20
ATOM 25345 C CA . LEU A 1 63 ? -2.673 -5.952 0.893 1.00 0.00 63 LEU A CA 20
ATOM 25346 C C . LEU A 1 63 ? -2.543 -6.578 2.278 1.00 0.00 63 LEU A C 20
ATOM 25347 O O . LEU A 1 63 ? -3.162 -7.601 2.569 1.00 0.00 63 LEU A O 20
ATOM 25363 N N . SER A 1 64 ? -1.735 -5.954 3.130 1.00 0.00 64 SER A N 20
ATOM 25364 C CA . SER A 1 64 ? -1.522 -6.451 4.485 1.00 0.00 64 SER A CA 20
ATOM 25365 C C . SER A 1 64 ? -2.847 -6.581 5.229 1.00 0.00 64 SER A C 20
ATOM 25366 O O . SER A 1 64 ? -2.935 -7.270 6.246 1.00 0.00 64 SER A O 20
ATOM 25374 N N . ASP A 1 65 ? -3.876 -5.916 4.716 1.00 0.00 65 ASP A N 20
ATOM 25375 C CA . ASP A 1 65 ? -5.197 -5.957 5.330 1.00 0.00 65 ASP A CA 20
ATOM 25376 C C . ASP A 1 65 ? -5.988 -7.166 4.839 1.00 0.00 65 ASP A C 20
ATOM 25377 O O . ASP A 1 65 ? -5.788 -7.637 3.719 1.00 0.00 65 ASP A O 20
ATOM 25386 N N . ALA A 1 66 ? -6.885 -7.664 5.684 1.00 0.00 66 ALA A N 20
ATOM 25387 C CA . ALA A 1 66 ? -7.705 -8.817 5.335 1.00 0.00 66 ALA A CA 20
ATOM 25388 C C . ALA A 1 66 ? -8.980 -8.386 4.616 1.00 0.00 66 ALA A C 20
ATOM 25389 O O . ALA A 1 66 ? -9.480 -9.093 3.741 1.00 0.00 66 ALA A O 20
ATOM 25396 N N . LYS A 1 67 ? -9.501 -7.224 4.992 1.00 0.00 67 LYS A N 20
ATOM 25397 C CA . LYS A 1 67 ? -10.717 -6.698 4.384 1.00 0.00 67 LYS A CA 20
ATOM 25398 C C . LYS A 1 67 ? -10.396 -5.911 3.118 1.00 0.00 67 LYS A C 20
ATOM 25399 O O . LYS A 1 67 ? -10.977 -6.153 2.059 1.00 0.00 67 LYS A O 20
ATOM 25418 N N . LYS A 1 68 ? -9.466 -4.969 3.232 1.00 0.00 68 LYS A N 20
ATOM 25419 C CA . LYS A 1 68 ? -9.065 -4.147 2.096 1.00 0.00 68 LYS A CA 20
ATOM 25420 C C . LYS A 1 68 ? -8.517 -5.013 0.966 1.00 0.00 68 LYS A C 20
ATOM 25421 O O . LYS A 1 68 ? -8.908 -4.859 -0.192 1.00 0.00 68 LYS A O 20
ATOM 25440 N N . ARG A 1 69 ? -7.611 -5.922 1.309 1.00 0.00 69 ARG A N 20
ATOM 25441 C CA . ARG A 1 69 ? -7.010 -6.812 0.322 1.00 0.00 69 ARG A CA 20
ATOM 25442 C C . ARG A 1 69 ? -8.080 -7.625 -0.400 1.00 0.00 69 ARG A C 20
ATOM 25443 O O . ARG A 1 69 ? -8.187 -7.580 -1.625 1.00 0.00 69 ARG A O 20
ATOM 25464 N N . ASP A 1 70 ? -8.870 -8.368 0.368 1.00 0.00 70 ASP A N 20
ATOM 25465 C CA . ASP A 1 70 ? -9.932 -9.191 -0.198 1.00 0.00 70 ASP A CA 20
ATOM 25466 C C . ASP A 1 70 ? -10.765 -8.393 -1.196 1.00 0.00 70 ASP A C 20
ATOM 25467 O O . ASP A 1 70 ? -11.060 -8.868 -2.293 1.00 0.00 70 ASP A O 20
ATOM 25476 N N . ILE A 1 71 ? -11.141 -7.179 -0.807 1.00 0.00 71 ILE A N 20
ATOM 25477 C CA . ILE A 1 71 ? -11.940 -6.316 -1.668 1.00 0.00 71 ILE A CA 20
ATOM 25478 C C . ILE A 1 71 ? -11.180 -5.952 -2.940 1.00 0.00 71 ILE A C 20
ATOM 25479 O O . ILE A 1 71 ? -11.747 -5.943 -4.033 1.00 0.00 71 ILE A O 20
ATOM 25495 N N . TYR A 1 72 ? -9.894 -5.656 -2.789 1.00 0.00 72 TYR A N 20
ATOM 25496 C CA . TYR A 1 72 ? -9.056 -5.292 -3.925 1.00 0.00 72 TYR A CA 20
ATOM 25497 C C . TYR A 1 72 ? -8.953 -6.445 -4.918 1.00 0.00 72 TYR A C 20
ATOM 25498 O O . TYR A 1 72 ? -9.261 -6.291 -6.100 1.00 0.00 72 TYR A O 20
ATOM 25516 N N . ASP A 1 73 ? -8.518 -7.601 -4.429 1.00 0.00 73 ASP A N 20
ATOM 25517 C CA . ASP A 1 73 ? -8.376 -8.783 -5.272 1.00 0.00 73 ASP A CA 20
ATOM 25518 C C . ASP A 1 73 ? -9.705 -9.147 -5.926 1.00 0.00 73 ASP A C 20
ATOM 25519 O O . ASP A 1 73 ? -9.741 -9.598 -7.071 1.00 0.00 73 ASP A O 20
ATOM 25528 N N . ARG A 1 74 ? -10.794 -8.950 -5.191 1.00 0.00 74 ARG A N 20
ATOM 25529 C CA . ARG A 1 74 ? -12.125 -9.260 -5.700 1.00 0.00 74 ARG A CA 20
ATOM 25530 C C . ARG A 1 74 ? -12.536 -8.270 -6.786 1.00 0.00 74 ARG A C 20
ATOM 25531 O O . ARG A 1 74 ? -12.721 -8.645 -7.944 1.00 0.00 74 ARG A O 20
ATOM 25552 N N . TYR A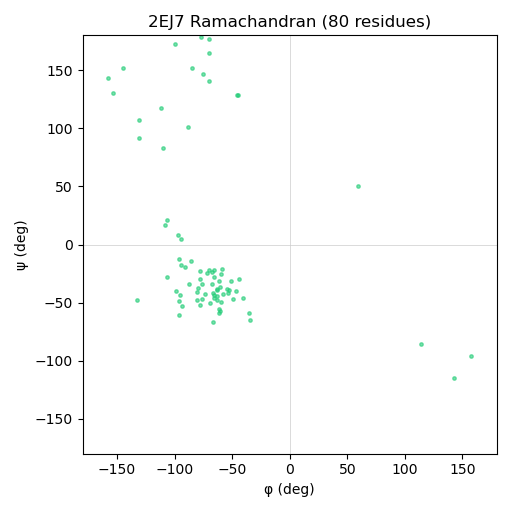 1 75 ? -12.679 -7.006 -6.404 1.00 0.00 75 TYR A N 20
ATOM 25553 C CA . TYR A 1 75 ? -13.071 -5.963 -7.344 1.00 0.00 75 TYR A CA 20
ATOM 25554 C C . TYR A 1 75 ? -11.860 -5.155 -7.799 1.00 0.00 75 TYR A C 20
ATOM 25555 O O . TYR A 1 75 ? -11.561 -5.079 -8.990 1.00 0.00 75 TYR A O 20
ATOM 25573 N N . GLY A 1 76 ? -11.163 -4.554 -6.839 1.00 0.00 76 GLY A N 20
ATOM 25574 C CA . GLY A 1 76 ? -9.991 -3.760 -7.159 1.00 0.00 76 GLY A CA 20
ATOM 25575 C C . GLY A 1 76 ? -10.186 -2.288 -6.851 1.00 0.00 76 GLY A C 20
ATOM 25576 O O . GLY A 1 76 ? -9.742 -1.801 -5.812 1.00 0.00 76 GLY A O 20
ATOM 25580 N N . SER A 1 77 ? -10.850 -1.579 -7.758 1.00 0.00 77 SER A N 20
ATOM 25581 C CA . SER A 1 77 ? -11.097 -0.152 -7.581 1.00 0.00 77 SER A CA 20
ATOM 25582 C C . SER A 1 77 ? -12.569 0.176 -7.811 1.00 0.00 77 SER A C 20
ATOM 25583 O O . SER A 1 77 ? -13.086 0.019 -8.916 1.00 0.00 77 SER A O 20
ATOM 25591 N N . GLY A 1 78 ? -13.239 0.635 -6.758 1.00 0.00 78 GLY A N 20
ATOM 25592 C CA . GLY A 1 78 ? -14.645 0.978 -6.865 1.00 0.00 78 GLY A CA 20
ATOM 25593 C C . GLY A 1 78 ? -15.015 2.177 -6.014 1.00 0.00 78 GLY A C 20
ATOM 25594 O O . GLY A 1 78 ? -14.856 3.328 -6.423 1.00 0.00 78 GLY A O 20
ATOM 25598 N N . PRO A 1 79 ? -15.522 1.913 -4.801 1.00 0.00 79 PRO A N 20
ATOM 25599 C CA . PRO A 1 79 ? -15.928 2.967 -3.866 1.00 0.00 79 PRO A CA 20
ATOM 25600 C C . PRO A 1 79 ? -14.736 3.736 -3.307 1.00 0.00 79 PRO A C 20
ATOM 25601 O O . PRO A 1 79 ? -13.626 3.208 -3.228 1.00 0.00 79 PRO A O 20
ATOM 25612 N N . SER A 1 80 ? -14.972 4.986 -2.922 1.00 0.00 80 SER A N 20
ATOM 25613 C CA . SER A 1 80 ? -13.916 5.829 -2.374 1.00 0.00 80 SER A CA 20
ATOM 25614 C C . SER A 1 80 ? -12.726 5.897 -3.325 1.00 0.00 80 SER A C 20
ATOM 25615 O O . SER A 1 80 ? -11.577 5.736 -2.912 1.00 0.00 80 SER A O 20
ATOM 25623 N N . SER A 1 81 ? -13.009 6.136 -4.602 1.00 0.00 81 SER A N 20
ATOM 25624 C CA . SER A 1 81 ? -11.963 6.221 -5.614 1.00 0.00 81 SER A CA 20
ATOM 25625 C C . SER A 1 81 ? -11.426 7.645 -5.722 1.00 0.00 81 SER A C 20
ATOM 25626 O O . SER A 1 81 ? -12.165 8.576 -6.039 1.00 0.00 81 SER A O 20
ATOM 25634 N N . GLY A 1 82 ? -10.134 7.805 -5.455 1.00 0.00 82 GLY A N 20
ATOM 25635 C CA . GLY A 1 82 ? -9.519 9.118 -5.528 1.00 0.00 82 GLY A CA 20
ATOM 25636 C C . GLY A 1 82 ? -9.992 9.914 -6.728 1.00 0.00 82 GLY A C 20
ATOM 25637 O O . GLY A 1 82 ? -9.186 10.340 -7.555 1.00 0.00 82 GLY A O 20
#

Radius of gyration: 13.22 Å; Cα contacts (8 Å, |Δi|>4): 85; chains: 1; bounding box: 38×29×22 Å

CATH classification: 1.10.287.110

Organism: Homo sapiens (NCBI:txid9606)

Nearest PDB structures (foldseek):
  2ej7-assembly1_A  TM=9.282E-01  e=8.534E-11  Homo sapiens
  2dmx-assembly1_A  TM=7.551E-01  e=1.034E-06  Homo sapiens
  6u3s-assembly1_A  TM=8.234E-01  e=5.606E-06  Homo sapiens
  6iws-assembly1_A  TM=8.289E-01  e=3.378E-05  Homo sapiens
  2lgw-assembly1_A  TM=7.179E-01  e=6.039E-05  Homo sapiens